Protein 1X4R (pdb70)

Solvent-accessible surface area: 7550 Å² total; per-residue (Å²): 140,113,126,51,104,124,40,178,73,139,158,118,96,153,105,134,85,76,103,24,83,159,53,24,103,80,9,58,2,44,15,56,19,154,141,88,88,93,73,18,90,169,101,15,21,90,88,0,13,78,6,107,48,53,192,121,147,62,20,78,0,122,5,89,156,41,84,0,53,0,39,10,88,85,41,38,0,64,10,127,107,57,55,74,8,62,3,64,67,59,80,95,87,122,58,145,104,128,117

InterPro domains:
  IPR002589 Macro domain [PF01661] (831-945)
  IPR002589 Macro domain [PF01661] (1052-1159)
  IPR002589 Macro domain [PF01661] (1256-1357)
  IPR002589 Macro domain [PS51154] (802-989)
  IPR002589 Macro domain [PS51154] (1014-1202)
  IPR002589 Macro domain [PS51154] (1227-1398)
  IPR002589 Macro domain [SM00506] (814-948)
  IPR002589 Macro domain [SM00506] (1026-1160)
  IPR002589 Macro domain [SM00506] (1239-1358)
  IPR004170 WWE domain [PS50918] (1539-1617)
  IPR012317 Poly(ADP-ribose) polymerase, catalytic domain [PF00644] (1644-1816)
  IPR012317 Poly(ADP-ribose) polymerase, catalytic domain [PS51059] (1621-1817)
  IPR012677 Nucleotide-binding alpha-beta plait domain superfamily [G3DSA:3.30.70.330] (17-79)
  IPR012677 Nucleotide-binding alpha-beta plait domain superfamily [G3DSA:3.30.70.330] (227-298)
  IPR037197 WWE domain superfamily [G3DSA:3.30.720.50] (1538-1616)
  IPR037197 WWE domain superfamily [SSF117839] (1510-1617)
  IPR043472 Macro domain-like [G3DSA:3.40.220.10] (795-989)
  IPR043472 Macro domain-like [G3DSA:3.40.220.10] (1007-1206)
  IPR043472 Macro domain-like [G3DSA:3.40.220.10] (1226-1400)
  IPR043472 Macro domain-like [SSF52949] (799-991)

CATH classification: 3.30.720.50

Organism: Mus musculus (NCBI:txid10090)

GO terms:
  GO:0140807 NAD+-protein-glutamate ADP-ribosyltransferase activity (F, EXP)
  GO:0003950 NAD+ poly-ADP-ribosyltransferase activity (F, IMP)
  GO:0019677 NAD+ catabolic process (P, IMP)
  GO:0005515 protein binding (F, IPI)
  GO:0005737 cytoplasm (C, IDA)
  GO:0005634 nucleus (C, EXP)
  GO:0005737 cytoplasm (C, EXP)
  GO:1902216 positive regulation of interleukin-4-mediated signaling pathway (P, IMP)
  GO:0060336 negative regulation of type II interferon-mediated signaling pathway (P, IMP)

Structure (mmCIF, N/CA/C/O backbone):
data_1X4R
#
_entry.id   1X4R
#
loop_
_atom_site.group_PDB
_atom_site.id
_atom_site.type_symbol
_atom_site.label_atom_id
_atom_site.label_alt_id
_atom_site.label_comp_id
_atom_site.label_asym_id
_atom_site.label_entity_id
_atom_site.label_seq_id
_atom_site.pdbx_PDB_ins_code
_atom_site.Cartn_x
_atom_site.Cartn_y
_atom_site.Cartn_z
_atom_site.occupancy
_atom_site.B_iso_or_equiv
_atom_site.auth_seq_id
_atom_site.auth_comp_id
_atom_site.auth_asym_id
_atom_site.auth_atom_id
_atom_site.pdbx_PDB_model_num
ATOM 1 N N . GLY A 1 1 ? 15.811 -42.282 2.690 1.00 0.00 1 GLY A N 1
ATOM 2 C CA . GLY A 1 1 ? 16.090 -41.849 1.333 1.00 0.00 1 GLY A CA 1
ATOM 3 C C . GLY A 1 1 ? 15.961 -40.348 1.165 1.00 0.00 1 GLY A C 1
ATOM 4 O O . GLY A 1 1 ? 14.887 -39.784 1.372 1.00 0.00 1 GLY A O 1
ATOM 8 N N . SER A 1 2 ? 17.059 -39.699 0.791 1.00 0.00 2 SER A N 1
ATOM 9 C CA . SER A 1 2 ? 17.065 -38.253 0.601 1.00 0.00 2 SER A CA 1
ATOM 10 C C . SER A 1 2 ? 17.534 -37.892 -0.805 1.00 0.00 2 SER A C 1
ATOM 11 O O . SER A 1 2 ? 18.619 -38.288 -1.231 1.00 0.00 2 SER A O 1
ATOM 19 N N . SER A 1 3 ? 16.707 -37.138 -1.523 1.00 0.00 3 SER A N 1
ATOM 20 C CA . SER A 1 3 ? 17.034 -36.726 -2.883 1.00 0.00 3 SER A CA 1
ATOM 21 C C . SER A 1 3 ? 18.180 -35.719 -2.885 1.00 0.00 3 SER A C 1
ATOM 22 O O . SER A 1 3 ? 19.120 -35.832 -3.671 1.00 0.00 3 SER A O 1
ATOM 30 N N . GLY A 1 4 ? 18.095 -34.732 -1.997 1.00 0.00 4 GLY A N 1
ATOM 31 C CA . GLY A 1 4 ? 19.130 -33.719 -1.913 1.00 0.00 4 GLY A CA 1
ATOM 32 C C . GLY A 1 4 ? 18.676 -32.380 -2.461 1.00 0.00 4 GLY A C 1
ATOM 33 O O . GLY A 1 4 ? 17.493 -32.184 -2.738 1.00 0.00 4 GLY A O 1
ATOM 37 N N . SER A 1 5 ? 19.619 -31.456 -2.616 1.00 0.00 5 SER A N 1
ATOM 38 C CA . SER A 1 5 ? 19.310 -30.127 -3.129 1.00 0.00 5 SER A CA 1
ATOM 39 C C . SER A 1 5 ? 18.776 -30.206 -4.556 1.00 0.00 5 SER A C 1
ATOM 40 O O . SER A 1 5 ? 18.769 -31.273 -5.170 1.00 0.00 5 SER A O 1
ATOM 48 N N . SER A 1 6 ? 18.330 -29.068 -5.079 1.00 0.00 6 SER A N 1
ATOM 49 C CA . SER A 1 6 ? 17.790 -29.008 -6.432 1.00 0.00 6 SER A CA 1
ATOM 50 C C . SER A 1 6 ? 18.365 -27.818 -7.194 1.00 0.00 6 SER A C 1
ATOM 51 O O . SER A 1 6 ? 19.016 -27.981 -8.224 1.00 0.00 6 SER A O 1
ATOM 59 N N . GLY A 1 7 ? 18.118 -26.618 -6.677 1.00 0.00 7 GLY A N 1
ATOM 60 C CA . GLY A 1 7 ? 18.617 -25.416 -7.320 1.00 0.00 7 GLY A CA 1
ATOM 61 C C . GLY A 1 7 ? 19.097 -24.381 -6.322 1.00 0.00 7 GLY A C 1
ATOM 62 O O . GLY A 1 7 ? 18.370 -23.445 -5.989 1.00 0.00 7 GLY A O 1
ATOM 66 N N . LYS A 1 8 ? 20.324 -24.549 -5.842 1.00 0.00 8 LYS A N 1
ATOM 67 C CA . LYS A 1 8 ? 20.902 -23.623 -4.875 1.00 0.00 8 LYS A CA 1
ATOM 68 C C . LYS A 1 8 ? 21.741 -22.559 -5.575 1.00 0.00 8 LYS A C 1
ATOM 69 O O . LYS A 1 8 ? 22.364 -21.719 -4.926 1.00 0.00 8 LYS A O 1
ATOM 88 N N . SER A 1 9 ? 21.751 -22.599 -6.904 1.00 0.00 9 SER A N 1
ATOM 89 C CA . SER A 1 9 ? 22.516 -21.640 -7.692 1.00 0.00 9 SER A CA 1
ATOM 90 C C . SER A 1 9 ? 21.606 -20.556 -8.262 1.00 0.00 9 SER A C 1
ATOM 91 O O . SER A 1 9 ? 21.740 -19.379 -7.928 1.00 0.00 9 SER A O 1
ATOM 99 N N . ILE A 1 10 ? 20.680 -20.964 -9.123 1.00 0.00 10 ILE A N 1
ATOM 100 C CA . ILE A 1 10 ? 19.746 -20.028 -9.739 1.00 0.00 10 ILE A CA 1
ATOM 101 C C . ILE A 1 10 ? 19.224 -19.022 -8.719 1.00 0.00 10 ILE A C 1
ATOM 102 O O . ILE A 1 10 ? 18.448 -19.370 -7.829 1.00 0.00 10 ILE A O 1
ATOM 118 N N . ARG A 1 11 ? 19.653 -17.772 -8.857 1.00 0.00 11 ARG A N 1
ATOM 119 C CA . ARG A 1 11 ? 19.228 -16.714 -7.948 1.00 0.00 11 ARG A CA 1
ATOM 120 C C . ARG A 1 11 ? 17.714 -16.730 -7.765 1.00 0.00 11 ARG A C 1
ATOM 121 O O . ARG A 1 11 ? 16.994 -17.393 -8.513 1.00 0.00 11 ARG A O 1
ATOM 142 N N . LEU A 1 12 ? 17.236 -15.998 -6.765 1.00 0.00 12 LEU A N 1
ATOM 143 C CA . LEU A 1 12 ? 15.807 -15.928 -6.482 1.00 0.00 12 LEU A CA 1
ATOM 144 C C . LEU A 1 12 ? 15.404 -14.520 -6.055 1.00 0.00 12 LEU A C 1
ATOM 145 O O . LEU A 1 12 ? 16.184 -13.804 -5.428 1.00 0.00 12 LEU A O 1
ATOM 161 N N . ALA A 1 13 ? 14.180 -14.131 -6.398 1.00 0.00 13 ALA A N 1
ATOM 162 C CA . ALA A 1 13 ? 13.672 -12.810 -6.046 1.00 0.00 13 ALA A CA 1
ATOM 163 C C . ALA A 1 13 ? 13.145 -12.788 -4.616 1.00 0.00 13 ALA A C 1
ATOM 164 O O . ALA A 1 13 ? 12.039 -12.313 -4.358 1.00 0.00 13 ALA A O 1
ATOM 171 N N . LYS A 1 14 ? 13.944 -13.304 -3.688 1.00 0.00 14 LYS A N 1
ATOM 172 C CA . LYS A 1 14 ? 13.559 -13.343 -2.282 1.00 0.00 14 LYS A CA 1
ATOM 173 C C . LYS A 1 14 ? 14.691 -12.837 -1.394 1.00 0.00 14 LYS A C 1
ATOM 174 O O . LYS A 1 14 ? 14.455 -12.118 -0.423 1.00 0.00 14 LYS A O 1
ATOM 193 N N . GLU A 1 15 ? 15.919 -13.216 -1.734 1.00 0.00 15 GLU A N 1
ATOM 194 C CA . GLU A 1 15 ? 17.086 -12.799 -0.966 1.00 0.00 15 GLU A CA 1
ATOM 195 C C . GLU A 1 15 ? 17.436 -11.342 -1.257 1.00 0.00 15 GLU A C 1
ATOM 196 O O . GLU A 1 15 ? 17.939 -10.627 -0.389 1.00 0.00 15 GLU A O 1
ATOM 208 N N . LYS A 1 16 ? 17.168 -10.909 -2.484 1.00 0.00 16 LYS A N 1
ATOM 209 C CA . LYS A 1 16 ? 17.453 -9.539 -2.891 1.00 0.00 16 LYS A CA 1
ATOM 210 C C . LYS A 1 16 ? 16.491 -8.561 -2.223 1.00 0.00 16 LYS A C 1
ATOM 211 O O . LYS A 1 16 ? 16.804 -7.382 -2.063 1.00 0.00 16 LYS A O 1
ATOM 230 N N . GLU A 1 17 ? 15.322 -9.060 -1.834 1.00 0.00 17 GLU A N 1
ATOM 231 C CA . GLU A 1 17 ? 14.316 -8.230 -1.183 1.00 0.00 17 GLU A CA 1
ATOM 232 C C . GLU A 1 17 ? 14.960 -7.298 -0.160 1.00 0.00 17 GLU A C 1
ATOM 233 O O . GLU A 1 17 ? 14.475 -6.192 0.079 1.00 0.00 17 GLU A O 1
ATOM 245 N N . SER A 1 18 ? 16.054 -7.754 0.442 1.00 0.00 18 SER A N 1
ATOM 246 C CA . SER A 1 18 ? 16.762 -6.965 1.442 1.00 0.00 18 SER A CA 1
ATOM 247 C C . SER A 1 18 ? 16.863 -5.505 1.010 1.00 0.00 18 SER A C 1
ATOM 248 O O . SER A 1 18 ? 16.772 -4.595 1.834 1.00 0.00 18 SER A O 1
ATOM 256 N N . GLN A 1 19 ? 17.054 -5.291 -0.288 1.00 0.00 19 GLN A N 1
ATOM 257 C CA . GLN A 1 19 ? 17.169 -3.942 -0.830 1.00 0.00 19 GLN A CA 1
ATOM 258 C C . GLN A 1 19 ? 15.876 -3.160 -0.623 1.00 0.00 19 GLN A C 1
ATOM 259 O O . GLN A 1 19 ? 15.872 -2.107 0.014 1.00 0.00 19 GLN A O 1
ATOM 273 N N . ALA A 1 20 ? 14.781 -3.682 -1.166 1.00 0.00 20 ALA A N 1
ATOM 274 C CA . ALA A 1 20 ? 13.482 -3.033 -1.039 1.00 0.00 20 ALA A CA 1
ATOM 275 C C . ALA A 1 20 ? 13.075 -2.900 0.424 1.00 0.00 20 ALA A C 1
ATOM 276 O O . ALA A 1 20 ? 12.443 -1.919 0.816 1.00 0.00 20 ALA A O 1
ATOM 283 N N . ASP A 1 21 ? 13.440 -3.893 1.227 1.00 0.00 21 ASP A N 1
ATOM 284 C CA . ASP A 1 21 ? 13.113 -3.887 2.648 1.00 0.00 21 ASP A CA 1
ATOM 285 C C . ASP A 1 21 ? 13.939 -2.842 3.391 1.00 0.00 21 ASP A C 1
ATOM 286 O O . ASP A 1 21 ? 13.422 -2.121 4.246 1.00 0.00 21 ASP A O 1
ATOM 295 N N . TYR A 1 22 ? 15.223 -2.765 3.061 1.00 0.00 22 TYR A N 1
ATOM 296 C CA . TYR A 1 22 ? 16.121 -1.810 3.699 1.00 0.00 22 TYR A CA 1
ATOM 297 C C . TYR A 1 22 ? 15.664 -0.377 3.443 1.00 0.00 22 TYR A C 1
ATOM 298 O O . TYR A 1 22 ? 15.927 0.523 4.241 1.00 0.00 22 TYR A O 1
ATOM 316 N N . ILE A 1 23 ? 14.976 -0.174 2.324 1.00 0.00 23 ILE A N 1
ATOM 317 C CA . ILE A 1 23 ? 14.481 1.149 1.962 1.00 0.00 23 ILE A CA 1
ATOM 318 C C . ILE A 1 23 ? 13.087 1.388 2.533 1.00 0.00 23 ILE A C 1
ATOM 319 O O . ILE A 1 23 ? 12.883 2.297 3.338 1.00 0.00 23 ILE A O 1
ATOM 335 N N . SER A 1 24 ? 12.131 0.566 2.112 1.00 0.00 24 SER A N 1
ATOM 336 C CA . SER A 1 24 ? 10.756 0.689 2.581 1.00 0.00 24 SER A CA 1
ATOM 337 C C . SER A 1 24 ? 10.717 1.118 4.044 1.00 0.00 24 SER A C 1
ATOM 338 O O . SER A 1 24 ? 9.892 1.943 4.440 1.00 0.00 24 SER A O 1
ATOM 346 N N . THR A 1 25 ? 11.615 0.553 4.844 1.00 0.00 25 THR A N 1
ATOM 347 C CA . THR A 1 25 ? 11.684 0.875 6.264 1.00 0.00 25 THR A CA 1
ATOM 348 C C . THR A 1 25 ? 11.319 2.333 6.516 1.00 0.00 25 THR A C 1
ATOM 349 O O . THR A 1 25 ? 10.514 2.639 7.395 1.00 0.00 25 THR A O 1
ATOM 360 N N . TYR A 1 26 ? 11.916 3.230 5.738 1.00 0.00 26 TYR A N 1
ATOM 361 C CA . TYR A 1 26 ? 11.655 4.657 5.878 1.00 0.00 26 TYR A CA 1
ATOM 362 C C . TYR A 1 26 ? 10.986 5.215 4.625 1.00 0.00 26 TYR A C 1
ATOM 363 O O . TYR A 1 26 ? 11.639 5.435 3.605 1.00 0.00 26 TYR A O 1
ATOM 381 N N . VAL A 1 27 ? 9.679 5.440 4.710 1.00 0.00 27 VAL A N 1
ATOM 382 C CA . VAL A 1 27 ? 8.920 5.973 3.585 1.00 0.00 27 VAL A CA 1
ATOM 383 C C . VAL A 1 27 ? 7.692 6.738 4.063 1.00 0.00 27 VAL A C 1
ATOM 384 O O . VAL A 1 27 ? 7.157 6.463 5.137 1.00 0.00 27 VAL A O 1
ATOM 397 N N . GLU A 1 28 ? 7.249 7.699 3.259 1.00 0.00 28 GLU A N 1
ATOM 398 C CA . GLU A 1 28 ? 6.083 8.504 3.601 1.00 0.00 28 GLU A CA 1
ATOM 399 C C . GLU A 1 28 ? 5.138 8.628 2.410 1.00 0.00 28 GLU A C 1
ATOM 400 O O . GLU A 1 28 ? 5.573 8.852 1.280 1.00 0.00 28 GLU A O 1
ATOM 412 N N . TRP A 1 29 ? 3.844 8.479 2.670 1.00 0.00 29 TRP A N 1
ATOM 413 C CA . TRP A 1 29 ? 2.837 8.573 1.619 1.00 0.00 29 TRP A CA 1
ATOM 414 C C . TRP A 1 29 ? 1.732 9.549 2.010 1.00 0.00 29 TRP A C 1
ATOM 415 O O . TRP A 1 29 ? 1.069 9.372 3.031 1.00 0.00 29 TRP A O 1
ATOM 436 N N . GLN A 1 30 ? 1.541 10.578 1.190 1.00 0.00 30 GLN A N 1
ATOM 437 C CA . GLN A 1 30 ? 0.517 11.582 1.452 1.00 0.00 30 GLN A CA 1
ATOM 438 C C . GLN A 1 30 ? -0.355 11.804 0.220 1.00 0.00 30 GLN A C 1
ATOM 439 O O . GLN A 1 30 ? 0.100 11.637 -0.912 1.00 0.00 30 GLN A O 1
ATOM 453 N N . TYR A 1 31 ? -1.608 12.181 0.448 1.00 0.00 31 TYR A N 1
ATOM 454 C CA . TYR A 1 31 ? -2.544 12.423 -0.643 1.00 0.00 31 TYR A CA 1
ATOM 455 C C . TYR A 1 31 ? -2.986 13.883 -0.668 1.00 0.00 31 TYR A C 1
ATOM 456 O O . TYR A 1 31 ? -3.231 14.487 0.377 1.00 0.00 31 TYR A O 1
ATOM 474 N N . ILE A 1 32 ? -3.085 14.444 -1.868 1.00 0.00 32 ILE A N 1
ATOM 475 C CA . ILE A 1 32 ? -3.499 15.832 -2.030 1.00 0.00 32 ILE A CA 1
ATOM 476 C C . ILE A 1 32 ? -4.995 15.931 -2.309 1.00 0.00 32 ILE A C 1
ATOM 477 O O . ILE A 1 32 ? -5.455 15.616 -3.407 1.00 0.00 32 ILE A O 1
ATOM 493 N N . ASP A 1 33 ? -5.750 16.371 -1.308 1.00 0.00 33 ASP A N 1
ATOM 494 C CA . ASP A 1 33 ? -7.194 16.515 -1.445 1.00 0.00 33 ASP A CA 1
ATOM 495 C C . ASP A 1 33 ? -7.541 17.721 -2.313 1.00 0.00 33 ASP A C 1
ATOM 496 O O . ASP A 1 33 ? -6.684 18.554 -2.608 1.00 0.00 33 ASP A O 1
ATOM 505 N N . LYS A 1 34 ? -8.803 17.808 -2.720 1.00 0.00 34 LYS A N 1
ATOM 506 C CA . LYS A 1 34 ? -9.264 18.911 -3.553 1.00 0.00 34 LYS A CA 1
ATOM 507 C C . LYS A 1 34 ? -8.446 20.172 -3.290 1.00 0.00 34 LYS A C 1
ATOM 508 O O . LYS A 1 34 ? -7.635 20.581 -4.119 1.00 0.00 34 LYS A O 1
ATOM 527 N N . ASN A 1 35 ? -8.664 20.780 -2.128 1.00 0.00 35 ASN A N 1
ATOM 528 C CA . ASN A 1 35 ? -7.945 21.994 -1.755 1.00 0.00 35 ASN A CA 1
ATOM 529 C C . ASN A 1 35 ? -7.205 21.803 -0.435 1.00 0.00 35 ASN A C 1
ATOM 530 O O . ASN A 1 35 ? -6.836 22.774 0.227 1.00 0.00 35 ASN A O 1
ATOM 541 N N . ILE A 1 36 ? -6.991 20.547 -0.059 1.00 0.00 36 ILE A N 1
ATOM 542 C CA . ILE A 1 36 ? -6.294 20.229 1.181 1.00 0.00 36 ILE A CA 1
ATOM 543 C C . ILE A 1 36 ? -5.215 19.177 0.951 1.00 0.00 36 ILE A C 1
ATOM 544 O O . ILE A 1 36 ? -5.346 18.317 0.080 1.00 0.00 36 ILE A O 1
ATOM 560 N N . THR A 1 37 ? -4.147 19.250 1.740 1.00 0.00 37 THR A N 1
ATOM 561 C CA . THR A 1 37 ? -3.044 18.304 1.623 1.00 0.00 37 THR A CA 1
ATOM 562 C C . THR A 1 37 ? -2.847 17.527 2.920 1.00 0.00 37 THR A C 1
ATOM 563 O O . THR A 1 37 ? -2.210 18.013 3.854 1.00 0.00 37 THR A O 1
ATOM 574 N N . GLN A 1 38 ? -3.397 16.318 2.969 1.00 0.00 38 GLN A N 1
ATOM 575 C CA . GLN A 1 38 ? -3.280 15.474 4.153 1.00 0.00 38 GLN A CA 1
ATOM 576 C C . GLN A 1 38 ? -2.448 14.231 3.855 1.00 0.00 38 GLN A C 1
ATOM 577 O O . GLN A 1 38 ? -2.055 13.995 2.712 1.00 0.00 38 GLN A O 1
ATOM 591 N N . CYS A 1 39 ? -2.184 13.441 4.890 1.00 0.00 39 CYS A N 1
ATOM 592 C CA . CYS A 1 39 ? -1.397 12.222 4.739 1.00 0.00 39 CYS A CA 1
ATOM 593 C C . CYS A 1 39 ? -2.175 11.008 5.238 1.00 0.00 39 CYS A C 1
ATOM 594 O O . CYS A 1 39 ? -3.136 11.142 5.995 1.00 0.00 39 CYS A O 1
ATOM 602 N N . PHE A 1 40 ? -1.753 9.824 4.807 1.00 0.00 40 PHE A N 1
ATOM 603 C CA . PHE A 1 40 ? -2.411 8.586 5.207 1.00 0.00 40 PHE A CA 1
ATOM 604 C C . PHE A 1 40 ? -1.948 8.147 6.593 1.00 0.00 40 PHE A C 1
ATOM 605 O O . PHE A 1 40 ? -0.913 8.598 7.085 1.00 0.00 40 PHE A O 1
ATOM 622 N N . ASP A 1 41 ? -2.722 7.266 7.217 1.00 0.00 41 ASP A N 1
ATOM 623 C CA . ASP A 1 41 ? -2.392 6.765 8.547 1.00 0.00 41 ASP A CA 1
ATOM 624 C C . ASP A 1 41 ? -1.077 5.991 8.525 1.00 0.00 41 ASP A C 1
ATOM 625 O O . ASP A 1 41 ? -0.563 5.650 7.460 1.00 0.00 41 ASP A O 1
ATOM 634 N N . LYS A 1 42 ? -0.538 5.719 9.708 1.00 0.00 42 LYS A N 1
ATOM 635 C CA . LYS A 1 42 ? 0.717 4.986 9.827 1.00 0.00 42 LYS A CA 1
ATOM 636 C C . LYS A 1 42 ? 0.563 3.557 9.314 1.00 0.00 42 LYS A C 1
ATOM 637 O O . LYS A 1 42 ? 1.545 2.907 8.957 1.00 0.00 42 LYS A O 1
ATOM 656 N N . MET A 1 43 ? -0.676 3.077 9.278 1.00 0.00 43 MET A N 1
ATOM 657 C CA . MET A 1 43 ? -0.957 1.726 8.806 1.00 0.00 43 MET A CA 1
ATOM 658 C C . MET A 1 43 ? -1.167 1.711 7.295 1.00 0.00 43 MET A C 1
ATOM 659 O O . MET A 1 43 ? -0.732 0.788 6.606 1.00 0.00 43 MET A O 1
ATOM 673 N N . THR A 1 44 ? -1.837 2.740 6.784 1.00 0.00 44 THR A N 1
ATOM 674 C CA . THR A 1 44 ? -2.105 2.844 5.356 1.00 0.00 44 THR A CA 1
ATOM 675 C C . THR A 1 44 ? -0.864 3.294 4.594 1.00 0.00 44 THR A C 1
ATOM 676 O O . THR A 1 44 ? -0.608 2.838 3.481 1.00 0.00 44 THR A O 1
ATOM 687 N N . ASN A 1 45 ? -0.096 4.193 5.202 1.00 0.00 45 ASN A N 1
ATOM 688 C CA . ASN A 1 45 ? 1.120 4.705 4.580 1.00 0.00 45 ASN A CA 1
ATOM 689 C C . ASN A 1 45 ? 1.896 3.582 3.897 1.00 0.00 45 ASN A C 1
ATOM 690 O O . ASN A 1 45 ? 2.435 3.762 2.806 1.00 0.00 45 ASN A O 1
ATOM 701 N N . MET A 1 46 ? 1.945 2.424 4.547 1.00 0.00 46 MET A N 1
ATOM 702 C CA . MET A 1 46 ? 2.653 1.272 4.001 1.00 0.00 46 MET A CA 1
ATOM 703 C C . MET A 1 46 ? 1.825 0.588 2.918 1.00 0.00 46 MET A C 1
ATOM 704 O O . MET A 1 46 ? 2.348 0.199 1.874 1.00 0.00 46 MET A O 1
ATOM 718 N N . LYS A 1 47 ? 0.529 0.445 3.173 1.00 0.00 47 LYS A N 1
ATOM 719 C CA . LYS A 1 47 ? -0.374 -0.191 2.220 1.00 0.00 47 LYS A CA 1
ATOM 720 C C . LYS A 1 47 ? -0.113 0.312 0.805 1.00 0.00 47 LYS A C 1
ATOM 721 O O . LYS A 1 47 ? -0.370 -0.392 -0.173 1.00 0.00 47 LYS A O 1
ATOM 740 N N . LEU A 1 48 ? 0.400 1.533 0.701 1.00 0.00 48 LEU A N 1
ATOM 741 C CA . LEU A 1 48 ? 0.698 2.131 -0.596 1.00 0.00 48 LEU A CA 1
ATOM 742 C C . LEU A 1 48 ? 2.121 1.801 -1.034 1.00 0.00 48 LEU A C 1
ATOM 743 O O . LEU A 1 48 ? 2.339 1.291 -2.132 1.00 0.00 48 LEU A O 1
ATOM 759 N N . GLU A 1 49 ? 3.085 2.093 -0.167 1.00 0.00 49 GLU A N 1
ATOM 760 C CA . GLU A 1 49 ? 4.487 1.825 -0.465 1.00 0.00 49 GLU A CA 1
ATOM 761 C C . GLU A 1 49 ? 4.681 0.381 -0.916 1.00 0.00 49 GLU A C 1
ATOM 762 O O . GLU A 1 49 ? 5.404 0.110 -1.875 1.00 0.00 49 GLU A O 1
ATOM 774 N N . VAL A 1 50 ? 4.030 -0.544 -0.218 1.00 0.00 50 VAL A N 1
ATOM 775 C CA . VAL A 1 50 ? 4.129 -1.961 -0.546 1.00 0.00 50 VAL A CA 1
ATOM 776 C C . VAL A 1 50 ? 3.699 -2.223 -1.985 1.00 0.00 50 VAL A C 1
ATOM 777 O O . VAL A 1 50 ? 4.232 -3.111 -2.651 1.00 0.00 50 VAL A O 1
ATOM 790 N N . ALA A 1 51 ? 2.732 -1.445 -2.459 1.00 0.00 51 ALA A N 1
ATOM 791 C CA . ALA A 1 51 ? 2.232 -1.592 -3.820 1.00 0.00 51 ALA A CA 1
ATOM 792 C C . ALA A 1 51 ? 3.178 -0.943 -4.825 1.00 0.00 51 ALA A C 1
ATOM 793 O O . ALA A 1 51 ? 3.293 -1.396 -5.964 1.00 0.00 51 ALA A O 1
ATOM 800 N N . TRP A 1 52 ? 3.851 0.118 -4.397 1.00 0.00 52 TRP A N 1
ATOM 801 C CA . TRP A 1 52 ? 4.787 0.829 -5.261 1.00 0.00 52 TRP A CA 1
ATOM 802 C C . TRP A 1 52 ? 6.086 0.046 -5.417 1.00 0.00 52 TRP A C 1
ATOM 803 O O . TRP A 1 52 ? 6.764 0.145 -6.440 1.00 0.00 52 TRP A O 1
ATOM 824 N N . LYS A 1 53 ? 6.429 -0.733 -4.396 1.00 0.00 53 LYS A N 1
ATOM 825 C CA . LYS A 1 53 ? 7.646 -1.535 -4.420 1.00 0.00 53 LYS A CA 1
ATOM 826 C C . LYS A 1 53 ? 7.380 -2.911 -5.022 1.00 0.00 53 LYS A C 1
ATOM 827 O O . LYS A 1 53 ? 8.249 -3.494 -5.670 1.00 0.00 53 LYS A O 1
ATOM 846 N N . ALA A 1 54 ? 6.173 -3.423 -4.806 1.00 0.00 54 ALA A N 1
ATOM 847 C CA . ALA A 1 54 ? 5.791 -4.728 -5.331 1.00 0.00 54 ALA A CA 1
ATOM 848 C C . ALA A 1 54 ? 5.542 -4.664 -6.834 1.00 0.00 54 ALA A C 1
ATOM 849 O O . ALA A 1 54 ? 5.127 -5.648 -7.447 1.00 0.00 54 ALA A O 1
ATOM 856 N N . LYS A 1 55 ? 5.797 -3.500 -7.422 1.00 0.00 55 LYS A N 1
ATOM 857 C CA . LYS A 1 55 ? 5.601 -3.307 -8.854 1.00 0.00 55 LYS A CA 1
ATOM 858 C C . LYS A 1 55 ? 4.129 -3.453 -9.226 1.00 0.00 55 LYS A C 1
ATOM 859 O O . LYS A 1 55 ? 3.796 -3.952 -10.301 1.00 0.00 55 LYS A O 1
ATOM 878 N N . LYS A 1 56 ? 3.251 -3.011 -8.332 1.00 0.00 56 LYS A N 1
ATOM 879 C CA . LYS A 1 56 ? 1.814 -3.089 -8.566 1.00 0.00 56 LYS A CA 1
ATOM 880 C C . LYS A 1 56 ? 1.351 -1.964 -9.486 1.00 0.00 56 LYS A C 1
ATOM 881 O O . LYS A 1 56 ? 2.070 -0.988 -9.701 1.00 0.00 56 LYS A O 1
ATOM 900 N N . LYS A 1 57 ? 0.145 -2.105 -10.026 1.00 0.00 57 LYS A N 1
ATOM 901 C CA . LYS A 1 57 ? -0.416 -1.100 -10.921 1.00 0.00 57 LYS A CA 1
ATOM 902 C C . LYS A 1 57 ? -1.266 -0.097 -10.147 1.00 0.00 57 LYS A C 1
ATOM 903 O O . LYS A 1 57 ? -1.288 1.091 -10.468 1.00 0.00 57 LYS A O 1
ATOM 922 N N . ASP A 1 58 ? -1.964 -0.583 -9.127 1.00 0.00 58 ASP A N 1
ATOM 923 C CA . ASP A 1 58 ? -2.814 0.271 -8.305 1.00 0.00 58 ASP A CA 1
ATOM 924 C C . ASP A 1 58 ? -3.217 -0.440 -7.017 1.00 0.00 58 ASP A C 1
ATOM 925 O O . ASP A 1 58 ? -3.364 -1.662 -6.989 1.00 0.00 58 ASP A O 1
ATOM 934 N N . THR A 1 59 ? -3.393 0.333 -5.950 1.00 0.00 59 THR A N 1
ATOM 935 C CA . THR A 1 59 ? -3.776 -0.222 -4.659 1.00 0.00 59 THR A CA 1
ATOM 936 C C . THR A 1 59 ? -4.984 0.508 -4.083 1.00 0.00 59 THR A C 1
ATOM 937 O O . THR A 1 59 ? -5.063 1.735 -4.135 1.00 0.00 59 THR A O 1
ATOM 948 N N . VAL A 1 60 ? -5.924 -0.255 -3.533 1.00 0.00 60 VAL A N 1
ATOM 949 C CA . VAL A 1 60 ? -7.128 0.320 -2.945 1.00 0.00 60 VAL A CA 1
ATOM 950 C C . VAL A 1 60 ? -6.940 0.585 -1.456 1.00 0.00 60 VAL A C 1
ATOM 951 O O . VAL A 1 60 ? -6.393 -0.246 -0.731 1.00 0.00 60 VAL A O 1
ATOM 964 N N . VAL A 1 61 ? -7.398 1.748 -1.005 1.00 0.00 61 VAL A N 1
ATOM 965 C CA . VAL A 1 61 ? -7.282 2.123 0.400 1.00 0.00 61 VAL A CA 1
ATOM 966 C C . VAL A 1 61 ? -8.540 2.836 0.884 1.00 0.00 61 VAL A C 1
ATOM 967 O O . VAL A 1 61 ? -9.236 3.484 0.104 1.00 0.00 61 VAL A O 1
ATOM 980 N N . GLN A 1 62 ? -8.824 2.710 2.176 1.00 0.00 62 GLN A N 1
ATOM 981 C CA . GLN A 1 62 ? -9.998 3.343 2.765 1.00 0.00 62 GLN A CA 1
ATOM 982 C C . GLN A 1 62 ? -9.734 4.816 3.057 1.00 0.00 62 GLN A C 1
ATOM 983 O O . GLN A 1 62 ? -9.024 5.153 4.005 1.00 0.00 62 GLN A O 1
ATOM 997 N N . ILE A 1 63 ? -10.310 5.689 2.238 1.00 0.00 63 ILE A N 1
ATOM 998 C CA . ILE A 1 63 ? -10.137 7.126 2.410 1.00 0.00 63 ILE A CA 1
ATOM 999 C C . ILE A 1 63 ? -11.473 7.813 2.677 1.00 0.00 63 ILE A C 1
ATOM 1000 O O . ILE A 1 63 ? -12.405 7.711 1.879 1.00 0.00 63 ILE A O 1
ATOM 1016 N N . HIS A 1 64 ? -11.557 8.513 3.803 1.00 0.00 64 HIS A N 1
ATOM 1017 C CA . HIS A 1 64 ? -12.778 9.220 4.174 1.00 0.00 64 HIS A CA 1
ATOM 1018 C C . HIS A 1 64 ? -13.927 8.240 4.394 1.00 0.00 64 HIS A C 1
ATOM 1019 O O . HIS A 1 64 ? -15.083 8.549 4.107 1.00 0.00 64 HIS A O 1
ATOM 1034 N N . ASN A 1 65 ? -13.600 7.057 4.905 1.00 0.00 65 ASN A N 1
ATOM 1035 C CA . ASN A 1 65 ? -14.605 6.032 5.162 1.00 0.00 65 ASN A CA 1
ATOM 1036 C C . ASN A 1 65 ? -15.169 5.483 3.855 1.00 0.00 65 ASN A C 1
ATOM 1037 O O . ASN A 1 65 ? -16.300 5.001 3.810 1.00 0.00 65 ASN A O 1
ATOM 1048 N N . GLN A 1 66 ? -14.371 5.559 2.794 1.00 0.00 66 GLN A N 1
ATOM 1049 C CA . GLN A 1 66 ? -14.791 5.070 1.487 1.00 0.00 66 GLN A CA 1
ATOM 1050 C C . GLN A 1 66 ? -13.607 4.501 0.712 1.00 0.00 66 GLN A C 1
ATOM 1051 O O . GLN A 1 66 ? -12.561 5.141 0.599 1.00 0.00 66 GLN A O 1
ATOM 1065 N N . ASP A 1 67 ? -13.778 3.295 0.182 1.00 0.00 67 ASP A N 1
ATOM 1066 C CA . ASP A 1 67 ? -12.723 2.640 -0.583 1.00 0.00 67 ASP A CA 1
ATOM 1067 C C . ASP A 1 67 ? -12.363 3.455 -1.821 1.00 0.00 67 ASP A C 1
ATOM 1068 O O . ASP A 1 67 ? -13.240 3.886 -2.570 1.00 0.00 67 ASP A O 1
ATOM 1077 N N . PHE A 1 68 ? -11.067 3.663 -2.030 1.00 0.00 68 PHE A N 1
ATOM 1078 C CA . PHE A 1 68 ? -10.591 4.429 -3.176 1.00 0.00 68 PHE A CA 1
ATOM 1079 C C . PHE A 1 68 ? -9.507 3.662 -3.930 1.00 0.00 68 PHE A C 1
ATOM 1080 O O . PHE A 1 68 ? -8.803 2.833 -3.354 1.00 0.00 68 PHE A O 1
ATOM 1097 N N . THR A 1 69 ? -9.381 3.946 -5.222 1.00 0.00 69 THR A N 1
ATOM 1098 C CA . THR A 1 69 ? -8.385 3.283 -6.056 1.00 0.00 69 THR A CA 1
ATOM 1099 C C . THR A 1 69 ? -7.188 4.192 -6.309 1.00 0.00 69 THR A C 1
ATOM 1100 O O . THR A 1 69 ? -7.283 5.169 -7.052 1.00 0.00 69 THR A O 1
ATOM 1111 N N . VAL A 1 70 ? -6.059 3.863 -5.688 1.00 0.00 70 VAL A N 1
ATOM 1112 C CA . VAL A 1 70 ? -4.842 4.649 -5.848 1.00 0.00 70 VAL A CA 1
ATOM 1113 C C . VAL A 1 70 ? -3.931 4.041 -6.909 1.00 0.00 70 VAL A C 1
ATOM 1114 O O . VAL A 1 70 ? -3.406 2.941 -6.735 1.00 0.00 70 VAL A O 1
ATOM 1127 N N . ASP A 1 71 ? -3.747 4.765 -8.008 1.00 0.00 71 ASP A N 1
ATOM 1128 C CA . ASP A 1 71 ? -2.898 4.298 -9.097 1.00 0.00 71 ASP A CA 1
ATOM 1129 C C . ASP A 1 71 ? -1.466 4.795 -8.922 1.00 0.00 71 ASP A C 1
ATOM 1130 O O . ASP A 1 71 ? -1.218 6.001 -8.875 1.00 0.00 71 ASP A O 1
ATOM 1139 N N . LEU A 1 72 ? -0.528 3.860 -8.824 1.00 0.00 72 LEU A N 1
ATOM 1140 C CA . LEU A 1 72 ? 0.880 4.203 -8.653 1.00 0.00 72 LEU A CA 1
ATOM 1141 C C . LEU A 1 72 ? 1.463 4.769 -9.943 1.00 0.00 72 LEU A C 1
ATOM 1142 O O . LEU A 1 72 ? 2.207 5.750 -9.922 1.00 0.00 72 LEU A O 1
ATOM 1158 N N . SER A 1 73 ? 1.119 4.146 -11.066 1.00 0.00 73 SER A N 1
ATOM 1159 C CA . SER A 1 73 ? 1.610 4.588 -12.366 1.00 0.00 73 SER A CA 1
ATOM 1160 C C . SER A 1 73 ? 1.575 6.109 -12.472 1.00 0.00 73 SER A C 1
ATOM 1161 O O . SER A 1 73 ? 2.570 6.742 -12.826 1.00 0.00 73 SER A O 1
ATOM 1169 N N . THR A 1 74 ? 0.420 6.691 -12.163 1.00 0.00 74 THR A N 1
ATOM 1170 C CA . THR A 1 74 ? 0.253 8.138 -12.225 1.00 0.00 74 THR A CA 1
ATOM 1171 C C . THR A 1 74 ? 0.285 8.755 -10.831 1.00 0.00 74 THR A C 1
ATOM 1172 O O . THR A 1 74 ? 0.495 9.957 -10.679 1.00 0.00 74 THR A O 1
ATOM 1183 N N . ASN A 1 75 ? 0.075 7.923 -9.816 1.00 0.00 75 ASN A N 1
ATOM 1184 C CA . ASN A 1 75 ? 0.080 8.387 -8.433 1.00 0.00 75 ASN A CA 1
ATOM 1185 C C . ASN A 1 75 ? -1.127 9.278 -8.155 1.00 0.00 75 ASN A C 1
ATOM 1186 O O . ASN A 1 75 ? -0.983 10.414 -7.701 1.00 0.00 75 ASN A O 1
ATOM 1197 N N . THR A 1 76 ? -2.318 8.755 -8.429 1.00 0.00 76 THR A N 1
ATOM 1198 C CA . THR A 1 76 ? -3.550 9.502 -8.208 1.00 0.00 76 THR A CA 1
ATOM 1199 C C . THR A 1 76 ? -4.674 8.584 -7.743 1.00 0.00 76 THR A C 1
ATOM 1200 O O . THR A 1 76 ? -4.849 7.486 -8.269 1.00 0.00 76 THR A O 1
ATOM 1211 N N . ALA A 1 77 ? -5.434 9.042 -6.753 1.00 0.00 77 ALA A N 1
ATOM 1212 C CA . ALA A 1 77 ? -6.543 8.262 -6.218 1.00 0.00 77 ALA A CA 1
ATOM 1213 C C . ALA A 1 77 ? -7.850 8.616 -6.919 1.00 0.00 77 ALA A C 1
ATOM 1214 O O . ALA A 1 77 ? -8.040 9.746 -7.370 1.00 0.00 77 ALA A O 1
ATOM 1221 N N . THR A 1 78 ? -8.751 7.642 -7.009 1.00 0.00 78 THR A N 1
ATOM 1222 C CA . THR A 1 78 ? -10.039 7.849 -7.657 1.00 0.00 78 THR A CA 1
ATOM 1223 C C . THR A 1 78 ? -11.100 6.917 -7.082 1.00 0.00 78 THR A C 1
ATOM 1224 O O . THR A 1 78 ? -10.808 5.779 -6.717 1.00 0.00 78 THR A O 1
ATOM 1235 N N . ALA A 1 79 ? -12.333 7.408 -7.006 1.00 0.00 79 ALA A N 1
ATOM 1236 C CA . ALA A 1 79 ? -13.438 6.617 -6.478 1.00 0.00 79 ALA A CA 1
ATOM 1237 C C . ALA A 1 79 ? -14.683 6.766 -7.346 1.00 0.00 79 ALA A C 1
ATOM 1238 O O . ALA A 1 79 ? -14.870 7.765 -8.040 1.00 0.00 79 ALA A O 1
ATOM 1245 N N . PRO A 1 80 ? -15.556 5.748 -7.308 1.00 0.00 80 PRO A N 1
ATOM 1246 C CA . PRO A 1 80 ? -16.799 5.743 -8.086 1.00 0.00 80 PRO A CA 1
ATOM 1247 C C . PRO A 1 80 ? -17.811 6.759 -7.569 1.00 0.00 80 PRO A C 1
ATOM 1248 O O . PRO A 1 80 ? -18.917 6.870 -8.097 1.00 0.00 80 PRO A O 1
ATOM 1259 N N . GLN A 1 81 ? -17.424 7.499 -6.535 1.00 0.00 81 GLN A N 1
ATOM 1260 C CA . GLN A 1 81 ? -18.299 8.506 -5.947 1.00 0.00 81 GLN A CA 1
ATOM 1261 C C . GLN A 1 81 ? -18.158 9.841 -6.672 1.00 0.00 81 GLN A C 1
ATOM 1262 O O . GLN A 1 81 ? -19.135 10.565 -6.858 1.00 0.00 81 GLN A O 1
ATOM 1276 N N . GLY A 1 82 ? -16.933 10.160 -7.081 1.00 0.00 82 GLY A N 1
ATOM 1277 C CA . GLY A 1 82 ? -16.686 11.407 -7.781 1.00 0.00 82 GLY A CA 1
ATOM 1278 C C . GLY A 1 82 ? -15.610 12.242 -7.115 1.00 0.00 82 GLY A C 1
ATOM 1279 O O . GLY A 1 82 ? -15.662 13.471 -7.147 1.00 0.00 82 GLY A O 1
ATOM 1283 N N . GLN A 1 83 ? -14.634 11.573 -6.509 1.00 0.00 83 GLN A N 1
ATOM 1284 C CA . GLN A 1 83 ? -13.543 12.263 -5.831 1.00 0.00 83 GLN A CA 1
ATOM 1285 C C . GLN A 1 83 ? -12.194 11.678 -6.236 1.00 0.00 83 GLN A C 1
ATOM 1286 O O . GLN A 1 83 ? -12.022 10.460 -6.284 1.00 0.00 83 GLN A O 1
ATOM 1300 N N . THR A 1 84 ? -11.238 12.555 -6.528 1.00 0.00 84 THR A N 1
ATOM 1301 C CA . THR A 1 84 ? -9.905 12.126 -6.931 1.00 0.00 84 THR A CA 1
ATOM 1302 C C . THR A 1 84 ? -8.828 12.921 -6.202 1.00 0.00 84 THR A C 1
ATOM 1303 O O . THR A 1 84 ? -9.013 14.099 -5.895 1.00 0.00 84 THR A O 1
ATOM 1314 N N . PHE A 1 85 ? -7.702 12.270 -5.928 1.00 0.00 85 PHE A N 1
ATOM 1315 C CA . PHE A 1 85 ? -6.595 12.917 -5.234 1.00 0.00 85 PHE A CA 1
ATOM 1316 C C . PHE A 1 85 ? -5.258 12.516 -5.851 1.00 0.00 85 PHE A C 1
ATOM 1317 O O . PHE A 1 85 ? -5.202 11.676 -6.750 1.00 0.00 85 PHE A O 1
ATOM 1334 N N . THR A 1 86 ? -4.181 13.124 -5.362 1.00 0.00 86 THR A N 1
ATOM 1335 C CA . THR A 1 86 ? -2.845 12.833 -5.865 1.00 0.00 86 THR A CA 1
ATOM 1336 C C . THR A 1 86 ? -1.941 12.312 -4.755 1.00 0.00 86 THR A C 1
ATOM 1337 O O . THR A 1 86 ? -1.779 12.956 -3.718 1.00 0.00 86 THR A O 1
ATOM 1348 N N . VAL A 1 87 ? -1.352 11.141 -4.977 1.00 0.00 87 VAL A N 1
ATOM 1349 C CA . VAL A 1 87 ? -0.462 10.533 -3.995 1.00 0.00 87 VAL A CA 1
ATOM 1350 C C . VAL A 1 87 ? 1.000 10.796 -4.342 1.00 0.00 87 VAL A C 1
ATOM 1351 O O . VAL A 1 87 ? 1.408 10.661 -5.494 1.00 0.00 87 VAL A O 1
ATOM 1364 N N . GLN A 1 88 ? 1.782 11.173 -3.335 1.00 0.00 88 GLN A N 1
ATOM 1365 C CA . GLN A 1 88 ? 3.199 11.455 -3.534 1.00 0.00 88 GLN A CA 1
ATOM 1366 C C . GLN A 1 88 ? 4.060 10.580 -2.629 1.00 0.00 88 GLN A C 1
ATOM 1367 O O . GLN A 1 88 ? 3.691 10.295 -1.490 1.00 0.00 88 GLN A O 1
ATOM 1381 N N . ARG A 1 89 ? 5.209 10.156 -3.144 1.00 0.00 89 ARG A N 1
ATOM 1382 C CA . ARG A 1 89 ? 6.122 9.312 -2.383 1.00 0.00 89 ARG A CA 1
ATOM 1383 C C . ARG A 1 89 ? 7.322 10.115 -1.890 1.00 0.00 89 ARG A C 1
ATOM 1384 O O . ARG A 1 89 ? 8.019 10.758 -2.678 1.00 0.00 89 ARG A O 1
ATOM 1405 N N . LEU A 1 90 ? 7.558 10.075 -0.584 1.00 0.00 90 LEU A N 1
ATOM 1406 C CA . LEU A 1 90 ? 8.674 10.800 0.015 1.00 0.00 90 LEU A CA 1
ATOM 1407 C C . LEU A 1 90 ? 9.509 9.879 0.899 1.00 0.00 90 LEU A C 1
ATOM 1408 O O . LEU A 1 90 ? 8.971 9.102 1.688 1.00 0.00 90 LEU A O 1
ATOM 1424 N N . VAL A 1 91 ? 10.828 9.974 0.763 1.00 0.00 91 VAL A N 1
ATOM 1425 C CA . VAL A 1 91 ? 11.738 9.152 1.552 1.00 0.00 91 VAL A CA 1
ATOM 1426 C C . VAL A 1 91 ? 12.185 9.883 2.813 1.00 0.00 91 VAL A C 1
ATOM 1427 O O . VAL A 1 91 ? 12.738 10.981 2.745 1.00 0.00 91 VAL A O 1
ATOM 1440 N N . LYS A 1 92 ? 11.943 9.266 3.965 1.00 0.00 92 LYS A N 1
ATOM 1441 C CA . LYS A 1 92 ? 12.322 9.856 5.243 1.00 0.00 92 LYS A CA 1
ATOM 1442 C C . LYS A 1 92 ? 13.809 9.652 5.517 1.00 0.00 92 LYS A C 1
ATOM 1443 O O . LYS A 1 92 ? 14.233 8.570 5.921 1.00 0.00 92 LYS A O 1
ATOM 1462 N N . ALA A 1 93 ? 14.595 10.701 5.295 1.00 0.00 93 ALA A N 1
ATOM 1463 C CA . ALA A 1 93 ? 16.034 10.637 5.522 1.00 0.00 93 ALA A CA 1
ATOM 1464 C C . ALA A 1 93 ? 16.595 12.011 5.874 1.00 0.00 93 ALA A C 1
ATOM 1465 O O . ALA A 1 93 ? 16.254 13.012 5.244 1.00 0.00 93 ALA A O 1
ATOM 1472 N N . SER A 1 94 ? 17.457 12.051 6.885 1.00 0.00 94 SER A N 1
ATOM 1473 C CA . SER A 1 94 ? 18.061 13.303 7.325 1.00 0.00 94 SER A CA 1
ATOM 1474 C C . SER A 1 94 ? 19.554 13.124 7.585 1.00 0.00 94 SER A C 1
ATOM 1475 O O . SER A 1 94 ? 19.956 12.342 8.446 1.00 0.00 94 SER A O 1
ATOM 1483 N N . GLY A 1 95 ? 20.372 13.855 6.834 1.00 0.00 95 GLY A N 1
ATOM 1484 C CA . GLY A 1 95 ? 21.811 13.762 6.997 1.00 0.00 95 GLY A CA 1
ATOM 1485 C C . GLY A 1 95 ? 22.564 14.618 5.999 1.00 0.00 95 GLY A C 1
ATOM 1486 O O . GLY A 1 95 ? 22.139 14.798 4.857 1.00 0.00 95 GLY A O 1
ATOM 1490 N N . PRO A 1 96 ? 23.711 15.165 6.429 1.00 0.00 96 PRO A N 1
ATOM 1491 C CA . PRO A 1 96 ? 24.549 16.017 5.580 1.00 0.00 96 PRO A CA 1
ATOM 1492 C C . PRO A 1 96 ? 25.228 15.233 4.462 1.00 0.00 96 PRO A C 1
ATOM 1493 O O . PRO A 1 96 ? 26.221 14.543 4.690 1.00 0.00 96 PRO A O 1
ATOM 1504 N N . SER A 1 97 ? 24.686 15.345 3.253 1.00 0.00 97 SER A N 1
ATOM 1505 C CA . SER A 1 97 ? 25.238 14.644 2.100 1.00 0.00 97 SER A CA 1
ATOM 1506 C C . SER A 1 97 ? 25.271 15.553 0.875 1.00 0.00 97 SER A C 1
ATOM 1507 O O . SER A 1 97 ? 24.337 16.317 0.631 1.00 0.00 97 SER A O 1
ATOM 1515 N N . SER A 1 98 ? 26.353 15.464 0.109 1.00 0.00 98 SER A N 1
ATOM 1516 C CA . SER A 1 98 ? 26.511 16.281 -1.089 1.00 0.00 98 SER A CA 1
ATOM 1517 C C . SER A 1 98 ? 26.239 15.460 -2.346 1.00 0.00 98 SER A C 1
ATOM 1518 O O . SER A 1 98 ? 25.514 15.894 -3.239 1.00 0.00 98 SER A O 1
ATOM 1526 N N . GLY A 1 99 ? 26.828 14.270 -2.406 1.00 0.00 99 GLY A N 1
ATOM 1527 C CA . GLY A 1 99 ? 26.638 13.406 -3.557 1.00 0.00 99 GLY A CA 1
ATOM 1528 C C . GLY A 1 99 ? 25.526 12.397 -3.348 1.00 0.00 99 GLY A C 1
ATOM 1529 O O . GLY A 1 99 ? 25.580 11.588 -2.422 1.00 0.00 99 GLY A O 1
ATOM 1533 N N . GLY A 1 1 ? 24.106 -32.248 17.732 1.00 0.00 1 GLY A N 2
ATOM 1534 C CA . GLY A 1 1 ? 23.267 -31.945 16.587 1.00 0.00 1 GLY A CA 2
ATOM 1535 C C . GLY A 1 1 ? 24.074 -31.632 15.343 1.00 0.00 1 GLY A C 2
ATOM 1536 O O . GLY A 1 1 ? 24.527 -32.539 14.645 1.00 0.00 1 GLY A O 2
ATOM 1540 N N . SER A 1 2 ? 24.254 -30.345 15.064 1.00 0.00 2 SER A N 2
ATOM 1541 C CA . SER A 1 2 ? 25.007 -29.915 13.892 1.00 0.00 2 SER A CA 2
ATOM 1542 C C . SER A 1 2 ? 25.754 -28.614 14.173 1.00 0.00 2 SER A C 2
ATOM 1543 O O . SER A 1 2 ? 25.266 -27.750 14.902 1.00 0.00 2 SER A O 2
ATOM 1551 N N . SER A 1 3 ? 26.941 -28.483 13.590 1.00 0.00 3 SER A N 2
ATOM 1552 C CA . SER A 1 3 ? 27.758 -27.290 13.780 1.00 0.00 3 SER A CA 2
ATOM 1553 C C . SER A 1 3 ? 26.886 -26.041 13.859 1.00 0.00 3 SER A C 2
ATOM 1554 O O . SER A 1 3 ? 27.005 -25.244 14.789 1.00 0.00 3 SER A O 2
ATOM 1562 N N . GLY A 1 4 ? 26.007 -25.877 12.874 1.00 0.00 4 GLY A N 2
ATOM 1563 C CA . GLY A 1 4 ? 25.128 -24.723 12.849 1.00 0.00 4 GLY A CA 2
ATOM 1564 C C . GLY A 1 4 ? 24.634 -24.400 11.453 1.00 0.00 4 GLY A C 2
ATOM 1565 O O . GLY A 1 4 ? 25.054 -25.025 10.479 1.00 0.00 4 GLY A O 2
ATOM 1569 N N . SER A 1 5 ? 23.739 -23.422 11.355 1.00 0.00 5 SER A N 2
ATOM 1570 C CA . SER A 1 5 ? 23.184 -23.021 10.067 1.00 0.00 5 SER A CA 2
ATOM 1571 C C . SER A 1 5 ? 23.781 -21.694 9.608 1.00 0.00 5 SER A C 2
ATOM 1572 O O . SER A 1 5 ? 23.981 -20.781 10.408 1.00 0.00 5 SER A O 2
ATOM 1580 N N . SER A 1 6 ? 24.063 -21.596 8.313 1.00 0.00 6 SER A N 2
ATOM 1581 C CA . SER A 1 6 ? 24.640 -20.384 7.746 1.00 0.00 6 SER A CA 2
ATOM 1582 C C . SER A 1 6 ? 24.466 -20.356 6.230 1.00 0.00 6 SER A C 2
ATOM 1583 O O . SER A 1 6 ? 24.190 -21.380 5.607 1.00 0.00 6 SER A O 2
ATOM 1591 N N . GLY A 1 7 ? 24.631 -19.174 5.643 1.00 0.00 7 GLY A N 2
ATOM 1592 C CA . GLY A 1 7 ? 24.488 -19.034 4.206 1.00 0.00 7 GLY A CA 2
ATOM 1593 C C . GLY A 1 7 ? 25.786 -19.291 3.466 1.00 0.00 7 GLY A C 2
ATOM 1594 O O . GLY A 1 7 ? 26.762 -18.561 3.638 1.00 0.00 7 GLY A O 2
ATOM 1598 N N . LYS A 1 8 ? 25.799 -20.333 2.642 1.00 0.00 8 LYS A N 2
ATOM 1599 C CA . LYS A 1 8 ? 26.987 -20.686 1.874 1.00 0.00 8 LYS A CA 2
ATOM 1600 C C . LYS A 1 8 ? 26.660 -20.799 0.388 1.00 0.00 8 LYS A C 2
ATOM 1601 O O . LYS A 1 8 ? 27.209 -20.068 -0.436 1.00 0.00 8 LYS A O 2
ATOM 1620 N N . SER A 1 9 ? 25.762 -21.720 0.053 1.00 0.00 9 SER A N 2
ATOM 1621 C CA . SER A 1 9 ? 25.363 -21.930 -1.334 1.00 0.00 9 SER A CA 2
ATOM 1622 C C . SER A 1 9 ? 24.830 -20.639 -1.947 1.00 0.00 9 SER A C 2
ATOM 1623 O O . SER A 1 9 ? 24.218 -19.820 -1.261 1.00 0.00 9 SER A O 2
ATOM 1631 N N . ILE A 1 10 ? 25.066 -20.466 -3.243 1.00 0.00 10 ILE A N 2
ATOM 1632 C CA . ILE A 1 10 ? 24.609 -19.276 -3.950 1.00 0.00 10 ILE A CA 2
ATOM 1633 C C . ILE A 1 10 ? 23.751 -19.647 -5.155 1.00 0.00 10 ILE A C 2
ATOM 1634 O O . ILE A 1 10 ? 24.269 -19.927 -6.236 1.00 0.00 10 ILE A O 2
ATOM 1650 N N . ARG A 1 11 ? 22.437 -19.647 -4.961 1.00 0.00 11 ARG A N 2
ATOM 1651 C CA . ARG A 1 11 ? 21.506 -19.983 -6.031 1.00 0.00 11 ARG A CA 2
ATOM 1652 C C . ARG A 1 11 ? 20.410 -18.928 -6.151 1.00 0.00 11 ARG A C 2
ATOM 1653 O O . ARG A 1 11 ? 20.047 -18.281 -5.168 1.00 0.00 11 ARG A O 2
ATOM 1674 N N . LEU A 1 12 ? 19.887 -18.760 -7.360 1.00 0.00 12 LEU A N 2
ATOM 1675 C CA . LEU A 1 12 ? 18.833 -17.783 -7.609 1.00 0.00 12 LEU A CA 2
ATOM 1676 C C . LEU A 1 12 ? 17.840 -17.747 -6.452 1.00 0.00 12 LEU A C 2
ATOM 1677 O O . LEU A 1 12 ? 17.181 -18.744 -6.155 1.00 0.00 12 LEU A O 2
ATOM 1693 N N . ALA A 1 13 ? 17.737 -16.592 -5.803 1.00 0.00 13 ALA A N 2
ATOM 1694 C CA . ALA A 1 13 ? 16.821 -16.425 -4.681 1.00 0.00 13 ALA A CA 2
ATOM 1695 C C . ALA A 1 13 ? 16.585 -14.949 -4.380 1.00 0.00 13 ALA A C 2
ATOM 1696 O O . ALA A 1 13 ? 17.298 -14.080 -4.882 1.00 0.00 13 ALA A O 2
ATOM 1703 N N . LYS A 1 14 ? 15.579 -14.671 -3.558 1.00 0.00 14 LYS A N 2
ATOM 1704 C CA . LYS A 1 14 ? 15.248 -13.300 -3.188 1.00 0.00 14 LYS A CA 2
ATOM 1705 C C . LYS A 1 14 ? 16.301 -12.721 -2.249 1.00 0.00 14 LYS A C 2
ATOM 1706 O O . LYS A 1 14 ? 16.109 -12.685 -1.034 1.00 0.00 14 LYS A O 2
ATOM 1725 N N . GLU A 1 15 ? 17.413 -12.267 -2.821 1.00 0.00 15 GLU A N 2
ATOM 1726 C CA . GLU A 1 15 ? 18.495 -11.688 -2.033 1.00 0.00 15 GLU A CA 2
ATOM 1727 C C . GLU A 1 15 ? 18.370 -10.169 -1.970 1.00 0.00 15 GLU A C 2
ATOM 1728 O O . GLU A 1 15 ? 18.380 -9.578 -0.890 1.00 0.00 15 GLU A O 2
ATOM 1740 N N . LYS A 1 16 ? 18.253 -9.542 -3.136 1.00 0.00 16 LYS A N 2
ATOM 1741 C CA . LYS A 1 16 ? 18.126 -8.092 -3.216 1.00 0.00 16 LYS A CA 2
ATOM 1742 C C . LYS A 1 16 ? 17.211 -7.564 -2.115 1.00 0.00 16 LYS A C 2
ATOM 1743 O O . LYS A 1 16 ? 17.385 -6.445 -1.635 1.00 0.00 16 LYS A O 2
ATOM 1762 N N . GLU A 1 17 ? 16.238 -8.379 -1.719 1.00 0.00 17 GLU A N 2
ATOM 1763 C CA . GLU A 1 17 ? 15.297 -7.993 -0.674 1.00 0.00 17 GLU A CA 2
ATOM 1764 C C . GLU A 1 17 ? 15.997 -7.193 0.420 1.00 0.00 17 GLU A C 2
ATOM 1765 O O . GLU A 1 17 ? 15.391 -6.335 1.061 1.00 0.00 17 GLU A O 2
ATOM 1777 N N . SER A 1 18 ? 17.278 -7.480 0.628 1.00 0.00 18 SER A N 2
ATOM 1778 C CA . SER A 1 18 ? 18.061 -6.791 1.647 1.00 0.00 18 SER A CA 2
ATOM 1779 C C . SER A 1 18 ? 17.799 -5.289 1.610 1.00 0.00 18 SER A C 2
ATOM 1780 O O . SER A 1 18 ? 17.606 -4.656 2.648 1.00 0.00 18 SER A O 2
ATOM 1788 N N . GLN A 1 19 ? 17.794 -4.725 0.406 1.00 0.00 19 GLN A N 2
ATOM 1789 C CA . GLN A 1 19 ? 17.556 -3.297 0.233 1.00 0.00 19 GLN A CA 2
ATOM 1790 C C . GLN A 1 19 ? 16.064 -2.984 0.280 1.00 0.00 19 GLN A C 2
ATOM 1791 O O . GLN A 1 19 ? 15.650 -1.972 0.845 1.00 0.00 19 GLN A O 2
ATOM 1805 N N . ALA A 1 20 ? 15.262 -3.859 -0.317 1.00 0.00 20 ALA A N 2
ATOM 1806 C CA . ALA A 1 20 ? 13.816 -3.676 -0.342 1.00 0.00 20 ALA A CA 2
ATOM 1807 C C . ALA A 1 20 ? 13.301 -3.184 1.006 1.00 0.00 20 ALA A C 2
ATOM 1808 O O . ALA A 1 20 ? 12.653 -2.141 1.090 1.00 0.00 20 ALA A O 2
ATOM 1815 N N . ASP A 1 21 ? 13.594 -3.940 2.058 1.00 0.00 21 ASP A N 2
ATOM 1816 C CA . ASP A 1 21 ? 13.161 -3.580 3.403 1.00 0.00 21 ASP A CA 2
ATOM 1817 C C . ASP A 1 21 ? 13.948 -2.382 3.924 1.00 0.00 21 ASP A C 2
ATOM 1818 O O . ASP A 1 21 ? 13.402 -1.520 4.614 1.00 0.00 21 ASP A O 2
ATOM 1827 N N . TYR A 1 22 ? 15.233 -2.334 3.592 1.00 0.00 22 TYR A N 2
ATOM 1828 C CA . TYR A 1 22 ? 16.096 -1.243 4.029 1.00 0.00 22 TYR A CA 2
ATOM 1829 C C . TYR A 1 22 ? 15.477 0.110 3.691 1.00 0.00 22 TYR A C 2
ATOM 1830 O O . TYR A 1 22 ? 15.567 1.058 4.472 1.00 0.00 22 TYR A O 2
ATOM 1848 N N . ILE A 1 23 ? 14.847 0.191 2.524 1.00 0.00 23 ILE A N 2
ATOM 1849 C CA . ILE A 1 23 ? 14.211 1.426 2.083 1.00 0.00 23 ILE A CA 2
ATOM 1850 C C . ILE A 1 23 ? 12.776 1.517 2.591 1.00 0.00 23 ILE A C 2
ATOM 1851 O O . ILE A 1 23 ? 12.429 2.429 3.341 1.00 0.00 23 ILE A O 2
ATOM 1867 N N . SER A 1 24 ? 11.947 0.564 2.179 1.00 0.00 24 SER A N 2
ATOM 1868 C CA . SER A 1 24 ? 10.548 0.537 2.590 1.00 0.00 24 SER A CA 2
ATOM 1869 C C . SER A 1 24 ? 10.421 0.743 4.097 1.00 0.00 24 SER A C 2
ATOM 1870 O O . SER A 1 24 ? 9.603 1.538 4.561 1.00 0.00 24 SER A O 2
ATOM 1878 N N . THR A 1 25 ? 11.237 0.020 4.858 1.00 0.00 25 THR A N 2
ATOM 1879 C CA . THR A 1 25 ? 11.217 0.121 6.311 1.00 0.00 25 THR A CA 2
ATOM 1880 C C . THR A 1 25 ? 10.910 1.546 6.759 1.00 0.00 25 THR A C 2
ATOM 1881 O O . THR A 1 25 ? 10.267 1.758 7.787 1.00 0.00 25 THR A O 2
ATOM 1892 N N . TYR A 1 26 ? 11.372 2.518 5.981 1.00 0.00 26 TYR A N 2
ATOM 1893 C CA . TYR A 1 26 ? 11.148 3.923 6.299 1.00 0.00 26 TYR A CA 2
ATOM 1894 C C . TYR A 1 26 ? 10.643 4.685 5.077 1.00 0.00 26 TYR A C 2
ATOM 1895 O O . TYR A 1 26 ? 11.413 5.015 4.176 1.00 0.00 26 TYR A O 2
ATOM 1913 N N . VAL A 1 27 ? 9.343 4.960 5.055 1.00 0.00 27 VAL A N 2
ATOM 1914 C CA . VAL A 1 27 ? 8.734 5.684 3.946 1.00 0.00 27 VAL A CA 2
ATOM 1915 C C . VAL A 1 27 ? 7.472 6.414 4.393 1.00 0.00 27 VAL A C 2
ATOM 1916 O O . VAL A 1 27 ? 6.861 6.057 5.400 1.00 0.00 27 VAL A O 2
ATOM 1929 N N . GLU A 1 28 ? 7.088 7.438 3.637 1.00 0.00 28 GLU A N 2
ATOM 1930 C CA . GLU A 1 28 ? 5.899 8.219 3.957 1.00 0.00 28 GLU A CA 2
ATOM 1931 C C . GLU A 1 28 ? 5.079 8.501 2.701 1.00 0.00 28 GLU A C 2
ATOM 1932 O O . GLU A 1 28 ? 5.623 8.884 1.665 1.00 0.00 28 GLU A O 2
ATOM 1944 N N . TRP A 1 29 ? 3.769 8.308 2.801 1.00 0.00 29 TRP A N 2
ATOM 1945 C CA . TRP A 1 29 ? 2.874 8.540 1.673 1.00 0.00 29 TRP A CA 2
ATOM 1946 C C . TRP A 1 29 ? 1.784 9.541 2.041 1.00 0.00 29 TRP A C 2
ATOM 1947 O O . TRP A 1 29 ? 1.108 9.388 3.057 1.00 0.00 29 TRP A O 2
ATOM 1968 N N . GLN A 1 30 ? 1.619 10.563 1.207 1.00 0.00 30 GLN A N 2
ATOM 1969 C CA . GLN A 1 30 ? 0.610 11.588 1.446 1.00 0.00 30 GLN A CA 2
ATOM 1970 C C . GLN A 1 30 ? -0.265 11.789 0.214 1.00 0.00 30 GLN A C 2
ATOM 1971 O O . GLN A 1 30 ? 0.175 11.568 -0.915 1.00 0.00 30 GLN A O 2
ATOM 1985 N N . TYR A 1 31 ? -1.506 12.208 0.437 1.00 0.00 31 TYR A N 2
ATOM 1986 C CA . TYR A 1 31 ? -2.444 12.435 -0.656 1.00 0.00 31 TYR A CA 2
ATOM 1987 C C . TYR A 1 31 ? -2.903 13.890 -0.685 1.00 0.00 31 TYR A C 2
ATOM 1988 O O . TYR A 1 31 ? -3.134 14.501 0.359 1.00 0.00 31 TYR A O 2
ATOM 2006 N N . ILE A 1 32 ? -3.034 14.438 -1.888 1.00 0.00 32 ILE A N 2
ATOM 2007 C CA . ILE A 1 32 ? -3.467 15.820 -2.055 1.00 0.00 32 ILE A CA 2
ATOM 2008 C C . ILE A 1 32 ? -4.969 15.898 -2.307 1.00 0.00 32 ILE A C 2
ATOM 2009 O O . ILE A 1 32 ? -5.448 15.540 -3.383 1.00 0.00 32 ILE A O 2
ATOM 2025 N N . ASP A 1 33 ? -5.707 16.370 -1.308 1.00 0.00 33 ASP A N 2
ATOM 2026 C CA . ASP A 1 33 ? -7.155 16.499 -1.421 1.00 0.00 33 ASP A CA 2
ATOM 2027 C C . ASP A 1 33 ? -7.527 17.674 -2.320 1.00 0.00 33 ASP A C 2
ATOM 2028 O O . ASP A 1 33 ? -6.683 18.505 -2.656 1.00 0.00 33 ASP A O 2
ATOM 2037 N N . LYS A 1 34 ? -8.797 17.737 -2.707 1.00 0.00 34 LYS A N 2
ATOM 2038 C CA . LYS A 1 34 ? -9.283 18.810 -3.567 1.00 0.00 34 LYS A CA 2
ATOM 2039 C C . LYS A 1 34 ? -8.483 20.090 -3.344 1.00 0.00 34 LYS A C 2
ATOM 2040 O O . LYS A 1 34 ? -7.701 20.501 -4.199 1.00 0.00 34 LYS A O 2
ATOM 2059 N N . ASN A 1 35 ? -8.685 20.714 -2.188 1.00 0.00 35 ASN A N 2
ATOM 2060 C CA . ASN A 1 35 ? -7.982 21.947 -1.852 1.00 0.00 35 ASN A CA 2
ATOM 2061 C C . ASN A 1 35 ? -7.215 21.797 -0.542 1.00 0.00 35 ASN A C 2
ATOM 2062 O O . ASN A 1 35 ? -6.840 22.787 0.087 1.00 0.00 35 ASN A O 2
ATOM 2073 N N . ILE A 1 36 ? -6.985 20.552 -0.137 1.00 0.00 36 ILE A N 2
ATOM 2074 C CA . ILE A 1 36 ? -6.261 20.272 1.097 1.00 0.00 36 ILE A CA 2
ATOM 2075 C C . ILE A 1 36 ? -5.178 19.222 0.873 1.00 0.00 36 ILE A C 2
ATOM 2076 O O . ILE A 1 36 ? -5.295 18.371 -0.009 1.00 0.00 36 ILE A O 2
ATOM 2092 N N . THR A 1 37 ? -4.123 19.287 1.680 1.00 0.00 37 THR A N 2
ATOM 2093 C CA . THR A 1 37 ? -3.019 18.342 1.571 1.00 0.00 37 THR A CA 2
ATOM 2094 C C . THR A 1 37 ? -2.821 17.575 2.874 1.00 0.00 37 THR A C 2
ATOM 2095 O O . THR A 1 37 ? -2.186 18.069 3.804 1.00 0.00 37 THR A O 2
ATOM 2106 N N . GLN A 1 38 ? -3.369 16.365 2.931 1.00 0.00 38 GLN A N 2
ATOM 2107 C CA . GLN A 1 38 ? -3.252 15.531 4.121 1.00 0.00 38 GLN A CA 2
ATOM 2108 C C . GLN A 1 38 ? -2.412 14.290 3.835 1.00 0.00 38 GLN A C 2
ATOM 2109 O O . GLN A 1 38 ? -2.017 14.045 2.695 1.00 0.00 38 GLN A O 2
ATOM 2123 N N . CYS A 1 39 ? -2.144 13.511 4.877 1.00 0.00 39 CYS A N 2
ATOM 2124 C CA . CYS A 1 39 ? -1.350 12.295 4.738 1.00 0.00 39 CYS A CA 2
ATOM 2125 C C . CYS A 1 39 ? -2.169 11.065 5.114 1.00 0.00 39 CYS A C 2
ATOM 2126 O O . CYS A 1 39 ? -3.216 11.174 5.751 1.00 0.00 39 CYS A O 2
ATOM 2134 N N . PHE A 1 40 ? -1.685 9.893 4.713 1.00 0.00 40 PHE A N 2
ATOM 2135 C CA . PHE A 1 40 ? -2.374 8.642 5.005 1.00 0.00 40 PHE A CA 2
ATOM 2136 C C . PHE A 1 40 ? -2.145 8.221 6.454 1.00 0.00 40 PHE A C 2
ATOM 2137 O O . PHE A 1 40 ? -1.324 8.806 7.160 1.00 0.00 40 PHE A O 2
ATOM 2154 N N . ASP A 1 41 ? -2.877 7.202 6.890 1.00 0.00 41 ASP A N 2
ATOM 2155 C CA . ASP A 1 41 ? -2.755 6.701 8.254 1.00 0.00 41 ASP A CA 2
ATOM 2156 C C . ASP A 1 41 ? -1.404 6.024 8.465 1.00 0.00 41 ASP A C 2
ATOM 2157 O O . ASP A 1 41 ? -0.595 5.926 7.542 1.00 0.00 41 ASP A O 2
ATOM 2166 N N . LYS A 1 42 ? -1.165 5.560 9.687 1.00 0.00 42 LYS A N 2
ATOM 2167 C CA . LYS A 1 42 ? 0.088 4.892 10.021 1.00 0.00 42 LYS A CA 2
ATOM 2168 C C . LYS A 1 42 ? 0.134 3.490 9.422 1.00 0.00 42 LYS A C 2
ATOM 2169 O O . LYS A 1 42 ? 1.208 2.961 9.141 1.00 0.00 42 LYS A O 2
ATOM 2188 N N . MET A 1 43 ? -1.039 2.896 9.228 1.00 0.00 43 MET A N 2
ATOM 2189 C CA . MET A 1 43 ? -1.132 1.556 8.660 1.00 0.00 43 MET A CA 2
ATOM 2190 C C . MET A 1 43 ? -1.326 1.619 7.148 1.00 0.00 43 MET A C 2
ATOM 2191 O O . MET A 1 43 ? -0.884 0.733 6.417 1.00 0.00 43 MET A O 2
ATOM 2205 N N . THR A 1 44 ? -1.992 2.673 6.685 1.00 0.00 44 THR A N 2
ATOM 2206 C CA . THR A 1 44 ? -2.247 2.851 5.261 1.00 0.00 44 THR A CA 2
ATOM 2207 C C . THR A 1 44 ? -0.989 3.305 4.530 1.00 0.00 44 THR A C 2
ATOM 2208 O O . THR A 1 44 ? -0.746 2.912 3.390 1.00 0.00 44 THR A O 2
ATOM 2219 N N . ASN A 1 45 ? -0.191 4.136 5.194 1.00 0.00 45 ASN A N 2
ATOM 2220 C CA . ASN A 1 45 ? 1.043 4.644 4.607 1.00 0.00 45 ASN A CA 2
ATOM 2221 C C . ASN A 1 45 ? 1.805 3.530 3.894 1.00 0.00 45 ASN A C 2
ATOM 2222 O O . ASN A 1 45 ? 2.342 3.731 2.805 1.00 0.00 45 ASN A O 2
ATOM 2233 N N . MET A 1 46 ? 1.847 2.357 4.517 1.00 0.00 46 MET A N 2
ATOM 2234 C CA . MET A 1 46 ? 2.541 1.211 3.942 1.00 0.00 46 MET A CA 2
ATOM 2235 C C . MET A 1 46 ? 1.726 0.595 2.809 1.00 0.00 46 MET A C 2
ATOM 2236 O O . MET A 1 46 ? 2.280 0.137 1.809 1.00 0.00 46 MET A O 2
ATOM 2250 N N . LYS A 1 47 ? 0.408 0.585 2.972 1.00 0.00 47 LYS A N 2
ATOM 2251 C CA . LYS A 1 47 ? -0.484 0.025 1.964 1.00 0.00 47 LYS A CA 2
ATOM 2252 C C . LYS A 1 47 ? -0.178 0.602 0.585 1.00 0.00 47 LYS A C 2
ATOM 2253 O O . LYS A 1 47 ? -0.527 0.013 -0.438 1.00 0.00 47 LYS A O 2
ATOM 2272 N N . LEU A 1 48 ? 0.479 1.757 0.566 1.00 0.00 48 LEU A N 2
ATOM 2273 C CA . LEU A 1 48 ? 0.834 2.414 -0.688 1.00 0.00 48 LEU A CA 2
ATOM 2274 C C . LEU A 1 48 ? 2.262 2.066 -1.099 1.00 0.00 48 LEU A C 2
ATOM 2275 O O . LEU A 1 48 ? 2.500 1.598 -2.212 1.00 0.00 48 LEU A O 2
ATOM 2291 N N . GLU A 1 49 ? 3.206 2.295 -0.192 1.00 0.00 49 GLU A N 2
ATOM 2292 C CA . GLU A 1 49 ? 4.609 2.005 -0.460 1.00 0.00 49 GLU A CA 2
ATOM 2293 C C . GLU A 1 49 ? 4.789 0.557 -0.907 1.00 0.00 49 GLU A C 2
ATOM 2294 O O . GLU A 1 49 ? 5.593 0.264 -1.792 1.00 0.00 49 GLU A O 2
ATOM 2306 N N . VAL A 1 50 ? 4.034 -0.346 -0.288 1.00 0.00 50 VAL A N 2
ATOM 2307 C CA . VAL A 1 50 ? 4.109 -1.763 -0.622 1.00 0.00 50 VAL A CA 2
ATOM 2308 C C . VAL A 1 50 ? 3.736 -2.005 -2.080 1.00 0.00 50 VAL A C 2
ATOM 2309 O O . VAL A 1 50 ? 4.433 -2.719 -2.800 1.00 0.00 50 VAL A O 2
ATOM 2322 N N . ALA A 1 51 ? 2.630 -1.404 -2.510 1.00 0.00 51 ALA A N 2
ATOM 2323 C CA . ALA A 1 51 ? 2.165 -1.552 -3.883 1.00 0.00 51 ALA A CA 2
ATOM 2324 C C . ALA A 1 51 ? 3.152 -0.932 -4.867 1.00 0.00 51 ALA A C 2
ATOM 2325 O O . ALA A 1 51 ? 3.347 -1.442 -5.970 1.00 0.00 51 ALA A O 2
ATOM 2332 N N . TRP A 1 52 ? 3.770 0.171 -4.460 1.00 0.00 52 TRP A N 2
ATOM 2333 C CA . TRP A 1 52 ? 4.737 0.861 -5.307 1.00 0.00 52 TRP A CA 2
ATOM 2334 C C . TRP A 1 52 ? 6.013 0.040 -5.458 1.00 0.00 52 TRP A C 2
ATOM 2335 O O . TRP A 1 52 ? 6.614 0.000 -6.532 1.00 0.00 52 TRP A O 2
ATOM 2356 N N . LYS A 1 53 ? 6.422 -0.614 -4.376 1.00 0.00 53 LYS A N 2
ATOM 2357 C CA . LYS A 1 53 ? 7.626 -1.436 -4.388 1.00 0.00 53 LYS A CA 2
ATOM 2358 C C . LYS A 1 53 ? 7.349 -2.797 -5.018 1.00 0.00 53 LYS A C 2
ATOM 2359 O O . LYS A 1 53 ? 8.228 -3.394 -5.639 1.00 0.00 53 LYS A O 2
ATOM 2378 N N . ALA A 1 54 ? 6.123 -3.282 -4.853 1.00 0.00 54 ALA A N 2
ATOM 2379 C CA . ALA A 1 54 ? 5.730 -4.571 -5.409 1.00 0.00 54 ALA A CA 2
ATOM 2380 C C . ALA A 1 54 ? 5.420 -4.456 -6.898 1.00 0.00 54 ALA A C 2
ATOM 2381 O O . ALA A 1 54 ? 4.853 -5.369 -7.497 1.00 0.00 54 ALA A O 2
ATOM 2388 N N . LYS A 1 55 ? 5.796 -3.327 -7.490 1.00 0.00 55 LYS A N 2
ATOM 2389 C CA . LYS A 1 55 ? 5.559 -3.092 -8.909 1.00 0.00 55 LYS A CA 2
ATOM 2390 C C . LYS A 1 55 ? 4.084 -3.274 -9.252 1.00 0.00 55 LYS A C 2
ATOM 2391 O O . LYS A 1 55 ? 3.743 -3.800 -10.312 1.00 0.00 55 LYS A O 2
ATOM 2410 N N . LYS A 1 56 ? 3.213 -2.835 -8.350 1.00 0.00 56 LYS A N 2
ATOM 2411 C CA . LYS A 1 56 ? 1.774 -2.946 -8.558 1.00 0.00 56 LYS A CA 2
ATOM 2412 C C . LYS A 1 56 ? 1.259 -1.802 -9.425 1.00 0.00 56 LYS A C 2
ATOM 2413 O O . LYS A 1 56 ? 1.892 -0.751 -9.525 1.00 0.00 56 LYS A O 2
ATOM 2432 N N . LYS A 1 57 ? 0.106 -2.013 -10.051 1.00 0.00 57 LYS A N 2
ATOM 2433 C CA . LYS A 1 57 ? -0.497 -0.998 -10.908 1.00 0.00 57 LYS A CA 2
ATOM 2434 C C . LYS A 1 57 ? -1.321 -0.012 -10.087 1.00 0.00 57 LYS A C 2
ATOM 2435 O O . LYS A 1 57 ? -1.343 1.185 -10.376 1.00 0.00 57 LYS A O 2
ATOM 2454 N N . ASP A 1 58 ? -1.995 -0.521 -9.062 1.00 0.00 58 ASP A N 2
ATOM 2455 C CA . ASP A 1 58 ? -2.819 0.316 -8.197 1.00 0.00 58 ASP A CA 2
ATOM 2456 C C . ASP A 1 58 ? -3.153 -0.409 -6.897 1.00 0.00 58 ASP A C 2
ATOM 2457 O O . ASP A 1 58 ? -3.204 -1.638 -6.854 1.00 0.00 58 ASP A O 2
ATOM 2466 N N . THR A 1 59 ? -3.378 0.362 -5.837 1.00 0.00 59 THR A N 2
ATOM 2467 C CA . THR A 1 59 ? -3.704 -0.206 -4.535 1.00 0.00 59 THR A CA 2
ATOM 2468 C C . THR A 1 59 ? -4.914 0.487 -3.920 1.00 0.00 59 THR A C 2
ATOM 2469 O O . THR A 1 59 ? -4.947 1.713 -3.804 1.00 0.00 59 THR A O 2
ATOM 2480 N N . VAL A 1 60 ? -5.907 -0.303 -3.527 1.00 0.00 60 VAL A N 2
ATOM 2481 C CA . VAL A 1 60 ? -7.119 0.235 -2.922 1.00 0.00 60 VAL A CA 2
ATOM 2482 C C . VAL A 1 60 ? -6.915 0.513 -1.437 1.00 0.00 60 VAL A C 2
ATOM 2483 O O . VAL A 1 60 ? -6.322 -0.292 -0.719 1.00 0.00 60 VAL A O 2
ATOM 2496 N N . VAL A 1 61 ? -7.412 1.659 -0.981 1.00 0.00 61 VAL A N 2
ATOM 2497 C CA . VAL A 1 61 ? -7.286 2.044 0.419 1.00 0.00 61 VAL A CA 2
ATOM 2498 C C . VAL A 1 61 ? -8.547 2.744 0.913 1.00 0.00 61 VAL A C 2
ATOM 2499 O O . VAL A 1 61 ? -9.283 3.342 0.129 1.00 0.00 61 VAL A O 2
ATOM 2512 N N . GLN A 1 62 ? -8.790 2.664 2.217 1.00 0.00 62 GLN A N 2
ATOM 2513 C CA . GLN A 1 62 ? -9.963 3.289 2.815 1.00 0.00 62 GLN A CA 2
ATOM 2514 C C . GLN A 1 62 ? -9.706 4.765 3.104 1.00 0.00 62 GLN A C 2
ATOM 2515 O O . GLN A 1 62 ? -8.970 5.106 4.031 1.00 0.00 62 GLN A O 2
ATOM 2529 N N . ILE A 1 63 ? -10.315 5.634 2.305 1.00 0.00 63 ILE A N 2
ATOM 2530 C CA . ILE A 1 63 ? -10.152 7.072 2.476 1.00 0.00 63 ILE A CA 2
ATOM 2531 C C . ILE A 1 63 ? -11.490 7.748 2.757 1.00 0.00 63 ILE A C 2
ATOM 2532 O O . ILE A 1 63 ? -12.413 7.683 1.944 1.00 0.00 63 ILE A O 2
ATOM 2548 N N . HIS A 1 64 ? -11.588 8.397 3.913 1.00 0.00 64 HIS A N 2
ATOM 2549 C CA . HIS A 1 64 ? -12.813 9.087 4.300 1.00 0.00 64 HIS A CA 2
ATOM 2550 C C . HIS A 1 64 ? -13.961 8.098 4.479 1.00 0.00 64 HIS A C 2
ATOM 2551 O O . HIS A 1 64 ? -15.106 8.395 4.141 1.00 0.00 64 HIS A O 2
ATOM 2566 N N . ASN A 1 65 ? -13.645 6.922 5.011 1.00 0.00 65 ASN A N 2
ATOM 2567 C CA . ASN A 1 65 ? -14.650 5.889 5.233 1.00 0.00 65 ASN A CA 2
ATOM 2568 C C . ASN A 1 65 ? -15.181 5.353 3.907 1.00 0.00 65 ASN A C 2
ATOM 2569 O O . ASN A 1 65 ? -16.300 4.847 3.835 1.00 0.00 65 ASN A O 2
ATOM 2580 N N . GLN A 1 66 ? -14.369 5.467 2.861 1.00 0.00 66 GLN A N 2
ATOM 2581 C CA . GLN A 1 66 ? -14.757 4.994 1.538 1.00 0.00 66 GLN A CA 2
ATOM 2582 C C . GLN A 1 66 ? -13.550 4.461 0.774 1.00 0.00 66 GLN A C 2
ATOM 2583 O O . GLN A 1 66 ? -12.533 5.143 0.646 1.00 0.00 66 GLN A O 2
ATOM 2597 N N . ASP A 1 67 ? -13.668 3.237 0.269 1.00 0.00 67 ASP A N 2
ATOM 2598 C CA . ASP A 1 67 ? -12.586 2.612 -0.483 1.00 0.00 67 ASP A CA 2
ATOM 2599 C C . ASP A 1 67 ? -12.263 3.415 -1.739 1.00 0.00 67 ASP A C 2
ATOM 2600 O O . ASP A 1 67 ? -13.161 3.815 -2.481 1.00 0.00 67 ASP A O 2
ATOM 2609 N N . PHE A 1 68 ? -10.976 3.649 -1.971 1.00 0.00 68 PHE A N 2
ATOM 2610 C CA . PHE A 1 68 ? -10.534 4.406 -3.136 1.00 0.00 68 PHE A CA 2
ATOM 2611 C C . PHE A 1 68 ? -9.445 3.652 -3.894 1.00 0.00 68 PHE A C 2
ATOM 2612 O O . PHE A 1 68 ? -8.674 2.893 -3.305 1.00 0.00 68 PHE A O 2
ATOM 2629 N N . THR A 1 69 ? -9.388 3.865 -5.205 1.00 0.00 69 THR A N 2
ATOM 2630 C CA . THR A 1 69 ? -8.396 3.206 -6.044 1.00 0.00 69 THR A CA 2
ATOM 2631 C C . THR A 1 69 ? -7.205 4.119 -6.309 1.00 0.00 69 THR A C 2
ATOM 2632 O O . THR A 1 69 ? -7.297 5.063 -7.094 1.00 0.00 69 THR A O 2
ATOM 2643 N N . VAL A 1 70 ? -6.087 3.833 -5.650 1.00 0.00 70 VAL A N 2
ATOM 2644 C CA . VAL A 1 70 ? -4.876 4.628 -5.817 1.00 0.00 70 VAL A CA 2
ATOM 2645 C C . VAL A 1 70 ? -3.970 4.032 -6.887 1.00 0.00 70 VAL A C 2
ATOM 2646 O O . VAL A 1 70 ? -3.395 2.959 -6.702 1.00 0.00 70 VAL A O 2
ATOM 2659 N N . ASP A 1 71 ? -3.845 4.735 -8.008 1.00 0.00 71 ASP A N 2
ATOM 2660 C CA . ASP A 1 71 ? -3.007 4.276 -9.109 1.00 0.00 71 ASP A CA 2
ATOM 2661 C C . ASP A 1 71 ? -1.582 4.801 -8.963 1.00 0.00 71 ASP A C 2
ATOM 2662 O O . ASP A 1 71 ? -1.351 6.011 -8.969 1.00 0.00 71 ASP A O 2
ATOM 2671 N N . LEU A 1 72 ? -0.630 3.885 -8.830 1.00 0.00 72 LEU A N 2
ATOM 2672 C CA . LEU A 1 72 ? 0.773 4.255 -8.681 1.00 0.00 72 LEU A CA 2
ATOM 2673 C C . LEU A 1 72 ? 1.345 4.766 -10.000 1.00 0.00 72 LEU A C 2
ATOM 2674 O O . LEU A 1 72 ? 2.068 5.761 -10.031 1.00 0.00 72 LEU A O 2
ATOM 2690 N N . SER A 1 73 ? 1.014 4.078 -11.088 1.00 0.00 73 SER A N 2
ATOM 2691 C CA . SER A 1 73 ? 1.495 4.461 -12.410 1.00 0.00 73 SER A CA 2
ATOM 2692 C C . SER A 1 73 ? 1.472 5.977 -12.579 1.00 0.00 73 SER A C 2
ATOM 2693 O O . SER A 1 73 ? 2.415 6.570 -13.104 1.00 0.00 73 SER A O 2
ATOM 2701 N N . THR A 1 74 ? 0.386 6.600 -12.130 1.00 0.00 74 THR A N 2
ATOM 2702 C CA . THR A 1 74 ? 0.238 8.046 -12.231 1.00 0.00 74 THR A CA 2
ATOM 2703 C C . THR A 1 74 ? 0.287 8.701 -10.856 1.00 0.00 74 THR A C 2
ATOM 2704 O O . THR A 1 74 ? 0.539 9.900 -10.738 1.00 0.00 74 THR A O 2
ATOM 2715 N N . ASN A 1 75 ? 0.046 7.907 -9.818 1.00 0.00 75 ASN A N 2
ATOM 2716 C CA . ASN A 1 75 ? 0.064 8.411 -8.450 1.00 0.00 75 ASN A CA 2
ATOM 2717 C C . ASN A 1 75 ? -1.149 9.296 -8.180 1.00 0.00 75 ASN A C 2
ATOM 2718 O O . ASN A 1 75 ? -1.014 10.446 -7.761 1.00 0.00 75 ASN A O 2
ATOM 2729 N N . THR A 1 76 ? -2.338 8.751 -8.423 1.00 0.00 76 THR A N 2
ATOM 2730 C CA . THR A 1 76 ? -3.575 9.490 -8.208 1.00 0.00 76 THR A CA 2
ATOM 2731 C C . THR A 1 76 ? -4.691 8.567 -7.731 1.00 0.00 76 THR A C 2
ATOM 2732 O O . THR A 1 76 ? -4.856 7.461 -8.245 1.00 0.00 76 THR A O 2
ATOM 2743 N N . ALA A 1 77 ? -5.454 9.028 -6.746 1.00 0.00 77 ALA A N 2
ATOM 2744 C CA . ALA A 1 77 ? -6.556 8.244 -6.201 1.00 0.00 77 ALA A CA 2
ATOM 2745 C C . ALA A 1 77 ? -7.867 8.580 -6.902 1.00 0.00 77 ALA A C 2
ATOM 2746 O O . ALA A 1 77 ? -8.079 9.712 -7.339 1.00 0.00 77 ALA A O 2
ATOM 2753 N N . THR A 1 78 ? -8.747 7.589 -7.009 1.00 0.00 78 THR A N 2
ATOM 2754 C CA . THR A 1 78 ? -10.038 7.779 -7.659 1.00 0.00 78 THR A CA 2
ATOM 2755 C C . THR A 1 78 ? -11.089 6.839 -7.080 1.00 0.00 78 THR A C 2
ATOM 2756 O O . THR A 1 78 ? -10.783 5.708 -6.702 1.00 0.00 78 THR A O 2
ATOM 2767 N N . ALA A 1 79 ? -12.328 7.313 -7.013 1.00 0.00 79 ALA A N 2
ATOM 2768 C CA . ALA A 1 79 ? -13.425 6.513 -6.482 1.00 0.00 79 ALA A CA 2
ATOM 2769 C C . ALA A 1 79 ? -14.679 6.665 -7.337 1.00 0.00 79 ALA A C 2
ATOM 2770 O O . ALA A 1 79 ? -14.869 7.664 -8.031 1.00 0.00 79 ALA A O 2
ATOM 2777 N N . PRO A 1 80 ? -15.556 5.652 -7.287 1.00 0.00 80 PRO A N 2
ATOM 2778 C CA . PRO A 1 80 ? -16.807 5.650 -8.051 1.00 0.00 80 PRO A CA 2
ATOM 2779 C C . PRO A 1 80 ? -17.809 6.672 -7.525 1.00 0.00 80 PRO A C 2
ATOM 2780 O O . PRO A 1 80 ? -18.926 6.777 -8.032 1.00 0.00 80 PRO A O 2
ATOM 2791 N N . GLN A 1 81 ? -17.402 7.423 -6.507 1.00 0.00 81 GLN A N 2
ATOM 2792 C CA . GLN A 1 81 ? -18.266 8.436 -5.913 1.00 0.00 81 GLN A CA 2
ATOM 2793 C C . GLN A 1 81 ? -18.124 9.768 -6.643 1.00 0.00 81 GLN A C 2
ATOM 2794 O O . GLN A 1 81 ? -19.106 10.479 -6.854 1.00 0.00 81 GLN A O 2
ATOM 2808 N N . GLY A 1 82 ? -16.895 10.099 -7.027 1.00 0.00 82 GLY A N 2
ATOM 2809 C CA . GLY A 1 82 ? -16.648 11.345 -7.729 1.00 0.00 82 GLY A CA 2
ATOM 2810 C C . GLY A 1 82 ? -15.577 12.184 -7.061 1.00 0.00 82 GLY A C 2
ATOM 2811 O O . GLY A 1 82 ? -15.648 13.413 -7.069 1.00 0.00 82 GLY A O 2
ATOM 2815 N N . GLN A 1 83 ? -14.583 11.519 -6.480 1.00 0.00 83 GLN A N 2
ATOM 2816 C CA . GLN A 1 83 ? -13.494 12.213 -5.802 1.00 0.00 83 GLN A CA 2
ATOM 2817 C C . GLN A 1 83 ? -12.143 11.633 -6.208 1.00 0.00 83 GLN A C 2
ATOM 2818 O O . GLN A 1 83 ? -11.953 10.416 -6.211 1.00 0.00 83 GLN A O 2
ATOM 2832 N N . THR A 1 84 ? -11.206 12.511 -6.552 1.00 0.00 84 THR A N 2
ATOM 2833 C CA . THR A 1 84 ? -9.874 12.087 -6.961 1.00 0.00 84 THR A CA 2
ATOM 2834 C C . THR A 1 84 ? -8.796 12.893 -6.245 1.00 0.00 84 THR A C 2
ATOM 2835 O O . THR A 1 84 ? -8.965 14.085 -5.990 1.00 0.00 84 THR A O 2
ATOM 2846 N N . PHE A 1 85 ? -7.687 12.235 -5.924 1.00 0.00 85 PHE A N 2
ATOM 2847 C CA . PHE A 1 85 ? -6.581 12.890 -5.237 1.00 0.00 85 PHE A CA 2
ATOM 2848 C C . PHE A 1 85 ? -5.244 12.501 -5.862 1.00 0.00 85 PHE A C 2
ATOM 2849 O O . PHE A 1 85 ? -5.187 11.661 -6.761 1.00 0.00 85 PHE A O 2
ATOM 2866 N N . THR A 1 86 ? -4.170 13.118 -5.381 1.00 0.00 86 THR A N 2
ATOM 2867 C CA . THR A 1 86 ? -2.834 12.839 -5.892 1.00 0.00 86 THR A CA 2
ATOM 2868 C C . THR A 1 86 ? -1.921 12.317 -4.789 1.00 0.00 86 THR A C 2
ATOM 2869 O O . THR A 1 86 ? -1.733 12.972 -3.763 1.00 0.00 86 THR A O 2
ATOM 2880 N N . VAL A 1 87 ? -1.354 11.134 -5.006 1.00 0.00 87 VAL A N 2
ATOM 2881 C CA . VAL A 1 87 ? -0.459 10.525 -4.030 1.00 0.00 87 VAL A CA 2
ATOM 2882 C C . VAL A 1 87 ? 1.001 10.792 -4.383 1.00 0.00 87 VAL A C 2
ATOM 2883 O O . VAL A 1 87 ? 1.393 10.707 -5.546 1.00 0.00 87 VAL A O 2
ATOM 2896 N N . GLN A 1 88 ? 1.799 11.113 -3.370 1.00 0.00 88 GLN A N 2
ATOM 2897 C CA . GLN A 1 88 ? 3.215 11.393 -3.573 1.00 0.00 88 GLN A CA 2
ATOM 2898 C C . GLN A 1 88 ? 4.077 10.539 -2.648 1.00 0.00 88 GLN A C 2
ATOM 2899 O O . GLN A 1 88 ? 3.729 10.320 -1.488 1.00 0.00 88 GLN A O 2
ATOM 2913 N N . ARG A 1 89 ? 5.202 10.061 -3.169 1.00 0.00 89 ARG A N 2
ATOM 2914 C CA . ARG A 1 89 ? 6.112 9.230 -2.390 1.00 0.00 89 ARG A CA 2
ATOM 2915 C C . ARG A 1 89 ? 7.287 10.052 -1.869 1.00 0.00 89 ARG A C 2
ATOM 2916 O O . ARG A 1 89 ? 7.926 10.788 -2.621 1.00 0.00 89 ARG A O 2
ATOM 2937 N N . LEU A 1 90 ? 7.565 9.922 -0.576 1.00 0.00 90 LEU A N 2
ATOM 2938 C CA . LEU A 1 90 ? 8.663 10.654 0.047 1.00 0.00 90 LEU A CA 2
ATOM 2939 C C . LEU A 1 90 ? 9.516 9.726 0.906 1.00 0.00 90 LEU A C 2
ATOM 2940 O O . LEU A 1 90 ? 8.995 8.878 1.630 1.00 0.00 90 LEU A O 2
ATOM 2956 N N . VAL A 1 91 ? 10.832 9.894 0.821 1.00 0.00 91 VAL A N 2
ATOM 2957 C CA . VAL A 1 91 ? 11.759 9.074 1.592 1.00 0.00 91 VAL A CA 2
ATOM 2958 C C . VAL A 1 91 ? 12.220 9.802 2.850 1.00 0.00 91 VAL A C 2
ATOM 2959 O O . VAL A 1 91 ? 12.763 10.904 2.780 1.00 0.00 91 VAL A O 2
ATOM 2972 N N . LYS A 1 92 ? 12.000 9.177 4.002 1.00 0.00 92 LYS A N 2
ATOM 2973 C CA . LYS A 1 92 ? 12.393 9.763 5.278 1.00 0.00 92 LYS A CA 2
ATOM 2974 C C . LYS A 1 92 ? 13.875 9.526 5.551 1.00 0.00 92 LYS A C 2
ATOM 2975 O O . LYS A 1 92 ? 14.243 8.595 6.267 1.00 0.00 92 LYS A O 2
ATOM 2994 N N . ALA A 1 93 ? 14.721 10.376 4.978 1.00 0.00 93 ALA A N 2
ATOM 2995 C CA . ALA A 1 93 ? 16.162 10.261 5.163 1.00 0.00 93 ALA A CA 2
ATOM 2996 C C . ALA A 1 93 ? 16.543 10.436 6.629 1.00 0.00 93 ALA A C 2
ATOM 2997 O O . ALA A 1 93 ? 15.964 11.260 7.337 1.00 0.00 93 ALA A O 2
ATOM 3004 N N . SER A 1 94 ? 17.519 9.654 7.080 1.00 0.00 94 SER A N 2
ATOM 3005 C CA . SER A 1 94 ? 17.974 9.720 8.464 1.00 0.00 94 SER A CA 2
ATOM 3006 C C . SER A 1 94 ? 19.412 10.226 8.539 1.00 0.00 94 SER A C 2
ATOM 3007 O O . SER A 1 94 ? 20.346 9.538 8.132 1.00 0.00 94 SER A O 2
ATOM 3015 N N . GLY A 1 95 ? 19.580 11.436 9.065 1.00 0.00 95 GLY A N 2
ATOM 3016 C CA . GLY A 1 95 ? 20.905 12.015 9.185 1.00 0.00 95 GLY A CA 2
ATOM 3017 C C . GLY A 1 95 ? 21.178 13.062 8.124 1.00 0.00 95 GLY A C 2
ATOM 3018 O O . GLY A 1 95 ? 20.957 12.842 6.933 1.00 0.00 95 GLY A O 2
ATOM 3022 N N . PRO A 1 96 ? 21.670 14.233 8.555 1.00 0.00 96 PRO A N 2
ATOM 3023 C CA . PRO A 1 96 ? 21.984 15.342 7.649 1.00 0.00 96 PRO A CA 2
ATOM 3024 C C . PRO A 1 96 ? 23.193 15.046 6.768 1.00 0.00 96 PRO A C 2
ATOM 3025 O O . PRO A 1 96 ? 24.063 14.258 7.137 1.00 0.00 96 PRO A O 2
ATOM 3036 N N . SER A 1 97 ? 23.241 15.685 5.603 1.00 0.00 97 SER A N 2
ATOM 3037 C CA . SER A 1 97 ? 24.343 15.487 4.669 1.00 0.00 97 SER A CA 2
ATOM 3038 C C . SER A 1 97 ? 24.665 16.781 3.927 1.00 0.00 97 SER A C 2
ATOM 3039 O O . SER A 1 97 ? 23.903 17.223 3.067 1.00 0.00 97 SER A O 2
ATOM 3047 N N . SER A 1 98 ? 25.799 17.385 4.268 1.00 0.00 98 SER A N 2
ATOM 3048 C CA . SER A 1 98 ? 26.221 18.631 3.638 1.00 0.00 98 SER A CA 2
ATOM 3049 C C . SER A 1 98 ? 27.714 18.867 3.848 1.00 0.00 98 SER A C 2
ATOM 3050 O O . SER A 1 98 ? 28.340 18.236 4.699 1.00 0.00 98 SER A O 2
ATOM 3058 N N . GLY A 1 99 ? 28.278 19.782 3.065 1.00 0.00 99 GLY A N 2
ATOM 3059 C CA . GLY A 1 99 ? 29.692 20.087 3.180 1.00 0.00 99 GLY A CA 2
ATOM 3060 C C . GLY A 1 99 ? 30.401 20.061 1.841 1.00 0.00 99 GLY A C 2
ATOM 3061 O O . GLY A 1 99 ? 31.290 20.873 1.586 1.00 0.00 99 GLY A O 2
ATOM 3065 N N . GLY A 1 1 ? 46.565 -16.466 -12.076 1.00 0.00 1 GLY A N 3
ATOM 3066 C CA . GLY A 1 1 ? 45.324 -15.847 -12.504 1.00 0.00 1 GLY A CA 3
ATOM 3067 C C . GLY A 1 1 ? 44.211 -16.856 -12.702 1.00 0.00 1 GLY A C 3
ATOM 3068 O O . GLY A 1 1 ? 44.353 -17.806 -13.472 1.00 0.00 1 GLY A O 3
ATOM 3072 N N . SER A 1 2 ? 43.099 -16.652 -12.002 1.00 0.00 2 SER A N 3
ATOM 3073 C CA . SER A 1 2 ? 41.958 -17.555 -12.100 1.00 0.00 2 SER A CA 3
ATOM 3074 C C . SER A 1 2 ? 40.706 -16.802 -12.540 1.00 0.00 2 SER A C 3
ATOM 3075 O O . SER A 1 2 ? 39.998 -16.218 -11.719 1.00 0.00 2 SER A O 3
ATOM 3083 N N . SER A 1 3 ? 40.438 -16.821 -13.842 1.00 0.00 3 SER A N 3
ATOM 3084 C CA . SER A 1 3 ? 39.274 -16.138 -14.393 1.00 0.00 3 SER A CA 3
ATOM 3085 C C . SER A 1 3 ? 38.172 -17.135 -14.740 1.00 0.00 3 SER A C 3
ATOM 3086 O O . SER A 1 3 ? 38.445 -18.286 -15.080 1.00 0.00 3 SER A O 3
ATOM 3094 N N . GLY A 1 4 ? 36.925 -16.684 -14.650 1.00 0.00 4 GLY A N 3
ATOM 3095 C CA . GLY A 1 4 ? 35.800 -17.548 -14.956 1.00 0.00 4 GLY A CA 3
ATOM 3096 C C . GLY A 1 4 ? 35.571 -17.695 -16.448 1.00 0.00 4 GLY A C 3
ATOM 3097 O O . GLY A 1 4 ? 35.583 -16.709 -17.184 1.00 0.00 4 GLY A O 3
ATOM 3101 N N . SER A 1 5 ? 35.363 -18.930 -16.894 1.00 0.00 5 SER A N 3
ATOM 3102 C CA . SER A 1 5 ? 35.136 -19.203 -18.308 1.00 0.00 5 SER A CA 3
ATOM 3103 C C . SER A 1 5 ? 33.797 -19.904 -18.518 1.00 0.00 5 SER A C 3
ATOM 3104 O O . SER A 1 5 ? 32.988 -19.485 -19.345 1.00 0.00 5 SER A O 3
ATOM 3112 N N . SER A 1 6 ? 33.572 -20.973 -17.762 1.00 0.00 6 SER A N 3
ATOM 3113 C CA . SER A 1 6 ? 32.333 -21.736 -17.867 1.00 0.00 6 SER A CA 3
ATOM 3114 C C . SER A 1 6 ? 31.130 -20.870 -17.505 1.00 0.00 6 SER A C 3
ATOM 3115 O O . SER A 1 6 ? 31.122 -20.199 -16.474 1.00 0.00 6 SER A O 3
ATOM 3123 N N . GLY A 1 7 ? 30.114 -20.892 -18.362 1.00 0.00 7 GLY A N 3
ATOM 3124 C CA . GLY A 1 7 ? 28.919 -20.106 -18.116 1.00 0.00 7 GLY A CA 3
ATOM 3125 C C . GLY A 1 7 ? 27.745 -20.958 -17.675 1.00 0.00 7 GLY A C 3
ATOM 3126 O O . GLY A 1 7 ? 27.800 -22.186 -17.740 1.00 0.00 7 GLY A O 3
ATOM 3130 N N . LYS A 1 8 ? 26.679 -20.305 -17.223 1.00 0.00 8 LYS A N 3
ATOM 3131 C CA . LYS A 1 8 ? 25.486 -21.009 -16.769 1.00 0.00 8 LYS A CA 3
ATOM 3132 C C . LYS A 1 8 ? 24.344 -20.032 -16.507 1.00 0.00 8 LYS A C 3
ATOM 3133 O O . LYS A 1 8 ? 24.574 -18.857 -16.224 1.00 0.00 8 LYS A O 3
ATOM 3152 N N . SER A 1 9 ? 23.114 -20.527 -16.601 1.00 0.00 9 SER A N 3
ATOM 3153 C CA . SER A 1 9 ? 21.937 -19.697 -16.376 1.00 0.00 9 SER A CA 3
ATOM 3154 C C . SER A 1 9 ? 21.929 -19.139 -14.956 1.00 0.00 9 SER A C 3
ATOM 3155 O O . SER A 1 9 ? 22.680 -19.596 -14.094 1.00 0.00 9 SER A O 3
ATOM 3163 N N . ILE A 1 10 ? 21.075 -18.148 -14.722 1.00 0.00 10 ILE A N 3
ATOM 3164 C CA . ILE A 1 10 ? 20.969 -17.528 -13.407 1.00 0.00 10 ILE A CA 3
ATOM 3165 C C . ILE A 1 10 ? 20.265 -18.452 -12.419 1.00 0.00 10 ILE A C 3
ATOM 3166 O O . ILE A 1 10 ? 19.533 -19.359 -12.815 1.00 0.00 10 ILE A O 3
ATOM 3182 N N . ARG A 1 11 ? 20.490 -18.214 -11.131 1.00 0.00 11 ARG A N 3
ATOM 3183 C CA . ARG A 1 11 ? 19.876 -19.024 -10.085 1.00 0.00 11 ARG A CA 3
ATOM 3184 C C . ARG A 1 11 ? 18.588 -18.379 -9.584 1.00 0.00 11 ARG A C 3
ATOM 3185 O O . ARG A 1 11 ? 17.598 -19.065 -9.323 1.00 0.00 11 ARG A O 3
ATOM 3206 N N . LEU A 1 12 ? 18.606 -17.058 -9.450 1.00 0.00 12 LEU A N 3
ATOM 3207 C CA . LEU A 1 12 ? 17.440 -16.320 -8.979 1.00 0.00 12 LEU A CA 3
ATOM 3208 C C . LEU A 1 12 ? 17.462 -14.882 -9.488 1.00 0.00 12 LEU A C 3
ATOM 3209 O O . LEU A 1 12 ? 18.519 -14.351 -9.829 1.00 0.00 12 LEU A O 3
ATOM 3225 N N . ALA A 1 13 ? 16.290 -14.258 -9.535 1.00 0.00 13 ALA A N 3
ATOM 3226 C CA . ALA A 1 13 ? 16.176 -12.880 -9.998 1.00 0.00 13 ALA A CA 3
ATOM 3227 C C . ALA A 1 13 ? 15.808 -11.944 -8.851 1.00 0.00 13 ALA A C 3
ATOM 3228 O O . ALA A 1 13 ? 15.333 -12.385 -7.804 1.00 0.00 13 ALA A O 3
ATOM 3235 N N . LYS A 1 14 ? 16.031 -10.650 -9.055 1.00 0.00 14 LYS A N 3
ATOM 3236 C CA . LYS A 1 14 ? 15.722 -9.651 -8.040 1.00 0.00 14 LYS A CA 3
ATOM 3237 C C . LYS A 1 14 ? 16.552 -9.880 -6.781 1.00 0.00 14 LYS A C 3
ATOM 3238 O O . LYS A 1 14 ? 16.047 -9.765 -5.665 1.00 0.00 14 LYS A O 3
ATOM 3257 N N . GLU A 1 15 ? 17.828 -10.205 -6.969 1.00 0.00 15 GLU A N 3
ATOM 3258 C CA . GLU A 1 15 ? 18.727 -10.449 -5.847 1.00 0.00 15 GLU A CA 3
ATOM 3259 C C . GLU A 1 15 ? 18.857 -9.205 -4.973 1.00 0.00 15 GLU A C 3
ATOM 3260 O O . GLU A 1 15 ? 18.745 -9.277 -3.749 1.00 0.00 15 GLU A O 3
ATOM 3272 N N . LYS A 1 16 ? 19.096 -8.064 -5.611 1.00 0.00 16 LYS A N 3
ATOM 3273 C CA . LYS A 1 16 ? 19.241 -6.802 -4.894 1.00 0.00 16 LYS A CA 3
ATOM 3274 C C . LYS A 1 16 ? 17.968 -6.463 -4.126 1.00 0.00 16 LYS A C 3
ATOM 3275 O O . LYS A 1 16 ? 18.020 -5.847 -3.062 1.00 0.00 16 LYS A O 3
ATOM 3294 N N . GLU A 1 17 ? 16.826 -6.869 -4.673 1.00 0.00 17 GLU A N 3
ATOM 3295 C CA . GLU A 1 17 ? 15.540 -6.608 -4.038 1.00 0.00 17 GLU A CA 3
ATOM 3296 C C . GLU A 1 17 ? 15.647 -6.734 -2.521 1.00 0.00 17 GLU A C 3
ATOM 3297 O O . GLU A 1 17 ? 14.919 -6.073 -1.780 1.00 0.00 17 GLU A O 3
ATOM 3309 N N . SER A 1 18 ? 16.558 -7.588 -2.067 1.00 0.00 18 SER A N 3
ATOM 3310 C CA . SER A 1 18 ? 16.758 -7.805 -0.639 1.00 0.00 18 SER A CA 3
ATOM 3311 C C . SER A 1 18 ? 16.842 -6.476 0.106 1.00 0.00 18 SER A C 3
ATOM 3312 O O . SER A 1 18 ? 16.211 -6.295 1.147 1.00 0.00 18 SER A O 3
ATOM 3320 N N . GLN A 1 19 ? 17.627 -5.550 -0.435 1.00 0.00 19 GLN A N 3
ATOM 3321 C CA . GLN A 1 19 ? 17.795 -4.238 0.178 1.00 0.00 19 GLN A CA 3
ATOM 3322 C C . GLN A 1 19 ? 16.576 -3.358 -0.077 1.00 0.00 19 GLN A C 3
ATOM 3323 O O . GLN A 1 19 ? 16.121 -2.638 0.812 1.00 0.00 19 GLN A O 3
ATOM 3337 N N . ALA A 1 20 ? 16.051 -3.420 -1.296 1.00 0.00 20 ALA A N 3
ATOM 3338 C CA . ALA A 1 20 ? 14.884 -2.630 -1.667 1.00 0.00 20 ALA A CA 3
ATOM 3339 C C . ALA A 1 20 ? 13.784 -2.750 -0.617 1.00 0.00 20 ALA A C 3
ATOM 3340 O O . ALA A 1 20 ? 13.390 -1.760 -0.001 1.00 0.00 20 ALA A O 3
ATOM 3347 N N . ASP A 1 21 ? 13.292 -3.968 -0.419 1.00 0.00 21 ASP A N 3
ATOM 3348 C CA . ASP A 1 21 ? 12.237 -4.217 0.557 1.00 0.00 21 ASP A CA 3
ATOM 3349 C C . ASP A 1 21 ? 12.550 -3.531 1.883 1.00 0.00 21 ASP A C 3
ATOM 3350 O O . ASP A 1 21 ? 11.672 -2.936 2.508 1.00 0.00 21 ASP A O 3
ATOM 3359 N N . TYR A 1 22 ? 13.806 -3.618 2.306 1.00 0.00 22 TYR A N 3
ATOM 3360 C CA . TYR A 1 22 ? 14.235 -3.009 3.559 1.00 0.00 22 TYR A CA 3
ATOM 3361 C C . TYR A 1 22 ? 13.954 -1.509 3.560 1.00 0.00 22 TYR A C 3
ATOM 3362 O O . TYR A 1 22 ? 13.297 -0.990 4.463 1.00 0.00 22 TYR A O 3
ATOM 3380 N N . ILE A 1 23 ? 14.455 -0.820 2.541 1.00 0.00 23 ILE A N 3
ATOM 3381 C CA . ILE A 1 23 ? 14.257 0.619 2.422 1.00 0.00 23 ILE A CA 3
ATOM 3382 C C . ILE A 1 23 ? 12.842 1.015 2.833 1.00 0.00 23 ILE A C 3
ATOM 3383 O O . ILE A 1 23 ? 12.650 1.945 3.617 1.00 0.00 23 ILE A O 3
ATOM 3399 N N . SER A 1 24 ? 11.856 0.303 2.299 1.00 0.00 24 SER A N 3
ATOM 3400 C CA . SER A 1 24 ? 10.458 0.580 2.609 1.00 0.00 24 SER A CA 3
ATOM 3401 C C . SER A 1 24 ? 10.285 0.914 4.087 1.00 0.00 24 SER A C 3
ATOM 3402 O O . SER A 1 24 ? 9.534 1.821 4.448 1.00 0.00 24 SER A O 3
ATOM 3410 N N . THR A 1 25 ? 10.986 0.174 4.941 1.00 0.00 25 THR A N 3
ATOM 3411 C CA . THR A 1 25 ? 10.910 0.389 6.380 1.00 0.00 25 THR A CA 3
ATOM 3412 C C . THR A 1 25 ? 10.705 1.864 6.706 1.00 0.00 25 THR A C 3
ATOM 3413 O O . THR A 1 25 ? 10.003 2.208 7.657 1.00 0.00 25 THR A O 3
ATOM 3424 N N . TYR A 1 26 ? 11.321 2.732 5.910 1.00 0.00 26 TYR A N 3
ATOM 3425 C CA . TYR A 1 26 ? 11.207 4.171 6.115 1.00 0.00 26 TYR A CA 3
ATOM 3426 C C . TYR A 1 26 ? 10.713 4.864 4.849 1.00 0.00 26 TYR A C 3
ATOM 3427 O O . TYR A 1 26 ? 11.471 5.061 3.899 1.00 0.00 26 TYR A O 3
ATOM 3445 N N . VAL A 1 27 ? 9.436 5.233 4.844 1.00 0.00 27 VAL A N 3
ATOM 3446 C CA . VAL A 1 27 ? 8.839 5.906 3.697 1.00 0.00 27 VAL A CA 3
ATOM 3447 C C . VAL A 1 27 ? 7.649 6.761 4.119 1.00 0.00 27 VAL A C 3
ATOM 3448 O O . VAL A 1 27 ? 7.048 6.530 5.167 1.00 0.00 27 VAL A O 3
ATOM 3461 N N . GLU A 1 28 ? 7.314 7.748 3.293 1.00 0.00 28 GLU A N 3
ATOM 3462 C CA . GLU A 1 28 ? 6.195 8.637 3.582 1.00 0.00 28 GLU A CA 3
ATOM 3463 C C . GLU A 1 28 ? 5.234 8.704 2.399 1.00 0.00 28 GLU A C 3
ATOM 3464 O O . GLU A 1 28 ? 5.654 8.864 1.253 1.00 0.00 28 GLU A O 3
ATOM 3476 N N . TRP A 1 29 ? 3.943 8.580 2.685 1.00 0.00 29 TRP A N 3
ATOM 3477 C CA . TRP A 1 29 ? 2.922 8.625 1.645 1.00 0.00 29 TRP A CA 3
ATOM 3478 C C . TRP A 1 29 ? 1.807 9.595 2.019 1.00 0.00 29 TRP A C 3
ATOM 3479 O O . TRP A 1 29 ? 1.085 9.379 2.992 1.00 0.00 29 TRP A O 3
ATOM 3500 N N . GLN A 1 30 ? 1.672 10.664 1.240 1.00 0.00 30 GLN A N 3
ATOM 3501 C CA . GLN A 1 30 ? 0.644 11.667 1.492 1.00 0.00 30 GLN A CA 3
ATOM 3502 C C . GLN A 1 30 ? -0.218 11.886 0.253 1.00 0.00 30 GLN A C 3
ATOM 3503 O O . GLN A 1 30 ? 0.239 11.695 -0.875 1.00 0.00 30 GLN A O 3
ATOM 3517 N N . TYR A 1 31 ? -1.465 12.287 0.469 1.00 0.00 31 TYR A N 3
ATOM 3518 C CA . TYR A 1 31 ? -2.392 12.529 -0.630 1.00 0.00 31 TYR A CA 3
ATOM 3519 C C . TYR A 1 31 ? -2.836 13.988 -0.657 1.00 0.00 31 TYR A C 3
ATOM 3520 O O . TYR A 1 31 ? -3.016 14.613 0.389 1.00 0.00 31 TYR A O 3
ATOM 3538 N N . ILE A 1 32 ? -3.011 14.525 -1.860 1.00 0.00 32 ILE A N 3
ATOM 3539 C CA . ILE A 1 32 ? -3.435 15.909 -2.024 1.00 0.00 32 ILE A CA 3
ATOM 3540 C C . ILE A 1 32 ? -4.934 15.997 -2.290 1.00 0.00 32 ILE A C 3
ATOM 3541 O O . ILE A 1 32 ? -5.401 15.669 -3.381 1.00 0.00 32 ILE A O 3
ATOM 3557 N N . ASP A 1 33 ? -5.682 16.444 -1.288 1.00 0.00 33 ASP A N 3
ATOM 3558 C CA . ASP A 1 33 ? -7.129 16.578 -1.414 1.00 0.00 33 ASP A CA 3
ATOM 3559 C C . ASP A 1 33 ? -7.489 17.785 -2.273 1.00 0.00 33 ASP A C 3
ATOM 3560 O O . ASP A 1 33 ? -6.641 18.627 -2.569 1.00 0.00 33 ASP A O 3
ATOM 3569 N N . LYS A 1 34 ? -8.754 17.864 -2.673 1.00 0.00 34 LYS A N 3
ATOM 3570 C CA . LYS A 1 34 ? -9.229 18.968 -3.499 1.00 0.00 34 LYS A CA 3
ATOM 3571 C C . LYS A 1 34 ? -8.403 20.227 -3.252 1.00 0.00 34 LYS A C 3
ATOM 3572 O O . LYS A 1 34 ? -7.582 20.614 -4.082 1.00 0.00 34 LYS A O 3
ATOM 3591 N N . ASN A 1 35 ? -8.626 20.859 -2.104 1.00 0.00 35 ASN A N 3
ATOM 3592 C CA . ASN A 1 35 ? -7.902 22.073 -1.748 1.00 0.00 35 ASN A CA 3
ATOM 3593 C C . ASN A 1 35 ? -7.153 21.893 -0.430 1.00 0.00 35 ASN A C 3
ATOM 3594 O O . ASN A 1 35 ? -6.771 22.869 0.216 1.00 0.00 35 ASN A O 3
ATOM 3605 N N . ILE A 1 36 ? -6.947 20.640 -0.040 1.00 0.00 36 ILE A N 3
ATOM 3606 C CA . ILE A 1 36 ? -6.243 20.332 1.199 1.00 0.00 36 ILE A CA 3
ATOM 3607 C C . ILE A 1 36 ? -5.176 19.266 0.974 1.00 0.00 36 ILE A C 3
ATOM 3608 O O . ILE A 1 36 ? -5.337 18.376 0.139 1.00 0.00 36 ILE A O 3
ATOM 3624 N N . THR A 1 37 ? -4.085 19.361 1.727 1.00 0.00 37 THR A N 3
ATOM 3625 C CA . THR A 1 37 ? -2.991 18.405 1.611 1.00 0.00 37 THR A CA 3
ATOM 3626 C C . THR A 1 37 ? -2.794 17.635 2.912 1.00 0.00 37 THR A C 3
ATOM 3627 O O . THR A 1 37 ? -2.179 18.136 3.853 1.00 0.00 37 THR A O 3
ATOM 3638 N N . GLN A 1 38 ? -3.319 16.415 2.957 1.00 0.00 38 GLN A N 3
ATOM 3639 C CA . GLN A 1 38 ? -3.200 15.576 4.143 1.00 0.00 38 GLN A CA 3
ATOM 3640 C C . GLN A 1 38 ? -2.332 14.354 3.861 1.00 0.00 38 GLN A C 3
ATOM 3641 O O . GLN A 1 38 ? -1.840 14.174 2.747 1.00 0.00 38 GLN A O 3
ATOM 3655 N N . CYS A 1 39 ? -2.148 13.519 4.878 1.00 0.00 39 CYS A N 3
ATOM 3656 C CA . CYS A 1 39 ? -1.337 12.314 4.739 1.00 0.00 39 CYS A CA 3
ATOM 3657 C C . CYS A 1 39 ? -2.118 11.080 5.179 1.00 0.00 39 CYS A C 3
ATOM 3658 O O . CYS A 1 39 ? -3.132 11.187 5.869 1.00 0.00 39 CYS A O 3
ATOM 3666 N N . PHE A 1 40 ? -1.641 9.908 4.773 1.00 0.00 40 PHE A N 3
ATOM 3667 C CA . PHE A 1 40 ? -2.296 8.653 5.122 1.00 0.00 40 PHE A CA 3
ATOM 3668 C C . PHE A 1 40 ? -1.882 8.193 6.517 1.00 0.00 40 PHE A C 3
ATOM 3669 O O . PHE A 1 40 ? -0.852 8.618 7.042 1.00 0.00 40 PHE A O 3
ATOM 3686 N N . ASP A 1 41 ? -2.692 7.325 7.112 1.00 0.00 41 ASP A N 3
ATOM 3687 C CA . ASP A 1 41 ? -2.410 6.806 8.446 1.00 0.00 41 ASP A CA 3
ATOM 3688 C C . ASP A 1 41 ? -1.296 5.766 8.401 1.00 0.00 41 ASP A C 3
ATOM 3689 O O . ASP A 1 41 ? -1.217 4.964 7.470 1.00 0.00 41 ASP A O 3
ATOM 3698 N N . LYS A 1 42 ? -0.434 5.785 9.412 1.00 0.00 42 LYS A N 3
ATOM 3699 C CA . LYS A 1 42 ? 0.677 4.844 9.489 1.00 0.00 42 LYS A CA 3
ATOM 3700 C C . LYS A 1 42 ? 0.250 3.459 9.017 1.00 0.00 42 LYS A C 3
ATOM 3701 O O . LYS A 1 42 ? 1.075 2.665 8.565 1.00 0.00 42 LYS A O 3
ATOM 3720 N N . MET A 1 43 ? -1.044 3.174 9.123 1.00 0.00 43 MET A N 3
ATOM 3721 C CA . MET A 1 43 ? -1.580 1.885 8.703 1.00 0.00 43 MET A CA 3
ATOM 3722 C C . MET A 1 43 ? -1.634 1.788 7.182 1.00 0.00 43 MET A C 3
ATOM 3723 O O . MET A 1 43 ? -1.193 0.798 6.596 1.00 0.00 43 MET A O 3
ATOM 3737 N N . THR A 1 44 ? -2.179 2.821 6.546 1.00 0.00 44 THR A N 3
ATOM 3738 C CA . THR A 1 44 ? -2.292 2.851 5.094 1.00 0.00 44 THR A CA 3
ATOM 3739 C C . THR A 1 44 ? -0.953 3.183 4.444 1.00 0.00 44 THR A C 3
ATOM 3740 O O . THR A 1 44 ? -0.578 2.590 3.434 1.00 0.00 44 THR A O 3
ATOM 3751 N N . ASN A 1 45 ? -0.236 4.135 5.032 1.00 0.00 45 ASN A N 3
ATOM 3752 C CA . ASN A 1 45 ? 1.062 4.547 4.510 1.00 0.00 45 ASN A CA 3
ATOM 3753 C C . ASN A 1 45 ? 1.805 3.360 3.903 1.00 0.00 45 ASN A C 3
ATOM 3754 O O . ASN A 1 45 ? 2.382 3.464 2.821 1.00 0.00 45 ASN A O 3
ATOM 3765 N N . MET A 1 46 ? 1.785 2.233 4.607 1.00 0.00 46 MET A N 3
ATOM 3766 C CA . MET A 1 46 ? 2.455 1.027 4.136 1.00 0.00 46 MET A CA 3
ATOM 3767 C C . MET A 1 46 ? 1.675 0.382 2.995 1.00 0.00 46 MET A C 3
ATOM 3768 O O . MET A 1 46 ? 2.254 -0.041 1.994 1.00 0.00 46 MET A O 3
ATOM 3782 N N . LYS A 1 47 ? 0.357 0.309 3.153 1.00 0.00 47 LYS A N 3
ATOM 3783 C CA . LYS A 1 47 ? -0.503 -0.284 2.136 1.00 0.00 47 LYS A CA 3
ATOM 3784 C C . LYS A 1 47 ? -0.206 0.306 0.761 1.00 0.00 47 LYS A C 3
ATOM 3785 O O . LYS A 1 47 ? -0.464 -0.325 -0.266 1.00 0.00 47 LYS A O 3
ATOM 3804 N N . LEU A 1 48 ? 0.338 1.518 0.747 1.00 0.00 48 LEU A N 3
ATOM 3805 C CA . LEU A 1 48 ? 0.672 2.192 -0.503 1.00 0.00 48 LEU A CA 3
ATOM 3806 C C . LEU A 1 48 ? 2.106 1.884 -0.921 1.00 0.00 48 LEU A C 3
ATOM 3807 O O . LEU A 1 48 ? 2.354 1.441 -2.042 1.00 0.00 48 LEU A O 3
ATOM 3823 N N . GLU A 1 49 ? 3.046 2.121 -0.012 1.00 0.00 49 GLU A N 3
ATOM 3824 C CA . GLU A 1 49 ? 4.456 1.867 -0.287 1.00 0.00 49 GLU A CA 3
ATOM 3825 C C . GLU A 1 49 ? 4.669 0.429 -0.752 1.00 0.00 49 GLU A C 3
ATOM 3826 O O . GLU A 1 49 ? 5.518 0.159 -1.601 1.00 0.00 49 GLU A O 3
ATOM 3838 N N . VAL A 1 50 ? 3.893 -0.490 -0.188 1.00 0.00 50 VAL A N 3
ATOM 3839 C CA . VAL A 1 50 ? 3.995 -1.900 -0.544 1.00 0.00 50 VAL A CA 3
ATOM 3840 C C . VAL A 1 50 ? 3.651 -2.123 -2.012 1.00 0.00 50 VAL A C 3
ATOM 3841 O O . VAL A 1 50 ? 4.331 -2.872 -2.713 1.00 0.00 50 VAL A O 3
ATOM 3854 N N . ALA A 1 51 ? 2.591 -1.467 -2.472 1.00 0.00 51 ALA A N 3
ATOM 3855 C CA . ALA A 1 51 ? 2.158 -1.591 -3.858 1.00 0.00 51 ALA A CA 3
ATOM 3856 C C . ALA A 1 51 ? 3.173 -0.965 -4.808 1.00 0.00 51 ALA A C 3
ATOM 3857 O O . ALA A 1 51 ? 3.306 -1.390 -5.956 1.00 0.00 51 ALA A O 3
ATOM 3864 N N . TRP A 1 52 ? 3.885 0.046 -4.324 1.00 0.00 52 TRP A N 3
ATOM 3865 C CA . TRP A 1 52 ? 4.887 0.730 -5.132 1.00 0.00 52 TRP A CA 3
ATOM 3866 C C . TRP A 1 52 ? 6.133 -0.132 -5.300 1.00 0.00 52 TRP A C 3
ATOM 3867 O O . TRP A 1 52 ? 6.760 -0.136 -6.359 1.00 0.00 52 TRP A O 3
ATOM 3888 N N . LYS A 1 53 ? 6.487 -0.863 -4.248 1.00 0.00 53 LYS A N 3
ATOM 3889 C CA . LYS A 1 53 ? 7.658 -1.732 -4.279 1.00 0.00 53 LYS A CA 3
ATOM 3890 C C . LYS A 1 53 ? 7.320 -3.077 -4.914 1.00 0.00 53 LYS A C 3
ATOM 3891 O O . LYS A 1 53 ? 8.187 -3.742 -5.481 1.00 0.00 53 LYS A O 3
ATOM 3910 N N . ALA A 1 54 ? 6.055 -3.472 -4.816 1.00 0.00 54 ALA A N 3
ATOM 3911 C CA . ALA A 1 54 ? 5.603 -4.736 -5.385 1.00 0.00 54 ALA A CA 3
ATOM 3912 C C . ALA A 1 54 ? 5.320 -4.597 -6.877 1.00 0.00 54 ALA A C 3
ATOM 3913 O O . ALA A 1 54 ? 4.641 -5.434 -7.472 1.00 0.00 54 ALA A O 3
ATOM 3920 N N . LYS A 1 55 ? 5.845 -3.534 -7.477 1.00 0.00 55 LYS A N 3
ATOM 3921 C CA . LYS A 1 55 ? 5.650 -3.284 -8.900 1.00 0.00 55 LYS A CA 3
ATOM 3922 C C . LYS A 1 55 ? 4.177 -3.409 -9.278 1.00 0.00 55 LYS A C 3
ATOM 3923 O O . LYS A 1 55 ? 3.840 -3.925 -10.344 1.00 0.00 55 LYS A O 3
ATOM 3942 N N . LYS A 1 56 ? 3.303 -2.933 -8.398 1.00 0.00 56 LYS A N 3
ATOM 3943 C CA . LYS A 1 56 ? 1.866 -2.988 -8.640 1.00 0.00 56 LYS A CA 3
ATOM 3944 C C . LYS A 1 56 ? 1.411 -1.803 -9.486 1.00 0.00 56 LYS A C 3
ATOM 3945 O O . LYS A 1 56 ? 2.094 -0.782 -9.561 1.00 0.00 56 LYS A O 3
ATOM 3964 N N . LYS A 1 57 ? 0.252 -1.946 -10.120 1.00 0.00 57 LYS A N 3
ATOM 3965 C CA . LYS A 1 57 ? -0.298 -0.887 -10.958 1.00 0.00 57 LYS A CA 3
ATOM 3966 C C . LYS A 1 57 ? -1.119 0.094 -10.128 1.00 0.00 57 LYS A C 3
ATOM 3967 O O . LYS A 1 57 ? -1.135 1.294 -10.404 1.00 0.00 57 LYS A O 3
ATOM 3986 N N . ASP A 1 58 ? -1.798 -0.423 -9.110 1.00 0.00 58 ASP A N 3
ATOM 3987 C CA . ASP A 1 58 ? -2.619 0.408 -8.238 1.00 0.00 58 ASP A CA 3
ATOM 3988 C C . ASP A 1 58 ? -3.024 -0.357 -6.982 1.00 0.00 58 ASP A C 3
ATOM 3989 O O . ASP A 1 58 ? -3.121 -1.585 -6.993 1.00 0.00 58 ASP A O 3
ATOM 3998 N N . THR A 1 59 ? -3.259 0.376 -5.898 1.00 0.00 59 THR A N 3
ATOM 3999 C CA . THR A 1 59 ? -3.651 -0.233 -4.633 1.00 0.00 59 THR A CA 3
ATOM 4000 C C . THR A 1 59 ? -4.876 0.459 -4.046 1.00 0.00 59 THR A C 3
ATOM 4001 O O . THR A 1 59 ? -4.948 1.687 -4.005 1.00 0.00 59 THR A O 3
ATOM 4012 N N . VAL A 1 60 ? -5.839 -0.338 -3.593 1.00 0.00 60 VAL A N 3
ATOM 4013 C CA . VAL A 1 60 ? -7.062 0.198 -3.007 1.00 0.00 60 VAL A CA 3
ATOM 4014 C C . VAL A 1 60 ? -6.884 0.467 -1.516 1.00 0.00 60 VAL A C 3
ATOM 4015 O O . VAL A 1 60 ? -6.325 -0.353 -0.789 1.00 0.00 60 VAL A O 3
ATOM 4028 N N . VAL A 1 61 ? -7.365 1.623 -1.068 1.00 0.00 61 VAL A N 3
ATOM 4029 C CA . VAL A 1 61 ? -7.261 2.000 0.337 1.00 0.00 61 VAL A CA 3
ATOM 4030 C C . VAL A 1 61 ? -8.520 2.720 0.806 1.00 0.00 61 VAL A C 3
ATOM 4031 O O . VAL A 1 61 ? -9.201 3.376 0.019 1.00 0.00 61 VAL A O 3
ATOM 4044 N N . GLN A 1 62 ? -8.822 2.594 2.095 1.00 0.00 62 GLN A N 3
ATOM 4045 C CA . GLN A 1 62 ? -9.999 3.233 2.669 1.00 0.00 62 GLN A CA 3
ATOM 4046 C C . GLN A 1 62 ? -9.737 4.710 2.944 1.00 0.00 62 GLN A C 3
ATOM 4047 O O . GLN A 1 62 ? -8.974 5.058 3.846 1.00 0.00 62 GLN A O 3
ATOM 4061 N N . ILE A 1 63 ? -10.374 5.575 2.161 1.00 0.00 63 ILE A N 3
ATOM 4062 C CA . ILE A 1 63 ? -10.210 7.014 2.321 1.00 0.00 63 ILE A CA 3
ATOM 4063 C C . ILE A 1 63 ? -11.551 7.696 2.573 1.00 0.00 63 ILE A C 3
ATOM 4064 O O . ILE A 1 63 ? -12.460 7.625 1.746 1.00 0.00 63 ILE A O 3
ATOM 4080 N N . HIS A 1 64 ? -11.665 8.357 3.720 1.00 0.00 64 HIS A N 3
ATOM 4081 C CA . HIS A 1 64 ? -12.894 9.055 4.081 1.00 0.00 64 HIS A CA 3
ATOM 4082 C C . HIS A 1 64 ? -14.037 8.066 4.296 1.00 0.00 64 HIS A C 3
ATOM 4083 O O . HIS A 1 64 ? -15.189 8.355 3.976 1.00 0.00 64 HIS A O 3
ATOM 4098 N N . ASN A 1 65 ? -13.708 6.899 4.840 1.00 0.00 65 ASN A N 3
ATOM 4099 C CA . ASN A 1 65 ? -14.707 5.867 5.097 1.00 0.00 65 ASN A CA 3
ATOM 4100 C C . ASN A 1 65 ? -15.272 5.320 3.789 1.00 0.00 65 ASN A C 3
ATOM 4101 O O . ASN A 1 65 ? -16.413 4.861 3.740 1.00 0.00 65 ASN A O 3
ATOM 4112 N N . GLN A 1 66 ? -14.465 5.372 2.735 1.00 0.00 66 GLN A N 3
ATOM 4113 C CA . GLN A 1 66 ? -14.885 4.882 1.427 1.00 0.00 66 GLN A CA 3
ATOM 4114 C C . GLN A 1 66 ? -13.703 4.300 0.658 1.00 0.00 66 GLN A C 3
ATOM 4115 O O . GLN A 1 66 ? -12.636 4.910 0.587 1.00 0.00 66 GLN A O 3
ATOM 4129 N N . ASP A 1 67 ? -13.901 3.118 0.086 1.00 0.00 67 ASP A N 3
ATOM 4130 C CA . ASP A 1 67 ? -12.851 2.454 -0.679 1.00 0.00 67 ASP A CA 3
ATOM 4131 C C . ASP A 1 67 ? -12.446 3.292 -1.887 1.00 0.00 67 ASP A C 3
ATOM 4132 O O . ASP A 1 67 ? -13.296 3.754 -2.649 1.00 0.00 67 ASP A O 3
ATOM 4141 N N . PHE A 1 68 ? -11.142 3.486 -2.056 1.00 0.00 68 PHE A N 3
ATOM 4142 C CA . PHE A 1 68 ? -10.624 4.270 -3.171 1.00 0.00 68 PHE A CA 3
ATOM 4143 C C . PHE A 1 68 ? -9.529 3.507 -3.911 1.00 0.00 68 PHE A C 3
ATOM 4144 O O . PHE A 1 68 ? -8.881 2.624 -3.347 1.00 0.00 68 PHE A O 3
ATOM 4161 N N . THR A 1 69 ? -9.327 3.854 -5.178 1.00 0.00 69 THR A N 3
ATOM 4162 C CA . THR A 1 69 ? -8.313 3.201 -5.997 1.00 0.00 69 THR A CA 3
ATOM 4163 C C . THR A 1 69 ? -7.131 4.130 -6.251 1.00 0.00 69 THR A C 3
ATOM 4164 O O . THR A 1 69 ? -7.247 5.114 -6.982 1.00 0.00 69 THR A O 3
ATOM 4175 N N . VAL A 1 70 ? -5.992 3.811 -5.643 1.00 0.00 70 VAL A N 3
ATOM 4176 C CA . VAL A 1 70 ? -4.788 4.616 -5.806 1.00 0.00 70 VAL A CA 3
ATOM 4177 C C . VAL A 1 70 ? -3.889 4.046 -6.898 1.00 0.00 70 VAL A C 3
ATOM 4178 O O . VAL A 1 70 ? -3.368 2.938 -6.772 1.00 0.00 70 VAL A O 3
ATOM 4191 N N . ASP A 1 71 ? -3.712 4.812 -7.969 1.00 0.00 71 ASP A N 3
ATOM 4192 C CA . ASP A 1 71 ? -2.874 4.385 -9.084 1.00 0.00 71 ASP A CA 3
ATOM 4193 C C . ASP A 1 71 ? -1.443 4.885 -8.912 1.00 0.00 71 ASP A C 3
ATOM 4194 O O . ASP A 1 71 ? -1.196 6.091 -8.877 1.00 0.00 71 ASP A O 3
ATOM 4203 N N . LEU A 1 72 ? -0.505 3.951 -8.804 1.00 0.00 72 LEU A N 3
ATOM 4204 C CA . LEU A 1 72 ? 0.902 4.297 -8.634 1.00 0.00 72 LEU A CA 3
ATOM 4205 C C . LEU A 1 72 ? 1.481 4.874 -9.922 1.00 0.00 72 LEU A C 3
ATOM 4206 O O . LEU A 1 72 ? 2.209 5.866 -9.897 1.00 0.00 72 LEU A O 3
ATOM 4222 N N . SER A 1 73 ? 1.149 4.248 -11.046 1.00 0.00 73 SER A N 3
ATOM 4223 C CA . SER A 1 73 ? 1.636 4.698 -12.345 1.00 0.00 73 SER A CA 3
ATOM 4224 C C . SER A 1 73 ? 1.539 6.216 -12.465 1.00 0.00 73 SER A C 3
ATOM 4225 O O . SER A 1 73 ? 2.521 6.890 -12.778 1.00 0.00 73 SER A O 3
ATOM 4233 N N . THR A 1 74 ? 0.346 6.747 -12.215 1.00 0.00 74 THR A N 3
ATOM 4234 C CA . THR A 1 74 ? 0.118 8.185 -12.296 1.00 0.00 74 THR A CA 3
ATOM 4235 C C . THR A 1 74 ? 0.170 8.828 -10.915 1.00 0.00 74 THR A C 3
ATOM 4236 O O . THR A 1 74 ? 0.402 10.030 -10.788 1.00 0.00 74 THR A O 3
ATOM 4247 N N . ASN A 1 75 ? -0.048 8.020 -9.882 1.00 0.00 75 ASN A N 3
ATOM 4248 C CA . ASN A 1 75 ? -0.026 8.512 -8.510 1.00 0.00 75 ASN A CA 3
ATOM 4249 C C . ASN A 1 75 ? -1.246 9.383 -8.224 1.00 0.00 75 ASN A C 3
ATOM 4250 O O . ASN A 1 75 ? -1.118 10.521 -7.772 1.00 0.00 75 ASN A O 3
ATOM 4261 N N . THR A 1 76 ? -2.429 8.840 -8.491 1.00 0.00 76 THR A N 3
ATOM 4262 C CA . THR A 1 76 ? -3.672 9.566 -8.263 1.00 0.00 76 THR A CA 3
ATOM 4263 C C . THR A 1 76 ? -4.770 8.634 -7.764 1.00 0.00 76 THR A C 3
ATOM 4264 O O . THR A 1 76 ? -4.963 7.543 -8.300 1.00 0.00 76 THR A O 3
ATOM 4275 N N . ALA A 1 77 ? -5.488 9.071 -6.734 1.00 0.00 77 ALA A N 3
ATOM 4276 C CA . ALA A 1 77 ? -6.569 8.276 -6.164 1.00 0.00 77 ALA A CA 3
ATOM 4277 C C . ALA A 1 77 ? -7.908 8.635 -6.800 1.00 0.00 77 ALA A C 3
ATOM 4278 O O . ALA A 1 77 ? -8.161 9.794 -7.127 1.00 0.00 77 ALA A O 3
ATOM 4285 N N . THR A 1 78 ? -8.763 7.631 -6.973 1.00 0.00 78 THR A N 3
ATOM 4286 C CA . THR A 1 78 ? -10.075 7.840 -7.572 1.00 0.00 78 THR A CA 3
ATOM 4287 C C . THR A 1 78 ? -11.112 6.902 -6.965 1.00 0.00 78 THR A C 3
ATOM 4288 O O . THR A 1 78 ? -10.792 5.782 -6.568 1.00 0.00 78 THR A O 3
ATOM 4299 N N . ALA A 1 79 ? -12.355 7.366 -6.897 1.00 0.00 79 ALA A N 3
ATOM 4300 C CA . ALA A 1 79 ? -13.440 6.566 -6.341 1.00 0.00 79 ALA A CA 3
ATOM 4301 C C . ALA A 1 79 ? -14.719 6.735 -7.153 1.00 0.00 79 ALA A C 3
ATOM 4302 O O . ALA A 1 79 ? -14.942 7.759 -7.800 1.00 0.00 79 ALA A O 3
ATOM 4309 N N . PRO A 1 80 ? -15.581 5.708 -7.122 1.00 0.00 80 PRO A N 3
ATOM 4310 C CA . PRO A 1 80 ? -16.853 5.720 -7.851 1.00 0.00 80 PRO A CA 3
ATOM 4311 C C . PRO A 1 80 ? -17.853 6.704 -7.256 1.00 0.00 80 PRO A C 3
ATOM 4312 O O . PRO A 1 80 ? -18.992 6.798 -7.713 1.00 0.00 80 PRO A O 3
ATOM 4323 N N . GLN A 1 81 ? -17.420 7.436 -6.234 1.00 0.00 81 GLN A N 3
ATOM 4324 C CA . GLN A 1 81 ? -18.279 8.413 -5.577 1.00 0.00 81 GLN A CA 3
ATOM 4325 C C . GLN A 1 81 ? -18.196 9.767 -6.274 1.00 0.00 81 GLN A C 3
ATOM 4326 O O . GLN A 1 81 ? -19.191 10.482 -6.385 1.00 0.00 81 GLN A O 3
ATOM 4340 N N . GLY A 1 82 ? -17.001 10.114 -6.742 1.00 0.00 82 GLY A N 3
ATOM 4341 C CA . GLY A 1 82 ? -16.809 11.382 -7.422 1.00 0.00 82 GLY A CA 3
ATOM 4342 C C . GLY A 1 82 ? -15.713 12.218 -6.792 1.00 0.00 82 GLY A C 3
ATOM 4343 O O . GLY A 1 82 ? -15.784 13.446 -6.790 1.00 0.00 82 GLY A O 3
ATOM 4347 N N . GLN A 1 83 ? -14.696 11.550 -6.255 1.00 0.00 83 GLN A N 3
ATOM 4348 C CA . GLN A 1 83 ? -13.582 12.241 -5.618 1.00 0.00 83 GLN A CA 3
ATOM 4349 C C . GLN A 1 83 ? -12.248 11.665 -6.082 1.00 0.00 83 GLN A C 3
ATOM 4350 O O . GLN A 1 83 ? -12.100 10.451 -6.228 1.00 0.00 83 GLN A O 3
ATOM 4364 N N . THR A 1 84 ? -11.277 12.544 -6.312 1.00 0.00 84 THR A N 3
ATOM 4365 C CA . THR A 1 84 ? -9.956 12.123 -6.760 1.00 0.00 84 THR A CA 3
ATOM 4366 C C . THR A 1 84 ? -8.860 12.948 -6.095 1.00 0.00 84 THR A C 3
ATOM 4367 O O . THR A 1 84 ? -9.007 14.156 -5.906 1.00 0.00 84 THR A O 3
ATOM 4378 N N . PHE A 1 85 ? -7.762 12.289 -5.740 1.00 0.00 85 PHE A N 3
ATOM 4379 C CA . PHE A 1 85 ? -6.641 12.962 -5.095 1.00 0.00 85 PHE A CA 3
ATOM 4380 C C . PHE A 1 85 ? -5.321 12.571 -5.752 1.00 0.00 85 PHE A C 3
ATOM 4381 O O . PHE A 1 85 ? -5.283 11.718 -6.638 1.00 0.00 85 PHE A O 3
ATOM 4398 N N . THR A 1 86 ? -4.237 13.203 -5.310 1.00 0.00 86 THR A N 3
ATOM 4399 C CA . THR A 1 86 ? -2.915 12.924 -5.855 1.00 0.00 86 THR A CA 3
ATOM 4400 C C . THR A 1 86 ? -1.976 12.395 -4.776 1.00 0.00 86 THR A C 3
ATOM 4401 O O . THR A 1 86 ? -1.779 13.034 -3.743 1.00 0.00 86 THR A O 3
ATOM 4412 N N . VAL A 1 87 ? -1.398 11.223 -5.023 1.00 0.00 87 VAL A N 3
ATOM 4413 C CA . VAL A 1 87 ? -0.478 10.609 -4.074 1.00 0.00 87 VAL A CA 3
ATOM 4414 C C . VAL A 1 87 ? 0.971 10.902 -4.444 1.00 0.00 87 VAL A C 3
ATOM 4415 O O . VAL A 1 87 ? 1.350 10.829 -5.613 1.00 0.00 87 VAL A O 3
ATOM 4428 N N . GLN A 1 88 ? 1.777 11.235 -3.441 1.00 0.00 88 GLN A N 3
ATOM 4429 C CA . GLN A 1 88 ? 3.186 11.539 -3.662 1.00 0.00 88 GLN A CA 3
ATOM 4430 C C . GLN A 1 88 ? 4.073 10.710 -2.740 1.00 0.00 88 GLN A C 3
ATOM 4431 O O . GLN A 1 88 ? 3.779 10.553 -1.555 1.00 0.00 88 GLN A O 3
ATOM 4445 N N . ARG A 1 89 ? 5.160 10.180 -3.292 1.00 0.00 89 ARG A N 3
ATOM 4446 C CA . ARG A 1 89 ? 6.090 9.365 -2.520 1.00 0.00 89 ARG A CA 3
ATOM 4447 C C . ARG A 1 89 ? 7.284 10.194 -2.057 1.00 0.00 89 ARG A C 3
ATOM 4448 O O . ARG A 1 89 ? 7.900 10.911 -2.848 1.00 0.00 89 ARG A O 3
ATOM 4469 N N . LEU A 1 90 ? 7.607 10.091 -0.773 1.00 0.00 90 LEU A N 3
ATOM 4470 C CA . LEU A 1 90 ? 8.728 10.831 -0.204 1.00 0.00 90 LEU A CA 3
ATOM 4471 C C . LEU A 1 90 ? 9.611 9.918 0.640 1.00 0.00 90 LEU A C 3
ATOM 4472 O O . LEU A 1 90 ? 9.116 9.067 1.379 1.00 0.00 90 LEU A O 3
ATOM 4488 N N . VAL A 1 91 ? 10.923 10.103 0.528 1.00 0.00 91 VAL A N 3
ATOM 4489 C CA . VAL A 1 91 ? 11.876 9.298 1.283 1.00 0.00 91 VAL A CA 3
ATOM 4490 C C . VAL A 1 91 ? 12.293 10.003 2.569 1.00 0.00 91 VAL A C 3
ATOM 4491 O O . VAL A 1 91 ? 12.838 11.107 2.536 1.00 0.00 91 VAL A O 3
ATOM 4504 N N . LYS A 1 92 ? 12.033 9.359 3.701 1.00 0.00 92 LYS A N 3
ATOM 4505 C CA . LYS A 1 92 ? 12.383 9.922 5.000 1.00 0.00 92 LYS A CA 3
ATOM 4506 C C . LYS A 1 92 ? 13.846 9.649 5.335 1.00 0.00 92 LYS A C 3
ATOM 4507 O O . LYS A 1 92 ? 14.224 8.516 5.629 1.00 0.00 92 LYS A O 3
ATOM 4526 N N . ALA A 1 93 ? 14.663 10.696 5.291 1.00 0.00 93 ALA A N 3
ATOM 4527 C CA . ALA A 1 93 ? 16.084 10.569 5.593 1.00 0.00 93 ALA A CA 3
ATOM 4528 C C . ALA A 1 93 ? 16.387 11.039 7.012 1.00 0.00 93 ALA A C 3
ATOM 4529 O O . ALA A 1 93 ? 15.981 12.130 7.415 1.00 0.00 93 ALA A O 3
ATOM 4536 N N . SER A 1 94 ? 17.101 10.210 7.766 1.00 0.00 94 SER A N 3
ATOM 4537 C CA . SER A 1 94 ? 17.454 10.539 9.142 1.00 0.00 94 SER A CA 3
ATOM 4538 C C . SER A 1 94 ? 18.895 11.034 9.229 1.00 0.00 94 SER A C 3
ATOM 4539 O O . SER A 1 94 ? 19.838 10.276 9.010 1.00 0.00 94 SER A O 3
ATOM 4547 N N . GLY A 1 95 ? 19.055 12.314 9.551 1.00 0.00 95 GLY A N 3
ATOM 4548 C CA . GLY A 1 95 ? 20.383 12.890 9.661 1.00 0.00 95 GLY A CA 3
ATOM 4549 C C . GLY A 1 95 ? 20.356 14.310 10.193 1.00 0.00 95 GLY A C 3
ATOM 4550 O O . GLY A 1 95 ? 20.328 14.542 11.401 1.00 0.00 95 GLY A O 3
ATOM 4554 N N . PRO A 1 96 ? 20.366 15.289 9.276 1.00 0.00 96 PRO A N 3
ATOM 4555 C CA . PRO A 1 96 ? 20.345 16.710 9.636 1.00 0.00 96 PRO A CA 3
ATOM 4556 C C . PRO A 1 96 ? 19.004 17.139 10.223 1.00 0.00 96 PRO A C 3
ATOM 4557 O O . PRO A 1 96 ? 17.953 16.912 9.624 1.00 0.00 96 PRO A O 3
ATOM 4568 N N . SER A 1 97 ? 19.049 17.761 11.397 1.00 0.00 97 SER A N 3
ATOM 4569 C CA . SER A 1 97 ? 17.837 18.219 12.066 1.00 0.00 97 SER A CA 3
ATOM 4570 C C . SER A 1 97 ? 17.671 19.729 11.915 1.00 0.00 97 SER A C 3
ATOM 4571 O O . SER A 1 97 ? 18.644 20.480 11.975 1.00 0.00 97 SER A O 3
ATOM 4579 N N . SER A 1 98 ? 16.431 20.164 11.719 1.00 0.00 98 SER A N 3
ATOM 4580 C CA . SER A 1 98 ? 16.136 21.583 11.556 1.00 0.00 98 SER A CA 3
ATOM 4581 C C . SER A 1 98 ? 16.671 22.388 12.737 1.00 0.00 98 SER A C 3
ATOM 4582 O O . SER A 1 98 ? 16.340 22.115 13.890 1.00 0.00 98 SER A O 3
ATOM 4590 N N . GLY A 1 99 ? 17.500 23.384 12.439 1.00 0.00 99 GLY A N 3
ATOM 4591 C CA . GLY A 1 99 ? 18.068 24.214 13.485 1.00 0.00 99 GLY A CA 3
ATOM 4592 C C . GLY A 1 99 ? 18.403 23.424 14.735 1.00 0.00 99 GLY A C 3
ATOM 4593 O O . GLY A 1 99 ? 19.347 22.635 14.743 1.00 0.00 99 GLY A O 3
ATOM 4597 N N . GLY A 1 1 ? 17.827 -13.892 -16.423 1.00 0.00 1 GLY A N 4
ATOM 4598 C CA . GLY A 1 1 ? 18.983 -13.237 -15.839 1.00 0.00 1 GLY A CA 4
ATOM 4599 C C . GLY A 1 1 ? 20.098 -14.210 -15.514 1.00 0.00 1 GLY A C 4
ATOM 4600 O O . GLY A 1 1 ? 20.412 -15.094 -16.311 1.00 0.00 1 GLY A O 4
ATOM 4604 N N . SER A 1 2 ? 20.700 -14.047 -14.340 1.00 0.00 2 SER A N 4
ATOM 4605 C CA . SER A 1 2 ? 21.791 -14.915 -13.913 1.00 0.00 2 SER A CA 4
ATOM 4606 C C . SER A 1 2 ? 21.260 -16.273 -13.461 1.00 0.00 2 SER A C 4
ATOM 4607 O O . SER A 1 2 ? 21.784 -17.317 -13.849 1.00 0.00 2 SER A O 4
ATOM 4615 N N . SER A 1 3 ? 20.216 -16.249 -12.638 1.00 0.00 3 SER A N 4
ATOM 4616 C CA . SER A 1 3 ? 19.616 -17.477 -12.130 1.00 0.00 3 SER A CA 4
ATOM 4617 C C . SER A 1 3 ? 18.482 -17.943 -13.037 1.00 0.00 3 SER A C 4
ATOM 4618 O O . SER A 1 3 ? 17.798 -17.133 -13.662 1.00 0.00 3 SER A O 4
ATOM 4626 N N . GLY A 1 4 ? 18.288 -19.257 -13.104 1.00 0.00 4 GLY A N 4
ATOM 4627 C CA . GLY A 1 4 ? 17.236 -19.810 -13.937 1.00 0.00 4 GLY A CA 4
ATOM 4628 C C . GLY A 1 4 ? 16.155 -20.497 -13.127 1.00 0.00 4 GLY A C 4
ATOM 4629 O O . GLY A 1 4 ? 15.018 -20.030 -13.074 1.00 0.00 4 GLY A O 4
ATOM 4633 N N . SER A 1 5 ? 16.510 -21.611 -12.494 1.00 0.00 5 SER A N 4
ATOM 4634 C CA . SER A 1 5 ? 15.561 -22.367 -11.686 1.00 0.00 5 SER A CA 4
ATOM 4635 C C . SER A 1 5 ? 15.889 -22.242 -10.202 1.00 0.00 5 SER A C 4
ATOM 4636 O O . SER A 1 5 ? 17.038 -22.410 -9.793 1.00 0.00 5 SER A O 4
ATOM 4644 N N . SER A 1 6 ? 14.872 -21.947 -9.400 1.00 0.00 6 SER A N 4
ATOM 4645 C CA . SER A 1 6 ? 15.052 -21.795 -7.961 1.00 0.00 6 SER A CA 4
ATOM 4646 C C . SER A 1 6 ? 13.812 -22.265 -7.205 1.00 0.00 6 SER A C 4
ATOM 4647 O O . SER A 1 6 ? 12.696 -21.836 -7.494 1.00 0.00 6 SER A O 4
ATOM 4655 N N . GLY A 1 7 ? 14.018 -23.150 -6.235 1.00 0.00 7 GLY A N 4
ATOM 4656 C CA . GLY A 1 7 ? 12.909 -23.665 -5.453 1.00 0.00 7 GLY A CA 4
ATOM 4657 C C . GLY A 1 7 ? 11.829 -22.626 -5.224 1.00 0.00 7 GLY A C 4
ATOM 4658 O O . GLY A 1 7 ? 12.064 -21.608 -4.572 1.00 0.00 7 GLY A O 4
ATOM 4662 N N . LYS A 1 8 ? 10.642 -22.880 -5.764 1.00 0.00 8 LYS A N 4
ATOM 4663 C CA . LYS A 1 8 ? 9.521 -21.959 -5.616 1.00 0.00 8 LYS A CA 4
ATOM 4664 C C . LYS A 1 8 ? 9.555 -21.275 -4.253 1.00 0.00 8 LYS A C 4
ATOM 4665 O O . LYS A 1 8 ? 9.861 -21.903 -3.240 1.00 0.00 8 LYS A O 4
ATOM 4684 N N . SER A 1 9 ? 9.238 -19.984 -4.236 1.00 0.00 9 SER A N 4
ATOM 4685 C CA . SER A 1 9 ? 9.234 -19.214 -2.998 1.00 0.00 9 SER A CA 4
ATOM 4686 C C . SER A 1 9 ? 7.936 -19.431 -2.227 1.00 0.00 9 SER A C 4
ATOM 4687 O O . SER A 1 9 ? 6.964 -19.964 -2.763 1.00 0.00 9 SER A O 4
ATOM 4695 N N . ILE A 1 10 ? 7.928 -19.015 -0.965 1.00 0.00 10 ILE A N 4
ATOM 4696 C CA . ILE A 1 10 ? 6.750 -19.163 -0.120 1.00 0.00 10 ILE A CA 4
ATOM 4697 C C . ILE A 1 10 ? 5.970 -17.855 -0.029 1.00 0.00 10 ILE A C 4
ATOM 4698 O O . ILE A 1 10 ? 6.140 -17.083 0.915 1.00 0.00 10 ILE A O 4
ATOM 4714 N N . ARG A 1 11 ? 5.115 -17.613 -1.017 1.00 0.00 11 ARG A N 4
ATOM 4715 C CA . ARG A 1 11 ? 4.308 -16.399 -1.049 1.00 0.00 11 ARG A CA 4
ATOM 4716 C C . ARG A 1 11 ? 5.179 -15.163 -0.846 1.00 0.00 11 ARG A C 4
ATOM 4717 O O . ARG A 1 11 ? 4.889 -14.318 0.003 1.00 0.00 11 ARG A O 4
ATOM 4738 N N . LEU A 1 12 ? 6.246 -15.062 -1.631 1.00 0.00 12 LEU A N 4
ATOM 4739 C CA . LEU A 1 12 ? 7.160 -13.929 -1.538 1.00 0.00 12 LEU A CA 4
ATOM 4740 C C . LEU A 1 12 ? 7.164 -13.125 -2.834 1.00 0.00 12 LEU A C 4
ATOM 4741 O O . LEU A 1 12 ? 6.419 -13.427 -3.766 1.00 0.00 12 LEU A O 4
ATOM 4757 N N . ALA A 1 13 ? 8.009 -12.100 -2.886 1.00 0.00 13 ALA A N 4
ATOM 4758 C CA . ALA A 1 13 ? 8.113 -11.255 -4.069 1.00 0.00 13 ALA A CA 4
ATOM 4759 C C . ALA A 1 13 ? 9.439 -11.479 -4.789 1.00 0.00 13 ALA A C 4
ATOM 4760 O O . ALA A 1 13 ? 9.488 -12.126 -5.835 1.00 0.00 13 ALA A O 4
ATOM 4767 N N . LYS A 1 14 ? 10.512 -10.938 -4.222 1.00 0.00 14 LYS A N 4
ATOM 4768 C CA . LYS A 1 14 ? 11.840 -11.078 -4.809 1.00 0.00 14 LYS A CA 4
ATOM 4769 C C . LYS A 1 14 ? 12.923 -10.930 -3.745 1.00 0.00 14 LYS A C 4
ATOM 4770 O O . LYS A 1 14 ? 12.845 -10.053 -2.886 1.00 0.00 14 LYS A O 4
ATOM 4789 N N . GLU A 1 15 ? 13.932 -11.793 -3.810 1.00 0.00 15 GLU A N 4
ATOM 4790 C CA . GLU A 1 15 ? 15.030 -11.757 -2.852 1.00 0.00 15 GLU A CA 4
ATOM 4791 C C . GLU A 1 15 ? 15.531 -10.330 -2.652 1.00 0.00 15 GLU A C 4
ATOM 4792 O O . GLU A 1 15 ? 16.019 -9.975 -1.579 1.00 0.00 15 GLU A O 4
ATOM 4804 N N . LYS A 1 16 ? 15.408 -9.515 -3.695 1.00 0.00 16 LYS A N 4
ATOM 4805 C CA . LYS A 1 16 ? 15.847 -8.125 -3.636 1.00 0.00 16 LYS A CA 4
ATOM 4806 C C . LYS A 1 16 ? 15.368 -7.457 -2.352 1.00 0.00 16 LYS A C 4
ATOM 4807 O O . LYS A 1 16 ? 15.929 -6.452 -1.918 1.00 0.00 16 LYS A O 4
ATOM 4826 N N . GLU A 1 17 ? 14.327 -8.023 -1.748 1.00 0.00 17 GLU A N 4
ATOM 4827 C CA . GLU A 1 17 ? 13.774 -7.481 -0.513 1.00 0.00 17 GLU A CA 4
ATOM 4828 C C . GLU A 1 17 ? 14.886 -7.058 0.443 1.00 0.00 17 GLU A C 4
ATOM 4829 O O . GLU A 1 17 ? 14.714 -6.142 1.247 1.00 0.00 17 GLU A O 4
ATOM 4841 N N . SER A 1 18 ? 16.027 -7.733 0.348 1.00 0.00 18 SER A N 4
ATOM 4842 C CA . SER A 1 18 ? 17.167 -7.432 1.206 1.00 0.00 18 SER A CA 4
ATOM 4843 C C . SER A 1 18 ? 17.487 -5.940 1.180 1.00 0.00 18 SER A C 4
ATOM 4844 O O . SER A 1 18 ? 17.762 -5.336 2.217 1.00 0.00 18 SER A O 4
ATOM 4852 N N . GLN A 1 19 ? 17.448 -5.354 -0.012 1.00 0.00 19 GLN A N 4
ATOM 4853 C CA . GLN A 1 19 ? 17.735 -3.933 -0.174 1.00 0.00 19 GLN A CA 4
ATOM 4854 C C . GLN A 1 19 ? 16.448 -3.115 -0.175 1.00 0.00 19 GLN A C 4
ATOM 4855 O O . GLN A 1 19 ? 16.343 -2.105 0.519 1.00 0.00 19 GLN A O 4
ATOM 4869 N N . ALA A 1 20 ? 15.471 -3.559 -0.959 1.00 0.00 20 ALA A N 4
ATOM 4870 C CA . ALA A 1 20 ? 14.190 -2.869 -1.050 1.00 0.00 20 ALA A CA 4
ATOM 4871 C C . ALA A 1 20 ? 13.631 -2.567 0.336 1.00 0.00 20 ALA A C 4
ATOM 4872 O O . ALA A 1 20 ? 13.300 -1.422 0.646 1.00 0.00 20 ALA A O 4
ATOM 4879 N N . ASP A 1 21 ? 13.527 -3.600 1.165 1.00 0.00 21 ASP A N 4
ATOM 4880 C CA . ASP A 1 21 ? 13.007 -3.444 2.519 1.00 0.00 21 ASP A CA 4
ATOM 4881 C C . ASP A 1 21 ? 13.723 -2.312 3.249 1.00 0.00 21 ASP A C 4
ATOM 4882 O O . ASP A 1 21 ? 13.090 -1.372 3.731 1.00 0.00 21 ASP A O 4
ATOM 4891 N N . TYR A 1 22 ? 15.045 -2.408 3.327 1.00 0.00 22 TYR A N 4
ATOM 4892 C CA . TYR A 1 22 ? 15.847 -1.394 4.002 1.00 0.00 22 TYR A CA 4
ATOM 4893 C C . TYR A 1 22 ? 15.345 0.008 3.668 1.00 0.00 22 TYR A C 4
ATOM 4894 O O . TYR A 1 22 ? 15.293 0.882 4.534 1.00 0.00 22 TYR A O 4
ATOM 4912 N N . ILE A 1 23 ? 14.977 0.213 2.408 1.00 0.00 23 ILE A N 4
ATOM 4913 C CA . ILE A 1 23 ? 14.478 1.507 1.960 1.00 0.00 23 ILE A CA 4
ATOM 4914 C C . ILE A 1 23 ? 13.048 1.739 2.436 1.00 0.00 23 ILE A C 4
ATOM 4915 O O . ILE A 1 23 ? 12.718 2.812 2.943 1.00 0.00 23 ILE A O 4
ATOM 4931 N N . SER A 1 24 ? 12.203 0.727 2.272 1.00 0.00 24 SER A N 4
ATOM 4932 C CA . SER A 1 24 ? 10.807 0.821 2.683 1.00 0.00 24 SER A CA 4
ATOM 4933 C C . SER A 1 24 ? 10.700 1.207 4.155 1.00 0.00 24 SER A C 4
ATOM 4934 O O . SER A 1 24 ? 9.874 2.038 4.534 1.00 0.00 24 SER A O 4
ATOM 4942 N N . THR A 1 25 ? 11.542 0.596 4.984 1.00 0.00 25 THR A N 4
ATOM 4943 C CA . THR A 1 25 ? 11.542 0.873 6.415 1.00 0.00 25 THR A CA 4
ATOM 4944 C C . THR A 1 25 ? 11.172 2.326 6.693 1.00 0.00 25 THR A C 4
ATOM 4945 O O . THR A 1 25 ? 10.369 2.612 7.581 1.00 0.00 25 THR A O 4
ATOM 4956 N N . TYR A 1 26 ? 11.761 3.238 5.929 1.00 0.00 26 TYR A N 4
ATOM 4957 C CA . TYR A 1 26 ? 11.495 4.662 6.096 1.00 0.00 26 TYR A CA 4
ATOM 4958 C C . TYR A 1 26 ? 10.862 5.248 4.837 1.00 0.00 26 TYR A C 4
ATOM 4959 O O . TYR A 1 26 ? 11.544 5.496 3.842 1.00 0.00 26 TYR A O 4
ATOM 4977 N N . VAL A 1 27 ? 9.552 5.469 4.889 1.00 0.00 27 VAL A N 4
ATOM 4978 C CA . VAL A 1 27 ? 8.826 6.028 3.755 1.00 0.00 27 VAL A CA 4
ATOM 4979 C C . VAL A 1 27 ? 7.573 6.765 4.215 1.00 0.00 27 VAL A C 4
ATOM 4980 O O . VAL A 1 27 ? 6.990 6.434 5.247 1.00 0.00 27 VAL A O 4
ATOM 4993 N N . GLU A 1 28 ? 7.164 7.766 3.441 1.00 0.00 28 GLU A N 4
ATOM 4994 C CA . GLU A 1 28 ? 5.979 8.550 3.770 1.00 0.00 28 GLU A CA 4
ATOM 4995 C C . GLU A 1 28 ? 5.097 8.744 2.540 1.00 0.00 28 GLU A C 4
ATOM 4996 O O . GLU A 1 28 ? 5.578 9.124 1.472 1.00 0.00 28 GLU A O 4
ATOM 5008 N N . TRP A 1 29 ? 3.805 8.481 2.699 1.00 0.00 29 TRP A N 4
ATOM 5009 C CA . TRP A 1 29 ? 2.855 8.626 1.601 1.00 0.00 29 TRP A CA 4
ATOM 5010 C C . TRP A 1 29 ? 1.763 9.629 1.956 1.00 0.00 29 TRP A C 4
ATOM 5011 O O . TRP A 1 29 ? 1.026 9.441 2.924 1.00 0.00 29 TRP A O 4
ATOM 5032 N N . GLN A 1 30 ? 1.665 10.694 1.167 1.00 0.00 30 GLN A N 4
ATOM 5033 C CA . GLN A 1 30 ? 0.662 11.727 1.400 1.00 0.00 30 GLN A CA 4
ATOM 5034 C C . GLN A 1 30 ? -0.215 11.922 0.167 1.00 0.00 30 GLN A C 4
ATOM 5035 O O . GLN A 1 30 ? 0.234 11.732 -0.963 1.00 0.00 30 GLN A O 4
ATOM 5049 N N . TYR A 1 31 ? -1.468 12.301 0.393 1.00 0.00 31 TYR A N 4
ATOM 5050 C CA . TYR A 1 31 ? -2.409 12.518 -0.699 1.00 0.00 31 TYR A CA 4
ATOM 5051 C C . TYR A 1 31 ? -2.892 13.965 -0.722 1.00 0.00 31 TYR A C 4
ATOM 5052 O O . TYR A 1 31 ? -3.053 14.594 0.324 1.00 0.00 31 TYR A O 4
ATOM 5070 N N . ILE A 1 32 ? -3.121 14.487 -1.923 1.00 0.00 32 ILE A N 4
ATOM 5071 C CA . ILE A 1 32 ? -3.587 15.858 -2.083 1.00 0.00 32 ILE A CA 4
ATOM 5072 C C . ILE A 1 32 ? -5.095 15.904 -2.309 1.00 0.00 32 ILE A C 4
ATOM 5073 O O . ILE A 1 32 ? -5.585 15.533 -3.376 1.00 0.00 32 ILE A O 4
ATOM 5089 N N . ASP A 1 33 ? -5.825 16.363 -1.298 1.00 0.00 33 ASP A N 4
ATOM 5090 C CA . ASP A 1 33 ? -7.277 16.461 -1.387 1.00 0.00 33 ASP A CA 4
ATOM 5091 C C . ASP A 1 33 ? -7.690 17.625 -2.282 1.00 0.00 33 ASP A C 4
ATOM 5092 O O . ASP A 1 33 ? -6.869 18.470 -2.639 1.00 0.00 33 ASP A O 4
ATOM 5101 N N . LYS A 1 34 ? -8.969 17.664 -2.642 1.00 0.00 34 LYS A N 4
ATOM 5102 C CA . LYS A 1 34 ? -9.492 18.724 -3.494 1.00 0.00 34 LYS A CA 4
ATOM 5103 C C . LYS A 1 34 ? -8.702 20.015 -3.305 1.00 0.00 34 LYS A C 4
ATOM 5104 O O . LYS A 1 34 ? -7.927 20.412 -4.174 1.00 0.00 34 LYS A O 4
ATOM 5123 N N . ASN A 1 35 ? -8.902 20.664 -2.163 1.00 0.00 35 ASN A N 4
ATOM 5124 C CA . ASN A 1 35 ? -8.207 21.910 -1.859 1.00 0.00 35 ASN A CA 4
ATOM 5125 C C . ASN A 1 35 ? -7.405 21.784 -0.568 1.00 0.00 35 ASN A C 4
ATOM 5126 O O . ASN A 1 35 ? -7.022 22.786 0.037 1.00 0.00 35 ASN A O 4
ATOM 5137 N N . ILE A 1 36 ? -7.153 20.548 -0.152 1.00 0.00 36 ILE A N 4
ATOM 5138 C CA . ILE A 1 36 ? -6.395 20.291 1.066 1.00 0.00 36 ILE A CA 4
ATOM 5139 C C . ILE A 1 36 ? -5.309 19.247 0.828 1.00 0.00 36 ILE A C 4
ATOM 5140 O O . ILE A 1 36 ? -5.426 18.405 -0.063 1.00 0.00 36 ILE A O 4
ATOM 5156 N N . THR A 1 37 ? -4.252 19.307 1.633 1.00 0.00 37 THR A N 4
ATOM 5157 C CA . THR A 1 37 ? -3.145 18.367 1.511 1.00 0.00 37 THR A CA 4
ATOM 5158 C C . THR A 1 37 ? -2.938 17.590 2.806 1.00 0.00 37 THR A C 4
ATOM 5159 O O . THR A 1 37 ? -2.301 18.080 3.738 1.00 0.00 37 THR A O 4
ATOM 5170 N N . GLN A 1 38 ? -3.480 16.378 2.857 1.00 0.00 38 GLN A N 4
ATOM 5171 C CA . GLN A 1 38 ? -3.354 15.534 4.040 1.00 0.00 38 GLN A CA 4
ATOM 5172 C C . GLN A 1 38 ? -2.459 14.332 3.758 1.00 0.00 38 GLN A C 4
ATOM 5173 O O . GLN A 1 38 ? -1.978 14.153 2.638 1.00 0.00 38 GLN A O 4
ATOM 5187 N N . CYS A 1 39 ? -2.239 13.512 4.779 1.00 0.00 39 CYS A N 4
ATOM 5188 C CA . CYS A 1 39 ? -1.400 12.326 4.641 1.00 0.00 39 CYS A CA 4
ATOM 5189 C C . CYS A 1 39 ? -2.119 11.088 5.166 1.00 0.00 39 CYS A C 4
ATOM 5190 O O . CYS A 1 39 ? -3.064 11.190 5.949 1.00 0.00 39 CYS A O 4
ATOM 5198 N N . PHE A 1 40 ? -1.667 9.918 4.728 1.00 0.00 40 PHE A N 4
ATOM 5199 C CA . PHE A 1 40 ? -2.268 8.658 5.150 1.00 0.00 40 PHE A CA 4
ATOM 5200 C C . PHE A 1 40 ? -1.762 8.250 6.531 1.00 0.00 40 PHE A C 4
ATOM 5201 O O . PHE A 1 40 ? -0.732 8.738 6.995 1.00 0.00 40 PHE A O 4
ATOM 5218 N N . ASP A 1 41 ? -2.495 7.353 7.181 1.00 0.00 41 ASP A N 4
ATOM 5219 C CA . ASP A 1 41 ? -2.121 6.878 8.508 1.00 0.00 41 ASP A CA 4
ATOM 5220 C C . ASP A 1 41 ? -0.857 6.025 8.444 1.00 0.00 41 ASP A C 4
ATOM 5221 O O . ASP A 1 41 ? -0.318 5.775 7.366 1.00 0.00 41 ASP A O 4
ATOM 5230 N N . LYS A 1 42 ? -0.390 5.581 9.606 1.00 0.00 42 LYS A N 4
ATOM 5231 C CA . LYS A 1 42 ? 0.810 4.756 9.684 1.00 0.00 42 LYS A CA 4
ATOM 5232 C C . LYS A 1 42 ? 0.561 3.377 9.082 1.00 0.00 42 LYS A C 4
ATOM 5233 O O . LYS A 1 42 ? 1.453 2.785 8.473 1.00 0.00 42 LYS A O 4
ATOM 5252 N N . MET A 1 43 ? -0.655 2.871 9.255 1.00 0.00 43 MET A N 4
ATOM 5253 C CA . MET A 1 43 ? -1.021 1.562 8.726 1.00 0.00 43 MET A CA 4
ATOM 5254 C C . MET A 1 43 ? -1.227 1.624 7.216 1.00 0.00 43 MET A C 4
ATOM 5255 O O . MET A 1 43 ? -0.785 0.740 6.481 1.00 0.00 43 MET A O 4
ATOM 5269 N N . THR A 1 44 ? -1.901 2.675 6.757 1.00 0.00 44 THR A N 4
ATOM 5270 C CA . THR A 1 44 ? -2.167 2.851 5.335 1.00 0.00 44 THR A CA 4
ATOM 5271 C C . THR A 1 44 ? -0.907 3.277 4.590 1.00 0.00 44 THR A C 4
ATOM 5272 O O . THR A 1 44 ? -0.690 2.885 3.444 1.00 0.00 44 THR A O 4
ATOM 5283 N N . ASN A 1 45 ? -0.079 4.083 5.247 1.00 0.00 45 ASN A N 4
ATOM 5284 C CA . ASN A 1 45 ? 1.160 4.562 4.646 1.00 0.00 45 ASN A CA 4
ATOM 5285 C C . ASN A 1 45 ? 1.887 3.431 3.924 1.00 0.00 45 ASN A C 4
ATOM 5286 O O . ASN A 1 45 ? 2.346 3.597 2.794 1.00 0.00 45 ASN A O 4
ATOM 5297 N N . MET A 1 46 ? 1.987 2.283 4.585 1.00 0.00 46 MET A N 4
ATOM 5298 C CA . MET A 1 46 ? 2.657 1.124 4.006 1.00 0.00 46 MET A CA 4
ATOM 5299 C C . MET A 1 46 ? 1.783 0.466 2.942 1.00 0.00 46 MET A C 4
ATOM 5300 O O . MET A 1 46 ? 2.282 -0.018 1.926 1.00 0.00 46 MET A O 4
ATOM 5314 N N . LYS A 1 47 ? 0.476 0.452 3.183 1.00 0.00 47 LYS A N 4
ATOM 5315 C CA . LYS A 1 47 ? -0.468 -0.145 2.246 1.00 0.00 47 LYS A CA 4
ATOM 5316 C C . LYS A 1 47 ? -0.242 0.385 0.833 1.00 0.00 47 LYS A C 4
ATOM 5317 O O . LYS A 1 47 ? -0.606 -0.263 -0.149 1.00 0.00 47 LYS A O 4
ATOM 5336 N N . LEU A 1 48 ? 0.363 1.564 0.738 1.00 0.00 48 LEU A N 4
ATOM 5337 C CA . LEU A 1 48 ? 0.639 2.180 -0.555 1.00 0.00 48 LEU A CA 4
ATOM 5338 C C . LEU A 1 48 ? 2.059 1.865 -1.015 1.00 0.00 48 LEU A C 4
ATOM 5339 O O . LEU A 1 48 ? 2.269 1.398 -2.134 1.00 0.00 48 LEU A O 4
ATOM 5355 N N . GLU A 1 49 ? 3.029 2.123 -0.144 1.00 0.00 49 GLU A N 4
ATOM 5356 C CA . GLU A 1 49 ? 4.429 1.865 -0.461 1.00 0.00 49 GLU A CA 4
ATOM 5357 C C . GLU A 1 49 ? 4.626 0.423 -0.918 1.00 0.00 49 GLU A C 4
ATOM 5358 O O . GLU A 1 49 ? 5.435 0.145 -1.803 1.00 0.00 49 GLU A O 4
ATOM 5370 N N . VAL A 1 50 ? 3.882 -0.493 -0.306 1.00 0.00 50 VAL A N 4
ATOM 5371 C CA . VAL A 1 50 ? 3.974 -1.907 -0.649 1.00 0.00 50 VAL A CA 4
ATOM 5372 C C . VAL A 1 50 ? 3.651 -2.138 -2.120 1.00 0.00 50 VAL A C 4
ATOM 5373 O O . VAL A 1 50 ? 4.391 -2.818 -2.830 1.00 0.00 50 VAL A O 4
ATOM 5386 N N . ALA A 1 51 ? 2.540 -1.567 -2.573 1.00 0.00 51 ALA A N 4
ATOM 5387 C CA . ALA A 1 51 ? 2.119 -1.708 -3.962 1.00 0.00 51 ALA A CA 4
ATOM 5388 C C . ALA A 1 51 ? 3.142 -1.093 -4.910 1.00 0.00 51 ALA A C 4
ATOM 5389 O O . ALA A 1 51 ? 3.332 -1.571 -6.028 1.00 0.00 51 ALA A O 4
ATOM 5396 N N . TRP A 1 52 ? 3.797 -0.030 -4.458 1.00 0.00 52 TRP A N 4
ATOM 5397 C CA . TRP A 1 52 ? 4.800 0.652 -5.268 1.00 0.00 52 TRP A CA 4
ATOM 5398 C C . TRP A 1 52 ? 6.044 -0.215 -5.437 1.00 0.00 52 TRP A C 4
ATOM 5399 O O . TRP A 1 52 ? 6.661 -0.232 -6.502 1.00 0.00 52 TRP A O 4
ATOM 5420 N N . LYS A 1 53 ? 6.406 -0.934 -4.380 1.00 0.00 53 LYS A N 4
ATOM 5421 C CA . LYS A 1 53 ? 7.575 -1.805 -4.411 1.00 0.00 53 LYS A CA 4
ATOM 5422 C C . LYS A 1 53 ? 7.257 -3.117 -5.121 1.00 0.00 53 LYS A C 4
ATOM 5423 O O . LYS A 1 53 ? 8.129 -3.725 -5.741 1.00 0.00 53 LYS A O 4
ATOM 5442 N N . ALA A 1 54 ? 6.003 -3.547 -5.026 1.00 0.00 54 ALA A N 4
ATOM 5443 C CA . ALA A 1 54 ? 5.570 -4.785 -5.662 1.00 0.00 54 ALA A CA 4
ATOM 5444 C C . ALA A 1 54 ? 5.258 -4.564 -7.138 1.00 0.00 54 ALA A C 4
ATOM 5445 O O . ALA A 1 54 ? 4.585 -5.379 -7.770 1.00 0.00 54 ALA A O 4
ATOM 5452 N N . LYS A 1 55 ? 5.751 -3.457 -7.683 1.00 0.00 55 LYS A N 4
ATOM 5453 C CA . LYS A 1 55 ? 5.526 -3.128 -9.085 1.00 0.00 55 LYS A CA 4
ATOM 5454 C C . LYS A 1 55 ? 4.055 -3.294 -9.454 1.00 0.00 55 LYS A C 4
ATOM 5455 O O . LYS A 1 55 ? 3.726 -3.739 -10.553 1.00 0.00 55 LYS A O 4
ATOM 5474 N N . LYS A 1 56 ? 3.174 -2.932 -8.528 1.00 0.00 56 LYS A N 4
ATOM 5475 C CA . LYS A 1 56 ? 1.737 -3.037 -8.755 1.00 0.00 56 LYS A CA 4
ATOM 5476 C C . LYS A 1 56 ? 1.237 -1.883 -9.618 1.00 0.00 56 LYS A C 4
ATOM 5477 O O . LYS A 1 56 ? 1.914 -0.865 -9.766 1.00 0.00 56 LYS A O 4
ATOM 5496 N N . LYS A 1 57 ? 0.046 -2.046 -10.184 1.00 0.00 57 LYS A N 4
ATOM 5497 C CA . LYS A 1 57 ? -0.547 -1.017 -11.029 1.00 0.00 57 LYS A CA 4
ATOM 5498 C C . LYS A 1 57 ? -1.331 -0.011 -10.193 1.00 0.00 57 LYS A C 4
ATOM 5499 O O . LYS A 1 57 ? -1.333 1.185 -10.484 1.00 0.00 57 LYS A O 4
ATOM 5518 N N . ASP A 1 58 ? -1.994 -0.503 -9.152 1.00 0.00 58 ASP A N 4
ATOM 5519 C CA . ASP A 1 58 ? -2.780 0.354 -8.271 1.00 0.00 58 ASP A CA 4
ATOM 5520 C C . ASP A 1 58 ? -3.114 -0.366 -6.969 1.00 0.00 58 ASP A C 4
ATOM 5521 O O . ASP A 1 58 ? -3.206 -1.593 -6.930 1.00 0.00 58 ASP A O 4
ATOM 5530 N N . THR A 1 59 ? -3.293 0.406 -5.901 1.00 0.00 59 THR A N 4
ATOM 5531 C CA . THR A 1 59 ? -3.614 -0.157 -4.596 1.00 0.00 59 THR A CA 4
ATOM 5532 C C . THR A 1 59 ? -4.844 0.514 -3.995 1.00 0.00 59 THR A C 4
ATOM 5533 O O . THR A 1 59 ? -4.916 1.740 -3.910 1.00 0.00 59 THR A O 4
ATOM 5544 N N . VAL A 1 60 ? -5.811 -0.298 -3.577 1.00 0.00 60 VAL A N 4
ATOM 5545 C CA . VAL A 1 60 ? -7.038 0.218 -2.982 1.00 0.00 60 VAL A CA 4
ATOM 5546 C C . VAL A 1 60 ? -6.854 0.490 -1.493 1.00 0.00 60 VAL A C 4
ATOM 5547 O O . VAL A 1 60 ? -6.306 -0.337 -0.763 1.00 0.00 60 VAL A O 4
ATOM 5560 N N . VAL A 1 61 ? -7.316 1.654 -1.048 1.00 0.00 61 VAL A N 4
ATOM 5561 C CA . VAL A 1 61 ? -7.204 2.035 0.355 1.00 0.00 61 VAL A CA 4
ATOM 5562 C C . VAL A 1 61 ? -8.468 2.740 0.835 1.00 0.00 61 VAL A C 4
ATOM 5563 O O . VAL A 1 61 ? -9.176 3.369 0.049 1.00 0.00 61 VAL A O 4
ATOM 5576 N N . GLN A 1 62 ? -8.743 2.630 2.131 1.00 0.00 62 GLN A N 4
ATOM 5577 C CA . GLN A 1 62 ? -9.923 3.258 2.716 1.00 0.00 62 GLN A CA 4
ATOM 5578 C C . GLN A 1 62 ? -9.666 4.733 3.008 1.00 0.00 62 GLN A C 4
ATOM 5579 O O . GLN A 1 62 ? -8.963 5.074 3.959 1.00 0.00 62 GLN A O 4
ATOM 5593 N N . ILE A 1 63 ? -10.240 5.602 2.184 1.00 0.00 63 ILE A N 4
ATOM 5594 C CA . ILE A 1 63 ? -10.074 7.040 2.355 1.00 0.00 63 ILE A CA 4
ATOM 5595 C C . ILE A 1 63 ? -11.413 7.721 2.621 1.00 0.00 63 ILE A C 4
ATOM 5596 O O . ILE A 1 63 ? -12.316 7.687 1.784 1.00 0.00 63 ILE A O 4
ATOM 5612 N N . HIS A 1 64 ? -11.533 8.340 3.791 1.00 0.00 64 HIS A N 4
ATOM 5613 C CA . HIS A 1 64 ? -12.761 9.032 4.166 1.00 0.00 64 HIS A CA 4
ATOM 5614 C C . HIS A 1 64 ? -13.906 8.041 4.358 1.00 0.00 64 HIS A C 4
ATOM 5615 O O . HIS A 1 64 ? -15.041 8.306 3.965 1.00 0.00 64 HIS A O 4
ATOM 5630 N N . ASN A 1 65 ? -13.598 6.899 4.965 1.00 0.00 65 ASN A N 4
ATOM 5631 C CA . ASN A 1 65 ? -14.601 5.869 5.208 1.00 0.00 65 ASN A CA 4
ATOM 5632 C C . ASN A 1 65 ? -15.143 5.316 3.893 1.00 0.00 65 ASN A C 4
ATOM 5633 O O . ASN A 1 65 ? -16.268 4.822 3.834 1.00 0.00 65 ASN A O 4
ATOM 5644 N N . GLN A 1 66 ? -14.333 5.404 2.843 1.00 0.00 66 GLN A N 4
ATOM 5645 C CA . GLN A 1 66 ? -14.732 4.913 1.529 1.00 0.00 66 GLN A CA 4
ATOM 5646 C C . GLN A 1 66 ? -13.528 4.379 0.759 1.00 0.00 66 GLN A C 4
ATOM 5647 O O . GLN A 1 66 ? -12.502 5.050 0.649 1.00 0.00 66 GLN A O 4
ATOM 5661 N N . ASP A 1 67 ? -13.661 3.168 0.229 1.00 0.00 67 ASP A N 4
ATOM 5662 C CA . ASP A 1 67 ? -12.585 2.544 -0.531 1.00 0.00 67 ASP A CA 4
ATOM 5663 C C . ASP A 1 67 ? -12.249 3.365 -1.772 1.00 0.00 67 ASP A C 4
ATOM 5664 O O . ASP A 1 67 ? -13.139 3.777 -2.517 1.00 0.00 67 ASP A O 4
ATOM 5673 N N . PHE A 1 68 ? -10.959 3.601 -1.988 1.00 0.00 68 PHE A N 4
ATOM 5674 C CA . PHE A 1 68 ? -10.505 4.375 -3.137 1.00 0.00 68 PHE A CA 4
ATOM 5675 C C . PHE A 1 68 ? -9.417 3.627 -3.901 1.00 0.00 68 PHE A C 4
ATOM 5676 O O . PHE A 1 68 ? -8.684 2.819 -3.330 1.00 0.00 68 PHE A O 4
ATOM 5693 N N . THR A 1 69 ? -9.317 3.902 -5.199 1.00 0.00 69 THR A N 4
ATOM 5694 C CA . THR A 1 69 ? -8.320 3.255 -6.042 1.00 0.00 69 THR A CA 4
ATOM 5695 C C . THR A 1 69 ? -7.134 4.178 -6.297 1.00 0.00 69 THR A C 4
ATOM 5696 O O . THR A 1 69 ? -7.235 5.141 -7.057 1.00 0.00 69 THR A O 4
ATOM 5707 N N . VAL A 1 70 ? -6.008 3.877 -5.658 1.00 0.00 70 VAL A N 4
ATOM 5708 C CA . VAL A 1 70 ? -4.800 4.678 -5.817 1.00 0.00 70 VAL A CA 4
ATOM 5709 C C . VAL A 1 70 ? -3.892 4.095 -6.894 1.00 0.00 70 VAL A C 4
ATOM 5710 O O . VAL A 1 70 ? -3.336 3.009 -6.731 1.00 0.00 70 VAL A O 4
ATOM 5723 N N . ASP A 1 71 ? -3.745 4.825 -7.995 1.00 0.00 71 ASP A N 4
ATOM 5724 C CA . ASP A 1 71 ? -2.903 4.381 -9.099 1.00 0.00 71 ASP A CA 4
ATOM 5725 C C . ASP A 1 71 ? -1.467 4.862 -8.914 1.00 0.00 71 ASP A C 4
ATOM 5726 O O . ASP A 1 71 ? -1.209 6.063 -8.827 1.00 0.00 71 ASP A O 4
ATOM 5735 N N . LEU A 1 72 ? -0.536 3.916 -8.853 1.00 0.00 72 LEU A N 4
ATOM 5736 C CA . LEU A 1 72 ? 0.875 4.242 -8.677 1.00 0.00 72 LEU A CA 4
ATOM 5737 C C . LEU A 1 72 ? 1.464 4.823 -9.959 1.00 0.00 72 LEU A C 4
ATOM 5738 O O . LEU A 1 72 ? 2.266 5.756 -9.918 1.00 0.00 72 LEU A O 4
ATOM 5754 N N . SER A 1 73 ? 1.059 4.266 -11.096 1.00 0.00 73 SER A N 4
ATOM 5755 C CA . SER A 1 73 ? 1.548 4.727 -12.390 1.00 0.00 73 SER A CA 4
ATOM 5756 C C . SER A 1 73 ? 1.534 6.251 -12.464 1.00 0.00 73 SER A C 4
ATOM 5757 O O . SER A 1 73 ? 2.551 6.880 -12.761 1.00 0.00 73 SER A O 4
ATOM 5765 N N . THR A 1 74 ? 0.375 6.840 -12.190 1.00 0.00 74 THR A N 4
ATOM 5766 C CA . THR A 1 74 ? 0.226 8.290 -12.227 1.00 0.00 74 THR A CA 4
ATOM 5767 C C . THR A 1 74 ? 0.272 8.882 -10.823 1.00 0.00 74 THR A C 4
ATOM 5768 O O . THR A 1 74 ? 0.522 10.074 -10.650 1.00 0.00 74 THR A O 4
ATOM 5779 N N . ASN A 1 75 ? 0.030 8.042 -9.822 1.00 0.00 75 ASN A N 4
ATOM 5780 C CA . ASN A 1 75 ? 0.044 8.483 -8.433 1.00 0.00 75 ASN A CA 4
ATOM 5781 C C . ASN A 1 75 ? -1.168 9.359 -8.128 1.00 0.00 75 ASN A C 4
ATOM 5782 O O . ASN A 1 75 ? -1.031 10.479 -7.635 1.00 0.00 75 ASN A O 4
ATOM 5793 N N . THR A 1 76 ? -2.356 8.840 -8.424 1.00 0.00 76 THR A N 4
ATOM 5794 C CA . THR A 1 76 ? -3.592 9.574 -8.183 1.00 0.00 76 THR A CA 4
ATOM 5795 C C . THR A 1 76 ? -4.699 8.642 -7.705 1.00 0.00 76 THR A C 4
ATOM 5796 O O . THR A 1 76 ? -4.872 7.545 -8.234 1.00 0.00 76 THR A O 4
ATOM 5807 N N . ALA A 1 77 ? -5.449 9.088 -6.702 1.00 0.00 77 ALA A N 4
ATOM 5808 C CA . ALA A 1 77 ? -6.543 8.295 -6.155 1.00 0.00 77 ALA A CA 4
ATOM 5809 C C . ALA A 1 77 ? -7.864 8.639 -6.834 1.00 0.00 77 ALA A C 4
ATOM 5810 O O . ALA A 1 77 ? -8.081 9.777 -7.252 1.00 0.00 77 ALA A O 4
ATOM 5817 N N . THR A 1 78 ? -8.745 7.649 -6.941 1.00 0.00 78 THR A N 4
ATOM 5818 C CA . THR A 1 78 ? -10.044 7.847 -7.571 1.00 0.00 78 THR A CA 4
ATOM 5819 C C . THR A 1 78 ? -11.093 6.917 -6.971 1.00 0.00 78 THR A C 4
ATOM 5820 O O . THR A 1 78 ? -10.791 5.784 -6.599 1.00 0.00 78 THR A O 4
ATOM 5831 N N . ALA A 1 79 ? -12.327 7.404 -6.882 1.00 0.00 79 ALA A N 4
ATOM 5832 C CA . ALA A 1 79 ? -13.421 6.614 -6.331 1.00 0.00 79 ALA A CA 4
ATOM 5833 C C . ALA A 1 79 ? -14.680 6.753 -7.180 1.00 0.00 79 ALA A C 4
ATOM 5834 O O . ALA A 1 79 ? -14.891 7.756 -7.861 1.00 0.00 79 ALA A O 4
ATOM 5841 N N . PRO A 1 80 ? -15.537 5.722 -7.141 1.00 0.00 80 PRO A N 4
ATOM 5842 C CA . PRO A 1 80 ? -16.790 5.705 -7.902 1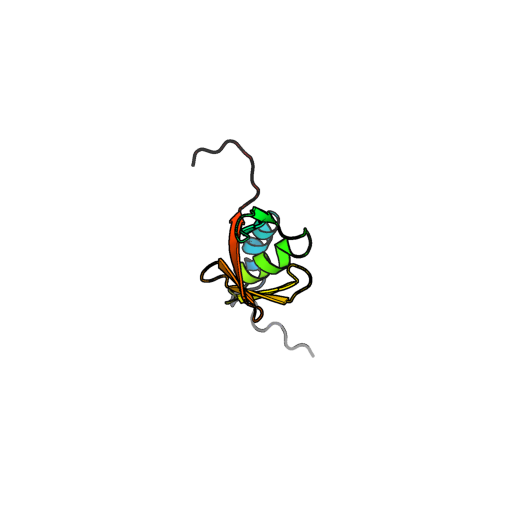.00 0.00 80 PRO A CA 4
ATOM 5843 C C . PRO A 1 80 ? -17.810 6.700 -7.361 1.00 0.00 80 PRO A C 4
ATOM 5844 O O . PRO A 1 80 ? -18.941 6.765 -7.841 1.00 0.00 80 PRO A O 4
ATOM 5855 N N . GLN A 1 81 ? -17.402 7.474 -6.360 1.00 0.00 81 GLN A N 4
ATOM 5856 C CA . GLN A 1 81 ? -18.282 8.466 -5.754 1.00 0.00 81 GLN A CA 4
ATOM 5857 C C . GLN A 1 81 ? -18.168 9.806 -6.472 1.00 0.00 81 GLN A C 4
ATOM 5858 O O . GLN A 1 81 ? -19.159 10.512 -6.652 1.00 0.00 81 GLN A O 4
ATOM 5872 N N . GLY A 1 82 ? -16.951 10.151 -6.882 1.00 0.00 82 GLY A N 4
ATOM 5873 C CA . GLY A 1 82 ? -16.729 11.406 -7.576 1.00 0.00 82 GLY A CA 4
ATOM 5874 C C . GLY A 1 82 ? -15.653 12.248 -6.921 1.00 0.00 82 GLY A C 4
ATOM 5875 O O . GLY A 1 82 ? -15.740 13.476 -6.907 1.00 0.00 82 GLY A O 4
ATOM 5879 N N . GLN A 1 83 ? -14.636 11.588 -6.375 1.00 0.00 83 GLN A N 4
ATOM 5880 C CA . GLN A 1 83 ? -13.540 12.285 -5.713 1.00 0.00 83 GLN A CA 4
ATOM 5881 C C . GLN A 1 83 ? -12.194 11.707 -6.134 1.00 0.00 83 GLN A C 4
ATOM 5882 O O . GLN A 1 83 ? -12.009 10.489 -6.160 1.00 0.00 83 GLN A O 4
ATOM 5896 N N . THR A 1 84 ? -11.254 12.587 -6.465 1.00 0.00 84 THR A N 4
ATOM 5897 C CA . THR A 1 84 ? -9.925 12.164 -6.887 1.00 0.00 84 THR A CA 4
ATOM 5898 C C . THR A 1 84 ? -8.841 12.971 -6.180 1.00 0.00 84 THR A C 4
ATOM 5899 O O . THR A 1 84 ? -9.008 14.163 -5.924 1.00 0.00 84 THR A O 4
ATOM 5910 N N . PHE A 1 85 ? -7.730 12.312 -5.866 1.00 0.00 85 PHE A N 4
ATOM 5911 C CA . PHE A 1 85 ? -6.619 12.968 -5.187 1.00 0.00 85 PHE A CA 4
ATOM 5912 C C . PHE A 1 85 ? -5.286 12.570 -5.816 1.00 0.00 85 PHE A C 4
ATOM 5913 O O . PHE A 1 85 ? -5.236 11.724 -6.710 1.00 0.00 85 PHE A O 4
ATOM 5930 N N . THR A 1 86 ? -4.208 13.186 -5.343 1.00 0.00 86 THR A N 4
ATOM 5931 C CA . THR A 1 86 ? -2.875 12.898 -5.858 1.00 0.00 86 THR A CA 4
ATOM 5932 C C . THR A 1 86 ? -1.965 12.360 -4.760 1.00 0.00 86 THR A C 4
ATOM 5933 O O . THR A 1 86 ? -1.785 12.996 -3.722 1.00 0.00 86 THR A O 4
ATOM 5944 N N . VAL A 1 87 ? -1.393 11.183 -4.996 1.00 0.00 87 VAL A N 4
ATOM 5945 C CA . VAL A 1 87 ? -0.500 10.560 -4.027 1.00 0.00 87 VAL A CA 4
ATOM 5946 C C . VAL A 1 87 ? 0.960 10.840 -4.366 1.00 0.00 87 VAL A C 4
ATOM 5947 O O . VAL A 1 87 ? 1.357 10.791 -5.530 1.00 0.00 87 VAL A O 4
ATOM 5960 N N . GLN A 1 88 ? 1.754 11.132 -3.341 1.00 0.00 88 GLN A N 4
ATOM 5961 C CA . GLN A 1 88 ? 3.171 11.419 -3.531 1.00 0.00 88 GLN A CA 4
ATOM 5962 C C . GLN A 1 88 ? 4.030 10.560 -2.610 1.00 0.00 88 GLN A C 4
ATOM 5963 O O . GLN A 1 88 ? 3.631 10.247 -1.488 1.00 0.00 88 GLN A O 4
ATOM 5977 N N . ARG A 1 89 ? 5.209 10.181 -3.091 1.00 0.00 89 ARG A N 4
ATOM 5978 C CA . ARG A 1 89 ? 6.123 9.356 -2.310 1.00 0.00 89 ARG A CA 4
ATOM 5979 C C . ARG A 1 89 ? 7.311 10.177 -1.817 1.00 0.00 89 ARG A C 4
ATOM 5980 O O . ARG A 1 89 ? 7.934 10.911 -2.585 1.00 0.00 89 ARG A O 4
ATOM 6001 N N . LEU A 1 90 ? 7.618 10.049 -0.531 1.00 0.00 90 LEU A N 4
ATOM 6002 C CA . LEU A 1 90 ? 8.731 10.780 0.066 1.00 0.00 90 LEU A CA 4
ATOM 6003 C C . LEU A 1 90 ? 9.569 9.866 0.954 1.00 0.00 90 LEU A C 4
ATOM 6004 O O . LEU A 1 90 ? 9.035 9.114 1.769 1.00 0.00 90 LEU A O 4
ATOM 6020 N N . VAL A 1 91 ? 10.886 9.937 0.791 1.00 0.00 91 VAL A N 4
ATOM 6021 C CA . VAL A 1 91 ? 11.799 9.118 1.580 1.00 0.00 91 VAL A CA 4
ATOM 6022 C C . VAL A 1 91 ? 12.353 9.900 2.766 1.00 0.00 91 VAL A C 4
ATOM 6023 O O . VAL A 1 91 ? 12.966 10.954 2.598 1.00 0.00 91 VAL A O 4
ATOM 6036 N N . LYS A 1 92 ? 12.134 9.376 3.967 1.00 0.00 92 LYS A N 4
ATOM 6037 C CA . LYS A 1 92 ? 12.612 10.022 5.184 1.00 0.00 92 LYS A CA 4
ATOM 6038 C C . LYS A 1 92 ? 14.122 9.866 5.325 1.00 0.00 92 LYS A C 4
ATOM 6039 O O . LYS A 1 92 ? 14.602 8.910 5.935 1.00 0.00 92 LYS A O 4
ATOM 6058 N N . ALA A 1 93 ? 14.866 10.811 4.760 1.00 0.00 93 ALA A N 4
ATOM 6059 C CA . ALA A 1 93 ? 16.322 10.779 4.826 1.00 0.00 93 ALA A CA 4
ATOM 6060 C C . ALA A 1 93 ? 16.854 11.885 5.731 1.00 0.00 93 ALA A C 4
ATOM 6061 O O . ALA A 1 93 ? 16.117 12.792 6.118 1.00 0.00 93 ALA A O 4
ATOM 6068 N N . SER A 1 94 ? 18.138 11.804 6.065 1.00 0.00 94 SER A N 4
ATOM 6069 C CA . SER A 1 94 ? 18.768 12.796 6.928 1.00 0.00 94 SER A CA 4
ATOM 6070 C C . SER A 1 94 ? 18.813 14.160 6.245 1.00 0.00 94 SER A C 4
ATOM 6071 O O . SER A 1 94 ? 19.692 14.427 5.426 1.00 0.00 94 SER A O 4
ATOM 6079 N N . GLY A 1 95 ? 17.859 15.019 6.589 1.00 0.00 95 GLY A N 4
ATOM 6080 C CA . GLY A 1 95 ? 17.807 16.345 6.000 1.00 0.00 95 GLY A CA 4
ATOM 6081 C C . GLY A 1 95 ? 18.995 17.200 6.393 1.00 0.00 95 GLY A C 4
ATOM 6082 O O . GLY A 1 95 ? 19.521 17.099 7.502 1.00 0.00 95 GLY A O 4
ATOM 6086 N N . PRO A 1 96 ? 19.438 18.065 5.468 1.00 0.00 96 PRO A N 4
ATOM 6087 C CA . PRO A 1 96 ? 20.578 18.958 5.701 1.00 0.00 96 PRO A CA 4
ATOM 6088 C C . PRO A 1 96 ? 20.260 20.052 6.714 1.00 0.00 96 PRO A C 4
ATOM 6089 O O . PRO A 1 96 ? 19.831 21.146 6.346 1.00 0.00 96 PRO A O 4
ATOM 6100 N N . SER A 1 97 ? 20.473 19.750 7.991 1.00 0.00 97 SER A N 4
ATOM 6101 C CA . SER A 1 97 ? 20.206 20.708 9.057 1.00 0.00 97 SER A CA 4
ATOM 6102 C C . SER A 1 97 ? 20.670 20.163 10.405 1.00 0.00 97 SER A C 4
ATOM 6103 O O . SER A 1 97 ? 21.010 18.987 10.528 1.00 0.00 97 SER A O 4
ATOM 6111 N N . SER A 1 98 ? 20.681 21.029 11.414 1.00 0.00 98 SER A N 4
ATOM 6112 C CA . SER A 1 98 ? 21.107 20.637 12.752 1.00 0.00 98 SER A CA 4
ATOM 6113 C C . SER A 1 98 ? 19.935 20.677 13.728 1.00 0.00 98 SER A C 4
ATOM 6114 O O . SER A 1 98 ? 19.632 19.687 14.394 1.00 0.00 98 SER A O 4
ATOM 6122 N N . GLY A 1 99 ? 19.277 21.830 13.808 1.00 0.00 99 GLY A N 4
ATOM 6123 C CA . GLY A 1 99 ? 18.146 21.979 14.704 1.00 0.00 99 GLY A CA 4
ATOM 6124 C C . GLY A 1 99 ? 17.058 22.860 14.123 1.00 0.00 99 GLY A C 4
ATOM 6125 O O . GLY A 1 99 ? 15.870 22.602 14.321 1.00 0.00 99 GLY A O 4
ATOM 6129 N N . GLY A 1 1 ? 29.609 -24.634 -8.073 1.00 0.00 1 GLY A N 5
ATOM 6130 C CA . GLY A 1 1 ? 28.669 -25.724 -8.259 1.00 0.00 1 GLY A CA 5
ATOM 6131 C C . GLY A 1 1 ? 29.093 -26.674 -9.362 1.00 0.00 1 GLY A C 5
ATOM 6132 O O . GLY A 1 1 ? 29.291 -26.261 -10.504 1.00 0.00 1 GLY A O 5
ATOM 6136 N N . SER A 1 2 ? 29.236 -27.950 -9.019 1.00 0.00 2 SER A N 5
ATOM 6137 C CA . SER A 1 2 ? 29.645 -28.961 -9.987 1.00 0.00 2 SER A CA 5
ATOM 6138 C C . SER A 1 2 ? 28.460 -29.827 -10.402 1.00 0.00 2 SER A C 5
ATOM 6139 O O . SER A 1 2 ? 27.536 -30.051 -9.619 1.00 0.00 2 SER A O 5
ATOM 6147 N N . SER A 1 3 ? 28.493 -30.311 -11.640 1.00 0.00 3 SER A N 5
ATOM 6148 C CA . SER A 1 3 ? 27.420 -31.149 -12.162 1.00 0.00 3 SER A CA 5
ATOM 6149 C C . SER A 1 3 ? 27.009 -32.204 -11.139 1.00 0.00 3 SER A C 5
ATOM 6150 O O . SER A 1 3 ? 25.867 -32.230 -10.682 1.00 0.00 3 SER A O 5
ATOM 6158 N N . GLY A 1 4 ? 27.950 -33.074 -10.785 1.00 0.00 4 GLY A N 5
ATOM 6159 C CA . GLY A 1 4 ? 27.667 -34.120 -9.819 1.00 0.00 4 GLY A CA 5
ATOM 6160 C C . GLY A 1 4 ? 26.312 -34.764 -10.042 1.00 0.00 4 GLY A C 5
ATOM 6161 O O . GLY A 1 4 ? 25.904 -34.989 -11.181 1.00 0.00 4 GLY A O 5
ATOM 6165 N N . SER A 1 5 ? 25.614 -35.061 -8.951 1.00 0.00 5 SER A N 5
ATOM 6166 C CA . SER A 1 5 ? 24.300 -35.688 -9.032 1.00 0.00 5 SER A CA 5
ATOM 6167 C C . SER A 1 5 ? 23.211 -34.728 -8.564 1.00 0.00 5 SER A C 5
ATOM 6168 O O . SER A 1 5 ? 23.498 -33.679 -7.988 1.00 0.00 5 SER A O 5
ATOM 6176 N N . SER A 1 6 ? 21.958 -35.096 -8.816 1.00 0.00 6 SER A N 5
ATOM 6177 C CA . SER A 1 6 ? 20.825 -34.267 -8.425 1.00 0.00 6 SER A CA 5
ATOM 6178 C C . SER A 1 6 ? 20.309 -34.666 -7.045 1.00 0.00 6 SER A C 5
ATOM 6179 O O . SER A 1 6 ? 19.867 -35.795 -6.839 1.00 0.00 6 SER A O 5
ATOM 6187 N N . GLY A 1 7 ? 20.371 -33.730 -6.103 1.00 0.00 7 GLY A N 5
ATOM 6188 C CA . GLY A 1 7 ? 19.908 -34.003 -4.755 1.00 0.00 7 GLY A CA 5
ATOM 6189 C C . GLY A 1 7 ? 18.961 -32.937 -4.241 1.00 0.00 7 GLY A C 5
ATOM 6190 O O . GLY A 1 7 ? 17.988 -32.585 -4.908 1.00 0.00 7 GLY A O 5
ATOM 6194 N N . LYS A 1 8 ? 19.245 -32.421 -3.049 1.00 0.00 8 LYS A N 5
ATOM 6195 C CA . LYS A 1 8 ? 18.412 -31.388 -2.444 1.00 0.00 8 LYS A CA 5
ATOM 6196 C C . LYS A 1 8 ? 18.643 -30.039 -3.116 1.00 0.00 8 LYS A C 5
ATOM 6197 O O . LYS A 1 8 ? 19.764 -29.715 -3.509 1.00 0.00 8 LYS A O 5
ATOM 6216 N N . SER A 1 9 ? 17.577 -29.255 -3.243 1.00 0.00 9 SER A N 5
ATOM 6217 C CA . SER A 1 9 ? 17.664 -27.942 -3.870 1.00 0.00 9 SER A CA 5
ATOM 6218 C C . SER A 1 9 ? 17.500 -26.834 -2.834 1.00 0.00 9 SER A C 5
ATOM 6219 O O . SER A 1 9 ? 16.389 -26.547 -2.387 1.00 0.00 9 SER A O 5
ATOM 6227 N N . ILE A 1 10 ? 18.614 -26.216 -2.456 1.00 0.00 10 ILE A N 5
ATOM 6228 C CA . ILE A 1 10 ? 18.595 -25.139 -1.474 1.00 0.00 10 ILE A CA 5
ATOM 6229 C C . ILE A 1 10 ? 18.111 -23.834 -2.098 1.00 0.00 10 ILE A C 5
ATOM 6230 O O . ILE A 1 10 ? 18.680 -23.354 -3.078 1.00 0.00 10 ILE A O 5
ATOM 6246 N N . ARG A 1 11 ? 17.057 -23.265 -1.522 1.00 0.00 11 ARG A N 5
ATOM 6247 C CA . ARG A 1 11 ? 16.497 -22.015 -2.021 1.00 0.00 11 ARG A CA 5
ATOM 6248 C C . ARG A 1 11 ? 15.644 -21.336 -0.953 1.00 0.00 11 ARG A C 5
ATOM 6249 O O . ARG A 1 11 ? 14.927 -22.000 -0.202 1.00 0.00 11 ARG A O 5
ATOM 6270 N N . LEU A 1 12 ? 15.726 -20.012 -0.890 1.00 0.00 12 LEU A N 5
ATOM 6271 C CA . LEU A 1 12 ? 14.963 -19.243 0.086 1.00 0.00 12 LEU A CA 5
ATOM 6272 C C . LEU A 1 12 ? 14.158 -18.142 -0.597 1.00 0.00 12 LEU A C 5
ATOM 6273 O O . LEU A 1 12 ? 14.708 -17.326 -1.337 1.00 0.00 12 LEU A O 5
ATOM 6289 N N . ALA A 1 13 ? 12.854 -18.123 -0.341 1.00 0.00 13 ALA A N 5
ATOM 6290 C CA . ALA A 1 13 ? 11.975 -17.120 -0.928 1.00 0.00 13 ALA A CA 5
ATOM 6291 C C . ALA A 1 13 ? 12.082 -15.793 -0.183 1.00 0.00 13 ALA A C 5
ATOM 6292 O O . ALA A 1 13 ? 12.427 -15.759 0.998 1.00 0.00 13 ALA A O 5
ATOM 6299 N N . LYS A 1 14 ? 11.785 -14.702 -0.881 1.00 0.00 14 LYS A N 5
ATOM 6300 C CA . LYS A 1 14 ? 11.847 -13.373 -0.286 1.00 0.00 14 LYS A CA 5
ATOM 6301 C C . LYS A 1 14 ? 13.234 -13.096 0.284 1.00 0.00 14 LYS A C 5
ATOM 6302 O O . LYS A 1 14 ? 13.367 -12.550 1.379 1.00 0.00 14 LYS A O 5
ATOM 6321 N N . GLU A 1 15 ? 14.264 -13.474 -0.468 1.00 0.00 15 GLU A N 5
ATOM 6322 C CA . GLU A 1 15 ? 15.641 -13.265 -0.036 1.00 0.00 15 GLU A CA 5
ATOM 6323 C C . GLU A 1 15 ? 16.011 -11.785 -0.095 1.00 0.00 15 GLU A C 5
ATOM 6324 O O . GLU A 1 15 ? 16.595 -11.241 0.843 1.00 0.00 15 GLU A O 5
ATOM 6336 N N . LYS A 1 16 ? 15.668 -11.139 -1.204 1.00 0.00 16 LYS A N 5
ATOM 6337 C CA . LYS A 1 16 ? 15.962 -9.723 -1.388 1.00 0.00 16 LYS A CA 5
ATOM 6338 C C . LYS A 1 16 ? 15.315 -8.886 -0.289 1.00 0.00 16 LYS A C 5
ATOM 6339 O O . LYS A 1 16 ? 15.811 -7.815 0.060 1.00 0.00 16 LYS A O 5
ATOM 6358 N N . GLU A 1 17 ? 14.207 -9.383 0.253 1.00 0.00 17 GLU A N 5
ATOM 6359 C CA . GLU A 1 17 ? 13.495 -8.680 1.313 1.00 0.00 17 GLU A CA 5
ATOM 6360 C C . GLU A 1 17 ? 14.473 -8.049 2.301 1.00 0.00 17 GLU A C 5
ATOM 6361 O O . GLU A 1 17 ? 14.228 -6.962 2.824 1.00 0.00 17 GLU A O 5
ATOM 6373 N N . SER A 1 18 ? 15.580 -8.740 2.550 1.00 0.00 18 SER A N 5
ATOM 6374 C CA . SER A 1 18 ? 16.594 -8.250 3.478 1.00 0.00 18 SER A CA 5
ATOM 6375 C C . SER A 1 18 ? 16.916 -6.784 3.206 1.00 0.00 18 SER A C 5
ATOM 6376 O O . SER A 1 18 ? 17.018 -5.979 4.131 1.00 0.00 18 SER A O 5
ATOM 6384 N N . GLN A 1 19 ? 17.075 -6.446 1.930 1.00 0.00 19 GLN A N 5
ATOM 6385 C CA . GLN A 1 19 ? 17.387 -5.078 1.536 1.00 0.00 19 GLN A CA 5
ATOM 6386 C C . GLN A 1 19 ? 16.111 -4.277 1.294 1.00 0.00 19 GLN A C 5
ATOM 6387 O O . GLN A 1 19 ? 15.943 -3.182 1.830 1.00 0.00 19 GLN A O 5
ATOM 6401 N N . ALA A 1 20 ? 15.216 -4.831 0.483 1.00 0.00 20 ALA A N 5
ATOM 6402 C CA . ALA A 1 20 ? 13.956 -4.169 0.171 1.00 0.00 20 ALA A CA 5
ATOM 6403 C C . ALA A 1 20 ? 13.364 -3.504 1.409 1.00 0.00 20 ALA A C 5
ATOM 6404 O O . ALA A 1 20 ? 13.036 -2.318 1.390 1.00 0.00 20 ALA A O 5
ATOM 6411 N N . ASP A 1 21 ? 13.229 -4.275 2.482 1.00 0.00 21 ASP A N 5
ATOM 6412 C CA . ASP A 1 21 ? 12.677 -3.760 3.729 1.00 0.00 21 ASP A CA 5
ATOM 6413 C C . ASP A 1 21 ? 13.594 -2.701 4.333 1.00 0.00 21 ASP A C 5
ATOM 6414 O O . ASP A 1 21 ? 13.131 -1.676 4.833 1.00 0.00 21 ASP A O 5
ATOM 6423 N N . TYR A 1 22 ? 14.897 -2.957 4.284 1.00 0.00 22 TYR A N 5
ATOM 6424 C CA . TYR A 1 22 ? 15.879 -2.028 4.830 1.00 0.00 22 TYR A CA 5
ATOM 6425 C C . TYR A 1 22 ? 15.667 -0.623 4.274 1.00 0.00 22 TYR A C 5
ATOM 6426 O O . TYR A 1 22 ? 16.012 0.369 4.917 1.00 0.00 22 TYR A O 5
ATOM 6444 N N . ILE A 1 23 ? 15.097 -0.547 3.077 1.00 0.00 23 ILE A N 5
ATOM 6445 C CA . ILE A 1 23 ? 14.837 0.736 2.435 1.00 0.00 23 ILE A CA 5
ATOM 6446 C C . ILE A 1 23 ? 13.414 1.209 2.709 1.00 0.00 23 ILE A C 5
ATOM 6447 O O . ILE A 1 23 ? 13.203 2.273 3.290 1.00 0.00 23 ILE A O 5
ATOM 6463 N N . SER A 1 24 ? 12.439 0.409 2.287 1.00 0.00 24 SER A N 5
ATOM 6464 C CA . SER A 1 24 ? 11.034 0.747 2.485 1.00 0.00 24 SER A CA 5
ATOM 6465 C C . SER A 1 24 ? 10.765 1.119 3.940 1.00 0.00 24 SER A C 5
ATOM 6466 O O . SER A 1 24 ? 9.936 1.982 4.230 1.00 0.00 24 SER A O 5
ATOM 6474 N N . THR A 1 25 ? 11.471 0.459 4.854 1.00 0.00 25 THR A N 5
ATOM 6475 C CA . THR A 1 25 ? 11.308 0.718 6.279 1.00 0.00 25 THR A CA 5
ATOM 6476 C C . THR A 1 25 ? 11.026 2.193 6.541 1.00 0.00 25 THR A C 5
ATOM 6477 O O . THR A 1 25 ? 10.323 2.541 7.490 1.00 0.00 25 THR A O 5
ATOM 6488 N N . TYR A 1 26 ? 11.578 3.055 5.695 1.00 0.00 26 TYR A N 5
ATOM 6489 C CA . TYR A 1 26 ? 11.387 4.494 5.837 1.00 0.00 26 TYR A CA 5
ATOM 6490 C C . TYR A 1 26 ? 10.746 5.085 4.584 1.00 0.00 26 TYR A C 5
ATOM 6491 O O . TYR A 1 26 ? 11.409 5.272 3.564 1.00 0.00 26 TYR A O 5
ATOM 6509 N N . VAL A 1 27 ? 9.452 5.377 4.671 1.00 0.00 27 VAL A N 5
ATOM 6510 C CA . VAL A 1 27 ? 8.721 5.948 3.546 1.00 0.00 27 VAL A CA 5
ATOM 6511 C C . VAL A 1 27 ? 7.520 6.756 4.026 1.00 0.00 27 VAL A C 5
ATOM 6512 O O . VAL A 1 27 ? 6.901 6.425 5.036 1.00 0.00 27 VAL A O 5
ATOM 6525 N N . GLU A 1 28 ? 7.197 7.817 3.293 1.00 0.00 28 GLU A N 5
ATOM 6526 C CA . GLU A 1 28 ? 6.070 8.672 3.644 1.00 0.00 28 GLU A CA 5
ATOM 6527 C C . GLU A 1 28 ? 5.136 8.859 2.451 1.00 0.00 28 GLU A C 5
ATOM 6528 O O . GLU A 1 28 ? 5.547 9.345 1.398 1.00 0.00 28 GLU A O 5
ATOM 6540 N N . TRP A 1 29 ? 3.879 8.468 2.625 1.00 0.00 29 TRP A N 5
ATOM 6541 C CA . TRP A 1 29 ? 2.886 8.591 1.564 1.00 0.00 29 TRP A CA 5
ATOM 6542 C C . TRP A 1 29 ? 1.788 9.574 1.956 1.00 0.00 29 TRP A C 5
ATOM 6543 O O . TRP A 1 29 ? 1.089 9.371 2.949 1.00 0.00 29 TRP A O 5
ATOM 6564 N N . GLN A 1 30 ? 1.643 10.637 1.172 1.00 0.00 30 GLN A N 5
ATOM 6565 C CA . GLN A 1 30 ? 0.629 11.650 1.439 1.00 0.00 30 GLN A CA 5
ATOM 6566 C C . GLN A 1 30 ? -0.262 11.863 0.221 1.00 0.00 30 GLN A C 5
ATOM 6567 O O . GLN A 1 30 ? 0.166 11.664 -0.917 1.00 0.00 30 GLN A O 5
ATOM 6581 N N . TYR A 1 31 ? -1.503 12.269 0.466 1.00 0.00 31 TYR A N 5
ATOM 6582 C CA . TYR A 1 31 ? -2.457 12.506 -0.612 1.00 0.00 31 TYR A CA 5
ATOM 6583 C C . TYR A 1 31 ? -2.920 13.960 -0.618 1.00 0.00 31 TYR A C 5
ATOM 6584 O O . TYR A 1 31 ? -3.174 14.547 0.434 1.00 0.00 31 TYR A O 5
ATOM 6602 N N . ILE A 1 32 ? -3.030 14.533 -1.812 1.00 0.00 32 ILE A N 5
ATOM 6603 C CA . ILE A 1 32 ? -3.465 15.917 -1.957 1.00 0.00 32 ILE A CA 5
ATOM 6604 C C . ILE A 1 32 ? -4.975 16.001 -2.153 1.00 0.00 32 ILE A C 5
ATOM 6605 O O . ILE A 1 32 ? -5.495 15.637 -3.208 1.00 0.00 32 ILE A O 5
ATOM 6621 N N . ASP A 1 33 ? -5.673 16.485 -1.131 1.00 0.00 33 ASP A N 5
ATOM 6622 C CA . ASP A 1 33 ? -7.123 16.620 -1.192 1.00 0.00 33 ASP A CA 5
ATOM 6623 C C . ASP A 1 33 ? -7.523 17.789 -2.086 1.00 0.00 33 ASP A C 5
ATOM 6624 O O . ASP A 1 33 ? -6.688 18.611 -2.462 1.00 0.00 33 ASP A O 5
ATOM 6633 N N . LYS A 1 34 ? -8.806 17.856 -2.425 1.00 0.00 34 LYS A N 5
ATOM 6634 C CA . LYS A 1 34 ? -9.319 18.924 -3.275 1.00 0.00 34 LYS A CA 5
ATOM 6635 C C . LYS A 1 34 ? -8.511 20.205 -3.086 1.00 0.00 34 LYS A C 5
ATOM 6636 O O . LYS A 1 34 ? -7.757 20.609 -3.969 1.00 0.00 34 LYS A O 5
ATOM 6655 N N . ASN A 1 35 ? -8.675 20.837 -1.929 1.00 0.00 35 ASN A N 5
ATOM 6656 C CA . ASN A 1 35 ? -7.960 22.071 -1.624 1.00 0.00 35 ASN A CA 5
ATOM 6657 C C . ASN A 1 35 ? -7.141 21.924 -0.346 1.00 0.00 35 ASN A C 5
ATOM 6658 O O . ASN A 1 35 ? -6.728 22.916 0.256 1.00 0.00 35 ASN A O 5
ATOM 6669 N N . ILE A 1 36 ? -6.909 20.681 0.062 1.00 0.00 36 ILE A N 5
ATOM 6670 C CA . ILE A 1 36 ? -6.138 20.405 1.268 1.00 0.00 36 ILE A CA 5
ATOM 6671 C C . ILE A 1 36 ? -5.079 19.339 1.010 1.00 0.00 36 ILE A C 5
ATOM 6672 O O . ILE A 1 36 ? -5.226 18.503 0.118 1.00 0.00 36 ILE A O 5
ATOM 6688 N N . THR A 1 37 ? -4.009 19.372 1.799 1.00 0.00 37 THR A N 5
ATOM 6689 C CA . THR A 1 37 ? -2.925 18.409 1.658 1.00 0.00 37 THR A CA 5
ATOM 6690 C C . THR A 1 37 ? -2.715 17.623 2.947 1.00 0.00 37 THR A C 5
ATOM 6691 O O . THR A 1 37 ? -2.054 18.095 3.871 1.00 0.00 37 THR A O 5
ATOM 6702 N N . GLN A 1 38 ? -3.283 16.422 3.002 1.00 0.00 38 GLN A N 5
ATOM 6703 C CA . GLN A 1 38 ? -3.157 15.572 4.180 1.00 0.00 38 GLN A CA 5
ATOM 6704 C C . GLN A 1 38 ? -2.304 14.344 3.876 1.00 0.00 38 GLN A C 5
ATOM 6705 O O . GLN A 1 38 ? -1.862 14.148 2.743 1.00 0.00 38 GLN A O 5
ATOM 6719 N N . CYS A 1 39 ? -2.076 13.522 4.894 1.00 0.00 39 CYS A N 5
ATOM 6720 C CA . CYS A 1 39 ? -1.274 12.314 4.737 1.00 0.00 39 CYS A CA 5
ATOM 6721 C C . CYS A 1 39 ? -2.026 11.091 5.252 1.00 0.00 39 CYS A C 5
ATOM 6722 O O . CYS A 1 39 ? -2.906 11.205 6.106 1.00 0.00 39 CYS A O 5
ATOM 6730 N N . PHE A 1 40 ? -1.676 9.923 4.725 1.00 0.00 40 PHE A N 5
ATOM 6731 C CA . PHE A 1 40 ? -2.320 8.678 5.130 1.00 0.00 40 PHE A CA 5
ATOM 6732 C C . PHE A 1 40 ? -1.888 8.275 6.536 1.00 0.00 40 PHE A C 5
ATOM 6733 O O . PHE A 1 40 ? -0.929 8.820 7.083 1.00 0.00 40 PHE A O 5
ATOM 6750 N N . ASP A 1 41 ? -2.603 7.316 7.116 1.00 0.00 41 ASP A N 5
ATOM 6751 C CA . ASP A 1 41 ? -2.294 6.838 8.459 1.00 0.00 41 ASP A CA 5
ATOM 6752 C C . ASP A 1 41 ? -1.042 5.967 8.451 1.00 0.00 41 ASP A C 5
ATOM 6753 O O . ASP A 1 41 ? -0.445 5.728 7.401 1.00 0.00 41 ASP A O 5
ATOM 6762 N N . LYS A 1 42 ? -0.648 5.496 9.629 1.00 0.00 42 LYS A N 5
ATOM 6763 C CA . LYS A 1 42 ? 0.533 4.651 9.759 1.00 0.00 42 LYS A CA 5
ATOM 6764 C C . LYS A 1 42 ? 0.292 3.279 9.139 1.00 0.00 42 LYS A C 5
ATOM 6765 O O . LYS A 1 42 ? 1.211 2.658 8.607 1.00 0.00 42 LYS A O 5
ATOM 6784 N N . MET A 1 43 ? -0.951 2.813 9.210 1.00 0.00 43 MET A N 5
ATOM 6785 C CA . MET A 1 43 ? -1.312 1.515 8.652 1.00 0.00 43 MET A CA 5
ATOM 6786 C C . MET A 1 43 ? -1.458 1.596 7.135 1.00 0.00 43 MET A C 5
ATOM 6787 O O . MET A 1 43 ? -0.982 0.724 6.408 1.00 0.00 43 MET A O 5
ATOM 6801 N N . THR A 1 44 ? -2.119 2.649 6.664 1.00 0.00 44 THR A N 5
ATOM 6802 C CA . THR A 1 44 ? -2.328 2.843 5.235 1.00 0.00 44 THR A CA 5
ATOM 6803 C C . THR A 1 44 ? -1.038 3.269 4.543 1.00 0.00 44 THR A C 5
ATOM 6804 O O . THR A 1 44 ? -0.763 2.859 3.417 1.00 0.00 44 THR A O 5
ATOM 6815 N N . ASN A 1 45 ? -0.251 4.094 5.226 1.00 0.00 45 ASN A N 5
ATOM 6816 C CA . ASN A 1 45 ? 1.011 4.576 4.676 1.00 0.00 45 ASN A CA 5
ATOM 6817 C C . ASN A 1 45 ? 1.765 3.449 3.977 1.00 0.00 45 ASN A C 5
ATOM 6818 O O . ASN A 1 45 ? 2.283 3.626 2.875 1.00 0.00 45 ASN A O 5
ATOM 6829 N N . MET A 1 46 ? 1.821 2.290 4.625 1.00 0.00 46 MET A N 5
ATOM 6830 C CA . MET A 1 46 ? 2.510 1.133 4.064 1.00 0.00 46 MET A CA 5
ATOM 6831 C C . MET A 1 46 ? 1.669 0.477 2.973 1.00 0.00 46 MET A C 5
ATOM 6832 O O . MET A 1 46 ? 2.201 -0.022 1.981 1.00 0.00 46 MET A O 5
ATOM 6846 N N . LYS A 1 47 ? 0.355 0.479 3.163 1.00 0.00 47 LYS A N 5
ATOM 6847 C CA . LYS A 1 47 ? -0.560 -0.115 2.196 1.00 0.00 47 LYS A CA 5
ATOM 6848 C C . LYS A 1 47 ? -0.315 0.446 0.799 1.00 0.00 47 LYS A C 5
ATOM 6849 O O . LYS A 1 47 ? -0.700 -0.160 -0.202 1.00 0.00 47 LYS A O 5
ATOM 6868 N N . LEU A 1 48 ? 0.329 1.606 0.738 1.00 0.00 48 LEU A N 5
ATOM 6869 C CA . LEU A 1 48 ? 0.628 2.249 -0.538 1.00 0.00 48 LEU A CA 5
ATOM 6870 C C . LEU A 1 48 ? 2.042 1.912 -0.999 1.00 0.00 48 LEU A C 5
ATOM 6871 O O . LEU A 1 48 ? 2.238 1.383 -2.093 1.00 0.00 48 LEU A O 5
ATOM 6887 N N . GLU A 1 49 ? 3.024 2.220 -0.158 1.00 0.00 49 GLU A N 5
ATOM 6888 C CA . GLU A 1 49 ? 4.419 1.948 -0.480 1.00 0.00 49 GLU A CA 5
ATOM 6889 C C . GLU A 1 49 ? 4.598 0.509 -0.954 1.00 0.00 49 GLU A C 5
ATOM 6890 O O . GLU A 1 49 ? 5.279 0.250 -1.946 1.00 0.00 49 GLU A O 5
ATOM 6902 N N . VAL A 1 50 ? 3.981 -0.425 -0.236 1.00 0.00 50 VAL A N 5
ATOM 6903 C CA . VAL A 1 50 ? 4.070 -1.838 -0.582 1.00 0.00 50 VAL A CA 5
ATOM 6904 C C . VAL A 1 50 ? 3.668 -2.075 -2.033 1.00 0.00 50 VAL A C 5
ATOM 6905 O O . VAL A 1 50 ? 4.275 -2.886 -2.732 1.00 0.00 50 VAL A O 5
ATOM 6918 N N . ALA A 1 51 ? 2.640 -1.362 -2.480 1.00 0.00 51 ALA A N 5
ATOM 6919 C CA . ALA A 1 51 ? 2.157 -1.493 -3.850 1.00 0.00 51 ALA A CA 5
ATOM 6920 C C . ALA A 1 51 ? 3.150 -0.896 -4.841 1.00 0.00 51 ALA A C 5
ATOM 6921 O O . ALA A 1 51 ? 3.294 -1.387 -5.961 1.00 0.00 51 ALA A O 5
ATOM 6928 N N . TRP A 1 52 ? 3.832 0.164 -4.423 1.00 0.00 52 TRP A N 5
ATOM 6929 C CA . TRP A 1 52 ? 4.812 0.828 -5.275 1.00 0.00 52 TRP A CA 5
ATOM 6930 C C . TRP A 1 52 ? 6.078 -0.012 -5.405 1.00 0.00 52 TRP A C 5
ATOM 6931 O O . TRP A 1 52 ? 6.706 -0.046 -6.463 1.00 0.00 52 TRP A O 5
ATOM 6952 N N . LYS A 1 53 ? 6.448 -0.688 -4.323 1.00 0.00 53 LYS A N 5
ATOM 6953 C CA . LYS A 1 53 ? 7.638 -1.529 -4.316 1.00 0.00 53 LYS A CA 5
ATOM 6954 C C . LYS A 1 53 ? 7.378 -2.847 -5.039 1.00 0.00 53 LYS A C 5
ATOM 6955 O O . LYS A 1 53 ? 8.245 -3.358 -5.748 1.00 0.00 53 LYS A O 5
ATOM 6974 N N . ALA A 1 54 ? 6.180 -3.390 -4.856 1.00 0.00 54 ALA A N 5
ATOM 6975 C CA . ALA A 1 54 ? 5.805 -4.646 -5.495 1.00 0.00 54 ALA A CA 5
ATOM 6976 C C . ALA A 1 54 ? 5.543 -4.448 -6.984 1.00 0.00 54 ALA A C 5
ATOM 6977 O O . ALA A 1 54 ? 5.138 -5.377 -7.682 1.00 0.00 54 ALA A O 5
ATOM 6984 N N . LYS A 1 55 ? 5.775 -3.231 -7.464 1.00 0.00 55 LYS A N 5
ATOM 6985 C CA . LYS A 1 55 ? 5.565 -2.910 -8.871 1.00 0.00 55 LYS A CA 5
ATOM 6986 C C . LYS A 1 55 ? 4.103 -3.102 -9.260 1.00 0.00 55 LYS A C 5
ATOM 6987 O O . LYS A 1 55 ? 3.797 -3.537 -10.371 1.00 0.00 55 LYS A O 5
ATOM 7006 N N . LYS A 1 56 ? 3.202 -2.775 -8.339 1.00 0.00 56 LYS A N 5
ATOM 7007 C CA . LYS A 1 56 ? 1.772 -2.908 -8.586 1.00 0.00 56 LYS A CA 5
ATOM 7008 C C . LYS A 1 56 ? 1.264 -1.775 -9.473 1.00 0.00 56 LYS A C 5
ATOM 7009 O O . LYS A 1 56 ? 1.923 -0.745 -9.619 1.00 0.00 56 LYS A O 5
ATOM 7028 N N . LYS A 1 57 ? 0.090 -1.971 -10.061 1.00 0.00 57 LYS A N 5
ATOM 7029 C CA . LYS A 1 57 ? -0.508 -0.965 -10.931 1.00 0.00 57 LYS A CA 5
ATOM 7030 C C . LYS A 1 57 ? -1.351 0.019 -10.126 1.00 0.00 57 LYS A C 5
ATOM 7031 O O . LYS A 1 57 ? -1.418 1.204 -10.452 1.00 0.00 57 LYS A O 5
ATOM 7050 N N . ASP A 1 58 ? -1.991 -0.480 -9.074 1.00 0.00 58 ASP A N 5
ATOM 7051 C CA . ASP A 1 58 ? -2.827 0.356 -8.221 1.00 0.00 58 ASP A CA 5
ATOM 7052 C C . ASP A 1 58 ? -3.211 -0.384 -6.944 1.00 0.00 58 ASP A C 5
ATOM 7053 O O . ASP A 1 58 ? -3.418 -1.598 -6.954 1.00 0.00 58 ASP A O 5
ATOM 7062 N N . THR A 1 59 ? -3.304 0.356 -5.843 1.00 0.00 59 THR A N 5
ATOM 7063 C CA . THR A 1 59 ? -3.661 -0.230 -4.557 1.00 0.00 59 THR A CA 5
ATOM 7064 C C . THR A 1 59 ? -4.893 0.446 -3.967 1.00 0.00 59 THR A C 5
ATOM 7065 O O . THR A 1 59 ? -4.966 1.673 -3.896 1.00 0.00 59 THR A O 5
ATOM 7076 N N . VAL A 1 60 ? -5.861 -0.361 -3.544 1.00 0.00 60 VAL A N 5
ATOM 7077 C CA . VAL A 1 60 ? -7.090 0.160 -2.959 1.00 0.00 60 VAL A CA 5
ATOM 7078 C C . VAL A 1 60 ? -6.909 0.457 -1.474 1.00 0.00 60 VAL A C 5
ATOM 7079 O O . VAL A 1 60 ? -6.287 -0.317 -0.746 1.00 0.00 60 VAL A O 5
ATOM 7092 N N . VAL A 1 61 ? -7.457 1.584 -1.031 1.00 0.00 61 VAL A N 5
ATOM 7093 C CA . VAL A 1 61 ? -7.358 1.984 0.368 1.00 0.00 61 VAL A CA 5
ATOM 7094 C C . VAL A 1 61 ? -8.632 2.679 0.833 1.00 0.00 61 VAL A C 5
ATOM 7095 O O . VAL A 1 61 ? -9.303 3.353 0.051 1.00 0.00 61 VAL A O 5
ATOM 7108 N N . GLN A 1 62 ? -8.960 2.510 2.110 1.00 0.00 62 GLN A N 5
ATOM 7109 C CA . GLN A 1 62 ? -10.155 3.122 2.678 1.00 0.00 62 GLN A CA 5
ATOM 7110 C C . GLN A 1 62 ? -9.914 4.593 2.997 1.00 0.00 62 GLN A C 5
ATOM 7111 O O . GLN A 1 62 ? -9.217 4.924 3.957 1.00 0.00 62 GLN A O 5
ATOM 7125 N N . ILE A 1 63 ? -10.495 5.472 2.186 1.00 0.00 63 ILE A N 5
ATOM 7126 C CA . ILE A 1 63 ? -10.343 6.908 2.383 1.00 0.00 63 ILE A CA 5
ATOM 7127 C C . ILE A 1 63 ? -11.691 7.573 2.639 1.00 0.00 63 ILE A C 5
ATOM 7128 O O . ILE A 1 63 ? -12.657 7.344 1.910 1.00 0.00 63 ILE A O 5
ATOM 7144 N N . HIS A 1 64 ? -11.750 8.400 3.678 1.00 0.00 64 HIS A N 5
ATOM 7145 C CA . HIS A 1 64 ? -12.980 9.101 4.029 1.00 0.00 64 HIS A CA 5
ATOM 7146 C C . HIS A 1 64 ? -14.124 8.115 4.248 1.00 0.00 64 HIS A C 5
ATOM 7147 O O . HIS A 1 64 ? -15.288 8.439 4.016 1.00 0.00 64 HIS A O 5
ATOM 7162 N N . ASN A 1 65 ? -13.783 6.911 4.696 1.00 0.00 65 ASN A N 5
ATOM 7163 C CA . ASN A 1 65 ? -14.781 5.878 4.945 1.00 0.00 65 ASN A CA 5
ATOM 7164 C C . ASN A 1 65 ? -15.311 5.305 3.634 1.00 0.00 65 ASN A C 5
ATOM 7165 O O . ASN A 1 65 ? -16.427 4.791 3.576 1.00 0.00 65 ASN A O 5
ATOM 7176 N N . GLN A 1 66 ? -14.500 5.398 2.584 1.00 0.00 66 GLN A N 5
ATOM 7177 C CA . GLN A 1 66 ? -14.887 4.889 1.274 1.00 0.00 66 GLN A CA 5
ATOM 7178 C C . GLN A 1 66 ? -13.680 4.325 0.531 1.00 0.00 66 GLN A C 5
ATOM 7179 O O . GLN A 1 66 ? -12.625 4.957 0.471 1.00 0.00 66 GLN A O 5
ATOM 7193 N N . ASP A 1 67 ? -13.843 3.134 -0.034 1.00 0.00 67 ASP A N 5
ATOM 7194 C CA . ASP A 1 67 ? -12.767 2.485 -0.774 1.00 0.00 67 ASP A CA 5
ATOM 7195 C C . ASP A 1 67 ? -12.358 3.321 -1.983 1.00 0.00 67 ASP A C 5
ATOM 7196 O O . ASP A 1 67 ? -13.204 3.756 -2.765 1.00 0.00 67 ASP A O 5
ATOM 7205 N N . PHE A 1 68 ? -11.056 3.543 -2.129 1.00 0.00 68 PHE A N 5
ATOM 7206 C CA . PHE A 1 68 ? -10.535 4.329 -3.242 1.00 0.00 68 PHE A CA 5
ATOM 7207 C C . PHE A 1 68 ? -9.416 3.579 -3.960 1.00 0.00 68 PHE A C 5
ATOM 7208 O O . PHE A 1 68 ? -8.705 2.775 -3.357 1.00 0.00 68 PHE A O 5
ATOM 7225 N N . THR A 1 69 ? -9.267 3.848 -5.253 1.00 0.00 69 THR A N 5
ATOM 7226 C CA . THR A 1 69 ? -8.237 3.200 -6.055 1.00 0.00 69 THR A CA 5
ATOM 7227 C C . THR A 1 69 ? -7.037 4.118 -6.256 1.00 0.00 69 THR A C 5
ATOM 7228 O O . THR A 1 69 ? -7.105 5.087 -7.013 1.00 0.00 69 THR A O 5
ATOM 7239 N N . VAL A 1 70 ? -5.939 3.807 -5.575 1.00 0.00 70 VAL A N 5
ATOM 7240 C CA . VAL A 1 70 ? -4.722 4.604 -5.681 1.00 0.00 70 VAL A CA 5
ATOM 7241 C C . VAL A 1 70 ? -3.804 4.063 -6.772 1.00 0.00 70 VAL A C 5
ATOM 7242 O O . VAL A 1 70 ? -3.167 3.024 -6.602 1.00 0.00 70 VAL A O 5
ATOM 7255 N N . ASP A 1 71 ? -3.742 4.776 -7.891 1.00 0.00 71 ASP A N 5
ATOM 7256 C CA . ASP A 1 71 ? -2.900 4.369 -9.010 1.00 0.00 71 ASP A CA 5
ATOM 7257 C C . ASP A 1 71 ? -1.464 4.842 -8.810 1.00 0.00 71 ASP A C 5
ATOM 7258 O O . ASP A 1 71 ? -1.194 6.043 -8.772 1.00 0.00 71 ASP A O 5
ATOM 7267 N N . LEU A 1 72 ? -0.545 3.890 -8.681 1.00 0.00 72 LEU A N 5
ATOM 7268 C CA . LEU A 1 72 ? 0.864 4.209 -8.484 1.00 0.00 72 LEU A CA 5
ATOM 7269 C C . LEU A 1 72 ? 1.491 4.730 -9.773 1.00 0.00 72 LEU A C 5
ATOM 7270 O O . LEU A 1 72 ? 2.256 5.694 -9.758 1.00 0.00 72 LEU A O 5
ATOM 7286 N N . SER A 1 73 ? 1.159 4.087 -10.888 1.00 0.00 73 SER A N 5
ATOM 7287 C CA . SER A 1 73 ? 1.690 4.484 -12.187 1.00 0.00 73 SER A CA 5
ATOM 7288 C C . SER A 1 73 ? 1.613 5.997 -12.366 1.00 0.00 73 SER A C 5
ATOM 7289 O O . SER A 1 73 ? 2.579 6.635 -12.787 1.00 0.00 73 SER A O 5
ATOM 7297 N N . THR A 1 74 ? 0.457 6.567 -12.042 1.00 0.00 74 THR A N 5
ATOM 7298 C CA . THR A 1 74 ? 0.251 8.004 -12.167 1.00 0.00 74 THR A CA 5
ATOM 7299 C C . THR A 1 74 ? 0.262 8.683 -10.802 1.00 0.00 74 THR A C 5
ATOM 7300 O O . THR A 1 74 ? 0.435 9.896 -10.703 1.00 0.00 74 THR A O 5
ATOM 7311 N N . ASN A 1 75 ? 0.077 7.890 -9.751 1.00 0.00 75 ASN A N 5
ATOM 7312 C CA . ASN A 1 75 ? 0.065 8.415 -8.391 1.00 0.00 75 ASN A CA 5
ATOM 7313 C C . ASN A 1 75 ? -1.162 9.291 -8.156 1.00 0.00 75 ASN A C 5
ATOM 7314 O O . ASN A 1 75 ? -1.047 10.436 -7.716 1.00 0.00 75 ASN A O 5
ATOM 7325 N N . THR A 1 76 ? -2.337 8.745 -8.451 1.00 0.00 76 THR A N 5
ATOM 7326 C CA . THR A 1 76 ? -3.586 9.476 -8.273 1.00 0.00 76 THR A CA 5
ATOM 7327 C C . THR A 1 76 ? -4.696 8.555 -7.779 1.00 0.00 76 THR A C 5
ATOM 7328 O O . THR A 1 76 ? -4.889 7.461 -8.309 1.00 0.00 76 THR A O 5
ATOM 7339 N N . ALA A 1 77 ? -5.424 9.006 -6.763 1.00 0.00 77 ALA A N 5
ATOM 7340 C CA . ALA A 1 77 ? -6.517 8.223 -6.200 1.00 0.00 77 ALA A CA 5
ATOM 7341 C C . ALA A 1 77 ? -7.845 8.585 -6.855 1.00 0.00 77 ALA A C 5
ATOM 7342 O O . ALA A 1 77 ? -8.061 9.729 -7.257 1.00 0.00 77 ALA A O 5
ATOM 7349 N N . THR A 1 78 ? -8.735 7.603 -6.961 1.00 0.00 78 THR A N 5
ATOM 7350 C CA . THR A 1 78 ? -10.042 7.818 -7.570 1.00 0.00 78 THR A CA 5
ATOM 7351 C C . THR A 1 78 ? -11.085 6.877 -6.978 1.00 0.00 78 THR A C 5
ATOM 7352 O O . THR A 1 78 ? -10.769 5.755 -6.581 1.00 0.00 78 THR A O 5
ATOM 7363 N N . ALA A 1 79 ? -12.329 7.341 -6.922 1.00 0.00 79 ALA A N 5
ATOM 7364 C CA . ALA A 1 79 ? -13.420 6.539 -6.380 1.00 0.00 79 ALA A CA 5
ATOM 7365 C C . ALA A 1 79 ? -14.684 6.696 -7.217 1.00 0.00 79 ALA A C 5
ATOM 7366 O O . ALA A 1 79 ? -14.901 7.716 -7.873 1.00 0.00 79 ALA A O 5
ATOM 7373 N N . PRO A 1 80 ? -15.541 5.664 -7.197 1.00 0.00 80 PRO A N 5
ATOM 7374 C CA . PRO A 1 80 ? -16.799 5.664 -7.949 1.00 0.00 80 PRO A CA 5
ATOM 7375 C C . PRO A 1 80 ? -17.816 6.646 -7.377 1.00 0.00 80 PRO A C 5
ATOM 7376 O O . PRO A 1 80 ? -18.942 6.740 -7.864 1.00 0.00 80 PRO A O 5
ATOM 7387 N N . GLN A 1 81 ? -17.411 7.376 -6.343 1.00 0.00 81 GLN A N 5
ATOM 7388 C CA . GLN A 1 81 ? -18.288 8.351 -5.706 1.00 0.00 81 GLN A CA 5
ATOM 7389 C C . GLN A 1 81 ? -18.207 9.700 -6.412 1.00 0.00 81 GLN A C 5
ATOM 7390 O O . GLN A 1 81 ? -19.205 10.408 -6.536 1.00 0.00 81 GLN A O 5
ATOM 7404 N N . GLY A 1 82 ? -17.010 10.050 -6.873 1.00 0.00 82 GLY A N 5
ATOM 7405 C CA . GLY A 1 82 ? -16.820 11.314 -7.561 1.00 0.00 82 GLY A CA 5
ATOM 7406 C C . GLY A 1 82 ? -15.740 12.165 -6.923 1.00 0.00 82 GLY A C 5
ATOM 7407 O O . GLY A 1 82 ? -15.862 13.388 -6.860 1.00 0.00 82 GLY A O 5
ATOM 7411 N N . GLN A 1 83 ? -14.682 11.516 -6.447 1.00 0.00 83 GLN A N 5
ATOM 7412 C CA . GLN A 1 83 ? -13.578 12.222 -5.808 1.00 0.00 83 GLN A CA 5
ATOM 7413 C C . GLN A 1 83 ? -12.236 11.638 -6.238 1.00 0.00 83 GLN A C 5
ATOM 7414 O O . GLN A 1 83 ? -12.093 10.423 -6.382 1.00 0.00 83 GLN A O 5
ATOM 7428 N N . THR A 1 84 ? -11.254 12.510 -6.443 1.00 0.00 84 THR A N 5
ATOM 7429 C CA . THR A 1 84 ? -9.925 12.081 -6.858 1.00 0.00 84 THR A CA 5
ATOM 7430 C C . THR A 1 84 ? -8.841 12.900 -6.166 1.00 0.00 84 THR A C 5
ATOM 7431 O O . THR A 1 84 ? -9.009 14.097 -5.931 1.00 0.00 84 THR A O 5
ATOM 7442 N N . PHE A 1 85 ? -7.729 12.249 -5.843 1.00 0.00 85 PHE A N 5
ATOM 7443 C CA . PHE A 1 85 ? -6.617 12.918 -5.178 1.00 0.00 85 PHE A CA 5
ATOM 7444 C C . PHE A 1 85 ? -5.286 12.517 -5.806 1.00 0.00 85 PHE A C 5
ATOM 7445 O O . PHE A 1 85 ? -5.235 11.658 -6.687 1.00 0.00 85 PHE A O 5
ATOM 7462 N N . THR A 1 86 ? -4.208 13.145 -5.347 1.00 0.00 86 THR A N 5
ATOM 7463 C CA . THR A 1 86 ? -2.877 12.856 -5.864 1.00 0.00 86 THR A CA 5
ATOM 7464 C C . THR A 1 86 ? -1.958 12.344 -4.761 1.00 0.00 86 THR A C 5
ATOM 7465 O O . THR A 1 86 ? -1.771 13.003 -3.738 1.00 0.00 86 THR A O 5
ATOM 7476 N N . VAL A 1 87 ? -1.385 11.163 -4.975 1.00 0.00 87 VAL A N 5
ATOM 7477 C CA . VAL A 1 87 ? -0.483 10.563 -3.999 1.00 0.00 87 VAL A CA 5
ATOM 7478 C C . VAL A 1 87 ? 0.974 10.836 -4.356 1.00 0.00 87 VAL A C 5
ATOM 7479 O O . VAL A 1 87 ? 1.358 10.775 -5.524 1.00 0.00 87 VAL A O 5
ATOM 7492 N N . GLN A 1 88 ? 1.779 11.137 -3.343 1.00 0.00 88 GLN A N 5
ATOM 7493 C CA . GLN A 1 88 ? 3.194 11.419 -3.550 1.00 0.00 88 GLN A CA 5
ATOM 7494 C C . GLN A 1 88 ? 4.062 10.537 -2.659 1.00 0.00 88 GLN A C 5
ATOM 7495 O O . GLN A 1 88 ? 3.708 10.255 -1.514 1.00 0.00 88 GLN A O 5
ATOM 7509 N N . ARG A 1 89 ? 5.199 10.102 -3.193 1.00 0.00 89 ARG A N 5
ATOM 7510 C CA . ARG A 1 89 ? 6.117 9.250 -2.446 1.00 0.00 89 ARG A CA 5
ATOM 7511 C C . ARG A 1 89 ? 7.395 10.005 -2.094 1.00 0.00 89 ARG A C 5
ATOM 7512 O O . ARG A 1 89 ? 8.095 10.507 -2.974 1.00 0.00 89 ARG A O 5
ATOM 7533 N N . LEU A 1 90 ? 7.693 10.082 -0.802 1.00 0.00 90 LEU A N 5
ATOM 7534 C CA . LEU A 1 90 ? 8.887 10.776 -0.332 1.00 0.00 90 LEU A CA 5
ATOM 7535 C C . LEU A 1 90 ? 9.789 9.833 0.459 1.00 0.00 90 LEU A C 5
ATOM 7536 O O . LEU A 1 90 ? 9.322 9.085 1.317 1.00 0.00 90 LEU A O 5
ATOM 7552 N N . VAL A 1 91 ? 11.085 9.877 0.165 1.00 0.00 91 VAL A N 5
ATOM 7553 C CA . VAL A 1 91 ? 12.053 9.030 0.850 1.00 0.00 91 VAL A CA 5
ATOM 7554 C C . VAL A 1 91 ? 12.513 9.667 2.157 1.00 0.00 91 VAL A C 5
ATOM 7555 O O . VAL A 1 91 ? 13.202 10.687 2.155 1.00 0.00 91 VAL A O 5
ATOM 7568 N N . LYS A 1 92 ? 12.127 9.058 3.273 1.00 0.00 92 LYS A N 5
ATOM 7569 C CA . LYS A 1 92 ? 12.500 9.563 4.589 1.00 0.00 92 LYS A CA 5
ATOM 7570 C C . LYS A 1 92 ? 13.659 8.761 5.172 1.00 0.00 92 LYS A C 5
ATOM 7571 O O . LYS A 1 92 ? 13.986 7.680 4.682 1.00 0.00 92 LYS A O 5
ATOM 7590 N N . ALA A 1 93 ? 14.277 9.297 6.219 1.00 0.00 93 ALA A N 5
ATOM 7591 C CA . ALA A 1 93 ? 15.397 8.628 6.870 1.00 0.00 93 ALA A CA 5
ATOM 7592 C C . ALA A 1 93 ? 15.842 9.389 8.115 1.00 0.00 93 ALA A C 5
ATOM 7593 O O . ALA A 1 93 ? 16.185 10.569 8.043 1.00 0.00 93 ALA A O 5
ATOM 7600 N N . SER A 1 94 ? 15.834 8.706 9.255 1.00 0.00 94 SER A N 5
ATOM 7601 C CA . SER A 1 94 ? 16.232 9.319 10.516 1.00 0.00 94 SER A CA 5
ATOM 7602 C C . SER A 1 94 ? 17.652 9.870 10.428 1.00 0.00 94 SER A C 5
ATOM 7603 O O . SER A 1 94 ? 17.908 11.018 10.787 1.00 0.00 94 SER A O 5
ATOM 7611 N N . GLY A 1 95 ? 18.573 9.041 9.945 1.00 0.00 95 GLY A N 5
ATOM 7612 C CA . GLY A 1 95 ? 19.956 9.462 9.817 1.00 0.00 95 GLY A CA 5
ATOM 7613 C C . GLY A 1 95 ? 20.186 10.337 8.601 1.00 0.00 95 GLY A C 5
ATOM 7614 O O . GLY A 1 95 ? 19.477 10.244 7.599 1.00 0.00 95 GLY A O 5
ATOM 7618 N N . PRO A 1 96 ? 21.198 11.214 8.682 1.00 0.00 96 PRO A N 5
ATOM 7619 C CA . PRO A 1 96 ? 21.542 12.128 7.588 1.00 0.00 96 PRO A CA 5
ATOM 7620 C C . PRO A 1 96 ? 22.139 11.399 6.389 1.00 0.00 96 PRO A C 5
ATOM 7621 O O . PRO A 1 96 ? 23.303 10.999 6.411 1.00 0.00 96 PRO A O 5
ATOM 7632 N N . SER A 1 97 ? 21.334 11.231 5.345 1.00 0.00 97 SER A N 5
ATOM 7633 C CA . SER A 1 97 ? 21.783 10.547 4.137 1.00 0.00 97 SER A CA 5
ATOM 7634 C C . SER A 1 97 ? 22.684 11.452 3.303 1.00 0.00 97 SER A C 5
ATOM 7635 O O . SER A 1 97 ? 22.731 12.664 3.513 1.00 0.00 97 SER A O 5
ATOM 7643 N N . SER A 1 98 ? 23.398 10.854 2.355 1.00 0.00 98 SER A N 5
ATOM 7644 C CA . SER A 1 98 ? 24.301 11.604 1.490 1.00 0.00 98 SER A CA 5
ATOM 7645 C C . SER A 1 98 ? 23.609 11.992 0.187 1.00 0.00 98 SER A C 5
ATOM 7646 O O . SER A 1 98 ? 23.729 13.124 -0.280 1.00 0.00 98 SER A O 5
ATOM 7654 N N . GLY A 1 99 ? 22.883 11.043 -0.395 1.00 0.00 99 GLY A N 5
ATOM 7655 C CA . GLY A 1 99 ? 22.181 11.303 -1.638 1.00 0.00 99 GLY A CA 5
ATOM 7656 C C . GLY A 1 99 ? 21.989 10.050 -2.469 1.00 0.00 99 GLY A C 5
ATOM 7657 O O . GLY A 1 99 ? 22.946 9.325 -2.742 1.00 0.00 99 GLY A O 5
ATOM 7661 N N . GLY A 1 1 ? 26.627 -8.173 15.768 1.00 0.00 1 GLY A N 6
ATOM 7662 C CA . GLY A 1 1 ? 26.886 -9.577 16.028 1.00 0.00 1 GLY A CA 6
ATOM 7663 C C . GLY A 1 1 ? 26.195 -10.487 15.032 1.00 0.00 1 GLY A C 6
ATOM 7664 O O . GLY A 1 1 ? 25.629 -10.021 14.044 1.00 0.00 1 GLY A O 6
ATOM 7668 N N . SER A 1 2 ? 26.243 -11.790 15.291 1.00 0.00 2 SER A N 6
ATOM 7669 C CA . SER A 1 2 ? 25.623 -12.769 14.407 1.00 0.00 2 SER A CA 6
ATOM 7670 C C . SER A 1 2 ? 24.751 -13.740 15.197 1.00 0.00 2 SER A C 6
ATOM 7671 O O . SER A 1 2 ? 25.218 -14.786 15.648 1.00 0.00 2 SER A O 6
ATOM 7679 N N . SER A 1 3 ? 23.480 -13.385 15.362 1.00 0.00 3 SER A N 6
ATOM 7680 C CA . SER A 1 3 ? 22.542 -14.222 16.101 1.00 0.00 3 SER A CA 6
ATOM 7681 C C . SER A 1 3 ? 21.321 -14.553 15.249 1.00 0.00 3 SER A C 6
ATOM 7682 O O . SER A 1 3 ? 20.779 -13.690 14.559 1.00 0.00 3 SER A O 6
ATOM 7690 N N . GLY A 1 4 ? 20.892 -15.810 15.303 1.00 0.00 4 GLY A N 6
ATOM 7691 C CA . GLY A 1 4 ? 19.738 -16.234 14.532 1.00 0.00 4 GLY A CA 6
ATOM 7692 C C . GLY A 1 4 ? 19.841 -17.677 14.079 1.00 0.00 4 GLY A C 6
ATOM 7693 O O . GLY A 1 4 ? 20.856 -18.335 14.308 1.00 0.00 4 GLY A O 6
ATOM 7697 N N . SER A 1 5 ? 18.788 -18.170 13.436 1.00 0.00 5 SER A N 6
ATOM 7698 C CA . SER A 1 5 ? 18.762 -19.547 12.955 1.00 0.00 5 SER A CA 6
ATOM 7699 C C . SER A 1 5 ? 19.379 -19.647 11.563 1.00 0.00 5 SER A C 6
ATOM 7700 O O . SER A 1 5 ? 18.818 -19.150 10.586 1.00 0.00 5 SER A O 6
ATOM 7708 N N . SER A 1 6 ? 20.537 -20.294 11.481 1.00 0.00 6 SER A N 6
ATOM 7709 C CA . SER A 1 6 ? 21.233 -20.458 10.211 1.00 0.00 6 SER A CA 6
ATOM 7710 C C . SER A 1 6 ? 21.235 -21.920 9.776 1.00 0.00 6 SER A C 6
ATOM 7711 O O . SER A 1 6 ? 21.578 -22.810 10.553 1.00 0.00 6 SER A O 6
ATOM 7719 N N . GLY A 1 7 ? 20.848 -22.161 8.527 1.00 0.00 7 GLY A N 6
ATOM 7720 C CA . GLY A 1 7 ? 20.811 -23.516 8.009 1.00 0.00 7 GLY A CA 6
ATOM 7721 C C . GLY A 1 7 ? 21.882 -23.767 6.967 1.00 0.00 7 GLY A C 6
ATOM 7722 O O . GLY A 1 7 ? 22.877 -23.045 6.901 1.00 0.00 7 GLY A O 6
ATOM 7726 N N . LYS A 1 8 ? 21.680 -24.795 6.149 1.00 0.00 8 LYS A N 6
ATOM 7727 C CA . LYS A 1 8 ? 22.636 -25.142 5.104 1.00 0.00 8 LYS A CA 6
ATOM 7728 C C . LYS A 1 8 ? 22.188 -24.593 3.753 1.00 0.00 8 LYS A C 6
ATOM 7729 O O . LYS A 1 8 ? 22.294 -25.271 2.731 1.00 0.00 8 LYS A O 6
ATOM 7748 N N . SER A 1 9 ? 21.687 -23.362 3.756 1.00 0.00 9 SER A N 6
ATOM 7749 C CA . SER A 1 9 ? 21.221 -22.723 2.531 1.00 0.00 9 SER A CA 6
ATOM 7750 C C . SER A 1 9 ? 22.236 -21.699 2.032 1.00 0.00 9 SER A C 6
ATOM 7751 O O . SER A 1 9 ? 22.134 -20.510 2.335 1.00 0.00 9 SER A O 6
ATOM 7759 N N . ILE A 1 10 ? 23.214 -22.170 1.266 1.00 0.00 10 ILE A N 6
ATOM 7760 C CA . ILE A 1 10 ? 24.247 -21.296 0.723 1.00 0.00 10 ILE A CA 6
ATOM 7761 C C . ILE A 1 10 ? 23.959 -20.942 -0.732 1.00 0.00 10 ILE A C 6
ATOM 7762 O O . ILE A 1 10 ? 24.868 -20.893 -1.561 1.00 0.00 10 ILE A O 6
ATOM 7778 N N . ARG A 1 11 ? 22.689 -20.695 -1.035 1.00 0.00 11 ARG A N 6
ATOM 7779 C CA . ARG A 1 11 ? 22.281 -20.345 -2.390 1.00 0.00 11 ARG A CA 6
ATOM 7780 C C . ARG A 1 11 ? 22.134 -18.833 -2.540 1.00 0.00 11 ARG A C 6
ATOM 7781 O O . ARG A 1 11 ? 21.588 -18.162 -1.664 1.00 0.00 11 ARG A O 6
ATOM 7802 N N . LEU A 1 12 ? 22.624 -18.304 -3.656 1.00 0.00 12 LEU A N 6
ATOM 7803 C CA . LEU A 1 12 ? 22.548 -16.872 -3.921 1.00 0.00 12 LEU A CA 6
ATOM 7804 C C . LEU A 1 12 ? 21.701 -16.592 -5.159 1.00 0.00 12 LEU A C 6
ATOM 7805 O O . LEU A 1 12 ? 22.169 -16.734 -6.288 1.00 0.00 12 LEU A O 6
ATOM 7821 N N . ALA A 1 13 ? 20.454 -16.191 -4.938 1.00 0.00 13 ALA A N 6
ATOM 7822 C CA . ALA A 1 13 ? 19.543 -15.887 -6.035 1.00 0.00 13 ALA A CA 6
ATOM 7823 C C . ALA A 1 13 ? 18.416 -14.968 -5.574 1.00 0.00 13 ALA A C 6
ATOM 7824 O O . ALA A 1 13 ? 17.721 -15.261 -4.602 1.00 0.00 13 ALA A O 6
ATOM 7831 N N . LYS A 1 14 ? 18.242 -13.855 -6.279 1.00 0.00 14 LYS A N 6
ATOM 7832 C CA . LYS A 1 14 ? 17.199 -12.893 -5.943 1.00 0.00 14 LYS A CA 6
ATOM 7833 C C . LYS A 1 14 ? 17.243 -12.537 -4.461 1.00 0.00 14 LYS A C 6
ATOM 7834 O O . LYS A 1 14 ? 16.206 -12.426 -3.809 1.00 0.00 14 LYS A O 6
ATOM 7853 N N . GLU A 1 15 ? 18.452 -12.358 -3.936 1.00 0.00 15 GLU A N 6
ATOM 7854 C CA . GLU A 1 15 ? 18.630 -12.013 -2.530 1.00 0.00 15 GLU A CA 6
ATOM 7855 C C . GLU A 1 15 ? 18.473 -10.511 -2.314 1.00 0.00 15 GLU A C 6
ATOM 7856 O O . GLU A 1 15 ? 17.737 -10.072 -1.430 1.00 0.00 15 GLU A O 6
ATOM 7868 N N . LYS A 1 16 ? 19.171 -9.726 -3.128 1.00 0.00 16 LYS A N 6
ATOM 7869 C CA . LYS A 1 16 ? 19.110 -8.273 -3.029 1.00 0.00 16 LYS A CA 6
ATOM 7870 C C . LYS A 1 16 ? 17.684 -7.805 -2.755 1.00 0.00 16 LYS A C 6
ATOM 7871 O O . LYS A 1 16 ? 17.472 -6.741 -2.174 1.00 0.00 16 LYS A O 6
ATOM 7890 N N . GLU A 1 17 ? 16.712 -8.607 -3.177 1.00 0.00 17 GLU A N 6
ATOM 7891 C CA . GLU A 1 17 ? 15.307 -8.274 -2.977 1.00 0.00 17 GLU A CA 6
ATOM 7892 C C . GLU A 1 17 ? 15.081 -7.683 -1.588 1.00 0.00 17 GLU A C 6
ATOM 7893 O O . GLU A 1 17 ? 14.315 -6.733 -1.423 1.00 0.00 17 GLU A O 6
ATOM 7905 N N . SER A 1 18 ? 15.752 -8.253 -0.592 1.00 0.00 18 SER A N 6
ATOM 7906 C CA . SER A 1 18 ? 15.622 -7.786 0.783 1.00 0.00 18 SER A CA 6
ATOM 7907 C C . SER A 1 18 ? 15.650 -6.262 0.845 1.00 0.00 18 SER A C 6
ATOM 7908 O O . SER A 1 18 ? 14.867 -5.645 1.566 1.00 0.00 18 SER A O 6
ATOM 7916 N N . GLN A 1 19 ? 16.560 -5.663 0.083 1.00 0.00 19 GLN A N 6
ATOM 7917 C CA . GLN A 1 19 ? 16.692 -4.211 0.052 1.00 0.00 19 GLN A CA 6
ATOM 7918 C C . GLN A 1 19 ? 15.325 -3.538 0.128 1.00 0.00 19 GLN A C 6
ATOM 7919 O O . GLN A 1 19 ? 15.150 -2.546 0.834 1.00 0.00 19 GLN A O 6
ATOM 7933 N N . ALA A 1 20 ? 14.360 -4.086 -0.603 1.00 0.00 20 ALA A N 6
ATOM 7934 C CA . ALA A 1 20 ? 13.008 -3.539 -0.616 1.00 0.00 20 ALA A CA 6
ATOM 7935 C C . ALA A 1 20 ? 12.623 -2.996 0.755 1.00 0.00 20 ALA A C 6
ATOM 7936 O O . ALA A 1 20 ? 12.050 -1.912 0.865 1.00 0.00 20 ALA A O 6
ATOM 7943 N N . ASP A 1 21 ? 12.939 -3.756 1.798 1.00 0.00 21 ASP A N 6
ATOM 7944 C CA . ASP A 1 21 ? 12.625 -3.350 3.163 1.00 0.00 21 ASP A CA 6
ATOM 7945 C C . ASP A 1 21 ? 13.552 -2.228 3.623 1.00 0.00 21 ASP A C 6
ATOM 7946 O O . ASP A 1 21 ? 13.095 -1.164 4.041 1.00 0.00 21 ASP A O 6
ATOM 7955 N N . TYR A 1 22 ? 14.855 -2.475 3.544 1.00 0.00 22 TYR A N 6
ATOM 7956 C CA . TYR A 1 22 ? 15.845 -1.488 3.955 1.00 0.00 22 TYR A CA 6
ATOM 7957 C C . TYR A 1 22 ? 15.371 -0.073 3.636 1.00 0.00 22 TYR A C 6
ATOM 7958 O O . TYR A 1 22 ? 15.589 0.857 4.413 1.00 0.00 22 TYR A O 6
ATOM 7976 N N . ILE A 1 23 ? 14.719 0.080 2.488 1.00 0.00 23 ILE A N 6
ATOM 7977 C CA . ILE A 1 23 ? 14.211 1.379 2.066 1.00 0.00 23 ILE A CA 6
ATOM 7978 C C . ILE A 1 23 ? 12.846 1.663 2.683 1.00 0.00 23 ILE A C 6
ATOM 7979 O O . ILE A 1 23 ? 12.664 2.660 3.381 1.00 0.00 23 ILE A O 6
ATOM 7995 N N . SER A 1 24 ? 11.889 0.777 2.423 1.00 0.00 24 SER A N 6
ATOM 7996 C CA . SER A 1 24 ? 10.539 0.933 2.951 1.00 0.00 24 SER A CA 6
ATOM 7997 C C . SER A 1 24 ? 10.575 1.384 4.408 1.00 0.00 24 SER A C 6
ATOM 7998 O O . SER A 1 24 ? 9.797 2.243 4.824 1.00 0.00 24 SER A O 6
ATOM 8006 N N . THR A 1 25 ? 11.484 0.797 5.180 1.00 0.00 25 THR A N 6
ATOM 8007 C CA . THR A 1 25 ? 11.622 1.136 6.591 1.00 0.00 25 THR A CA 6
ATOM 8008 C C . THR A 1 25 ? 11.345 2.616 6.831 1.00 0.00 25 THR A C 6
ATOM 8009 O O . THR A 1 25 ? 10.704 2.986 7.815 1.00 0.00 25 THR A O 6
ATOM 8020 N N . TYR A 1 26 ? 11.830 3.458 5.925 1.00 0.00 26 TYR A N 6
ATOM 8021 C CA . TYR A 1 26 ? 11.635 4.898 6.039 1.00 0.00 26 TYR A CA 6
ATOM 8022 C C . TYR A 1 26 ? 10.947 5.455 4.797 1.00 0.00 26 TYR A C 6
ATOM 8023 O O . TYR A 1 26 ? 11.573 5.632 3.752 1.00 0.00 26 TYR A O 6
ATOM 8041 N N . VAL A 1 27 ? 9.652 5.731 4.920 1.00 0.00 27 VAL A N 6
ATOM 8042 C CA . VAL A 1 27 ? 8.876 6.270 3.809 1.00 0.00 27 VAL A CA 6
ATOM 8043 C C . VAL A 1 27 ? 7.678 7.067 4.311 1.00 0.00 27 VAL A C 6
ATOM 8044 O O . VAL A 1 27 ? 7.217 6.871 5.435 1.00 0.00 27 VAL A O 6
ATOM 8057 N N . GLU A 1 28 ? 7.178 7.967 3.470 1.00 0.00 28 GLU A N 6
ATOM 8058 C CA . GLU A 1 28 ? 6.033 8.794 3.829 1.00 0.00 28 GLU A CA 6
ATOM 8059 C C . GLU A 1 28 ? 5.124 9.019 2.624 1.00 0.00 28 GLU A C 6
ATOM 8060 O O . GLU A 1 28 ? 5.520 9.652 1.645 1.00 0.00 28 GLU A O 6
ATOM 8072 N N . TRP A 1 29 ? 3.906 8.496 2.703 1.00 0.00 29 TRP A N 6
ATOM 8073 C CA . TRP A 1 29 ? 2.941 8.638 1.619 1.00 0.00 29 TRP A CA 6
ATOM 8074 C C . TRP A 1 29 ? 1.836 9.617 1.999 1.00 0.00 29 TRP A C 6
ATOM 8075 O O . TRP A 1 29 ? 1.132 9.417 2.989 1.00 0.00 29 TRP A O 6
ATOM 8096 N N . GLN A 1 30 ? 1.689 10.674 1.208 1.00 0.00 30 GLN A N 6
ATOM 8097 C CA . GLN A 1 30 ? 0.668 11.684 1.464 1.00 0.00 30 GLN A CA 6
ATOM 8098 C C . GLN A 1 30 ? -0.200 11.905 0.229 1.00 0.00 30 GLN A C 6
ATOM 8099 O O . GLN A 1 30 ? 0.264 11.761 -0.902 1.00 0.00 30 GLN A O 6
ATOM 8113 N N . TYR A 1 31 ? -1.461 12.256 0.455 1.00 0.00 31 TYR A N 6
ATOM 8114 C CA . TYR A 1 31 ? -2.395 12.494 -0.639 1.00 0.00 31 TYR A CA 6
ATOM 8115 C C . TYR A 1 31 ? -2.850 13.950 -0.660 1.00 0.00 31 TYR A C 6
ATOM 8116 O O . TYR A 1 31 ? -3.065 14.559 0.389 1.00 0.00 31 TYR A O 6
ATOM 8134 N N . ILE A 1 32 ? -2.995 14.501 -1.860 1.00 0.00 32 ILE A N 6
ATOM 8135 C CA . ILE A 1 32 ? -3.426 15.885 -2.018 1.00 0.00 32 ILE A CA 6
ATOM 8136 C C . ILE A 1 32 ? -4.932 15.970 -2.238 1.00 0.00 32 ILE A C 6
ATOM 8137 O O . ILE A 1 32 ? -5.435 15.618 -3.305 1.00 0.00 32 ILE A O 6
ATOM 8153 N N . ASP A 1 33 ? -5.647 16.440 -1.222 1.00 0.00 33 ASP A N 6
ATOM 8154 C CA . ASP A 1 33 ? -7.097 16.574 -1.304 1.00 0.00 33 ASP A CA 6
ATOM 8155 C C . ASP A 1 33 ? -7.484 17.749 -2.197 1.00 0.00 33 ASP A C 6
ATOM 8156 O O . ASP A 1 33 ? -6.642 18.571 -2.559 1.00 0.00 33 ASP A O 6
ATOM 8165 N N . LYS A 1 34 ? -8.763 17.821 -2.550 1.00 0.00 34 LYS A N 6
ATOM 8166 C CA . LYS A 1 34 ? -9.263 18.894 -3.401 1.00 0.00 34 LYS A CA 6
ATOM 8167 C C . LYS A 1 34 ? -8.437 20.163 -3.218 1.00 0.00 34 LYS A C 6
ATOM 8168 O O . LYS A 1 34 ? -7.662 20.543 -4.095 1.00 0.00 34 LYS A O 6
ATOM 8187 N N . ASN A 1 35 ? -8.607 20.814 -2.071 1.00 0.00 35 ASN A N 6
ATOM 8188 C CA . ASN A 1 35 ? -7.876 22.041 -1.773 1.00 0.00 35 ASN A CA 6
ATOM 8189 C C . ASN A 1 35 ? -7.071 21.895 -0.485 1.00 0.00 35 ASN A C 6
ATOM 8190 O O . ASN A 1 35 ? -6.656 22.887 0.115 1.00 0.00 35 ASN A O 6
ATOM 8201 N N . ILE A 1 36 ? -6.853 20.652 -0.068 1.00 0.00 36 ILE A N 6
ATOM 8202 C CA . ILE A 1 36 ? -6.097 20.376 1.147 1.00 0.00 36 ILE A CA 6
ATOM 8203 C C . ILE A 1 36 ? -5.042 19.302 0.906 1.00 0.00 36 ILE A C 6
ATOM 8204 O O . ILE A 1 36 ? -5.184 18.465 0.014 1.00 0.00 36 ILE A O 6
ATOM 8220 N N . THR A 1 37 ? -3.982 19.330 1.708 1.00 0.00 37 THR A N 6
ATOM 8221 C CA . THR A 1 37 ? -2.903 18.359 1.583 1.00 0.00 37 THR A CA 6
ATOM 8222 C C . THR A 1 37 ? -2.690 17.602 2.889 1.00 0.00 37 THR A C 6
ATOM 8223 O O . THR A 1 37 ? -2.034 18.097 3.804 1.00 0.00 37 THR A O 6
ATOM 8234 N N . GLN A 1 38 ? -3.249 16.398 2.967 1.00 0.00 38 GLN A N 6
ATOM 8235 C CA . GLN A 1 38 ? -3.120 15.573 4.162 1.00 0.00 38 GLN A CA 6
ATOM 8236 C C . GLN A 1 38 ? -2.258 14.346 3.886 1.00 0.00 38 GLN A C 6
ATOM 8237 O O . GLN A 1 38 ? -1.830 14.118 2.754 1.00 0.00 38 GLN A O 6
ATOM 8251 N N . CYS A 1 39 ? -2.006 13.560 4.926 1.00 0.00 39 CYS A N 6
ATOM 8252 C CA . CYS A 1 39 ? -1.193 12.356 4.796 1.00 0.00 39 CYS A CA 6
ATOM 8253 C C . CYS A 1 39 ? -1.977 11.121 5.229 1.00 0.00 39 CYS A C 6
ATOM 8254 O O . CYS A 1 39 ? -2.974 11.224 5.943 1.00 0.00 39 CYS A O 6
ATOM 8262 N N . PHE A 1 40 ? -1.520 9.952 4.790 1.00 0.00 40 PHE A N 6
ATOM 8263 C CA . PHE A 1 40 ? -2.180 8.697 5.130 1.00 0.00 40 PHE A CA 6
ATOM 8264 C C . PHE A 1 40 ? -1.778 8.232 6.527 1.00 0.00 40 PHE A C 6
ATOM 8265 O O . PHE A 1 40 ? -0.822 8.742 7.111 1.00 0.00 40 PHE A O 6
ATOM 8282 N N . ASP A 1 41 ? -2.515 7.262 7.055 1.00 0.00 41 ASP A N 6
ATOM 8283 C CA . ASP A 1 41 ? -2.237 6.727 8.383 1.00 0.00 41 ASP A CA 6
ATOM 8284 C C . ASP A 1 41 ? -1.025 5.801 8.353 1.00 0.00 41 ASP A C 6
ATOM 8285 O O . ASP A 1 41 ? -0.419 5.587 7.302 1.00 0.00 41 ASP A O 6
ATOM 8294 N N . LYS A 1 42 ? -0.674 5.255 9.512 1.00 0.00 42 LYS A N 6
ATOM 8295 C CA . LYS A 1 42 ? 0.465 4.352 9.620 1.00 0.00 42 LYS A CA 6
ATOM 8296 C C . LYS A 1 42 ? 0.163 3.013 8.955 1.00 0.00 42 LYS A C 6
ATOM 8297 O O . LYS A 1 42 ? 1.048 2.383 8.377 1.00 0.00 42 LYS A O 6
ATOM 8316 N N . MET A 1 43 ? -1.092 2.585 9.040 1.00 0.00 43 MET A N 6
ATOM 8317 C CA . MET A 1 43 ? -1.511 1.322 8.444 1.00 0.00 43 MET A CA 6
ATOM 8318 C C . MET A 1 43 ? -1.591 1.438 6.925 1.00 0.00 43 MET A C 6
ATOM 8319 O O . MET A 1 43 ? -1.125 0.559 6.199 1.00 0.00 43 MET A O 6
ATOM 8333 N N . THR A 1 44 ? -2.186 2.528 6.450 1.00 0.00 44 THR A N 6
ATOM 8334 C CA . THR A 1 44 ? -2.329 2.757 5.018 1.00 0.00 44 THR A CA 6
ATOM 8335 C C . THR A 1 44 ? -1.006 3.189 4.396 1.00 0.00 44 THR A C 6
ATOM 8336 O O . THR A 1 44 ? -0.687 2.813 3.269 1.00 0.00 44 THR A O 6
ATOM 8347 N N . ASN A 1 45 ? -0.239 3.981 5.138 1.00 0.00 45 ASN A N 6
ATOM 8348 C CA . ASN A 1 45 ? 1.051 4.464 4.658 1.00 0.00 45 ASN A CA 6
ATOM 8349 C C . ASN A 1 45 ? 1.838 3.341 3.990 1.00 0.00 45 ASN A C 6
ATOM 8350 O O . ASN A 1 45 ? 2.482 3.548 2.962 1.00 0.00 45 ASN A O 6
ATOM 8361 N N . MET A 1 46 ? 1.781 2.153 4.582 1.00 0.00 46 MET A N 6
ATOM 8362 C CA . MET A 1 46 ? 2.487 0.996 4.042 1.00 0.00 46 MET A CA 6
ATOM 8363 C C . MET A 1 46 ? 1.692 0.354 2.910 1.00 0.00 46 MET A C 6
ATOM 8364 O O . MET A 1 46 ? 2.255 -0.039 1.888 1.00 0.00 46 MET A O 6
ATOM 8378 N N . LYS A 1 47 ? 0.381 0.248 3.099 1.00 0.00 47 LYS A N 6
ATOM 8379 C CA . LYS A 1 47 ? -0.492 -0.346 2.093 1.00 0.00 47 LYS A CA 6
ATOM 8380 C C . LYS A 1 47 ? -0.175 0.203 0.705 1.00 0.00 47 LYS A C 6
ATOM 8381 O O . LYS A 1 47 ? -0.490 -0.423 -0.307 1.00 0.00 47 LYS A O 6
ATOM 8400 N N . LEU A 1 48 ? 0.449 1.375 0.666 1.00 0.00 48 LEU A N 6
ATOM 8401 C CA . LEU A 1 48 ? 0.810 2.007 -0.598 1.00 0.00 48 LEU A CA 6
ATOM 8402 C C . LEU A 1 48 ? 2.235 1.643 -1.002 1.00 0.00 48 LEU A C 6
ATOM 8403 O O . LEU A 1 48 ? 2.448 0.919 -1.974 1.00 0.00 48 LEU A O 6
ATOM 8419 N N . GLU A 1 49 ? 3.206 2.150 -0.249 1.00 0.00 49 GLU A N 6
ATOM 8420 C CA . GLU A 1 49 ? 4.610 1.876 -0.528 1.00 0.00 49 GLU A CA 6
ATOM 8421 C C . GLU A 1 49 ? 4.811 0.418 -0.932 1.00 0.00 49 GLU A C 6
ATOM 8422 O O . GLU A 1 49 ? 5.633 0.108 -1.794 1.00 0.00 49 GLU A O 6
ATOM 8434 N N . VAL A 1 50 ? 4.054 -0.474 -0.301 1.00 0.00 50 VAL A N 6
ATOM 8435 C CA . VAL A 1 50 ? 4.147 -1.899 -0.594 1.00 0.00 50 VAL A CA 6
ATOM 8436 C C . VAL A 1 50 ? 3.834 -2.181 -2.059 1.00 0.00 50 VAL A C 6
ATOM 8437 O O . VAL A 1 50 ? 4.527 -2.958 -2.714 1.00 0.00 50 VAL A O 6
ATOM 8450 N N . ALA A 1 51 ? 2.784 -1.543 -2.568 1.00 0.00 51 ALA A N 6
ATOM 8451 C CA . ALA A 1 51 ? 2.380 -1.723 -3.957 1.00 0.00 51 ALA A CA 6
ATOM 8452 C C . ALA A 1 51 ? 3.364 -1.048 -4.906 1.00 0.00 51 ALA A C 6
ATOM 8453 O O . ALA A 1 51 ? 3.638 -1.554 -5.994 1.00 0.00 51 ALA A O 6
ATOM 8460 N N . TRP A 1 52 ? 3.891 0.097 -4.488 1.00 0.00 52 TRP A N 6
ATOM 8461 C CA . TRP A 1 52 ? 4.844 0.842 -5.303 1.00 0.00 52 TRP A CA 6
ATOM 8462 C C . TRP A 1 52 ? 6.157 0.079 -5.440 1.00 0.00 52 TRP A C 6
ATOM 8463 O O . TRP A 1 52 ? 6.816 0.137 -6.478 1.00 0.00 52 TRP A O 6
ATOM 8484 N N . LYS A 1 53 ? 6.533 -0.637 -4.385 1.00 0.00 53 LYS A N 6
ATOM 8485 C CA . LYS A 1 53 ? 7.766 -1.414 -4.387 1.00 0.00 53 LYS A CA 6
ATOM 8486 C C . LYS A 1 53 ? 7.551 -2.775 -5.042 1.00 0.00 53 LYS A C 6
ATOM 8487 O O . LYS A 1 53 ? 8.454 -3.317 -5.680 1.00 0.00 53 LYS A O 6
ATOM 8506 N N . ALA A 1 54 ? 6.350 -3.321 -4.882 1.00 0.00 54 ALA A N 6
ATOM 8507 C CA . ALA A 1 54 ? 6.016 -4.616 -5.461 1.00 0.00 54 ALA A CA 6
ATOM 8508 C C . ALA A 1 54 ? 5.697 -4.488 -6.947 1.00 0.00 54 ALA A C 6
ATOM 8509 O O . ALA A 1 54 ? 5.178 -5.418 -7.564 1.00 0.00 54 ALA A O 6
ATOM 8516 N N . LYS A 1 55 ? 6.011 -3.329 -7.516 1.00 0.00 55 LYS A N 6
ATOM 8517 C CA . LYS A 1 55 ? 5.759 -3.078 -8.930 1.00 0.00 55 LYS A CA 6
ATOM 8518 C C . LYS A 1 55 ? 4.292 -3.317 -9.272 1.00 0.00 55 LYS A C 6
ATOM 8519 O O . LYS A 1 55 ? 3.970 -3.862 -10.328 1.00 0.00 55 LYS A O 6
ATOM 8538 N N . LYS A 1 56 ? 3.405 -2.903 -8.373 1.00 0.00 56 LYS A N 6
ATOM 8539 C CA . LYS A 1 56 ? 1.971 -3.069 -8.580 1.00 0.00 56 LYS A CA 6
ATOM 8540 C C . LYS A 1 56 ? 1.433 -2.009 -9.535 1.00 0.00 56 LYS A C 6
ATOM 8541 O O . LYS A 1 56 ? 2.156 -1.099 -9.941 1.00 0.00 56 LYS A O 6
ATOM 8560 N N . LYS A 1 57 ? 0.158 -2.130 -9.890 1.00 0.00 57 LYS A N 6
ATOM 8561 C CA . LYS A 1 57 ? -0.479 -1.182 -10.795 1.00 0.00 57 LYS A CA 6
ATOM 8562 C C . LYS A 1 57 ? -1.322 -0.173 -10.021 1.00 0.00 57 LYS A C 6
ATOM 8563 O O . LYS A 1 57 ? -1.399 0.999 -10.391 1.00 0.00 57 LYS A O 6
ATOM 8582 N N . ASP A 1 58 ? -1.950 -0.635 -8.946 1.00 0.00 58 ASP A N 6
ATOM 8583 C CA . ASP A 1 58 ? -2.786 0.227 -8.118 1.00 0.00 58 ASP A CA 6
ATOM 8584 C C . ASP A 1 58 ? -3.197 -0.485 -6.834 1.00 0.00 58 ASP A C 6
ATOM 8585 O O . ASP A 1 58 ? -3.342 -1.708 -6.807 1.00 0.00 58 ASP A O 6
ATOM 8594 N N . THR A 1 59 ? -3.383 0.288 -5.768 1.00 0.00 59 THR A N 6
ATOM 8595 C CA . THR A 1 59 ? -3.776 -0.269 -4.479 1.00 0.00 59 THR A CA 6
ATOM 8596 C C . THR A 1 59 ? -5.021 0.424 -3.938 1.00 0.00 59 THR A C 6
ATOM 8597 O O . THR A 1 59 ? -5.152 1.645 -4.025 1.00 0.00 59 THR A O 6
ATOM 8608 N N . VAL A 1 60 ? -5.934 -0.364 -3.377 1.00 0.00 60 VAL A N 6
ATOM 8609 C CA . VAL A 1 60 ? -7.169 0.175 -2.819 1.00 0.00 60 VAL A CA 6
ATOM 8610 C C . VAL A 1 60 ? -6.995 0.537 -1.349 1.00 0.00 60 VAL A C 6
ATOM 8611 O O . VAL A 1 60 ? -6.395 -0.214 -0.580 1.00 0.00 60 VAL A O 6
ATOM 8624 N N . VAL A 1 61 ? -7.526 1.693 -0.963 1.00 0.00 61 VAL A N 6
ATOM 8625 C CA . VAL A 1 61 ? -7.431 2.155 0.417 1.00 0.00 61 VAL A CA 6
ATOM 8626 C C . VAL A 1 61 ? -8.698 2.890 0.838 1.00 0.00 61 VAL A C 6
ATOM 8627 O O . VAL A 1 61 ? -9.281 3.640 0.055 1.00 0.00 61 VAL A O 6
ATOM 8640 N N . GLN A 1 62 ? -9.118 2.671 2.080 1.00 0.00 62 GLN A N 6
ATOM 8641 C CA . GLN A 1 62 ? -10.317 3.313 2.605 1.00 0.00 62 GLN A CA 6
ATOM 8642 C C . GLN A 1 62 ? -10.043 4.771 2.959 1.00 0.00 62 GLN A C 6
ATOM 8643 O O . GLN A 1 62 ? -9.411 5.065 3.975 1.00 0.00 62 GLN A O 6
ATOM 8657 N N . ILE A 1 63 ? -10.521 5.680 2.116 1.00 0.00 63 ILE A N 6
ATOM 8658 C CA . ILE A 1 63 ? -10.328 7.107 2.342 1.00 0.00 63 ILE A CA 6
ATOM 8659 C C . ILE A 1 63 ? -11.659 7.810 2.584 1.00 0.00 63 ILE A C 6
ATOM 8660 O O . ILE A 1 63 ? -12.571 7.738 1.759 1.00 0.00 63 ILE A O 6
ATOM 8676 N N . HIS A 1 64 ? -11.764 8.492 3.720 1.00 0.00 64 HIS A N 6
ATOM 8677 C CA . HIS A 1 64 ? -12.983 9.212 4.070 1.00 0.00 64 HIS A CA 6
ATOM 8678 C C . HIS A 1 64 ? -14.148 8.246 4.264 1.00 0.00 64 HIS A C 6
ATOM 8679 O O . HIS A 1 64 ? -15.284 8.548 3.902 1.00 0.00 64 HIS A O 6
ATOM 8694 N N . ASN A 1 65 ? -13.856 7.083 4.837 1.00 0.00 65 ASN A N 6
ATOM 8695 C CA . ASN A 1 65 ? -14.879 6.071 5.077 1.00 0.00 65 ASN A CA 6
ATOM 8696 C C . ASN A 1 65 ? -15.416 5.518 3.761 1.00 0.00 65 ASN A C 6
ATOM 8697 O O . ASN A 1 65 ? -16.557 5.062 3.689 1.00 0.00 65 ASN A O 6
ATOM 8708 N N . GLN A 1 66 ? -14.586 5.560 2.725 1.00 0.00 66 GLN A N 6
ATOM 8709 C CA . GLN A 1 66 ? -14.978 5.063 1.411 1.00 0.00 66 GLN A CA 6
ATOM 8710 C C . GLN A 1 66 ? -13.782 4.473 0.673 1.00 0.00 66 GLN A C 6
ATOM 8711 O O . GLN A 1 66 ? -12.732 5.107 0.566 1.00 0.00 66 GLN A O 6
ATOM 8725 N N . ASP A 1 67 ? -13.947 3.257 0.165 1.00 0.00 67 ASP A N 6
ATOM 8726 C CA . ASP A 1 67 ? -12.880 2.581 -0.565 1.00 0.00 67 ASP A CA 6
ATOM 8727 C C . ASP A 1 67 ? -12.496 3.365 -1.816 1.00 0.00 67 ASP A C 6
ATOM 8728 O O . ASP A 1 67 ? -13.360 3.800 -2.578 1.00 0.00 67 ASP A O 6
ATOM 8737 N N . PHE A 1 68 ? -11.195 3.544 -2.020 1.00 0.00 68 PHE A N 6
ATOM 8738 C CA . PHE A 1 68 ? -10.697 4.278 -3.177 1.00 0.00 68 PHE A CA 6
ATOM 8739 C C . PHE A 1 68 ? -9.639 3.467 -3.921 1.00 0.00 68 PHE A C 6
ATOM 8740 O O . PHE A 1 68 ? -9.112 2.485 -3.399 1.00 0.00 68 PHE A O 6
ATOM 8757 N N . THR A 1 69 ? -9.334 3.887 -5.145 1.00 0.00 69 THR A N 6
ATOM 8758 C CA . THR A 1 69 ? -8.341 3.200 -5.962 1.00 0.00 69 THR A CA 6
ATOM 8759 C C . THR A 1 69 ? -7.133 4.093 -6.226 1.00 0.00 69 THR A C 6
ATOM 8760 O O . THR A 1 69 ? -7.211 5.048 -6.998 1.00 0.00 69 THR A O 6
ATOM 8771 N N . VAL A 1 70 ? -6.016 3.775 -5.579 1.00 0.00 70 VAL A N 6
ATOM 8772 C CA . VAL A 1 70 ? -4.791 4.547 -5.745 1.00 0.00 70 VAL A CA 6
ATOM 8773 C C . VAL A 1 70 ? -3.909 3.951 -6.835 1.00 0.00 70 VAL A C 6
ATOM 8774 O O . VAL A 1 70 ? -3.435 2.821 -6.716 1.00 0.00 70 VAL A O 6
ATOM 8787 N N . ASP A 1 71 ? -3.692 4.717 -7.898 1.00 0.00 71 ASP A N 6
ATOM 8788 C CA . ASP A 1 71 ? -2.864 4.265 -9.011 1.00 0.00 71 ASP A CA 6
ATOM 8789 C C . ASP A 1 71 ? -1.426 4.748 -8.850 1.00 0.00 71 ASP A C 6
ATOM 8790 O O . ASP A 1 71 ? -1.162 5.951 -8.835 1.00 0.00 71 ASP A O 6
ATOM 8799 N N . LEU A 1 72 ? -0.501 3.803 -8.729 1.00 0.00 72 LEU A N 6
ATOM 8800 C CA . LEU A 1 72 ? 0.912 4.132 -8.568 1.00 0.00 72 LEU A CA 6
ATOM 8801 C C . LEU A 1 72 ? 1.495 4.678 -9.867 1.00 0.00 72 LEU A C 6
ATOM 8802 O O . LEU A 1 72 ? 2.279 5.627 -9.856 1.00 0.00 72 LEU A O 6
ATOM 8818 N N . SER A 1 73 ? 1.106 4.074 -10.985 1.00 0.00 73 SER A N 6
ATOM 8819 C CA . SER A 1 73 ? 1.591 4.499 -12.292 1.00 0.00 73 SER A CA 6
ATOM 8820 C C . SER A 1 73 ? 1.530 6.018 -12.427 1.00 0.00 73 SER A C 6
ATOM 8821 O O . SER A 1 73 ? 2.530 6.667 -12.734 1.00 0.00 73 SER A O 6
ATOM 8829 N N . THR A 1 74 ? 0.347 6.579 -12.196 1.00 0.00 74 THR A N 6
ATOM 8830 C CA . THR A 1 74 ? 0.152 8.020 -12.292 1.00 0.00 74 THR A CA 6
ATOM 8831 C C . THR A 1 74 ? 0.227 8.678 -10.919 1.00 0.00 74 THR A C 6
ATOM 8832 O O . THR A 1 74 ? 0.527 9.865 -10.805 1.00 0.00 74 THR A O 6
ATOM 8843 N N . ASN A 1 75 ? -0.047 7.898 -9.879 1.00 0.00 75 ASN A N 6
ATOM 8844 C CA . ASN A 1 75 ? -0.010 8.406 -8.512 1.00 0.00 75 ASN A CA 6
ATOM 8845 C C . ASN A 1 75 ? -1.229 9.277 -8.223 1.00 0.00 75 ASN A C 6
ATOM 8846 O O . ASN A 1 75 ? -1.104 10.384 -7.697 1.00 0.00 75 ASN A O 6
ATOM 8857 N N . THR A 1 76 ? -2.408 8.770 -8.569 1.00 0.00 76 THR A N 6
ATOM 8858 C CA . THR A 1 76 ? -3.649 9.501 -8.348 1.00 0.00 76 THR A CA 6
ATOM 8859 C C . THR A 1 76 ? -4.745 8.579 -7.826 1.00 0.00 76 THR A C 6
ATOM 8860 O O . THR A 1 76 ? -4.898 7.453 -8.298 1.00 0.00 76 THR A O 6
ATOM 8871 N N . ALA A 1 77 ? -5.505 9.064 -6.850 1.00 0.00 77 ALA A N 6
ATOM 8872 C CA . ALA A 1 77 ? -6.589 8.284 -6.266 1.00 0.00 77 ALA A CA 6
ATOM 8873 C C . ALA A 1 77 ? -7.929 8.646 -6.898 1.00 0.00 77 ALA A C 6
ATOM 8874 O O . ALA A 1 77 ? -8.175 9.805 -7.236 1.00 0.00 77 ALA A O 6
ATOM 8881 N N . THR A 1 78 ? -8.793 7.649 -7.055 1.00 0.00 78 THR A N 6
ATOM 8882 C CA . THR A 1 78 ? -10.108 7.863 -7.648 1.00 0.00 78 THR A CA 6
ATOM 8883 C C . THR A 1 78 ? -11.150 6.944 -7.020 1.00 0.00 78 THR A C 6
ATOM 8884 O O . THR A 1 78 ? -10.835 5.834 -6.591 1.00 0.00 78 THR A O 6
ATOM 8895 N N . ALA A 1 79 ? -12.392 7.412 -6.971 1.00 0.00 79 ALA A N 6
ATOM 8896 C CA . ALA A 1 79 ? -13.481 6.631 -6.399 1.00 0.00 79 ALA A CA 6
ATOM 8897 C C . ALA A 1 79 ? -14.760 6.792 -7.214 1.00 0.00 79 ALA A C 6
ATOM 8898 O O . ALA A 1 79 ? -14.978 7.806 -7.879 1.00 0.00 79 ALA A O 6
ATOM 8905 N N . PRO A 1 80 ? -15.628 5.771 -7.164 1.00 0.00 80 PRO A N 6
ATOM 8906 C CA . PRO A 1 80 ? -16.900 5.776 -7.892 1.00 0.00 80 PRO A CA 6
ATOM 8907 C C . PRO A 1 80 ? -17.894 6.777 -7.314 1.00 0.00 80 PRO A C 6
ATOM 8908 O O . PRO A 1 80 ? -19.034 6.866 -7.771 1.00 0.00 80 PRO A O 6
ATOM 8919 N N . GLN A 1 81 ? -17.456 7.527 -6.309 1.00 0.00 81 GLN A N 6
ATOM 8920 C CA . GLN A 1 81 ? -18.309 8.521 -5.669 1.00 0.00 81 GLN A CA 6
ATOM 8921 C C . GLN A 1 81 ? -18.215 9.863 -6.388 1.00 0.00 81 GLN A C 6
ATOM 8922 O O . GLN A 1 81 ? -19.204 10.583 -6.511 1.00 0.00 81 GLN A O 6
ATOM 8936 N N . GLY A 1 82 ? -17.017 10.192 -6.862 1.00 0.00 82 GLY A N 6
ATOM 8937 C CA . GLY A 1 82 ? -16.815 11.447 -7.562 1.00 0.00 82 GLY A CA 6
ATOM 8938 C C . GLY A 1 82 ? -15.729 12.296 -6.932 1.00 0.00 82 GLY A C 6
ATOM 8939 O O . GLY A 1 82 ? -15.829 13.522 -6.904 1.00 0.00 82 GLY A O 6
ATOM 8943 N N . GLN A 1 83 ? -14.689 11.641 -6.424 1.00 0.00 83 GLN A N 6
ATOM 8944 C CA . GLN A 1 83 ? -13.581 12.344 -5.789 1.00 0.00 83 GLN A CA 6
ATOM 8945 C C . GLN A 1 83 ? -12.243 11.753 -6.220 1.00 0.00 83 GLN A C 6
ATOM 8946 O O . GLN A 1 83 ? -12.103 10.537 -6.355 1.00 0.00 83 GLN A O 6
ATOM 8960 N N . THR A 1 84 ? -11.260 12.622 -6.436 1.00 0.00 84 THR A N 6
ATOM 8961 C CA . THR A 1 84 ? -9.933 12.187 -6.854 1.00 0.00 84 THR A CA 6
ATOM 8962 C C . THR A 1 84 ? -8.844 12.988 -6.149 1.00 0.00 84 THR A C 6
ATOM 8963 O O . THR A 1 84 ? -9.015 14.175 -5.870 1.00 0.00 84 THR A O 6
ATOM 8974 N N . PHE A 1 85 ? -7.724 12.332 -5.864 1.00 0.00 85 PHE A N 6
ATOM 8975 C CA . PHE A 1 85 ? -6.607 12.984 -5.192 1.00 0.00 85 PHE A CA 6
ATOM 8976 C C . PHE A 1 85 ? -5.281 12.597 -5.840 1.00 0.00 85 PHE A C 6
ATOM 8977 O O . PHE A 1 85 ? -5.237 11.757 -6.739 1.00 0.00 85 PHE A O 6
ATOM 8994 N N . THR A 1 86 ? -4.199 13.216 -5.377 1.00 0.00 86 THR A N 6
ATOM 8995 C CA . THR A 1 86 ? -2.872 12.939 -5.911 1.00 0.00 86 THR A CA 6
ATOM 8996 C C . THR A 1 86 ? -1.948 12.390 -4.831 1.00 0.00 86 THR A C 6
ATOM 8997 O O . THR A 1 86 ? -1.754 13.016 -3.788 1.00 0.00 86 THR A O 6
ATOM 9008 N N . VAL A 1 87 ? -1.378 11.217 -5.086 1.00 0.00 87 VAL A N 6
ATOM 9009 C CA . VAL A 1 87 ? -0.472 10.584 -4.135 1.00 0.00 87 VAL A CA 6
ATOM 9010 C C . VAL A 1 87 ? 0.984 10.859 -4.496 1.00 0.00 87 VAL A C 6
ATOM 9011 O O . VAL A 1 87 ? 1.363 10.808 -5.666 1.00 0.00 87 VAL A O 6
ATOM 9024 N N . GLN A 1 88 ? 1.794 11.151 -3.484 1.00 0.00 88 GLN A N 6
ATOM 9025 C CA . GLN A 1 88 ? 3.209 11.434 -3.695 1.00 0.00 88 GLN A CA 6
ATOM 9026 C C . GLN A 1 88 ? 4.074 10.645 -2.719 1.00 0.00 88 GLN A C 6
ATOM 9027 O O . GLN A 1 88 ? 3.712 10.470 -1.555 1.00 0.00 88 GLN A O 6
ATOM 9041 N N . ARG A 1 89 ? 5.218 10.170 -3.200 1.00 0.00 89 ARG A N 6
ATOM 9042 C CA . ARG A 1 89 ? 6.135 9.398 -2.370 1.00 0.00 89 ARG A CA 6
ATOM 9043 C C . ARG A 1 89 ? 7.279 10.272 -1.865 1.00 0.00 89 ARG A C 6
ATOM 9044 O O . ARG A 1 89 ? 7.897 11.009 -2.634 1.00 0.00 89 ARG A O 6
ATOM 9065 N N . LEU A 1 90 ? 7.556 10.184 -0.569 1.00 0.00 90 LEU A N 6
ATOM 9066 C CA . LEU A 1 90 ? 8.626 10.967 0.039 1.00 0.00 90 LEU A CA 6
ATOM 9067 C C . LEU A 1 90 ? 9.460 10.108 0.984 1.00 0.00 90 LEU A C 6
ATOM 9068 O O . LEU A 1 90 ? 8.948 9.183 1.614 1.00 0.00 90 LEU A O 6
ATOM 9084 N N . VAL A 1 91 ? 10.748 10.422 1.080 1.00 0.00 91 VAL A N 6
ATOM 9085 C CA . VAL A 1 91 ? 11.653 9.681 1.951 1.00 0.00 91 VAL A CA 6
ATOM 9086 C C . VAL A 1 91 ? 11.935 10.454 3.235 1.00 0.00 91 VAL A C 6
ATOM 9087 O O . VAL A 1 91 ? 11.938 11.685 3.244 1.00 0.00 91 VAL A O 6
ATOM 9100 N N . LYS A 1 92 ? 12.173 9.722 4.318 1.00 0.00 92 LYS A N 6
ATOM 9101 C CA . LYS A 1 92 ? 12.458 10.337 5.609 1.00 0.00 92 LYS A CA 6
ATOM 9102 C C . LYS A 1 92 ? 13.819 9.892 6.135 1.00 0.00 92 LYS A C 6
ATOM 9103 O O . LYS A 1 92 ? 13.967 9.579 7.316 1.00 0.00 92 LYS A O 6
ATOM 9122 N N . ALA A 1 93 ? 14.811 9.868 5.250 1.00 0.00 93 ALA A N 6
ATOM 9123 C CA . ALA A 1 93 ? 16.160 9.465 5.626 1.00 0.00 93 ALA A CA 6
ATOM 9124 C C . ALA A 1 93 ? 16.785 10.469 6.588 1.00 0.00 93 ALA A C 6
ATOM 9125 O O . ALA A 1 93 ? 17.127 11.586 6.199 1.00 0.00 93 ALA A O 6
ATOM 9132 N N . SER A 1 94 ? 16.932 10.065 7.846 1.00 0.00 94 SER A N 6
ATOM 9133 C CA . SER A 1 94 ? 17.512 10.932 8.865 1.00 0.00 94 SER A CA 6
ATOM 9134 C C . SER A 1 94 ? 18.874 11.457 8.420 1.00 0.00 94 SER A C 6
ATOM 9135 O O . SER A 1 94 ? 19.859 10.721 8.402 1.00 0.00 94 SER A O 6
ATOM 9143 N N . GLY A 1 95 ? 18.920 12.737 8.062 1.00 0.00 95 GLY A N 6
ATOM 9144 C CA . GLY A 1 95 ? 20.164 13.340 7.622 1.00 0.00 95 GLY A CA 6
ATOM 9145 C C . GLY A 1 95 ? 20.654 14.416 8.571 1.00 0.00 95 GLY A C 6
ATOM 9146 O O . GLY A 1 95 ? 20.457 14.341 9.784 1.00 0.00 95 GLY A O 6
ATOM 9150 N N . PRO A 1 96 ? 21.311 15.445 8.016 1.00 0.00 96 PRO A N 6
ATOM 9151 C CA . PRO A 1 96 ? 21.846 16.560 8.803 1.00 0.00 96 PRO A CA 6
ATOM 9152 C C . PRO A 1 96 ? 20.745 17.445 9.376 1.00 0.00 96 PRO A C 6
ATOM 9153 O O . PRO A 1 96 ? 21.021 18.456 10.021 1.00 0.00 96 PRO A O 6
ATOM 9164 N N . SER A 1 97 ? 19.496 17.058 9.137 1.00 0.00 97 SER A N 6
ATOM 9165 C CA . SER A 1 97 ? 18.352 17.819 9.627 1.00 0.00 97 SER A CA 6
ATOM 9166 C C . SER A 1 97 ? 17.544 17.000 10.630 1.00 0.00 97 SER A C 6
ATOM 9167 O O . SER A 1 97 ? 16.580 16.328 10.265 1.00 0.00 97 SER A O 6
ATOM 9175 N N . SER A 1 98 ? 17.946 17.063 11.895 1.00 0.00 98 SER A N 6
ATOM 9176 C CA . SER A 1 98 ? 17.262 16.325 12.951 1.00 0.00 98 SER A CA 6
ATOM 9177 C C . SER A 1 98 ? 15.799 16.747 13.049 1.00 0.00 98 SER A C 6
ATOM 9178 O O . SER A 1 98 ? 15.492 17.918 13.267 1.00 0.00 98 SER A O 6
ATOM 9186 N N . GLY A 1 99 ? 14.900 15.781 12.886 1.00 0.00 99 GLY A N 6
ATOM 9187 C CA . GLY A 1 99 ? 13.479 16.071 12.958 1.00 0.00 99 GLY A CA 6
ATOM 9188 C C . GLY A 1 99 ? 12.626 14.829 12.790 1.00 0.00 99 GLY A C 6
ATOM 9189 O O . GLY A 1 99 ? 13.006 13.742 13.225 1.00 0.00 99 GLY A O 6
ATOM 9193 N N . GLY A 1 1 ? 15.932 -41.592 6.753 1.00 0.00 1 GLY A N 7
ATOM 9194 C CA . GLY A 1 1 ? 16.184 -41.189 8.124 1.00 0.00 1 GLY A CA 7
ATOM 9195 C C . GLY A 1 1 ? 15.899 -39.719 8.359 1.00 0.00 1 GLY A C 7
ATOM 9196 O O . GLY A 1 1 ? 16.749 -38.988 8.867 1.00 0.00 1 GLY A O 7
ATOM 9200 N N . SER A 1 2 ? 14.699 -39.284 7.986 1.00 0.00 2 SER A N 7
ATOM 9201 C CA . SER A 1 2 ? 14.306 -37.890 8.154 1.00 0.00 2 SER A CA 7
ATOM 9202 C C . SER A 1 2 ? 15.231 -36.966 7.368 1.00 0.00 2 SER A C 7
ATOM 9203 O O . SER A 1 2 ? 15.656 -35.925 7.868 1.00 0.00 2 SER A O 7
ATOM 9211 N N . SER A 1 3 ? 15.540 -37.356 6.136 1.00 0.00 3 SER A N 7
ATOM 9212 C CA . SER A 1 3 ? 16.419 -36.566 5.281 1.00 0.00 3 SER A CA 7
ATOM 9213 C C . SER A 1 3 ? 15.616 -35.571 4.449 1.00 0.00 3 SER A C 7
ATOM 9214 O O . SER A 1 3 ? 14.390 -35.651 4.376 1.00 0.00 3 SER A O 7
ATOM 9222 N N . GLY A 1 4 ? 16.317 -34.631 3.822 1.00 0.00 4 GLY A N 7
ATOM 9223 C CA . GLY A 1 4 ? 15.654 -33.633 3.003 1.00 0.00 4 GLY A CA 7
ATOM 9224 C C . GLY A 1 4 ? 15.580 -34.036 1.544 1.00 0.00 4 GLY A C 7
ATOM 9225 O O . GLY A 1 4 ? 16.380 -34.846 1.076 1.00 0.00 4 GLY A O 7
ATOM 9229 N N . SER A 1 5 ? 14.616 -33.472 0.824 1.00 0.00 5 SER A N 7
ATOM 9230 C CA . SER A 1 5 ? 14.436 -33.782 -0.589 1.00 0.00 5 SER A CA 7
ATOM 9231 C C . SER A 1 5 ? 15.683 -33.416 -1.388 1.00 0.00 5 SER A C 7
ATOM 9232 O O . SER A 1 5 ? 16.155 -34.195 -2.216 1.00 0.00 5 SER A O 7
ATOM 9240 N N . SER A 1 6 ? 16.212 -32.223 -1.134 1.00 0.00 6 SER A N 7
ATOM 9241 C CA . SER A 1 6 ? 17.402 -31.750 -1.831 1.00 0.00 6 SER A CA 7
ATOM 9242 C C . SER A 1 6 ? 17.882 -30.424 -1.248 1.00 0.00 6 SER A C 7
ATOM 9243 O O . SER A 1 6 ? 17.123 -29.461 -1.160 1.00 0.00 6 SER A O 7
ATOM 9251 N N . GLY A 1 7 ? 19.151 -30.384 -0.851 1.00 0.00 7 GLY A N 7
ATOM 9252 C CA . GLY A 1 7 ? 19.712 -29.174 -0.282 1.00 0.00 7 GLY A CA 7
ATOM 9253 C C . GLY A 1 7 ? 19.995 -28.116 -1.330 1.00 0.00 7 GLY A C 7
ATOM 9254 O O . GLY A 1 7 ? 21.148 -27.879 -1.689 1.00 0.00 7 GLY A O 7
ATOM 9258 N N . LYS A 1 8 ? 18.939 -27.479 -1.825 1.00 0.00 8 LYS A N 7
ATOM 9259 C CA . LYS A 1 8 ? 19.077 -26.441 -2.839 1.00 0.00 8 LYS A CA 7
ATOM 9260 C C . LYS A 1 8 ? 18.215 -25.229 -2.500 1.00 0.00 8 LYS A C 7
ATOM 9261 O O . LYS A 1 8 ? 18.585 -24.091 -2.788 1.00 0.00 8 LYS A O 7
ATOM 9280 N N . SER A 1 9 ? 17.064 -25.482 -1.884 1.00 0.00 9 SER A N 7
ATOM 9281 C CA . SER A 1 9 ? 16.148 -24.412 -1.507 1.00 0.00 9 SER A CA 7
ATOM 9282 C C . SER A 1 9 ? 16.763 -23.524 -0.430 1.00 0.00 9 SER A C 7
ATOM 9283 O O . SER A 1 9 ? 16.478 -22.328 -0.358 1.00 0.00 9 SER A O 7
ATOM 9291 N N . ILE A 1 10 ? 17.610 -24.118 0.405 1.00 0.00 10 ILE A N 7
ATOM 9292 C CA . ILE A 1 10 ? 18.267 -23.381 1.478 1.00 0.00 10 ILE A CA 7
ATOM 9293 C C . ILE A 1 10 ? 19.525 -22.682 0.974 1.00 0.00 10 ILE A C 7
ATOM 9294 O O . ILE A 1 10 ? 20.396 -22.307 1.759 1.00 0.00 10 ILE A O 7
ATOM 9310 N N . ARG A 1 11 ? 19.612 -22.508 -0.341 1.00 0.00 11 ARG A N 7
ATOM 9311 C CA . ARG A 1 11 ? 20.763 -21.852 -0.950 1.00 0.00 11 ARG A CA 7
ATOM 9312 C C . ARG A 1 11 ? 20.520 -20.353 -1.098 1.00 0.00 11 ARG A C 7
ATOM 9313 O O . ARG A 1 11 ? 19.396 -19.876 -0.934 1.00 0.00 11 ARG A O 7
ATOM 9334 N N . LEU A 1 12 ? 21.580 -19.615 -1.407 1.00 0.00 12 LEU A N 7
ATOM 9335 C CA . LEU A 1 12 ? 21.482 -18.169 -1.577 1.00 0.00 12 LEU A CA 7
ATOM 9336 C C . LEU A 1 12 ? 20.562 -17.818 -2.741 1.00 0.00 12 LEU A C 7
ATOM 9337 O O . LEU A 1 12 ? 20.740 -18.309 -3.856 1.00 0.00 12 LEU A O 7
ATOM 9353 N N . ALA A 1 13 ? 19.579 -16.964 -2.475 1.00 0.00 13 ALA A N 7
ATOM 9354 C CA . ALA A 1 13 ? 18.633 -16.544 -3.502 1.00 0.00 13 ALA A CA 7
ATOM 9355 C C . ALA A 1 13 ? 18.072 -15.159 -3.198 1.00 0.00 13 ALA A C 7
ATOM 9356 O O . ALA A 1 13 ? 17.773 -14.838 -2.047 1.00 0.00 13 ALA A O 7
ATOM 9363 N N . LYS A 1 14 ? 17.932 -14.342 -4.235 1.00 0.00 14 LYS A N 7
ATOM 9364 C CA . LYS A 1 14 ? 17.406 -12.991 -4.080 1.00 0.00 14 LYS A CA 7
ATOM 9365 C C . LYS A 1 14 ? 17.810 -12.401 -2.733 1.00 0.00 14 LYS A C 7
ATOM 9366 O O . LYS A 1 14 ? 16.971 -11.887 -1.994 1.00 0.00 14 LYS A O 7
ATOM 9385 N N . GLU A 1 15 ? 19.100 -12.477 -2.421 1.00 0.00 15 GLU A N 7
ATOM 9386 C CA . GLU A 1 15 ? 19.614 -11.950 -1.163 1.00 0.00 15 GLU A CA 7
ATOM 9387 C C . GLU A 1 15 ? 19.589 -10.424 -1.162 1.00 0.00 15 GLU A C 7
ATOM 9388 O O . GLU A 1 15 ? 19.309 -9.797 -0.140 1.00 0.00 15 GLU A O 7
ATOM 9400 N N . LYS A 1 16 ? 19.886 -9.833 -2.314 1.00 0.00 16 LYS A N 7
ATOM 9401 C CA . LYS A 1 16 ? 19.899 -8.381 -2.449 1.00 0.00 16 LYS A CA 7
ATOM 9402 C C . LYS A 1 16 ? 18.544 -7.789 -2.075 1.00 0.00 16 LYS A C 7
ATOM 9403 O O . LYS A 1 16 ? 18.455 -6.633 -1.663 1.00 0.00 16 LYS A O 7
ATOM 9422 N N . GLU A 1 17 ? 17.492 -8.589 -2.221 1.00 0.00 17 GLU A N 7
ATOM 9423 C CA . GLU A 1 17 ? 16.143 -8.142 -1.897 1.00 0.00 17 GLU A CA 7
ATOM 9424 C C . GLU A 1 17 ? 16.149 -7.236 -0.669 1.00 0.00 17 GLU A C 7
ATOM 9425 O O . GLU A 1 17 ? 15.368 -6.289 -0.579 1.00 0.00 17 GLU A O 7
ATOM 9437 N N . SER A 1 18 ? 17.036 -7.535 0.274 1.00 0.00 18 SER A N 7
ATOM 9438 C CA . SER A 1 18 ? 17.142 -6.751 1.499 1.00 0.00 18 SER A CA 7
ATOM 9439 C C . SER A 1 18 ? 16.946 -5.265 1.213 1.00 0.00 18 SER A C 7
ATOM 9440 O O . SER A 1 18 ? 16.241 -4.570 1.944 1.00 0.00 18 SER A O 7
ATOM 9448 N N . GLN A 1 19 ? 17.574 -4.787 0.143 1.00 0.00 19 GLN A N 7
ATOM 9449 C CA . GLN A 1 19 ? 17.469 -3.385 -0.240 1.00 0.00 19 GLN A CA 7
ATOM 9450 C C . GLN A 1 19 ? 16.008 -2.962 -0.366 1.00 0.00 19 GLN A C 7
ATOM 9451 O O . GLN A 1 19 ? 15.610 -1.914 0.140 1.00 0.00 19 GLN A O 7
ATOM 9465 N N . ALA A 1 20 ? 15.216 -3.786 -1.044 1.00 0.00 20 ALA A N 7
ATOM 9466 C CA . ALA A 1 20 ? 13.800 -3.499 -1.235 1.00 0.00 20 ALA A CA 7
ATOM 9467 C C . ALA A 1 20 ? 13.153 -3.036 0.066 1.00 0.00 20 ALA A C 7
ATOM 9468 O O . ALA A 1 20 ? 12.659 -1.912 0.160 1.00 0.00 20 ALA A O 7
ATOM 9475 N N . ASP A 1 21 ? 13.160 -3.909 1.068 1.00 0.00 21 ASP A N 7
ATOM 9476 C CA . ASP A 1 21 ? 12.574 -3.589 2.364 1.00 0.00 21 ASP A CA 7
ATOM 9477 C C . ASP A 1 21 ? 13.359 -2.479 3.056 1.00 0.00 21 ASP A C 7
ATOM 9478 O O . ASP A 1 21 ? 12.783 -1.493 3.517 1.00 0.00 21 ASP A O 7
ATOM 9487 N N . TYR A 1 22 ? 14.675 -2.647 3.126 1.00 0.00 22 TYR A N 7
ATOM 9488 C CA . TYR A 1 22 ? 15.538 -1.660 3.765 1.00 0.00 22 TYR A CA 7
ATOM 9489 C C . TYR A 1 22 ? 15.106 -0.242 3.403 1.00 0.00 22 TYR A C 7
ATOM 9490 O O . TYR A 1 22 ? 15.241 0.683 4.204 1.00 0.00 22 TYR A O 7
ATOM 9508 N N . ILE A 1 23 ? 14.586 -0.081 2.191 1.00 0.00 23 ILE A N 7
ATOM 9509 C CA . ILE A 1 23 ? 14.132 1.223 1.723 1.00 0.00 23 ILE A CA 7
ATOM 9510 C C . ILE A 1 23 ? 12.724 1.527 2.223 1.00 0.00 23 ILE A C 7
ATOM 9511 O O . ILE A 1 23 ? 12.413 2.663 2.581 1.00 0.00 23 ILE A O 7
ATOM 9527 N N . SER A 1 24 ? 11.876 0.503 2.247 1.00 0.00 24 SER A N 7
ATOM 9528 C CA . SER A 1 24 ? 10.499 0.661 2.701 1.00 0.00 24 SER A CA 7
ATOM 9529 C C . SER A 1 24 ? 10.454 1.001 4.188 1.00 0.00 24 SER A C 7
ATOM 9530 O O . SER A 1 24 ? 9.657 1.833 4.623 1.00 0.00 24 SER A O 7
ATOM 9538 N N . THR A 1 25 ? 11.314 0.350 4.964 1.00 0.00 25 THR A N 7
ATOM 9539 C CA . THR A 1 25 ? 11.373 0.581 6.402 1.00 0.00 25 THR A CA 7
ATOM 9540 C C . THR A 1 25 ? 11.069 2.036 6.738 1.00 0.00 25 THR A C 7
ATOM 9541 O O . THR A 1 25 ? 10.370 2.326 7.709 1.00 0.00 25 THR A O 7
ATOM 9552 N N . TYR A 1 26 ? 11.597 2.948 5.929 1.00 0.00 26 TYR A N 7
ATOM 9553 C CA . TYR A 1 26 ? 11.383 4.374 6.142 1.00 0.00 26 TYR A CA 7
ATOM 9554 C C . TYR A 1 26 ? 10.828 5.035 4.884 1.00 0.00 26 TYR A C 7
ATOM 9555 O O . TYR A 1 26 ? 11.560 5.294 3.929 1.00 0.00 26 TYR A O 7
ATOM 9573 N N . VAL A 1 27 ? 9.527 5.308 4.893 1.00 0.00 27 VAL A N 7
ATOM 9574 C CA . VAL A 1 27 ? 8.871 5.941 3.754 1.00 0.00 27 VAL A CA 7
ATOM 9575 C C . VAL A 1 27 ? 7.626 6.705 4.192 1.00 0.00 27 VAL A C 7
ATOM 9576 O O . VAL A 1 27 ? 6.983 6.349 5.179 1.00 0.00 27 VAL A O 7
ATOM 9589 N N . GLU A 1 28 ? 7.292 7.756 3.450 1.00 0.00 28 GLU A N 7
ATOM 9590 C CA . GLU A 1 28 ? 6.124 8.570 3.763 1.00 0.00 28 GLU A CA 7
ATOM 9591 C C . GLU A 1 28 ? 5.221 8.718 2.541 1.00 0.00 28 GLU A C 7
ATOM 9592 O O . GLU A 1 28 ? 5.681 9.073 1.456 1.00 0.00 28 GLU A O 7
ATOM 9604 N N . TRP A 1 29 ? 3.935 8.443 2.727 1.00 0.00 29 TRP A N 7
ATOM 9605 C CA . TRP A 1 29 ? 2.968 8.545 1.640 1.00 0.00 29 TRP A CA 7
ATOM 9606 C C . TRP A 1 29 ? 1.857 9.529 1.991 1.00 0.00 29 TRP A C 7
ATOM 9607 O O . TRP A 1 29 ? 1.126 9.331 2.961 1.00 0.00 29 TRP A O 7
ATOM 9628 N N . GLN A 1 30 ? 1.736 10.587 1.196 1.00 0.00 30 GLN A N 7
ATOM 9629 C CA . GLN A 1 30 ? 0.713 11.601 1.424 1.00 0.00 30 GLN A CA 7
ATOM 9630 C C . GLN A 1 30 ? -0.170 11.770 0.192 1.00 0.00 30 GLN A C 7
ATOM 9631 O O . GLN A 1 30 ? 0.248 11.478 -0.928 1.00 0.00 30 GLN A O 7
ATOM 9645 N N . TYR A 1 31 ? -1.392 12.243 0.408 1.00 0.00 31 TYR A N 7
ATOM 9646 C CA . TYR A 1 31 ? -2.336 12.449 -0.685 1.00 0.00 31 TYR A CA 7
ATOM 9647 C C . TYR A 1 31 ? -2.829 13.893 -0.714 1.00 0.00 31 TYR A C 7
ATOM 9648 O O . TYR A 1 31 ? -3.013 14.519 0.330 1.00 0.00 31 TYR A O 7
ATOM 9666 N N . ILE A 1 32 ? -3.041 14.414 -1.918 1.00 0.00 32 ILE A N 7
ATOM 9667 C CA . ILE A 1 32 ? -3.514 15.782 -2.084 1.00 0.00 32 ILE A CA 7
ATOM 9668 C C . ILE A 1 32 ? -5.021 15.819 -2.313 1.00 0.00 32 ILE A C 7
ATOM 9669 O O . ILE A 1 32 ? -5.508 15.423 -3.372 1.00 0.00 32 ILE A O 7
ATOM 9685 N N . ASP A 1 33 ? -5.754 16.298 -1.315 1.00 0.00 33 ASP A N 7
ATOM 9686 C CA . ASP A 1 33 ? -7.207 16.390 -1.407 1.00 0.00 33 ASP A CA 7
ATOM 9687 C C . ASP A 1 33 ? -7.622 17.546 -2.311 1.00 0.00 33 ASP A C 7
ATOM 9688 O O . ASP A 1 33 ? -6.802 18.390 -2.674 1.00 0.00 33 ASP A O 7
ATOM 9697 N N . LYS A 1 34 ? -8.900 17.579 -2.673 1.00 0.00 34 LYS A N 7
ATOM 9698 C CA . LYS A 1 34 ? -9.425 18.631 -3.535 1.00 0.00 34 LYS A CA 7
ATOM 9699 C C . LYS A 1 34 ? -8.629 19.921 -3.365 1.00 0.00 34 LYS A C 7
ATOM 9700 O O . LYS A 1 34 ? -7.865 20.311 -4.247 1.00 0.00 34 LYS A O 7
ATOM 9719 N N . ASN A 1 35 ? -8.813 20.579 -2.224 1.00 0.00 35 ASN A N 7
ATOM 9720 C CA . ASN A 1 35 ? -8.111 21.825 -1.939 1.00 0.00 35 ASN A CA 7
ATOM 9721 C C . ASN A 1 35 ? -7.315 21.716 -0.642 1.00 0.00 35 ASN A C 7
ATOM 9722 O O . ASN A 1 35 ? -6.940 22.726 -0.046 1.00 0.00 35 ASN A O 7
ATOM 9733 N N . ILE A 1 36 ? -7.061 20.485 -0.212 1.00 0.00 36 ILE A N 7
ATOM 9734 C CA . ILE A 1 36 ? -6.308 20.244 1.013 1.00 0.00 36 ILE A CA 7
ATOM 9735 C C . ILE A 1 36 ? -5.217 19.202 0.793 1.00 0.00 36 ILE A C 7
ATOM 9736 O O . ILE A 1 36 ? -5.324 18.352 -0.092 1.00 0.00 36 ILE A O 7
ATOM 9752 N N . THR A 1 37 ? -4.167 19.273 1.604 1.00 0.00 37 THR A N 7
ATOM 9753 C CA . THR A 1 37 ? -3.055 18.335 1.499 1.00 0.00 37 THR A CA 7
ATOM 9754 C C . THR A 1 37 ? -2.818 17.613 2.820 1.00 0.00 37 THR A C 7
ATOM 9755 O O . THR A 1 37 ? -2.261 18.184 3.758 1.00 0.00 37 THR A O 7
ATOM 9766 N N . GLN A 1 38 ? -3.242 16.356 2.887 1.00 0.00 38 GLN A N 7
ATOM 9767 C CA . GLN A 1 38 ? -3.075 15.556 4.094 1.00 0.00 38 GLN A CA 7
ATOM 9768 C C . GLN A 1 38 ? -2.240 14.311 3.812 1.00 0.00 38 GLN A C 7
ATOM 9769 O O . GLN A 1 38 ? -1.799 14.091 2.683 1.00 0.00 38 GLN A O 7
ATOM 9783 N N . CYS A 1 39 ? -2.027 13.502 4.843 1.00 0.00 39 CYS A N 7
ATOM 9784 C CA . CYS A 1 39 ? -1.244 12.279 4.706 1.00 0.00 39 CYS A CA 7
ATOM 9785 C C . CYS A 1 39 ? -2.011 11.078 5.250 1.00 0.00 39 CYS A C 7
ATOM 9786 O O . CYS A 1 39 ? -2.939 11.229 6.045 1.00 0.00 39 CYS A O 7
ATOM 9794 N N . PHE A 1 40 ? -1.619 9.885 4.814 1.00 0.00 40 PHE A N 7
ATOM 9795 C CA . PHE A 1 40 ? -2.272 8.658 5.255 1.00 0.00 40 PHE A CA 7
ATOM 9796 C C . PHE A 1 40 ? -1.778 8.247 6.639 1.00 0.00 40 PHE A C 7
ATOM 9797 O O . PHE A 1 40 ? -0.773 8.761 7.130 1.00 0.00 40 PHE A O 7
ATOM 9814 N N . ASP A 1 41 ? -2.493 7.316 7.263 1.00 0.00 41 ASP A N 7
ATOM 9815 C CA . ASP A 1 41 ? -2.128 6.835 8.590 1.00 0.00 41 ASP A CA 7
ATOM 9816 C C . ASP A 1 41 ? -0.927 5.897 8.517 1.00 0.00 41 ASP A C 7
ATOM 9817 O O . ASP A 1 41 ? -0.373 5.663 7.443 1.00 0.00 41 ASP A O 7
ATOM 9826 N N . LYS A 1 42 ? -0.529 5.363 9.667 1.00 0.00 42 LYS A N 7
ATOM 9827 C CA . LYS A 1 42 ? 0.606 4.451 9.735 1.00 0.00 42 LYS A CA 7
ATOM 9828 C C . LYS A 1 42 ? 0.244 3.088 9.153 1.00 0.00 42 LYS A C 7
ATOM 9829 O O . LYS A 1 42 ? 1.111 2.357 8.674 1.00 0.00 42 LYS A O 7
ATOM 9848 N N . MET A 1 43 ? -1.041 2.753 9.197 1.00 0.00 43 MET A N 7
ATOM 9849 C CA . MET A 1 43 ? -1.517 1.479 8.671 1.00 0.00 43 MET A CA 7
ATOM 9850 C C . MET A 1 43 ? -1.655 1.535 7.152 1.00 0.00 43 MET A C 7
ATOM 9851 O O . MET A 1 43 ? -1.343 0.569 6.454 1.00 0.00 43 MET A O 7
ATOM 9865 N N . THR A 1 44 ? -2.123 2.672 6.646 1.00 0.00 44 THR A N 7
ATOM 9866 C CA . THR A 1 44 ? -2.303 2.853 5.212 1.00 0.00 44 THR A CA 7
ATOM 9867 C C . THR A 1 44 ? -0.994 3.248 4.539 1.00 0.00 44 THR A C 7
ATOM 9868 O O . THR A 1 44 ? -0.694 2.802 3.432 1.00 0.00 44 THR A O 7
ATOM 9879 N N . ASN A 1 45 ? -0.217 4.089 5.214 1.00 0.00 45 ASN A N 7
ATOM 9880 C CA . ASN A 1 45 ? 1.061 4.545 4.681 1.00 0.00 45 ASN A CA 7
ATOM 9881 C C . ASN A 1 45 ? 1.786 3.412 3.961 1.00 0.00 45 ASN A C 7
ATOM 9882 O O . ASN A 1 45 ? 2.370 3.612 2.897 1.00 0.00 45 ASN A O 7
ATOM 9893 N N . MET A 1 46 ? 1.743 2.221 4.550 1.00 0.00 46 MET A N 7
ATOM 9894 C CA . MET A 1 46 ? 2.393 1.055 3.965 1.00 0.00 46 MET A CA 7
ATOM 9895 C C . MET A 1 46 ? 1.565 0.490 2.816 1.00 0.00 46 MET A C 7
ATOM 9896 O O . MET A 1 46 ? 2.103 0.110 1.776 1.00 0.00 46 MET A O 7
ATOM 9910 N N . LYS A 1 47 ? 0.251 0.436 3.010 1.00 0.00 47 LYS A N 7
ATOM 9911 C CA . LYS A 1 47 ? -0.653 -0.082 1.990 1.00 0.00 47 LYS A CA 7
ATOM 9912 C C . LYS A 1 47 ? -0.310 0.488 0.618 1.00 0.00 47 LYS A C 7
ATOM 9913 O O . LYS A 1 47 ? -0.645 -0.100 -0.411 1.00 0.00 47 LYS A O 7
ATOM 9932 N N . LEU A 1 48 ? 0.360 1.635 0.610 1.00 0.00 48 LEU A N 7
ATOM 9933 C CA . LEU A 1 48 ? 0.751 2.285 -0.636 1.00 0.00 48 LEU A CA 7
ATOM 9934 C C . LEU A 1 48 ? 2.185 1.925 -1.012 1.00 0.00 48 LEU A C 7
ATOM 9935 O O . LEU A 1 48 ? 2.441 1.406 -2.097 1.00 0.00 48 LEU A O 7
ATOM 9951 N N . GLU A 1 49 ? 3.116 2.204 -0.105 1.00 0.00 49 GLU A N 7
ATOM 9952 C CA . GLU A 1 49 ? 4.524 1.909 -0.341 1.00 0.00 49 GLU A CA 7
ATOM 9953 C C . GLU A 1 49 ? 4.707 0.469 -0.811 1.00 0.00 49 GLU A C 7
ATOM 9954 O O . GLU A 1 49 ? 5.535 0.187 -1.678 1.00 0.00 49 GLU A O 7
ATOM 9966 N N . VAL A 1 50 ? 3.927 -0.440 -0.233 1.00 0.00 50 VAL A N 7
ATOM 9967 C CA . VAL A 1 50 ? 4.001 -1.851 -0.593 1.00 0.00 50 VAL A CA 7
ATOM 9968 C C . VAL A 1 50 ? 3.633 -2.065 -2.056 1.00 0.00 50 VAL A C 7
ATOM 9969 O O . VAL A 1 50 ? 4.341 -2.752 -2.791 1.00 0.00 50 VAL A O 7
ATOM 9982 N N . ALA A 1 51 ? 2.519 -1.472 -2.473 1.00 0.00 51 ALA A N 7
ATOM 9983 C CA . ALA A 1 51 ? 2.057 -1.596 -3.850 1.00 0.00 51 ALA A CA 7
ATOM 9984 C C . ALA A 1 51 ? 3.043 -0.953 -4.820 1.00 0.00 51 ALA A C 7
ATOM 9985 O O . ALA A 1 51 ? 3.195 -1.406 -5.955 1.00 0.00 51 ALA A O 7
ATOM 9992 N N . TRP A 1 52 ? 3.708 0.102 -4.366 1.00 0.00 52 TRP A N 7
ATOM 9993 C CA . TRP A 1 52 ? 4.679 0.807 -5.195 1.00 0.00 52 TRP A CA 7
ATOM 9994 C C . TRP A 1 52 ? 5.968 0.004 -5.326 1.00 0.00 52 TRP A C 7
ATOM 9995 O O . TRP A 1 52 ? 6.573 -0.049 -6.398 1.00 0.00 52 TRP A O 7
ATOM 10016 N N . LYS A 1 53 ? 6.385 -0.622 -4.231 1.00 0.00 53 LYS A N 7
ATOM 10017 C CA . LYS A 1 53 ? 7.602 -1.425 -4.223 1.00 0.00 53 LYS A CA 7
ATOM 10018 C C . LYS A 1 53 ? 7.407 -2.715 -5.013 1.00 0.00 53 LYS A C 7
ATOM 10019 O O . LYS A 1 53 ? 8.319 -3.179 -5.696 1.00 0.00 53 LYS A O 7
ATOM 10038 N N . ALA A 1 54 ? 6.212 -3.289 -4.915 1.00 0.00 54 ALA A N 7
ATOM 10039 C CA . ALA A 1 54 ? 5.897 -4.523 -5.624 1.00 0.00 54 ALA A CA 7
ATOM 10040 C C . ALA A 1 54 ? 5.604 -4.252 -7.095 1.00 0.00 54 ALA A C 7
ATOM 10041 O O . ALA A 1 54 ? 5.139 -5.133 -7.819 1.00 0.00 54 ALA A O 7
ATOM 10048 N N . LYS A 1 55 ? 5.878 -3.028 -7.533 1.00 0.00 55 LYS A N 7
ATOM 10049 C CA . LYS A 1 55 ? 5.645 -2.640 -8.919 1.00 0.00 55 LYS A CA 7
ATOM 10050 C C . LYS A 1 55 ? 4.205 -2.931 -9.330 1.00 0.00 55 LYS A C 7
ATOM 10051 O O . LYS A 1 55 ? 3.945 -3.377 -10.448 1.00 0.00 55 LYS A O 7
ATOM 10070 N N . LYS A 1 56 ? 3.271 -2.673 -8.420 1.00 0.00 56 LYS A N 7
ATOM 10071 C CA . LYS A 1 56 ? 1.857 -2.905 -8.688 1.00 0.00 56 LYS A CA 7
ATOM 10072 C C . LYS A 1 56 ? 1.284 -1.804 -9.576 1.00 0.00 56 LYS A C 7
ATOM 10073 O O . LYS A 1 56 ? 1.875 -0.732 -9.712 1.00 0.00 56 LYS A O 7
ATOM 10092 N N . LYS A 1 57 ? 0.130 -2.074 -10.176 1.00 0.00 57 LYS A N 7
ATOM 10093 C CA . LYS A 1 57 ? -0.525 -1.106 -11.048 1.00 0.00 57 LYS A CA 7
ATOM 10094 C C . LYS A 1 57 ? -1.348 -0.112 -10.235 1.00 0.00 57 LYS A C 7
ATOM 10095 O O . LYS A 1 57 ? -1.396 1.076 -10.555 1.00 0.00 57 LYS A O 7
ATOM 10114 N N . ASP A 1 58 ? -1.993 -0.605 -9.184 1.00 0.00 58 ASP A N 7
ATOM 10115 C CA . ASP A 1 58 ? -2.812 0.241 -8.324 1.00 0.00 58 ASP A CA 7
ATOM 10116 C C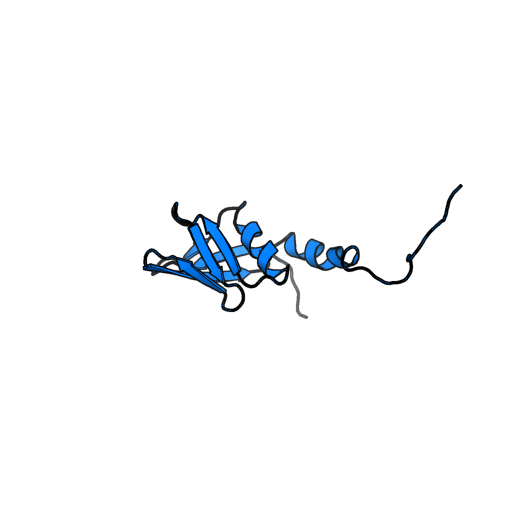 . ASP A 1 58 ? -3.171 -0.483 -7.031 1.00 0.00 58 ASP A C 7
ATOM 10117 O O . ASP A 1 58 ? -3.243 -1.712 -6.994 1.00 0.00 58 ASP A O 7
ATOM 10126 N N . THR A 1 59 ? -3.394 0.286 -5.969 1.00 0.00 59 THR A N 7
ATOM 10127 C CA . THR A 1 59 ? -3.743 -0.283 -4.673 1.00 0.00 59 THR A CA 7
ATOM 10128 C C . THR A 1 59 ? -4.944 0.431 -4.065 1.00 0.00 59 THR A C 7
ATOM 10129 O O . THR A 1 59 ? -4.990 1.660 -4.017 1.00 0.00 59 THR A O 7
ATOM 10140 N N . VAL A 1 60 ? -5.916 -0.347 -3.600 1.00 0.00 60 VAL A N 7
ATOM 10141 C CA . VAL A 1 60 ? -7.119 0.211 -2.993 1.00 0.00 60 VAL A CA 7
ATOM 10142 C C . VAL A 1 60 ? -6.911 0.476 -1.506 1.00 0.00 60 VAL A C 7
ATOM 10143 O O . VAL A 1 60 ? -6.382 -0.368 -0.782 1.00 0.00 60 VAL A O 7
ATOM 10156 N N . VAL A 1 61 ? -7.332 1.653 -1.056 1.00 0.00 61 VAL A N 7
ATOM 10157 C CA . VAL A 1 61 ? -7.194 2.030 0.346 1.00 0.00 61 VAL A CA 7
ATOM 10158 C C . VAL A 1 61 ? -8.446 2.739 0.851 1.00 0.00 61 VAL A C 7
ATOM 10159 O O . VAL A 1 61 ? -9.161 3.379 0.080 1.00 0.00 61 VAL A O 7
ATOM 10172 N N . GLN A 1 62 ? -8.703 2.621 2.149 1.00 0.00 62 GLN A N 7
ATOM 10173 C CA . GLN A 1 62 ? -9.870 3.251 2.756 1.00 0.00 62 GLN A CA 7
ATOM 10174 C C . GLN A 1 62 ? -9.602 4.724 3.047 1.00 0.00 62 GLN A C 7
ATOM 10175 O O . GLN A 1 62 ? -8.870 5.060 3.978 1.00 0.00 62 GLN A O 7
ATOM 10189 N N . ILE A 1 63 ? -10.201 5.598 2.245 1.00 0.00 63 ILE A N 7
ATOM 10190 C CA . ILE A 1 63 ? -10.028 7.035 2.418 1.00 0.00 63 ILE A CA 7
ATOM 10191 C C . ILE A 1 63 ? -11.357 7.716 2.725 1.00 0.00 63 ILE A C 7
ATOM 10192 O O . ILE A 1 63 ? -12.275 7.710 1.903 1.00 0.00 63 ILE A O 7
ATOM 10208 N N . HIS A 1 64 ? -11.453 8.306 3.912 1.00 0.00 64 HIS A N 7
ATOM 10209 C CA . HIS A 1 64 ? -12.670 8.994 4.328 1.00 0.00 64 HIS A CA 7
ATOM 10210 C C . HIS A 1 64 ? -13.821 8.007 4.501 1.00 0.00 64 HIS A C 7
ATOM 10211 O O . HIS A 1 64 ? -14.957 8.292 4.124 1.00 0.00 64 HIS A O 7
ATOM 10226 N N . ASN A 1 65 ? -13.518 6.847 5.072 1.00 0.00 65 ASN A N 7
ATOM 10227 C CA . ASN A 1 65 ? -14.526 5.817 5.294 1.00 0.00 65 ASN A CA 7
ATOM 10228 C C . ASN A 1 65 ? -15.072 5.295 3.968 1.00 0.00 65 ASN A C 7
ATOM 10229 O O . ASN A 1 65 ? -16.198 4.805 3.899 1.00 0.00 65 ASN A O 7
ATOM 10240 N N . GLN A 1 66 ? -14.264 5.405 2.918 1.00 0.00 66 GLN A N 7
ATOM 10241 C CA . GLN A 1 66 ? -14.665 4.944 1.594 1.00 0.00 66 GLN A CA 7
ATOM 10242 C C . GLN A 1 66 ? -13.465 4.419 0.813 1.00 0.00 66 GLN A C 7
ATOM 10243 O O . GLN A 1 66 ? -12.453 5.106 0.677 1.00 0.00 66 GLN A O 7
ATOM 10257 N N . ASP A 1 67 ? -13.586 3.199 0.303 1.00 0.00 67 ASP A N 7
ATOM 10258 C CA . ASP A 1 67 ? -12.511 2.582 -0.466 1.00 0.00 67 ASP A CA 7
ATOM 10259 C C . ASP A 1 67 ? -12.206 3.392 -1.722 1.00 0.00 67 ASP A C 7
ATOM 10260 O O . ASP A 1 67 ? -13.114 3.791 -2.451 1.00 0.00 67 ASP A O 7
ATOM 10269 N N . PHE A 1 68 ? -10.923 3.633 -1.967 1.00 0.00 68 PHE A N 7
ATOM 10270 C CA . PHE A 1 68 ? -10.498 4.398 -3.134 1.00 0.00 68 PHE A CA 7
ATOM 10271 C C . PHE A 1 68 ? -9.422 3.648 -3.914 1.00 0.00 68 PHE A C 7
ATOM 10272 O O . PHE A 1 68 ? -8.657 2.868 -3.347 1.00 0.00 68 PHE A O 7
ATOM 10289 N N . THR A 1 69 ? -9.370 3.890 -5.220 1.00 0.00 69 THR A N 7
ATOM 10290 C CA . THR A 1 69 ? -8.390 3.237 -6.080 1.00 0.00 69 THR A CA 7
ATOM 10291 C C . THR A 1 69 ? -7.197 4.149 -6.344 1.00 0.00 69 THR A C 7
ATOM 10292 O O . THR A 1 69 ? -7.300 5.122 -7.091 1.00 0.00 69 THR A O 7
ATOM 10303 N N . VAL A 1 70 ? -6.065 3.827 -5.727 1.00 0.00 70 VAL A N 7
ATOM 10304 C CA . VAL A 1 70 ? -4.851 4.616 -5.897 1.00 0.00 70 VAL A CA 7
ATOM 10305 C C . VAL A 1 70 ? -3.949 4.013 -6.968 1.00 0.00 70 VAL A C 7
ATOM 10306 O O . VAL A 1 70 ? -3.446 2.899 -6.817 1.00 0.00 70 VAL A O 7
ATOM 10319 N N . ASP A 1 71 ? -3.748 4.756 -8.051 1.00 0.00 71 ASP A N 7
ATOM 10320 C CA . ASP A 1 71 ? -2.905 4.296 -9.148 1.00 0.00 71 ASP A CA 7
ATOM 10321 C C . ASP A 1 71 ? -1.473 4.794 -8.980 1.00 0.00 71 ASP A C 7
ATOM 10322 O O . ASP A 1 71 ? -1.229 5.999 -8.901 1.00 0.00 71 ASP A O 7
ATOM 10331 N N . LEU A 1 72 ? -0.530 3.860 -8.923 1.00 0.00 72 LEU A N 7
ATOM 10332 C CA . LEU A 1 72 ? 0.879 4.204 -8.763 1.00 0.00 72 LEU A CA 7
ATOM 10333 C C . LEU A 1 72 ? 1.446 4.790 -10.052 1.00 0.00 72 LEU A C 7
ATOM 10334 O O . LEU A 1 72 ? 2.198 5.764 -10.024 1.00 0.00 72 LEU A O 7
ATOM 10350 N N . SER A 1 73 ? 1.080 4.191 -11.180 1.00 0.00 73 SER A N 7
ATOM 10351 C CA . SER A 1 73 ? 1.554 4.652 -12.480 1.00 0.00 73 SER A CA 7
ATOM 10352 C C . SER A 1 73 ? 1.522 6.175 -12.560 1.00 0.00 73 SER A C 7
ATOM 10353 O O . SER A 1 73 ? 2.523 6.813 -12.888 1.00 0.00 73 SER A O 7
ATOM 10361 N N . THR A 1 74 ? 0.363 6.753 -12.258 1.00 0.00 74 THR A N 7
ATOM 10362 C CA . THR A 1 74 ? 0.198 8.201 -12.297 1.00 0.00 74 THR A CA 7
ATOM 10363 C C . THR A 1 74 ? 0.241 8.797 -10.895 1.00 0.00 74 THR A C 7
ATOM 10364 O O . THR A 1 74 ? 0.482 9.991 -10.725 1.00 0.00 74 THR A O 7
ATOM 10375 N N . ASN A 1 75 ? 0.005 7.957 -9.893 1.00 0.00 75 ASN A N 7
ATOM 10376 C CA . ASN A 1 75 ? 0.017 8.402 -8.504 1.00 0.00 75 ASN A CA 7
ATOM 10377 C C . ASN A 1 75 ? -1.193 9.281 -8.204 1.00 0.00 75 ASN A C 7
ATOM 10378 O O . ASN A 1 75 ? -1.055 10.395 -7.697 1.00 0.00 75 ASN A O 7
ATOM 10389 N N . THR A 1 76 ? -2.380 8.774 -8.521 1.00 0.00 76 THR A N 7
ATOM 10390 C CA . THR A 1 76 ? -3.614 9.512 -8.286 1.00 0.00 76 THR A CA 7
ATOM 10391 C C . THR A 1 76 ? -4.726 8.587 -7.807 1.00 0.00 76 THR A C 7
ATOM 10392 O O . THR A 1 76 ? -4.924 7.503 -8.355 1.00 0.00 76 THR A O 7
ATOM 10403 N N . ALA A 1 77 ? -5.451 9.021 -6.781 1.00 0.00 77 ALA A N 7
ATOM 10404 C CA . ALA A 1 77 ? -6.545 8.232 -6.229 1.00 0.00 77 ALA A CA 7
ATOM 10405 C C . ALA A 1 77 ? -7.873 8.608 -6.877 1.00 0.00 77 ALA A C 7
ATOM 10406 O O . ALA A 1 77 ? -8.081 9.755 -7.274 1.00 0.00 77 ALA A O 7
ATOM 10413 N N . THR A 1 78 ? -8.771 7.633 -6.983 1.00 0.00 78 THR A N 7
ATOM 10414 C CA . THR A 1 78 ? -10.079 7.861 -7.585 1.00 0.00 78 THR A CA 7
ATOM 10415 C C . THR A 1 78 ? -11.125 6.918 -7.001 1.00 0.00 78 THR A C 7
ATOM 10416 O O . THR A 1 78 ? -10.826 5.771 -6.671 1.00 0.00 78 THR A O 7
ATOM 10427 N N . ALA A 1 79 ? -12.353 7.410 -6.875 1.00 0.00 79 ALA A N 7
ATOM 10428 C CA . ALA A 1 79 ? -13.445 6.610 -6.333 1.00 0.00 79 ALA A CA 7
ATOM 10429 C C . ALA A 1 79 ? -14.711 6.771 -7.167 1.00 0.00 79 ALA A C 7
ATOM 10430 O O . ALA A 1 79 ? -14.923 7.789 -7.827 1.00 0.00 79 ALA A O 7
ATOM 10437 N N . PRO A 1 80 ? -15.574 5.745 -7.139 1.00 0.00 80 PRO A N 7
ATOM 10438 C CA . PRO A 1 80 ? -16.834 5.750 -7.887 1.00 0.00 80 PRO A CA 7
ATOM 10439 C C . PRO A 1 80 ? -17.843 6.741 -7.318 1.00 0.00 80 PRO A C 7
ATOM 10440 O O . PRO A 1 80 ? -18.976 6.827 -7.791 1.00 0.00 80 PRO A O 7
ATOM 10451 N N . GLN A 1 81 ? -17.424 7.486 -6.300 1.00 0.00 81 GLN A N 7
ATOM 10452 C CA . GLN A 1 81 ? -18.292 8.471 -5.666 1.00 0.00 81 GLN A CA 7
ATOM 10453 C C . GLN A 1 81 ? -18.192 9.819 -6.372 1.00 0.00 81 GLN A C 7
ATOM 10454 O O . GLN A 1 81 ? -19.192 10.512 -6.554 1.00 0.00 81 GLN A O 7
ATOM 10468 N N . GLY A 1 82 ? -16.977 10.186 -6.769 1.00 0.00 82 GLY A N 7
ATOM 10469 C CA . GLY A 1 82 ? -16.768 11.450 -7.450 1.00 0.00 82 GLY A CA 7
ATOM 10470 C C . GLY A 1 82 ? -15.674 12.280 -6.809 1.00 0.00 82 GLY A C 7
ATOM 10471 O O . GLY A 1 82 ? -15.740 13.509 -6.807 1.00 0.00 82 GLY A O 7
ATOM 10475 N N . GLN A 1 83 ? -14.665 11.608 -6.264 1.00 0.00 83 GLN A N 7
ATOM 10476 C CA . GLN A 1 83 ? -13.553 12.292 -5.615 1.00 0.00 83 GLN A CA 7
ATOM 10477 C C . GLN A 1 83 ? -12.219 11.698 -6.053 1.00 0.00 83 GLN A C 7
ATOM 10478 O O . GLN A 1 83 ? -12.063 10.479 -6.126 1.00 0.00 83 GLN A O 7
ATOM 10492 N N . THR A 1 84 ? -11.257 12.568 -6.346 1.00 0.00 84 THR A N 7
ATOM 10493 C CA . THR A 1 84 ? -9.936 12.131 -6.778 1.00 0.00 84 THR A CA 7
ATOM 10494 C C . THR A 1 84 ? -8.837 12.919 -6.074 1.00 0.00 84 THR A C 7
ATOM 10495 O O . THR A 1 84 ? -8.993 14.109 -5.799 1.00 0.00 84 THR A O 7
ATOM 10506 N N . PHE A 1 85 ? -7.727 12.249 -5.786 1.00 0.00 85 PHE A N 7
ATOM 10507 C CA . PHE A 1 85 ? -6.601 12.888 -5.113 1.00 0.00 85 PHE A CA 7
ATOM 10508 C C . PHE A 1 85 ? -5.281 12.490 -5.766 1.00 0.00 85 PHE A C 7
ATOM 10509 O O . PHE A 1 85 ? -5.249 11.664 -6.678 1.00 0.00 85 PHE A O 7
ATOM 10526 N N . THR A 1 86 ? -4.190 13.085 -5.292 1.00 0.00 86 THR A N 7
ATOM 10527 C CA . THR A 1 86 ? -2.867 12.796 -5.829 1.00 0.00 86 THR A CA 7
ATOM 10528 C C . THR A 1 86 ? -1.933 12.277 -4.742 1.00 0.00 86 THR A C 7
ATOM 10529 O O . THR A 1 86 ? -1.725 12.935 -3.722 1.00 0.00 86 THR A O 7
ATOM 10540 N N . VAL A 1 87 ? -1.372 11.093 -4.965 1.00 0.00 87 VAL A N 7
ATOM 10541 C CA . VAL A 1 87 ? -0.459 10.486 -4.005 1.00 0.00 87 VAL A CA 7
ATOM 10542 C C . VAL A 1 87 ? 0.994 10.756 -4.381 1.00 0.00 87 VAL A C 7
ATOM 10543 O O . VAL A 1 87 ? 1.379 10.620 -5.542 1.00 0.00 87 VAL A O 7
ATOM 10556 N N . GLN A 1 88 ? 1.795 11.138 -3.392 1.00 0.00 88 GLN A N 7
ATOM 10557 C CA . GLN A 1 88 ? 3.206 11.427 -3.621 1.00 0.00 88 GLN A CA 7
ATOM 10558 C C . GLN A 1 88 ? 4.087 10.616 -2.677 1.00 0.00 88 GLN A C 7
ATOM 10559 O O . GLN A 1 88 ? 3.737 10.400 -1.516 1.00 0.00 88 GLN A O 7
ATOM 10573 N N . ARG A 1 89 ? 5.232 10.168 -3.182 1.00 0.00 89 ARG A N 7
ATOM 10574 C CA . ARG A 1 89 ? 6.163 9.380 -2.384 1.00 0.00 89 ARG A CA 7
ATOM 10575 C C . ARG A 1 89 ? 7.294 10.252 -1.848 1.00 0.00 89 ARG A C 7
ATOM 10576 O O . ARG A 1 89 ? 7.995 10.917 -2.613 1.00 0.00 89 ARG A O 7
ATOM 10597 N N . LEU A 1 90 ? 7.466 10.245 -0.531 1.00 0.00 90 LEU A N 7
ATOM 10598 C CA . LEU A 1 90 ? 8.512 11.036 0.108 1.00 0.00 90 LEU A CA 7
ATOM 10599 C C . LEU A 1 90 ? 9.293 10.196 1.113 1.00 0.00 90 LEU A C 7
ATOM 10600 O O . LEU A 1 90 ? 8.720 9.634 2.046 1.00 0.00 90 LEU A O 7
ATOM 10616 N N . VAL A 1 91 ? 10.606 10.116 0.916 1.00 0.00 91 VAL A N 7
ATOM 10617 C CA . VAL A 1 91 ? 11.466 9.347 1.807 1.00 0.00 91 VAL A CA 7
ATOM 10618 C C . VAL A 1 91 ? 11.761 10.119 3.088 1.00 0.00 91 VAL A C 7
ATOM 10619 O O . VAL A 1 91 ? 12.091 11.305 3.050 1.00 0.00 91 VAL A O 7
ATOM 10632 N N . LYS A 1 92 ? 11.641 9.439 4.223 1.00 0.00 92 LYS A N 7
ATOM 10633 C CA . LYS A 1 92 ? 11.897 10.059 5.518 1.00 0.00 92 LYS A CA 7
ATOM 10634 C C . LYS A 1 92 ? 13.177 9.511 6.141 1.00 0.00 92 LYS A C 7
ATOM 10635 O O . LYS A 1 92 ? 13.136 8.597 6.963 1.00 0.00 92 LYS A O 7
ATOM 10654 N N . ALA A 1 93 ? 14.312 10.078 5.744 1.00 0.00 93 ALA A N 7
ATOM 10655 C CA . ALA A 1 93 ? 15.603 9.648 6.267 1.00 0.00 93 ALA A CA 7
ATOM 10656 C C . ALA A 1 93 ? 16.052 10.538 7.421 1.00 0.00 93 ALA A C 7
ATOM 10657 O O . ALA A 1 93 ? 16.692 11.568 7.210 1.00 0.00 93 ALA A O 7
ATOM 10664 N N . SER A 1 94 ? 15.713 10.134 8.641 1.00 0.00 94 SER A N 7
ATOM 10665 C CA . SER A 1 94 ? 16.078 10.897 9.828 1.00 0.00 94 SER A CA 7
ATOM 10666 C C . SER A 1 94 ? 17.340 10.331 10.471 1.00 0.00 94 SER A C 7
ATOM 10667 O O . SER A 1 94 ? 17.310 9.273 11.098 1.00 0.00 94 SER A O 7
ATOM 10675 N N . GLY A 1 95 ? 18.450 11.046 10.312 1.00 0.00 95 GLY A N 7
ATOM 10676 C CA . GLY A 1 95 ? 19.708 10.600 10.882 1.00 0.00 95 GLY A CA 7
ATOM 10677 C C . GLY A 1 95 ? 19.976 11.211 12.243 1.00 0.00 95 GLY A C 7
ATOM 10678 O O . GLY A 1 95 ? 19.064 11.664 12.934 1.00 0.00 95 GLY A O 7
ATOM 10682 N N . PRO A 1 96 ? 21.255 11.226 12.647 1.00 0.00 96 PRO A N 7
ATOM 10683 C CA . PRO A 1 96 ? 21.671 11.782 13.938 1.00 0.00 96 PRO A CA 7
ATOM 10684 C C . PRO A 1 96 ? 21.535 13.300 13.986 1.00 0.00 96 PRO A C 7
ATOM 10685 O O . PRO A 1 96 ? 20.950 13.851 14.919 1.00 0.00 96 PRO A O 7
ATOM 10696 N N . SER A 1 97 ? 22.079 13.971 12.976 1.00 0.00 97 SER A N 7
ATOM 10697 C CA . SER A 1 97 ? 22.021 15.426 12.905 1.00 0.00 97 SER A CA 7
ATOM 10698 C C . SER A 1 97 ? 21.524 15.884 11.537 1.00 0.00 97 SER A C 7
ATOM 10699 O O . SER A 1 97 ? 21.777 15.233 10.523 1.00 0.00 97 SER A O 7
ATOM 10707 N N . SER A 1 98 ? 20.817 17.009 11.517 1.00 0.00 98 SER A N 7
ATOM 10708 C CA . SER A 1 98 ? 20.281 17.554 10.275 1.00 0.00 98 SER A CA 7
ATOM 10709 C C . SER A 1 98 ? 20.240 19.078 10.323 1.00 0.00 98 SER A C 7
ATOM 10710 O O . SER A 1 98 ? 20.307 19.679 11.395 1.00 0.00 98 SER A O 7
ATOM 10718 N N . GLY A 1 99 ? 20.130 19.698 9.152 1.00 0.00 99 GLY A N 7
ATOM 10719 C CA . GLY A 1 99 ? 20.083 21.147 9.082 1.00 0.00 99 GLY A CA 7
ATOM 10720 C C . GLY A 1 99 ? 21.298 21.734 8.392 1.00 0.00 99 GLY A C 7
ATOM 10721 O O . GLY A 1 99 ? 21.195 22.735 7.683 1.00 0.00 99 GLY A O 7
ATOM 10725 N N . GLY A 1 1 ? 52.028 -8.518 -1.177 1.00 0.00 1 GLY A N 8
ATOM 10726 C CA . GLY A 1 1 ? 50.645 -8.952 -1.257 1.00 0.00 1 GLY A CA 8
ATOM 10727 C C . GLY A 1 1 ? 50.215 -9.742 -0.037 1.00 0.00 1 GLY A C 8
ATOM 10728 O O . GLY A 1 1 ? 51.046 -10.140 0.779 1.00 0.00 1 GLY A O 8
ATOM 10732 N N . SER A 1 2 ? 48.911 -9.968 0.090 1.00 0.00 2 SER A N 8
ATOM 10733 C CA . SER A 1 2 ? 48.370 -10.710 1.223 1.00 0.00 2 SER A CA 8
ATOM 10734 C C . SER A 1 2 ? 46.922 -11.116 0.965 1.00 0.00 2 SER A C 8
ATOM 10735 O O . SER A 1 2 ? 46.093 -10.289 0.586 1.00 0.00 2 SER A O 8
ATOM 10743 N N . SER A 1 3 ? 46.626 -12.394 1.175 1.00 0.00 3 SER A N 8
ATOM 10744 C CA . SER A 1 3 ? 45.280 -12.912 0.962 1.00 0.00 3 SER A CA 8
ATOM 10745 C C . SER A 1 3 ? 45.077 -14.224 1.713 1.00 0.00 3 SER A C 8
ATOM 10746 O O . SER A 1 3 ? 45.975 -15.063 1.774 1.00 0.00 3 SER A O 8
ATOM 10754 N N . GLY A 1 4 ? 43.889 -14.394 2.285 1.00 0.00 4 GLY A N 8
ATOM 10755 C CA . GLY A 1 4 ? 43.588 -15.606 3.025 1.00 0.00 4 GLY A CA 8
ATOM 10756 C C . GLY A 1 4 ? 42.859 -16.634 2.183 1.00 0.00 4 GLY A C 8
ATOM 10757 O O . GLY A 1 4 ? 43.051 -16.701 0.969 1.00 0.00 4 GLY A O 8
ATOM 10761 N N . SER A 1 5 ? 42.023 -17.440 2.829 1.00 0.00 5 SER A N 8
ATOM 10762 C CA . SER A 1 5 ? 41.267 -18.474 2.132 1.00 0.00 5 SER A CA 8
ATOM 10763 C C . SER A 1 5 ? 39.922 -18.715 2.811 1.00 0.00 5 SER A C 8
ATOM 10764 O O . SER A 1 5 ? 39.851 -18.892 4.028 1.00 0.00 5 SER A O 8
ATOM 10772 N N . SER A 1 6 ? 38.857 -18.720 2.016 1.00 0.00 6 SER A N 8
ATOM 10773 C CA . SER A 1 6 ? 37.513 -18.935 2.540 1.00 0.00 6 SER A CA 8
ATOM 10774 C C . SER A 1 6 ? 36.556 -19.348 1.426 1.00 0.00 6 SER A C 8
ATOM 10775 O O . SER A 1 6 ? 36.845 -19.166 0.244 1.00 0.00 6 SER A O 8
ATOM 10783 N N . GLY A 1 7 ? 35.412 -19.906 1.813 1.00 0.00 7 GLY A N 8
ATOM 10784 C CA . GLY A 1 7 ? 34.429 -20.337 0.837 1.00 0.00 7 GLY A CA 8
ATOM 10785 C C . GLY A 1 7 ? 33.439 -19.243 0.490 1.00 0.00 7 GLY A C 8
ATOM 10786 O O . GLY A 1 7 ? 33.643 -18.078 0.832 1.00 0.00 7 GLY A O 8
ATOM 10790 N N . LYS A 1 8 ? 32.362 -19.617 -0.193 1.00 0.00 8 LYS A N 8
ATOM 10791 C CA . LYS A 1 8 ? 31.335 -18.660 -0.588 1.00 0.00 8 LYS A CA 8
ATOM 10792 C C . LYS A 1 8 ? 30.154 -19.369 -1.244 1.00 0.00 8 LYS A C 8
ATOM 10793 O O . LYS A 1 8 ? 30.285 -20.492 -1.730 1.00 0.00 8 LYS A O 8
ATOM 10812 N N . SER A 1 9 ? 29.003 -18.704 -1.255 1.00 0.00 9 SER A N 8
ATOM 10813 C CA . SER A 1 9 ? 27.799 -19.272 -1.850 1.00 0.00 9 SER A CA 8
ATOM 10814 C C . SER A 1 9 ? 27.974 -19.464 -3.354 1.00 0.00 9 SER A C 8
ATOM 10815 O O . SER A 1 9 ? 28.596 -18.641 -4.026 1.00 0.00 9 SER A O 8
ATOM 10823 N N . ILE A 1 10 ? 27.421 -20.554 -3.873 1.00 0.00 10 ILE A N 8
ATOM 10824 C CA . ILE A 1 10 ? 27.514 -20.854 -5.296 1.00 0.00 10 ILE A CA 8
ATOM 10825 C C . ILE A 1 10 ? 26.714 -19.853 -6.123 1.00 0.00 10 ILE A C 8
ATOM 10826 O O . ILE A 1 10 ? 27.222 -19.283 -7.089 1.00 0.00 10 ILE A O 8
ATOM 10842 N N . ARG A 1 11 ? 25.461 -19.642 -5.735 1.00 0.00 11 ARG A N 8
ATOM 10843 C CA . ARG A 1 11 ? 24.590 -18.708 -6.440 1.00 0.00 11 ARG A CA 8
ATOM 10844 C C . ARG A 1 11 ? 23.622 -18.033 -5.473 1.00 0.00 11 ARG A C 8
ATOM 10845 O O . ARG A 1 11 ? 23.198 -18.630 -4.483 1.00 0.00 11 ARG A O 8
ATOM 10866 N N . LEU A 1 12 ? 23.277 -16.784 -5.766 1.00 0.00 12 LEU A N 8
ATOM 10867 C CA . LEU A 1 12 ? 22.359 -16.025 -4.923 1.00 0.00 12 LEU A CA 8
ATOM 10868 C C . LEU A 1 12 ? 21.041 -15.769 -5.647 1.00 0.00 12 LEU A C 8
ATOM 10869 O O . LEU A 1 12 ? 20.964 -15.868 -6.871 1.00 0.00 12 LEU A O 8
ATOM 10885 N N . ALA A 1 13 ? 20.007 -15.436 -4.881 1.00 0.00 13 ALA A N 8
ATOM 10886 C CA . ALA A 1 13 ? 18.693 -15.161 -5.450 1.00 0.00 13 ALA A CA 8
ATOM 10887 C C . ALA A 1 13 ? 18.367 -13.673 -5.383 1.00 0.00 13 ALA A C 8
ATOM 10888 O O . ALA A 1 13 ? 17.669 -13.220 -4.475 1.00 0.00 13 ALA A O 8
ATOM 10895 N N . LYS A 1 14 ? 18.877 -12.916 -6.348 1.00 0.00 14 LYS A N 8
ATOM 10896 C CA . LYS A 1 14 ? 18.640 -11.478 -6.400 1.00 0.00 14 LYS A CA 8
ATOM 10897 C C . LYS A 1 14 ? 18.735 -10.861 -5.008 1.00 0.00 14 LYS A C 8
ATOM 10898 O O . LYS A 1 14 ? 17.866 -10.090 -4.601 1.00 0.00 14 LYS A O 8
ATOM 10917 N N . GLU A 1 15 ? 19.796 -11.204 -4.285 1.00 0.00 15 GLU A N 8
ATOM 10918 C CA . GLU A 1 15 ? 20.003 -10.682 -2.939 1.00 0.00 15 GLU A CA 8
ATOM 10919 C C . GLU A 1 15 ? 19.693 -9.189 -2.881 1.00 0.00 15 GLU A C 8
ATOM 10920 O O . GLU A 1 15 ? 19.306 -8.664 -1.837 1.00 0.00 15 GLU A O 8
ATOM 10932 N N . LYS A 1 16 ? 19.866 -8.510 -4.010 1.00 0.00 16 LYS A N 8
ATOM 10933 C CA . LYS A 1 16 ? 19.605 -7.078 -4.090 1.00 0.00 16 LYS A CA 8
ATOM 10934 C C . LYS A 1 16 ? 18.309 -6.720 -3.369 1.00 0.00 16 LYS A C 8
ATOM 10935 O O . LYS A 1 16 ? 18.163 -5.615 -2.849 1.00 0.00 16 LYS A O 8
ATOM 10954 N N . GLU A 1 17 ? 17.372 -7.663 -3.342 1.00 0.00 17 GLU A N 8
ATOM 10955 C CA . GLU A 1 17 ? 16.089 -7.446 -2.684 1.00 0.00 17 GLU A CA 8
ATOM 10956 C C . GLU A 1 17 ? 16.273 -6.692 -1.370 1.00 0.00 17 GLU A C 8
ATOM 10957 O O . GLU A 1 17 ? 15.401 -5.929 -0.953 1.00 0.00 17 GLU A O 8
ATOM 10969 N N . SER A 1 18 ? 17.413 -6.911 -0.723 1.00 0.00 18 SER A N 8
ATOM 10970 C CA . SER A 1 18 ? 17.709 -6.256 0.546 1.00 0.00 18 SER A CA 8
ATOM 10971 C C . SER A 1 18 ? 17.461 -4.753 0.452 1.00 0.00 18 SER A C 8
ATOM 10972 O O . SER A 1 18 ? 16.866 -4.156 1.349 1.00 0.00 18 SER A O 8
ATOM 10980 N N . GLN A 1 19 ? 17.922 -4.150 -0.639 1.00 0.00 19 GLN A N 8
ATOM 10981 C CA . GLN A 1 19 ? 17.751 -2.718 -0.849 1.00 0.00 19 GLN A CA 8
ATOM 10982 C C . GLN A 1 19 ? 16.299 -2.306 -0.635 1.00 0.00 19 GLN A C 8
ATOM 10983 O O . GLN A 1 19 ? 15.995 -1.499 0.243 1.00 0.00 19 GLN A O 8
ATOM 10997 N N . ALA A 1 20 ? 15.405 -2.865 -1.444 1.00 0.00 20 ALA A N 8
ATOM 10998 C CA . ALA A 1 20 ? 13.984 -2.556 -1.342 1.00 0.00 20 ALA A CA 8
ATOM 10999 C C . ALA A 1 20 ? 13.579 -2.308 0.107 1.00 0.00 20 ALA A C 8
ATOM 11000 O O . ALA A 1 20 ? 12.973 -1.285 0.426 1.00 0.00 20 ALA A O 8
ATOM 11007 N N . ASP A 1 21 ? 13.916 -3.250 0.981 1.00 0.00 21 ASP A N 8
ATOM 11008 C CA . ASP A 1 21 ? 13.588 -3.133 2.397 1.00 0.00 21 ASP A CA 8
ATOM 11009 C C . ASP A 1 21 ? 14.307 -1.943 3.025 1.00 0.00 21 ASP A C 8
ATOM 11010 O O . ASP A 1 21 ? 13.673 -1.040 3.572 1.00 0.00 21 ASP A O 8
ATOM 11019 N N . TYR A 1 22 ? 15.632 -1.948 2.942 1.00 0.00 22 TYR A N 8
ATOM 11020 C CA . TYR A 1 22 ? 16.437 -0.871 3.505 1.00 0.00 22 TYR A CA 8
ATOM 11021 C C . TYR A 1 22 ? 15.727 0.472 3.363 1.00 0.00 22 TYR A C 8
ATOM 11022 O O . TYR A 1 22 ? 15.757 1.302 4.272 1.00 0.00 22 TYR A O 8
ATOM 11040 N N . ILE A 1 23 ? 15.088 0.677 2.216 1.00 0.00 23 ILE A N 8
ATOM 11041 C CA . ILE A 1 23 ? 14.369 1.917 1.954 1.00 0.00 23 ILE A CA 8
ATOM 11042 C C . ILE A 1 23 ? 12.976 1.886 2.574 1.00 0.00 23 ILE A C 8
ATOM 11043 O O . ILE A 1 23 ? 12.599 2.785 3.326 1.00 0.00 23 ILE A O 8
ATOM 11059 N N . SER A 1 24 ? 12.215 0.843 2.256 1.00 0.00 24 SER A N 8
ATOM 11060 C CA . SER A 1 24 ? 10.863 0.695 2.780 1.00 0.00 24 SER A CA 8
ATOM 11061 C C . SER A 1 24 ? 10.826 0.984 4.277 1.00 0.00 24 SER A C 8
ATOM 11062 O O . SER A 1 24 ? 9.913 1.646 4.772 1.00 0.00 24 SER A O 8
ATOM 11070 N N . THR A 1 25 ? 11.825 0.482 4.995 1.00 0.00 25 THR A N 8
ATOM 11071 C CA . THR A 1 25 ? 11.908 0.684 6.436 1.00 0.00 25 THR A CA 8
ATOM 11072 C C . THR A 1 25 ? 11.473 2.094 6.820 1.00 0.00 25 THR A C 8
ATOM 11073 O O . THR A 1 25 ? 10.784 2.290 7.822 1.00 0.00 25 THR A O 8
ATOM 11084 N N . TYR A 1 26 ? 11.877 3.071 6.017 1.00 0.00 26 TYR A N 8
ATOM 11085 C CA . TYR A 1 26 ? 11.529 4.464 6.273 1.00 0.00 26 TYR A CA 8
ATOM 11086 C C . TYR A 1 26 ? 10.934 5.115 5.028 1.00 0.00 26 TYR A C 8
ATOM 11087 O O . TYR A 1 26 ? 11.653 5.469 4.094 1.00 0.00 26 TYR A O 8
ATOM 11105 N N . VAL A 1 27 ? 9.614 5.271 5.024 1.00 0.00 27 VAL A N 8
ATOM 11106 C CA . VAL A 1 27 ? 8.920 5.881 3.896 1.00 0.00 27 VAL A CA 8
ATOM 11107 C C . VAL A 1 27 ? 7.609 6.521 4.338 1.00 0.00 27 VAL A C 8
ATOM 11108 O O . VAL A 1 27 ? 7.018 6.118 5.340 1.00 0.00 27 VAL A O 8
ATOM 11121 N N . GLU A 1 28 ? 7.159 7.519 3.584 1.00 0.00 28 GLU A N 8
ATOM 11122 C CA . GLU A 1 28 ? 5.917 8.215 3.900 1.00 0.00 28 GLU A CA 8
ATOM 11123 C C . GLU A 1 28 ? 5.059 8.388 2.650 1.00 0.00 28 GLU A C 8
ATOM 11124 O O . GLU A 1 28 ? 5.577 8.529 1.543 1.00 0.00 28 GLU A O 8
ATOM 11136 N N . TRP A 1 29 ? 3.744 8.377 2.837 1.00 0.00 29 TRP A N 8
ATOM 11137 C CA . TRP A 1 29 ? 2.813 8.533 1.726 1.00 0.00 29 TRP A CA 8
ATOM 11138 C C . TRP A 1 29 ? 1.726 9.548 2.064 1.00 0.00 29 TRP A C 8
ATOM 11139 O O . TRP A 1 29 ? 0.990 9.380 3.036 1.00 0.00 29 TRP A O 8
ATOM 11160 N N . GLN A 1 30 ? 1.631 10.599 1.256 1.00 0.00 30 GLN A N 8
ATOM 11161 C CA . GLN A 1 30 ? 0.634 11.640 1.472 1.00 0.00 30 GLN A CA 8
ATOM 11162 C C . GLN A 1 30 ? -0.225 11.837 0.227 1.00 0.00 30 GLN A C 8
ATOM 11163 O O . GLN A 1 30 ? 0.210 11.558 -0.890 1.00 0.00 30 GLN A O 8
ATOM 11177 N N . TYR A 1 31 ? -1.446 12.320 0.428 1.00 0.00 31 TYR A N 8
ATOM 11178 C CA . TYR A 1 31 ? -2.368 12.552 -0.678 1.00 0.00 31 TYR A CA 8
ATOM 11179 C C . TYR A 1 31 ? -2.822 14.008 -0.713 1.00 0.00 31 TYR A C 8
ATOM 11180 O O . TYR A 1 31 ? -2.953 14.653 0.327 1.00 0.00 31 TYR A O 8
ATOM 11198 N N . ILE A 1 32 ? -3.060 14.518 -1.916 1.00 0.00 32 ILE A N 8
ATOM 11199 C CA . ILE A 1 32 ? -3.501 15.896 -2.088 1.00 0.00 32 ILE A CA 8
ATOM 11200 C C . ILE A 1 32 ? -5.008 15.968 -2.312 1.00 0.00 32 ILE A C 8
ATOM 11201 O O . ILE A 1 32 ? -5.506 15.588 -3.372 1.00 0.00 32 ILE A O 8
ATOM 11217 N N . ASP A 1 33 ? -5.727 16.458 -1.309 1.00 0.00 33 ASP A N 8
ATOM 11218 C CA . ASP A 1 33 ? -7.177 16.583 -1.397 1.00 0.00 33 ASP A CA 8
ATOM 11219 C C . ASP A 1 33 ? -7.568 17.740 -2.311 1.00 0.00 33 ASP A C 8
ATOM 11220 O O . ASP A 1 33 ? -6.731 18.561 -2.684 1.00 0.00 33 ASP A O 8
ATOM 11229 N N . LYS A 1 34 ? -8.847 17.798 -2.669 1.00 0.00 34 LYS A N 8
ATOM 11230 C CA . LYS A 1 34 ? -9.351 18.853 -3.539 1.00 0.00 34 LYS A CA 8
ATOM 11231 C C . LYS A 1 34 ? -8.535 20.131 -3.374 1.00 0.00 34 LYS A C 8
ATOM 11232 O O . LYS A 1 34 ? -7.776 20.514 -4.264 1.00 0.00 34 LYS A O 8
ATOM 11251 N N . ASN A 1 35 ? -8.695 20.786 -2.228 1.00 0.00 35 ASN A N 8
ATOM 11252 C CA . ASN A 1 35 ? -7.971 22.020 -1.946 1.00 0.00 35 ASN A CA 8
ATOM 11253 C C . ASN A 1 35 ? -7.176 21.901 -0.650 1.00 0.00 35 ASN A C 8
ATOM 11254 O O . ASN A 1 35 ? -6.780 22.905 -0.058 1.00 0.00 35 ASN A O 8
ATOM 11265 N N . ILE A 1 36 ? -6.945 20.666 -0.215 1.00 0.00 36 ILE A N 8
ATOM 11266 C CA . ILE A 1 36 ? -6.196 20.416 1.009 1.00 0.00 36 ILE A CA 8
ATOM 11267 C C . ILE A 1 36 ? -5.126 19.351 0.791 1.00 0.00 36 ILE A C 8
ATOM 11268 O O . ILE A 1 36 ? -5.251 18.501 -0.091 1.00 0.00 36 ILE A O 8
ATOM 11284 N N . THR A 1 37 ? -4.074 19.403 1.602 1.00 0.00 37 THR A N 8
ATOM 11285 C CA . THR A 1 37 ? -2.982 18.443 1.498 1.00 0.00 37 THR A CA 8
ATOM 11286 C C . THR A 1 37 ? -2.784 17.692 2.810 1.00 0.00 37 THR A C 8
ATOM 11287 O O . THR A 1 37 ? -2.164 18.204 3.741 1.00 0.00 37 THR A O 8
ATOM 11298 N N . GLN A 1 38 ? -3.314 16.475 2.875 1.00 0.00 38 GLN A N 8
ATOM 11299 C CA . GLN A 1 38 ? -3.196 15.653 4.074 1.00 0.00 38 GLN A CA 8
ATOM 11300 C C . GLN A 1 38 ? -2.310 14.438 3.815 1.00 0.00 38 GLN A C 8
ATOM 11301 O O . GLN A 1 38 ? -1.866 14.210 2.690 1.00 0.00 38 GLN A O 8
ATOM 11315 N N . CYS A 1 39 ? -2.057 13.663 4.864 1.00 0.00 39 CYS A N 8
ATOM 11316 C CA . CYS A 1 39 ? -1.224 12.472 4.751 1.00 0.00 39 CYS A CA 8
ATOM 11317 C C . CYS A 1 39 ? -1.986 11.230 5.201 1.00 0.00 39 CYS A C 8
ATOM 11318 O O . CYS A 1 39 ? -3.009 11.328 5.879 1.00 0.00 39 CYS A O 8
ATOM 11326 N N . PHE A 1 40 ? -1.482 10.061 4.817 1.00 0.00 40 PHE A N 8
ATOM 11327 C CA . PHE A 1 40 ? -2.118 8.799 5.179 1.00 0.00 40 PHE A CA 8
ATOM 11328 C C . PHE A 1 40 ? -1.650 8.330 6.553 1.00 0.00 40 PHE A C 8
ATOM 11329 O O . PHE A 1 40 ? -0.623 8.782 7.060 1.00 0.00 40 PHE A O 8
ATOM 11346 N N . ASP A 1 41 ? -2.412 7.420 7.151 1.00 0.00 41 ASP A N 8
ATOM 11347 C CA . ASP A 1 41 ? -2.076 6.887 8.467 1.00 0.00 41 ASP A CA 8
ATOM 11348 C C . ASP A 1 41 ? -0.865 5.964 8.387 1.00 0.00 41 ASP A C 8
ATOM 11349 O O . ASP A 1 41 ? -0.367 5.668 7.301 1.00 0.00 41 ASP A O 8
ATOM 11358 N N . LYS A 1 42 ? -0.394 5.513 9.544 1.00 0.00 42 LYS A N 8
ATOM 11359 C CA . LYS A 1 42 ? 0.759 4.623 9.607 1.00 0.00 42 LYS A CA 8
ATOM 11360 C C . LYS A 1 42 ? 0.406 3.236 9.078 1.00 0.00 42 LYS A C 8
ATOM 11361 O O . LYS A 1 42 ? 1.277 2.497 8.619 1.00 0.00 42 LYS A O 8
ATOM 11380 N N . MET A 1 43 ? -0.876 2.892 9.143 1.00 0.00 43 MET A N 8
ATOM 11381 C CA . MET A 1 43 ? -1.343 1.595 8.667 1.00 0.00 43 MET A CA 8
ATOM 11382 C C . MET A 1 43 ? -1.561 1.616 7.158 1.00 0.00 43 MET A C 8
ATOM 11383 O O . MET A 1 43 ? -1.434 0.590 6.487 1.00 0.00 43 MET A O 8
ATOM 11397 N N . THR A 1 44 ? -1.889 2.790 6.628 1.00 0.00 44 THR A N 8
ATOM 11398 C CA . THR A 1 44 ? -2.125 2.943 5.198 1.00 0.00 44 THR A CA 8
ATOM 11399 C C . THR A 1 44 ? -0.831 3.260 4.457 1.00 0.00 44 THR A C 8
ATOM 11400 O O . THR A 1 44 ? -0.551 2.688 3.405 1.00 0.00 44 THR A O 8
ATOM 11411 N N . ASN A 1 45 ? -0.044 4.174 5.015 1.00 0.00 45 ASN A N 8
ATOM 11412 C CA . ASN A 1 45 ? 1.222 4.566 4.406 1.00 0.00 45 ASN A CA 8
ATOM 11413 C C . ASN A 1 45 ? 1.926 3.361 3.789 1.00 0.00 45 ASN A C 8
ATOM 11414 O O . ASN A 1 45 ? 2.486 3.449 2.697 1.00 0.00 45 ASN A O 8
ATOM 11425 N N . MET A 1 46 ? 1.891 2.237 4.497 1.00 0.00 46 MET A N 8
ATOM 11426 C CA . MET A 1 46 ? 2.524 1.013 4.018 1.00 0.00 46 MET A CA 8
ATOM 11427 C C . MET A 1 46 ? 1.719 0.396 2.878 1.00 0.00 46 MET A C 8
ATOM 11428 O O . MET A 1 46 ? 2.285 -0.134 1.921 1.00 0.00 46 MET A O 8
ATOM 11442 N N . LYS A 1 47 ? 0.397 0.467 2.987 1.00 0.00 47 LYS A N 8
ATOM 11443 C CA . LYS A 1 47 ? -0.486 -0.084 1.966 1.00 0.00 47 LYS A CA 8
ATOM 11444 C C . LYS A 1 47 ? -0.172 0.510 0.597 1.00 0.00 47 LYS A C 8
ATOM 11445 O O . LYS A 1 47 ? -0.407 -0.121 -0.434 1.00 0.00 47 LYS A O 8
ATOM 11464 N N . LEU A 1 48 ? 0.361 1.727 0.594 1.00 0.00 48 LEU A N 8
ATOM 11465 C CA . LEU A 1 48 ? 0.709 2.406 -0.650 1.00 0.00 48 LEU A CA 8
ATOM 11466 C C . LEU A 1 48 ? 2.121 2.039 -1.094 1.00 0.00 48 LEU A C 8
ATOM 11467 O O . LEU A 1 48 ? 2.344 1.680 -2.249 1.00 0.00 48 LEU A O 8
ATOM 11483 N N . GLU A 1 49 ? 3.071 2.130 -0.168 1.00 0.00 49 GLU A N 8
ATOM 11484 C CA . GLU A 1 49 ? 4.461 1.806 -0.465 1.00 0.00 49 GLU A CA 8
ATOM 11485 C C . GLU A 1 49 ? 4.591 0.368 -0.957 1.00 0.00 49 GLU A C 8
ATOM 11486 O O . GLU A 1 49 ? 5.277 0.097 -1.943 1.00 0.00 49 GLU A O 8
ATOM 11498 N N . VAL A 1 50 ? 3.927 -0.552 -0.263 1.00 0.00 50 VAL A N 8
ATOM 11499 C CA . VAL A 1 50 ? 3.967 -1.962 -0.629 1.00 0.00 50 VAL A CA 8
ATOM 11500 C C . VAL A 1 50 ? 3.619 -2.159 -2.100 1.00 0.00 50 VAL A C 8
ATOM 11501 O O . VAL A 1 50 ? 4.279 -2.917 -2.809 1.00 0.00 50 VAL A O 8
ATOM 11514 N N . ALA A 1 51 ? 2.577 -1.469 -2.553 1.00 0.00 51 ALA A N 8
ATOM 11515 C CA . ALA A 1 51 ? 2.142 -1.565 -3.941 1.00 0.00 51 ALA A CA 8
ATOM 11516 C C . ALA A 1 51 ? 3.155 -0.920 -4.880 1.00 0.00 51 ALA A C 8
ATOM 11517 O O . ALA A 1 51 ? 3.351 -1.378 -6.006 1.00 0.00 51 ALA A O 8
ATOM 11524 N N . TRP A 1 52 ? 3.795 0.145 -4.410 1.00 0.00 52 TRP A N 8
ATOM 11525 C CA . TRP A 1 52 ? 4.789 0.853 -5.209 1.00 0.00 52 TRP A CA 8
ATOM 11526 C C . TRP A 1 52 ? 6.091 0.064 -5.284 1.00 0.00 52 TRP A C 8
ATOM 11527 O O . TRP A 1 52 ? 6.828 0.154 -6.266 1.00 0.00 52 TRP A O 8
ATOM 11548 N N . LYS A 1 53 ? 6.369 -0.710 -4.241 1.00 0.00 53 LYS A N 8
ATOM 11549 C CA . LYS A 1 53 ? 7.583 -1.517 -4.188 1.00 0.00 53 LYS A CA 8
ATOM 11550 C C . LYS A 1 53 ? 7.397 -2.828 -4.947 1.00 0.00 53 LYS A C 8
ATOM 11551 O O . LYS A 1 53 ? 8.334 -3.337 -5.562 1.00 0.00 53 LYS A O 8
ATOM 11570 N N . ALA A 1 54 ? 6.184 -3.366 -4.901 1.00 0.00 54 ALA A N 8
ATOM 11571 C CA . ALA A 1 54 ? 5.876 -4.615 -5.588 1.00 0.00 54 ALA A CA 8
ATOM 11572 C C . ALA A 1 54 ? 5.606 -4.375 -7.069 1.00 0.00 54 ALA A C 8
ATOM 11573 O O . ALA A 1 54 ? 5.101 -5.253 -7.770 1.00 0.00 54 ALA A O 8
ATOM 11580 N N . LYS A 1 55 ? 5.946 -3.180 -7.542 1.00 0.00 55 LYS A N 8
ATOM 11581 C CA . LYS A 1 55 ? 5.742 -2.824 -8.941 1.00 0.00 55 LYS A CA 8
ATOM 11582 C C . LYS A 1 55 ? 4.297 -3.073 -9.360 1.00 0.00 55 LYS A C 8
ATOM 11583 O O . LYS A 1 55 ? 4.032 -3.535 -10.471 1.00 0.00 55 LYS A O 8
ATOM 11602 N N . LYS A 1 56 ? 3.364 -2.762 -8.467 1.00 0.00 56 LYS A N 8
ATOM 11603 C CA . LYS A 1 56 ? 1.945 -2.949 -8.744 1.00 0.00 56 LYS A CA 8
ATOM 11604 C C . LYS A 1 56 ? 1.415 -1.834 -9.641 1.00 0.00 56 LYS A C 8
ATOM 11605 O O . LYS A 1 56 ? 2.102 -0.844 -9.891 1.00 0.00 56 LYS A O 8
ATOM 11624 N N . LYS A 1 57 ? 0.187 -2.001 -10.121 1.00 0.00 57 LYS A N 8
ATOM 11625 C CA . LYS A 1 57 ? -0.437 -1.009 -10.988 1.00 0.00 57 LYS A CA 8
ATOM 11626 C C . LYS A 1 57 ? -1.270 -0.023 -10.174 1.00 0.00 57 LYS A C 8
ATOM 11627 O O . LYS A 1 57 ? -1.326 1.166 -10.489 1.00 0.00 57 LYS A O 8
ATOM 11646 N N . ASP A 1 58 ? -1.914 -0.524 -9.126 1.00 0.00 58 ASP A N 8
ATOM 11647 C CA . ASP A 1 58 ? -2.742 0.313 -8.265 1.00 0.00 58 ASP A CA 8
ATOM 11648 C C . ASP A 1 58 ? -3.105 -0.422 -6.979 1.00 0.00 58 ASP A C 8
ATOM 11649 O O . ASP A 1 58 ? -3.155 -1.652 -6.945 1.00 0.00 58 ASP A O 8
ATOM 11658 N N . THR A 1 59 ? -3.357 0.340 -5.919 1.00 0.00 59 THR A N 8
ATOM 11659 C CA . THR A 1 59 ? -3.712 -0.238 -4.629 1.00 0.00 59 THR A CA 8
ATOM 11660 C C . THR A 1 59 ? -4.942 0.444 -4.041 1.00 0.00 59 THR A C 8
ATOM 11661 O O . THR A 1 59 ? -5.059 1.669 -4.071 1.00 0.00 59 THR A O 8
ATOM 11672 N N . VAL A 1 60 ? -5.858 -0.357 -3.506 1.00 0.00 60 VAL A N 8
ATOM 11673 C CA . VAL A 1 60 ? -7.079 0.170 -2.909 1.00 0.00 60 VAL A CA 8
ATOM 11674 C C . VAL A 1 60 ? -6.885 0.459 -1.424 1.00 0.00 60 VAL A C 8
ATOM 11675 O O . VAL A 1 60 ? -6.317 -0.351 -0.692 1.00 0.00 60 VAL A O 8
ATOM 11688 N N . VAL A 1 61 ? -7.362 1.620 -0.985 1.00 0.00 61 VAL A N 8
ATOM 11689 C CA . VAL A 1 61 ? -7.243 2.016 0.413 1.00 0.00 61 VAL A CA 8
ATOM 11690 C C . VAL A 1 61 ? -8.516 2.698 0.901 1.00 0.00 61 VAL A C 8
ATOM 11691 O O . VAL A 1 61 ? -9.269 3.265 0.111 1.00 0.00 61 VAL A O 8
ATOM 11704 N N . GLN A 1 62 ? -8.748 2.639 2.208 1.00 0.00 62 GLN A N 8
ATOM 11705 C CA . GLN A 1 62 ? -9.930 3.252 2.802 1.00 0.00 62 GLN A CA 8
ATOM 11706 C C . GLN A 1 62 ? -9.690 4.730 3.093 1.00 0.00 62 GLN A C 8
ATOM 11707 O O . GLN A 1 62 ? -9.008 5.079 4.058 1.00 0.00 62 GLN A O 8
ATOM 11721 N N . ILE A 1 63 ? -10.252 5.592 2.254 1.00 0.00 63 ILE A N 8
ATOM 11722 C CA . ILE A 1 63 ? -10.099 7.032 2.422 1.00 0.00 63 ILE A CA 8
ATOM 11723 C C . ILE A 1 63 ? -11.442 7.699 2.701 1.00 0.00 63 ILE A C 8
ATOM 11724 O O . ILE A 1 63 ? -12.331 7.709 1.850 1.00 0.00 63 ILE A O 8
ATOM 11740 N N . HIS A 1 64 ? -11.581 8.257 3.900 1.00 0.00 64 HIS A N 8
ATOM 11741 C CA . HIS A 1 64 ? -12.815 8.929 4.291 1.00 0.00 64 HIS A CA 8
ATOM 11742 C C . HIS A 1 64 ? -13.955 7.927 4.442 1.00 0.00 64 HIS A C 8
ATOM 11743 O O . HIS A 1 64 ? -15.085 8.192 4.035 1.00 0.00 64 HIS A O 8
ATOM 11758 N N . ASN A 1 65 ? -13.650 6.774 5.030 1.00 0.00 65 ASN A N 8
ATOM 11759 C CA . ASN A 1 65 ? -14.649 5.732 5.233 1.00 0.00 65 ASN A CA 8
ATOM 11760 C C . ASN A 1 65 ? -15.182 5.221 3.898 1.00 0.00 65 ASN A C 8
ATOM 11761 O O . ASN A 1 65 ? -16.312 4.743 3.812 1.00 0.00 65 ASN A O 8
ATOM 11772 N N . GLN A 1 66 ? -14.358 5.325 2.860 1.00 0.00 66 GLN A N 8
ATOM 11773 C CA . GLN A 1 66 ? -14.747 4.874 1.529 1.00 0.00 66 GLN A CA 8
ATOM 11774 C C . GLN A 1 66 ? -13.542 4.341 0.761 1.00 0.00 66 GLN A C 8
ATOM 11775 O O . GLN A 1 66 ? -12.519 5.016 0.645 1.00 0.00 66 GLN A O 8
ATOM 11789 N N . ASP A 1 67 ? -13.669 3.125 0.240 1.00 0.00 67 ASP A N 8
ATOM 11790 C CA . ASP A 1 67 ? -12.590 2.501 -0.517 1.00 0.00 67 ASP A CA 8
ATOM 11791 C C . ASP A 1 67 ? -12.260 3.316 -1.764 1.00 0.00 67 ASP A C 8
ATOM 11792 O O . ASP A 1 67 ? -13.153 3.722 -2.507 1.00 0.00 67 ASP A O 8
ATOM 11801 N N . PHE A 1 68 ? -10.971 3.552 -1.986 1.00 0.00 68 PHE A N 8
ATOM 11802 C CA . PHE A 1 68 ? -10.522 4.320 -3.141 1.00 0.00 68 PHE A CA 8
ATOM 11803 C C . PHE A 1 68 ? -9.429 3.573 -3.900 1.00 0.00 68 PHE A C 8
ATOM 11804 O O . PHE A 1 68 ? -8.671 2.798 -3.317 1.00 0.00 68 PHE A O 8
ATOM 11821 N N . THR A 1 69 ? -9.355 3.811 -5.206 1.00 0.00 69 THR A N 8
ATOM 11822 C CA . THR A 1 69 ? -8.358 3.160 -6.046 1.00 0.00 69 THR A CA 8
ATOM 11823 C C . THR A 1 69 ? -7.174 4.084 -6.310 1.00 0.00 69 THR A C 8
ATOM 11824 O O . THR A 1 69 ? -7.280 5.043 -7.075 1.00 0.00 69 THR A O 8
ATOM 11835 N N . VAL A 1 70 ? -6.046 3.789 -5.672 1.00 0.00 70 VAL A N 8
ATOM 11836 C CA . VAL A 1 70 ? -4.841 4.593 -5.840 1.00 0.00 70 VAL A CA 8
ATOM 11837 C C . VAL A 1 70 ? -3.948 4.022 -6.936 1.00 0.00 70 VAL A C 8
ATOM 11838 O O . VAL A 1 70 ? -3.433 2.911 -6.815 1.00 0.00 70 VAL A O 8
ATOM 11851 N N . ASP A 1 71 ? -3.769 4.791 -8.005 1.00 0.00 71 ASP A N 8
ATOM 11852 C CA . ASP A 1 71 ? -2.936 4.363 -9.123 1.00 0.00 71 ASP A CA 8
ATOM 11853 C C . ASP A 1 71 ? -1.503 4.859 -8.954 1.00 0.00 71 ASP A C 8
ATOM 11854 O O . ASP A 1 71 ? -1.255 6.064 -8.891 1.00 0.00 71 ASP A O 8
ATOM 11863 N N . LEU A 1 72 ? -0.564 3.923 -8.881 1.00 0.00 72 LEU A N 8
ATOM 11864 C CA . LEU A 1 72 ? 0.845 4.264 -8.719 1.00 0.00 72 LEU A CA 8
ATOM 11865 C C . LEU A 1 72 ? 1.418 4.839 -10.010 1.00 0.00 72 LEU A C 8
ATOM 11866 O O . LEU A 1 72 ? 2.190 5.798 -9.985 1.00 0.00 72 LEU A O 8
ATOM 11882 N N . SER A 1 73 ? 1.034 4.249 -11.137 1.00 0.00 73 SER A N 8
ATOM 11883 C CA . SER A 1 73 ? 1.511 4.702 -12.438 1.00 0.00 73 SER A CA 8
ATOM 11884 C C . SER A 1 73 ? 1.478 6.225 -12.529 1.00 0.00 73 SER A C 8
ATOM 11885 O O . SER A 1 73 ? 2.491 6.864 -12.816 1.00 0.00 73 SER A O 8
ATOM 11893 N N . THR A 1 74 ? 0.306 6.801 -12.281 1.00 0.00 74 THR A N 8
ATOM 11894 C CA . THR A 1 74 ? 0.140 8.248 -12.336 1.00 0.00 74 THR A CA 8
ATOM 11895 C C . THR A 1 74 ? 0.197 8.861 -10.941 1.00 0.00 74 THR A C 8
ATOM 11896 O O . THR A 1 74 ? 0.421 10.061 -10.789 1.00 0.00 74 THR A O 8
ATOM 11907 N N . ASN A 1 75 ? -0.007 8.028 -9.925 1.00 0.00 75 ASN A N 8
ATOM 11908 C CA . ASN A 1 75 ? 0.022 8.489 -8.542 1.00 0.00 75 ASN A CA 8
ATOM 11909 C C . ASN A 1 75 ? -1.192 9.360 -8.233 1.00 0.00 75 ASN A C 8
ATOM 11910 O O . ASN A 1 75 ? -1.056 10.496 -7.776 1.00 0.00 75 ASN A O 8
ATOM 11921 N N . THR A 1 76 ? -2.381 8.820 -8.485 1.00 0.00 76 THR A N 8
ATOM 11922 C CA . THR A 1 76 ? -3.619 9.547 -8.235 1.00 0.00 76 THR A CA 8
ATOM 11923 C C . THR A 1 76 ? -4.721 8.608 -7.760 1.00 0.00 76 THR A C 8
ATOM 11924 O O . THR A 1 76 ? -4.900 7.519 -8.305 1.00 0.00 76 THR A O 8
ATOM 11935 N N . ALA A 1 77 ? -5.459 9.037 -6.741 1.00 0.00 77 ALA A N 8
ATOM 11936 C CA . ALA A 1 77 ? -6.547 8.235 -6.194 1.00 0.00 77 ALA A CA 8
ATOM 11937 C C . ALA A 1 77 ? -7.876 8.591 -6.851 1.00 0.00 77 ALA A C 8
ATOM 11938 O O . ALA A 1 77 ? -8.113 9.745 -7.213 1.00 0.00 77 ALA A O 8
ATOM 11945 N N . THR A 1 78 ? -8.741 7.594 -7.004 1.00 0.00 78 THR A N 8
ATOM 11946 C CA . THR A 1 78 ? -10.046 7.802 -7.620 1.00 0.00 78 THR A CA 8
ATOM 11947 C C . THR A 1 78 ? -11.090 6.864 -7.024 1.00 0.00 78 THR A C 8
ATOM 11948 O O . THR A 1 78 ? -10.774 5.750 -6.610 1.00 0.00 78 THR A O 8
ATOM 11959 N N . ALA A 1 79 ? -12.337 7.324 -6.985 1.00 0.00 79 ALA A N 8
ATOM 11960 C CA . ALA A 1 79 ? -13.429 6.525 -6.442 1.00 0.00 79 ALA A CA 8
ATOM 11961 C C . ALA A 1 79 ? -14.692 6.679 -7.283 1.00 0.00 79 ALA A C 8
ATOM 11962 O O . ALA A 1 79 ? -14.901 7.690 -7.953 1.00 0.00 79 ALA A O 8
ATOM 11969 N N . PRO A 1 80 ? -15.555 5.652 -7.249 1.00 0.00 80 PRO A N 8
ATOM 11970 C CA . PRO A 1 80 ? -16.812 5.650 -8.002 1.00 0.00 80 PRO A CA 8
ATOM 11971 C C . PRO A 1 80 ? -17.823 6.646 -7.445 1.00 0.00 80 PRO A C 8
ATOM 11972 O O . PRO A 1 80 ? -18.954 6.729 -7.923 1.00 0.00 80 PRO A O 8
ATOM 11983 N N . GLN A 1 81 ? -17.408 7.400 -6.432 1.00 0.00 81 GLN A N 8
ATOM 11984 C CA . GLN A 1 81 ? -18.279 8.391 -5.811 1.00 0.00 81 GLN A CA 8
ATOM 11985 C C . GLN A 1 81 ? -18.162 9.738 -6.516 1.00 0.00 81 GLN A C 8
ATOM 11986 O O . GLN A 1 81 ? -19.152 10.448 -6.688 1.00 0.00 81 GLN A O 8
ATOM 12000 N N . GLY A 1 82 ? -16.944 10.084 -6.923 1.00 0.00 82 GLY A N 8
ATOM 12001 C CA . GLY A 1 82 ? -16.720 11.345 -7.604 1.00 0.00 82 GLY A CA 8
ATOM 12002 C C . GLY A 1 82 ? -15.644 12.181 -6.939 1.00 0.00 82 GLY A C 8
ATOM 12003 O O . GLY A 1 82 ? -15.731 13.408 -6.913 1.00 0.00 82 GLY A O 8
ATOM 12007 N N . GLN A 1 83 ? -14.629 11.514 -6.398 1.00 0.00 83 GLN A N 8
ATOM 12008 C CA . GLN A 1 83 ? -13.534 12.204 -5.727 1.00 0.00 83 GLN A CA 8
ATOM 12009 C C . GLN A 1 83 ? -12.187 11.632 -6.155 1.00 0.00 83 GLN A C 8
ATOM 12010 O O . GLN A 1 83 ? -12.013 10.415 -6.232 1.00 0.00 83 GLN A O 8
ATOM 12024 N N . THR A 1 84 ? -11.235 12.517 -6.434 1.00 0.00 84 THR A N 8
ATOM 12025 C CA . THR A 1 84 ? -9.903 12.101 -6.856 1.00 0.00 84 THR A CA 8
ATOM 12026 C C . THR A 1 84 ? -8.824 12.929 -6.168 1.00 0.00 84 THR A C 8
ATOM 12027 O O . THR A 1 84 ? -9.007 14.121 -5.919 1.00 0.00 84 THR A O 8
ATOM 12038 N N . PHE A 1 85 ? -7.700 12.290 -5.862 1.00 0.00 85 PHE A N 8
ATOM 12039 C CA . PHE A 1 85 ? -6.590 12.969 -5.202 1.00 0.00 85 PHE A CA 8
ATOM 12040 C C . PHE A 1 85 ? -5.257 12.560 -5.821 1.00 0.00 85 PHE A C 8
ATOM 12041 O O . PHE A 1 85 ? -5.201 11.677 -6.678 1.00 0.00 85 PHE A O 8
ATOM 12058 N N . THR A 1 86 ? -4.183 13.209 -5.382 1.00 0.00 86 THR A N 8
ATOM 12059 C CA . THR A 1 86 ? -2.850 12.916 -5.892 1.00 0.00 86 THR A CA 8
ATOM 12060 C C . THR A 1 86 ? -1.951 12.359 -4.795 1.00 0.00 86 THR A C 8
ATOM 12061 O O . THR A 1 86 ? -1.765 12.987 -3.752 1.00 0.00 86 THR A O 8
ATOM 12072 N N . VAL A 1 87 ? -1.394 11.176 -5.035 1.00 0.00 87 VAL A N 8
ATOM 12073 C CA . VAL A 1 87 ? -0.512 10.535 -4.067 1.00 0.00 87 VAL A CA 8
ATOM 12074 C C . VAL A 1 87 ? 0.952 10.793 -4.403 1.00 0.00 87 VAL A C 8
ATOM 12075 O O . VAL A 1 87 ? 1.362 10.686 -5.558 1.00 0.00 87 VAL A O 8
ATOM 12088 N N . GLN A 1 88 ? 1.736 11.133 -3.384 1.00 0.00 88 GLN A N 8
ATOM 12089 C CA . GLN A 1 88 ? 3.156 11.407 -3.572 1.00 0.00 88 GLN A CA 8
ATOM 12090 C C . GLN A 1 88 ? 3.998 10.633 -2.563 1.00 0.00 88 GLN A C 8
ATOM 12091 O O . GLN A 1 88 ? 3.690 10.610 -1.371 1.00 0.00 88 GLN A O 8
ATOM 12105 N N . ARG A 1 89 ? 5.060 9.999 -3.049 1.00 0.00 89 ARG A N 8
ATOM 12106 C CA . ARG A 1 89 ? 5.945 9.222 -2.189 1.00 0.00 89 ARG A CA 8
ATOM 12107 C C . ARG A 1 89 ? 7.152 10.051 -1.760 1.00 0.00 89 ARG A C 8
ATOM 12108 O O . ARG A 1 89 ? 7.865 10.608 -2.596 1.00 0.00 89 ARG A O 8
ATOM 12129 N N . LEU A 1 90 ? 7.374 10.130 -0.453 1.00 0.00 90 LEU A N 8
ATOM 12130 C CA . LEU A 1 90 ? 8.494 10.892 0.089 1.00 0.00 90 LEU A CA 8
ATOM 12131 C C . LEU A 1 90 ? 9.487 9.974 0.793 1.00 0.00 90 LEU A C 8
ATOM 12132 O O . LEU A 1 90 ? 9.167 8.831 1.123 1.00 0.00 90 LEU A O 8
ATOM 12148 N N . VAL A 1 91 ? 10.694 10.482 1.024 1.00 0.00 91 VAL A N 8
ATOM 12149 C CA . VAL A 1 91 ? 11.734 9.708 1.692 1.00 0.00 91 VAL A CA 8
ATOM 12150 C C . VAL A 1 91 ? 12.165 10.377 2.993 1.00 0.00 91 VAL A C 8
ATOM 12151 O O . VAL A 1 91 ? 12.865 11.390 2.982 1.00 0.00 91 VAL A O 8
ATOM 12164 N N . LYS A 1 92 ? 11.743 9.803 4.115 1.00 0.00 92 LYS A N 8
ATOM 12165 C CA . LYS A 1 92 ? 12.086 10.341 5.426 1.00 0.00 92 LYS A CA 8
ATOM 12166 C C . LYS A 1 92 ? 13.207 9.532 6.069 1.00 0.00 92 LYS A C 8
ATOM 12167 O O . LYS A 1 92 ? 13.042 8.348 6.361 1.00 0.00 92 LYS A O 8
ATOM 12186 N N . ALA A 1 93 ? 14.347 10.180 6.288 1.00 0.00 93 ALA A N 8
ATOM 12187 C CA . ALA A 1 93 ? 15.494 9.521 6.900 1.00 0.00 93 ALA A CA 8
ATOM 12188 C C . ALA A 1 93 ? 16.026 10.328 8.080 1.00 0.00 93 ALA A C 8
ATOM 12189 O O . ALA A 1 93 ? 16.080 11.557 8.029 1.00 0.00 93 ALA A O 8
ATOM 12196 N N . SER A 1 94 ? 16.416 9.630 9.141 1.00 0.00 94 SER A N 8
ATOM 12197 C CA . SER A 1 94 ? 16.939 10.282 10.336 1.00 0.00 94 SER A CA 8
ATOM 12198 C C . SER A 1 94 ? 18.002 11.314 9.970 1.00 0.00 94 SER A C 8
ATOM 12199 O O . SER A 1 94 ? 17.908 12.480 10.351 1.00 0.00 94 SER A O 8
ATOM 12207 N N . GLY A 1 95 ? 19.013 10.875 9.226 1.00 0.00 95 GLY A N 8
ATOM 12208 C CA . GLY A 1 95 ? 20.079 11.772 8.821 1.00 0.00 95 GLY A CA 8
ATOM 12209 C C . GLY A 1 95 ? 21.160 11.066 8.025 1.00 0.00 95 GLY A C 8
ATOM 12210 O O . GLY A 1 95 ? 20.978 10.727 6.856 1.00 0.00 95 GLY A O 8
ATOM 12214 N N . PRO A 1 96 ? 22.316 10.837 8.664 1.00 0.00 96 PRO A N 8
ATOM 12215 C CA . PRO A 1 96 ? 23.453 10.165 8.027 1.00 0.00 96 PRO A CA 8
ATOM 12216 C C . PRO A 1 96 ? 23.185 8.686 7.774 1.00 0.00 96 PRO A C 8
ATOM 12217 O O . PRO A 1 96 ? 22.195 8.134 8.254 1.00 0.00 96 PRO A O 8
ATOM 12228 N N . SER A 1 97 ? 24.075 8.049 7.019 1.00 0.00 97 SER A N 8
ATOM 12229 C CA . SER A 1 97 ? 23.932 6.633 6.700 1.00 0.00 97 SER A CA 8
ATOM 12230 C C . SER A 1 97 ? 23.809 5.799 7.972 1.00 0.00 97 SER A C 8
ATOM 12231 O O . SER A 1 97 ? 24.383 6.138 9.007 1.00 0.00 97 SER A O 8
ATOM 12239 N N . SER A 1 98 ? 23.057 4.707 7.886 1.00 0.00 98 SER A N 8
ATOM 12240 C CA . SER A 1 98 ? 22.855 3.826 9.030 1.00 0.00 98 SER A CA 8
ATOM 12241 C C . SER A 1 98 ? 23.094 2.369 8.643 1.00 0.00 98 SER A C 8
ATOM 12242 O O . SER A 1 98 ? 23.140 2.029 7.462 1.00 0.00 98 SER A O 8
ATOM 12250 N N . GLY A 1 99 ? 23.246 1.513 9.649 1.00 0.00 99 GLY A N 8
ATOM 12251 C CA . GLY A 1 99 ? 23.479 0.104 9.395 1.00 0.00 99 GLY A CA 8
ATOM 12252 C C . GLY A 1 99 ? 24.805 -0.375 9.953 1.00 0.00 99 GLY A C 8
ATOM 12253 O O . GLY A 1 99 ? 25.095 -0.180 11.133 1.00 0.00 99 GLY A O 8
ATOM 12257 N N . GLY A 1 1 ? 3.643 -30.518 -9.017 1.00 0.00 1 GLY A N 9
ATOM 12258 C CA . GLY A 1 1 ? 2.730 -31.205 -9.912 1.00 0.00 1 GLY A CA 9
ATOM 12259 C C . GLY A 1 1 ? 1.363 -30.551 -9.960 1.00 0.00 1 GLY A C 9
ATOM 12260 O O . GLY A 1 1 ? 1.232 -29.351 -9.717 1.00 0.00 1 GLY A O 9
ATOM 12264 N N . SER A 1 2 ? 0.342 -31.341 -10.275 1.00 0.00 2 SER A N 9
ATOM 12265 C CA . SER A 1 2 ? -1.022 -30.830 -10.360 1.00 0.00 2 SER A CA 9
ATOM 12266 C C . SER A 1 2 ? -1.854 -31.306 -9.173 1.00 0.00 2 SER A C 9
ATOM 12267 O O . SER A 1 2 ? -1.772 -32.465 -8.767 1.00 0.00 2 SER A O 9
ATOM 12275 N N . SER A 1 3 ? -2.656 -30.401 -8.620 1.00 0.00 3 SER A N 9
ATOM 12276 C CA . SER A 1 3 ? -3.502 -30.726 -7.477 1.00 0.00 3 SER A CA 9
ATOM 12277 C C . SER A 1 3 ? -2.809 -31.724 -6.555 1.00 0.00 3 SER A C 9
ATOM 12278 O O . SER A 1 3 ? -3.429 -32.665 -6.063 1.00 0.00 3 SER A O 9
ATOM 12286 N N . GLY A 1 4 ? -1.517 -31.510 -6.325 1.00 0.00 4 GLY A N 9
ATOM 12287 C CA . GLY A 1 4 ? -0.759 -32.398 -5.463 1.00 0.00 4 GLY A CA 9
ATOM 12288 C C . GLY A 1 4 ? -0.819 -31.982 -4.007 1.00 0.00 4 GLY A C 9
ATOM 12289 O O . GLY A 1 4 ? -1.589 -32.540 -3.226 1.00 0.00 4 GLY A O 9
ATOM 12293 N N . SER A 1 5 ? -0.002 -30.999 -3.640 1.00 0.00 5 SER A N 9
ATOM 12294 C CA . SER A 1 5 ? 0.039 -30.513 -2.266 1.00 0.00 5 SER A CA 9
ATOM 12295 C C . SER A 1 5 ? -1.369 -30.379 -1.694 1.00 0.00 5 SER A C 9
ATOM 12296 O O . SER A 1 5 ? -2.326 -30.123 -2.426 1.00 0.00 5 SER A O 9
ATOM 12304 N N . SER A 1 6 ? -1.488 -30.553 -0.382 1.00 0.00 6 SER A N 9
ATOM 12305 C CA . SER A 1 6 ? -2.779 -30.456 0.289 1.00 0.00 6 SER A CA 9
ATOM 12306 C C . SER A 1 6 ? -3.433 -29.105 0.014 1.00 0.00 6 SER A C 9
ATOM 12307 O O . SER A 1 6 ? -4.590 -29.036 -0.401 1.00 0.00 6 SER A O 9
ATOM 12315 N N . GLY A 1 7 ? -2.683 -28.032 0.248 1.00 0.00 7 GLY A N 9
ATOM 12316 C CA . GLY A 1 7 ? -3.206 -26.698 0.021 1.00 0.00 7 GLY A CA 9
ATOM 12317 C C . GLY A 1 7 ? -2.323 -25.878 -0.898 1.00 0.00 7 GLY A C 9
ATOM 12318 O O . GLY A 1 7 ? -1.648 -26.422 -1.772 1.00 0.00 7 GLY A O 9
ATOM 12322 N N . LYS A 1 8 ? -2.326 -24.563 -0.701 1.00 0.00 8 LYS A N 9
ATOM 12323 C CA . LYS A 1 8 ? -1.519 -23.665 -1.518 1.00 0.00 8 LYS A CA 9
ATOM 12324 C C . LYS A 1 8 ? -0.509 -22.910 -0.661 1.00 0.00 8 LYS A C 9
ATOM 12325 O O . LYS A 1 8 ? -0.275 -21.719 -0.864 1.00 0.00 8 LYS A O 9
ATOM 12344 N N . SER A 1 9 ? 0.089 -23.611 0.297 1.00 0.00 9 SER A N 9
ATOM 12345 C CA . SER A 1 9 ? 1.073 -23.006 1.187 1.00 0.00 9 SER A CA 9
ATOM 12346 C C . SER A 1 9 ? 2.371 -22.711 0.441 1.00 0.00 9 SER A C 9
ATOM 12347 O O . SER A 1 9 ? 3.192 -23.603 0.226 1.00 0.00 9 SER A O 9
ATOM 12355 N N . ILE A 1 10 ? 2.548 -21.454 0.049 1.00 0.00 10 ILE A N 9
ATOM 12356 C CA . ILE A 1 10 ? 3.746 -21.040 -0.672 1.00 0.00 10 ILE A CA 9
ATOM 12357 C C . ILE A 1 10 ? 4.067 -19.573 -0.408 1.00 0.00 10 ILE A C 9
ATOM 12358 O O . ILE A 1 10 ? 3.170 -18.732 -0.349 1.00 0.00 10 ILE A O 9
ATOM 12374 N N . ARG A 1 11 ? 5.352 -19.274 -0.251 1.00 0.00 11 ARG A N 9
ATOM 12375 C CA . ARG A 1 11 ? 5.793 -17.908 0.006 1.00 0.00 11 ARG A CA 9
ATOM 12376 C C . ARG A 1 11 ? 6.886 -17.495 -0.976 1.00 0.00 11 ARG A C 9
ATOM 12377 O O . ARG A 1 11 ? 8.057 -17.831 -0.794 1.00 0.00 11 ARG A O 9
ATOM 12398 N N . LEU A 1 12 ? 6.496 -16.766 -2.015 1.00 0.00 12 LEU A N 9
ATOM 12399 C CA . LEU A 1 12 ? 7.443 -16.308 -3.026 1.00 0.00 12 LEU A CA 9
ATOM 12400 C C . LEU A 1 12 ? 8.176 -15.055 -2.558 1.00 0.00 12 LEU A C 9
ATOM 12401 O O . LEU A 1 12 ? 7.805 -14.445 -1.556 1.00 0.00 12 LEU A O 9
ATOM 12417 N N . ALA A 1 13 ? 9.218 -14.676 -3.291 1.00 0.00 13 ALA A N 9
ATOM 12418 C CA . ALA A 1 13 ? 10.000 -13.494 -2.953 1.00 0.00 13 ALA A CA 9
ATOM 12419 C C . ALA A 1 13 ? 10.613 -12.867 -4.200 1.00 0.00 13 ALA A C 9
ATOM 12420 O O . ALA A 1 13 ? 10.449 -13.376 -5.309 1.00 0.00 13 ALA A O 9
ATOM 12427 N N . LYS A 1 14 ? 11.320 -11.757 -4.012 1.00 0.00 14 LYS A N 9
ATOM 12428 C CA . LYS A 1 14 ? 11.959 -11.059 -5.121 1.00 0.00 14 LYS A CA 9
ATOM 12429 C C . LYS A 1 14 ? 13.406 -10.712 -4.785 1.00 0.00 14 LYS A C 9
ATOM 12430 O O . LYS A 1 14 ? 13.680 -10.076 -3.768 1.00 0.00 14 LYS A O 9
ATOM 12449 N N . GLU A 1 15 ? 14.327 -11.132 -5.647 1.00 0.00 15 GLU A N 9
ATOM 12450 C CA . GLU A 1 15 ? 15.745 -10.863 -5.439 1.00 0.00 15 GLU A CA 9
ATOM 12451 C C . GLU A 1 15 ? 15.959 -9.451 -4.902 1.00 0.00 15 GLU A C 9
ATOM 12452 O O . GLU A 1 15 ? 16.674 -9.249 -3.921 1.00 0.00 15 GLU A O 9
ATOM 12464 N N . LYS A 1 16 ? 15.333 -8.476 -5.554 1.00 0.00 16 LYS A N 9
ATOM 12465 C CA . LYS A 1 16 ? 15.453 -7.082 -5.144 1.00 0.00 16 LYS A CA 9
ATOM 12466 C C . LYS A 1 16 ? 14.844 -6.867 -3.762 1.00 0.00 16 LYS A C 9
ATOM 12467 O O . LYS A 1 16 ? 15.296 -6.013 -3.001 1.00 0.00 16 LYS A O 9
ATOM 12486 N N . GLU A 1 17 ? 13.817 -7.650 -3.444 1.00 0.00 17 GLU A N 9
ATOM 12487 C CA . GLU A 1 17 ? 13.148 -7.544 -2.153 1.00 0.00 17 GLU A CA 9
ATOM 12488 C C . GLU A 1 17 ? 14.152 -7.251 -1.042 1.00 0.00 17 GLU A C 9
ATOM 12489 O O . GLU A 1 17 ? 13.830 -6.581 -0.061 1.00 0.00 17 GLU A O 9
ATOM 12501 N N . SER A 1 18 ? 15.370 -7.758 -1.204 1.00 0.00 18 SER A N 9
ATOM 12502 C CA . SER A 1 18 ? 16.420 -7.555 -0.214 1.00 0.00 18 SER A CA 9
ATOM 12503 C C . SER A 1 18 ? 16.505 -6.088 0.195 1.00 0.00 18 SER A C 9
ATOM 12504 O O . SER A 1 18 ? 16.523 -5.764 1.383 1.00 0.00 18 SER A O 9
ATOM 12512 N N . GLN A 1 19 ? 16.556 -5.205 -0.797 1.00 0.00 19 GLN A N 9
ATOM 12513 C CA . GLN A 1 19 ? 16.639 -3.772 -0.541 1.00 0.00 19 GLN A CA 9
ATOM 12514 C C . GLN A 1 19 ? 15.254 -3.182 -0.296 1.00 0.00 19 GLN A C 9
ATOM 12515 O O . GLN A 1 19 ? 15.077 -2.331 0.576 1.00 0.00 19 GLN A O 9
ATOM 12529 N N . ALA A 1 20 ? 14.276 -3.638 -1.071 1.00 0.00 20 ALA A N 9
ATOM 12530 C CA . ALA A 1 20 ? 12.907 -3.156 -0.937 1.00 0.00 20 ALA A CA 9
ATOM 12531 C C . ALA A 1 20 ? 12.571 -2.856 0.520 1.00 0.00 20 ALA A C 9
ATOM 12532 O O . ALA A 1 20 ? 12.238 -1.723 0.870 1.00 0.00 20 ALA A O 9
ATOM 12539 N N . ASP A 1 21 ? 12.660 -3.877 1.365 1.00 0.00 21 ASP A N 9
ATOM 12540 C CA . ASP A 1 21 ? 12.366 -3.722 2.785 1.00 0.00 21 ASP A CA 9
ATOM 12541 C C . ASP A 1 21 ? 13.306 -2.708 3.428 1.00 0.00 21 ASP A C 9
ATOM 12542 O O . ASP A 1 21 ? 12.877 -1.850 4.199 1.00 0.00 21 ASP A O 9
ATOM 12551 N N . TYR A 1 22 ? 14.591 -2.813 3.106 1.00 0.00 22 TYR A N 9
ATOM 12552 C CA . TYR A 1 22 ? 15.593 -1.908 3.654 1.00 0.00 22 TYR A CA 9
ATOM 12553 C C . TYR A 1 22 ? 15.123 -0.459 3.570 1.00 0.00 22 TYR A C 9
ATOM 12554 O O . TYR A 1 22 ? 15.231 0.298 4.536 1.00 0.00 22 TYR A O 9
ATOM 12572 N N . ILE A 1 23 ? 14.600 -0.080 2.409 1.00 0.00 23 ILE A N 9
ATOM 12573 C CA . ILE A 1 23 ? 14.111 1.277 2.198 1.00 0.00 23 ILE A CA 9
ATOM 12574 C C . ILE A 1 23 ? 12.718 1.457 2.791 1.00 0.00 23 ILE A C 9
ATOM 12575 O O . ILE A 1 23 ? 12.454 2.430 3.498 1.00 0.00 23 ILE A O 9
ATOM 12591 N N . SER A 1 24 ? 11.829 0.512 2.500 1.00 0.00 24 SER A N 9
ATOM 12592 C CA . SER A 1 24 ? 10.462 0.568 3.004 1.00 0.00 24 SER A CA 9
ATOM 12593 C C . SER A 1 24 ? 10.442 0.943 4.482 1.00 0.00 24 SER A C 9
ATOM 12594 O O . SER A 1 24 ? 9.663 1.796 4.909 1.00 0.00 24 SER A O 9
ATOM 12602 N N . THR A 1 25 ? 11.305 0.298 5.262 1.00 0.00 25 THR A N 9
ATOM 12603 C CA . THR A 1 25 ? 11.387 0.562 6.693 1.00 0.00 25 THR A CA 9
ATOM 12604 C C . THR A 1 25 ? 11.119 2.031 6.997 1.00 0.00 25 THR A C 9
ATOM 12605 O O . THR A 1 25 ? 10.567 2.367 8.046 1.00 0.00 25 THR A O 9
ATOM 12616 N N . TYR A 1 26 ? 11.511 2.903 6.075 1.00 0.00 26 TYR A N 9
ATOM 12617 C CA . TYR A 1 26 ? 11.314 4.337 6.247 1.00 0.00 26 TYR A CA 9
ATOM 12618 C C . TYR A 1 26 ? 10.760 4.967 4.973 1.00 0.00 26 TYR A C 9
ATOM 12619 O O . TYR A 1 26 ? 11.480 5.146 3.990 1.00 0.00 26 TYR A O 9
ATOM 12637 N N . VAL A 1 27 ? 9.474 5.303 4.997 1.00 0.00 27 VAL A N 9
ATOM 12638 C CA . VAL A 1 27 ? 8.821 5.915 3.846 1.00 0.00 27 VAL A CA 9
ATOM 12639 C C . VAL A 1 27 ? 7.625 6.757 4.276 1.00 0.00 27 VAL A C 9
ATOM 12640 O O . VAL A 1 27 ? 7.066 6.554 5.353 1.00 0.00 27 VAL A O 9
ATOM 12653 N N . GLU A 1 28 ? 7.238 7.702 3.425 1.00 0.00 28 GLU A N 9
ATOM 12654 C CA . GLU A 1 28 ? 6.107 8.575 3.718 1.00 0.00 28 GLU A CA 9
ATOM 12655 C C . GLU A 1 28 ? 5.193 8.708 2.503 1.00 0.00 28 GLU A C 9
ATOM 12656 O O . GLU A 1 28 ? 5.659 8.923 1.384 1.00 0.00 28 GLU A O 9
ATOM 12668 N N . TRP A 1 29 ? 3.892 8.578 2.733 1.00 0.00 29 TRP A N 9
ATOM 12669 C CA . TRP A 1 29 ? 2.912 8.683 1.657 1.00 0.00 29 TRP A CA 9
ATOM 12670 C C . TRP A 1 29 ? 1.816 9.681 2.015 1.00 0.00 29 TRP A C 9
ATOM 12671 O O . TRP A 1 29 ? 1.101 9.504 3.000 1.00 0.00 29 TRP A O 9
ATOM 12692 N N . GLN A 1 30 ? 1.690 10.730 1.207 1.00 0.00 30 GLN A N 9
ATOM 12693 C CA . GLN A 1 30 ? 0.681 11.756 1.440 1.00 0.00 30 GLN A CA 9
ATOM 12694 C C . GLN A 1 30 ? -0.203 11.939 0.211 1.00 0.00 30 GLN A C 9
ATOM 12695 O O . GLN A 1 30 ? 0.248 11.769 -0.922 1.00 0.00 30 GLN A O 9
ATOM 12709 N N . TYR A 1 31 ? -1.464 12.285 0.442 1.00 0.00 31 TYR A N 9
ATOM 12710 C CA . TYR A 1 31 ? -2.413 12.489 -0.647 1.00 0.00 31 TYR A CA 9
ATOM 12711 C C . TYR A 1 31 ? -2.897 13.935 -0.685 1.00 0.00 31 TYR A C 9
ATOM 12712 O O . TYR A 1 31 ? -3.099 14.561 0.356 1.00 0.00 31 TYR A O 9
ATOM 12730 N N . ILE A 1 32 ? -3.080 14.459 -1.892 1.00 0.00 32 ILE A N 9
ATOM 12731 C CA . ILE A 1 32 ? -3.542 15.830 -2.067 1.00 0.00 32 ILE A CA 9
ATOM 12732 C C . ILE A 1 32 ? -5.050 15.880 -2.281 1.00 0.00 32 ILE A C 9
ATOM 12733 O O . ILE A 1 32 ? -5.550 15.508 -3.344 1.00 0.00 32 ILE A O 9
ATOM 12749 N N . ASP A 1 33 ? -5.772 16.342 -1.266 1.00 0.00 33 ASP A N 9
ATOM 12750 C CA . ASP A 1 33 ? -7.224 16.443 -1.343 1.00 0.00 33 ASP A CA 9
ATOM 12751 C C . ASP A 1 33 ? -7.641 17.603 -2.242 1.00 0.00 33 ASP A C 9
ATOM 12752 O O . ASP A 1 33 ? -6.821 18.446 -2.607 1.00 0.00 33 ASP A O 9
ATOM 12761 N N . LYS A 1 34 ? -8.921 17.640 -2.596 1.00 0.00 34 LYS A N 9
ATOM 12762 C CA . LYS A 1 34 ? -9.449 18.696 -3.452 1.00 0.00 34 LYS A CA 9
ATOM 12763 C C . LYS A 1 34 ? -8.659 19.989 -3.271 1.00 0.00 34 LYS A C 9
ATOM 12764 O O . LYS A 1 34 ? -7.892 20.386 -4.146 1.00 0.00 34 LYS A O 9
ATOM 12783 N N . ASN A 1 35 ? -8.852 20.639 -2.128 1.00 0.00 35 ASN A N 9
ATOM 12784 C CA . ASN A 1 35 ? -8.157 21.887 -1.832 1.00 0.00 35 ASN A CA 9
ATOM 12785 C C . ASN A 1 35 ? -7.349 21.766 -0.544 1.00 0.00 35 ASN A C 9
ATOM 12786 O O . ASN A 1 35 ? -6.961 22.771 0.054 1.00 0.00 35 ASN A O 9
ATOM 12797 N N . ILE A 1 36 ? -7.098 20.531 -0.123 1.00 0.00 36 ILE A N 9
ATOM 12798 C CA . ILE A 1 36 ? -6.334 20.280 1.093 1.00 0.00 36 ILE A CA 9
ATOM 12799 C C . ILE A 1 36 ? -5.252 19.233 0.856 1.00 0.00 36 ILE A C 9
ATOM 12800 O O . ILE A 1 36 ? -5.391 18.363 -0.005 1.00 0.00 36 ILE A O 9
ATOM 12816 N N . THR A 1 37 ? -4.172 19.320 1.626 1.00 0.00 37 THR A N 9
ATOM 12817 C CA . THR A 1 37 ? -3.065 18.380 1.501 1.00 0.00 37 THR A CA 9
ATOM 12818 C C . THR A 1 37 ? -2.832 17.628 2.806 1.00 0.00 37 THR A C 9
ATOM 12819 O O . THR A 1 37 ? -2.176 18.135 3.716 1.00 0.00 37 THR A O 9
ATOM 12830 N N . GLN A 1 38 ? -3.373 16.417 2.890 1.00 0.00 38 GLN A N 9
ATOM 12831 C CA . GLN A 1 38 ? -3.223 15.595 4.085 1.00 0.00 38 GLN A CA 9
ATOM 12832 C C . GLN A 1 38 ? -2.410 14.340 3.785 1.00 0.00 38 GLN A C 9
ATOM 12833 O O . GLN A 1 38 ? -1.988 14.119 2.649 1.00 0.00 38 GLN A O 9
ATOM 12847 N N . CYS A 1 39 ? -2.193 13.522 4.809 1.00 0.00 39 CYS A N 9
ATOM 12848 C CA . CYS A 1 39 ? -1.430 12.289 4.654 1.00 0.00 39 CYS A CA 9
ATOM 12849 C C . CYS A 1 39 ? -2.237 11.086 5.130 1.00 0.00 39 CYS A C 9
ATOM 12850 O O . CYS A 1 39 ? -3.208 11.231 5.874 1.00 0.00 39 CYS A O 9
ATOM 12858 N N . PHE A 1 40 ? -1.832 9.898 4.694 1.00 0.00 40 PHE A N 9
ATOM 12859 C CA . PHE A 1 40 ? -2.519 8.669 5.073 1.00 0.00 40 PHE A CA 9
ATOM 12860 C C . PHE A 1 40 ? -2.176 8.274 6.506 1.00 0.00 40 PHE A C 9
ATOM 12861 O O . PHE A 1 40 ? -1.399 8.951 7.179 1.00 0.00 40 PHE A O 9
ATOM 12878 N N . ASP A 1 41 ? -2.762 7.174 6.967 1.00 0.00 41 ASP A N 9
ATOM 12879 C CA . ASP A 1 41 ? -2.519 6.687 8.319 1.00 0.00 41 ASP A CA 9
ATOM 12880 C C . ASP A 1 41 ? -1.260 5.826 8.369 1.00 0.00 41 ASP A C 9
ATOM 12881 O O . ASP A 1 41 ? -0.703 5.461 7.334 1.00 0.00 41 ASP A O 9
ATOM 12890 N N . LYS A 1 42 ? -0.817 5.505 9.580 1.00 0.00 42 LYS A N 9
ATOM 12891 C CA . LYS A 1 42 ? 0.376 4.687 9.766 1.00 0.00 42 LYS A CA 9
ATOM 12892 C C . LYS A 1 42 ? 0.150 3.270 9.248 1.00 0.00 42 LYS A C 9
ATOM 12893 O O . LYS A 1 42 ? 1.100 2.516 9.041 1.00 0.00 42 LYS A O 9
ATOM 12912 N N . MET A 1 43 ? -1.114 2.915 9.039 1.00 0.00 43 MET A N 9
ATOM 12913 C CA . MET A 1 43 ? -1.463 1.590 8.542 1.00 0.00 43 MET A CA 9
ATOM 12914 C C . MET A 1 43 ? -1.561 1.588 7.020 1.00 0.00 43 MET A C 9
ATOM 12915 O O . MET A 1 43 ? -1.150 0.632 6.361 1.00 0.00 43 MET A O 9
ATOM 12929 N N . THR A 1 44 ? -2.109 2.665 6.466 1.00 0.00 44 THR A N 9
ATOM 12930 C CA . THR A 1 44 ? -2.263 2.787 5.021 1.00 0.00 44 THR A CA 9
ATOM 12931 C C . THR A 1 44 ? -0.945 3.173 4.359 1.00 0.00 44 THR A C 9
ATOM 12932 O O . THR A 1 44 ? -0.581 2.629 3.318 1.00 0.00 44 THR A O 9
ATOM 12943 N N . ASN A 1 45 ? -0.235 4.115 4.970 1.00 0.00 45 ASN A N 9
ATOM 12944 C CA . ASN A 1 45 ? 1.044 4.574 4.439 1.00 0.00 45 ASN A CA 9
ATOM 12945 C C . ASN A 1 45 ? 1.836 3.411 3.849 1.00 0.00 45 ASN A C 9
ATOM 12946 O O . ASN A 1 45 ? 2.479 3.549 2.809 1.00 0.00 45 ASN A O 9
ATOM 12957 N N . MET A 1 46 ? 1.785 2.266 4.522 1.00 0.00 46 MET A N 9
ATOM 12958 C CA . MET A 1 46 ? 2.497 1.079 4.063 1.00 0.00 46 MET A CA 9
ATOM 12959 C C . MET A 1 46 ? 1.727 0.380 2.947 1.00 0.00 46 MET A C 9
ATOM 12960 O O . MET A 1 46 ? 2.319 -0.133 1.997 1.00 0.00 46 MET A O 9
ATOM 12974 N N . LYS A 1 47 ? 0.403 0.365 3.067 1.00 0.00 47 LYS A N 9
ATOM 12975 C CA . LYS A 1 47 ? -0.449 -0.269 2.068 1.00 0.00 47 LYS A CA 9
ATOM 12976 C C . LYS A 1 47 ? -0.161 0.286 0.676 1.00 0.00 47 LYS A C 9
ATOM 12977 O O . LYS A 1 47 ? -0.480 -0.344 -0.333 1.00 0.00 47 LYS A O 9
ATOM 12996 N N . LEU A 1 48 ? 0.444 1.468 0.629 1.00 0.00 48 LEU A N 9
ATOM 12997 C CA . LEU A 1 48 ? 0.776 2.107 -0.639 1.00 0.00 48 LEU A CA 9
ATOM 12998 C C . LEU A 1 48 ? 2.202 1.771 -1.062 1.00 0.00 48 LEU A C 9
ATOM 12999 O O . LEU A 1 48 ? 2.424 1.194 -2.125 1.00 0.00 48 LEU A O 9
ATOM 13015 N N . GLU A 1 49 ? 3.165 2.134 -0.220 1.00 0.00 49 GLU A N 9
ATOM 13016 C CA . GLU A 1 49 ? 4.570 1.868 -0.506 1.00 0.00 49 GLU A CA 9
ATOM 13017 C C . GLU A 1 49 ? 4.771 0.423 -0.951 1.00 0.00 49 GLU A C 9
ATOM 13018 O O . GLU A 1 49 ? 5.513 0.149 -1.894 1.00 0.00 49 GLU A O 9
ATOM 13030 N N . VAL A 1 50 ? 4.104 -0.500 -0.264 1.00 0.00 50 VAL A N 9
ATOM 13031 C CA . VAL A 1 50 ? 4.208 -1.918 -0.587 1.00 0.00 50 VAL A CA 9
ATOM 13032 C C . VAL A 1 50 ? 3.786 -2.186 -2.027 1.00 0.00 50 VAL A C 9
ATOM 13033 O O . VAL A 1 50 ? 4.373 -3.023 -2.712 1.00 0.00 50 VAL A O 9
ATOM 13046 N N . ALA A 1 51 ? 2.763 -1.468 -2.481 1.00 0.00 51 ALA A N 9
ATOM 13047 C CA . ALA A 1 51 ? 2.263 -1.627 -3.841 1.00 0.00 51 ALA A CA 9
ATOM 13048 C C . ALA A 1 51 ? 3.183 -0.945 -4.847 1.00 0.00 51 ALA A C 9
ATOM 13049 O O . ALA A 1 51 ? 3.305 -1.386 -5.990 1.00 0.00 51 ALA A O 9
ATOM 13056 N N . TRP A 1 52 ? 3.829 0.133 -4.415 1.00 0.00 52 TRP A N 9
ATOM 13057 C CA . TRP A 1 52 ? 4.738 0.876 -5.280 1.00 0.00 52 TRP A CA 9
ATOM 13058 C C . TRP A 1 52 ? 6.056 0.130 -5.454 1.00 0.00 52 TRP A C 9
ATOM 13059 O O . TRP A 1 52 ? 6.690 0.205 -6.506 1.00 0.00 52 TRP A O 9
ATOM 13080 N N . LYS A 1 53 ? 6.464 -0.591 -4.415 1.00 0.00 53 LYS A N 9
ATOM 13081 C CA . LYS A 1 53 ? 7.707 -1.353 -4.453 1.00 0.00 53 LYS A CA 9
ATOM 13082 C C . LYS A 1 53 ? 7.476 -2.742 -5.041 1.00 0.00 53 LYS A C 9
ATOM 13083 O O . LYS A 1 53 ? 8.364 -3.314 -5.672 1.00 0.00 53 LYS A O 9
ATOM 13102 N N . ALA A 1 54 ? 6.277 -3.276 -4.832 1.00 0.00 54 ALA A N 9
ATOM 13103 C CA . ALA A 1 54 ? 5.929 -4.596 -5.345 1.00 0.00 54 ALA A CA 9
ATOM 13104 C C . ALA A 1 54 ? 5.636 -4.543 -6.840 1.00 0.00 54 ALA A C 9
ATOM 13105 O O . ALA A 1 54 ? 5.182 -5.525 -7.430 1.00 0.00 54 ALA A O 9
ATOM 13112 N N . LYS A 1 55 ? 5.896 -3.391 -7.450 1.00 0.00 55 LYS A N 9
ATOM 13113 C CA . LYS A 1 55 ? 5.661 -3.210 -8.877 1.00 0.00 55 LYS A CA 9
ATOM 13114 C C . LYS A 1 55 ? 4.191 -3.433 -9.219 1.00 0.00 55 LYS A C 9
ATOM 13115 O O . LYS A 1 55 ? 3.865 -4.051 -10.233 1.00 0.00 55 LYS A O 9
ATOM 13134 N N . LYS A 1 56 ? 3.307 -2.924 -8.367 1.00 0.00 56 LYS A N 9
ATOM 13135 C CA . LYS A 1 56 ? 1.871 -3.064 -8.580 1.00 0.00 56 LYS A CA 9
ATOM 13136 C C . LYS A 1 56 ? 1.344 -1.954 -9.483 1.00 0.00 56 LYS A C 9
ATOM 13137 O O . LYS A 1 56 ? 2.022 -0.953 -9.715 1.00 0.00 56 LYS A O 9
ATOM 13156 N N . LYS A 1 57 ? 0.130 -2.137 -9.991 1.00 0.00 57 LYS A N 9
ATOM 13157 C CA . LYS A 1 57 ? -0.491 -1.150 -10.867 1.00 0.00 57 LYS A CA 9
ATOM 13158 C C . LYS A 1 57 ? -1.278 -0.124 -10.059 1.00 0.00 57 LYS A C 9
ATOM 13159 O O . LYS A 1 57 ? -1.287 1.063 -10.386 1.00 0.00 57 LYS A O 9
ATOM 13178 N N . ASP A 1 58 ? -1.936 -0.588 -9.003 1.00 0.00 58 ASP A N 9
ATOM 13179 C CA . ASP A 1 58 ? -2.724 0.290 -8.146 1.00 0.00 58 ASP A CA 9
ATOM 13180 C C . ASP A 1 58 ? -3.123 -0.422 -6.857 1.00 0.00 58 ASP A C 9
ATOM 13181 O O . ASP A 1 58 ? -3.216 -1.649 -6.816 1.00 0.00 58 ASP A O 9
ATOM 13190 N N . THR A 1 59 ? -3.356 0.356 -5.805 1.00 0.00 59 THR A N 9
ATOM 13191 C CA . THR A 1 59 ? -3.742 -0.199 -4.514 1.00 0.00 59 THR A CA 9
ATOM 13192 C C . THR A 1 59 ? -4.958 0.524 -3.946 1.00 0.00 59 THR A C 9
ATOM 13193 O O . THR A 1 59 ? -5.012 1.753 -3.932 1.00 0.00 59 THR A O 9
ATOM 13204 N N . VAL A 1 60 ? -5.933 -0.248 -3.476 1.00 0.00 60 VAL A N 9
ATOM 13205 C CA . VAL A 1 60 ? -7.149 0.319 -2.905 1.00 0.00 60 VAL A CA 9
ATOM 13206 C C . VAL A 1 60 ? -6.987 0.573 -1.410 1.00 0.00 60 VAL A C 9
ATOM 13207 O O . VAL A 1 60 ? -6.492 -0.281 -0.674 1.00 0.00 60 VAL A O 9
ATOM 13220 N N . VAL A 1 61 ? -7.407 1.753 -0.967 1.00 0.00 61 VAL A N 9
ATOM 13221 C CA . VAL A 1 61 ? -7.311 2.120 0.441 1.00 0.00 61 VAL A CA 9
ATOM 13222 C C . VAL A 1 61 ? -8.582 2.814 0.917 1.00 0.00 61 VAL A C 9
ATOM 13223 O O . VAL A 1 61 ? -9.306 3.415 0.123 1.00 0.00 61 VAL A O 9
ATOM 13236 N N . GLN A 1 62 ? -8.846 2.727 2.216 1.00 0.00 62 GLN A N 9
ATOM 13237 C CA . GLN A 1 62 ? -10.031 3.347 2.798 1.00 0.00 62 GLN A CA 9
ATOM 13238 C C . GLN A 1 62 ? -9.793 4.829 3.067 1.00 0.00 62 GLN A C 9
ATOM 13239 O O . GLN A 1 62 ? -9.098 5.194 4.017 1.00 0.00 62 GLN A O 9
ATOM 13253 N N . ILE A 1 63 ? -10.373 5.679 2.227 1.00 0.00 63 ILE A N 9
ATOM 13254 C CA . ILE A 1 63 ? -10.224 7.122 2.375 1.00 0.00 63 ILE A CA 9
ATOM 13255 C C . ILE A 1 63 ? -11.571 7.790 2.627 1.00 0.00 63 ILE A C 9
ATOM 13256 O O . ILE A 1 63 ? -12.482 7.707 1.802 1.00 0.00 63 ILE A O 9
ATOM 13272 N N . HIS A 1 64 ? -11.691 8.456 3.771 1.00 0.00 64 HIS A N 9
ATOM 13273 C CA . HIS A 1 64 ? -12.927 9.142 4.131 1.00 0.00 64 HIS A CA 9
ATOM 13274 C C . HIS A 1 64 ? -14.068 8.146 4.312 1.00 0.00 64 HIS A C 9
ATOM 13275 O O . HIS A 1 64 ? -15.206 8.415 3.929 1.00 0.00 64 HIS A O 9
ATOM 13290 N N . ASN A 1 65 ? -13.756 6.995 4.898 1.00 0.00 65 ASN A N 9
ATOM 13291 C CA . ASN A 1 65 ? -14.755 5.958 5.128 1.00 0.00 65 ASN A CA 9
ATOM 13292 C C . ASN A 1 65 ? -15.291 5.416 3.806 1.00 0.00 65 ASN A C 9
ATOM 13293 O O . ASN A 1 65 ? -16.422 4.937 3.734 1.00 0.00 65 ASN A O 9
ATOM 13304 N N . GLN A 1 66 ? -14.469 5.493 2.765 1.00 0.00 66 GLN A N 9
ATOM 13305 C CA . GLN A 1 66 ? -14.860 5.010 1.446 1.00 0.00 66 GLN A CA 9
ATOM 13306 C C . GLN A 1 66 ? -13.657 4.457 0.689 1.00 0.00 66 GLN A C 9
ATOM 13307 O O . GLN A 1 66 ? -12.623 5.117 0.581 1.00 0.00 66 GLN A O 9
ATOM 13321 N N . ASP A 1 67 ? -13.798 3.244 0.168 1.00 0.00 67 ASP A N 9
ATOM 13322 C CA . ASP A 1 67 ? -12.723 2.602 -0.579 1.00 0.00 67 ASP A CA 9
ATOM 13323 C C . ASP A 1 67 ? -12.368 3.410 -1.823 1.00 0.00 67 ASP A C 9
ATOM 13324 O O . ASP A 1 67 ? -13.248 3.830 -2.575 1.00 0.00 67 ASP A O 9
ATOM 13333 N N . PHE A 1 68 ? -11.074 3.625 -2.034 1.00 0.00 68 PHE A N 9
ATOM 13334 C CA . PHE A 1 68 ? -10.603 4.385 -3.186 1.00 0.00 68 PHE A CA 9
ATOM 13335 C C . PHE A 1 68 ? -9.503 3.627 -3.924 1.00 0.00 68 PHE A C 9
ATOM 13336 O O . PHE A 1 68 ? -8.762 2.846 -3.327 1.00 0.00 68 PHE A O 9
ATOM 13353 N N . THR A 1 69 ? -9.403 3.863 -5.229 1.00 0.00 69 THR A N 9
ATOM 13354 C CA . THR A 1 69 ? -8.397 3.203 -6.050 1.00 0.00 69 THR A CA 9
ATOM 13355 C C . THR A 1 69 ? -7.203 4.118 -6.298 1.00 0.00 69 THR A C 9
ATOM 13356 O O . THR A 1 69 ? -7.299 5.093 -7.044 1.00 0.00 69 THR A O 9
ATOM 13367 N N . VAL A 1 70 ? -6.077 3.798 -5.668 1.00 0.00 70 VAL A N 9
ATOM 13368 C CA . VAL A 1 70 ? -4.863 4.591 -5.822 1.00 0.00 70 VAL A CA 9
ATOM 13369 C C . VAL A 1 70 ? -3.954 4.001 -6.894 1.00 0.00 70 VAL A C 9
ATOM 13370 O O . VAL A 1 70 ? -3.399 2.915 -6.724 1.00 0.00 70 VAL A O 9
ATOM 13383 N N . ASP A 1 71 ? -3.805 4.723 -7.999 1.00 0.00 71 ASP A N 9
ATOM 13384 C CA . ASP A 1 71 ? -2.961 4.273 -9.099 1.00 0.00 71 ASP A CA 9
ATOM 13385 C C . ASP A 1 71 ? -1.531 4.775 -8.928 1.00 0.00 71 ASP A C 9
ATOM 13386 O O . ASP A 1 71 ? -1.285 5.981 -8.889 1.00 0.00 71 ASP A O 9
ATOM 13395 N N . LEU A 1 72 ? -0.590 3.842 -8.826 1.00 0.00 72 LEU A N 9
ATOM 13396 C CA . LEU A 1 72 ? 0.817 4.189 -8.658 1.00 0.00 72 LEU A CA 9
ATOM 13397 C C . LEU A 1 72 ? 1.398 4.748 -9.952 1.00 0.00 72 LEU A C 9
ATOM 13398 O O . LEU A 1 72 ? 2.163 5.713 -9.936 1.00 0.00 72 LEU A O 9
ATOM 13414 N N . SER A 1 73 ? 1.028 4.137 -11.073 1.00 0.00 73 SER A N 9
ATOM 13415 C CA . SER A 1 73 ? 1.514 4.573 -12.378 1.00 0.00 73 SER A CA 9
ATOM 13416 C C . SER A 1 73 ? 1.508 6.095 -12.479 1.00 0.00 73 SER A C 9
ATOM 13417 O O . SER A 1 73 ? 2.511 6.710 -12.843 1.00 0.00 73 SER A O 9
ATOM 13425 N N . THR A 1 74 ? 0.370 6.699 -12.153 1.00 0.00 74 THR A N 9
ATOM 13426 C CA . THR A 1 74 ? 0.231 8.149 -12.207 1.00 0.00 74 THR A CA 9
ATOM 13427 C C . THR A 1 74 ? 0.281 8.759 -10.811 1.00 0.00 74 THR A C 9
ATOM 13428 O O . THR A 1 74 ? 0.553 9.949 -10.653 1.00 0.00 74 THR A O 9
ATOM 13439 N N . ASN A 1 75 ? 0.019 7.937 -9.801 1.00 0.00 75 ASN A N 9
ATOM 13440 C CA . ASN A 1 75 ? 0.035 8.396 -8.417 1.00 0.00 75 ASN A CA 9
ATOM 13441 C C . ASN A 1 75 ? -1.177 9.275 -8.122 1.00 0.00 75 ASN A C 9
ATOM 13442 O O . ASN A 1 75 ? -1.040 10.396 -7.630 1.00 0.00 75 ASN A O 9
ATOM 13453 N N . THR A 1 76 ? -2.364 8.759 -8.425 1.00 0.00 76 THR A N 9
ATOM 13454 C CA . THR A 1 76 ? -3.600 9.496 -8.193 1.00 0.00 76 THR A CA 9
ATOM 13455 C C . THR A 1 76 ? -4.713 8.568 -7.723 1.00 0.00 76 THR A C 9
ATOM 13456 O O . THR A 1 76 ? -4.900 7.480 -8.269 1.00 0.00 76 THR A O 9
ATOM 13467 N N . ALA A 1 77 ? -5.451 9.003 -6.707 1.00 0.00 77 ALA A N 9
ATOM 13468 C CA . ALA A 1 77 ? -6.549 8.212 -6.165 1.00 0.00 77 ALA A CA 9
ATOM 13469 C C . ALA A 1 77 ? -7.875 8.597 -6.812 1.00 0.00 77 ALA A C 9
ATOM 13470 O O . ALA A 1 77 ? -8.092 9.756 -7.166 1.00 0.00 77 ALA A O 9
ATOM 13477 N N . THR A 1 78 ? -8.760 7.617 -6.965 1.00 0.00 78 THR A N 9
ATOM 13478 C CA . THR A 1 78 ? -10.064 7.852 -7.572 1.00 0.00 78 THR A CA 9
ATOM 13479 C C . THR A 1 78 ? -11.136 6.983 -6.925 1.00 0.00 78 THR A C 9
ATOM 13480 O O . THR A 1 78 ? -10.835 5.945 -6.337 1.00 0.00 78 THR A O 9
ATOM 13491 N N . ALA A 1 79 ? -12.389 7.413 -7.040 1.00 0.00 79 ALA A N 9
ATOM 13492 C CA . ALA A 1 79 ? -13.506 6.671 -6.468 1.00 0.00 79 ALA A CA 9
ATOM 13493 C C . ALA A 1 79 ? -14.763 6.832 -7.317 1.00 0.00 79 ALA A C 9
ATOM 13494 O O . ALA A 1 79 ? -14.951 7.834 -8.007 1.00 0.00 79 ALA A O 9
ATOM 13501 N N . PRO A 1 80 ? -15.644 5.823 -7.267 1.00 0.00 80 PRO A N 9
ATOM 13502 C CA . PRO A 1 80 ? -16.899 5.829 -8.026 1.00 0.00 80 PRO A CA 9
ATOM 13503 C C . PRO A 1 80 ? -17.894 6.854 -7.492 1.00 0.00 80 PRO A C 9
ATOM 13504 O O . PRO A 1 80 ? -19.021 6.948 -7.977 1.00 0.00 80 PRO A O 9
ATOM 13515 N N . GLN A 1 81 ? -17.469 7.620 -6.492 1.00 0.00 81 GLN A N 9
ATOM 13516 C CA . GLN A 1 81 ? -18.324 8.638 -5.894 1.00 0.00 81 GLN A CA 9
ATOM 13517 C C . GLN A 1 81 ? -18.170 9.972 -6.617 1.00 0.00 81 GLN A C 9
ATOM 13518 O O . GLN A 1 81 ? -19.145 10.692 -6.825 1.00 0.00 81 GLN A O 9
ATOM 13532 N N . GLY A 1 82 ? -16.938 10.295 -6.998 1.00 0.00 82 GLY A N 9
ATOM 13533 C CA . GLY A 1 82 ? -16.679 11.542 -7.693 1.00 0.00 82 GLY A CA 9
ATOM 13534 C C . GLY A 1 82 ? -15.587 12.359 -7.032 1.00 0.00 82 GLY A C 9
ATOM 13535 O O . GLY A 1 82 ? -15.638 13.588 -7.030 1.00 0.00 82 GLY A O 9
ATOM 13539 N N . GLN A 1 83 ? -14.597 11.674 -6.468 1.00 0.00 83 GLN A N 9
ATOM 13540 C CA . GLN A 1 83 ? -13.489 12.345 -5.798 1.00 0.00 83 GLN A CA 9
ATOM 13541 C C . GLN A 1 83 ? -12.153 11.741 -6.218 1.00 0.00 83 GLN A C 9
ATOM 13542 O O . GLN A 1 83 ? -12.000 10.520 -6.273 1.00 0.00 83 GLN A O 9
ATOM 13556 N N . THR A 1 84 ? -11.186 12.60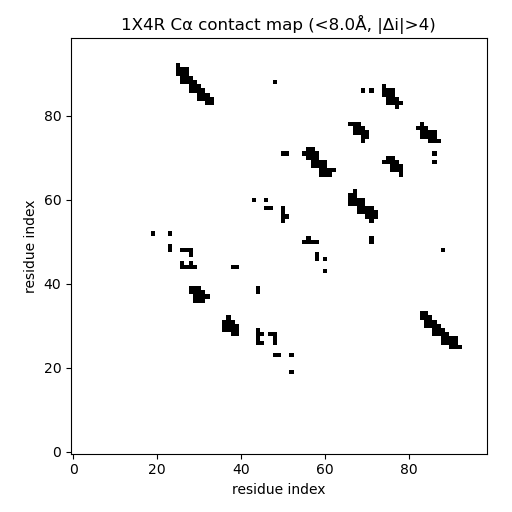4 -6.515 1.00 0.00 84 THR A N 9
ATOM 13557 C CA . THR A 1 84 ? -9.863 12.157 -6.932 1.00 0.00 84 THR A CA 9
ATOM 13558 C C . THR A 1 84 ? -8.768 12.955 -6.235 1.00 0.00 84 THR A C 9
ATOM 13559 O O . THR A 1 84 ? -8.877 14.172 -6.078 1.00 0.00 84 THR A O 9
ATOM 13570 N N . PHE A 1 85 ? -7.712 12.264 -5.819 1.00 0.00 85 PHE A N 9
ATOM 13571 C CA . PHE A 1 85 ? -6.596 12.910 -5.138 1.00 0.00 85 PHE A CA 9
ATOM 13572 C C . PHE A 1 85 ? -5.266 12.503 -5.767 1.00 0.00 85 PHE A C 9
ATOM 13573 O O . PHE A 1 85 ? -5.220 11.647 -6.651 1.00 0.00 85 PHE A O 9
ATOM 13590 N N . THR A 1 86 ? -4.185 13.124 -5.305 1.00 0.00 86 THR A N 9
ATOM 13591 C CA . THR A 1 86 ? -2.855 12.829 -5.822 1.00 0.00 86 THR A CA 9
ATOM 13592 C C . THR A 1 86 ? -1.941 12.303 -4.721 1.00 0.00 86 THR A C 9
ATOM 13593 O O . THR A 1 86 ? -1.754 12.953 -3.692 1.00 0.00 86 THR A O 9
ATOM 13604 N N . VAL A 1 87 ? -1.372 11.122 -4.944 1.00 0.00 87 VAL A N 9
ATOM 13605 C CA . VAL A 1 87 ? -0.476 10.510 -3.970 1.00 0.00 87 VAL A CA 9
ATOM 13606 C C . VAL A 1 87 ? 0.983 10.774 -4.325 1.00 0.00 87 VAL A C 9
ATOM 13607 O O . VAL A 1 87 ? 1.374 10.685 -5.489 1.00 0.00 87 VAL A O 9
ATOM 13620 N N . GLN A 1 88 ? 1.783 11.099 -3.315 1.00 0.00 88 GLN A N 9
ATOM 13621 C CA . GLN A 1 88 ? 3.199 11.376 -3.521 1.00 0.00 88 GLN A CA 9
ATOM 13622 C C . GLN A 1 88 ? 4.061 10.518 -2.600 1.00 0.00 88 GLN A C 9
ATOM 13623 O O . GLN A 1 88 ? 3.689 10.248 -1.458 1.00 0.00 88 GLN A O 9
ATOM 13637 N N . ARG A 1 89 ? 5.215 10.092 -3.105 1.00 0.00 89 ARG A N 9
ATOM 13638 C CA . ARG A 1 89 ? 6.129 9.264 -2.328 1.00 0.00 89 ARG A CA 9
ATOM 13639 C C . ARG A 1 89 ? 7.316 10.083 -1.831 1.00 0.00 89 ARG A C 9
ATOM 13640 O O . ARG A 1 89 ? 7.971 10.781 -2.606 1.00 0.00 89 ARG A O 9
ATOM 13661 N N . LEU A 1 90 ? 7.588 9.993 -0.534 1.00 0.00 90 LEU A N 9
ATOM 13662 C CA . LEU A 1 90 ? 8.697 10.726 0.068 1.00 0.00 90 LEU A CA 9
ATOM 13663 C C . LEU A 1 90 ? 9.525 9.817 0.971 1.00 0.00 90 LEU A C 9
ATOM 13664 O O . LEU A 1 90 ? 8.984 9.113 1.823 1.00 0.00 90 LEU A O 9
ATOM 13680 N N . VAL A 1 91 ? 10.840 9.840 0.779 1.00 0.00 91 VAL A N 9
ATOM 13681 C CA . VAL A 1 91 ? 11.743 9.021 1.578 1.00 0.00 91 VAL A CA 9
ATOM 13682 C C . VAL A 1 91 ? 12.085 9.706 2.897 1.00 0.00 91 VAL A C 9
ATOM 13683 O O . VAL A 1 91 ? 12.305 10.917 2.942 1.00 0.00 91 VAL A O 9
ATOM 13696 N N . LYS A 1 92 ? 12.129 8.924 3.970 1.00 0.00 92 LYS A N 9
ATOM 13697 C CA . LYS A 1 92 ? 12.447 9.453 5.291 1.00 0.00 92 LYS A CA 9
ATOM 13698 C C . LYS A 1 92 ? 13.720 8.818 5.840 1.00 0.00 92 LYS A C 9
ATOM 13699 O O . LYS A 1 92 ? 13.973 7.632 5.631 1.00 0.00 92 LYS A O 9
ATOM 13718 N N . ALA A 1 93 ? 14.518 9.615 6.543 1.00 0.00 93 ALA A N 9
ATOM 13719 C CA . ALA A 1 93 ? 15.763 9.130 7.125 1.00 0.00 93 ALA A CA 9
ATOM 13720 C C . ALA A 1 93 ? 15.591 8.819 8.608 1.00 0.00 93 ALA A C 9
ATOM 13721 O O . ALA A 1 93 ? 15.657 9.713 9.451 1.00 0.00 93 ALA A O 9
ATOM 13728 N N . SER A 1 94 ? 15.370 7.546 8.919 1.00 0.00 94 SER A N 9
ATOM 13729 C CA . SER A 1 94 ? 15.184 7.117 10.301 1.00 0.00 94 SER A CA 9
ATOM 13730 C C . SER A 1 94 ? 16.521 7.053 11.034 1.00 0.00 94 SER A C 9
ATOM 13731 O O . SER A 1 94 ? 17.449 6.374 10.597 1.00 0.00 94 SER A O 9
ATOM 13739 N N . GLY A 1 95 ? 16.610 7.765 12.153 1.00 0.00 95 GLY A N 9
ATOM 13740 C CA . GLY A 1 95 ? 17.836 7.776 12.929 1.00 0.00 95 GLY A CA 9
ATOM 13741 C C . GLY A 1 95 ? 17.898 8.941 13.898 1.00 0.00 95 GLY A C 9
ATOM 13742 O O . GLY A 1 95 ? 17.934 8.762 15.115 1.00 0.00 95 GLY A O 9
ATOM 13746 N N . PRO A 1 96 ? 17.915 10.167 13.355 1.00 0.00 96 PRO A N 9
ATOM 13747 C CA . PRO A 1 96 ? 17.975 11.389 14.162 1.00 0.00 96 PRO A CA 9
ATOM 13748 C C . PRO A 1 96 ? 16.683 11.640 14.931 1.00 0.00 96 PRO A C 9
ATOM 13749 O O . PRO A 1 96 ? 15.771 10.813 14.918 1.00 0.00 96 PRO A O 9
ATOM 13760 N N . SER A 1 97 ? 16.610 12.787 15.599 1.00 0.00 97 SER A N 9
ATOM 13761 C CA . SER A 1 97 ? 15.430 13.145 16.377 1.00 0.00 97 SER A CA 9
ATOM 13762 C C . SER A 1 97 ? 14.432 13.923 15.523 1.00 0.00 97 SER A C 9
ATOM 13763 O O . SER A 1 97 ? 13.298 13.489 15.325 1.00 0.00 97 SER A O 9
ATOM 13771 N N . SER A 1 98 ? 14.865 15.075 15.021 1.00 0.00 98 SER A N 9
ATOM 13772 C CA . SER A 1 98 ? 14.010 15.916 14.191 1.00 0.00 98 SER A CA 9
ATOM 13773 C C . SER A 1 98 ? 14.845 16.868 13.340 1.00 0.00 98 SER A C 9
ATOM 13774 O O . SER A 1 98 ? 15.510 17.762 13.861 1.00 0.00 98 SER A O 9
ATOM 13782 N N . GLY A 1 99 ? 14.804 16.667 12.026 1.00 0.00 99 GLY A N 9
ATOM 13783 C CA . GLY A 1 99 ? 15.561 17.514 11.123 1.00 0.00 99 GLY A CA 9
ATOM 13784 C C . GLY A 1 99 ? 14.781 18.738 10.686 1.00 0.00 99 GLY A C 9
ATOM 13785 O O . GLY A 1 99 ? 15.299 19.585 9.958 1.00 0.00 99 GLY A O 9
ATOM 13789 N N . GLY A 1 1 ? 36.431 -6.613 -3.987 1.00 0.00 1 GLY A N 10
ATOM 13790 C CA . GLY A 1 1 ? 35.248 -6.548 -4.825 1.00 0.00 1 GLY A CA 10
ATOM 13791 C C . GLY A 1 1 ? 34.635 -7.913 -5.067 1.00 0.00 1 GLY A C 10
ATOM 13792 O O . GLY A 1 1 ? 35.312 -8.832 -5.529 1.00 0.00 1 GLY A O 10
ATOM 13796 N N . SER A 1 2 ? 33.350 -8.047 -4.755 1.00 0.00 2 SER A N 10
ATOM 13797 C CA . SER A 1 2 ? 32.647 -9.312 -4.936 1.00 0.00 2 SER A CA 10
ATOM 13798 C C . SER A 1 2 ? 31.387 -9.117 -5.774 1.00 0.00 2 SER A C 10
ATOM 13799 O O . SER A 1 2 ? 30.761 -8.057 -5.737 1.00 0.00 2 SER A O 10
ATOM 13807 N N . SER A 1 3 ? 31.020 -10.148 -6.529 1.00 0.00 3 SER A N 10
ATOM 13808 C CA . SER A 1 3 ? 29.837 -10.090 -7.379 1.00 0.00 3 SER A CA 10
ATOM 13809 C C . SER A 1 3 ? 28.565 -10.041 -6.538 1.00 0.00 3 SER A C 10
ATOM 13810 O O . SER A 1 3 ? 28.558 -10.454 -5.379 1.00 0.00 3 SER A O 10
ATOM 13818 N N . GLY A 1 4 ? 27.490 -9.531 -7.131 1.00 0.00 4 GLY A N 10
ATOM 13819 C CA . GLY A 1 4 ? 26.227 -9.436 -6.423 1.00 0.00 4 GLY A CA 10
ATOM 13820 C C . GLY A 1 4 ? 25.105 -8.924 -7.305 1.00 0.00 4 GLY A C 10
ATOM 13821 O O . GLY A 1 4 ? 25.117 -9.129 -8.518 1.00 0.00 4 GLY A O 10
ATOM 13825 N N . SER A 1 5 ? 24.131 -8.258 -6.693 1.00 0.00 5 SER A N 10
ATOM 13826 C CA . SER A 1 5 ? 22.993 -7.720 -7.429 1.00 0.00 5 SER A CA 10
ATOM 13827 C C . SER A 1 5 ? 23.391 -6.467 -8.204 1.00 0.00 5 SER A C 10
ATOM 13828 O O . SER A 1 5 ? 23.606 -5.405 -7.620 1.00 0.00 5 SER A O 10
ATOM 13836 N N . SER A 1 6 ? 23.485 -6.600 -9.523 1.00 0.00 6 SER A N 10
ATOM 13837 C CA . SER A 1 6 ? 23.861 -5.480 -10.379 1.00 0.00 6 SER A CA 10
ATOM 13838 C C . SER A 1 6 ? 22.900 -4.309 -10.194 1.00 0.00 6 SER A C 10
ATOM 13839 O O . SER A 1 6 ? 23.323 -3.171 -9.995 1.00 0.00 6 SER A O 10
ATOM 13847 N N . GLY A 1 7 ? 21.604 -4.599 -10.260 1.00 0.00 7 GLY A N 10
ATOM 13848 C CA . GLY A 1 7 ? 20.603 -3.560 -10.098 1.00 0.00 7 GLY A CA 10
ATOM 13849 C C . GLY A 1 7 ? 19.423 -3.742 -11.032 1.00 0.00 7 GLY A C 10
ATOM 13850 O O . GLY A 1 7 ? 19.004 -2.801 -11.706 1.00 0.00 7 GLY A O 10
ATOM 13854 N N . LYS A 1 8 ? 18.885 -4.957 -11.074 1.00 0.00 8 LYS A N 10
ATOM 13855 C CA . LYS A 1 8 ? 17.746 -5.261 -11.931 1.00 0.00 8 LYS A CA 10
ATOM 13856 C C . LYS A 1 8 ? 16.579 -5.803 -11.114 1.00 0.00 8 LYS A C 10
ATOM 13857 O O . LYS A 1 8 ? 16.720 -6.084 -9.924 1.00 0.00 8 LYS A O 10
ATOM 13876 N N . SER A 1 9 ? 15.426 -5.948 -11.760 1.00 0.00 9 SER A N 10
ATOM 13877 C CA . SER A 1 9 ? 14.234 -6.455 -11.091 1.00 0.00 9 SER A CA 10
ATOM 13878 C C . SER A 1 9 ? 14.544 -7.738 -10.325 1.00 0.00 9 SER A C 10
ATOM 13879 O O . SER A 1 9 ? 15.570 -8.379 -10.556 1.00 0.00 9 SER A O 10
ATOM 13887 N N . ILE A 1 10 ? 13.650 -8.105 -9.413 1.00 0.00 10 ILE A N 10
ATOM 13888 C CA . ILE A 1 10 ? 13.827 -9.311 -8.614 1.00 0.00 10 ILE A CA 10
ATOM 13889 C C . ILE A 1 10 ? 13.543 -10.563 -9.436 1.00 0.00 10 ILE A C 10
ATOM 13890 O O . ILE A 1 10 ? 12.417 -11.060 -9.461 1.00 0.00 10 ILE A O 10
ATOM 13906 N N . ARG A 1 11 ? 14.573 -11.069 -10.108 1.00 0.00 11 ARG A N 10
ATOM 13907 C CA . ARG A 1 11 ? 14.434 -12.264 -10.932 1.00 0.00 11 ARG A CA 10
ATOM 13908 C C . ARG A 1 11 ? 13.851 -13.418 -10.122 1.00 0.00 11 ARG A C 10
ATOM 13909 O O . ARG A 1 11 ? 12.826 -13.994 -10.491 1.00 0.00 11 ARG A O 10
ATOM 13930 N N . LEU A 1 12 ? 14.510 -13.751 -9.018 1.00 0.00 12 LEU A N 10
ATOM 13931 C CA . LEU A 1 12 ? 14.057 -14.837 -8.155 1.00 0.00 12 LEU A CA 10
ATOM 13932 C C . LEU A 1 12 ? 14.268 -14.489 -6.685 1.00 0.00 12 LEU A C 10
ATOM 13933 O O . LEU A 1 12 ? 14.880 -13.472 -6.359 1.00 0.00 12 LEU A O 10
ATOM 13949 N N . ALA A 1 13 ? 13.758 -15.341 -5.802 1.00 0.00 13 ALA A N 10
ATOM 13950 C CA . ALA A 1 13 ? 13.895 -15.126 -4.366 1.00 0.00 13 ALA A CA 10
ATOM 13951 C C . ALA A 1 13 ? 15.362 -15.067 -3.957 1.00 0.00 13 ALA A C 10
ATOM 13952 O O . ALA A 1 13 ? 16.245 -15.480 -4.710 1.00 0.00 13 ALA A O 10
ATOM 13959 N N . LYS A 1 14 ? 15.617 -14.551 -2.759 1.00 0.00 14 LYS A N 10
ATOM 13960 C CA . LYS A 1 14 ? 16.979 -14.439 -2.248 1.00 0.00 14 LYS A CA 10
ATOM 13961 C C . LYS A 1 14 ? 16.980 -13.925 -0.812 1.00 0.00 14 LYS A C 10
ATOM 13962 O O . LYS A 1 14 ? 15.975 -13.402 -0.330 1.00 0.00 14 LYS A O 10
ATOM 13981 N N . GLU A 1 15 ? 18.114 -14.076 -0.135 1.00 0.00 15 GLU A N 10
ATOM 13982 C CA . GLU A 1 15 ? 18.244 -13.626 1.246 1.00 0.00 15 GLU A CA 10
ATOM 13983 C C . GLU A 1 15 ? 18.516 -12.126 1.306 1.00 0.00 15 GLU A C 10
ATOM 13984 O O . GLU A 1 15 ? 18.031 -11.430 2.198 1.00 0.00 15 GLU A O 10
ATOM 13996 N N . LYS A 1 16 ? 19.295 -11.633 0.349 1.00 0.00 16 LYS A N 10
ATOM 13997 C CA . LYS A 1 16 ? 19.632 -10.216 0.291 1.00 0.00 16 LYS A CA 10
ATOM 13998 C C . LYS A 1 16 ? 18.385 -9.353 0.453 1.00 0.00 16 LYS A C 10
ATOM 13999 O O . LYS A 1 16 ? 18.469 -8.199 0.875 1.00 0.00 16 LYS A O 10
ATOM 14018 N N . GLU A 1 17 ? 17.231 -9.920 0.118 1.00 0.00 17 GLU A N 10
ATOM 14019 C CA . GLU A 1 17 ? 15.967 -9.201 0.228 1.00 0.00 17 GLU A CA 10
ATOM 14020 C C . GLU A 1 17 ? 15.923 -8.371 1.509 1.00 0.00 17 GLU A C 10
ATOM 14021 O O . GLU A 1 17 ? 15.311 -7.304 1.549 1.00 0.00 17 GLU A O 10
ATOM 14033 N N . SER A 1 18 ? 16.575 -8.872 2.554 1.00 0.00 18 SER A N 10
ATOM 14034 C CA . SER A 1 18 ? 16.606 -8.180 3.837 1.00 0.00 18 SER A CA 10
ATOM 14035 C C . SER A 1 18 ? 16.777 -6.677 3.640 1.00 0.00 18 SER A C 10
ATOM 14036 O O . SER A 1 18 ? 16.171 -5.875 4.350 1.00 0.00 18 SER A O 10
ATOM 14044 N N . GLN A 1 19 ? 17.607 -6.304 2.671 1.00 0.00 19 GLN A N 10
ATOM 14045 C CA . GLN A 1 19 ? 17.858 -4.897 2.381 1.00 0.00 19 GLN A CA 10
ATOM 14046 C C . GLN A 1 19 ? 16.602 -4.219 1.843 1.00 0.00 19 GLN A C 10
ATOM 14047 O O . GLN A 1 19 ? 16.260 -3.111 2.252 1.00 0.00 19 GLN A O 10
ATOM 14061 N N . ALA A 1 20 ? 15.920 -4.893 0.923 1.00 0.00 20 ALA A N 10
ATOM 14062 C CA . ALA A 1 20 ? 14.701 -4.357 0.330 1.00 0.00 20 ALA A CA 10
ATOM 14063 C C . ALA A 1 20 ? 13.754 -3.831 1.403 1.00 0.00 20 ALA A C 10
ATOM 14064 O O . ALA A 1 20 ? 13.188 -2.746 1.267 1.00 0.00 20 ALA A O 10
ATOM 14071 N N . ASP A 1 21 ? 13.586 -4.606 2.469 1.00 0.00 21 ASP A N 10
ATOM 14072 C CA . ASP A 1 21 ? 12.708 -4.218 3.566 1.00 0.00 21 ASP A CA 10
ATOM 14073 C C . ASP A 1 21 ? 13.275 -3.018 4.318 1.00 0.00 21 ASP A C 10
ATOM 14074 O O . ASP A 1 21 ? 12.533 -2.137 4.752 1.00 0.00 21 ASP A O 10
ATOM 14083 N N . TYR A 1 22 ? 14.594 -2.991 4.469 1.00 0.00 22 TYR A N 10
ATOM 14084 C CA . TYR A 1 22 ? 15.261 -1.901 5.172 1.00 0.00 22 TYR A CA 10
ATOM 14085 C C . TYR A 1 22 ? 14.979 -0.563 4.495 1.00 0.00 22 TYR A C 10
ATOM 14086 O O . TYR A 1 22 ? 15.141 0.497 5.099 1.00 0.00 22 TYR A O 10
ATOM 14104 N N . ILE A 1 23 ? 14.557 -0.622 3.236 1.00 0.00 23 ILE A N 10
ATOM 14105 C CA . ILE A 1 23 ? 14.250 0.584 2.477 1.00 0.00 23 ILE A CA 10
ATOM 14106 C C . ILE A 1 23 ? 12.822 1.051 2.739 1.00 0.00 23 ILE A C 10
ATOM 14107 O O . ILE A 1 23 ? 12.598 2.180 3.175 1.00 0.00 23 ILE A O 10
ATOM 14123 N N . SER A 1 24 ? 11.861 0.173 2.472 1.00 0.00 24 SER A N 10
ATOM 14124 C CA . SER A 1 24 ? 10.453 0.496 2.677 1.00 0.00 24 SER A CA 10
ATOM 14125 C C . SER A 1 24 ? 10.173 0.793 4.147 1.00 0.00 24 SER A C 10
ATOM 14126 O O . SER A 1 24 ? 9.401 1.695 4.475 1.00 0.00 24 SER A O 10
ATOM 14134 N N . THR A 1 25 ? 10.805 0.026 5.030 1.00 0.00 25 THR A N 10
ATOM 14135 C CA . THR A 1 25 ? 10.624 0.204 6.465 1.00 0.00 25 THR A CA 10
ATOM 14136 C C . THR A 1 25 ? 10.409 1.673 6.814 1.00 0.00 25 THR A C 10
ATOM 14137 O O . THR A 1 25 ? 9.652 1.999 7.729 1.00 0.00 25 THR A O 10
ATOM 14148 N N . TYR A 1 26 ? 11.078 2.554 6.080 1.00 0.00 26 TYR A N 10
ATOM 14149 C CA . TYR A 1 26 ? 10.961 3.989 6.313 1.00 0.00 26 TYR A CA 10
ATOM 14150 C C . TYR A 1 26 ? 10.504 4.711 5.049 1.00 0.00 26 TYR A C 10
ATOM 14151 O O . TYR A 1 26 ? 11.290 4.930 4.127 1.00 0.00 26 TYR A O 10
ATOM 14169 N N . VAL A 1 27 ? 9.227 5.079 5.015 1.00 0.00 27 VAL A N 10
ATOM 14170 C CA . VAL A 1 27 ? 8.664 5.778 3.866 1.00 0.00 27 VAL A CA 10
ATOM 14171 C C . VAL A 1 27 ? 7.464 6.625 4.273 1.00 0.00 27 VAL A C 10
ATOM 14172 O O . VAL A 1 27 ? 6.835 6.375 5.300 1.00 0.00 27 VAL A O 10
ATOM 14185 N N . GLU A 1 28 ? 7.152 7.629 3.459 1.00 0.00 28 GLU A N 10
ATOM 14186 C CA . GLU A 1 28 ? 6.026 8.514 3.735 1.00 0.00 28 GLU A CA 10
ATOM 14187 C C . GLU A 1 28 ? 5.123 8.644 2.512 1.00 0.00 28 GLU A C 10
ATOM 14188 O O . GLU A 1 28 ? 5.600 8.831 1.393 1.00 0.00 28 GLU A O 10
ATOM 14200 N N . TRP A 1 29 ? 3.818 8.543 2.734 1.00 0.00 29 TRP A N 10
ATOM 14201 C CA . TRP A 1 29 ? 2.848 8.649 1.650 1.00 0.00 29 TRP A CA 10
ATOM 14202 C C . TRP A 1 29 ? 1.735 9.628 2.009 1.00 0.00 29 TRP A C 10
ATOM 14203 O O . TRP A 1 29 ? 1.000 9.418 2.974 1.00 0.00 29 TRP A O 10
ATOM 14224 N N . GLN A 1 30 ? 1.617 10.696 1.227 1.00 0.00 30 GLN A N 10
ATOM 14225 C CA . GLN A 1 30 ? 0.594 11.707 1.464 1.00 0.00 30 GLN A CA 10
ATOM 14226 C C . GLN A 1 30 ? -0.296 11.879 0.238 1.00 0.00 30 GLN A C 10
ATOM 14227 O O . GLN A 1 30 ? 0.134 11.640 -0.891 1.00 0.00 30 GLN A O 10
ATOM 14241 N N . TYR A 1 31 ? -1.536 12.295 0.466 1.00 0.00 31 TYR A N 10
ATOM 14242 C CA . TYR A 1 31 ? -2.487 12.497 -0.620 1.00 0.00 31 TYR A CA 10
ATOM 14243 C C . TYR A 1 31 ? -2.963 13.945 -0.666 1.00 0.00 31 TYR A C 10
ATOM 14244 O O . TYR A 1 31 ? -3.227 14.557 0.370 1.00 0.00 31 TYR A O 10
ATOM 14262 N N . ILE A 1 32 ? -3.071 14.488 -1.874 1.00 0.00 32 ILE A N 10
ATOM 14263 C CA . ILE A 1 32 ? -3.517 15.864 -2.056 1.00 0.00 32 ILE A CA 10
ATOM 14264 C C . ILE A 1 32 ? -5.022 15.928 -2.290 1.00 0.00 32 ILE A C 10
ATOM 14265 O O . ILE A 1 32 ? -5.510 15.573 -3.363 1.00 0.00 32 ILE A O 10
ATOM 14281 N N . ASP A 1 33 ? -5.753 16.384 -1.279 1.00 0.00 33 ASP A N 10
ATOM 14282 C CA . ASP A 1 33 ? -7.204 16.498 -1.375 1.00 0.00 33 ASP A CA 10
ATOM 14283 C C . ASP A 1 33 ? -7.599 17.673 -2.265 1.00 0.00 33 ASP A C 10
ATOM 14284 O O . ASP A 1 33 ? -6.767 18.512 -2.609 1.00 0.00 33 ASP A O 10
ATOM 14293 N N . LYS A 1 34 ? -8.874 17.726 -2.634 1.00 0.00 34 LYS A N 10
ATOM 14294 C CA . LYS A 1 34 ? -9.382 18.797 -3.483 1.00 0.00 34 LYS A CA 10
ATOM 14295 C C . LYS A 1 34 ? -8.571 20.074 -3.290 1.00 0.00 34 LYS A C 10
ATOM 14296 O O . LYS A 1 34 ? -7.783 20.457 -4.154 1.00 0.00 34 LYS A O 10
ATOM 14315 N N . ASN A 1 35 ? -8.769 20.729 -2.150 1.00 0.00 35 ASN A N 10
ATOM 14316 C CA . ASN A 1 35 ? -8.056 21.963 -1.844 1.00 0.00 35 ASN A CA 10
ATOM 14317 C C . ASN A 1 35 ? -7.274 21.830 -0.540 1.00 0.00 35 ASN A C 10
ATOM 14318 O O . ASN A 1 35 ? -6.891 22.828 0.070 1.00 0.00 35 ASN A O 10
ATOM 14329 N N . ILE A 1 36 ? -7.040 20.591 -0.121 1.00 0.00 36 ILE A N 10
ATOM 14330 C CA . ILE A 1 36 ? -6.303 20.327 1.108 1.00 0.00 36 ILE A CA 10
ATOM 14331 C C . ILE A 1 36 ? -5.223 19.273 0.886 1.00 0.00 36 ILE A C 10
ATOM 14332 O O . ILE A 1 36 ? -5.381 18.370 0.064 1.00 0.00 36 ILE A O 10
ATOM 14348 N N . THR A 1 37 ? -4.126 19.393 1.627 1.00 0.00 37 THR A N 10
ATOM 14349 C CA . THR A 1 37 ? -3.020 18.450 1.512 1.00 0.00 37 THR A CA 10
ATOM 14350 C C . THR A 1 37 ? -2.788 17.713 2.826 1.00 0.00 37 THR A C 10
ATOM 14351 O O . THR A 1 37 ? -2.134 18.231 3.731 1.00 0.00 37 THR A O 10
ATOM 14362 N N . GLN A 1 38 ? -3.326 16.501 2.923 1.00 0.00 38 GLN A N 10
ATOM 14363 C CA . GLN A 1 38 ? -3.177 15.693 4.127 1.00 0.00 38 GLN A CA 10
ATOM 14364 C C . GLN A 1 38 ? -2.282 14.486 3.865 1.00 0.00 38 GLN A C 10
ATOM 14365 O O . GLN A 1 38 ? -1.835 14.266 2.739 1.00 0.00 38 GLN A O 10
ATOM 14379 N N . CYS A 1 39 ? -2.026 13.708 4.911 1.00 0.00 39 CYS A N 10
ATOM 14380 C CA . CYS A 1 39 ? -1.183 12.523 4.794 1.00 0.00 39 CYS A CA 10
ATOM 14381 C C . CYS A 1 39 ? -1.922 11.281 5.281 1.00 0.00 39 CYS A C 10
ATOM 14382 O O . CYS A 1 39 ? -2.895 11.378 6.030 1.00 0.00 39 CYS A O 10
ATOM 14390 N N . PHE A 1 40 ? -1.454 10.114 4.851 1.00 0.00 40 PHE A N 10
ATOM 14391 C CA . PHE A 1 40 ? -2.072 8.852 5.241 1.00 0.00 40 PHE A CA 10
ATOM 14392 C C . PHE A 1 40 ? -1.586 8.411 6.618 1.00 0.00 40 PHE A C 10
ATOM 14393 O O . PHE A 1 40 ? -0.561 8.886 7.108 1.00 0.00 40 PHE A O 10
ATOM 14410 N N . ASP A 1 41 ? -2.329 7.501 7.238 1.00 0.00 41 ASP A N 10
ATOM 14411 C CA . ASP A 1 41 ? -1.975 6.995 8.559 1.00 0.00 41 ASP A CA 10
ATOM 14412 C C . ASP A 1 41 ? -0.727 6.121 8.489 1.00 0.00 41 ASP A C 10
ATOM 14413 O O . ASP A 1 41 ? -0.180 5.884 7.412 1.00 0.00 41 ASP A O 10
ATOM 14422 N N . LYS A 1 42 ? -0.279 5.644 9.646 1.00 0.00 42 LYS A N 10
ATOM 14423 C CA . LYS A 1 42 ? 0.905 4.796 9.718 1.00 0.00 42 LYS A CA 10
ATOM 14424 C C . LYS A 1 42 ? 0.616 3.410 9.150 1.00 0.00 42 LYS A C 10
ATOM 14425 O O . LYS A 1 42 ? 1.513 2.741 8.638 1.00 0.00 42 LYS A O 10
ATOM 14444 N N . MET A 1 43 ? -0.640 2.987 9.243 1.00 0.00 43 MET A N 10
ATOM 14445 C CA . MET A 1 43 ? -1.046 1.682 8.735 1.00 0.00 43 MET A CA 10
ATOM 14446 C C . MET A 1 43 ? -1.233 1.722 7.221 1.00 0.00 43 MET A C 10
ATOM 14447 O O . MET A 1 43 ? -0.793 0.820 6.507 1.00 0.00 43 MET A O 10
ATOM 14461 N N . THR A 1 44 ? -1.890 2.772 6.738 1.00 0.00 44 THR A N 10
ATOM 14462 C CA . THR A 1 44 ? -2.136 2.927 5.310 1.00 0.00 44 THR A CA 10
ATOM 14463 C C . THR A 1 44 ? -0.859 3.312 4.570 1.00 0.00 44 THR A C 10
ATOM 14464 O O . THR A 1 44 ? -0.620 2.862 3.450 1.00 0.00 44 THR A O 10
ATOM 14475 N N . ASN A 1 45 ? -0.042 4.145 5.205 1.00 0.00 45 ASN A N 10
ATOM 14476 C CA . ASN A 1 45 ? 1.212 4.590 4.606 1.00 0.00 45 ASN A CA 10
ATOM 14477 C C . ASN A 1 45 ? 1.920 3.435 3.906 1.00 0.00 45 ASN A C 10
ATOM 14478 O O . ASN A 1 45 ? 2.379 3.570 2.772 1.00 0.00 45 ASN A O 10
ATOM 14489 N N . MET A 1 46 ? 2.005 2.298 4.590 1.00 0.00 46 MET A N 10
ATOM 14490 C CA . MET A 1 46 ? 2.656 1.118 4.032 1.00 0.00 46 MET A CA 10
ATOM 14491 C C . MET A 1 46 ? 1.777 0.462 2.973 1.00 0.00 46 MET A C 10
ATOM 14492 O O . MET A 1 46 ? 2.271 -0.025 1.956 1.00 0.00 46 MET A O 10
ATOM 14506 N N . LYS A 1 47 ? 0.471 0.451 3.218 1.00 0.00 47 LYS A N 10
ATOM 14507 C CA . LYS A 1 47 ? -0.479 -0.145 2.285 1.00 0.00 47 LYS A CA 10
ATOM 14508 C C . LYS A 1 47 ? -0.247 0.373 0.869 1.00 0.00 47 LYS A C 10
ATOM 14509 O O . LYS A 1 47 ? -0.621 -0.276 -0.109 1.00 0.00 47 LYS A O 10
ATOM 14528 N N . LEU A 1 48 ? 0.373 1.543 0.765 1.00 0.00 48 LEU A N 10
ATOM 14529 C CA . LEU A 1 48 ? 0.656 2.147 -0.532 1.00 0.00 48 LEU A CA 10
ATOM 14530 C C . LEU A 1 48 ? 2.076 1.824 -0.985 1.00 0.00 48 LEU A C 10
ATOM 14531 O O . LEU A 1 48 ? 2.292 1.381 -2.112 1.00 0.00 48 LEU A O 10
ATOM 14547 N N . GLU A 1 49 ? 3.040 2.047 -0.097 1.00 0.00 49 GLU A N 10
ATOM 14548 C CA . GLU A 1 49 ? 4.439 1.778 -0.406 1.00 0.00 49 GLU A CA 10
ATOM 14549 C C . GLU A 1 49 ? 4.628 0.335 -0.864 1.00 0.00 49 GLU A C 10
ATOM 14550 O O . GLU A 1 49 ? 5.441 0.051 -1.743 1.00 0.00 49 GLU A O 10
ATOM 14562 N N . VAL A 1 50 ? 3.870 -0.575 -0.259 1.00 0.00 50 VAL A N 10
ATOM 14563 C CA . VAL A 1 50 ? 3.952 -1.990 -0.604 1.00 0.00 50 VAL A CA 10
ATOM 14564 C C . VAL A 1 50 ? 3.602 -2.219 -2.070 1.00 0.00 50 VAL A C 10
ATOM 14565 O O . VAL A 1 50 ? 4.270 -2.983 -2.766 1.00 0.00 50 VAL A O 10
ATOM 14578 N N . ALA A 1 51 ? 2.550 -1.552 -2.533 1.00 0.00 51 ALA A N 10
ATOM 14579 C CA . ALA A 1 51 ? 2.112 -1.681 -3.917 1.00 0.00 51 ALA A CA 10
ATOM 14580 C C . ALA A 1 51 ? 3.129 -1.069 -4.874 1.00 0.00 51 ALA A C 10
ATOM 14581 O O . ALA A 1 51 ? 3.305 -1.544 -5.996 1.00 0.00 51 ALA A O 10
ATOM 14588 N N . TRP A 1 52 ? 3.796 -0.012 -4.424 1.00 0.00 52 TRP A N 10
ATOM 14589 C CA . TRP A 1 52 ? 4.796 0.666 -5.241 1.00 0.00 52 TRP A CA 10
ATOM 14590 C C . TRP A 1 52 ? 6.070 -0.165 -5.343 1.00 0.00 52 TRP A C 10
ATOM 14591 O O . TRP A 1 52 ? 6.782 -0.109 -6.346 1.00 0.00 52 TRP A O 10
ATOM 14612 N N . LYS A 1 53 ? 6.353 -0.938 -4.300 1.00 0.00 53 LYS A N 10
ATOM 14613 C CA . LYS A 1 53 ? 7.541 -1.783 -4.272 1.00 0.00 53 LYS A CA 10
ATOM 14614 C C . LYS A 1 53 ? 7.274 -3.120 -4.956 1.00 0.00 53 LYS A C 10
ATOM 14615 O O . LYS A 1 53 ? 8.174 -3.717 -5.545 1.00 0.00 53 LYS A O 10
ATOM 14634 N N . ALA A 1 54 ? 6.031 -3.583 -4.875 1.00 0.00 54 ALA A N 10
ATOM 14635 C CA . ALA A 1 54 ? 5.645 -4.847 -5.489 1.00 0.00 54 ALA A CA 10
ATOM 14636 C C . ALA A 1 54 ? 5.428 -4.685 -6.990 1.00 0.00 54 ALA A C 10
ATOM 14637 O O . ALA A 1 54 ? 4.913 -5.584 -7.654 1.00 0.00 54 ALA A O 10
ATOM 14644 N N . LYS A 1 55 ? 5.823 -3.532 -7.519 1.00 0.00 55 LYS A N 10
ATOM 14645 C CA . LYS A 1 55 ? 5.672 -3.250 -8.942 1.00 0.00 55 LYS A CA 10
ATOM 14646 C C . LYS A 1 55 ? 4.211 -3.360 -9.366 1.00 0.00 55 LYS A C 10
ATOM 14647 O O . LYS A 1 55 ? 3.906 -3.824 -10.465 1.00 0.00 55 LYS A O 10
ATOM 14666 N N . LYS A 1 56 ? 3.311 -2.929 -8.489 1.00 0.00 56 LYS A N 10
ATOM 14667 C CA . LYS A 1 56 ? 1.882 -2.975 -8.773 1.00 0.00 56 LYS A CA 10
ATOM 14668 C C . LYS A 1 56 ? 1.459 -1.788 -9.632 1.00 0.00 56 LYS A C 10
ATOM 14669 O O . LYS A 1 56 ? 2.216 -0.833 -9.806 1.00 0.00 56 LYS A O 10
ATOM 14688 N N . LYS A 1 57 ? 0.244 -1.853 -10.166 1.00 0.00 57 LYS A N 10
ATOM 14689 C CA . LYS A 1 57 ? -0.282 -0.782 -11.005 1.00 0.00 57 LYS A CA 10
ATOM 14690 C C . LYS A 1 57 ? -1.128 0.186 -10.184 1.00 0.00 57 LYS A C 10
ATOM 14691 O O . LYS A 1 57 ? -1.138 1.390 -10.444 1.00 0.00 57 LYS A O 10
ATOM 14710 N N . ASP A 1 58 ? -1.834 -0.346 -9.193 1.00 0.00 58 ASP A N 10
ATOM 14711 C CA . ASP A 1 58 ? -2.681 0.472 -8.332 1.00 0.00 58 ASP A CA 10
ATOM 14712 C C . ASP A 1 58 ? -3.071 -0.291 -7.070 1.00 0.00 58 ASP A C 10
ATOM 14713 O O . ASP A 1 58 ? -3.182 -1.518 -7.082 1.00 0.00 58 ASP A O 10
ATOM 14722 N N . THR A 1 59 ? -3.278 0.442 -5.981 1.00 0.00 59 THR A N 10
ATOM 14723 C CA . THR A 1 59 ? -3.654 -0.165 -4.711 1.00 0.00 59 THR A CA 10
ATOM 14724 C C . THR A 1 59 ? -4.909 0.486 -4.140 1.00 0.00 59 THR A C 10
ATOM 14725 O O . THR A 1 59 ? -5.082 1.702 -4.223 1.00 0.00 59 THR A O 10
ATOM 14736 N N . VAL A 1 60 ? -5.782 -0.331 -3.559 1.00 0.00 60 VAL A N 10
ATOM 14737 C CA . VAL A 1 60 ? -7.021 0.167 -2.972 1.00 0.00 60 VAL A CA 10
ATOM 14738 C C . VAL A 1 60 ? -6.851 0.441 -1.482 1.00 0.00 60 VAL A C 10
ATOM 14739 O O . VAL A 1 60 ? -6.293 -0.376 -0.748 1.00 0.00 60 VAL A O 10
ATOM 14752 N N . VAL A 1 61 ? -7.337 1.596 -1.039 1.00 0.00 61 VAL A N 10
ATOM 14753 C CA . VAL A 1 61 ? -7.242 1.978 0.365 1.00 0.00 61 VAL A CA 10
ATOM 14754 C C . VAL A 1 61 ? -8.517 2.668 0.835 1.00 0.00 61 VAL A C 10
ATOM 14755 O O . VAL A 1 61 ? -9.219 3.301 0.046 1.00 0.00 61 VAL A O 10
ATOM 14768 N N . GLN A 1 62 ? -8.811 2.541 2.125 1.00 0.00 62 GLN A N 10
ATOM 14769 C CA . GLN A 1 62 ? -10.003 3.153 2.700 1.00 0.00 62 GLN A CA 10
ATOM 14770 C C . GLN A 1 62 ? -9.766 4.628 3.004 1.00 0.00 62 GLN A C 10
ATOM 14771 O O . GLN A 1 62 ? -9.050 4.971 3.945 1.00 0.00 62 GLN A O 10
ATOM 14785 N N . ILE A 1 63 ? -10.370 5.498 2.201 1.00 0.00 63 ILE A N 10
ATOM 14786 C CA . ILE A 1 63 ? -10.224 6.936 2.385 1.00 0.00 63 ILE A CA 10
ATOM 14787 C C . ILE A 1 63 ? -11.573 7.596 2.651 1.00 0.00 63 ILE A C 10
ATOM 14788 O O . ILE A 1 63 ? -12.511 7.456 1.865 1.00 0.00 63 ILE A O 10
ATOM 14804 N N . HIS A 1 64 ? -11.664 8.318 3.763 1.00 0.00 64 HIS A N 10
ATOM 14805 C CA . HIS A 1 64 ? -12.898 9.002 4.132 1.00 0.00 64 HIS A CA 10
ATOM 14806 C C . HIS A 1 64 ? -14.027 8.001 4.359 1.00 0.00 64 HIS A C 10
ATOM 14807 O O . HIS A 1 64 ? -15.195 8.304 4.121 1.00 0.00 64 HIS A O 10
ATOM 14822 N N . ASN A 1 65 ? -13.669 6.808 4.822 1.00 0.00 65 ASN A N 10
ATOM 14823 C CA . ASN A 1 65 ? -14.653 5.762 5.080 1.00 0.00 65 ASN A CA 10
ATOM 14824 C C . ASN A 1 65 ? -15.215 5.210 3.773 1.00 0.00 65 ASN A C 10
ATOM 14825 O O . ASN A 1 65 ? -16.348 4.730 3.728 1.00 0.00 65 ASN A O 10
ATOM 14836 N N . GLN A 1 66 ? -14.416 5.281 2.714 1.00 0.00 66 GLN A N 10
ATOM 14837 C CA . GLN A 1 66 ? -14.835 4.789 1.407 1.00 0.00 66 GLN A CA 10
ATOM 14838 C C . GLN A 1 66 ? -13.648 4.226 0.632 1.00 0.00 66 GLN A C 10
ATOM 14839 O O . GLN A 1 66 ? -12.585 4.844 0.570 1.00 0.00 66 GLN A O 10
ATOM 14853 N N . ASP A 1 67 ? -13.837 3.051 0.042 1.00 0.00 67 ASP A N 10
ATOM 14854 C CA . ASP A 1 67 ? -12.782 2.404 -0.730 1.00 0.00 67 ASP A CA 10
ATOM 14855 C C . ASP A 1 67 ? -12.382 3.261 -1.927 1.00 0.00 67 ASP A C 10
ATOM 14856 O O . ASP A 1 67 ? -13.235 3.720 -2.688 1.00 0.00 67 ASP A O 10
ATOM 14865 N N . PHE A 1 68 ? -11.080 3.474 -2.088 1.00 0.00 68 PHE A N 10
ATOM 14866 C CA . PHE A 1 68 ? -10.567 4.277 -3.191 1.00 0.00 68 PHE A CA 10
ATOM 14867 C C . PHE A 1 68 ? -9.461 3.536 -3.936 1.00 0.00 68 PHE A C 10
ATOM 14868 O O . PHE A 1 68 ? -8.765 2.697 -3.363 1.00 0.00 68 PHE A O 10
ATOM 14885 N N . THR A 1 69 ? -9.304 3.850 -5.218 1.00 0.00 69 THR A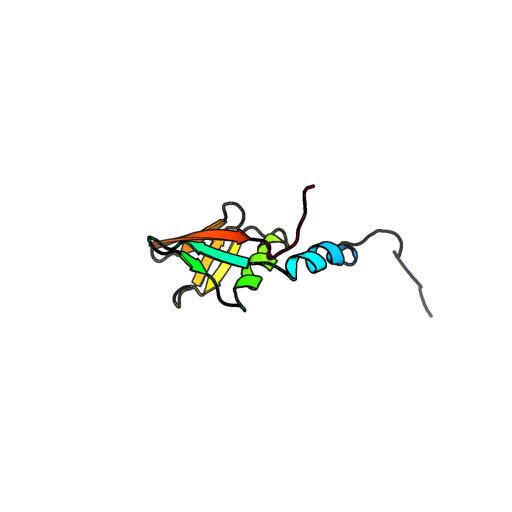 N 10
ATOM 14886 C CA . THR A 1 69 ? -8.285 3.214 -6.042 1.00 0.00 69 THR A CA 10
ATOM 14887 C C . THR A 1 69 ? -7.116 4.159 -6.298 1.00 0.00 69 THR A C 10
ATOM 14888 O O . THR A 1 69 ? -7.245 5.137 -7.034 1.00 0.00 69 THR A O 10
ATOM 14899 N N . VAL A 1 70 ? -5.974 3.859 -5.687 1.00 0.00 70 VAL A N 10
ATOM 14900 C CA . VAL A 1 70 ? -4.781 4.681 -5.850 1.00 0.00 70 VAL A CA 10
ATOM 14901 C C . VAL A 1 70 ? -3.877 4.125 -6.944 1.00 0.00 70 VAL A C 10
ATOM 14902 O O . VAL A 1 70 ? -3.281 3.059 -6.790 1.00 0.00 70 VAL A O 10
ATOM 14915 N N . ASP A 1 71 ? -3.778 4.856 -8.049 1.00 0.00 71 ASP A N 10
ATOM 14916 C CA . ASP A 1 71 ? -2.944 4.437 -9.170 1.00 0.00 71 ASP A CA 10
ATOM 14917 C C . ASP A 1 71 ? -1.516 4.947 -9.005 1.00 0.00 71 ASP A C 10
ATOM 14918 O O . ASP A 1 71 ? -1.273 6.154 -8.998 1.00 0.00 71 ASP A O 10
ATOM 14927 N N . LEU A 1 72 ? -0.574 4.019 -8.872 1.00 0.00 72 LEU A N 10
ATOM 14928 C CA . LEU A 1 72 ? 0.831 4.374 -8.706 1.00 0.00 72 LEU A CA 10
ATOM 14929 C C . LEU A 1 72 ? 1.405 4.947 -9.998 1.00 0.00 72 LEU A C 10
ATOM 14930 O O . LEU A 1 72 ? 2.155 5.923 -9.977 1.00 0.00 72 LEU A O 10
ATOM 14946 N N . SER A 1 73 ? 1.045 4.335 -11.122 1.00 0.00 73 SER A N 10
ATOM 14947 C CA . SER A 1 73 ? 1.525 4.783 -12.424 1.00 0.00 73 SER A CA 10
ATOM 14948 C C . SER A 1 73 ? 1.468 6.304 -12.530 1.00 0.00 73 SER A C 10
ATOM 14949 O O . SER A 1 73 ? 2.456 6.952 -12.878 1.00 0.00 73 SER A O 10
ATOM 14957 N N . THR A 1 74 ? 0.303 6.869 -12.227 1.00 0.00 74 THR A N 10
ATOM 14958 C CA . THR A 1 74 ? 0.115 8.313 -12.288 1.00 0.00 74 THR A CA 10
ATOM 14959 C C . THR A 1 74 ? 0.143 8.931 -10.895 1.00 0.00 74 THR A C 10
ATOM 14960 O O . THR A 1 74 ? 0.301 10.142 -10.747 1.00 0.00 74 THR A O 10
ATOM 14971 N N . ASN A 1 75 ? -0.009 8.091 -9.877 1.00 0.00 75 ASN A N 10
ATOM 14972 C CA . ASN A 1 75 ? -0.001 8.556 -8.495 1.00 0.00 75 ASN A CA 10
ATOM 14973 C C . ASN A 1 75 ? -1.226 9.416 -8.202 1.00 0.00 75 ASN A C 10
ATOM 14974 O O . ASN A 1 75 ? -1.107 10.549 -7.735 1.00 0.00 75 ASN A O 10
ATOM 14985 N N . THR A 1 76 ? -2.406 8.869 -8.480 1.00 0.00 76 THR A N 10
ATOM 14986 C CA . THR A 1 76 ? -3.654 9.586 -8.248 1.00 0.00 76 THR A CA 10
ATOM 14987 C C . THR A 1 76 ? -4.748 8.641 -7.764 1.00 0.00 76 THR A C 10
ATOM 14988 O O . THR A 1 76 ? -4.925 7.551 -8.308 1.00 0.00 76 THR A O 10
ATOM 14999 N N . ALA A 1 77 ? -5.481 9.066 -6.740 1.00 0.00 77 ALA A N 10
ATOM 15000 C CA . ALA A 1 77 ? -6.560 8.259 -6.185 1.00 0.00 77 ALA A CA 10
ATOM 15001 C C . ALA A 1 77 ? -7.896 8.609 -6.832 1.00 0.00 77 ALA A C 10
ATOM 15002 O O . ALA A 1 77 ? -8.132 9.756 -7.213 1.00 0.00 77 ALA A O 10
ATOM 15009 N N . THR A 1 78 ? -8.768 7.613 -6.954 1.00 0.00 78 THR A N 10
ATOM 15010 C CA . THR A 1 78 ? -10.080 7.816 -7.556 1.00 0.00 78 THR A CA 10
ATOM 15011 C C . THR A 1 78 ? -11.115 6.877 -6.947 1.00 0.00 78 THR A C 10
ATOM 15012 O O . THR A 1 78 ? -10.797 5.753 -6.561 1.00 0.00 78 THR A O 10
ATOM 15023 N N . ALA A 1 79 ? -12.356 7.347 -6.864 1.00 0.00 79 ALA A N 10
ATOM 15024 C CA . ALA A 1 79 ? -13.439 6.548 -6.304 1.00 0.00 79 ALA A CA 10
ATOM 15025 C C . ALA A 1 79 ? -14.716 6.703 -7.123 1.00 0.00 79 ALA A C 10
ATOM 15026 O O . ALA A 1 79 ? -14.941 7.720 -7.780 1.00 0.00 79 ALA A O 10
ATOM 15033 N N . PRO A 1 80 ? -15.572 5.671 -7.087 1.00 0.00 80 PRO A N 10
ATOM 15034 C CA . PRO A 1 80 ? -16.840 5.669 -7.821 1.00 0.00 80 PRO A CA 10
ATOM 15035 C C . PRO A 1 80 ? -17.849 6.653 -7.239 1.00 0.00 80 PRO A C 10
ATOM 15036 O O . PRO A 1 80 ? -18.984 6.741 -7.707 1.00 0.00 80 PRO A O 10
ATOM 15047 N N . GLN A 1 81 ? -17.427 7.391 -6.217 1.00 0.00 81 GLN A N 10
ATOM 15048 C CA . GLN A 1 81 ? -18.295 8.368 -5.572 1.00 0.00 81 GLN A CA 10
ATOM 15049 C C . GLN A 1 81 ? -18.216 9.717 -6.280 1.00 0.00 81 GLN A C 10
ATOM 15050 O O . GLN A 1 81 ? -19.211 10.433 -6.386 1.00 0.00 81 GLN A O 10
ATOM 15064 N N . GLY A 1 82 ? -17.025 10.058 -6.763 1.00 0.00 82 GLY A N 10
ATOM 15065 C CA . GLY A 1 82 ? -16.839 11.320 -7.454 1.00 0.00 82 GLY A CA 10
ATOM 15066 C C . GLY A 1 82 ? -15.752 12.170 -6.826 1.00 0.00 82 GLY A C 10
ATOM 15067 O O . GLY A 1 82 ? -15.859 13.396 -6.787 1.00 0.00 82 GLY A O 10
ATOM 15071 N N . GLN A 1 83 ? -14.704 11.518 -6.333 1.00 0.00 83 GLN A N 10
ATOM 15072 C CA . GLN A 1 83 ? -13.595 12.223 -5.702 1.00 0.00 83 GLN A CA 10
ATOM 15073 C C . GLN A 1 83 ? -12.256 11.655 -6.163 1.00 0.00 83 GLN A C 10
ATOM 15074 O O . GLN A 1 83 ? -12.111 10.446 -6.342 1.00 0.00 83 GLN A O 10
ATOM 15088 N N . THR A 1 84 ? -11.280 12.537 -6.355 1.00 0.00 84 THR A N 10
ATOM 15089 C CA . THR A 1 84 ? -9.954 12.124 -6.797 1.00 0.00 84 THR A CA 10
ATOM 15090 C C . THR A 1 84 ? -8.865 12.932 -6.100 1.00 0.00 84 THR A C 10
ATOM 15091 O O . THR A 1 84 ? -9.037 14.121 -5.830 1.00 0.00 84 THR A O 10
ATOM 15102 N N . PHE A 1 85 ? -7.744 12.280 -5.811 1.00 0.00 85 PHE A N 10
ATOM 15103 C CA . PHE A 1 85 ? -6.627 12.939 -5.144 1.00 0.00 85 PHE A CA 10
ATOM 15104 C C . PHE A 1 85 ? -5.301 12.550 -5.792 1.00 0.00 85 PHE A C 10
ATOM 15105 O O . PHE A 1 85 ? -5.258 11.708 -6.690 1.00 0.00 85 PHE A O 10
ATOM 15122 N N . THR A 1 86 ? -4.219 13.169 -5.329 1.00 0.00 86 THR A N 10
ATOM 15123 C CA . THR A 1 86 ? -2.892 12.889 -5.863 1.00 0.00 86 THR A CA 10
ATOM 15124 C C . THR A 1 86 ? -1.964 12.355 -4.778 1.00 0.00 86 THR A C 10
ATOM 15125 O O . THR A 1 86 ? -1.775 12.990 -3.740 1.00 0.00 86 THR A O 10
ATOM 15136 N N . VAL A 1 87 ? -1.386 11.184 -5.024 1.00 0.00 87 VAL A N 10
ATOM 15137 C CA . VAL A 1 87 ? -0.475 10.565 -4.068 1.00 0.00 87 VAL A CA 10
ATOM 15138 C C . VAL A 1 87 ? 0.978 10.860 -4.423 1.00 0.00 87 VAL A C 10
ATOM 15139 O O . VAL A 1 87 ? 1.364 10.811 -5.590 1.00 0.00 87 VAL A O 10
ATOM 15152 N N . GLN A 1 88 ? 1.778 11.167 -3.407 1.00 0.00 88 GLN A N 10
ATOM 15153 C CA . GLN A 1 88 ? 3.190 11.471 -3.612 1.00 0.00 88 GLN A CA 10
ATOM 15154 C C . GLN A 1 88 ? 4.066 10.639 -2.681 1.00 0.00 88 GLN A C 10
ATOM 15155 O O . GLN A 1 88 ? 3.734 10.442 -1.512 1.00 0.00 88 GLN A O 10
ATOM 15169 N N . ARG A 1 89 ? 5.186 10.154 -3.208 1.00 0.00 89 ARG A N 10
ATOM 15170 C CA . ARG A 1 89 ? 6.109 9.342 -2.424 1.00 0.00 89 ARG A CA 10
ATOM 15171 C C . ARG A 1 89 ? 7.280 10.182 -1.922 1.00 0.00 89 ARG A C 10
ATOM 15172 O O . ARG A 1 89 ? 7.921 10.897 -2.694 1.00 0.00 89 ARG A O 10
ATOM 15193 N N . LEU A 1 90 ? 7.553 10.092 -0.625 1.00 0.00 90 LEU A N 10
ATOM 15194 C CA . LEU A 1 90 ? 8.647 10.844 -0.020 1.00 0.00 90 LEU A CA 10
ATOM 15195 C C . LEU A 1 90 ? 9.462 9.960 0.918 1.00 0.00 90 LEU A C 10
ATOM 15196 O O . LEU A 1 90 ? 8.914 9.312 1.810 1.00 0.00 90 LEU A O 10
ATOM 15212 N N . VAL A 1 91 ? 10.775 9.939 0.712 1.00 0.00 91 VAL A N 10
ATOM 15213 C CA . VAL A 1 91 ? 11.667 9.137 1.541 1.00 0.00 91 VAL A CA 10
ATOM 15214 C C . VAL A 1 91 ? 12.027 9.870 2.829 1.00 0.00 91 VAL A C 10
ATOM 15215 O O . VAL A 1 91 ? 12.619 10.949 2.797 1.00 0.00 91 VAL A O 10
ATOM 15228 N N . LYS A 1 92 ? 11.667 9.276 3.961 1.00 0.00 92 LYS A N 10
ATOM 15229 C CA . LYS A 1 92 ? 11.953 9.870 5.262 1.00 0.00 92 LYS A CA 10
ATOM 15230 C C . LYS A 1 92 ? 13.234 9.292 5.854 1.00 0.00 92 LYS A C 10
ATOM 15231 O O . LYS A 1 92 ? 13.191 8.389 6.690 1.00 0.00 92 LYS A O 10
ATOM 15250 N N . ALA A 1 93 ? 14.373 9.818 5.416 1.00 0.00 93 ALA A N 10
ATOM 15251 C CA . ALA A 1 93 ? 15.666 9.357 5.906 1.00 0.00 93 ALA A CA 10
ATOM 15252 C C 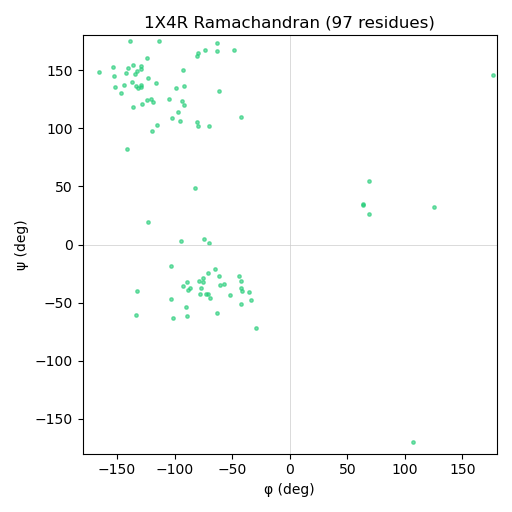. ALA A 1 93 ? 16.300 10.384 6.838 1.00 0.00 93 ALA A C 10
ATOM 15253 O O . ALA A 1 93 ? 17.140 11.181 6.420 1.00 0.00 93 ALA A O 10
ATOM 15260 N N . SER A 1 94 ? 15.890 10.362 8.102 1.00 0.00 94 SER A N 10
ATOM 15261 C CA . SER A 1 94 ? 16.415 11.295 9.092 1.00 0.00 94 SER A CA 10
ATOM 15262 C C . SER A 1 94 ? 17.627 10.705 9.806 1.00 0.00 94 SER A C 10
ATOM 15263 O O . SER A 1 94 ? 17.629 9.535 10.185 1.00 0.00 94 SER A O 10
ATOM 15271 N N . GLY A 1 95 ? 18.657 11.526 9.987 1.00 0.00 95 GLY A N 10
ATOM 15272 C CA . GLY A 1 95 ? 19.862 11.069 10.654 1.00 0.00 95 GLY A CA 10
ATOM 15273 C C . GLY A 1 95 ? 21.009 12.050 10.517 1.00 0.00 95 GLY A C 10
ATOM 15274 O O . GLY A 1 95 ? 21.958 11.827 9.765 1.00 0.00 95 GLY A O 10
ATOM 15278 N N . PRO A 1 96 ? 20.929 13.167 11.254 1.00 0.00 96 PRO A N 10
ATOM 15279 C CA . PRO A 1 96 ? 21.959 14.209 11.228 1.00 0.00 96 PRO A CA 10
ATOM 15280 C C . PRO A 1 96 ? 23.260 13.755 11.880 1.00 0.00 96 PRO A C 10
ATOM 15281 O O . PRO A 1 96 ? 24.347 14.160 11.469 1.00 0.00 96 PRO A O 10
ATOM 15292 N N . SER A 1 97 ? 23.142 12.911 12.901 1.00 0.00 97 SER A N 10
ATOM 15293 C CA . SER A 1 97 ? 24.309 12.404 13.612 1.00 0.00 97 SER A CA 10
ATOM 15294 C C . SER A 1 97 ? 24.230 10.889 13.775 1.00 0.00 97 SER A C 10
ATOM 15295 O O . SER A 1 97 ? 23.249 10.261 13.379 1.00 0.00 97 SER A O 10
ATOM 15303 N N . SER A 1 98 ? 25.273 10.308 14.360 1.00 0.00 98 SER A N 10
ATOM 15304 C CA . SER A 1 98 ? 25.325 8.866 14.572 1.00 0.00 98 SER A CA 10
ATOM 15305 C C . SER A 1 98 ? 25.389 8.538 16.061 1.00 0.00 98 SER A C 10
ATOM 15306 O O . SER A 1 98 ? 24.577 7.770 16.575 1.00 0.00 98 SER A O 10
ATOM 15314 N N . GLY A 1 99 ? 26.363 9.127 16.749 1.00 0.00 99 GLY A N 10
ATOM 15315 C CA . GLY A 1 99 ? 26.517 8.885 18.172 1.00 0.00 99 GLY A CA 10
ATOM 15316 C C . GLY A 1 99 ? 25.917 9.992 19.016 1.00 0.00 99 GLY A C 10
ATOM 15317 O O . GLY A 1 99 ? 25.703 9.820 20.216 1.00 0.00 99 GLY A O 10
ATOM 15321 N N . GLY A 1 1 ? 4.004 6.533 -18.459 1.00 0.00 1 GLY A N 11
ATOM 15322 C CA . GLY A 1 1 ? 4.108 6.461 -19.904 1.00 0.00 1 GLY A CA 11
ATOM 15323 C C . GLY A 1 1 ? 5.273 5.606 -20.360 1.00 0.00 1 GLY A C 11
ATOM 15324 O O . GLY A 1 1 ? 6.288 5.510 -19.670 1.00 0.00 1 GLY A O 11
ATOM 15328 N N . SER A 1 2 ? 5.128 4.981 -21.524 1.00 0.00 2 SER A N 11
ATOM 15329 C CA . SER A 1 2 ? 6.175 4.125 -22.068 1.00 0.00 2 SER A CA 11
ATOM 15330 C C . SER A 1 2 ? 6.805 3.272 -20.971 1.00 0.00 2 SER A C 11
ATOM 15331 O O . SER A 1 2 ? 8.022 3.095 -20.928 1.00 0.00 2 SER A O 11
ATOM 15339 N N . SER A 1 3 ? 5.965 2.745 -20.085 1.00 0.00 3 SER A N 11
ATOM 15340 C CA . SER A 1 3 ? 6.438 1.914 -18.985 1.00 0.00 3 SER A CA 11
ATOM 15341 C C . SER A 1 3 ? 6.057 0.453 -19.205 1.00 0.00 3 SER A C 11
ATOM 15342 O O . SER A 1 3 ? 5.095 0.150 -19.909 1.00 0.00 3 SER A O 11
ATOM 15350 N N . GLY A 1 4 ? 6.819 -0.450 -18.595 1.00 0.00 4 GLY A N 11
ATOM 15351 C CA . GLY A 1 4 ? 6.547 -1.868 -18.736 1.00 0.00 4 GLY A CA 11
ATOM 15352 C C . GLY A 1 4 ? 5.436 -2.339 -17.818 1.00 0.00 4 GLY A C 11
ATOM 15353 O O . GLY A 1 4 ? 5.585 -2.328 -16.596 1.00 0.00 4 GLY A O 11
ATOM 15357 N N . SER A 1 5 ? 4.318 -2.752 -18.407 1.00 0.00 5 SER A N 11
ATOM 15358 C CA . SER A 1 5 ? 3.176 -3.223 -17.633 1.00 0.00 5 SER A CA 11
ATOM 15359 C C . SER A 1 5 ? 2.728 -4.601 -18.111 1.00 0.00 5 SER A C 11
ATOM 15360 O O . SER A 1 5 ? 2.320 -5.445 -17.312 1.00 0.00 5 SER A O 11
ATOM 15368 N N . SER A 1 6 ? 2.807 -4.822 -19.419 1.00 0.00 6 SER A N 11
ATOM 15369 C CA . SER A 1 6 ? 2.406 -6.095 -20.005 1.00 0.00 6 SER A CA 11
ATOM 15370 C C . SER A 1 6 ? 1.224 -6.694 -19.249 1.00 0.00 6 SER A C 11
ATOM 15371 O O . SER A 1 6 ? 1.197 -7.890 -18.963 1.00 0.00 6 SER A O 11
ATOM 15379 N N . GLY A 1 7 ? 0.247 -5.851 -18.927 1.00 0.00 7 GLY A N 11
ATOM 15380 C CA . GLY A 1 7 ? -0.925 -6.313 -18.207 1.00 0.00 7 GLY A CA 11
ATOM 15381 C C . GLY A 1 7 ? -0.685 -6.412 -16.713 1.00 0.00 7 GLY A C 11
ATOM 15382 O O . GLY A 1 7 ? -0.251 -5.449 -16.081 1.00 0.00 7 GLY A O 11
ATOM 15386 N N . LYS A 1 8 ? -0.970 -7.580 -16.146 1.00 0.00 8 LYS A N 11
ATOM 15387 C CA . LYS A 1 8 ? -0.784 -7.802 -14.717 1.00 0.00 8 LYS A CA 11
ATOM 15388 C C . LYS A 1 8 ? 0.427 -8.693 -14.459 1.00 0.00 8 LYS A C 11
ATOM 15389 O O . LYS A 1 8 ? 0.315 -9.919 -14.441 1.00 0.00 8 LYS A O 11
ATOM 15408 N N . SER A 1 9 ? 1.583 -8.069 -14.257 1.00 0.00 9 SER A N 11
ATOM 15409 C CA . SER A 1 9 ? 2.815 -8.806 -14.001 1.00 0.00 9 SER A CA 11
ATOM 15410 C C . SER A 1 9 ? 2.743 -9.538 -12.664 1.00 0.00 9 SER A C 11
ATOM 15411 O O . SER A 1 9 ? 2.552 -8.921 -11.616 1.00 0.00 9 SER A O 11
ATOM 15419 N N . ILE A 1 10 ? 2.896 -10.857 -12.710 1.00 0.00 10 ILE A N 11
ATOM 15420 C CA . ILE A 1 10 ? 2.850 -11.674 -11.504 1.00 0.00 10 ILE A CA 11
ATOM 15421 C C . ILE A 1 10 ? 4.250 -12.096 -11.072 1.00 0.00 10 ILE A C 11
ATOM 15422 O O . ILE A 1 10 ? 5.011 -12.658 -11.859 1.00 0.00 10 ILE A O 11
ATOM 15438 N N . ARG A 1 11 ? 4.583 -11.822 -9.814 1.00 0.00 11 ARG A N 11
ATOM 15439 C CA . ARG A 1 11 ? 5.891 -12.174 -9.276 1.00 0.00 11 ARG A CA 11
ATOM 15440 C C . ARG A 1 11 ? 6.138 -13.676 -9.387 1.00 0.00 11 ARG A C 11
ATOM 15441 O O . ARG A 1 11 ? 5.200 -14.474 -9.369 1.00 0.00 11 ARG A O 11
ATOM 15462 N N . LEU A 1 12 ? 7.406 -14.055 -9.503 1.00 0.00 12 LEU A N 11
ATOM 15463 C CA . LEU A 1 12 ? 7.778 -15.461 -9.617 1.00 0.00 12 LEU A CA 11
ATOM 15464 C C . LEU A 1 12 ? 8.280 -16.001 -8.282 1.00 0.00 12 LEU A C 11
ATOM 15465 O O . LEU A 1 12 ? 7.734 -16.965 -7.747 1.00 0.00 12 LEU A O 11
ATOM 15481 N N . ALA A 1 13 ? 9.323 -15.373 -7.749 1.00 0.00 13 ALA A N 11
ATOM 15482 C CA . ALA A 1 13 ? 9.896 -15.788 -6.475 1.00 0.00 13 ALA A CA 11
ATOM 15483 C C . ALA A 1 13 ? 9.690 -14.720 -5.407 1.00 0.00 13 ALA A C 11
ATOM 15484 O O . ALA A 1 13 ? 9.404 -15.031 -4.250 1.00 0.00 13 ALA A O 11
ATOM 15491 N N . LYS A 1 14 ? 9.837 -13.459 -5.800 1.00 0.00 14 LYS A N 11
ATOM 15492 C CA . LYS A 1 14 ? 9.667 -12.344 -4.877 1.00 0.00 14 LYS A CA 11
ATOM 15493 C C . LYS A 1 14 ? 10.779 -12.327 -3.833 1.00 0.00 14 LYS A C 11
ATOM 15494 O O . LYS A 1 14 ? 10.528 -12.097 -2.650 1.00 0.00 14 LYS A O 11
ATOM 15513 N N . GLU A 1 15 ? 12.007 -12.571 -4.279 1.00 0.00 15 GLU A N 11
ATOM 15514 C CA . GLU A 1 15 ? 13.156 -12.583 -3.381 1.00 0.00 15 GLU A CA 11
ATOM 15515 C C . GLU A 1 15 ? 13.678 -11.169 -3.147 1.00 0.00 15 GLU A C 11
ATOM 15516 O O . GLU A 1 15 ? 13.952 -10.775 -2.013 1.00 0.00 15 GLU A O 11
ATOM 15528 N N . LYS A 1 16 ? 13.815 -10.408 -4.228 1.00 0.00 16 LYS A N 11
ATOM 15529 C CA . LYS A 1 16 ? 14.303 -9.037 -4.143 1.00 0.00 16 LYS A CA 11
ATOM 15530 C C . LYS A 1 16 ? 13.708 -8.322 -2.935 1.00 0.00 16 LYS A C 11
ATOM 15531 O O . LYS A 1 16 ? 14.325 -7.418 -2.372 1.00 0.00 16 LYS A O 11
ATOM 15550 N N . GLU A 1 17 ? 12.506 -8.732 -2.542 1.00 0.00 17 GLU A N 11
ATOM 15551 C CA . GLU A 1 17 ? 11.829 -8.130 -1.400 1.00 0.00 17 GLU A CA 11
ATOM 15552 C C . GLU A 1 17 ? 12.824 -7.798 -0.291 1.00 0.00 17 GLU A C 11
ATOM 15553 O O . GLU A 1 17 ? 12.691 -6.784 0.394 1.00 0.00 17 GLU A O 11
ATOM 15565 N N . SER A 1 18 ? 13.821 -8.660 -0.121 1.00 0.00 18 SER A N 11
ATOM 15566 C CA . SER A 1 18 ? 14.836 -8.462 0.907 1.00 0.00 18 SER A CA 11
ATOM 15567 C C . SER A 1 18 ? 15.327 -7.018 0.914 1.00 0.00 18 SER A C 11
ATOM 15568 O O . SER A 1 18 ? 15.432 -6.392 1.969 1.00 0.00 18 SER A O 11
ATOM 15576 N N . GLN A 1 19 ? 15.628 -6.496 -0.271 1.00 0.00 19 GLN A N 11
ATOM 15577 C CA . GLN A 1 19 ? 16.109 -5.126 -0.402 1.00 0.00 19 GLN A CA 11
ATOM 15578 C C . GLN A 1 19 ? 15.000 -4.127 -0.088 1.00 0.00 19 GLN A C 11
ATOM 15579 O O . GLN A 1 19 ? 15.185 -3.210 0.712 1.00 0.00 19 GLN A O 11
ATOM 15593 N N . ALA A 1 20 ? 13.847 -4.311 -0.723 1.00 0.00 20 ALA A N 11
ATOM 15594 C CA . ALA A 1 20 ? 12.708 -3.427 -0.510 1.00 0.00 20 ALA A CA 11
ATOM 15595 C C . ALA A 1 20 ? 12.547 -3.085 0.967 1.00 0.00 20 ALA A C 11
ATOM 15596 O O . ALA A 1 20 ? 12.718 -1.934 1.370 1.00 0.00 20 ALA A O 11
ATOM 15603 N N . ASP A 1 21 ? 12.217 -4.091 1.770 1.00 0.00 21 ASP A N 11
ATOM 15604 C CA . ASP A 1 21 ? 12.033 -3.896 3.203 1.00 0.00 21 ASP A CA 11
ATOM 15605 C C . ASP A 1 21 ? 13.156 -3.043 3.784 1.00 0.00 21 ASP A C 11
ATOM 15606 O O . ASP A 1 21 ? 12.910 -2.114 4.555 1.00 0.00 21 ASP A O 11
ATOM 15615 N N . TYR A 1 22 ? 14.390 -3.364 3.410 1.00 0.00 22 TYR A N 11
ATOM 15616 C CA . TYR A 1 22 ? 15.551 -2.629 3.897 1.00 0.00 22 TYR A CA 11
ATOM 15617 C C . TYR A 1 22 ? 15.354 -1.125 3.730 1.00 0.00 22 TYR A C 11
ATOM 15618 O O . TYR A 1 22 ? 15.809 -0.333 4.556 1.00 0.00 22 TYR A O 11
ATOM 15636 N N . ILE A 1 23 ? 14.673 -0.740 2.657 1.00 0.00 23 ILE A N 11
ATOM 15637 C CA . ILE A 1 23 ? 14.413 0.667 2.382 1.00 0.00 23 ILE A CA 11
ATOM 15638 C C . ILE A 1 23 ? 13.051 1.091 2.922 1.00 0.00 23 ILE A C 11
ATOM 15639 O O . ILE A 1 23 ? 12.957 1.985 3.762 1.00 0.00 23 ILE A O 11
ATOM 15655 N N . SER A 1 24 ? 11.999 0.441 2.435 1.00 0.00 24 SER A N 11
ATOM 15656 C CA . SER A 1 24 ? 10.642 0.751 2.868 1.00 0.00 24 SER A CA 11
ATOM 15657 C C . SER A 1 24 ? 10.623 1.180 4.332 1.00 0.00 24 SER A C 11
ATOM 15658 O O . SER A 1 24 ? 9.837 2.041 4.729 1.00 0.00 24 SER A O 11
ATOM 15666 N N . THR A 1 25 ? 11.494 0.573 5.131 1.00 0.00 25 THR A N 11
ATOM 15667 C CA . THR A 1 25 ? 11.578 0.890 6.551 1.00 0.00 25 THR A CA 11
ATOM 15668 C C . THR A 1 25 ? 11.232 2.352 6.810 1.00 0.00 25 THR A C 11
ATOM 15669 O O . THR A 1 25 ? 10.517 2.672 7.759 1.00 0.00 25 THR A O 11
ATOM 15680 N N . TYR A 1 26 ? 11.744 3.235 5.960 1.00 0.00 26 TYR A N 11
ATOM 15681 C CA . TYR A 1 26 ? 11.490 4.664 6.098 1.00 0.00 26 TYR A CA 11
ATOM 15682 C C . TYR A 1 26 ? 10.864 5.232 4.827 1.00 0.00 26 TYR A C 11
ATOM 15683 O O . TYR A 1 26 ? 11.550 5.454 3.829 1.00 0.00 26 TYR A O 11
ATOM 15701 N N . VAL A 1 27 ? 9.556 5.464 4.872 1.00 0.00 27 VAL A N 11
ATOM 15702 C CA . VAL A 1 27 ? 8.837 6.007 3.726 1.00 0.00 27 VAL A CA 11
ATOM 15703 C C . VAL A 1 27 ? 7.589 6.764 4.169 1.00 0.00 27 VAL A C 11
ATOM 15704 O O . VAL A 1 27 ? 7.002 6.458 5.206 1.00 0.00 27 VAL A O 11
ATOM 15717 N N . GLU A 1 28 ? 7.191 7.753 3.374 1.00 0.00 28 GLU A N 11
ATOM 15718 C CA . GLU A 1 28 ? 6.012 8.553 3.685 1.00 0.00 28 GLU A CA 11
ATOM 15719 C C . GLU A 1 28 ? 5.084 8.647 2.478 1.00 0.00 28 GLU A C 11
ATOM 15720 O O . GLU A 1 28 ? 5.535 8.843 1.349 1.00 0.00 28 GLU A O 11
ATOM 15732 N N . TRP A 1 29 ? 3.787 8.506 2.725 1.00 0.00 29 TRP A N 11
ATOM 15733 C CA . TRP A 1 29 ? 2.794 8.574 1.658 1.00 0.00 29 TRP A CA 11
ATOM 15734 C C . TRP A 1 29 ? 1.673 9.543 2.018 1.00 0.00 29 TRP A C 11
ATOM 15735 O O . TRP A 1 29 ? 0.895 9.290 2.937 1.00 0.00 29 TRP A O 11
ATOM 15756 N N . GLN A 1 30 ? 1.598 10.652 1.289 1.00 0.00 30 GLN A N 11
ATOM 15757 C CA . GLN A 1 30 ? 0.571 11.658 1.534 1.00 0.00 30 GLN A CA 11
ATOM 15758 C C . GLN A 1 30 ? -0.289 11.871 0.293 1.00 0.00 30 GLN A C 11
ATOM 15759 O O . GLN A 1 30 ? 0.169 11.675 -0.833 1.00 0.00 30 GLN A O 11
ATOM 15773 N N . TYR A 1 31 ? -1.537 12.273 0.506 1.00 0.00 31 TYR A N 11
ATOM 15774 C CA . TYR A 1 31 ? -2.463 12.510 -0.596 1.00 0.00 31 TYR A CA 11
ATOM 15775 C C . TYR A 1 31 ? -2.902 13.970 -0.633 1.00 0.00 31 TYR A C 11
ATOM 15776 O O . TYR A 1 31 ? -3.139 14.585 0.407 1.00 0.00 31 TYR A O 11
ATOM 15794 N N . ILE A 1 32 ? -3.010 14.518 -1.839 1.00 0.00 32 ILE A N 11
ATOM 15795 C CA . ILE A 1 32 ? -3.422 15.905 -2.013 1.00 0.00 32 ILE A CA 11
ATOM 15796 C C . ILE A 1 32 ? -4.920 16.003 -2.285 1.00 0.00 32 ILE A C 11
ATOM 15797 O O . ILE A 1 32 ? -5.385 15.679 -3.378 1.00 0.00 32 ILE A O 11
ATOM 15813 N N . ASP A 1 33 ? -5.669 16.453 -1.285 1.00 0.00 33 ASP A N 11
ATOM 15814 C CA . ASP A 1 33 ? -7.114 16.597 -1.417 1.00 0.00 33 ASP A CA 11
ATOM 15815 C C . ASP A 1 33 ? -7.463 17.798 -2.290 1.00 0.00 33 ASP A C 11
ATOM 15816 O O . ASP A 1 33 ? -6.605 18.626 -2.599 1.00 0.00 33 ASP A O 11
ATOM 15825 N N . LYS A 1 34 ? -8.728 17.886 -2.688 1.00 0.00 34 LYS A N 11
ATOM 15826 C CA . LYS A 1 34 ? -9.192 18.985 -3.526 1.00 0.00 34 LYS A CA 11
ATOM 15827 C C . LYS A 1 34 ? -8.352 20.237 -3.297 1.00 0.00 34 LYS A C 11
ATOM 15828 O O . LYS A 1 34 ? -7.520 20.598 -4.128 1.00 0.00 34 LYS A O 11
ATOM 15847 N N . ASN A 1 35 ? -8.574 20.894 -2.163 1.00 0.00 35 ASN A N 11
ATOM 15848 C CA . ASN A 1 35 ? -7.836 22.105 -1.824 1.00 0.00 35 ASN A CA 11
ATOM 15849 C C . ASN A 1 35 ? -7.087 21.935 -0.506 1.00 0.00 35 ASN A C 11
ATOM 15850 O O . ASN A 1 35 ? -6.681 22.914 0.120 1.00 0.00 35 ASN A O 11
ATOM 15861 N N . ILE A 1 36 ? -6.907 20.685 -0.091 1.00 0.00 36 ILE A N 11
ATOM 15862 C CA . ILE A 1 36 ? -6.205 20.387 1.151 1.00 0.00 36 ILE A CA 11
ATOM 15863 C C . ILE A 1 36 ? -5.160 19.296 0.943 1.00 0.00 36 ILE A C 11
ATOM 15864 O O . ILE A 1 36 ? -5.342 18.393 0.126 1.00 0.00 36 ILE A O 11
ATOM 15880 N N . THR A 1 37 ? -4.063 19.384 1.690 1.00 0.00 37 THR A N 11
ATOM 15881 C CA . THR A 1 37 ? -2.989 18.405 1.589 1.00 0.00 37 THR A CA 11
ATOM 15882 C C . THR A 1 37 ? -2.812 17.645 2.898 1.00 0.00 37 THR A C 11
ATOM 15883 O O . THR A 1 37 ? -2.209 18.152 3.844 1.00 0.00 37 THR A O 11
ATOM 15894 N N . GLN A 1 38 ? -3.343 16.427 2.946 1.00 0.00 38 GLN A N 11
ATOM 15895 C CA . GLN A 1 38 ? -3.243 15.597 4.141 1.00 0.00 38 GLN A CA 11
ATOM 15896 C C . GLN A 1 38 ? -2.406 14.352 3.870 1.00 0.00 38 GLN A C 11
ATOM 15897 O O . GLN A 1 38 ? -2.016 14.089 2.732 1.00 0.00 38 GLN A O 11
ATOM 15911 N N . CYS A 1 39 ? -2.133 13.588 4.923 1.00 0.00 39 CYS A N 11
ATOM 15912 C CA . CYS A 1 39 ? -1.341 12.370 4.799 1.00 0.00 39 CYS A CA 11
ATOM 15913 C C . CYS A 1 39 ? -2.128 11.158 5.286 1.00 0.00 39 CYS A C 11
ATOM 15914 O O . CYS A 1 39 ? -3.075 11.290 6.061 1.00 0.00 39 CYS A O 11
ATOM 15922 N N . PHE A 1 40 ? -1.730 9.976 4.826 1.00 0.00 40 PHE A N 11
ATOM 15923 C CA . PHE A 1 40 ? -2.399 8.740 5.213 1.00 0.00 40 PHE A CA 11
ATOM 15924 C C . PHE A 1 40 ? -1.973 8.306 6.612 1.00 0.00 40 PHE A C 11
ATOM 15925 O O . PHE A 1 40 ? -1.140 8.952 7.248 1.00 0.00 40 PHE A O 11
ATOM 15942 N N . ASP A 1 41 ? -2.550 7.207 7.085 1.00 0.00 41 ASP A N 11
ATOM 15943 C CA . ASP A 1 41 ? -2.231 6.684 8.409 1.00 0.00 41 ASP A CA 11
ATOM 15944 C C . ASP A 1 41 ? -0.952 5.853 8.371 1.00 0.00 41 ASP A C 11
ATOM 15945 O O . ASP A 1 41 ? -0.337 5.688 7.317 1.00 0.00 41 ASP A O 11
ATOM 15954 N N . LYS A 1 42 ? -0.557 5.332 9.528 1.00 0.00 42 LYS A N 11
ATOM 15955 C CA . LYS A 1 42 ? 0.648 4.518 9.628 1.00 0.00 42 LYS A CA 11
ATOM 15956 C C . LYS A 1 42 ? 0.444 3.160 8.965 1.00 0.00 42 LYS A C 11
ATOM 15957 O O . LYS A 1 42 ? 1.371 2.597 8.383 1.00 0.00 42 LYS A O 11
ATOM 15976 N N . MET A 1 43 ? -0.776 2.639 9.055 1.00 0.00 43 MET A N 11
ATOM 15977 C CA . MET A 1 43 ? -1.101 1.348 8.461 1.00 0.00 43 MET A CA 11
ATOM 15978 C C . MET A 1 43 ? -1.310 1.480 6.955 1.00 0.00 43 MET A C 11
ATOM 15979 O O . MET A 1 43 ? -0.855 0.640 6.179 1.00 0.00 43 MET A O 11
ATOM 15993 N N . THR A 1 44 ? -2.002 2.540 6.549 1.00 0.00 44 THR A N 11
ATOM 15994 C CA . THR A 1 44 ? -2.273 2.780 5.137 1.00 0.00 44 THR A CA 11
ATOM 15995 C C . THR A 1 44 ? -1.038 3.321 4.425 1.00 0.00 44 THR A C 11
ATOM 15996 O O . THR A 1 44 ? -0.750 2.944 3.290 1.00 0.00 44 THR A O 11
ATOM 16007 N N . ASN A 1 45 ? -0.312 4.206 5.100 1.00 0.00 45 ASN A N 11
ATOM 16008 C CA . ASN A 1 45 ? 0.893 4.799 4.531 1.00 0.00 45 ASN A CA 11
ATOM 16009 C C . ASN A 1 45 ? 1.765 3.734 3.874 1.00 0.00 45 ASN A C 11
ATOM 16010 O O . ASN A 1 45 ? 2.323 3.951 2.799 1.00 0.00 45 ASN A O 11
ATOM 16021 N N . MET A 1 46 ? 1.877 2.582 4.528 1.00 0.00 46 MET A N 11
ATOM 16022 C CA . MET A 1 46 ? 2.679 1.482 4.006 1.00 0.00 46 MET A CA 11
ATOM 16023 C C . MET A 1 46 ? 1.924 0.727 2.916 1.00 0.00 46 MET A C 11
ATOM 16024 O O . MET A 1 46 ? 2.496 0.362 1.889 1.00 0.00 46 MET A O 11
ATOM 16038 N N . LYS A 1 47 ? 0.636 0.496 3.148 1.00 0.00 47 LYS A N 11
ATOM 16039 C CA . LYS A 1 47 ? -0.198 -0.215 2.186 1.00 0.00 47 LYS A CA 11
ATOM 16040 C C . LYS A 1 47 ? 0.041 0.302 0.771 1.00 0.00 47 LYS A C 11
ATOM 16041 O O . LYS A 1 47 ? -0.187 -0.411 -0.207 1.00 0.00 47 LYS A O 11
ATOM 16060 N N . LEU A 1 48 ? 0.502 1.543 0.670 1.00 0.00 48 LEU A N 11
ATOM 16061 C CA . LEU A 1 48 ? 0.774 2.155 -0.626 1.00 0.00 48 LEU A CA 11
ATOM 16062 C C . LEU A 1 48 ? 2.194 1.843 -1.088 1.00 0.00 48 LEU A C 11
ATOM 16063 O O . LEU A 1 48 ? 2.405 1.392 -2.213 1.00 0.00 48 LEU A O 11
ATOM 16079 N N . GLU A 1 49 ? 3.163 2.086 -0.211 1.00 0.00 49 GLU A N 11
ATOM 16080 C CA . GLU A 1 49 ? 4.562 1.829 -0.530 1.00 0.00 49 GLU A CA 11
ATOM 16081 C C . GLU A 1 49 ? 4.763 0.383 -0.972 1.00 0.00 49 GLU A C 11
ATOM 16082 O O . GLU A 1 49 ? 5.440 0.114 -1.965 1.00 0.00 49 GLU A O 11
ATOM 16094 N N . VAL A 1 50 ? 4.171 -0.546 -0.227 1.00 0.00 50 VAL A N 11
ATOM 16095 C CA . VAL A 1 50 ? 4.284 -1.965 -0.542 1.00 0.00 50 VAL A CA 11
ATOM 16096 C C . VAL A 1 50 ? 3.871 -2.243 -1.982 1.00 0.00 50 VAL A C 11
ATOM 16097 O O . VAL A 1 50 ? 4.415 -3.134 -2.634 1.00 0.00 50 VAL A O 11
ATOM 16110 N N . ALA A 1 51 ? 2.905 -1.474 -2.474 1.00 0.00 51 ALA A N 11
ATOM 16111 C CA . ALA A 1 51 ? 2.420 -1.635 -3.839 1.00 0.00 51 ALA A CA 11
ATOM 16112 C C . ALA A 1 51 ? 3.360 -0.970 -4.838 1.00 0.00 51 ALA A C 11
ATOM 16113 O O . ALA A 1 51 ? 3.494 -1.423 -5.975 1.00 0.00 51 ALA A O 11
ATOM 16120 N N . TRP A 1 52 ? 4.008 0.106 -4.407 1.00 0.00 52 TRP A N 11
ATOM 16121 C CA . TRP A 1 52 ? 4.936 0.834 -5.266 1.00 0.00 52 TRP A CA 11
ATOM 16122 C C . TRP A 1 52 ? 6.226 0.045 -5.465 1.00 0.00 52 TRP A C 11
ATOM 16123 O O . TRP A 1 52 ? 6.888 0.170 -6.496 1.00 0.00 52 TRP A O 11
ATOM 16144 N N . LYS A 1 53 ? 6.577 -0.767 -4.474 1.00 0.00 53 LYS A N 11
ATOM 16145 C CA . LYS A 1 53 ? 7.787 -1.577 -4.541 1.00 0.00 53 LYS A CA 11
ATOM 16146 C C . LYS A 1 53 ? 7.497 -2.937 -5.168 1.00 0.00 53 LYS A C 11
ATOM 16147 O O . LYS A 1 53 ? 8.363 -3.533 -5.808 1.00 0.00 53 LYS A O 11
ATOM 16166 N N . ALA A 1 54 ? 6.273 -3.420 -4.983 1.00 0.00 54 ALA A N 11
ATOM 16167 C CA . ALA A 1 54 ? 5.868 -4.708 -5.533 1.00 0.00 54 ALA A CA 11
ATOM 16168 C C . ALA A 1 54 ? 5.523 -4.587 -7.014 1.00 0.00 54 ALA A C 11
ATOM 16169 O O . ALA A 1 54 ? 4.945 -5.500 -7.604 1.00 0.00 54 ALA A O 11
ATOM 16176 N N . LYS A 1 55 ? 5.881 -3.455 -7.610 1.00 0.00 55 LYS A N 11
ATOM 16177 C CA . LYS A 1 55 ? 5.610 -3.214 -9.022 1.00 0.00 55 LYS A CA 11
ATOM 16178 C C . LYS A 1 55 ? 4.127 -3.390 -9.329 1.00 0.00 55 LYS A C 11
ATOM 16179 O O . LYS A 1 55 ? 3.757 -3.955 -10.359 1.00 0.00 55 LYS A O 11
ATOM 16198 N N . LYS A 1 56 ? 3.279 -2.901 -8.430 1.00 0.00 56 LYS A N 11
ATOM 16199 C CA . LYS A 1 56 ? 1.835 -3.000 -8.605 1.00 0.00 56 LYS A CA 11
ATOM 16200 C C . LYS A 1 56 ? 1.328 -1.929 -9.565 1.00 0.00 56 LYS A C 11
ATOM 16201 O O . LYS A 1 56 ? 2.065 -1.015 -9.938 1.00 0.00 56 LYS A O 11
ATOM 16220 N N . LYS A 1 57 ? 0.065 -2.045 -9.961 1.00 0.00 57 LYS A N 11
ATOM 16221 C CA . LYS A 1 57 ? -0.542 -1.086 -10.876 1.00 0.00 57 LYS A CA 11
ATOM 16222 C C . LYS A 1 57 ? -1.423 -0.096 -10.119 1.00 0.00 57 LYS A C 11
ATOM 16223 O O . LYS A 1 57 ? -1.542 1.066 -10.508 1.00 0.00 57 LYS A O 11
ATOM 16242 N N . ASP A 1 58 ? -2.036 -0.564 -9.038 1.00 0.00 58 ASP A N 11
ATOM 16243 C CA . ASP A 1 58 ? -2.904 0.281 -8.226 1.00 0.00 58 ASP A CA 11
ATOM 16244 C C . ASP A 1 58 ? -3.366 -0.459 -6.974 1.00 0.00 58 ASP A C 11
ATOM 16245 O O . ASP A 1 58 ? -3.661 -1.654 -7.019 1.00 0.00 58 ASP A O 11
ATOM 16254 N N . THR A 1 59 ? -3.427 0.259 -5.857 1.00 0.00 59 THR A N 11
ATOM 16255 C CA . THR A 1 59 ? -3.850 -0.329 -4.593 1.00 0.00 59 THR A CA 11
ATOM 16256 C C . THR A 1 59 ? -5.084 0.379 -4.043 1.00 0.00 59 THR A C 11
ATOM 16257 O O . THR A 1 59 ? -5.196 1.602 -4.121 1.00 0.00 59 THR A O 11
ATOM 16268 N N . VAL A 1 60 ? -6.007 -0.399 -3.486 1.00 0.00 60 VAL A N 11
ATOM 16269 C CA . VAL A 1 60 ? -7.232 0.154 -2.921 1.00 0.00 60 VAL A CA 11
ATOM 16270 C C . VAL A 1 60 ? -7.070 0.444 -1.433 1.00 0.00 60 VAL A C 11
ATOM 16271 O O . VAL A 1 60 ? -6.498 -0.356 -0.693 1.00 0.00 60 VAL A O 11
ATOM 16284 N N . VAL A 1 61 ? -7.577 1.595 -1.001 1.00 0.00 61 VAL A N 11
ATOM 16285 C CA . VAL A 1 61 ? -7.489 1.991 0.399 1.00 0.00 61 VAL A CA 11
ATOM 16286 C C . VAL A 1 61 ? -8.749 2.727 0.842 1.00 0.00 61 VAL A C 11
ATOM 16287 O O . VAL A 1 61 ? -9.433 3.349 0.029 1.00 0.00 61 VAL A O 11
ATOM 16300 N N . GLN A 1 62 ? -9.048 2.653 2.134 1.00 0.00 62 GLN A N 11
ATOM 16301 C CA . GLN A 1 62 ? -10.226 3.313 2.685 1.00 0.00 62 GLN A CA 11
ATOM 16302 C C . GLN A 1 62 ? -9.946 4.787 2.958 1.00 0.00 62 GLN A C 11
ATOM 16303 O O . GLN A 1 62 ? -9.213 5.128 3.887 1.00 0.00 62 GLN A O 11
ATOM 16317 N N . ILE A 1 63 ? -10.534 5.656 2.143 1.00 0.00 63 ILE A N 11
ATOM 16318 C CA . ILE A 1 63 ? -10.348 7.094 2.298 1.00 0.00 63 ILE A CA 11
ATOM 16319 C C . ILE A 1 63 ? -11.680 7.798 2.535 1.00 0.00 63 ILE A C 11
ATOM 16320 O O . ILE A 1 63 ? -12.517 7.884 1.637 1.00 0.00 63 ILE A O 11
ATOM 16336 N N . HIS A 1 64 ? -11.868 8.301 3.751 1.00 0.00 64 HIS A N 11
ATOM 16337 C CA . HIS A 1 64 ? -13.098 9.001 4.107 1.00 0.00 64 HIS A CA 11
ATOM 16338 C C . HIS A 1 64 ? -14.262 8.023 4.232 1.00 0.00 64 HIS A C 11
ATOM 16339 O O . HIS A 1 64 ? -15.378 8.314 3.804 1.00 0.00 64 HIS A O 11
ATOM 16354 N N . ASN A 1 65 ? -13.993 6.862 4.821 1.00 0.00 65 ASN A N 11
ATOM 16355 C CA . ASN A 1 65 ? -15.019 5.841 5.002 1.00 0.00 65 ASN A CA 11
ATOM 16356 C C . ASN A 1 65 ? -15.535 5.345 3.655 1.00 0.00 65 ASN A C 11
ATOM 16357 O O . ASN A 1 65 ? -16.684 4.920 3.538 1.00 0.00 65 ASN A O 11
ATOM 16368 N N . GLN A 1 66 ? -14.677 5.401 2.641 1.00 0.00 66 GLN A N 11
ATOM 16369 C CA . GLN A 1 66 ? -15.046 4.957 1.302 1.00 0.00 66 GLN A CA 11
ATOM 16370 C C . GLN A 1 66 ? -13.845 4.363 0.575 1.00 0.00 66 GLN A C 11
ATOM 16371 O O . GLN A 1 66 ? -12.762 4.949 0.564 1.00 0.00 66 GLN A O 11
ATOM 16385 N N . ASP A 1 67 ? -14.043 3.198 -0.032 1.00 0.00 67 ASP A N 11
ATOM 16386 C CA . ASP A 1 67 ? -12.976 2.525 -0.763 1.00 0.00 67 ASP A CA 11
ATOM 16387 C C . ASP A 1 67 ? -12.530 3.357 -1.962 1.00 0.00 67 ASP A C 11
ATOM 16388 O O . ASP A 1 67 ? -13.354 3.816 -2.753 1.00 0.00 67 ASP A O 11
ATOM 16397 N N . PHE A 1 68 ? -11.221 3.548 -2.089 1.00 0.00 68 PHE A N 11
ATOM 16398 C CA . PHE A 1 68 ? -10.666 4.326 -3.190 1.00 0.00 68 PHE A CA 11
ATOM 16399 C C . PHE A 1 68 ? -9.551 3.557 -3.893 1.00 0.00 68 PHE A C 11
ATOM 16400 O O . PHE A 1 68 ? -8.897 2.703 -3.293 1.00 0.00 68 PHE A O 11
ATOM 16417 N N . THR A 1 69 ? -9.340 3.865 -5.168 1.00 0.00 69 THR A N 11
ATOM 16418 C CA . THR A 1 69 ? -8.306 3.202 -5.954 1.00 0.00 69 THR A CA 11
ATOM 16419 C C . THR A 1 69 ? -7.117 4.127 -6.189 1.00 0.00 69 THR A C 11
ATOM 16420 O O . THR A 1 69 ? -7.213 5.101 -6.936 1.00 0.00 69 THR A O 11
ATOM 16431 N N . VAL A 1 70 ? -5.995 3.815 -5.547 1.00 0.00 70 VAL A N 11
ATOM 16432 C CA . VAL A 1 70 ? -4.786 4.617 -5.688 1.00 0.00 70 VAL A CA 11
ATOM 16433 C C . VAL A 1 70 ? -3.877 4.054 -6.775 1.00 0.00 70 VAL A C 11
ATOM 16434 O O . VAL A 1 70 ? -3.276 2.993 -6.608 1.00 0.00 70 VAL A O 11
ATOM 16447 N N . ASP A 1 71 ? -3.781 4.772 -7.888 1.00 0.00 71 ASP A N 11
ATOM 16448 C CA . ASP A 1 71 ? -2.943 4.346 -9.003 1.00 0.00 71 ASP A CA 11
ATOM 16449 C C . ASP A 1 71 ? -1.508 4.830 -8.821 1.00 0.00 71 ASP A C 11
ATOM 16450 O O . ASP A 1 71 ? -1.251 6.032 -8.747 1.00 0.00 71 ASP A O 11
ATOM 16459 N N . LEU A 1 72 ? -0.576 3.886 -8.748 1.00 0.00 72 LEU A N 11
ATOM 16460 C CA . LEU A 1 72 ? 0.834 4.215 -8.573 1.00 0.00 72 LEU A CA 11
ATOM 16461 C C . LEU A 1 72 ? 1.423 4.788 -9.858 1.00 0.00 72 LEU A C 11
ATOM 16462 O O . LEU A 1 72 ? 2.200 5.742 -9.826 1.00 0.00 72 LEU A O 11
ATOM 16478 N N . SER A 1 73 ? 1.046 4.200 -10.989 1.00 0.00 73 SER A N 11
ATOM 16479 C CA . SER A 1 73 ? 1.538 4.650 -12.286 1.00 0.00 73 SER A CA 11
ATOM 16480 C C . SER A 1 73 ? 1.527 6.173 -12.372 1.00 0.00 73 SER A C 11
ATOM 16481 O O . SER A 1 73 ? 2.548 6.799 -12.661 1.00 0.00 73 SER A O 11
ATOM 16489 N N . THR A 1 74 ? 0.364 6.765 -12.120 1.00 0.00 74 THR A N 11
ATOM 16490 C CA . THR A 1 74 ? 0.217 8.214 -12.169 1.00 0.00 74 THR A CA 11
ATOM 16491 C C . THR A 1 74 ? 0.266 8.820 -10.772 1.00 0.00 74 THR A C 11
ATOM 16492 O O . THR A 1 74 ? 0.516 10.014 -10.611 1.00 0.00 74 THR A O 11
ATOM 16503 N N . ASN A 1 75 ? 0.028 7.989 -9.763 1.00 0.00 75 ASN A N 11
ATOM 16504 C CA . ASN A 1 75 ? 0.045 8.444 -8.377 1.00 0.00 75 ASN A CA 11
ATOM 16505 C C . ASN A 1 75 ? -1.169 9.317 -8.075 1.00 0.00 75 ASN A C 11
ATOM 16506 O O . ASN A 1 75 ? -1.039 10.420 -7.544 1.00 0.00 75 ASN A O 11
ATOM 16517 N N . THR A 1 76 ? -2.352 8.815 -8.418 1.00 0.00 76 THR A N 11
ATOM 16518 C CA . THR A 1 76 ? -3.590 9.548 -8.185 1.00 0.00 76 THR A CA 11
ATOM 16519 C C . THR A 1 76 ? -4.701 8.615 -7.716 1.00 0.00 76 THR A C 11
ATOM 16520 O O . THR A 1 76 ? -4.883 7.528 -8.263 1.00 0.00 76 THR A O 11
ATOM 16531 N N . ALA A 1 77 ? -5.441 9.048 -6.701 1.00 0.00 77 ALA A N 11
ATOM 16532 C CA . ALA A 1 77 ? -6.536 8.253 -6.161 1.00 0.00 77 ALA A CA 11
ATOM 16533 C C . ALA A 1 77 ? -7.859 8.617 -6.826 1.00 0.00 77 ALA A C 11
ATOM 16534 O O . ALA A 1 77 ? -8.088 9.772 -7.187 1.00 0.00 77 ALA A O 11
ATOM 16541 N N . THR A 1 78 ? -8.729 7.624 -6.986 1.00 0.00 78 THR A N 11
ATOM 16542 C CA . THR A 1 78 ? -10.029 7.840 -7.610 1.00 0.00 78 THR A CA 11
ATOM 16543 C C . THR A 1 78 ? -11.085 6.917 -7.013 1.00 0.00 78 THR A C 11
ATOM 16544 O O . THR A 1 78 ? -10.785 5.793 -6.611 1.00 0.00 78 THR A O 11
ATOM 16555 N N . ALA A 1 79 ? -12.322 7.399 -6.958 1.00 0.00 79 ALA A N 11
ATOM 16556 C CA . ALA A 1 79 ? -13.423 6.615 -6.412 1.00 0.00 79 ALA A CA 11
ATOM 16557 C C . ALA A 1 79 ? -14.683 6.778 -7.255 1.00 0.00 79 ALA A C 11
ATOM 16558 O O . ALA A 1 79 ? -14.886 7.792 -7.924 1.00 0.00 79 ALA A O 11
ATOM 16565 N N . PRO A 1 80 ? -15.552 5.756 -7.225 1.00 0.00 80 PRO A N 11
ATOM 16566 C CA . PRO A 1 80 ? -16.808 5.763 -7.982 1.00 0.00 80 PRO A CA 11
ATOM 16567 C C . PRO A 1 80 ? -17.815 6.763 -7.426 1.00 0.00 80 PRO A C 11
ATOM 16568 O O . PRO A 1 80 ? -18.943 6.854 -7.908 1.00 0.00 80 PRO A O 11
ATOM 16579 N N . GLN A 1 81 ? -17.399 7.512 -6.409 1.00 0.00 81 GLN A N 11
ATOM 16580 C CA . GLN A 1 81 ? -18.266 8.506 -5.788 1.00 0.00 81 GLN A CA 11
ATOM 16581 C C . GLN A 1 81 ? -18.159 9.847 -6.506 1.00 0.00 81 GLN A C 11
ATOM 16582 O O . GLN A 1 81 ? -19.149 10.561 -6.659 1.00 0.00 81 GLN A O 11
ATOM 16596 N N . GLY A 1 82 ? -16.949 10.183 -6.946 1.00 0.00 82 GLY A N 11
ATOM 16597 C CA . GLY A 1 82 ? -16.735 11.437 -7.642 1.00 0.00 82 GLY A CA 11
ATOM 16598 C C . GLY A 1 82 ? -15.650 12.279 -7.001 1.00 0.00 82 GLY A C 11
ATOM 16599 O O . GLY A 1 82 ? -15.747 13.505 -6.966 1.00 0.00 82 GLY A O 11
ATOM 16603 N N . GLN A 1 83 ? -14.616 11.619 -6.491 1.00 0.00 83 GLN A N 11
ATOM 16604 C CA . GLN A 1 83 ? -13.509 12.315 -5.845 1.00 0.00 83 GLN A CA 11
ATOM 16605 C C . GLN A 1 83 ? -12.170 11.724 -6.273 1.00 0.00 83 GLN A C 11
ATOM 16606 O O . GLN A 1 83 ? -12.025 10.507 -6.393 1.00 0.00 83 GLN A O 11
ATOM 16620 N N . THR A 1 84 ? -11.191 12.594 -6.503 1.00 0.00 84 THR A N 11
ATOM 16621 C CA . THR A 1 84 ? -9.864 12.159 -6.920 1.00 0.00 84 THR A CA 11
ATOM 16622 C C . THR A 1 84 ? -8.776 12.980 -6.236 1.00 0.00 84 THR A C 11
ATOM 16623 O O . THR A 1 84 ? -8.916 14.190 -6.061 1.00 0.00 84 THR A O 11
ATOM 16634 N N . PHE A 1 85 ? -7.692 12.314 -5.852 1.00 0.00 85 PHE A N 11
ATOM 16635 C CA . PHE A 1 85 ? -6.580 12.983 -5.187 1.00 0.00 85 PHE A CA 11
ATOM 16636 C C . PHE A 1 85 ? -5.248 12.564 -5.802 1.00 0.00 85 PHE A C 11
ATOM 16637 O O . PHE A 1 85 ? -5.196 11.685 -6.664 1.00 0.00 85 PHE A O 11
ATOM 16654 N N . THR A 1 86 ? -4.170 13.201 -5.355 1.00 0.00 86 THR A N 11
ATOM 16655 C CA . THR A 1 86 ? -2.837 12.898 -5.861 1.00 0.00 86 THR A CA 11
ATOM 16656 C C . THR A 1 86 ? -1.934 12.372 -4.751 1.00 0.00 86 THR A C 11
ATOM 16657 O O . THR A 1 86 ? -1.745 13.029 -3.727 1.00 0.00 86 THR A O 11
ATOM 16668 N N . VAL A 1 87 ? -1.377 11.184 -4.961 1.00 0.00 87 VAL A N 11
ATOM 16669 C CA . VAL A 1 87 ? -0.491 10.571 -3.979 1.00 0.00 87 VAL A CA 11
ATOM 16670 C C . VAL A 1 87 ? 0.972 10.829 -4.321 1.00 0.00 87 VAL A C 11
ATOM 16671 O O . VAL A 1 87 ? 1.373 10.739 -5.482 1.00 0.00 87 VAL A O 11
ATOM 16684 N N . GLN A 1 88 ? 1.765 11.149 -3.304 1.00 0.00 88 GLN A N 11
ATOM 16685 C CA . GLN A 1 88 ? 3.184 11.420 -3.498 1.00 0.00 88 GLN A CA 11
ATOM 16686 C C . GLN A 1 88 ? 4.036 10.546 -2.582 1.00 0.00 88 GLN A C 11
ATOM 16687 O O . GLN A 1 88 ? 3.696 10.335 -1.418 1.00 0.00 88 GLN A O 11
ATOM 16701 N N . ARG A 1 89 ? 5.142 10.040 -3.117 1.00 0.00 89 ARG A N 11
ATOM 16702 C CA . ARG A 1 89 ? 6.041 9.188 -2.348 1.00 0.00 89 ARG A CA 11
ATOM 16703 C C . ARG A 1 89 ? 7.316 9.939 -1.975 1.00 0.00 89 ARG A C 11
ATOM 16704 O O . ARG A 1 89 ? 7.998 10.493 -2.838 1.00 0.00 89 ARG A O 11
ATOM 16725 N N . LEU A 1 90 ? 7.632 9.953 -0.685 1.00 0.00 90 LEU A N 11
ATOM 16726 C CA . LEU A 1 90 ? 8.825 10.636 -0.197 1.00 0.00 90 LEU A CA 11
ATOM 16727 C C . LEU A 1 90 ? 9.723 9.677 0.579 1.00 0.00 90 LEU A C 11
ATOM 16728 O O . LEU A 1 90 ? 9.243 8.860 1.365 1.00 0.00 90 LEU A O 11
ATOM 16744 N N . VAL A 1 91 ? 11.028 9.785 0.354 1.00 0.00 91 VAL A N 11
ATOM 16745 C CA . VAL A 1 91 ? 11.994 8.930 1.034 1.00 0.00 91 VAL A CA 11
ATOM 16746 C C . VAL A 1 91 ? 12.490 9.577 2.322 1.00 0.00 91 VAL A C 11
ATOM 16747 O O . VAL A 1 91 ? 13.319 10.487 2.293 1.00 0.00 91 VAL A O 11
ATOM 16760 N N . LYS A 1 92 ? 11.978 9.102 3.452 1.00 0.00 92 LYS A N 11
ATOM 16761 C CA . LYS A 1 92 ? 12.369 9.632 4.752 1.00 0.00 92 LYS A CA 11
ATOM 16762 C C . LYS A 1 92 ? 13.616 8.925 5.275 1.00 0.00 92 LYS A C 11
ATOM 16763 O O . LYS A 1 92 ? 13.974 7.847 4.802 1.00 0.00 92 LYS A O 11
ATOM 16782 N N . ALA A 1 93 ? 14.271 9.538 6.256 1.00 0.00 93 ALA A N 11
ATOM 16783 C CA . ALA A 1 93 ? 15.475 8.966 6.845 1.00 0.00 93 ALA A CA 11
ATOM 16784 C C . ALA A 1 93 ? 16.646 9.029 5.871 1.00 0.00 93 ALA A C 11
ATOM 16785 O O . ALA A 1 93 ? 17.434 8.088 5.771 1.00 0.00 93 ALA A O 11
ATOM 16792 N N . SER A 1 94 ? 16.755 10.143 5.155 1.00 0.00 94 SER A N 11
ATOM 16793 C CA . SER A 1 94 ? 17.828 10.326 4.185 1.00 0.00 94 SER A CA 11
ATOM 16794 C C . SER A 1 94 ? 17.793 11.733 3.595 1.00 0.00 94 SER A C 11
ATOM 16795 O O . SER A 1 94 ? 16.746 12.209 3.158 1.00 0.00 94 SER A O 11
ATOM 16803 N N . GLY A 1 95 ? 18.947 12.394 3.587 1.00 0.00 95 GLY A N 11
ATOM 16804 C CA . GLY A 1 95 ? 19.027 13.739 3.049 1.00 0.00 95 GLY A CA 11
ATOM 16805 C C . GLY A 1 95 ? 20.457 14.223 2.909 1.00 0.00 95 GLY A C 11
ATOM 16806 O O . GLY A 1 95 ? 21.315 13.941 3.745 1.00 0.00 95 GLY A O 11
ATOM 16810 N N . PRO A 1 96 ? 20.730 14.970 1.829 1.00 0.00 96 PRO A N 11
ATOM 16811 C CA . PRO A 1 96 ? 22.065 15.509 1.556 1.00 0.00 96 PRO A CA 11
ATOM 16812 C C . PRO A 1 96 ? 22.458 16.608 2.536 1.00 0.00 96 PRO A C 11
ATOM 16813 O O . PRO A 1 96 ? 21.600 17.288 3.098 1.00 0.00 96 PRO A O 11
ATOM 16824 N N . SER A 1 97 ? 23.761 16.778 2.737 1.00 0.00 97 SER A N 11
ATOM 16825 C CA . SER A 1 97 ? 24.268 17.793 3.653 1.00 0.00 97 SER A CA 11
ATOM 16826 C C . SER A 1 97 ? 23.561 17.709 5.003 1.00 0.00 97 SER A C 11
ATOM 16827 O O . SER A 1 97 ? 23.192 18.728 5.587 1.00 0.00 97 SER A O 11
ATOM 16835 N N . SER A 1 98 ? 23.376 16.487 5.491 1.00 0.00 98 SER A N 11
ATOM 16836 C CA . SER A 1 98 ? 22.710 16.268 6.770 1.00 0.00 98 SER A CA 11
ATOM 16837 C C . SER A 1 98 ? 23.643 15.572 7.756 1.00 0.00 98 SER A C 11
ATOM 16838 O O . SER A 1 98 ? 23.605 14.352 7.911 1.00 0.00 98 SER A O 11
ATOM 16846 N N . GLY A 1 99 ? 24.483 16.359 8.423 1.00 0.00 99 GLY A N 11
ATOM 16847 C CA . GLY A 1 99 ? 25.415 15.803 9.386 1.00 0.00 99 GLY A CA 11
ATOM 16848 C C . GLY A 1 99 ? 24.723 14.980 10.454 1.00 0.00 99 GLY A C 11
ATOM 16849 O O . GLY A 1 99 ? 23.831 15.472 11.145 1.00 0.00 99 GLY A O 11
ATOM 16853 N N . GLY A 1 1 ? 38.374 -17.166 15.046 1.00 0.00 1 GLY A N 12
ATOM 16854 C CA . GLY A 1 1 ? 39.685 -17.783 14.972 1.00 0.00 1 GLY A CA 12
ATOM 16855 C C . GLY A 1 1 ? 40.062 -18.175 13.557 1.00 0.00 1 GLY A C 12
ATOM 16856 O O . GLY A 1 1 ? 40.686 -17.397 12.835 1.00 0.00 1 GLY A O 12
ATOM 16860 N N . SER A 1 2 ? 39.685 -19.386 13.160 1.00 0.00 2 SER A N 12
ATOM 16861 C CA . SER A 1 2 ? 39.992 -19.882 11.823 1.00 0.00 2 SER A CA 12
ATOM 16862 C C . SER A 1 2 ? 38.896 -20.820 11.327 1.00 0.00 2 SER A C 12
ATOM 16863 O O . SER A 1 2 ? 38.454 -21.714 12.048 1.00 0.00 2 SER A O 12
ATOM 16871 N N . SER A 1 3 ? 38.461 -20.608 10.088 1.00 0.00 3 SER A N 12
ATOM 16872 C CA . SER A 1 3 ? 37.414 -21.431 9.495 1.00 0.00 3 SER A CA 12
ATOM 16873 C C . SER A 1 3 ? 37.967 -22.270 8.347 1.00 0.00 3 SER A C 12
ATOM 16874 O O . SER A 1 3 ? 37.936 -21.856 7.189 1.00 0.00 3 SER A O 12
ATOM 16882 N N . GLY A 1 4 ? 38.474 -23.454 8.678 1.00 0.00 4 GLY A N 12
ATOM 16883 C CA . GLY A 1 4 ? 39.028 -24.333 7.665 1.00 0.00 4 GLY A CA 12
ATOM 16884 C C . GLY A 1 4 ? 38.267 -24.261 6.356 1.00 0.00 4 GLY A C 12
ATOM 16885 O O . GLY A 1 4 ? 38.619 -23.486 5.468 1.00 0.00 4 GLY A O 12
ATOM 16889 N N . SER A 1 5 ? 37.221 -25.074 6.236 1.00 0.00 5 SER A N 12
ATOM 16890 C CA . SER A 1 5 ? 36.412 -25.103 5.023 1.00 0.00 5 SER A CA 12
ATOM 16891 C C . SER A 1 5 ? 34.929 -25.214 5.363 1.00 0.00 5 SER A C 12
ATOM 16892 O O . SER A 1 5 ? 34.558 -25.746 6.409 1.00 0.00 5 SER A O 12
ATOM 16900 N N . SER A 1 6 ? 34.084 -24.707 4.470 1.00 0.00 6 SER A N 12
ATOM 16901 C CA . SER A 1 6 ? 32.641 -24.745 4.675 1.00 0.00 6 SER A CA 12
ATOM 16902 C C . SER A 1 6 ? 31.899 -24.410 3.385 1.00 0.00 6 SER A C 12
ATOM 16903 O O . SER A 1 6 ? 32.472 -23.842 2.456 1.00 0.00 6 SER A O 12
ATOM 16911 N N . GLY A 1 7 ? 30.619 -24.766 3.335 1.00 0.00 7 GLY A N 12
ATOM 16912 C CA . GLY A 1 7 ? 29.819 -24.495 2.155 1.00 0.00 7 GLY A CA 12
ATOM 16913 C C . GLY A 1 7 ? 28.361 -24.248 2.488 1.00 0.00 7 GLY A C 12
ATOM 16914 O O . GLY A 1 7 ? 27.762 -24.982 3.274 1.00 0.00 7 GLY A O 12
ATOM 16918 N N . LYS A 1 8 ? 27.788 -23.209 1.890 1.00 0.00 8 LYS A N 12
ATOM 16919 C CA . LYS A 1 8 ? 26.391 -22.865 2.126 1.00 0.00 8 LYS A CA 12
ATOM 16920 C C . LYS A 1 8 ? 25.534 -23.205 0.911 1.00 0.00 8 LYS A C 12
ATOM 16921 O O . LYS A 1 8 ? 26.050 -23.401 -0.189 1.00 0.00 8 LYS A O 12
ATOM 16940 N N . SER A 1 9 ? 24.222 -23.272 1.117 1.00 0.00 9 SER A N 12
ATOM 16941 C CA . SER A 1 9 ? 23.294 -23.590 0.039 1.00 0.00 9 SER A CA 12
ATOM 16942 C C . SER A 1 9 ? 22.753 -22.317 -0.606 1.00 0.00 9 SER A C 12
ATOM 16943 O O . SER A 1 9 ? 22.774 -21.245 -0.001 1.00 0.00 9 SER A O 12
ATOM 16951 N N . ILE A 1 10 ? 22.271 -22.445 -1.838 1.00 0.00 10 ILE A N 12
ATOM 16952 C CA . ILE A 1 10 ? 21.724 -21.306 -2.565 1.00 0.00 10 ILE A CA 12
ATOM 16953 C C . ILE A 1 10 ? 20.270 -21.055 -2.180 1.00 0.00 10 ILE A C 12
ATOM 16954 O O . ILE A 1 10 ? 19.520 -21.991 -1.903 1.00 0.00 10 ILE A O 12
ATOM 16970 N N . ARG A 1 11 ? 19.878 -19.785 -2.167 1.00 0.00 11 ARG A N 12
ATOM 16971 C CA . ARG A 1 11 ? 18.513 -19.411 -1.817 1.00 0.00 11 ARG A CA 12
ATOM 16972 C C . ARG A 1 11 ? 17.717 -19.030 -3.062 1.00 0.00 11 ARG A C 12
ATOM 16973 O O . ARG A 1 11 ? 18.287 -18.807 -4.131 1.00 0.00 11 ARG A O 12
ATOM 16994 N N . LEU A 1 12 ? 16.399 -18.958 -2.916 1.00 0.00 12 LEU A N 12
ATOM 16995 C CA . LEU A 1 12 ? 15.524 -18.604 -4.029 1.00 0.00 12 LEU A CA 12
ATOM 16996 C C . LEU A 1 12 ? 14.986 -17.186 -3.869 1.00 0.00 12 LEU A C 12
ATOM 16997 O O . LEU A 1 12 ? 13.815 -16.922 -4.139 1.00 0.00 12 LEU A O 12
ATOM 17013 N N . ALA A 1 13 ? 15.850 -16.277 -3.431 1.00 0.00 13 ALA A N 12
ATOM 17014 C CA . ALA A 1 13 ? 15.463 -14.884 -3.240 1.00 0.00 13 ALA A CA 12
ATOM 17015 C C . ALA A 1 13 ? 16.491 -13.939 -3.852 1.00 0.00 13 ALA A C 12
ATOM 17016 O O . ALA A 1 13 ? 17.659 -14.293 -4.008 1.00 0.00 13 ALA A O 12
ATOM 17023 N N . LYS A 1 14 ? 16.048 -12.736 -4.199 1.00 0.00 14 LYS A N 12
ATOM 17024 C CA . LYS A 1 14 ? 16.929 -11.738 -4.795 1.00 0.00 14 LYS A CA 12
ATOM 17025 C C . LYS A 1 14 ? 17.758 -11.036 -3.724 1.00 0.00 14 LYS A C 12
ATOM 17026 O O . LYS A 1 14 ? 17.237 -10.644 -2.681 1.00 0.00 14 LYS A O 12
ATOM 17045 N N . GLU A 1 15 ? 19.051 -10.880 -3.992 1.00 0.00 15 GLU A N 12
ATOM 17046 C CA . GLU A 1 15 ? 19.951 -10.225 -3.050 1.00 0.00 15 GLU A CA 12
ATOM 17047 C C . GLU A 1 15 ? 19.621 -8.740 -2.925 1.00 0.00 15 GLU A C 12
ATOM 17048 O O . GLU A 1 15 ? 19.685 -8.168 -1.837 1.00 0.00 15 GLU A O 12
ATOM 17060 N N . LYS A 1 16 ? 19.267 -8.123 -4.047 1.00 0.00 16 LYS A N 12
ATOM 17061 C CA . LYS A 1 16 ? 18.925 -6.705 -4.065 1.00 0.00 16 LYS A CA 12
ATOM 17062 C C . LYS A 1 16 ? 18.008 -6.352 -2.898 1.00 0.00 16 LYS A C 12
ATOM 17063 O O . LYS A 1 16 ? 18.039 -5.231 -2.391 1.00 0.00 16 LYS A O 12
ATOM 17082 N N . GLU A 1 17 ? 17.194 -7.315 -2.478 1.00 0.00 17 GLU A N 12
ATOM 17083 C CA . GLU A 1 17 ? 16.270 -7.104 -1.370 1.00 0.00 17 GLU A CA 12
ATOM 17084 C C . GLU A 1 17 ? 16.909 -6.244 -0.284 1.00 0.00 17 GLU A C 12
ATOM 17085 O O . GLU A 1 17 ? 16.219 -5.534 0.448 1.00 0.00 17 GLU A O 12
ATOM 17097 N N . SER A 1 18 ? 18.233 -6.315 -0.184 1.00 0.00 18 SER A N 12
ATOM 17098 C CA . SER A 1 18 ? 18.967 -5.547 0.815 1.00 0.00 18 SER A CA 12
ATOM 17099 C C . SER A 1 18 ? 18.494 -4.096 0.840 1.00 0.00 18 SER A C 12
ATOM 17100 O O . SER A 1 18 ? 18.273 -3.524 1.907 1.00 0.00 18 SER A O 12
ATOM 17108 N N . GLN A 1 19 ? 18.342 -3.510 -0.343 1.00 0.00 19 GLN A N 12
ATOM 17109 C CA . GLN A 1 19 ? 17.896 -2.126 -0.457 1.00 0.00 19 GLN A CA 12
ATOM 17110 C C . GLN A 1 19 ? 16.397 -2.014 -0.204 1.00 0.00 19 GLN A C 12
ATOM 17111 O O . GLN A 1 19 ? 15.938 -1.094 0.473 1.00 0.00 19 GLN A O 12
ATOM 17125 N N . ALA A 1 20 ? 15.637 -2.957 -0.753 1.00 0.00 20 ALA A N 12
ATOM 17126 C CA . ALA A 1 20 ? 14.189 -2.965 -0.585 1.00 0.00 20 ALA A CA 12
ATOM 17127 C C . ALA A 1 20 ? 13.793 -2.444 0.792 1.00 0.00 20 ALA A C 12
ATOM 17128 O O . ALA A 1 20 ? 13.144 -1.405 0.910 1.00 0.00 20 ALA A O 12
ATOM 17135 N N . ASP A 1 21 ? 14.187 -3.173 1.831 1.00 0.00 21 ASP A N 12
ATOM 17136 C CA . ASP A 1 21 ? 13.873 -2.783 3.201 1.00 0.00 21 ASP A CA 12
ATOM 17137 C C . ASP A 1 21 ? 14.538 -1.457 3.555 1.00 0.00 21 ASP A C 12
ATOM 17138 O O . ASP A 1 21 ? 13.877 -0.517 3.997 1.00 0.00 21 ASP A O 12
ATOM 17147 N N . TYR A 1 22 ? 15.850 -1.388 3.359 1.00 0.00 22 TYR A N 12
ATOM 17148 C CA . TYR A 1 22 ? 16.606 -0.178 3.661 1.00 0.00 22 TYR A CA 12
ATOM 17149 C C . TYR A 1 22 ? 15.787 1.069 3.342 1.00 0.00 22 TYR A C 12
ATOM 17150 O O . TYR A 1 22 ? 15.928 2.101 3.998 1.00 0.00 22 TYR A O 12
ATOM 17168 N N . ILE A 1 23 ? 14.932 0.964 2.331 1.00 0.00 23 ILE A N 12
ATOM 17169 C CA . ILE A 1 23 ? 14.089 2.082 1.925 1.00 0.00 23 ILE A CA 12
ATOM 17170 C C . ILE A 1 23 ? 12.806 2.129 2.747 1.00 0.00 23 ILE A C 12
ATOM 17171 O O . ILE A 1 23 ? 12.581 3.067 3.513 1.00 0.00 23 ILE A O 12
ATOM 17187 N N . SER A 1 24 ? 11.967 1.111 2.583 1.00 0.00 24 SER A N 12
ATOM 17188 C CA . SER A 1 24 ? 10.704 1.037 3.309 1.00 0.00 24 SER A CA 12
ATOM 17189 C C . SER A 1 24 ? 10.846 1.626 4.709 1.00 0.00 24 SER A C 12
ATOM 17190 O O . SER A 1 24 ? 9.978 2.362 5.178 1.00 0.00 24 SER A O 12
ATOM 17198 N N . THR A 1 25 ? 11.950 1.297 5.373 1.00 0.00 25 THR A N 12
ATOM 17199 C CA . THR A 1 25 ? 12.207 1.791 6.720 1.00 0.00 25 THR A CA 12
ATOM 17200 C C . THR A 1 25 ? 11.664 3.203 6.901 1.00 0.00 25 THR A C 12
ATOM 17201 O O . THR A 1 25 ? 10.884 3.467 7.817 1.00 0.00 25 THR A O 12
ATOM 17212 N N . TYR A 1 26 ? 12.079 4.109 6.022 1.00 0.00 26 TYR A N 12
ATOM 17213 C CA . TYR A 1 26 ? 11.634 5.496 6.086 1.00 0.00 26 TYR A CA 12
ATOM 17214 C C . TYR A 1 26 ? 10.855 5.877 4.831 1.00 0.00 26 TYR A C 12
ATOM 17215 O O . TYR A 1 26 ? 11.438 6.120 3.774 1.00 0.00 26 TYR A O 12
ATOM 17233 N N . VAL A 1 27 ? 9.533 5.927 4.955 1.00 0.00 27 VAL A N 12
ATOM 17234 C CA . VAL A 1 27 ? 8.672 6.279 3.833 1.00 0.00 27 VAL A CA 12
ATOM 17235 C C . VAL A 1 27 ? 7.353 6.872 4.316 1.00 0.00 27 VAL A C 12
ATOM 17236 O O . VAL A 1 27 ? 6.681 6.298 5.172 1.00 0.00 27 VAL A O 12
ATOM 17249 N N . GLU A 1 28 ? 6.990 8.024 3.762 1.00 0.00 28 GLU A N 12
ATOM 17250 C CA . GLU A 1 28 ? 5.751 8.695 4.138 1.00 0.00 28 GLU A CA 12
ATOM 17251 C C . GLU A 1 28 ? 4.895 8.986 2.908 1.00 0.00 28 GLU A C 12
ATOM 17252 O O . GLU A 1 28 ? 5.267 9.794 2.057 1.00 0.00 28 GLU A O 12
ATOM 17264 N N . TRP A 1 29 ? 3.748 8.323 2.823 1.00 0.00 29 TRP A N 12
ATOM 17265 C CA . TRP A 1 29 ? 2.839 8.509 1.697 1.00 0.00 29 TRP A CA 12
ATOM 17266 C C . TRP A 1 29 ? 1.726 9.488 2.054 1.00 0.00 29 TRP A C 12
ATOM 17267 O O . TRP A 1 29 ? 1.008 9.294 3.034 1.00 0.00 29 TRP A O 12
ATOM 17288 N N . GLN A 1 30 ? 1.588 10.539 1.251 1.00 0.00 30 GLN A N 12
ATOM 17289 C CA . GLN A 1 30 ? 0.561 11.548 1.483 1.00 0.00 30 GLN A CA 12
ATOM 17290 C C . GLN A 1 30 ? -0.312 11.730 0.247 1.00 0.00 30 GLN A C 12
ATOM 17291 O O . GLN A 1 30 ? 0.111 11.441 -0.873 1.00 0.00 30 GLN A O 12
ATOM 17305 N N . TYR A 1 31 ? -1.532 12.211 0.456 1.00 0.00 31 TYR A N 12
ATOM 17306 C CA . TYR A 1 31 ? -2.467 12.430 -0.642 1.00 0.00 31 TYR A CA 12
ATOM 17307 C C . TYR A 1 31 ? -2.923 13.885 -0.687 1.00 0.00 31 TYR A C 12
ATOM 17308 O O . TYR A 1 31 ? -3.156 14.507 0.350 1.00 0.00 31 TYR A O 12
ATOM 17326 N N . ILE A 1 32 ? -3.047 14.421 -1.897 1.00 0.00 32 ILE A N 12
ATOM 17327 C CA . ILE A 1 32 ? -3.477 15.802 -2.079 1.00 0.00 32 ILE A CA 12
ATOM 17328 C C . ILE A 1 32 ? -4.987 15.887 -2.272 1.00 0.00 32 ILE A C 12
ATOM 17329 O O . ILE A 1 32 ? -5.513 15.492 -3.313 1.00 0.00 32 ILE A O 12
ATOM 17345 N N . ASP A 1 33 ? -5.678 16.407 -1.264 1.00 0.00 33 ASP A N 12
ATOM 17346 C CA . ASP A 1 33 ? -7.129 16.547 -1.324 1.00 0.00 33 ASP A CA 12
ATOM 17347 C C . ASP A 1 33 ? -7.527 17.687 -2.256 1.00 0.00 33 ASP A C 12
ATOM 17348 O O . ASP A 1 33 ? -6.688 18.491 -2.665 1.00 0.00 33 ASP A O 12
ATOM 17357 N N . LYS A 1 34 ? -8.811 17.750 -2.591 1.00 0.00 34 LYS A N 12
ATOM 17358 C CA . LYS A 1 34 ? -9.322 18.790 -3.476 1.00 0.00 34 LYS A CA 12
ATOM 17359 C C . LYS A 1 34 ? -8.516 20.077 -3.324 1.00 0.00 34 LYS A C 12
ATOM 17360 O O . LYS A 1 34 ? -7.762 20.457 -4.219 1.00 0.00 34 LYS A O 12
ATOM 17379 N N . ASN A 1 35 ? -8.680 20.742 -2.185 1.00 0.00 35 ASN A N 12
ATOM 17380 C CA . ASN A 1 35 ? -7.967 21.985 -1.916 1.00 0.00 35 ASN A CA 12
ATOM 17381 C C . ASN A 1 35 ? -7.141 21.873 -0.638 1.00 0.00 35 ASN A C 12
ATOM 17382 O O . ASN A 1 35 ? -6.718 22.881 -0.071 1.00 0.00 35 ASN A O 12
ATOM 17393 N N . ILE A 1 36 ? -6.916 20.642 -0.191 1.00 0.00 36 ILE A N 12
ATOM 17394 C CA . ILE A 1 36 ? -6.140 20.399 1.018 1.00 0.00 36 ILE A CA 12
ATOM 17395 C C . ILE A 1 36 ? -5.090 19.317 0.789 1.00 0.00 36 ILE A C 12
ATOM 17396 O O . ILE A 1 36 ? -5.249 18.455 -0.076 1.00 0.00 36 ILE A O 12
ATOM 17412 N N . THR A 1 37 ? -4.016 19.367 1.571 1.00 0.00 37 THR A N 12
ATOM 17413 C CA . THR A 1 37 ? -2.940 18.391 1.455 1.00 0.00 37 THR A CA 12
ATOM 17414 C C . THR A 1 37 ? -2.734 17.640 2.765 1.00 0.00 37 THR A C 12
ATOM 17415 O O . THR A 1 37 ? -2.081 18.140 3.681 1.00 0.00 37 THR A O 12
ATOM 17426 N N . GLN A 1 38 ? -3.295 16.438 2.848 1.00 0.00 38 GLN A N 12
ATOM 17427 C CA . GLN A 1 38 ? -3.173 15.619 4.048 1.00 0.00 38 GLN A CA 12
ATOM 17428 C C . GLN A 1 38 ? -2.271 14.415 3.795 1.00 0.00 38 GLN A C 12
ATOM 17429 O O . GLN A 1 38 ? -1.793 14.209 2.679 1.00 0.00 38 GLN A O 12
ATOM 17443 N N . CYS A 1 39 ? -2.043 13.624 4.838 1.00 0.00 39 CYS A N 12
ATOM 17444 C CA . CYS A 1 39 ? -1.197 12.441 4.729 1.00 0.00 39 CYS A CA 12
ATOM 17445 C C . CYS A 1 39 ? -1.970 11.183 5.112 1.00 0.00 39 CYS A C 12
ATOM 17446 O O . CYS A 1 39 ? -3.023 11.258 5.746 1.00 0.00 39 CYS A O 12
ATOM 17454 N N . PHE A 1 40 ? -1.441 10.028 4.722 1.00 0.00 40 PHE A N 12
ATOM 17455 C CA . PHE A 1 40 ? -2.083 8.753 5.022 1.00 0.00 40 PHE A CA 12
ATOM 17456 C C . PHE A 1 40 ? -1.779 8.315 6.452 1.00 0.00 40 PHE A C 12
ATOM 17457 O O . PHE A 1 40 ? -0.992 8.951 7.153 1.00 0.00 40 PHE A O 12
ATOM 17474 N N . ASP A 1 41 ? -2.409 7.226 6.877 1.00 0.00 41 ASP A N 12
ATOM 17475 C CA . ASP A 1 41 ? -2.207 6.701 8.222 1.00 0.00 41 ASP A CA 12
ATOM 17476 C C . ASP A 1 41 ? -0.958 5.828 8.283 1.00 0.00 41 ASP A C 12
ATOM 17477 O O . ASP A 1 41 ? -0.274 5.632 7.277 1.00 0.00 41 ASP A O 12
ATOM 17486 N N . LYS A 1 42 ? -0.665 5.305 9.469 1.00 0.00 42 LYS A N 12
ATOM 17487 C CA . LYS A 1 42 ? 0.502 4.452 9.662 1.00 0.00 42 LYS A CA 12
ATOM 17488 C C . LYS A 1 42 ? 0.314 3.107 8.967 1.00 0.00 42 LYS A C 12
ATOM 17489 O O . LYS A 1 42 ? 1.268 2.528 8.447 1.00 0.00 42 LYS A O 12
ATOM 17508 N N . MET A 1 43 ? -0.921 2.617 8.960 1.00 0.00 43 MET A N 12
ATOM 17509 C CA . MET A 1 43 ? -1.234 1.342 8.326 1.00 0.00 43 MET A CA 12
ATOM 17510 C C . MET A 1 43 ? -1.348 1.500 6.813 1.00 0.00 43 MET A C 12
ATOM 17511 O O . MET A 1 43 ? -0.892 0.646 6.052 1.00 0.00 43 MET A O 12
ATOM 17525 N N . THR A 1 44 ? -1.961 2.599 6.382 1.00 0.00 44 THR A N 12
ATOM 17526 C CA . THR A 1 44 ? -2.136 2.869 4.961 1.00 0.00 44 THR A CA 12
ATOM 17527 C C . THR A 1 44 ? -0.823 3.297 4.316 1.00 0.00 44 THR A C 12
ATOM 17528 O O . THR A 1 44 ? -0.553 2.970 3.161 1.00 0.00 44 THR A O 12
ATOM 17539 N N . ASN A 1 45 ? -0.010 4.029 5.071 1.00 0.00 45 ASN A N 12
ATOM 17540 C CA . ASN A 1 45 ? 1.276 4.501 4.572 1.00 0.00 45 ASN A CA 12
ATOM 17541 C C . ASN A 1 45 ? 2.036 3.377 3.875 1.00 0.00 45 ASN A C 12
ATOM 17542 O O . ASN A 1 45 ? 2.588 3.565 2.791 1.00 0.00 45 ASN A O 12
ATOM 17553 N N . MET A 1 46 ? 2.060 2.207 4.506 1.00 0.00 46 MET A N 12
ATOM 17554 C CA . MET A 1 46 ? 2.751 1.051 3.946 1.00 0.00 46 MET A CA 12
ATOM 17555 C C . MET A 1 46 ? 1.931 0.417 2.827 1.00 0.00 46 MET A C 12
ATOM 17556 O O . MET A 1 46 ? 2.476 -0.017 1.812 1.00 0.00 46 MET A O 12
ATOM 17570 N N . LYS A 1 47 ? 0.617 0.366 3.019 1.00 0.00 47 LYS A N 12
ATOM 17571 C CA . LYS A 1 47 ? -0.280 -0.215 2.027 1.00 0.00 47 LYS A CA 12
ATOM 17572 C C . LYS A 1 47 ? 0.007 0.349 0.639 1.00 0.00 47 LYS A C 12
ATOM 17573 O O . LYS A 1 47 ? -0.262 -0.299 -0.373 1.00 0.00 47 LYS A O 12
ATOM 17592 N N . LEU A 1 48 ? 0.555 1.559 0.598 1.00 0.00 48 LEU A N 12
ATOM 17593 C CA . LEU A 1 48 ? 0.880 2.209 -0.666 1.00 0.00 48 LEU A CA 12
ATOM 17594 C C . LEU A 1 48 ? 2.312 1.896 -1.088 1.00 0.00 48 LEU A C 12
ATOM 17595 O O . LEU A 1 48 ? 2.546 1.355 -2.167 1.00 0.00 48 LEU A O 12
ATOM 17611 N N . GLU A 1 49 ? 3.265 2.239 -0.227 1.00 0.00 49 GLU A N 12
ATOM 17612 C CA . GLU A 1 49 ? 4.674 1.993 -0.510 1.00 0.00 49 GLU A CA 12
ATOM 17613 C C . GLU A 1 49 ? 4.894 0.552 -0.960 1.00 0.00 49 GLU A C 12
ATOM 17614 O O . GLU A 1 49 ? 5.713 0.283 -1.840 1.00 0.00 49 GLU A O 12
ATOM 17626 N N . VAL A 1 50 ? 4.159 -0.372 -0.350 1.00 0.00 50 VAL A N 12
ATOM 17627 C CA . VAL A 1 50 ? 4.272 -1.785 -0.688 1.00 0.00 50 VAL A CA 12
ATOM 17628 C C . VAL A 1 50 ? 3.867 -2.039 -2.135 1.00 0.00 50 VAL A C 12
ATOM 17629 O O . VAL A 1 50 ? 4.601 -2.672 -2.894 1.00 0.00 50 VAL A O 12
ATOM 17642 N N . ALA A 1 51 ? 2.694 -1.541 -2.511 1.00 0.00 51 ALA A N 12
ATOM 17643 C CA . ALA A 1 51 ? 2.191 -1.712 -3.869 1.00 0.00 51 ALA A CA 12
ATOM 17644 C C . ALA A 1 51 ? 3.131 -1.073 -4.886 1.00 0.00 51 ALA A C 12
ATOM 17645 O O . ALA A 1 51 ? 3.259 -1.553 -6.013 1.00 0.00 51 ALA A O 12
ATOM 17652 N N . TRP A 1 52 ? 3.785 0.010 -4.482 1.00 0.00 52 TRP A N 12
ATOM 17653 C CA . TRP A 1 52 ? 4.712 0.714 -5.360 1.00 0.00 52 TRP A CA 12
ATOM 17654 C C . TRP A 1 52 ? 5.985 -0.099 -5.572 1.00 0.00 52 TRP A C 12
ATOM 17655 O O . TRP A 1 52 ? 6.559 -0.100 -6.661 1.00 0.00 52 TRP A O 12
ATOM 17676 N N . LYS A 1 53 ? 6.422 -0.790 -4.524 1.00 0.00 53 LYS A N 12
ATOM 17677 C CA . LYS A 1 53 ? 7.626 -1.609 -4.596 1.00 0.00 53 LYS A CA 12
ATOM 17678 C C . LYS A 1 53 ? 7.330 -2.957 -5.245 1.00 0.00 53 LYS A C 12
ATOM 17679 O O . LYS A 1 53 ? 8.176 -3.521 -5.938 1.00 0.00 53 LYS A O 12
ATOM 17698 N N . ALA A 1 54 ? 6.123 -3.465 -5.018 1.00 0.00 54 ALA A N 12
ATOM 17699 C CA . ALA A 1 54 ? 5.715 -4.745 -5.584 1.00 0.00 54 ALA A CA 12
ATOM 17700 C C . ALA A 1 54 ? 5.414 -4.615 -7.074 1.00 0.00 54 ALA A C 12
ATOM 17701 O O . ALA A 1 54 ? 4.978 -5.571 -7.715 1.00 0.00 54 ALA A O 12
ATOM 17708 N N . LYS A 1 55 ? 5.648 -3.426 -7.618 1.00 0.00 55 LYS A N 12
ATOM 17709 C CA . LYS A 1 55 ? 5.402 -3.170 -9.033 1.00 0.00 55 LYS A CA 12
ATOM 17710 C C . LYS A 1 55 ? 3.924 -3.338 -9.367 1.00 0.00 55 LYS A C 12
ATOM 17711 O O . LYS A 1 55 ? 3.571 -3.899 -10.405 1.00 0.00 55 LYS A O 12
ATOM 17730 N N . LYS A 1 56 ? 3.062 -2.846 -8.483 1.00 0.00 56 LYS A N 12
ATOM 17731 C CA . LYS A 1 56 ? 1.621 -2.939 -8.685 1.00 0.00 56 LYS A CA 12
ATOM 17732 C C . LYS A 1 56 ? 1.134 -1.849 -9.635 1.00 0.00 56 LYS A C 12
ATOM 17733 O O . LYS A 1 56 ? 1.899 -0.970 -10.033 1.00 0.00 56 LYS A O 12
ATOM 17752 N N . LYS A 1 57 ? -0.144 -1.912 -9.994 1.00 0.00 57 LYS A N 12
ATOM 17753 C CA . LYS A 1 57 ? -0.735 -0.929 -10.895 1.00 0.00 57 LYS A CA 12
ATOM 17754 C C . LYS A 1 57 ? -1.607 0.058 -10.126 1.00 0.00 57 LYS A C 12
ATOM 17755 O O . LYS A 1 57 ? -1.745 1.216 -10.521 1.00 0.00 57 LYS A O 12
ATOM 17774 N N . ASP A 1 58 ? -2.190 -0.406 -9.027 1.00 0.00 58 ASP A N 12
ATOM 17775 C CA . ASP A 1 58 ? -3.047 0.438 -8.202 1.00 0.00 58 ASP A CA 12
ATOM 17776 C C . ASP A 1 58 ? -3.433 -0.277 -6.911 1.00 0.00 58 ASP A C 12
ATOM 17777 O O . ASP A 1 58 ? -3.742 -1.469 -6.917 1.00 0.00 58 ASP A O 12
ATOM 17786 N N . THR A 1 59 ? -3.412 0.458 -5.804 1.00 0.00 59 THR A N 12
ATOM 17787 C CA . THR A 1 59 ? -3.756 -0.105 -4.505 1.00 0.00 59 THR A CA 12
ATOM 17788 C C . THR A 1 59 ? -5.007 0.553 -3.934 1.00 0.00 59 THR A C 12
ATOM 17789 O O . THR A 1 59 ? -5.132 1.778 -3.938 1.00 0.00 59 THR A O 12
ATOM 17800 N N . VAL A 1 60 ? -5.931 -0.267 -3.443 1.00 0.00 60 VAL A N 12
ATOM 17801 C CA . VAL A 1 60 ? -7.171 0.237 -2.866 1.00 0.00 60 VAL A CA 12
ATOM 17802 C C . VAL A 1 60 ? -7.004 0.542 -1.382 1.00 0.00 60 VAL A C 12
ATOM 17803 O O . VAL A 1 60 ? -6.427 -0.249 -0.636 1.00 0.00 60 VAL A O 12
ATOM 17816 N N . VAL A 1 61 ? -7.512 1.695 -0.959 1.00 0.00 61 VAL A N 12
ATOM 17817 C CA . VAL A 1 61 ? -7.421 2.105 0.437 1.00 0.00 61 VAL A CA 12
ATOM 17818 C C . VAL A 1 61 ? -8.684 2.836 0.879 1.00 0.00 61 VAL A C 12
ATOM 17819 O O . VAL A 1 61 ? -9.341 3.498 0.078 1.00 0.00 61 VAL A O 12
ATOM 17832 N N . GLN A 1 62 ? -9.015 2.710 2.160 1.00 0.00 62 GLN A N 12
ATOM 17833 C CA . GLN A 1 62 ? -10.200 3.359 2.709 1.00 0.00 62 GLN A CA 12
ATOM 17834 C C . GLN A 1 62 ? -9.931 4.833 2.993 1.00 0.00 62 GLN A C 12
ATOM 17835 O O . GLN A 1 62 ? -9.298 5.177 3.992 1.00 0.00 62 GLN A O 12
ATOM 17849 N N . ILE A 1 63 ? -10.416 5.699 2.109 1.00 0.00 63 ILE A N 12
ATOM 17850 C CA . ILE A 1 63 ? -10.228 7.136 2.266 1.00 0.00 63 ILE A CA 12
ATOM 17851 C C . ILE A 1 63 ? -11.561 7.844 2.486 1.00 0.00 63 ILE A C 12
ATOM 17852 O O . ILE A 1 63 ? -12.495 7.689 1.699 1.00 0.00 63 ILE A O 12
ATOM 17868 N N . HIS A 1 64 ? -11.641 8.623 3.560 1.00 0.00 64 HIS A N 12
ATOM 17869 C CA . HIS A 1 64 ? -12.859 9.358 3.882 1.00 0.00 64 HIS A CA 12
ATOM 17870 C C . HIS A 1 64 ? -14.017 8.400 4.146 1.00 0.00 64 HIS A C 12
ATOM 17871 O O . HIS A 1 64 ? -15.167 8.698 3.825 1.00 0.00 64 HIS A O 12
ATOM 17886 N N . ASN A 1 65 ? -13.705 7.249 4.732 1.00 0.00 65 ASN A N 12
ATOM 17887 C CA . ASN A 1 65 ? -14.720 6.247 5.038 1.00 0.00 65 ASN A CA 12
ATOM 17888 C C . ASN A 1 65 ? -15.307 5.660 3.758 1.00 0.00 65 ASN A C 12
ATOM 17889 O O . ASN A 1 65 ? -16.455 5.217 3.737 1.00 0.00 65 ASN A O 12
ATOM 17900 N N . GLN A 1 66 ? -14.511 5.659 2.694 1.00 0.00 66 GLN A N 12
ATOM 17901 C CA . GLN A 1 66 ? -14.952 5.126 1.410 1.00 0.00 66 GLN A CA 12
ATOM 17902 C C . GLN A 1 66 ? -13.787 4.496 0.653 1.00 0.00 66 GLN A C 12
ATOM 17903 O O . GLN A 1 66 ? -12.702 5.072 0.574 1.00 0.00 66 GLN A O 12
ATOM 17917 N N . ASP A 1 67 ? -14.020 3.311 0.099 1.00 0.00 67 ASP A N 12
ATOM 17918 C CA . ASP A 1 67 ? -12.990 2.604 -0.653 1.00 0.00 67 ASP A CA 12
ATOM 17919 C C . ASP A 1 67 ? -12.561 3.407 -1.876 1.00 0.00 67 ASP A C 12
ATOM 17920 O O . ASP A 1 67 ? -13.398 3.870 -2.653 1.00 0.00 67 ASP A O 12
ATOM 17929 N N . PHE A 1 68 ? -11.253 3.570 -2.042 1.00 0.00 68 PHE A N 12
ATOM 17930 C CA . PHE A 1 68 ? -10.713 4.320 -3.170 1.00 0.00 68 PHE A CA 12
ATOM 17931 C C . PHE A 1 68 ? -9.636 3.516 -3.892 1.00 0.00 68 PHE A C 12
ATOM 17932 O O . PHE A 1 68 ? -9.128 2.524 -3.368 1.00 0.00 68 PHE A O 12
ATOM 17949 N N . THR A 1 69 ? -9.292 3.950 -5.101 1.00 0.00 69 THR A N 12
ATOM 17950 C CA . THR A 1 69 ? -8.277 3.271 -5.897 1.00 0.00 69 THR A CA 12
ATOM 17951 C C . THR A 1 69 ? -7.068 4.169 -6.128 1.00 0.00 69 THR A C 12
ATOM 17952 O O . THR A 1 69 ? -7.141 5.147 -6.872 1.00 0.00 69 THR A O 12
ATOM 17963 N N . VAL A 1 70 ? -5.953 3.831 -5.487 1.00 0.00 70 VAL A N 12
ATOM 17964 C CA . VAL A 1 70 ? -4.726 4.606 -5.625 1.00 0.00 70 VAL A CA 12
ATOM 17965 C C . VAL A 1 70 ? -3.866 4.075 -6.766 1.00 0.00 70 VAL A C 12
ATOM 17966 O O . VAL A 1 70 ? -3.225 3.031 -6.640 1.00 0.00 70 VAL A O 12
ATOM 17979 N N . ASP A 1 71 ? -3.856 4.800 -7.879 1.00 0.00 71 ASP A N 12
ATOM 17980 C CA . ASP A 1 71 ? -3.073 4.403 -9.043 1.00 0.00 71 ASP A CA 12
ATOM 17981 C C . ASP A 1 71 ? -1.616 4.828 -8.889 1.00 0.00 71 ASP A C 12
ATOM 17982 O O . ASP A 1 71 ? -1.314 6.015 -8.759 1.00 0.00 71 ASP A O 12
ATOM 17991 N N . LEU A 1 72 ? -0.716 3.851 -8.901 1.00 0.00 72 LEU A N 12
ATOM 17992 C CA . LEU A 1 72 ? 0.711 4.123 -8.761 1.00 0.00 72 LEU A CA 12
ATOM 17993 C C . LEU A 1 72 ? 1.309 4.587 -10.085 1.00 0.00 72 LEU A C 12
ATOM 17994 O O . LEU A 1 72 ? 2.151 5.485 -10.117 1.00 0.00 72 LEU A O 12
ATOM 18010 N N . SER A 1 73 ? 0.867 3.970 -11.177 1.00 0.00 73 SER A N 12
ATOM 18011 C CA . SER A 1 73 ? 1.361 4.319 -12.504 1.00 0.00 73 SER A CA 12
ATOM 18012 C C . SER A 1 73 ? 1.433 5.833 -12.676 1.00 0.00 73 SER A C 12
ATOM 18013 O O . SER A 1 73 ? 2.306 6.350 -13.374 1.00 0.00 73 SER A O 12
ATOM 18021 N N . THR A 1 74 ? 0.508 6.540 -12.035 1.00 0.00 74 THR A N 12
ATOM 18022 C CA . THR A 1 74 ? 0.464 7.995 -12.117 1.00 0.00 74 THR A CA 12
ATOM 18023 C C . THR A 1 74 ? 0.443 8.623 -10.728 1.00 0.00 74 THR A C 12
ATOM 18024 O O . THR A 1 74 ? 0.653 9.826 -10.578 1.00 0.00 74 THR A O 12
ATOM 18035 N N . ASN A 1 75 ? 0.189 7.801 -9.715 1.00 0.00 75 ASN A N 12
ATOM 18036 C CA . ASN A 1 75 ? 0.141 8.278 -8.338 1.00 0.00 75 ASN A CA 12
ATOM 18037 C C . ASN A 1 75 ? -1.081 9.163 -8.111 1.00 0.00 75 ASN A C 12
ATOM 18038 O O . ASN A 1 75 ? -0.961 10.303 -7.660 1.00 0.00 75 ASN A O 12
ATOM 18049 N N . THR A 1 76 ? -2.258 8.630 -8.425 1.00 0.00 76 THR A N 12
ATOM 18050 C CA . THR A 1 76 ? -3.502 9.370 -8.256 1.00 0.00 76 THR A CA 12
ATOM 18051 C C . THR A 1 76 ? -4.622 8.459 -7.767 1.00 0.00 76 THR A C 12
ATOM 18052 O O . THR A 1 76 ? -4.792 7.347 -8.266 1.00 0.00 76 THR A O 12
ATOM 18063 N N . ALA A 1 77 ? -5.383 8.937 -6.788 1.00 0.00 77 ALA A N 12
ATOM 18064 C CA . ALA A 1 77 ? -6.489 8.166 -6.234 1.00 0.00 77 ALA A CA 12
ATOM 18065 C C . ALA A 1 77 ? -7.807 8.537 -6.905 1.00 0.00 77 ALA A C 12
ATOM 18066 O O . ALA A 1 77 ? -7.998 9.674 -7.337 1.00 0.00 77 ALA A O 12
ATOM 18073 N N . THR A 1 78 ? -8.715 7.569 -6.989 1.00 0.00 78 THR A N 12
ATOM 18074 C CA . THR A 1 78 ? -10.015 7.794 -7.609 1.00 0.00 78 THR A CA 12
ATOM 18075 C C . THR A 1 78 ? -11.078 6.887 -7.001 1.00 0.00 78 THR A C 12
ATOM 18076 O O . THR A 1 78 ? -10.786 5.767 -6.580 1.00 0.00 78 THR A O 12
ATOM 18087 N N . ALA A 1 79 ? -12.313 7.376 -6.957 1.00 0.00 79 ALA A N 12
ATOM 18088 C CA . ALA A 1 79 ? -13.421 6.608 -6.402 1.00 0.00 79 ALA A CA 12
ATOM 18089 C C . ALA A 1 79 ? -14.682 6.779 -7.242 1.00 0.00 79 ALA A C 12
ATOM 18090 O O . ALA A 1 79 ? -14.879 7.794 -7.911 1.00 0.00 79 ALA A O 12
ATOM 18097 N N . PRO A 1 80 ? -15.558 5.763 -7.209 1.00 0.00 80 PRO A N 12
ATOM 18098 C CA . PRO A 1 80 ? -16.816 5.778 -7.961 1.00 0.00 80 PRO A CA 12
ATOM 18099 C C . PRO A 1 80 ? -17.814 6.786 -7.402 1.00 0.00 80 PRO A C 12
ATOM 18100 O O . PRO A 1 80 ? -18.936 6.900 -7.895 1.00 0.00 80 PRO A O 12
ATOM 18111 N N . GLN A 1 81 ? -17.398 7.515 -6.372 1.00 0.00 81 GLN A N 12
ATOM 18112 C CA . GLN A 1 81 ? -18.257 8.514 -5.747 1.00 0.00 81 GLN A CA 12
ATOM 18113 C C . GLN A 1 81 ? -18.153 9.852 -6.471 1.00 0.00 81 GLN A C 12
ATOM 18114 O O . GLN A 1 81 ? -19.136 10.581 -6.594 1.00 0.00 81 GLN A O 12
ATOM 18128 N N . GLY A 1 82 ? -16.954 10.168 -6.950 1.00 0.00 82 GLY A N 12
ATOM 18129 C CA . GLY A 1 82 ? -16.743 11.419 -7.657 1.00 0.00 82 GLY A CA 12
ATOM 18130 C C . GLY A 1 82 ? -15.650 12.262 -7.030 1.00 0.00 82 GLY A C 12
ATOM 18131 O O . GLY A 1 82 ? -15.716 13.490 -7.053 1.00 0.00 82 GLY A O 12
ATOM 18135 N N . GLN A 1 83 ? -14.644 11.600 -6.469 1.00 0.00 83 GLN A N 12
ATOM 18136 C CA . GLN A 1 83 ? -13.533 12.298 -5.831 1.00 0.00 83 GLN A CA 12
ATOM 18137 C C . GLN A 1 83 ? -12.197 11.703 -6.264 1.00 0.00 83 GLN A C 12
ATOM 18138 O O . GLN A 1 83 ? -12.037 10.484 -6.323 1.00 0.00 83 GLN A O 12
ATOM 18152 N N . THR A 1 84 ? -11.238 12.573 -6.566 1.00 0.00 84 THR A N 12
ATOM 18153 C CA . THR A 1 84 ? -9.916 12.135 -6.995 1.00 0.00 84 THR A CA 12
ATOM 18154 C C . THR A 1 84 ? -8.819 12.916 -6.279 1.00 0.00 84 THR A C 12
ATOM 18155 O O . THR A 1 84 ? -8.954 14.115 -6.038 1.00 0.00 84 THR A O 12
ATOM 18166 N N . PHE A 1 85 ? -7.733 12.228 -5.944 1.00 0.00 85 PHE A N 12
ATOM 18167 C CA . PHE A 1 85 ? -6.612 12.858 -5.255 1.00 0.00 85 PHE A CA 12
ATOM 18168 C C . PHE A 1 85 ? -5.285 12.438 -5.881 1.00 0.00 85 PHE A C 12
ATOM 18169 O O . PHE A 1 85 ? -5.247 11.603 -6.784 1.00 0.00 85 PHE A O 12
ATOM 18186 N N . THR A 1 86 ? -4.196 13.026 -5.394 1.00 0.00 86 THR A N 12
ATOM 18187 C CA . THR A 1 86 ? -2.867 12.716 -5.905 1.00 0.00 86 THR A CA 12
ATOM 18188 C C . THR A 1 86 ? -1.938 12.264 -4.784 1.00 0.00 86 THR A C 12
ATOM 18189 O O . THR A 1 86 ? -1.774 12.960 -3.781 1.00 0.00 86 THR A O 12
ATOM 18200 N N . VAL A 1 87 ? -1.332 11.094 -4.959 1.00 0.00 87 VAL A N 12
ATOM 18201 C CA . VAL A 1 87 ? -0.417 10.550 -3.962 1.00 0.00 87 VAL A CA 12
ATOM 18202 C C . VAL A 1 87 ? 1.035 10.805 -4.351 1.00 0.00 87 VAL A C 12
ATOM 18203 O O . VAL A 1 87 ? 1.399 10.711 -5.523 1.00 0.00 87 VAL A O 12
ATOM 18216 N N . GLN A 1 88 ? 1.859 11.127 -3.360 1.00 0.00 88 GLN A N 12
ATOM 18217 C CA . GLN A 1 88 ? 3.272 11.396 -3.599 1.00 0.00 88 GLN A CA 12
ATOM 18218 C C . GLN A 1 88 ? 4.146 10.647 -2.598 1.00 0.00 88 GLN A C 12
ATOM 18219 O O . GLN A 1 88 ? 3.857 10.627 -1.401 1.00 0.00 88 GLN A O 12
ATOM 18233 N N . ARG A 1 89 ? 5.213 10.032 -3.095 1.00 0.00 89 ARG A N 12
ATOM 18234 C CA . ARG A 1 89 ? 6.128 9.281 -2.244 1.00 0.00 89 ARG A CA 12
ATOM 18235 C C . ARG A 1 89 ? 7.232 10.184 -1.702 1.00 0.00 89 ARG A C 12
ATOM 18236 O O . ARG A 1 89 ? 7.866 10.927 -2.452 1.00 0.00 89 ARG A O 12
ATOM 18257 N N . LEU A 1 90 ? 7.456 10.115 -0.394 1.00 0.00 90 LEU A N 12
ATOM 18258 C CA . LEU A 1 90 ? 8.483 10.926 0.250 1.00 0.00 90 LEU A CA 12
ATOM 18259 C C . LEU A 1 90 ? 9.281 10.099 1.252 1.00 0.00 90 LEU A C 12
ATOM 18260 O O . LEU A 1 90 ? 8.729 9.249 1.951 1.00 0.00 90 LEU A O 12
ATOM 18276 N N . VAL A 1 91 ? 10.584 10.355 1.319 1.00 0.00 91 VAL A N 12
ATOM 18277 C CA . VAL A 1 91 ? 11.458 9.637 2.239 1.00 0.00 91 VAL A CA 12
ATOM 18278 C C . VAL A 1 91 ? 11.770 10.478 3.471 1.00 0.00 91 VAL A C 12
ATOM 18279 O O . VAL A 1 91 ? 12.172 11.637 3.361 1.00 0.00 91 VAL A O 12
ATOM 18292 N N . LYS A 1 92 ? 11.582 9.888 4.647 1.00 0.00 92 LYS A N 12
ATOM 18293 C CA . LYS A 1 92 ? 11.844 10.581 5.902 1.00 0.00 92 LYS A CA 12
ATOM 18294 C C . LYS A 1 92 ? 13.318 10.481 6.282 1.00 0.00 92 LYS A C 12
ATOM 18295 O O . LYS A 1 92 ? 13.723 9.567 7.000 1.00 0.00 92 LYS A O 12
ATOM 18314 N N . ALA A 1 93 ? 14.115 11.427 5.796 1.00 0.00 93 ALA A N 12
ATOM 18315 C CA . ALA A 1 93 ? 15.543 11.446 6.087 1.00 0.00 93 ALA A CA 12
ATOM 18316 C C . ALA A 1 93 ? 15.961 12.779 6.699 1.00 0.00 93 ALA A C 12
ATOM 18317 O O . ALA A 1 93 ? 15.300 13.799 6.499 1.00 0.00 93 ALA A O 12
ATOM 18324 N N . SER A 1 94 ? 17.061 12.764 7.445 1.00 0.00 94 SER A N 12
ATOM 18325 C CA . SER A 1 94 ? 17.564 13.972 8.089 1.00 0.00 94 SER A CA 12
ATOM 18326 C C . SER A 1 94 ? 18.930 14.357 7.531 1.00 0.00 94 SER A C 12
ATOM 18327 O O . SER A 1 94 ? 19.923 13.666 7.757 1.00 0.00 94 SER A O 12
ATOM 18335 N N . GLY A 1 95 ? 18.972 15.466 6.799 1.00 0.00 95 GLY A N 12
ATOM 18336 C CA . GLY A 1 95 ? 20.221 15.925 6.219 1.00 0.00 95 GLY A CA 12
ATOM 18337 C C . GLY A 1 95 ? 20.488 17.390 6.501 1.00 0.00 95 GLY A C 12
ATOM 18338 O O . GLY A 1 95 ? 21.031 17.755 7.544 1.00 0.00 95 GLY A O 12
ATOM 18342 N N . PRO A 1 96 ? 20.101 18.259 5.555 1.00 0.00 96 PRO A N 12
ATOM 18343 C CA . PRO A 1 96 ? 20.293 19.707 5.683 1.00 0.00 96 PRO A CA 12
ATOM 18344 C C . PRO A 1 96 ? 19.391 20.318 6.751 1.00 0.00 96 PRO A C 12
ATOM 18345 O O . PRO A 1 96 ? 18.306 19.806 7.028 1.00 0.00 96 PRO A O 12
ATOM 18356 N N . SER A 1 97 ? 19.847 21.415 7.346 1.00 0.00 97 SER A N 12
ATOM 18357 C CA . SER A 1 97 ? 19.083 22.094 8.386 1.00 0.00 97 SER A CA 12
ATOM 18358 C C . SER A 1 97 ? 18.539 23.426 7.878 1.00 0.00 97 SER A C 12
ATOM 18359 O O . SER A 1 97 ? 17.368 23.747 8.077 1.00 0.00 97 SER A O 12
ATOM 18367 N N . SER A 1 98 ? 19.400 24.198 7.221 1.00 0.00 98 SER A N 12
ATOM 18368 C CA . SER A 1 98 ? 19.008 25.497 6.687 1.00 0.00 98 SER A CA 12
ATOM 18369 C C . SER A 1 98 ? 17.754 25.375 5.827 1.00 0.00 98 SER A C 12
ATOM 18370 O O . SER A 1 98 ? 17.658 24.497 4.970 1.00 0.00 98 SER A O 12
ATOM 18378 N N . GLY A 1 99 ? 16.794 26.264 6.062 1.00 0.00 99 GLY A N 12
ATOM 18379 C CA . GLY A 1 99 ? 15.558 26.240 5.301 1.00 0.00 99 GLY A CA 12
ATOM 18380 C C . GLY A 1 99 ? 15.793 26.359 3.809 1.00 0.00 99 GLY A C 12
ATOM 18381 O O . GLY A 1 99 ? 15.344 25.515 3.034 1.00 0.00 99 GLY A O 12
ATOM 18385 N N . GLY A 1 1 ? 24.487 -6.975 15.024 1.00 0.00 1 GLY A N 13
ATOM 18386 C CA . GLY A 1 1 ? 24.969 -8.343 14.960 1.00 0.00 1 GLY A CA 13
ATOM 18387 C C . GLY A 1 1 ? 26.480 -8.429 15.044 1.00 0.00 1 GLY A C 13
ATOM 18388 O O . GLY A 1 1 ? 27.187 -7.546 14.558 1.00 0.00 1 GLY A O 13
ATOM 18392 N N . SER A 1 2 ? 26.977 -9.495 15.663 1.00 0.00 2 SER A N 13
ATOM 18393 C CA . SER A 1 2 ? 28.414 -9.691 15.814 1.00 0.00 2 SER A CA 13
ATOM 18394 C C . SER A 1 2 ? 28.898 -10.852 14.950 1.00 0.00 2 SER A C 13
ATOM 18395 O O . SER A 1 2 ? 29.919 -10.750 14.269 1.00 0.00 2 SER A O 13
ATOM 18403 N N . SER A 1 3 ? 28.158 -11.955 14.983 1.00 0.00 3 SER A N 13
ATOM 18404 C CA . SER A 1 3 ? 28.512 -13.137 14.207 1.00 0.00 3 SER A CA 13
ATOM 18405 C C . SER A 1 3 ? 27.262 -13.839 13.685 1.00 0.00 3 SER A C 13
ATOM 18406 O O . SER A 1 3 ? 26.386 -14.228 14.457 1.00 0.00 3 SER A O 13
ATOM 18414 N N . GLY A 1 4 ? 27.186 -13.997 12.367 1.00 0.00 4 GLY A N 13
ATOM 18415 C CA . GLY A 1 4 ? 26.040 -14.651 11.762 1.00 0.00 4 GLY A CA 13
ATOM 18416 C C . GLY A 1 4 ? 25.927 -14.367 10.278 1.00 0.00 4 GLY A C 13
ATOM 18417 O O . GLY A 1 4 ? 25.050 -13.617 9.848 1.00 0.00 4 GLY A O 13
ATOM 18421 N N . SER A 1 5 ? 26.816 -14.965 9.492 1.00 0.00 5 SER A N 13
ATOM 18422 C CA . SER A 1 5 ? 26.815 -14.767 8.047 1.00 0.00 5 SER A CA 13
ATOM 18423 C C . SER A 1 5 ? 27.469 -15.949 7.337 1.00 0.00 5 SER A C 13
ATOM 18424 O O . SER A 1 5 ? 28.485 -16.475 7.790 1.00 0.00 5 SER A O 13
ATOM 18432 N N . SER A 1 6 ? 26.877 -16.361 6.220 1.00 0.00 6 SER A N 13
ATOM 18433 C CA . SER A 1 6 ? 27.398 -17.482 5.448 1.00 0.00 6 SER A CA 13
ATOM 18434 C C . SER A 1 6 ? 28.242 -16.990 4.276 1.00 0.00 6 SER A C 13
ATOM 18435 O O . SER A 1 6 ? 27.777 -16.210 3.447 1.00 0.00 6 SER A O 13
ATOM 18443 N N . GLY A 1 7 ? 29.487 -17.453 4.216 1.00 0.00 7 GLY A N 13
ATOM 18444 C CA . GLY A 1 7 ? 30.377 -17.050 3.143 1.00 0.00 7 GLY A CA 13
ATOM 18445 C C . GLY A 1 7 ? 29.733 -17.179 1.776 1.00 0.00 7 GLY A C 13
ATOM 18446 O O . GLY A 1 7 ? 29.577 -16.191 1.058 1.00 0.00 7 GLY A O 13
ATOM 18450 N N . LYS A 1 8 ? 29.360 -18.402 1.413 1.00 0.00 8 LYS A N 13
ATOM 18451 C CA . LYS A 1 8 ? 28.731 -18.659 0.124 1.00 0.00 8 LYS A CA 13
ATOM 18452 C C . LYS A 1 8 ? 27.211 -18.631 0.245 1.00 0.00 8 LYS A C 13
ATOM 18453 O O . LYS A 1 8 ? 26.666 -18.656 1.349 1.00 0.00 8 LYS A O 13
ATOM 18472 N N . SER A 1 9 ? 26.531 -18.580 -0.896 1.00 0.00 9 SER A N 13
ATOM 18473 C CA . SER A 1 9 ? 25.073 -18.546 -0.917 1.00 0.00 9 SER A CA 13
ATOM 18474 C C . SER A 1 9 ? 24.549 -18.622 -2.348 1.00 0.00 9 SER A C 13
ATOM 18475 O O . SER A 1 9 ? 25.252 -18.275 -3.297 1.00 0.00 9 SER A O 13
ATOM 18483 N N . ILE A 1 10 ? 23.309 -19.077 -2.494 1.00 0.00 10 ILE A N 13
ATOM 18484 C CA . ILE A 1 10 ? 22.689 -19.197 -3.807 1.00 0.00 10 ILE A CA 13
ATOM 18485 C C . ILE A 1 10 ? 22.534 -17.831 -4.469 1.00 0.00 10 ILE A C 13
ATOM 18486 O O . ILE A 1 10 ? 22.362 -16.818 -3.791 1.00 0.00 10 ILE A O 13
ATOM 18502 N N . ARG A 1 11 ? 22.594 -17.813 -5.796 1.00 0.00 11 ARG A N 13
ATOM 18503 C CA . ARG A 1 11 ? 22.459 -16.572 -6.550 1.00 0.00 11 ARG A CA 13
ATOM 18504 C C . ARG A 1 11 ? 21.057 -16.442 -7.136 1.00 0.00 11 ARG A C 13
ATOM 18505 O O . ARG A 1 11 ? 20.444 -15.375 -7.078 1.00 0.00 11 ARG A O 13
ATOM 18526 N N . LEU A 1 12 ? 20.554 -17.534 -7.702 1.00 0.00 12 LEU A N 13
ATOM 18527 C CA . LEU A 1 12 ? 19.223 -17.542 -8.300 1.00 0.00 12 LEU A CA 13
ATOM 18528 C C . LEU A 1 12 ? 18.143 -17.581 -7.224 1.00 0.00 12 LEU A C 13
ATOM 18529 O O . LEU A 1 12 ? 17.681 -18.652 -6.832 1.00 0.00 12 LEU A O 13
ATOM 18545 N N . ALA A 1 13 ? 17.743 -16.404 -6.752 1.00 0.00 13 ALA A N 13
ATOM 18546 C CA . ALA A 1 13 ? 16.713 -16.303 -5.725 1.00 0.00 13 ALA A CA 13
ATOM 18547 C C . ALA A 1 13 ? 16.200 -14.873 -5.602 1.00 0.00 13 ALA A C 13
ATOM 18548 O O . ALA A 1 13 ? 16.595 -13.992 -6.365 1.00 0.00 13 ALA A O 13
ATOM 18555 N N . LYS A 1 14 ? 15.315 -14.648 -4.635 1.00 0.00 14 LYS A N 13
ATOM 18556 C CA . LYS A 1 14 ? 14.747 -13.324 -4.411 1.00 0.00 14 LYS A CA 13
ATOM 18557 C C . LYS A 1 14 ? 15.340 -12.682 -3.161 1.00 0.00 14 LYS A C 13
ATOM 18558 O O . LYS A 1 14 ? 14.652 -11.964 -2.436 1.00 0.00 14 LYS A O 13
ATOM 18577 N N . GLU A 1 15 ? 16.619 -12.946 -2.915 1.00 0.00 15 GLU A N 13
ATOM 18578 C CA . GLU A 1 15 ? 17.303 -12.393 -1.753 1.00 0.00 15 GLU A CA 13
ATOM 18579 C C . GLU A 1 15 ? 17.310 -10.867 -1.800 1.00 0.00 15 GLU A C 13
ATOM 18580 O O . GLU A 1 15 ? 17.011 -10.203 -0.807 1.00 0.00 15 GLU A O 13
ATOM 18592 N N . LYS A 1 16 ? 17.653 -10.319 -2.960 1.00 0.00 16 LYS A N 13
ATOM 18593 C CA . LYS A 1 16 ? 17.698 -8.872 -3.139 1.00 0.00 16 LYS A CA 13
ATOM 18594 C C . LYS A 1 16 ? 16.510 -8.202 -2.457 1.00 0.00 16 LYS A C 13
ATOM 18595 O O . LYS A 1 16 ? 16.592 -7.046 -2.045 1.00 0.00 16 LYS A O 13
ATOM 18614 N N . GLU A 1 17 ? 15.408 -8.937 -2.341 1.00 0.00 17 GLU A N 13
ATOM 18615 C CA . GLU A 1 17 ? 14.204 -8.412 -1.708 1.00 0.00 17 GLU A CA 13
ATOM 18616 C C . GLU A 1 17 ? 14.555 -7.581 -0.477 1.00 0.00 17 GLU A C 13
ATOM 18617 O O . GLU A 1 17 ? 13.892 -6.589 -0.175 1.00 0.00 17 GLU A O 13
ATOM 18629 N N . SER A 1 18 ? 15.601 -7.995 0.230 1.00 0.00 18 SER A N 13
ATOM 18630 C CA . SER A 1 18 ? 16.038 -7.292 1.431 1.00 0.00 18 SER A CA 13
ATOM 18631 C C . SER A 1 18 ? 16.160 -5.794 1.170 1.00 0.00 18 SER A C 13
ATOM 18632 O O . SER A 1 18 ? 15.707 -4.975 1.969 1.00 0.00 18 SER A O 13
ATOM 18640 N N . GLN A 1 19 ? 16.777 -5.444 0.045 1.00 0.00 19 GLN A N 13
ATOM 18641 C CA . GLN A 1 19 ? 16.960 -4.045 -0.322 1.00 0.00 19 GLN A CA 13
ATOM 18642 C C . GLN A 1 19 ? 15.623 -3.312 -0.357 1.00 0.00 19 GLN A C 13
ATOM 18643 O O . GLN A 1 19 ? 15.494 -2.210 0.176 1.00 0.00 19 GLN A O 13
ATOM 18657 N N . ALA A 1 20 ? 14.631 -3.931 -0.988 1.00 0.00 20 ALA A N 13
ATOM 18658 C CA . ALA A 1 20 ? 13.303 -3.338 -1.092 1.00 0.00 20 ALA A CA 13
ATOM 18659 C C . ALA A 1 20 ? 12.769 -2.945 0.282 1.00 0.00 20 ALA A C 13
ATOM 18660 O O . ALA A 1 20 ? 12.474 -1.777 0.532 1.00 0.00 20 ALA A O 13
ATOM 18667 N N . ASP A 1 21 ? 12.647 -3.928 1.167 1.00 0.00 21 ASP A N 13
ATOM 18668 C CA . ASP A 1 21 ? 12.149 -3.685 2.516 1.00 0.00 21 ASP A CA 13
ATOM 18669 C C . ASP A 1 21 ? 13.054 -2.710 3.262 1.00 0.00 21 ASP A C 13
ATOM 18670 O O . ASP A 1 21 ? 12.600 -1.676 3.753 1.00 0.00 21 ASP A O 13
ATOM 18679 N N . TYR A 1 22 ? 14.336 -3.047 3.345 1.00 0.00 22 TYR A N 13
ATOM 18680 C CA . TYR A 1 22 ? 15.305 -2.204 4.035 1.00 0.00 22 TYR A CA 13
ATOM 18681 C C . TYR A 1 22 ? 14.978 -0.726 3.841 1.00 0.00 22 TYR A C 13
ATOM 18682 O O . TYR A 1 22 ? 15.161 0.086 4.748 1.00 0.00 22 TYR A O 13
ATOM 18700 N N . ILE A 1 23 ? 14.491 -0.386 2.652 1.00 0.00 23 ILE A N 13
ATOM 18701 C CA . ILE A 1 23 ? 14.136 0.992 2.338 1.00 0.00 23 ILE A CA 13
ATOM 18702 C C . ILE A 1 23 ? 12.700 1.297 2.752 1.00 0.00 23 ILE A C 13
ATOM 18703 O O . ILE A 1 23 ? 12.440 2.276 3.451 1.00 0.00 23 ILE A O 13
ATOM 18719 N N . SER A 1 24 ? 11.772 0.451 2.316 1.00 0.00 24 SER A N 13
ATOM 18720 C CA . SER A 1 24 ? 10.362 0.631 2.640 1.00 0.00 24 SER A CA 13
ATOM 18721 C C . SER A 1 24 ? 10.177 0.910 4.128 1.00 0.00 24 SER A C 13
ATOM 18722 O O . SER A 1 24 ? 9.388 1.772 4.518 1.00 0.00 24 SER A O 13
ATOM 18730 N N . THR A 1 25 ? 10.910 0.173 4.957 1.00 0.00 25 THR A N 13
ATOM 18731 C CA . THR A 1 25 ? 10.828 0.339 6.403 1.00 0.00 25 THR A CA 13
ATOM 18732 C C . THR A 1 25 ? 10.592 1.798 6.777 1.00 0.00 25 THR A C 13
ATOM 18733 O O . THR A 1 25 ? 9.905 2.095 7.754 1.00 0.00 25 THR A O 13
ATOM 18744 N N . TYR A 1 26 ? 11.165 2.704 5.994 1.00 0.00 26 TYR A N 13
ATOM 18745 C CA . TYR A 1 26 ? 11.018 4.133 6.244 1.00 0.00 26 TYR A CA 13
ATOM 18746 C C . TYR A 1 26 ? 10.511 4.855 4.999 1.00 0.00 26 TYR A C 13
ATOM 18747 O O . TYR A 1 26 ? 11.266 5.103 4.059 1.00 0.00 26 TYR A O 13
ATOM 18765 N N . VAL A 1 27 ? 9.224 5.191 5.001 1.00 0.00 27 VAL A N 13
ATOM 18766 C CA . VAL A 1 27 ? 8.614 5.886 3.874 1.00 0.00 27 VAL A CA 13
ATOM 18767 C C . VAL A 1 27 ? 7.420 6.720 4.325 1.00 0.00 27 VAL A C 13
ATOM 18768 O O . VAL A 1 27 ? 6.820 6.451 5.365 1.00 0.00 27 VAL A O 13
ATOM 18781 N N . GLU A 1 28 ? 7.081 7.733 3.533 1.00 0.00 28 GLU A N 13
ATOM 18782 C CA . GLU A 1 28 ? 5.958 8.607 3.852 1.00 0.00 28 GLU A CA 13
ATOM 18783 C C . GLU A 1 28 ? 5.088 8.846 2.621 1.00 0.00 28 GLU A C 13
ATOM 18784 O O . GLU A 1 28 ? 5.569 9.317 1.590 1.00 0.00 28 GLU A O 13
ATOM 18796 N N . TRP A 1 29 ? 3.807 8.516 2.737 1.00 0.00 29 TRP A N 13
ATOM 18797 C CA . TRP A 1 29 ? 2.870 8.694 1.633 1.00 0.00 29 TRP A CA 13
ATOM 18798 C C . TRP A 1 29 ? 1.762 9.671 2.012 1.00 0.00 29 TRP A C 13
ATOM 18799 O O . TRP A 1 29 ? 1.096 9.502 3.033 1.00 0.00 29 TRP A O 13
ATOM 18820 N N . GLN A 1 30 ? 1.572 10.692 1.183 1.00 0.00 30 GLN A N 13
ATOM 18821 C CA . GLN A 1 30 ? 0.544 11.696 1.433 1.00 0.00 30 GLN A CA 13
ATOM 18822 C C . GLN A 1 30 ? -0.351 11.875 0.211 1.00 0.00 30 GLN A C 13
ATOM 18823 O O . GLN A 1 30 ? 0.056 11.592 -0.916 1.00 0.00 30 GLN A O 13
ATOM 18837 N N . TYR A 1 31 ? -1.572 12.344 0.442 1.00 0.00 31 TYR A N 13
ATOM 18838 C CA . TYR A 1 31 ? -2.526 12.558 -0.639 1.00 0.00 31 TYR A CA 13
ATOM 18839 C C . TYR A 1 31 ? -2.987 14.011 -0.681 1.00 0.00 31 TYR A C 13
ATOM 18840 O O . TYR A 1 31 ? -3.249 14.621 0.357 1.00 0.00 31 TYR A O 13
ATOM 18858 N N . ILE A 1 32 ? -3.085 14.560 -1.887 1.00 0.00 32 ILE A N 13
ATOM 18859 C CA . ILE A 1 32 ? -3.515 15.941 -2.065 1.00 0.00 32 ILE A CA 13
ATOM 18860 C C . ILE A 1 32 ? -5.028 16.027 -2.241 1.00 0.00 32 ILE A C 13
ATOM 18861 O O . ILE A 1 32 ? -5.562 15.666 -3.289 1.00 0.00 32 ILE A O 13
ATOM 18877 N N . ASP A 1 33 ? -5.712 16.509 -1.209 1.00 0.00 33 ASP A N 13
ATOM 18878 C CA . ASP A 1 33 ? -7.163 16.646 -1.250 1.00 0.00 33 ASP A CA 13
ATOM 18879 C C . ASP A 1 33 ? -7.574 17.812 -2.144 1.00 0.00 33 ASP A C 13
ATOM 18880 O O . ASP A 1 33 ? -6.742 18.630 -2.538 1.00 0.00 33 ASP A O 13
ATOM 18889 N N . LYS A 1 34 ? -8.862 17.883 -2.460 1.00 0.00 34 LYS A N 13
ATOM 18890 C CA . LYS A 1 34 ? -9.385 18.949 -3.306 1.00 0.00 34 LYS A CA 13
ATOM 18891 C C . LYS A 1 34 ? -8.547 20.216 -3.166 1.00 0.00 34 LYS A C 13
ATOM 18892 O O . LYS A 1 34 ? -7.782 20.568 -4.062 1.00 0.00 34 LYS A O 13
ATOM 18911 N N . ASN A 1 35 ? -8.698 20.897 -2.034 1.00 0.00 35 ASN A N 13
ATOM 18912 C CA . ASN A 1 35 ? -7.954 22.125 -1.776 1.00 0.00 35 ASN A CA 13
ATOM 18913 C C . ASN A 1 35 ? -7.119 21.998 -0.505 1.00 0.00 35 ASN A C 13
ATOM 18914 O O . ASN A 1 35 ? -6.671 22.998 0.057 1.00 0.00 35 ASN A O 13
ATOM 18925 N N . ILE A 1 36 ? -6.914 20.763 -0.059 1.00 0.00 36 ILE A N 13
ATOM 18926 C CA . ILE A 1 36 ? -6.132 20.506 1.143 1.00 0.00 36 ILE A CA 13
ATOM 18927 C C . ILE A 1 36 ? -5.104 19.406 0.906 1.00 0.00 36 ILE A C 13
ATOM 18928 O O . ILE A 1 36 ? -5.332 18.487 0.118 1.00 0.00 36 ILE A O 13
ATOM 18944 N N . THR A 1 37 ? -3.970 19.504 1.593 1.00 0.00 37 THR A N 13
ATOM 18945 C CA . THR A 1 37 ? -2.906 18.517 1.458 1.00 0.00 37 THR A CA 13
ATOM 18946 C C . THR A 1 37 ? -2.665 17.784 2.773 1.00 0.00 37 THR A C 13
ATOM 18947 O O . THR A 1 37 ? -1.991 18.298 3.665 1.00 0.00 37 THR A O 13
ATOM 18958 N N . GLN A 1 38 ? -3.220 16.582 2.886 1.00 0.00 38 GLN A N 13
ATOM 18959 C CA . GLN A 1 38 ? -3.064 15.779 4.093 1.00 0.00 38 GLN A CA 13
ATOM 18960 C C . GLN A 1 38 ? -2.208 14.547 3.821 1.00 0.00 38 GLN A C 13
ATOM 18961 O O . GLN A 1 38 ? -1.857 14.264 2.675 1.00 0.00 38 GLN A O 13
ATOM 18975 N N . CYS A 1 39 ? -1.874 13.819 4.881 1.00 0.00 39 CYS A N 13
ATOM 18976 C CA . CYS A 1 39 ? -1.057 12.617 4.756 1.00 0.00 39 CYS A CA 13
ATOM 18977 C C . CYS A 1 39 ? -1.831 11.384 5.213 1.00 0.00 39 CYS A C 13
ATOM 18978 O O . CYS A 1 39 ? -2.891 11.496 5.829 1.00 0.00 39 CYS A O 13
ATOM 18986 N N . PHE A 1 40 ? -1.294 10.208 4.906 1.00 0.00 40 PHE A N 13
ATOM 18987 C CA . PHE A 1 40 ? -1.934 8.954 5.283 1.00 0.0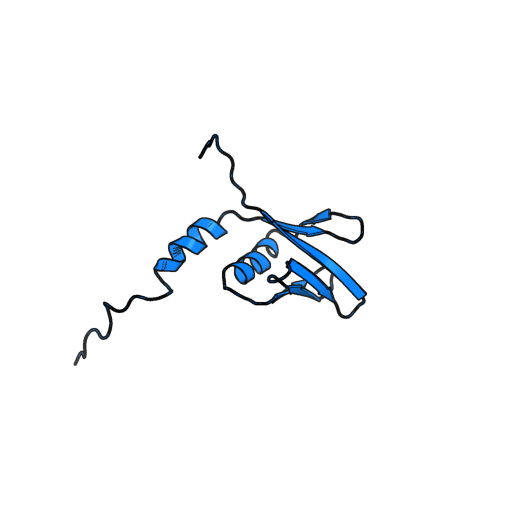0 40 PHE A CA 13
ATOM 18988 C C . PHE A 1 40 ? -1.453 8.487 6.654 1.00 0.00 40 PHE A C 13
ATOM 18989 O O . PHE A 1 40 ? -0.487 9.021 7.199 1.00 0.00 40 PHE A O 13
ATOM 19006 N N . ASP A 1 41 ? -2.133 7.488 7.204 1.00 0.00 41 ASP A N 13
ATOM 19007 C CA . ASP A 1 41 ? -1.776 6.948 8.511 1.00 0.00 41 ASP A CA 13
ATOM 19008 C C . ASP A 1 41 ? -0.620 5.960 8.393 1.00 0.00 41 ASP A C 13
ATOM 19009 O O . ASP A 1 41 ? -0.196 5.612 7.291 1.00 0.00 41 ASP A O 13
ATOM 19018 N N . LYS A 1 42 ? -0.112 5.512 9.536 1.00 0.00 42 LYS A N 13
ATOM 19019 C CA . LYS A 1 42 ? 0.995 4.564 9.563 1.00 0.00 42 LYS A CA 13
ATOM 19020 C C . LYS A 1 42 ? 0.546 3.188 9.081 1.00 0.00 42 LYS A C 13
ATOM 19021 O O . LYS A 1 42 ? 1.366 2.357 8.694 1.00 0.00 42 LYS A O 13
ATOM 19040 N N . MET A 1 43 ? -0.763 2.957 9.106 1.00 0.00 43 MET A N 13
ATOM 19041 C CA . MET A 1 43 ? -1.321 1.682 8.668 1.00 0.00 43 MET A CA 13
ATOM 19042 C C . MET A 1 43 ? -1.545 1.676 7.159 1.00 0.00 43 MET A C 13
ATOM 19043 O O . MET A 1 43 ? -1.473 0.629 6.515 1.00 0.00 43 MET A O 13
ATOM 19057 N N . THR A 1 44 ? -1.817 2.851 6.601 1.00 0.00 44 THR A N 13
ATOM 19058 C CA . THR A 1 44 ? -2.053 2.981 5.169 1.00 0.00 44 THR A CA 13
ATOM 19059 C C . THR A 1 44 ? -0.751 3.231 4.417 1.00 0.00 44 THR A C 13
ATOM 19060 O O . THR A 1 44 ? -0.468 2.580 3.413 1.00 0.00 44 THR A O 13
ATOM 19071 N N . ASN A 1 45 ? 0.039 4.179 4.911 1.00 0.00 45 ASN A N 13
ATOM 19072 C CA . ASN A 1 45 ? 1.313 4.515 4.286 1.00 0.00 45 ASN A CA 13
ATOM 19073 C C . ASN A 1 45 ? 1.977 3.272 3.702 1.00 0.00 45 ASN A C 13
ATOM 19074 O O . ASN A 1 45 ? 2.605 3.330 2.645 1.00 0.00 45 ASN A O 13
ATOM 19085 N N . MET A 1 46 ? 1.833 2.149 4.397 1.00 0.00 46 MET A N 13
ATOM 19086 C CA . MET A 1 46 ? 2.418 0.891 3.947 1.00 0.00 46 MET A CA 13
ATOM 19087 C C . MET A 1 46 ? 1.597 0.286 2.813 1.00 0.00 46 MET A C 13
ATOM 19088 O O . MET A 1 46 ? 2.146 -0.164 1.807 1.00 0.00 46 MET A O 13
ATOM 19102 N N . LYS A 1 47 ? 0.279 0.278 2.981 1.00 0.00 47 LYS A N 13
ATOM 19103 C CA . LYS A 1 47 ? -0.619 -0.271 1.971 1.00 0.00 47 LYS A CA 13
ATOM 19104 C C . LYS A 1 47 ? -0.299 0.297 0.593 1.00 0.00 47 LYS A C 13
ATOM 19105 O O . LYS A 1 47 ? -0.621 -0.309 -0.430 1.00 0.00 47 LYS A O 13
ATOM 19124 N N . LEU A 1 48 ? 0.336 1.464 0.571 1.00 0.00 48 LEU A N 13
ATOM 19125 C CA . LEU A 1 48 ? 0.700 2.114 -0.683 1.00 0.00 48 LEU A CA 13
ATOM 19126 C C . LEU A 1 48 ? 2.110 1.720 -1.110 1.00 0.00 48 LEU A C 13
ATOM 19127 O O . LEU A 1 48 ? 2.298 1.067 -2.136 1.00 0.00 48 LEU A O 13
ATOM 19143 N N . GLU A 1 49 ? 3.098 2.121 -0.316 1.00 0.00 49 GLU A N 13
ATOM 19144 C CA . GLU A 1 49 ? 4.491 1.809 -0.612 1.00 0.00 49 GLU A CA 13
ATOM 19145 C C . GLU A 1 49 ? 4.639 0.358 -1.063 1.00 0.00 49 GLU A C 13
ATOM 19146 O O . GLU A 1 49 ? 5.376 0.061 -2.003 1.00 0.00 49 GLU A O 13
ATOM 19158 N N . VAL A 1 50 ? 3.933 -0.541 -0.385 1.00 0.00 50 VAL A N 13
ATOM 19159 C CA . VAL A 1 50 ? 3.985 -1.960 -0.715 1.00 0.00 50 VAL A CA 13
ATOM 19160 C C . VAL A 1 50 ? 3.628 -2.198 -2.178 1.00 0.00 50 VAL A C 13
ATOM 19161 O O . VAL A 1 50 ? 4.232 -3.036 -2.846 1.00 0.00 50 VAL A O 13
ATOM 19174 N N . ALA A 1 51 ? 2.643 -1.453 -2.669 1.00 0.00 51 ALA A N 13
ATOM 19175 C CA . ALA A 1 51 ? 2.207 -1.581 -4.054 1.00 0.00 51 ALA A CA 13
ATOM 19176 C C . ALA A 1 51 ? 3.208 -0.934 -5.006 1.00 0.00 51 ALA A C 13
ATOM 19177 O O . ALA A 1 51 ? 3.379 -1.383 -6.140 1.00 0.00 51 ALA A O 13
ATOM 19184 N N . TRP A 1 52 ? 3.865 0.121 -4.539 1.00 0.00 52 TRP A N 13
ATOM 19185 C CA . TRP A 1 52 ? 4.849 0.829 -5.350 1.00 0.00 52 TRP A CA 13
ATOM 19186 C C . TRP A 1 52 ? 6.139 0.025 -5.467 1.00 0.00 52 TRP A C 13
ATOM 19187 O O . TRP A 1 52 ? 6.835 0.094 -6.480 1.00 0.00 52 TRP A O 13
ATOM 19208 N N . LYS A 1 53 ? 6.452 -0.737 -4.425 1.00 0.00 53 LYS A N 13
ATOM 19209 C CA . LYS A 1 53 ? 7.658 -1.557 -4.411 1.00 0.00 53 LYS A CA 13
ATOM 19210 C C . LYS A 1 53 ? 7.383 -2.940 -4.992 1.00 0.00 53 LYS A C 13
ATOM 19211 O O . LYS A 1 53 ? 8.286 -3.597 -5.509 1.00 0.00 53 LYS A O 13
ATOM 19230 N N . ALA A 1 54 ? 6.130 -3.375 -4.905 1.00 0.00 54 ALA A N 13
ATOM 19231 C CA . ALA A 1 54 ? 5.736 -4.678 -5.425 1.00 0.00 54 ALA A CA 13
ATOM 19232 C C . ALA A 1 54 ? 5.425 -4.603 -6.916 1.00 0.00 54 ALA A C 13
ATOM 19233 O O . ALA A 1 54 ? 4.835 -5.522 -7.485 1.00 0.00 54 ALA A O 13
ATOM 19240 N N . LYS A 1 55 ? 5.824 -3.502 -7.544 1.00 0.00 55 LYS A N 13
ATOM 19241 C CA . LYS A 1 55 ? 5.589 -3.306 -8.970 1.00 0.00 55 LYS A CA 13
ATOM 19242 C C . LYS A 1 55 ? 4.112 -3.484 -9.307 1.00 0.00 55 LYS A C 13
ATOM 19243 O O . LYS A 1 55 ? 3.764 -4.050 -10.343 1.00 0.00 55 LYS A O 13
ATOM 19262 N N . LYS A 1 56 ? 3.246 -2.995 -8.426 1.00 0.00 56 LYS A N 13
ATOM 19263 C CA . LYS A 1 56 ? 1.805 -3.097 -8.630 1.00 0.00 56 LYS A CA 13
ATOM 19264 C C . LYS A 1 56 ? 1.297 -1.949 -9.496 1.00 0.00 56 LYS A C 13
ATOM 19265 O O . LYS A 1 56 ? 1.986 -0.946 -9.683 1.00 0.00 56 LYS A O 13
ATOM 19284 N N . LYS A 1 57 ? 0.086 -2.101 -10.021 1.00 0.00 57 LYS A N 13
ATOM 19285 C CA . LYS A 1 57 ? -0.518 -1.077 -10.865 1.00 0.00 57 LYS A CA 13
ATOM 19286 C C . LYS A 1 57 ? -1.288 -0.064 -10.024 1.00 0.00 57 LYS A C 13
ATOM 19287 O O . LYS A 1 57 ? -1.317 1.126 -10.340 1.00 0.00 57 LYS A O 13
ATOM 19306 N N . ASP A 1 58 ? -1.910 -0.543 -8.952 1.00 0.00 58 ASP A N 13
ATOM 19307 C CA . ASP A 1 58 ? -2.679 0.321 -8.064 1.00 0.00 58 ASP A CA 13
ATOM 19308 C C . ASP A 1 58 ? -3.089 -0.426 -6.799 1.00 0.00 58 ASP A C 13
ATOM 19309 O O . ASP A 1 58 ? -3.209 -1.652 -6.800 1.00 0.00 58 ASP A O 13
ATOM 19318 N N . THR A 1 59 ? -3.302 0.320 -5.720 1.00 0.00 59 THR A N 13
ATOM 19319 C CA . THR A 1 59 ? -3.695 -0.271 -4.447 1.00 0.00 59 THR A CA 13
ATOM 19320 C C . THR A 1 59 ? -4.935 0.413 -3.883 1.00 0.00 59 THR A C 13
ATOM 19321 O O . THR A 1 59 ? -5.025 1.641 -3.864 1.00 0.00 59 THR A O 13
ATOM 19332 N N . VAL A 1 60 ? -5.891 -0.388 -3.423 1.00 0.00 60 VAL A N 13
ATOM 19333 C CA . VAL A 1 60 ? -7.125 0.141 -2.856 1.00 0.00 60 VAL A CA 13
ATOM 19334 C C . VAL A 1 60 ? -6.958 0.460 -1.375 1.00 0.00 60 VAL A C 13
ATOM 19335 O O . VAL A 1 60 ? -6.390 -0.329 -0.619 1.00 0.00 60 VAL A O 13
ATOM 19348 N N . VAL A 1 61 ? -7.455 1.623 -0.966 1.00 0.00 61 VAL A N 13
ATOM 19349 C CA . VAL A 1 61 ? -7.362 2.047 0.426 1.00 0.00 61 VAL A CA 13
ATOM 19350 C C . VAL A 1 61 ? -8.634 2.762 0.868 1.00 0.00 61 VAL A C 13
ATOM 19351 O O . VAL A 1 61 ? -9.289 3.433 0.072 1.00 0.00 61 VAL A O 13
ATOM 19364 N N . GLN A 1 62 ? -8.976 2.614 2.144 1.00 0.00 62 GLN A N 13
ATOM 19365 C CA . GLN A 1 62 ? -10.170 3.246 2.693 1.00 0.00 62 GLN A CA 13
ATOM 19366 C C . GLN A 1 62 ? -9.923 4.724 2.974 1.00 0.00 62 GLN A C 13
ATOM 19367 O O . GLN A 1 62 ? -9.201 5.075 3.908 1.00 0.00 62 GLN A O 13
ATOM 19381 N N . ILE A 1 63 ? -10.526 5.585 2.161 1.00 0.00 63 ILE A N 13
ATOM 19382 C CA . ILE A 1 63 ? -10.371 7.025 2.324 1.00 0.00 63 ILE A CA 13
ATOM 19383 C C . ILE A 1 63 ? -11.720 7.702 2.540 1.00 0.00 63 ILE A C 13
ATOM 19384 O O . ILE A 1 63 ? -12.637 7.556 1.731 1.00 0.00 63 ILE A O 13
ATOM 19400 N N . HIS A 1 64 ? -11.835 8.445 3.637 1.00 0.00 64 HIS A N 13
ATOM 19401 C CA . HIS A 1 64 ? -13.072 9.147 3.959 1.00 0.00 64 HIS A CA 13
ATOM 19402 C C . HIS A 1 64 ? -14.216 8.161 4.174 1.00 0.00 64 HIS A C 13
ATOM 19403 O O . HIS A 1 64 ? -15.365 8.446 3.840 1.00 0.00 64 HIS A O 13
ATOM 19418 N N . ASN A 1 65 ? -13.893 7.000 4.734 1.00 0.00 65 ASN A N 13
ATOM 19419 C CA . ASN A 1 65 ? -14.894 5.971 4.992 1.00 0.00 65 ASN A CA 13
ATOM 19420 C C . ASN A 1 65 ? -15.439 5.402 3.686 1.00 0.00 65 ASN A C 13
ATOM 19421 O O . ASN A 1 65 ? -16.578 4.940 3.626 1.00 0.00 65 ASN A O 13
ATOM 19432 N N . GLN A 1 66 ? -14.616 5.438 2.642 1.00 0.00 66 GLN A N 13
ATOM 19433 C CA . GLN A 1 66 ? -15.016 4.926 1.337 1.00 0.00 66 GLN A CA 13
ATOM 19434 C C . GLN A 1 66 ? -13.823 4.332 0.596 1.00 0.00 66 GLN A C 13
ATOM 19435 O O . GLN A 1 66 ? -12.752 4.937 0.537 1.00 0.00 66 GLN A O 13
ATOM 19449 N N . ASP A 1 67 ? -14.014 3.144 0.033 1.00 0.00 67 ASP A N 13
ATOM 19450 C CA . ASP A 1 67 ? -12.953 2.468 -0.704 1.00 0.00 67 ASP A CA 13
ATOM 19451 C C . ASP A 1 67 ? -12.523 3.291 -1.915 1.00 0.00 67 ASP A C 13
ATOM 19452 O O . ASP A 1 67 ? -13.357 3.754 -2.692 1.00 0.00 67 ASP A O 13
ATOM 19461 N N . PHE A 1 68 ? -11.215 3.470 -2.067 1.00 0.00 68 PHE A N 13
ATOM 19462 C CA . PHE A 1 68 ? -10.673 4.240 -3.181 1.00 0.00 68 PHE A CA 13
ATOM 19463 C C . PHE A 1 68 ? -9.576 3.459 -3.898 1.00 0.00 68 PHE A C 13
ATOM 19464 O O . PHE A 1 68 ? -8.958 2.562 -3.324 1.00 0.00 68 PHE A O 13
ATOM 19481 N N . THR A 1 69 ? -9.338 3.807 -5.160 1.00 0.00 69 THR A N 13
ATOM 19482 C CA . THR A 1 69 ? -8.317 3.139 -5.957 1.00 0.00 69 THR A CA 13
ATOM 19483 C C . THR A 1 69 ? -7.125 4.056 -6.203 1.00 0.00 69 THR A C 13
ATOM 19484 O O . THR A 1 69 ? -7.215 5.017 -6.968 1.00 0.00 69 THR A O 13
ATOM 19495 N N . VAL A 1 70 ? -6.007 3.754 -5.550 1.00 0.00 70 VAL A N 13
ATOM 19496 C CA . VAL A 1 70 ? -4.795 4.551 -5.700 1.00 0.00 70 VAL A CA 13
ATOM 19497 C C . VAL A 1 70 ? -3.902 3.991 -6.802 1.00 0.00 70 VAL A C 13
ATOM 19498 O O . VAL A 1 70 ? -3.344 2.902 -6.670 1.00 0.00 70 VAL A O 13
ATOM 19511 N N . ASP A 1 71 ? -3.772 4.744 -7.889 1.00 0.00 71 ASP A N 13
ATOM 19512 C CA . ASP A 1 71 ? -2.945 4.325 -9.015 1.00 0.00 71 ASP A CA 13
ATOM 19513 C C . ASP A 1 71 ? -1.512 4.823 -8.852 1.00 0.00 71 ASP A C 13
ATOM 19514 O O . ASP A 1 71 ? -1.274 6.022 -8.698 1.00 0.00 71 ASP A O 13
ATOM 19523 N N . LEU A 1 72 ? -0.562 3.896 -8.886 1.00 0.00 72 LEU A N 13
ATOM 19524 C CA . LEU A 1 72 ? 0.849 4.240 -8.742 1.00 0.00 72 LEU A CA 13
ATOM 19525 C C . LEU A 1 72 ? 1.422 4.751 -10.059 1.00 0.00 72 LEU A C 13
ATOM 19526 O O . LEU A 1 72 ? 2.326 5.586 -10.072 1.00 0.00 72 LEU A O 13
ATOM 19542 N N . SER A 1 73 ? 0.889 4.244 -11.167 1.00 0.00 73 SER A N 13
ATOM 19543 C CA . SER A 1 73 ? 1.349 4.648 -12.490 1.00 0.00 73 SER A CA 13
ATOM 19544 C C . SER A 1 73 ? 1.482 6.165 -12.580 1.00 0.00 73 SER A C 13
ATOM 19545 O O . SER A 1 73 ? 2.448 6.684 -13.140 1.00 0.00 73 SER A O 13
ATOM 19553 N N . THR A 1 74 ? 0.503 6.872 -12.024 1.00 0.00 74 THR A N 13
ATOM 19554 C CA . THR A 1 74 ? 0.508 8.330 -12.041 1.00 0.00 74 THR A CA 13
ATOM 19555 C C . THR A 1 74 ? 0.480 8.897 -10.627 1.00 0.00 74 THR A C 13
ATOM 19556 O O . THR A 1 74 ? 0.697 10.090 -10.422 1.00 0.00 74 THR A O 13
ATOM 19567 N N . ASN A 1 75 ? 0.211 8.032 -9.653 1.00 0.00 75 ASN A N 13
ATOM 19568 C CA . ASN A 1 75 ? 0.155 8.448 -8.256 1.00 0.00 75 ASN A CA 13
ATOM 19569 C C . ASN A 1 75 ? -1.079 9.305 -7.993 1.00 0.00 75 ASN A C 13
ATOM 19570 O O . ASN A 1 75 ? -0.976 10.427 -7.496 1.00 0.00 75 ASN A O 13
ATOM 19581 N N . THR A 1 76 ? -2.248 8.769 -8.330 1.00 0.00 76 THR A N 13
ATOM 19582 C CA . THR A 1 76 ? -3.503 9.484 -8.131 1.00 0.00 76 THR A CA 13
ATOM 19583 C C . THR A 1 76 ? -4.609 8.538 -7.681 1.00 0.00 76 THR A C 13
ATOM 19584 O O . THR A 1 76 ? -4.755 7.439 -8.215 1.00 0.00 76 THR A O 13
ATOM 19595 N N . ALA A 1 77 ? -5.388 8.972 -6.695 1.00 0.00 77 ALA A N 13
ATOM 19596 C CA . ALA A 1 77 ? -6.484 8.164 -6.175 1.00 0.00 77 ALA A CA 13
ATOM 19597 C C . ALA A 1 77 ? -7.804 8.533 -6.845 1.00 0.00 77 ALA A C 13
ATOM 19598 O O . ALA A 1 77 ? -8.017 9.683 -7.229 1.00 0.00 77 ALA A O 13
ATOM 19605 N N . THR A 1 78 ? -8.688 7.549 -6.982 1.00 0.00 78 THR A N 13
ATOM 19606 C CA . THR A 1 78 ? -9.986 7.770 -7.606 1.00 0.00 78 THR A CA 13
ATOM 19607 C C . THR A 1 78 ? -11.048 6.857 -7.005 1.00 0.00 78 THR A C 13
ATOM 19608 O O . THR A 1 78 ? -10.752 5.741 -6.578 1.00 0.00 78 THR A O 13
ATOM 19619 N N . ALA A 1 79 ? -12.287 7.338 -6.974 1.00 0.00 79 ALA A N 13
ATOM 19620 C CA . ALA A 1 79 ? -13.393 6.563 -6.427 1.00 0.00 79 ALA A CA 13
ATOM 19621 C C . ALA A 1 79 ? -14.648 6.720 -7.279 1.00 0.00 79 ALA A C 13
ATOM 19622 O O . ALA A 1 79 ? -14.847 7.732 -7.953 1.00 0.00 79 ALA A O 13
ATOM 19629 N N . PRO A 1 80 ? -15.515 5.697 -7.252 1.00 0.00 80 PRO A N 13
ATOM 19630 C CA . PRO A 1 80 ? -16.766 5.699 -8.017 1.00 0.00 80 PRO A CA 13
ATOM 19631 C C . PRO A 1 80 ? -17.778 6.700 -7.471 1.00 0.00 80 PRO A C 13
ATOM 19632 O O . PRO A 1 80 ? -18.898 6.798 -7.971 1.00 0.00 80 PRO A O 13
ATOM 19643 N N . GLN A 1 81 ? -17.376 7.440 -6.443 1.00 0.00 81 GLN A N 13
ATOM 19644 C CA . GLN A 1 81 ? -18.250 8.433 -5.830 1.00 0.00 81 GLN A CA 13
ATOM 19645 C C . GLN A 1 81 ? -18.142 9.773 -6.551 1.00 0.00 81 GLN A C 13
ATOM 19646 O O . GLN A 1 81 ? -19.128 10.494 -6.694 1.00 0.00 81 GLN A O 13
ATOM 19660 N N . GLY A 1 82 ? -16.935 10.100 -7.004 1.00 0.00 82 GLY A N 13
ATOM 19661 C CA . GLY A 1 82 ? -16.720 11.353 -7.704 1.00 0.00 82 GLY A CA 13
ATOM 19662 C C . GLY A 1 82 ? -15.644 12.202 -7.057 1.00 0.00 82 GLY A C 13
ATOM 19663 O O . GLY A 1 82 ? -15.730 13.430 -7.058 1.00 0.00 82 GLY A O 13
ATOM 19667 N N . GLN A 1 83 ? -14.630 11.547 -6.501 1.00 0.00 83 GLN A N 13
ATOM 19668 C CA . GLN A 1 83 ? -13.534 12.251 -5.845 1.00 0.00 83 GLN A CA 13
ATOM 19669 C C . GLN A 1 83 ? -12.190 11.641 -6.228 1.00 0.00 83 GLN A C 13
ATOM 19670 O O . GLN A 1 83 ? -12.030 10.420 -6.241 1.00 0.00 83 GLN A O 13
ATOM 19684 N N . THR A 1 84 ? -11.223 12.499 -6.539 1.00 0.00 84 THR A N 13
ATOM 19685 C CA . THR A 1 84 ? -9.893 12.045 -6.923 1.00 0.00 84 THR A CA 13
ATOM 19686 C C . THR A 1 84 ? -8.811 12.877 -6.243 1.00 0.00 84 THR A C 13
ATOM 19687 O O . THR A 1 84 ? -8.958 14.087 -6.075 1.00 0.00 84 THR A O 13
ATOM 19698 N N . PHE A 1 85 ? -7.724 12.219 -5.853 1.00 0.00 85 PHE A N 13
ATOM 19699 C CA . PHE A 1 85 ? -6.616 12.898 -5.191 1.00 0.00 85 PHE A CA 13
ATOM 19700 C C . PHE A 1 85 ? -5.280 12.483 -5.800 1.00 0.00 85 PHE A C 13
ATOM 19701 O O . PHE A 1 85 ? -5.225 11.613 -6.671 1.00 0.00 85 PHE A O 13
ATOM 19718 N N . THR A 1 86 ? -4.204 13.111 -5.337 1.00 0.00 86 THR A N 13
ATOM 19719 C CA . THR A 1 86 ? -2.869 12.809 -5.837 1.00 0.00 86 THR A CA 13
ATOM 19720 C C . THR A 1 86 ? -1.954 12.338 -4.712 1.00 0.00 86 THR A C 13
ATOM 19721 O O . THR A 1 86 ? -1.795 13.021 -3.700 1.00 0.00 86 THR A O 13
ATOM 19732 N N . VAL A 1 87 ? -1.354 11.166 -4.895 1.00 0.00 87 VAL A N 13
ATOM 19733 C CA . VAL A 1 87 ? -0.453 10.604 -3.896 1.00 0.00 87 VAL A CA 13
ATOM 19734 C C . VAL A 1 87 ? 1.002 10.910 -4.233 1.00 0.00 87 VAL A C 13
ATOM 19735 O O . VAL A 1 87 ? 1.406 10.843 -5.393 1.00 0.00 87 VAL A O 13
ATOM 19748 N N . GLN A 1 88 ? 1.783 11.246 -3.212 1.00 0.00 88 GLN A N 13
ATOM 19749 C CA . GLN A 1 88 ? 3.193 11.562 -3.401 1.00 0.00 88 GLN A CA 13
ATOM 19750 C C . GLN A 1 88 ? 4.070 10.699 -2.500 1.00 0.00 88 GLN A C 13
ATOM 19751 O O . GLN A 1 88 ? 3.745 10.470 -1.335 1.00 0.00 88 GLN A O 13
ATOM 19765 N N . ARG A 1 89 ? 5.183 10.222 -3.048 1.00 0.00 89 ARG A N 13
ATOM 19766 C CA . ARG A 1 89 ? 6.107 9.382 -2.294 1.00 0.00 89 ARG A CA 13
ATOM 19767 C C . ARG A 1 89 ? 7.275 10.204 -1.757 1.00 0.00 89 ARG A C 13
ATOM 19768 O O . ARG A 1 89 ? 7.954 10.903 -2.511 1.00 0.00 89 ARG A O 13
ATOM 19789 N N . LEU A 1 90 ? 7.503 10.116 -0.452 1.00 0.00 90 LEU A N 13
ATOM 19790 C CA . LEU A 1 90 ? 8.589 10.852 0.187 1.00 0.00 90 LEU A CA 13
ATOM 19791 C C . LEU A 1 90 ? 9.353 9.959 1.160 1.00 0.00 90 LEU A C 13
ATOM 19792 O O . LEU A 1 90 ? 8.756 9.282 1.996 1.00 0.00 90 LEU A O 13
ATOM 19808 N N . VAL A 1 91 ? 10.677 9.966 1.046 1.00 0.00 91 VAL A N 13
ATOM 19809 C CA . VAL A 1 91 ? 11.524 9.160 1.918 1.00 0.00 91 VAL A CA 13
ATOM 19810 C C . VAL A 1 91 ? 11.873 9.915 3.195 1.00 0.00 91 VAL A C 13
ATOM 19811 O O . VAL A 1 91 ? 12.100 11.125 3.173 1.00 0.00 91 VAL A O 13
ATOM 19824 N N . LYS A 1 92 ? 11.915 9.193 4.310 1.00 0.00 92 LYS A N 13
ATOM 19825 C CA . LYS A 1 92 ? 12.239 9.793 5.599 1.00 0.00 92 LYS A CA 13
ATOM 19826 C C . LYS A 1 92 ? 13.314 8.986 6.320 1.00 0.00 92 LYS A C 13
ATOM 19827 O O . LYS A 1 92 ? 13.144 7.793 6.571 1.00 0.00 92 LYS A O 13
ATOM 19846 N N . ALA A 1 93 ? 14.420 9.644 6.651 1.00 0.00 93 ALA A N 13
ATOM 19847 C CA . ALA A 1 93 ? 15.521 8.989 7.346 1.00 0.00 93 ALA A CA 13
ATOM 19848 C C . ALA A 1 93 ? 16.471 10.012 7.958 1.00 0.00 93 ALA A C 13
ATOM 19849 O O . ALA A 1 93 ? 16.819 11.008 7.323 1.00 0.00 93 ALA A O 13
ATOM 19856 N N . SER A 1 94 ? 16.887 9.762 9.195 1.00 0.00 94 SER A N 13
ATOM 19857 C CA . SER A 1 94 ? 17.794 10.664 9.895 1.00 0.00 94 SER A CA 13
ATOM 19858 C C . SER A 1 94 ? 18.965 11.058 9.000 1.00 0.00 94 SER A C 13
ATOM 19859 O O . SER A 1 94 ? 19.864 10.257 8.747 1.00 0.00 94 SER A O 13
ATOM 19867 N N . GLY A 1 95 ? 18.947 12.299 8.523 1.00 0.00 95 GLY A N 13
ATOM 19868 C CA . GLY A 1 95 ? 20.012 12.779 7.662 1.00 0.00 95 GLY A CA 13
ATOM 19869 C C . GLY A 1 95 ? 20.547 14.128 8.099 1.00 0.00 95 GLY A C 13
ATOM 19870 O O . GLY A 1 95 ? 20.273 14.601 9.202 1.00 0.00 95 GLY A O 13
ATOM 19874 N N . PRO A 1 96 ? 21.331 14.770 7.220 1.00 0.00 96 PRO A N 13
ATOM 19875 C CA . PRO A 1 96 ? 21.924 16.082 7.499 1.00 0.00 96 PRO A CA 13
ATOM 19876 C C . PRO A 1 96 ? 20.882 17.194 7.531 1.00 0.00 96 PRO A C 13
ATOM 19877 O O . PRO A 1 96 ? 20.840 17.993 8.467 1.00 0.00 96 PRO A O 13
ATOM 19888 N N . SER A 1 97 ? 20.041 17.240 6.502 1.00 0.00 97 SER A N 13
ATOM 19889 C CA . SER A 1 97 ? 19.000 18.257 6.411 1.00 0.00 97 SER A CA 13
ATOM 19890 C C . SER A 1 97 ? 17.899 18.002 7.436 1.00 0.00 97 SER A C 13
ATOM 19891 O O . SER A 1 97 ? 17.425 16.876 7.585 1.00 0.00 97 SER A O 13
ATOM 19899 N N . SER A 1 98 ? 17.497 19.055 8.139 1.00 0.00 98 SER A N 13
ATOM 19900 C CA . SER A 1 98 ? 16.455 18.946 9.153 1.00 0.00 98 SER A CA 13
ATOM 19901 C C . SER A 1 98 ? 15.110 18.612 8.515 1.00 0.00 98 SER A C 13
ATOM 19902 O O . SER A 1 98 ? 14.502 19.449 7.848 1.00 0.00 98 SER A O 13
ATOM 19910 N N . GLY A 1 99 ? 14.651 17.382 8.725 1.00 0.00 99 GLY A N 13
ATOM 19911 C CA . GLY A 1 99 ? 13.381 16.959 8.165 1.00 0.00 99 GLY A CA 13
ATOM 19912 C C . GLY A 1 99 ? 13.543 15.882 7.110 1.00 0.00 99 GLY A C 13
ATOM 19913 O O . GLY A 1 99 ? 13.933 16.167 5.977 1.00 0.00 99 GLY A O 13
ATOM 19917 N N . GLY A 1 1 ? 25.423 5.520 -17.261 1.00 0.00 1 GLY A N 14
ATOM 19918 C CA . GLY A 1 1 ? 25.048 5.183 -18.622 1.00 0.00 1 GLY A CA 14
ATOM 19919 C C . GLY A 1 1 ? 24.138 3.972 -18.689 1.00 0.00 1 GLY A C 14
ATOM 19920 O O . GLY A 1 1 ? 24.570 2.848 -18.435 1.00 0.00 1 GLY A O 14
ATOM 19924 N N . SER A 1 2 ? 22.874 4.202 -19.031 1.00 0.00 2 SER A N 14
ATOM 19925 C CA . SER A 1 2 ? 21.900 3.121 -19.126 1.00 0.00 2 SER A CA 14
ATOM 19926 C C . SER A 1 2 ? 20.771 3.490 -20.083 1.00 0.00 2 SER A C 14
ATOM 19927 O O . SER A 1 2 ? 20.426 4.663 -20.232 1.00 0.00 2 SER A O 14
ATOM 19935 N N . SER A 1 3 ? 20.198 2.480 -20.731 1.00 0.00 3 SER A N 14
ATOM 19936 C CA . SER A 1 3 ? 19.111 2.698 -21.678 1.00 0.00 3 SER A CA 14
ATOM 19937 C C . SER A 1 3 ? 18.046 1.613 -21.540 1.00 0.00 3 SER A C 14
ATOM 19938 O O . SER A 1 3 ? 18.305 0.539 -21.000 1.00 0.00 3 SER A O 14
ATOM 19946 N N . GLY A 1 4 ? 16.846 1.904 -22.034 1.00 0.00 4 GLY A N 14
ATOM 19947 C CA . GLY A 1 4 ? 15.760 0.945 -21.957 1.00 0.00 4 GLY A CA 14
ATOM 19948 C C . GLY A 1 4 ? 15.875 -0.146 -23.002 1.00 0.00 4 GLY A C 14
ATOM 19949 O O . GLY A 1 4 ? 15.755 -1.331 -22.689 1.00 0.00 4 GLY A O 14
ATOM 19953 N N . SER A 1 5 ? 16.107 0.252 -24.249 1.00 0.00 5 SER A N 14
ATOM 19954 C CA . SER A 1 5 ? 16.232 -0.701 -25.345 1.00 0.00 5 SER A CA 14
ATOM 19955 C C . SER A 1 5 ? 15.218 -1.831 -25.202 1.00 0.00 5 SER A C 14
ATOM 19956 O O . SER A 1 5 ? 15.538 -2.999 -25.419 1.00 0.00 5 SER A O 14
ATOM 19964 N N . SER A 1 6 ? 13.991 -1.474 -24.834 1.00 0.00 6 SER A N 14
ATOM 19965 C CA . SER A 1 6 ? 12.930 -2.457 -24.656 1.00 0.00 6 SER A CA 14
ATOM 19966 C C . SER A 1 6 ? 13.481 -3.753 -24.069 1.00 0.00 6 SER A C 14
ATOM 19967 O O . SER A 1 6 ? 13.138 -4.846 -24.517 1.00 0.00 6 SER A O 14
ATOM 19975 N N . GLY A 1 7 ? 14.339 -3.620 -23.062 1.00 0.00 7 GLY A N 14
ATOM 19976 C CA . GLY A 1 7 ? 14.925 -4.787 -22.428 1.00 0.00 7 GLY A CA 14
ATOM 19977 C C . GLY A 1 7 ? 14.412 -5.001 -21.018 1.00 0.00 7 GLY A C 14
ATOM 19978 O O . GLY A 1 7 ? 14.151 -4.041 -20.292 1.00 0.00 7 GLY A O 14
ATOM 19982 N N . LYS A 1 8 ? 14.264 -6.263 -20.629 1.00 0.00 8 LYS A N 14
ATOM 19983 C CA . LYS A 1 8 ? 13.778 -6.601 -19.297 1.00 0.00 8 LYS A CA 14
ATOM 19984 C C . LYS A 1 8 ? 14.201 -8.013 -18.906 1.00 0.00 8 LYS A C 14
ATOM 19985 O O . LYS A 1 8 ? 14.498 -8.843 -19.765 1.00 0.00 8 LYS A O 14
ATOM 20004 N N . SER A 1 9 ? 14.225 -8.280 -17.604 1.00 0.00 9 SER A N 14
ATOM 20005 C CA . SER A 1 9 ? 14.614 -9.591 -17.099 1.00 0.00 9 SER A CA 14
ATOM 20006 C C . SER A 1 9 ? 13.487 -10.215 -16.281 1.00 0.00 9 SER A C 14
ATOM 20007 O O . SER A 1 9 ? 12.742 -9.514 -15.596 1.00 0.00 9 SER A O 14
ATOM 20015 N N . ILE A 1 10 ? 13.370 -11.536 -16.358 1.00 0.00 10 ILE A N 14
ATOM 20016 C CA . ILE A 1 10 ? 12.335 -12.255 -15.625 1.00 0.00 10 ILE A CA 14
ATOM 20017 C C . ILE A 1 10 ? 12.042 -11.583 -14.288 1.00 0.00 10 ILE A C 14
ATOM 20018 O O . ILE A 1 10 ? 12.956 -11.148 -13.586 1.00 0.00 10 ILE A O 14
ATOM 20034 N N . ARG A 1 11 ? 10.762 -11.503 -13.940 1.00 0.00 11 ARG A N 14
ATOM 20035 C CA . ARG A 1 11 ? 10.348 -10.885 -12.686 1.00 0.00 11 ARG A CA 14
ATOM 20036 C C . ARG A 1 11 ? 10.395 -11.893 -11.541 1.00 0.00 11 ARG A C 14
ATOM 20037 O O . ARG A 1 11 ? 9.450 -12.655 -11.332 1.00 0.00 11 ARG A O 14
ATOM 20058 N N . LEU A 1 12 ? 11.500 -11.892 -10.804 1.00 0.00 12 LEU A N 14
ATOM 20059 C CA . LEU A 1 12 ? 11.671 -12.807 -9.681 1.00 0.00 12 LEU A CA 14
ATOM 20060 C C . LEU A 1 12 ? 12.469 -12.149 -8.560 1.00 0.00 12 LEU A C 14
ATOM 20061 O O . LEU A 1 12 ? 13.463 -11.468 -8.809 1.00 0.00 12 LEU A O 14
ATOM 20077 N N . ALA A 1 13 ? 12.028 -12.360 -7.324 1.00 0.00 13 ALA A N 14
ATOM 20078 C CA . ALA A 1 13 ? 12.704 -11.791 -6.164 1.00 0.00 13 ALA A CA 14
ATOM 20079 C C . ALA A 1 13 ? 14.211 -12.008 -6.246 1.00 0.00 13 ALA A C 14
ATOM 20080 O O . ALA A 1 13 ? 14.698 -12.741 -7.108 1.00 0.00 13 ALA A O 14
ATOM 20087 N N . LYS A 1 14 ? 14.946 -11.367 -5.344 1.00 0.00 14 LYS A N 14
ATOM 20088 C CA . LYS A 1 14 ? 16.399 -11.490 -5.313 1.00 0.00 14 LYS A CA 14
ATOM 20089 C C . LYS A 1 14 ? 16.965 -10.927 -4.013 1.00 0.00 14 LYS A C 14
ATOM 20090 O O . LYS A 1 14 ? 16.368 -10.045 -3.397 1.00 0.00 14 LYS A O 14
ATOM 20109 N N . GLU A 1 15 ? 18.120 -11.443 -3.603 1.00 0.00 15 GLU A N 14
ATOM 20110 C CA . GLU A 1 15 ? 18.765 -10.990 -2.377 1.00 0.00 15 GLU A CA 14
ATOM 20111 C C . GLU A 1 15 ? 18.655 -9.475 -2.231 1.00 0.00 15 GLU A C 14
ATOM 20112 O O . GLU A 1 15 ? 18.635 -8.947 -1.119 1.00 0.00 15 GLU A O 14
ATOM 20124 N N . LYS A 1 16 ? 18.584 -8.782 -3.362 1.00 0.00 16 LYS A N 14
ATOM 20125 C CA . LYS A 1 16 ? 18.476 -7.328 -3.363 1.00 0.00 16 LYS A CA 14
ATOM 20126 C C . LYS A 1 16 ? 17.520 -6.853 -2.273 1.00 0.00 16 LYS A C 14
ATOM 20127 O O . LYS A 1 16 ? 17.641 -5.736 -1.773 1.00 0.00 16 LYS A O 14
ATOM 20146 N N . GLU A 1 17 ? 16.571 -7.711 -1.910 1.00 0.00 17 GLU A N 14
ATOM 20147 C CA . GLU A 1 17 ? 15.595 -7.377 -0.878 1.00 0.00 17 GLU A CA 14
ATOM 20148 C C . GLU A 1 17 ? 16.240 -6.557 0.236 1.00 0.00 17 GLU A C 14
ATOM 20149 O O . GLU A 1 17 ? 15.628 -5.637 0.777 1.00 0.00 17 GLU A O 14
ATOM 20161 N N . SER A 1 18 ? 17.479 -6.899 0.573 1.00 0.00 18 SER A N 14
ATOM 20162 C CA . SER A 1 18 ? 18.206 -6.198 1.625 1.00 0.00 18 SER A CA 14
ATOM 20163 C C . SER A 1 18 ? 18.074 -4.687 1.462 1.00 0.00 18 SER A C 14
ATOM 20164 O O . SER A 1 18 ? 17.781 -3.973 2.420 1.00 0.00 18 SER A O 14
ATOM 20172 N N . GLN A 1 19 ? 18.294 -4.209 0.242 1.00 0.00 19 GLN A N 14
ATOM 20173 C CA . GLN A 1 19 ? 18.202 -2.782 -0.047 1.00 0.00 19 GLN A CA 14
ATOM 20174 C C . GLN A 1 19 ? 16.745 -2.334 -0.114 1.00 0.00 19 GLN A C 14
ATOM 20175 O O . GLN A 1 19 ? 16.357 -1.355 0.523 1.00 0.00 19 GLN A O 14
ATOM 20189 N N . ALA A 1 20 ? 15.944 -3.057 -0.889 1.00 0.00 20 ALA A N 14
ATOM 20190 C CA . ALA A 1 20 ? 14.530 -2.735 -1.037 1.00 0.00 20 ALA A CA 14
ATOM 20191 C C . ALA A 1 20 ? 13.890 -2.439 0.315 1.00 0.00 20 ALA A C 14
ATOM 20192 O O . ALA A 1 20 ? 13.339 -1.359 0.528 1.00 0.00 20 ALA A O 14
ATOM 20199 N N . ASP A 1 21 ? 13.965 -3.404 1.224 1.00 0.00 21 ASP A N 14
ATOM 20200 C CA . ASP A 1 21 ? 13.393 -3.247 2.556 1.00 0.00 21 ASP A CA 14
ATOM 20201 C C . ASP A 1 21 ? 14.029 -2.067 3.285 1.00 0.00 21 ASP A C 14
ATOM 20202 O O . ASP A 1 21 ? 13.332 -1.219 3.842 1.00 0.00 21 ASP A O 14
ATOM 20211 N N . TYR A 1 22 ? 15.357 -2.021 3.277 1.00 0.00 22 TYR A N 14
ATOM 20212 C CA . TYR A 1 22 ? 16.087 -0.947 3.941 1.00 0.00 22 TYR A CA 14
ATOM 20213 C C . TYR A 1 22 ? 15.435 0.405 3.670 1.00 0.00 22 TYR A C 14
ATOM 20214 O O . TYR A 1 22 ? 15.281 1.225 4.575 1.00 0.00 22 TYR A O 14
ATOM 20232 N N . ILE A 1 23 ? 15.052 0.629 2.417 1.00 0.00 23 ILE A N 14
ATOM 20233 C CA . ILE A 1 23 ? 14.414 1.880 2.026 1.00 0.00 23 ILE A CA 14
ATOM 20234 C C . ILE A 1 23 ? 12.997 1.972 2.582 1.00 0.00 23 ILE A C 14
ATOM 20235 O O . ILE A 1 23 ? 12.685 2.864 3.371 1.00 0.00 23 ILE A O 14
ATOM 20251 N N . SER A 1 24 ? 12.143 1.041 2.168 1.00 0.00 24 SER A N 14
ATOM 20252 C CA . SER A 1 24 ? 10.758 1.018 2.623 1.00 0.00 24 SER A CA 14
ATOM 20253 C C . SER A 1 24 ? 10.666 1.376 4.103 1.00 0.00 24 SER A C 14
ATOM 20254 O O . SER A 1 24 ? 9.844 2.200 4.506 1.00 0.00 24 SER A O 14
ATOM 20262 N N . THR A 1 25 ? 11.516 0.749 4.910 1.00 0.00 25 THR A N 14
ATOM 20263 C CA . THR A 1 25 ? 11.532 0.999 6.346 1.00 0.00 25 THR A CA 14
ATOM 20264 C C . THR A 1 25 ? 11.167 2.446 6.657 1.00 0.00 25 THR A C 14
ATOM 20265 O O . THR A 1 25 ? 10.380 2.717 7.564 1.00 0.00 25 THR A O 14
ATOM 20276 N N . TYR A 1 26 ? 11.743 3.372 5.898 1.00 0.00 26 TYR A N 14
ATOM 20277 C CA . TYR A 1 26 ? 11.479 4.792 6.093 1.00 0.00 26 TYR A CA 14
ATOM 20278 C C . TYR A 1 26 ? 10.824 5.400 4.857 1.00 0.00 26 TYR A C 14
ATOM 20279 O O . TYR A 1 26 ? 11.489 5.666 3.855 1.00 0.00 26 TYR A O 14
ATOM 20297 N N . VAL A 1 27 ? 9.515 5.618 4.935 1.00 0.00 27 VAL A N 14
ATOM 20298 C CA . VAL A 1 27 ? 8.769 6.196 3.824 1.00 0.00 27 VAL A CA 14
ATOM 20299 C C . VAL A 1 27 ? 7.554 6.971 4.322 1.00 0.00 27 VAL A C 14
ATOM 20300 O O . VAL A 1 27 ? 7.023 6.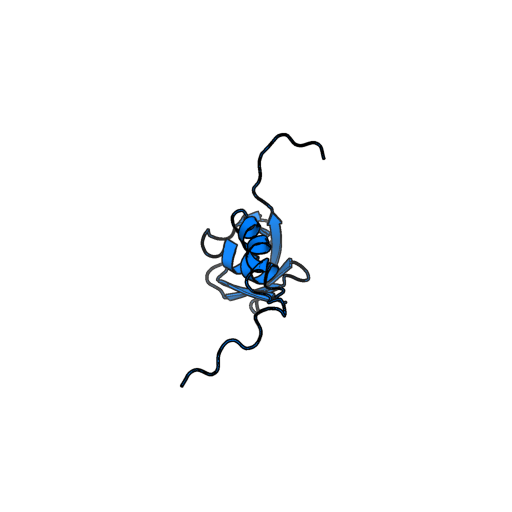687 5.395 1.00 0.00 27 VAL A O 14
ATOM 20313 N N . GLU A 1 28 ? 7.119 7.950 3.535 1.00 0.00 28 GLU A N 14
ATOM 20314 C CA . GLU A 1 28 ? 5.966 8.766 3.897 1.00 0.00 28 GLU A CA 14
ATOM 20315 C C . GLU A 1 28 ? 5.062 8.996 2.690 1.00 0.00 28 GLU A C 14
ATOM 20316 O O . GLU A 1 28 ? 5.459 9.637 1.717 1.00 0.00 28 GLU A O 14
ATOM 20328 N N . TRP A 1 29 ? 3.845 8.468 2.760 1.00 0.00 29 TRP A N 14
ATOM 20329 C CA . TRP A 1 29 ? 2.884 8.615 1.673 1.00 0.00 29 TRP A CA 14
ATOM 20330 C C . TRP A 1 29 ? 1.785 9.603 2.048 1.00 0.00 29 TRP A C 14
ATOM 20331 O O . TRP A 1 29 ? 1.100 9.429 3.055 1.00 0.00 29 TRP A O 14
ATOM 20352 N N . GLN A 1 30 ? 1.623 10.639 1.231 1.00 0.00 30 GLN A N 14
ATOM 20353 C CA . GLN A 1 30 ? 0.606 11.654 1.479 1.00 0.00 30 GLN A CA 14
ATOM 20354 C C . GLN A 1 30 ? -0.254 11.878 0.239 1.00 0.00 30 GLN A C 14
ATOM 20355 O O . GLN A 1 30 ? 0.209 11.705 -0.888 1.00 0.00 30 GLN A O 14
ATOM 20369 N N . TYR A 1 31 ? -1.506 12.263 0.456 1.00 0.00 31 TYR A N 14
ATOM 20370 C CA . TYR A 1 31 ? -2.432 12.508 -0.644 1.00 0.00 31 TYR A CA 14
ATOM 20371 C C . TYR A 1 31 ? -2.865 13.971 -0.676 1.00 0.00 31 TYR A C 14
ATOM 20372 O O . TYR A 1 31 ? -3.030 14.603 0.368 1.00 0.00 31 TYR A O 14
ATOM 20390 N N . ILE A 1 32 ? -3.048 14.500 -1.880 1.00 0.00 32 ILE A N 14
ATOM 20391 C CA . ILE A 1 32 ? -3.465 15.887 -2.049 1.00 0.00 32 ILE A CA 14
ATOM 20392 C C . ILE A 1 32 ? -4.962 15.982 -2.321 1.00 0.00 32 ILE A C 14
ATOM 20393 O O . ILE A 1 32 ? -5.425 15.673 -3.419 1.00 0.00 32 ILE A O 14
ATOM 20409 N N . ASP A 1 33 ? -5.714 16.414 -1.314 1.00 0.00 33 ASP A N 14
ATOM 20410 C CA . ASP A 1 33 ? -7.160 16.553 -1.445 1.00 0.00 33 ASP A CA 14
ATOM 20411 C C . ASP A 1 33 ? -7.513 17.760 -2.308 1.00 0.00 33 ASP A C 14
ATOM 20412 O O . ASP A 1 33 ? -6.659 18.595 -2.607 1.00 0.00 33 ASP A O 14
ATOM 20421 N N . LYS A 1 34 ? -8.778 17.846 -2.707 1.00 0.00 34 LYS A N 14
ATOM 20422 C CA . LYS A 1 34 ? -9.246 18.950 -3.536 1.00 0.00 34 LYS A CA 14
ATOM 20423 C C . LYS A 1 34 ? -8.424 20.209 -3.280 1.00 0.00 34 LYS A C 14
ATOM 20424 O O . LYS A 1 34 ? -7.602 20.604 -4.107 1.00 0.00 34 LYS A O 14
ATOM 20443 N N . ASN A 1 35 ? -8.650 20.834 -2.129 1.00 0.00 35 ASN A N 14
ATOM 20444 C CA . ASN A 1 35 ? -7.928 22.048 -1.764 1.00 0.00 35 ASN A CA 14
ATOM 20445 C C . ASN A 1 35 ? -7.181 21.862 -0.447 1.00 0.00 35 ASN A C 14
ATOM 20446 O O . ASN A 1 35 ? -6.798 22.835 0.203 1.00 0.00 35 ASN A O 14
ATOM 20457 N N . ILE A 1 36 ? -6.978 20.607 -0.061 1.00 0.00 36 ILE A N 14
ATOM 20458 C CA . ILE A 1 36 ? -6.276 20.294 1.177 1.00 0.00 36 ILE A CA 14
ATOM 20459 C C . ILE A 1 36 ? -5.206 19.231 0.949 1.00 0.00 36 ILE A C 14
ATOM 20460 O O . ILE A 1 36 ? -5.372 18.334 0.121 1.00 0.00 36 ILE A O 14
ATOM 20476 N N . THR A 1 37 ? -4.108 19.336 1.690 1.00 0.00 37 THR A N 14
ATOM 20477 C CA . THR A 1 37 ? -3.011 18.384 1.569 1.00 0.00 37 THR A CA 14
ATOM 20478 C C . THR A 1 37 ? -2.794 17.626 2.874 1.00 0.00 37 THR A C 14
ATOM 20479 O O . THR A 1 37 ? -2.138 18.123 3.789 1.00 0.00 37 THR A O 14
ATOM 20490 N N . GLN A 1 38 ? -3.350 16.421 2.953 1.00 0.00 38 GLN A N 14
ATOM 20491 C CA . GLN A 1 38 ? -3.217 15.595 4.147 1.00 0.00 38 GLN A CA 14
ATOM 20492 C C . GLN A 1 38 ? -2.339 14.379 3.872 1.00 0.00 38 GLN A C 14
ATOM 20493 O O . GLN A 1 38 ? -1.859 14.187 2.754 1.00 0.00 38 GLN A O 14
ATOM 20507 N N . CYS A 1 39 ? -2.133 13.561 4.898 1.00 0.00 39 CYS A N 14
ATOM 20508 C CA . CYS A 1 39 ? -1.312 12.362 4.768 1.00 0.00 39 CYS A CA 14
ATOM 20509 C C . CYS A 1 39 ? -2.106 11.115 5.142 1.00 0.00 39 CYS A C 14
ATOM 20510 O O . CYS A 1 39 ? -3.173 11.205 5.750 1.00 0.00 39 CYS A O 14
ATOM 20518 N N . PHE A 1 40 ? -1.580 9.952 4.773 1.00 0.00 40 PHE A N 14
ATOM 20519 C CA . PHE A 1 40 ? -2.242 8.686 5.067 1.00 0.00 40 PHE A CA 14
ATOM 20520 C C . PHE A 1 40 ? -1.888 8.201 6.470 1.00 0.00 40 PHE A C 14
ATOM 20521 O O . PHE A 1 40 ? -0.912 8.655 7.068 1.00 0.00 40 PHE A O 14
ATOM 20538 N N . ASP A 1 41 ? -2.688 7.276 6.989 1.00 0.00 41 ASP A N 14
ATOM 20539 C CA . ASP A 1 41 ? -2.461 6.728 8.321 1.00 0.00 41 ASP A CA 14
ATOM 20540 C C . ASP A 1 41 ? -1.185 5.892 8.354 1.00 0.00 41 ASP A C 14
ATOM 20541 O O . ASP A 1 41 ? -0.504 5.739 7.339 1.00 0.00 41 ASP A O 14
ATOM 20550 N N . LYS A 1 42 ? -0.866 5.354 9.526 1.00 0.00 42 LYS A N 14
ATOM 20551 C CA . LYS A 1 42 ? 0.327 4.533 9.693 1.00 0.00 42 LYS A CA 14
ATOM 20552 C C . LYS A 1 42 ? 0.142 3.165 9.044 1.00 0.00 42 LYS A C 14
ATOM 20553 O O . LYS A 1 42 ? 1.082 2.600 8.487 1.00 0.00 42 LYS A O 14
ATOM 20572 N N . MET A 1 43 ? -1.077 2.640 9.118 1.00 0.00 43 MET A N 14
ATOM 20573 C CA . MET A 1 43 ? -1.385 1.340 8.536 1.00 0.00 43 MET A CA 14
ATOM 20574 C C . MET A 1 43 ? -1.499 1.437 7.018 1.00 0.00 43 MET A C 14
ATOM 20575 O O . MET A 1 43 ? -1.062 0.543 6.292 1.00 0.00 43 MET A O 14
ATOM 20589 N N . THR A 1 44 ? -2.090 2.529 6.542 1.00 0.00 44 THR A N 14
ATOM 20590 C CA . THR A 1 44 ? -2.263 2.743 5.110 1.00 0.00 44 THR A CA 14
ATOM 20591 C C . THR A 1 44 ? -0.950 3.156 4.454 1.00 0.00 44 THR A C 14
ATOM 20592 O O . THR A 1 44 ? -0.638 2.725 3.345 1.00 0.00 44 THR A O 14
ATOM 20603 N N . ASN A 1 45 ? -0.185 3.993 5.147 1.00 0.00 45 ASN A N 14
ATOM 20604 C CA . ASN A 1 45 ? 1.095 4.464 4.631 1.00 0.00 45 ASN A CA 14
ATOM 20605 C C . ASN A 1 45 ? 1.838 3.342 3.913 1.00 0.00 45 ASN A C 14
ATOM 20606 O O . ASN A 1 45 ? 2.325 3.520 2.797 1.00 0.00 45 ASN A O 14
ATOM 20617 N N . MET A 1 46 ? 1.921 2.185 4.562 1.00 0.00 46 MET A N 14
ATOM 20618 C CA . MET A 1 46 ? 2.604 1.033 3.985 1.00 0.00 46 MET A CA 14
ATOM 20619 C C . MET A 1 46 ? 1.776 0.417 2.861 1.00 0.00 46 MET A C 14
ATOM 20620 O O . MET A 1 46 ? 2.315 0.006 1.833 1.00 0.00 46 MET A O 14
ATOM 20634 N N . LYS A 1 47 ? 0.464 0.358 3.062 1.00 0.00 47 LYS A N 14
ATOM 20635 C CA . LYS A 1 47 ? -0.438 -0.206 2.066 1.00 0.00 47 LYS A CA 14
ATOM 20636 C C . LYS A 1 47 ? -0.148 0.368 0.682 1.00 0.00 47 LYS A C 14
ATOM 20637 O O . LYS A 1 47 ? -0.482 -0.240 -0.336 1.00 0.00 47 LYS A O 14
ATOM 20656 N N . LEU A 1 48 ? 0.475 1.541 0.652 1.00 0.00 48 LEU A N 14
ATOM 20657 C CA . LEU A 1 48 ? 0.812 2.196 -0.607 1.00 0.00 48 LEU A CA 14
ATOM 20658 C C . LEU A 1 48 ? 2.222 1.825 -1.054 1.00 0.00 48 LEU A C 14
ATOM 20659 O O . LEU A 1 48 ? 2.418 1.305 -2.152 1.00 0.00 48 LEU A O 14
ATOM 20675 N N . GLU A 1 49 ? 3.200 2.094 -0.195 1.00 0.00 49 GLU A N 14
ATOM 20676 C CA . GLU A 1 49 ? 4.592 1.786 -0.502 1.00 0.00 49 GLU A CA 14
ATOM 20677 C C . GLU A 1 49 ? 4.738 0.344 -0.978 1.00 0.00 49 GLU A C 14
ATOM 20678 O O . GLU A 1 49 ? 5.485 0.060 -1.915 1.00 0.00 49 GLU A O 14
ATOM 20690 N N . VAL A 1 50 ? 4.020 -0.564 -0.325 1.00 0.00 50 VAL A N 14
ATOM 20691 C CA . VAL A 1 50 ? 4.068 -1.977 -0.681 1.00 0.00 50 VAL A CA 14
ATOM 20692 C C . VAL A 1 50 ? 3.664 -2.192 -2.136 1.00 0.00 50 VAL A C 14
ATOM 20693 O O . VAL A 1 50 ? 4.197 -3.068 -2.816 1.00 0.00 50 VAL A O 14
ATOM 20706 N N . ALA A 1 51 ? 2.719 -1.385 -2.607 1.00 0.00 51 ALA A N 14
ATOM 20707 C CA . ALA A 1 51 ? 2.245 -1.485 -3.982 1.00 0.00 51 ALA A CA 14
ATOM 20708 C C . ALA A 1 51 ? 3.237 -0.850 -4.951 1.00 0.00 51 ALA A C 14
ATOM 20709 O O . ALA A 1 51 ? 3.354 -1.276 -6.100 1.00 0.00 51 ALA A O 14
ATOM 20716 N N . TRP A 1 52 ? 3.947 0.169 -4.481 1.00 0.00 52 TRP A N 14
ATOM 20717 C CA . TRP A 1 52 ? 4.928 0.862 -5.308 1.00 0.00 52 TRP A CA 14
ATOM 20718 C C . TRP A 1 52 ? 6.204 0.039 -5.445 1.00 0.00 52 TRP A C 14
ATOM 20719 O O . TRP A 1 52 ? 6.878 0.086 -6.474 1.00 0.00 52 TRP A O 14
ATOM 20740 N N . LYS A 1 53 ? 6.531 -0.716 -4.401 1.00 0.00 53 LYS A N 14
ATOM 20741 C CA . LYS A 1 53 ? 7.725 -1.552 -4.405 1.00 0.00 53 LYS A CA 14
ATOM 20742 C C . LYS A 1 53 ? 7.440 -2.906 -5.047 1.00 0.00 53 LYS A C 14
ATOM 20743 O O . LYS A 1 53 ? 8.319 -3.508 -5.663 1.00 0.00 53 LYS A O 14
ATOM 20762 N N . ALA A 1 54 ? 6.206 -3.377 -4.900 1.00 0.00 54 ALA A N 14
ATOM 20763 C CA . ALA A 1 54 ? 5.805 -4.658 -5.468 1.00 0.00 54 ALA A CA 14
ATOM 20764 C C . ALA A 1 54 ? 5.477 -4.521 -6.951 1.00 0.00 54 ALA A C 14
ATOM 20765 O O . ALA A 1 54 ? 4.865 -5.408 -7.547 1.00 0.00 54 ALA A O 14
ATOM 20772 N N . LYS A 1 55 ? 5.888 -3.405 -7.543 1.00 0.00 55 LYS A N 14
ATOM 20773 C CA . LYS A 1 55 ? 5.639 -3.152 -8.957 1.00 0.00 55 LYS A CA 14
ATOM 20774 C C . LYS A 1 55 ? 4.164 -3.346 -9.293 1.00 0.00 55 LYS A C 14
ATOM 20775 O O . LYS A 1 55 ? 3.821 -3.865 -10.356 1.00 0.00 55 LYS A O 14
ATOM 20794 N N . LYS A 1 56 ? 3.294 -2.925 -8.382 1.00 0.00 56 LYS A N 14
ATOM 20795 C CA . LYS A 1 56 ? 1.855 -3.049 -8.582 1.00 0.00 56 LYS A CA 14
ATOM 20796 C C . LYS A 1 56 ? 1.328 -1.920 -9.462 1.00 0.00 56 LYS A C 14
ATOM 20797 O O . LYS A 1 56 ? 1.996 -0.904 -9.653 1.00 0.00 56 LYS A O 14
ATOM 20816 N N . LYS A 1 57 ? 0.125 -2.105 -9.995 1.00 0.00 57 LYS A N 14
ATOM 20817 C CA . LYS A 1 57 ? -0.494 -1.101 -10.853 1.00 0.00 57 LYS A CA 14
ATOM 20818 C C . LYS A 1 57 ? -1.276 -0.086 -10.026 1.00 0.00 57 LYS A C 14
ATOM 20819 O O . LYS A 1 57 ? -1.318 1.099 -10.359 1.00 0.00 57 LYS A O 14
ATOM 20838 N N . ASP A 1 58 ? -1.892 -0.557 -8.948 1.00 0.00 58 ASP A N 14
ATOM 20839 C CA . ASP A 1 58 ? -2.671 0.310 -8.072 1.00 0.00 58 ASP A CA 14
ATOM 20840 C C . ASP A 1 58 ? -3.113 -0.439 -6.818 1.00 0.00 58 ASP A C 14
ATOM 20841 O O . ASP A 1 58 ? -3.255 -1.662 -6.830 1.00 0.00 58 ASP A O 14
ATOM 20850 N N . THR A 1 59 ? -3.328 0.303 -5.736 1.00 0.00 59 THR A N 14
ATOM 20851 C CA . THR A 1 59 ? -3.751 -0.290 -4.474 1.00 0.00 59 THR A CA 14
ATOM 20852 C C . THR A 1 59 ? -4.982 0.417 -3.920 1.00 0.00 59 THR A C 14
ATOM 20853 O O . THR A 1 59 ? -5.067 1.645 -3.938 1.00 0.00 59 THR A O 14
ATOM 20864 N N . VAL A 1 60 ? -5.937 -0.366 -3.427 1.00 0.00 60 VAL A N 14
ATOM 20865 C CA . VAL A 1 60 ? -7.164 0.185 -2.865 1.00 0.00 60 VAL A CA 14
ATOM 20866 C C . VAL A 1 60 ? -6.995 0.506 -1.384 1.00 0.00 60 VAL A C 14
ATOM 20867 O O . VAL A 1 60 ? -6.376 -0.254 -0.640 1.00 0.00 60 VAL A O 14
ATOM 20880 N N . VAL A 1 61 ? -7.550 1.638 -0.962 1.00 0.00 61 VAL A N 14
ATOM 20881 C CA . VAL A 1 61 ? -7.462 2.060 0.431 1.00 0.00 61 VAL A CA 14
ATOM 20882 C C . VAL A 1 61 ? -8.738 2.767 0.872 1.00 0.00 61 VAL A C 14
ATOM 20883 O O . VAL A 1 61 ? -9.456 3.341 0.053 1.00 0.00 61 VAL A O 14
ATOM 20896 N N . GLN A 1 62 ? -9.015 2.721 2.171 1.00 0.00 62 GLN A N 14
ATOM 20897 C CA . GLN A 1 62 ? -10.206 3.357 2.722 1.00 0.00 62 GLN A CA 14
ATOM 20898 C C . GLN A 1 62 ? -9.954 4.835 2.999 1.00 0.00 62 GLN A C 14
ATOM 20899 O O . GLN A 1 62 ? -9.296 5.190 3.977 1.00 0.00 62 GLN A O 14
ATOM 20913 N N . ILE A 1 63 ? -10.482 5.693 2.132 1.00 0.00 63 ILE A N 14
ATOM 20914 C CA . ILE A 1 63 ? -10.315 7.133 2.285 1.00 0.00 63 ILE A CA 14
ATOM 20915 C C . ILE A 1 63 ? -11.658 7.823 2.495 1.00 0.00 63 ILE A C 14
ATOM 20916 O O . ILE A 1 63 ? -12.566 7.701 1.673 1.00 0.00 63 ILE A O 14
ATOM 20932 N N . HIS A 1 64 ? -11.777 8.551 3.601 1.00 0.00 64 HIS A N 14
ATOM 20933 C CA . HIS A 1 64 ? -13.009 9.264 3.919 1.00 0.00 64 HIS A CA 14
ATOM 20934 C C . HIS A 1 64 ? -14.163 8.287 4.129 1.00 0.00 64 HIS A C 14
ATOM 20935 O O . HIS A 1 64 ? -15.298 8.561 3.742 1.00 0.00 64 HIS A O 14
ATOM 20950 N N . ASN A 1 65 ? -13.863 7.148 4.744 1.00 0.00 65 ASN A N 14
ATOM 20951 C CA . ASN A 1 65 ? -14.875 6.130 5.004 1.00 0.00 65 ASN A CA 14
ATOM 20952 C C . ASN A 1 65 ? -15.418 5.557 3.698 1.00 0.00 65 ASN A C 14
ATOM 20953 O O . ASN A 1 65 ? -16.558 5.099 3.638 1.00 0.00 65 ASN A O 14
ATOM 20964 N N . GLN A 1 66 ? -14.592 5.585 2.657 1.00 0.00 66 GLN A N 14
ATOM 20965 C CA . GLN A 1 66 ? -14.989 5.068 1.353 1.00 0.00 66 GLN A CA 14
ATOM 20966 C C . GLN A 1 66 ? -13.795 4.467 0.619 1.00 0.00 66 GLN A C 14
ATOM 20967 O O . GLN A 1 66 ? -12.728 5.077 0.546 1.00 0.00 66 GLN A O 14
ATOM 20981 N N . ASP A 1 67 ? -13.982 3.270 0.075 1.00 0.00 67 ASP A N 14
ATOM 20982 C CA . ASP A 1 67 ? -12.920 2.587 -0.655 1.00 0.00 67 ASP A CA 14
ATOM 20983 C C . ASP A 1 67 ? -12.497 3.393 -1.879 1.00 0.00 67 ASP A C 14
ATOM 20984 O O . ASP A 1 67 ? -13.336 3.842 -2.660 1.00 0.00 67 ASP A O 14
ATOM 20993 N N . PHE A 1 68 ? -11.190 3.573 -2.039 1.00 0.00 68 PHE A N 14
ATOM 20994 C CA . PHE A 1 68 ? -10.655 4.327 -3.167 1.00 0.00 68 PHE A CA 14
ATOM 20995 C C . PHE A 1 68 ? -9.561 3.537 -3.879 1.00 0.00 68 PHE A C 14
ATOM 20996 O O . PHE A 1 68 ? -8.930 2.658 -3.291 1.00 0.00 68 PHE A O 14
ATOM 21013 N N . THR A 1 69 ? -9.341 3.857 -5.151 1.00 0.00 69 THR A N 14
ATOM 21014 C CA . THR A 1 69 ? -8.326 3.177 -5.945 1.00 0.00 69 THR A CA 14
ATOM 21015 C C . THR A 1 69 ? -7.120 4.079 -6.182 1.00 0.00 69 THR A C 14
ATOM 21016 O O . THR A 1 69 ? -7.195 5.047 -6.939 1.00 0.00 69 THR A O 14
ATOM 21027 N N . VAL A 1 70 ? -6.006 3.754 -5.533 1.00 0.00 70 VAL A N 14
ATOM 21028 C CA . VAL A 1 70 ? -4.783 4.534 -5.675 1.00 0.00 70 VAL A CA 14
ATOM 21029 C C . VAL A 1 70 ? -3.894 3.965 -6.776 1.00 0.00 70 VAL A C 14
ATOM 21030 O O . VAL A 1 70 ? -3.373 2.856 -6.657 1.00 0.00 70 VAL A O 14
ATOM 21043 N N . ASP A 1 71 ? -3.724 4.733 -7.847 1.00 0.00 71 ASP A N 14
ATOM 21044 C CA . ASP A 1 71 ? -2.897 4.307 -8.970 1.00 0.00 71 ASP A CA 14
ATOM 21045 C C . ASP A 1 71 ? -1.464 4.806 -8.808 1.00 0.00 71 ASP A C 14
ATOM 21046 O O . ASP A 1 71 ? -1.220 6.011 -8.730 1.00 0.00 71 ASP A O 14
ATOM 21055 N N . LEU A 1 72 ? -0.520 3.873 -8.759 1.00 0.00 72 LEU A N 14
ATOM 21056 C CA . LEU A 1 72 ? 0.889 4.217 -8.606 1.00 0.00 72 LEU A CA 14
ATOM 21057 C C . LEU A 1 72 ? 1.456 4.782 -9.904 1.00 0.00 72 LEU A C 14
ATOM 21058 O O . LEU A 1 72 ? 2.217 5.749 -9.893 1.00 0.00 72 LEU A O 14
ATOM 21074 N N . SER A 1 73 ? 1.078 4.172 -11.023 1.00 0.00 73 SER A N 14
ATOM 21075 C CA . SER A 1 73 ? 1.550 4.612 -12.331 1.00 0.00 73 SER A CA 14
ATOM 21076 C C . SER A 1 73 ? 1.495 6.133 -12.444 1.00 0.00 73 SER A C 14
ATOM 21077 O O . SER A 1 73 ? 2.499 6.783 -12.738 1.00 0.00 73 SER A O 14
ATOM 21085 N N . THR A 1 74 ? 0.313 6.695 -12.209 1.00 0.00 74 THR A N 14
ATOM 21086 C CA . THR A 1 74 ? 0.125 8.138 -12.285 1.00 0.00 74 THR A CA 14
ATOM 21087 C C . THR A 1 74 ? 0.200 8.776 -10.903 1.00 0.00 74 THR A C 14
ATOM 21088 O O . THR A 1 74 ? 0.447 9.975 -10.775 1.00 0.00 74 THR A O 14
ATOM 21099 N N . ASN A 1 75 ? -0.015 7.967 -9.870 1.00 0.00 75 ASN A N 14
ATOM 21100 C CA . ASN A 1 75 ? 0.029 8.454 -8.496 1.00 0.00 75 ASN A CA 14
ATOM 21101 C C . ASN A 1 75 ? -1.184 9.327 -8.190 1.00 0.00 75 ASN A C 14
ATOM 21102 O O . ASN A 1 75 ? -1.051 10.436 -7.671 1.00 0.00 75 ASN A O 14
ATOM 21113 N N . THR A 1 76 ? -2.369 8.819 -8.514 1.00 0.00 76 THR A N 14
ATOM 21114 C CA . THR A 1 76 ? -3.606 9.552 -8.274 1.00 0.00 76 THR A CA 14
ATOM 21115 C C . THR A 1 76 ? -4.709 8.622 -7.779 1.00 0.00 76 THR A C 14
ATOM 21116 O O . THR A 1 76 ? -4.891 7.525 -8.305 1.00 0.00 76 THR A O 14
ATOM 21127 N N . ALA A 1 77 ? -5.442 9.069 -6.765 1.00 0.00 77 ALA A N 14
ATOM 21128 C CA . ALA A 1 77 ? -6.529 8.278 -6.201 1.00 0.00 77 ALA A CA 14
ATOM 21129 C C . ALA A 1 77 ? -7.860 8.628 -6.857 1.00 0.00 77 ALA A C 14
ATOM 21130 O O . ALA A 1 77 ? -8.103 9.780 -7.219 1.00 0.00 77 ALA A O 14
ATOM 21137 N N . THR A 1 78 ? -8.722 7.627 -7.007 1.00 0.00 78 THR A N 14
ATOM 21138 C CA . THR A 1 78 ? -10.028 7.829 -7.621 1.00 0.00 78 THR A CA 14
ATOM 21139 C C . THR A 1 78 ? -11.076 6.912 -6.998 1.00 0.00 78 THR A C 14
ATOM 21140 O O . THR A 1 78 ? -10.761 5.811 -6.548 1.00 0.00 78 THR A O 14
ATOM 21151 N N . ALA A 1 79 ? -12.322 7.374 -6.977 1.00 0.00 79 ALA A N 14
ATOM 21152 C CA . ALA A 1 79 ? -13.416 6.594 -6.412 1.00 0.00 79 ALA A CA 14
ATOM 21153 C C . ALA A 1 79 ? -14.687 6.754 -7.238 1.00 0.00 79 ALA A C 14
ATOM 21154 O O . ALA A 1 79 ? -14.898 7.765 -7.908 1.00 0.00 79 ALA A O 14
ATOM 21161 N N . PRO A 1 80 ? -15.556 5.733 -7.192 1.00 0.00 80 PRO A N 14
ATOM 21162 C CA . PRO A 1 80 ? -16.822 5.736 -7.931 1.00 0.00 80 PRO A CA 14
ATOM 21163 C C . PRO A 1 80 ? -17.821 6.740 -7.365 1.00 0.00 80 PRO A C 14
ATOM 21164 O O . PRO A 1 80 ? -18.955 6.830 -7.833 1.00 0.00 80 PRO A O 14
ATOM 21175 N N . GLN A 1 81 ? -17.391 7.491 -6.357 1.00 0.00 81 GLN A N 14
ATOM 21176 C CA . GLN A 1 81 ? -18.249 8.488 -5.727 1.00 0.00 81 GLN A CA 14
ATOM 21177 C C . GLN A 1 81 ? -18.146 9.828 -6.449 1.00 0.00 81 GLN A C 14
ATOM 21178 O O . GLN A 1 81 ? -19.132 10.553 -6.574 1.00 0.00 81 GLN A O 14
ATOM 21192 N N . GLY A 1 82 ? -16.946 10.150 -6.921 1.00 0.00 82 GLY A N 14
ATOM 21193 C CA . GLY A 1 82 ? -16.737 11.402 -7.623 1.00 0.00 82 GLY A CA 14
ATOM 21194 C C . GLY A 1 82 ? -15.647 12.246 -6.992 1.00 0.00 82 GLY A C 14
ATOM 21195 O O . GLY A 1 82 ? -15.722 13.475 -7.002 1.00 0.00 82 GLY A O 14
ATOM 21199 N N . GLN A 1 83 ? -14.634 11.586 -6.440 1.00 0.00 83 GLN A N 14
ATOM 21200 C CA . GLN A 1 83 ? -13.526 12.285 -5.799 1.00 0.00 83 GLN A CA 14
ATOM 21201 C C . GLN A 1 83 ? -12.188 11.700 -6.238 1.00 0.00 83 GLN A C 14
ATOM 21202 O O . GLN A 1 83 ? -12.041 10.484 -6.368 1.00 0.00 83 GLN A O 14
ATOM 21216 N N . THR A 1 84 ? -11.212 12.574 -6.466 1.00 0.00 84 THR A N 14
ATOM 21217 C CA . THR A 1 84 ? -9.886 12.146 -6.892 1.00 0.00 84 THR A CA 14
ATOM 21218 C C . THR A 1 84 ? -8.797 12.965 -6.208 1.00 0.00 84 THR A C 14
ATOM 21219 O O . THR A 1 84 ? -8.955 14.167 -5.991 1.00 0.00 84 THR A O 14
ATOM 21230 N N . PHE A 1 85 ? -7.692 12.309 -5.872 1.00 0.00 85 PHE A N 14
ATOM 21231 C CA . PHE A 1 85 ? -6.576 12.977 -5.213 1.00 0.00 85 PHE A CA 14
ATOM 21232 C C . PHE A 1 85 ? -5.248 12.572 -5.846 1.00 0.00 85 PHE A C 14
ATOM 21233 O O . PHE A 1 85 ? -5.203 11.712 -6.727 1.00 0.00 85 PHE A O 14
ATOM 21250 N N . THR A 1 86 ? -4.167 13.197 -5.390 1.00 0.00 86 THR A N 14
ATOM 21251 C CA . THR A 1 86 ? -2.838 12.904 -5.912 1.00 0.00 86 THR A CA 14
ATOM 21252 C C . THR A 1 86 ? -1.924 12.367 -4.816 1.00 0.00 86 THR A C 14
ATOM 21253 O O . THR A 1 86 ? -1.736 13.006 -3.781 1.00 0.00 86 THR A O 14
ATOM 21264 N N . VAL A 1 87 ? -1.357 11.187 -5.050 1.00 0.00 87 VAL A N 14
ATOM 21265 C CA . VAL A 1 87 ? -0.460 10.565 -4.084 1.00 0.00 87 VAL A CA 14
ATOM 21266 C C . VAL A 1 87 ? 0.998 10.841 -4.430 1.00 0.00 87 VAL A C 14
ATOM 21267 O O . VAL A 1 87 ? 1.399 10.750 -5.590 1.00 0.00 87 VAL A O 14
ATOM 21280 N N . GLN A 1 88 ? 1.788 11.179 -3.415 1.00 0.00 88 GLN A N 14
ATOM 21281 C CA . GLN A 1 88 ? 3.203 11.469 -3.613 1.00 0.00 88 GLN A CA 14
ATOM 21282 C C . GLN A 1 88 ? 4.066 10.635 -2.672 1.00 0.00 88 GLN A C 14
ATOM 21283 O O . GLN A 1 88 ? 3.748 10.484 -1.492 1.00 0.00 88 GLN A O 14
ATOM 21297 N N . ARG A 1 89 ? 5.159 10.095 -3.202 1.00 0.00 89 ARG A N 14
ATOM 21298 C CA . ARG A 1 89 ? 6.067 9.274 -2.409 1.00 0.00 89 ARG A CA 14
ATOM 21299 C C . ARG A 1 89 ? 7.286 10.081 -1.971 1.00 0.00 89 ARG A C 14
ATOM 21300 O O . ARG A 1 89 ? 7.947 10.722 -2.789 1.00 0.00 89 ARG A O 14
ATOM 21321 N N . LEU A 1 90 ? 7.578 10.045 -0.676 1.00 0.00 90 LEU A N 14
ATOM 21322 C CA . LEU A 1 90 ? 8.717 10.773 -0.128 1.00 0.00 90 LEU A CA 14
ATOM 21323 C C . LEU A 1 90 ? 9.580 9.862 0.739 1.00 0.00 90 LEU A C 14
ATOM 21324 O O . LEU A 1 90 ? 9.067 9.009 1.464 1.00 0.00 90 LEU A O 14
ATOM 21340 N N . VAL A 1 91 ? 10.893 10.049 0.662 1.00 0.00 91 VAL A N 14
ATOM 21341 C CA . VAL A 1 91 ? 11.828 9.246 1.442 1.00 0.00 91 VAL A CA 14
ATOM 21342 C C . VAL A 1 91 ? 12.376 10.036 2.625 1.00 0.00 91 VAL A C 14
ATOM 21343 O O . VAL A 1 91 ? 13.022 11.069 2.451 1.00 0.00 91 VAL A O 14
ATOM 21356 N N . LYS A 1 92 ? 12.114 9.542 3.831 1.00 0.00 92 LYS A N 14
ATOM 21357 C CA . LYS A 1 92 ? 12.582 10.199 5.045 1.00 0.00 92 LYS A CA 14
ATOM 21358 C C . LYS A 1 92 ? 14.052 9.882 5.303 1.00 0.00 92 LYS A C 14
ATOM 21359 O O . LYS A 1 92 ? 14.376 9.003 6.100 1.00 0.00 92 LYS A O 14
ATOM 21378 N N . ALA A 1 93 ? 14.936 10.606 4.625 1.00 0.00 93 ALA A N 14
ATOM 21379 C CA . ALA A 1 93 ? 16.371 10.404 4.784 1.00 0.00 93 ALA A CA 14
ATOM 21380 C C . ALA A 1 93 ? 16.956 11.390 5.791 1.00 0.00 93 ALA A C 14
ATOM 21381 O O . ALA A 1 93 ? 17.279 12.526 5.445 1.00 0.00 93 ALA A O 14
ATOM 21388 N N . SER A 1 94 ? 17.088 10.947 7.037 1.00 0.00 94 SER A N 14
ATOM 21389 C CA . SER A 1 94 ? 17.630 11.791 8.095 1.00 0.00 94 SER A CA 14
ATOM 21390 C C . SER A 1 94 ? 19.137 11.966 7.932 1.00 0.00 94 SER A C 14
ATOM 21391 O O . SER A 1 94 ? 19.891 10.994 7.944 1.00 0.00 94 SER A O 14
ATOM 21399 N N . GLY A 1 95 ? 19.569 13.215 7.781 1.00 0.00 95 GLY A N 14
ATOM 21400 C CA . GLY A 1 95 ? 20.983 13.496 7.618 1.00 0.00 95 GLY A CA 14
ATOM 21401 C C . GLY A 1 95 ? 21.397 14.793 8.284 1.00 0.00 95 GLY A C 14
ATOM 21402 O O . GLY A 1 95 ? 20.567 15.642 8.608 1.00 0.00 95 GLY A O 14
ATOM 21406 N N . PRO A 1 96 ? 22.711 14.959 8.500 1.00 0.00 96 PRO A N 14
ATOM 21407 C CA . PRO A 1 96 ? 23.263 16.159 9.135 1.00 0.00 96 PRO A CA 14
ATOM 21408 C C . PRO A 1 96 ? 23.154 17.390 8.242 1.00 0.00 96 PRO A C 14
ATOM 21409 O O . PRO A 1 96 ? 22.720 17.299 7.093 1.00 0.00 96 PRO A O 14
ATOM 21420 N N . SER A 1 97 ? 23.551 18.540 8.776 1.00 0.00 97 SER A N 14
ATOM 21421 C CA . SER A 1 97 ? 23.495 19.791 8.028 1.00 0.00 97 SER A CA 14
ATOM 21422 C C . SER A 1 97 ? 22.250 19.841 7.148 1.00 0.00 97 SER A C 14
ATOM 21423 O O . SER A 1 97 ? 22.308 20.271 5.995 1.00 0.00 97 SER A O 14
ATOM 21431 N N . SER A 1 98 ? 21.125 19.400 7.700 1.00 0.00 98 SER A N 14
ATOM 21432 C CA . SER A 1 98 ? 19.865 19.391 6.965 1.00 0.00 98 SER A CA 14
ATOM 21433 C C . SER A 1 98 ? 18.732 19.947 7.821 1.00 0.00 98 SER A C 14
ATOM 21434 O O . SER A 1 98 ? 18.808 19.945 9.049 1.00 0.00 98 SER A O 14
ATOM 21442 N N . GLY A 1 99 ? 17.680 20.425 7.163 1.00 0.00 99 GLY A N 14
ATOM 21443 C CA . GLY A 1 99 ? 16.546 20.978 7.879 1.00 0.00 99 GLY A CA 14
ATOM 21444 C C . GLY A 1 99 ? 15.371 21.271 6.967 1.00 0.00 99 GLY A C 14
ATOM 21445 O O . GLY A 1 99 ? 15.316 20.781 5.839 1.00 0.00 99 GLY A O 14
ATOM 21449 N N . GLY A 1 1 ? -11.656 -20.443 0.163 1.00 0.00 1 GLY A N 15
ATOM 21450 C CA . GLY A 1 1 ? -10.485 -20.510 -0.691 1.00 0.00 1 GLY A CA 15
ATOM 21451 C C . GLY A 1 1 ? -9.704 -21.796 -0.506 1.00 0.00 1 GLY A C 15
ATOM 21452 O O . GLY A 1 1 ? -10.064 -22.635 0.320 1.00 0.00 1 GLY A O 15
ATOM 21456 N N . SER A 1 2 ? -8.633 -21.953 -1.277 1.00 0.00 2 SER A N 15
ATOM 21457 C CA . SER A 1 2 ? -7.803 -23.149 -1.198 1.00 0.00 2 SER A CA 15
ATOM 21458 C C . SER A 1 2 ? -6.348 -22.783 -0.920 1.00 0.00 2 SER A C 15
ATOM 21459 O O . SER A 1 2 ? -5.735 -23.296 0.016 1.00 0.00 2 SER A O 15
ATOM 21467 N N . SER A 1 3 ? -5.801 -21.891 -1.740 1.00 0.00 3 SER A N 15
ATOM 21468 C CA . SER A 1 3 ? -4.418 -21.458 -1.586 1.00 0.00 3 SER A CA 15
ATOM 21469 C C . SER A 1 3 ? -3.454 -22.600 -1.893 1.00 0.00 3 SER A C 15
ATOM 21470 O O . SER A 1 3 ? -2.463 -22.797 -1.190 1.00 0.00 3 SER A O 15
ATOM 21478 N N . GLY A 1 4 ? -3.752 -23.351 -2.949 1.00 0.00 4 GLY A N 15
ATOM 21479 C CA . GLY A 1 4 ? -2.904 -24.464 -3.331 1.00 0.00 4 GLY A CA 15
ATOM 21480 C C . GLY A 1 4 ? -1.686 -24.022 -4.119 1.00 0.00 4 GLY A C 15
ATOM 21481 O O . GLY A 1 4 ? -1.808 -23.302 -5.110 1.00 0.00 4 GLY A O 15
ATOM 21485 N N . SER A 1 5 ? -0.509 -24.452 -3.677 1.00 0.00 5 SER A N 15
ATOM 21486 C CA . SER A 1 5 ? 0.736 -24.092 -4.344 1.00 0.00 5 SER A CA 15
ATOM 21487 C C . SER A 1 5 ? 1.054 -25.073 -5.468 1.00 0.00 5 SER A C 15
ATOM 21488 O O . SER A 1 5 ? 2.201 -25.487 -5.640 1.00 0.00 5 SER A O 15
ATOM 21496 N N . SER A 1 6 ? 0.030 -25.441 -6.231 1.00 0.00 6 SER A N 15
ATOM 21497 C CA . SER A 1 6 ? 0.198 -26.376 -7.337 1.00 0.00 6 SER A CA 15
ATOM 21498 C C . SER A 1 6 ? 0.910 -25.709 -8.510 1.00 0.00 6 SER A C 15
ATOM 21499 O O . SER A 1 6 ? 1.809 -26.289 -9.116 1.00 0.00 6 SER A O 15
ATOM 21507 N N . GLY A 1 7 ? 0.499 -24.484 -8.824 1.00 0.00 7 GLY A N 15
ATOM 21508 C CA . GLY A 1 7 ? 1.107 -23.757 -9.923 1.00 0.00 7 GLY A CA 15
ATOM 21509 C C . GLY A 1 7 ? 2.295 -22.926 -9.481 1.00 0.00 7 GLY A C 15
ATOM 21510 O O . GLY A 1 7 ? 2.989 -23.279 -8.527 1.00 0.00 7 GLY A O 15
ATOM 21514 N N . LYS A 1 8 ? 2.534 -21.820 -10.178 1.00 0.00 8 LYS A N 15
ATOM 21515 C CA . LYS A 1 8 ? 3.647 -20.936 -9.854 1.00 0.00 8 LYS A CA 15
ATOM 21516 C C . LYS A 1 8 ? 3.153 -19.672 -9.158 1.00 0.00 8 LYS A C 15
ATOM 21517 O O . LYS A 1 8 ? 2.006 -19.261 -9.337 1.00 0.00 8 LYS A O 15
ATOM 21536 N N . SER A 1 9 ? 4.025 -19.058 -8.365 1.00 0.00 9 SER A N 15
ATOM 21537 C CA . SER A 1 9 ? 3.677 -17.842 -7.640 1.00 0.00 9 SER A CA 15
ATOM 21538 C C . SER A 1 9 ? 4.903 -16.956 -7.444 1.00 0.00 9 SER A C 15
ATOM 21539 O O . SER A 1 9 ? 6.039 -17.422 -7.535 1.00 0.00 9 SER A O 15
ATOM 21547 N N . ILE A 1 10 ? 4.664 -15.677 -7.175 1.00 0.00 10 ILE A N 15
ATOM 21548 C CA . ILE A 1 10 ? 5.748 -14.726 -6.964 1.00 0.00 10 ILE A CA 15
ATOM 21549 C C . ILE A 1 10 ? 5.966 -14.460 -5.479 1.00 0.00 10 ILE A C 15
ATOM 21550 O O . ILE A 1 10 ? 5.509 -13.449 -4.945 1.00 0.00 10 ILE A O 15
ATOM 21566 N N . ARG A 1 11 ? 6.669 -15.374 -4.817 1.00 0.00 11 ARG A N 15
ATOM 21567 C CA . ARG A 1 11 ? 6.948 -15.238 -3.393 1.00 0.00 11 ARG A CA 15
ATOM 21568 C C . ARG A 1 11 ? 8.188 -14.378 -3.161 1.00 0.00 11 ARG A C 15
ATOM 21569 O O . ARG A 1 11 ? 8.251 -13.607 -2.203 1.00 0.00 11 ARG A O 15
ATOM 21590 N N . LEU A 1 12 ? 9.170 -14.517 -4.044 1.00 0.00 12 LEU A N 15
ATOM 21591 C CA . LEU A 1 12 ? 10.409 -13.753 -3.937 1.00 0.00 12 LEU A CA 15
ATOM 21592 C C . LEU A 1 12 ? 10.870 -13.268 -5.307 1.00 0.00 12 LEU A C 15
ATOM 21593 O O . LEU A 1 12 ? 10.552 -13.874 -6.330 1.00 0.00 12 LEU A O 15
ATOM 21609 N N . ALA A 1 13 ? 11.625 -12.174 -5.319 1.00 0.00 13 ALA A N 15
ATOM 21610 C CA . ALA A 1 13 ? 12.134 -11.611 -6.563 1.00 0.00 13 ALA A CA 15
ATOM 21611 C C . ALA A 1 13 ? 13.599 -11.978 -6.773 1.00 0.00 13 ALA A C 15
ATOM 21612 O O . ALA A 1 13 ? 13.944 -12.688 -7.718 1.00 0.00 13 ALA A O 15
ATOM 21619 N N . LYS A 1 14 ? 14.459 -11.489 -5.886 1.00 0.00 14 LYS A N 15
ATOM 21620 C CA . LYS A 1 14 ? 15.888 -11.766 -5.972 1.00 0.00 14 LYS A CA 15
ATOM 21621 C C . LYS A 1 14 ? 16.609 -11.303 -4.710 1.00 0.00 14 LYS A C 15
ATOM 21622 O O . LYS A 1 14 ? 16.008 -10.684 -3.833 1.00 0.00 14 LYS A O 15
ATOM 21641 N N . GLU A 1 15 ? 17.901 -11.606 -4.627 1.00 0.00 15 GLU A N 15
ATOM 21642 C CA . GLU A 1 15 ? 18.703 -11.220 -3.472 1.00 0.00 15 GLU A CA 15
ATOM 21643 C C . GLU A 1 15 ? 18.615 -9.716 -3.227 1.00 0.00 15 GLU A C 15
ATOM 21644 O O . GLU A 1 15 ? 18.505 -9.266 -2.086 1.00 0.00 15 GLU A O 15
ATOM 21656 N N . LYS A 1 16 ? 18.665 -8.943 -4.306 1.00 0.00 16 LYS A N 15
ATOM 21657 C CA . LYS A 1 16 ? 18.590 -7.490 -4.211 1.00 0.00 16 LYS A CA 15
ATOM 21658 C C . LYS A 1 16 ? 17.508 -7.064 -3.225 1.00 0.00 16 LYS A C 15
ATOM 21659 O O . LYS A 1 16 ? 17.599 -6.001 -2.612 1.00 0.00 16 LYS A O 15
ATOM 21678 N N . GLU A 1 17 ? 16.486 -7.901 -3.076 1.00 0.00 17 GLU A N 15
ATOM 21679 C CA . GLU A 1 17 ? 15.388 -7.609 -2.163 1.00 0.00 17 GLU A CA 15
ATOM 21680 C C . GLU A 1 17 ? 15.902 -6.954 -0.884 1.00 0.00 17 GLU A C 15
ATOM 21681 O O . GLU A 1 17 ? 15.274 -6.044 -0.344 1.00 0.00 17 GLU A O 15
ATOM 21693 N N . SER A 1 18 ? 17.049 -7.425 -0.405 1.00 0.00 18 SER A N 15
ATOM 21694 C CA . SER A 1 18 ? 17.647 -6.889 0.812 1.00 0.00 18 SER A CA 15
ATOM 21695 C C . SER A 1 18 ? 17.577 -5.365 0.826 1.00 0.00 18 SER A C 15
ATOM 21696 O O . SER A 1 18 ? 17.215 -4.760 1.835 1.00 0.00 18 SER A O 15
ATOM 21704 N N . GLN A 1 19 ? 17.925 -4.753 -0.301 1.00 0.00 19 GLN A N 15
ATOM 21705 C CA . GLN A 1 19 ? 17.903 -3.300 -0.418 1.00 0.00 19 GLN A CA 15
ATOM 21706 C C . GLN A 1 19 ? 16.470 -2.777 -0.441 1.00 0.00 19 GLN A C 15
ATOM 21707 O O . GLN A 1 19 ? 16.104 -1.905 0.347 1.00 0.00 19 GLN A O 15
ATOM 21721 N N . ALA A 1 20 ? 15.663 -3.316 -1.349 1.00 0.00 20 ALA A N 15
ATOM 21722 C CA . ALA A 1 20 ? 14.270 -2.906 -1.473 1.00 0.00 20 ALA A CA 15
ATOM 21723 C C . ALA A 1 20 ? 13.680 -2.549 -0.113 1.00 0.00 20 ALA A C 15
ATOM 21724 O O . ALA A 1 20 ? 13.113 -1.471 0.066 1.00 0.00 20 ALA A O 15
ATOM 21731 N N . ASP A 1 21 ? 13.816 -3.462 0.843 1.00 0.00 21 ASP A N 15
ATOM 21732 C CA . ASP A 1 21 ? 13.296 -3.243 2.188 1.00 0.00 21 ASP A CA 15
ATOM 21733 C C . ASP A 1 21 ? 14.060 -2.126 2.892 1.00 0.00 21 ASP A C 15
ATOM 21734 O O . ASP A 1 21 ? 13.462 -1.199 3.437 1.00 0.00 21 ASP A O 15
ATOM 21743 N N . TYR A 1 22 ? 15.385 -2.222 2.876 1.00 0.00 22 TYR A N 15
ATOM 21744 C CA . TYR A 1 22 ? 16.232 -1.222 3.515 1.00 0.00 22 TYR A CA 15
ATOM 21745 C C . TYR A 1 22 ? 15.659 0.179 3.323 1.00 0.00 22 TYR A C 15
ATOM 21746 O O . TYR A 1 22 ? 15.724 1.017 4.223 1.00 0.00 22 TYR A O 15
ATOM 21764 N N . ILE A 1 23 ? 15.099 0.426 2.143 1.00 0.00 23 ILE A N 15
ATOM 21765 C CA . ILE A 1 23 ? 14.513 1.724 1.833 1.00 0.00 23 ILE A CA 15
ATOM 21766 C C . ILE A 1 23 ? 13.086 1.824 2.362 1.00 0.00 23 ILE A C 15
ATOM 21767 O O . ILE A 1 23 ? 12.756 2.739 3.115 1.00 0.00 23 ILE A O 15
ATOM 21783 N N . SER A 1 24 ? 12.245 0.875 1.963 1.00 0.00 24 SER A N 15
ATOM 21784 C CA . SER A 1 24 ? 10.853 0.857 2.395 1.00 0.00 24 SER A CA 15
ATOM 21785 C C . SER A 1 24 ? 10.746 1.114 3.895 1.00 0.00 24 SER A C 15
ATOM 21786 O O . SER A 1 24 ? 9.873 1.854 4.350 1.00 0.00 24 SER A O 15
ATOM 21794 N N . THR A 1 25 ? 11.642 0.498 4.660 1.00 0.00 25 THR A N 15
ATOM 21795 C CA . THR A 1 25 ? 11.649 0.658 6.109 1.00 0.00 25 THR A CA 15
ATOM 21796 C C . THR A 1 25 ? 11.212 2.063 6.509 1.00 0.00 25 THR A C 15
ATOM 21797 O O . THR A 1 25 ? 10.477 2.242 7.481 1.00 0.00 25 THR A O 15
ATOM 21808 N N . TYR A 1 26 ? 11.667 3.056 5.754 1.00 0.00 26 TYR A N 15
ATOM 21809 C CA . TYR A 1 26 ? 11.324 4.446 6.031 1.00 0.00 26 TYR A CA 15
ATOM 21810 C C . TYR A 1 26 ? 10.722 5.115 4.800 1.00 0.00 26 TYR A C 15
ATOM 21811 O O . TYR A 1 26 ? 11.432 5.453 3.852 1.00 0.00 26 TYR A O 15
ATOM 21829 N N . VAL A 1 27 ? 9.406 5.303 4.821 1.00 0.00 27 VAL A N 15
ATOM 21830 C CA . VAL A 1 27 ? 8.706 5.933 3.707 1.00 0.00 27 VAL A CA 15
ATOM 21831 C C . VAL A 1 27 ? 7.420 6.605 4.176 1.00 0.00 27 VAL A C 15
ATOM 21832 O O . VAL A 1 27 ? 6.731 6.097 5.060 1.00 0.00 27 VAL A O 15
ATOM 21845 N N . GLU A 1 28 ? 7.104 7.748 3.577 1.00 0.00 28 GLU A N 15
ATOM 21846 C CA . GLU A 1 28 ? 5.900 8.490 3.934 1.00 0.00 28 GLU A CA 15
ATOM 21847 C C . GLU A 1 28 ? 5.055 8.783 2.698 1.00 0.00 28 GLU A C 15
ATOM 21848 O O . GLU A 1 28 ? 5.542 9.353 1.721 1.00 0.00 28 GLU A O 15
ATOM 21860 N N . TRP A 1 29 ? 3.788 8.389 2.748 1.00 0.00 29 TRP A N 15
ATOM 21861 C CA . TRP A 1 29 ? 2.874 8.609 1.633 1.00 0.00 29 TRP A CA 15
ATOM 21862 C C . TRP A 1 29 ? 1.799 9.625 2.002 1.00 0.00 29 TRP A C 15
ATOM 21863 O O . TRP A 1 29 ? 1.117 9.478 3.016 1.00 0.00 29 TRP A O 15
ATOM 21884 N N . GLN A 1 30 ? 1.653 10.653 1.172 1.00 0.00 30 GLN A N 15
ATOM 21885 C CA . GLN A 1 30 ? 0.660 11.693 1.413 1.00 0.00 30 GLN A CA 15
ATOM 21886 C C . GLN A 1 30 ? -0.224 11.896 0.187 1.00 0.00 30 GLN A C 15
ATOM 21887 O O . GLN A 1 30 ? 0.214 11.699 -0.946 1.00 0.00 30 GLN A O 15
ATOM 21901 N N . TYR A 1 31 ? -1.471 12.290 0.422 1.00 0.00 31 TYR A N 15
ATOM 21902 C CA . TYR A 1 31 ? -2.418 12.517 -0.663 1.00 0.00 31 TYR A CA 15
ATOM 21903 C C . TYR A 1 31 ? -2.889 13.968 -0.680 1.00 0.00 31 TYR A C 15
ATOM 21904 O O . TYR A 1 31 ? -3.126 14.568 0.369 1.00 0.00 31 TYR A O 15
ATOM 21922 N N . ILE A 1 32 ? -3.023 14.525 -1.879 1.00 0.00 32 ILE A N 15
ATOM 21923 C CA . ILE A 1 32 ? -3.468 15.905 -2.034 1.00 0.00 32 ILE A CA 15
ATOM 21924 C C . ILE A 1 32 ? -4.976 15.976 -2.246 1.00 0.00 32 ILE A C 15
ATOM 21925 O O . ILE A 1 32 ? -5.483 15.605 -3.305 1.00 0.00 32 ILE A O 15
ATOM 21941 N N . ASP A 1 33 ? -5.688 16.456 -1.233 1.00 0.00 33 ASP A N 15
ATOM 21942 C CA . ASP A 1 33 ? -7.140 16.579 -1.308 1.00 0.00 33 ASP A CA 15
ATOM 21943 C C . ASP A 1 33 ? -7.540 17.735 -2.220 1.00 0.00 33 ASP A C 15
ATOM 21944 O O . ASP A 1 33 ? -6.707 18.557 -2.601 1.00 0.00 33 ASP A O 15
ATOM 21953 N N . LYS A 1 34 ? -8.821 17.790 -2.568 1.00 0.00 34 LYS A N 15
ATOM 21954 C CA . LYS A 1 34 ? -9.334 18.844 -3.436 1.00 0.00 34 LYS A CA 15
ATOM 21955 C C . LYS A 1 34 ? -8.507 20.117 -3.292 1.00 0.00 34 LYS A C 15
ATOM 21956 O O . LYS A 1 34 ? -7.753 20.483 -4.192 1.00 0.00 34 LYS A O 15
ATOM 21975 N N . ASN A 1 35 ? -8.653 20.788 -2.153 1.00 0.00 35 ASN A N 15
ATOM 21976 C CA . ASN A 1 35 ? -7.918 22.020 -1.892 1.00 0.00 35 ASN A CA 15
ATOM 21977 C C . ASN A 1 35 ? -7.113 21.910 -0.600 1.00 0.00 35 ASN A C 15
ATOM 21978 O O . ASN A 1 35 ? -6.704 22.918 -0.025 1.00 0.00 35 ASN A O 15
ATOM 21989 N N . ILE A 1 36 ? -6.890 20.679 -0.152 1.00 0.00 36 ILE A N 15
ATOM 21990 C CA . ILE A 1 36 ? -6.134 20.437 1.070 1.00 0.00 36 ILE A CA 15
ATOM 21991 C C . ILE A 1 36 ? -5.074 19.362 0.857 1.00 0.00 36 ILE A C 15
ATOM 21992 O O . ILE A 1 36 ? -5.208 18.506 -0.018 1.00 0.00 36 ILE A O 15
ATOM 22008 N N . THR A 1 37 ? -4.018 19.411 1.664 1.00 0.00 37 THR A N 15
ATOM 22009 C CA . THR A 1 37 ? -2.935 18.441 1.565 1.00 0.00 37 THR A CA 15
ATOM 22010 C C . THR A 1 37 ? -2.748 17.689 2.878 1.00 0.00 37 THR A C 15
ATOM 22011 O O . THR A 1 37 ? -2.194 18.225 3.837 1.00 0.00 37 THR A O 15
ATOM 22022 N N . GLN A 1 38 ? -3.214 16.444 2.913 1.00 0.00 38 GLN A N 15
ATOM 22023 C CA . GLN A 1 38 ? -3.097 15.619 4.109 1.00 0.00 38 GLN A CA 15
ATOM 22024 C C . GLN A 1 38 ? -2.269 14.370 3.830 1.00 0.00 38 GLN A C 15
ATOM 22025 O O . GLN A 1 38 ? -1.893 14.105 2.688 1.00 0.00 38 GLN A O 15
ATOM 22039 N N . CYS A 1 39 ? -1.987 13.606 4.880 1.00 0.00 39 CYS A N 15
ATOM 22040 C CA . CYS A 1 39 ? -1.202 12.384 4.748 1.00 0.00 39 CYS A CA 15
ATOM 22041 C C . CYS A 1 39 ? -1.956 11.188 5.320 1.00 0.00 39 CYS A C 15
ATOM 22042 O O . CYS A 1 39 ? -2.826 11.342 6.178 1.00 0.00 39 CYS A O 15
ATOM 22050 N N . PHE A 1 40 ? -1.618 9.997 4.839 1.00 0.00 40 PHE A N 15
ATOM 22051 C CA . PHE A 1 40 ? -2.265 8.774 5.301 1.00 0.00 40 PHE A CA 15
ATOM 22052 C C . PHE A 1 40 ? -1.769 8.388 6.692 1.00 0.00 40 PHE A C 15
ATOM 22053 O O . PHE A 1 40 ? -0.870 9.025 7.240 1.00 0.00 40 PHE A O 15
ATOM 22070 N N . ASP A 1 41 ? -2.363 7.342 7.256 1.00 0.00 41 ASP A N 15
ATOM 22071 C CA . ASP A 1 41 ? -1.983 6.870 8.582 1.00 0.00 41 ASP A CA 15
ATOM 22072 C C . ASP A 1 41 ? -0.734 5.997 8.511 1.00 0.00 41 ASP A C 15
ATOM 22073 O O . ASP A 1 41 ? -0.201 5.744 7.430 1.00 0.00 41 ASP A O 15
ATOM 22082 N N . LYS A 1 42 ? -0.271 5.540 9.669 1.00 0.00 42 LYS A N 15
ATOM 22083 C CA . LYS A 1 42 ? 0.915 4.695 9.740 1.00 0.00 42 LYS A CA 15
ATOM 22084 C C . LYS A 1 42 ? 0.639 3.319 9.141 1.00 0.00 42 LYS A C 15
ATOM 22085 O O . LYS A 1 42 ? 1.540 2.672 8.608 1.00 0.00 42 LYS A O 15
ATOM 22104 N N . MET A 1 43 ? -0.611 2.879 9.233 1.00 0.00 43 MET A N 15
ATOM 22105 C CA . MET A 1 43 ? -1.005 1.581 8.697 1.00 0.00 43 MET A CA 15
ATOM 22106 C C . MET A 1 43 ? -1.183 1.648 7.184 1.00 0.00 43 MET A C 15
ATOM 22107 O O . MET A 1 43 ? -0.641 0.823 6.447 1.00 0.00 43 MET A O 15
ATOM 22121 N N . THR A 1 44 ? -1.946 2.635 6.725 1.00 0.00 44 THR A N 15
ATOM 22122 C CA . THR A 1 44 ? -2.197 2.809 5.300 1.00 0.00 44 THR A CA 15
ATOM 22123 C C . THR A 1 44 ? -0.948 3.304 4.579 1.00 0.00 44 THR A C 15
ATOM 22124 O O . THR A 1 44 ? -0.664 2.891 3.456 1.00 0.00 44 THR A O 15
ATOM 22135 N N . ASN A 1 45 ? -0.206 4.192 5.233 1.00 0.00 45 ASN A N 15
ATOM 22136 C CA . ASN A 1 45 ? 1.014 4.743 4.653 1.00 0.00 45 ASN A CA 15
ATOM 22137 C C . ASN A 1 45 ? 1.812 3.660 3.934 1.00 0.00 45 ASN A C 15
ATOM 22138 O O . ASN A 1 45 ? 2.323 3.878 2.836 1.00 0.00 45 ASN A O 15
ATOM 22149 N N . MET A 1 46 ? 1.914 2.493 4.561 1.00 0.00 46 MET A N 15
ATOM 22150 C CA . MET A 1 46 ? 2.649 1.375 3.980 1.00 0.00 46 MET A CA 15
ATOM 22151 C C . MET A 1 46 ? 1.827 0.691 2.892 1.00 0.00 46 MET A C 15
ATOM 22152 O O . MET A 1 46 ? 2.361 0.281 1.862 1.00 0.00 46 MET A O 15
ATOM 22166 N N . LYS A 1 47 ? 0.525 0.572 3.128 1.00 0.00 47 LYS A N 15
ATOM 22167 C CA . LYS A 1 47 ? -0.372 -0.062 2.168 1.00 0.00 47 LYS A CA 15
ATOM 22168 C C . LYS A 1 47 ? -0.144 0.490 0.764 1.00 0.00 47 LYS A C 15
ATOM 22169 O O . LYS A 1 47 ? -0.493 -0.149 -0.229 1.00 0.00 47 LYS A O 15
ATOM 22188 N N . LEU A 1 48 ? 0.445 1.678 0.689 1.00 0.00 48 LEU A N 15
ATOM 22189 C CA . LEU A 1 48 ? 0.721 2.316 -0.594 1.00 0.00 48 LEU A CA 15
ATOM 22190 C C . LEU A 1 48 ? 2.121 1.963 -1.086 1.00 0.00 48 LEU A C 15
ATOM 22191 O O . LEU A 1 48 ? 2.303 1.568 -2.237 1.00 0.00 48 LEU A O 15
ATOM 22207 N N . GLU A 1 49 ? 3.107 2.108 -0.206 1.00 0.00 49 GLU A N 15
ATOM 22208 C CA . GLU A 1 49 ? 4.490 1.803 -0.552 1.00 0.00 49 GLU A CA 15
ATOM 22209 C C . GLU A 1 49 ? 4.622 0.368 -1.054 1.00 0.00 49 GLU A C 15
ATOM 22210 O O . GLU A 1 49 ? 5.370 0.094 -1.993 1.00 0.00 49 GLU A O 15
ATOM 22222 N N . VAL A 1 50 ? 3.891 -0.544 -0.421 1.00 0.00 50 VAL A N 15
ATOM 22223 C CA . VAL A 1 50 ? 3.925 -1.950 -0.803 1.00 0.00 50 VAL A CA 15
ATOM 22224 C C . VAL A 1 50 ? 3.563 -2.130 -2.273 1.00 0.00 50 VAL A C 15
ATOM 22225 O O . VAL A 1 50 ? 4.192 -2.911 -2.986 1.00 0.00 50 VAL A O 15
ATOM 22238 N N . ALA A 1 51 ? 2.546 -1.400 -2.719 1.00 0.00 51 ALA A N 15
ATOM 22239 C CA . ALA A 1 51 ? 2.102 -1.477 -4.105 1.00 0.00 51 ALA A CA 15
ATOM 22240 C C . ALA A 1 51 ? 3.147 -0.893 -5.050 1.00 0.00 51 ALA A C 15
ATOM 22241 O O . ALA A 1 51 ? 3.299 -1.351 -6.182 1.00 0.00 51 ALA A O 15
ATOM 22248 N N . TRP A 1 52 ? 3.863 0.121 -4.578 1.00 0.00 52 TRP A N 15
ATOM 22249 C CA . TRP A 1 52 ? 4.894 0.768 -5.382 1.00 0.00 52 TRP A CA 15
ATOM 22250 C C . TRP A 1 52 ? 6.142 -0.103 -5.470 1.00 0.00 52 TRP A C 15
ATOM 22251 O O . TRP A 1 52 ? 6.779 -0.189 -6.520 1.00 0.00 52 TRP A O 15
ATOM 22272 N N . LYS A 1 53 ? 6.488 -0.748 -4.361 1.00 0.00 53 LYS A N 15
ATOM 22273 C CA . LYS A 1 53 ? 7.660 -1.615 -4.313 1.00 0.00 53 LYS A CA 15
ATOM 22274 C C . LYS A 1 53 ? 7.421 -2.898 -5.103 1.00 0.00 53 LYS A C 15
ATOM 22275 O O . LYS A 1 53 ? 8.320 -3.398 -5.778 1.00 0.00 53 LYS A O 15
ATOM 22294 N N . ALA A 1 54 ? 6.203 -3.423 -5.015 1.00 0.00 54 ALA A N 15
ATOM 22295 C CA . ALA A 1 54 ? 5.845 -4.645 -5.725 1.00 0.00 54 ALA A CA 15
ATOM 22296 C C . ALA A 1 54 ? 5.524 -4.357 -7.187 1.00 0.00 54 ALA A C 15
ATOM 22297 O O . ALA A 1 54 ? 4.964 -5.199 -7.889 1.00 0.00 54 ALA A O 15
ATOM 22304 N N . LYS A 1 55 ? 5.882 -3.160 -7.642 1.00 0.00 55 LYS A N 15
ATOM 22305 C CA . LYS A 1 55 ? 5.633 -2.760 -9.022 1.00 0.00 55 LYS A CA 15
ATOM 22306 C C . LYS A 1 55 ? 4.180 -3.017 -9.409 1.00 0.00 55 LYS A C 15
ATOM 22307 O O . LYS A 1 55 ? 3.889 -3.426 -10.533 1.00 0.00 55 LYS A O 15
ATOM 22326 N N . LYS A 1 56 ? 3.270 -2.774 -8.471 1.00 0.00 56 LYS A N 15
ATOM 22327 C CA . LYS A 1 56 ? 1.847 -2.976 -8.714 1.00 0.00 56 LYS A CA 15
ATOM 22328 C C . LYS A 1 56 ? 1.289 -1.882 -9.618 1.00 0.00 56 LYS A C 15
ATOM 22329 O O . LYS A 1 56 ? 1.947 -0.872 -9.868 1.00 0.00 56 LYS A O 15
ATOM 22348 N N . LYS A 1 57 ? 0.070 -2.088 -10.105 1.00 0.00 57 LYS A N 15
ATOM 22349 C CA . LYS A 1 57 ? -0.580 -1.118 -10.979 1.00 0.00 57 LYS A CA 15
ATOM 22350 C C . LYS A 1 57 ? -1.388 -0.110 -10.168 1.00 0.00 57 LYS A C 15
ATOM 22351 O O . LYS A 1 57 ? -1.425 1.077 -10.494 1.00 0.00 57 LYS A O 15
ATOM 22370 N N . ASP A 1 58 ? -2.032 -0.590 -9.110 1.00 0.00 58 ASP A N 15
ATOM 22371 C CA . ASP A 1 58 ? -2.837 0.270 -8.251 1.00 0.00 58 ASP A CA 15
ATOM 22372 C C . ASP A 1 58 ? -3.226 -0.455 -6.966 1.00 0.00 58 ASP A C 15
ATOM 22373 O O . ASP A 1 58 ? -3.420 -1.672 -6.961 1.00 0.00 58 ASP A O 15
ATOM 22382 N N . THR A 1 59 ? -3.337 0.299 -5.877 1.00 0.00 59 THR A N 15
ATOM 22383 C CA . THR A 1 59 ? -3.700 -0.272 -4.586 1.00 0.00 59 THR A CA 15
ATOM 22384 C C . THR A 1 59 ? -4.919 0.429 -3.998 1.00 0.00 59 THR A C 15
ATOM 22385 O O . THR A 1 59 ? -4.980 1.658 -3.954 1.00 0.00 59 THR A O 15
ATOM 22396 N N . VAL A 1 60 ? -5.889 -0.360 -3.545 1.00 0.00 60 VAL A N 15
ATOM 22397 C CA . VAL A 1 60 ? -7.106 0.186 -2.957 1.00 0.00 60 VAL A CA 15
ATOM 22398 C C . VAL A 1 60 ? -6.922 0.463 -1.469 1.00 0.00 60 VAL A C 15
ATOM 22399 O O . VAL A 1 60 ? -6.295 -0.319 -0.754 1.00 0.00 60 VAL A O 15
ATOM 22412 N N . VAL A 1 61 ? -7.472 1.581 -1.008 1.00 0.00 61 VAL A N 15
ATOM 22413 C CA . VAL A 1 61 ? -7.370 1.962 0.396 1.00 0.00 61 VAL A CA 15
ATOM 22414 C C . VAL A 1 61 ? -8.621 2.701 0.857 1.00 0.00 61 VAL A C 15
ATOM 22415 O O . VAL A 1 61 ? -9.274 3.386 0.070 1.00 0.00 61 VAL A O 15
ATOM 22428 N N . GLN A 1 62 ? -8.948 2.558 2.137 1.00 0.00 62 GLN A N 15
ATOM 22429 C CA . GLN A 1 62 ? -10.121 3.213 2.703 1.00 0.00 62 GLN A CA 15
ATOM 22430 C C . GLN A 1 62 ? -9.851 4.693 2.953 1.00 0.00 62 GLN A C 15
ATOM 22431 O O . GLN A 1 62 ? -9.171 5.056 3.913 1.00 0.00 62 GLN A O 15
ATOM 22445 N N . ILE A 1 63 ? -10.388 5.542 2.084 1.00 0.00 63 ILE A N 15
ATOM 22446 C CA . ILE A 1 63 ? -10.205 6.983 2.212 1.00 0.00 63 ILE A CA 15
ATOM 22447 C C . ILE A 1 63 ? -11.538 7.688 2.435 1.00 0.00 63 ILE A C 15
ATOM 22448 O O . ILE A 1 63 ? -12.472 7.540 1.646 1.00 0.00 63 ILE A O 15
ATOM 22464 N N . HIS A 1 64 ? -11.619 8.459 3.516 1.00 0.00 64 HIS A N 15
ATOM 22465 C CA . HIS A 1 64 ? -12.838 9.191 3.843 1.00 0.00 64 HIS A CA 15
ATOM 22466 C C . HIS A 1 64 ? -13.993 8.231 4.110 1.00 0.00 64 HIS A C 15
ATOM 22467 O O . HIS A 1 64 ? -15.141 8.515 3.770 1.00 0.00 64 HIS A O 15
ATOM 22482 N N . ASN A 1 65 ? -13.681 7.092 4.721 1.00 0.00 65 ASN A N 15
ATOM 22483 C CA . ASN A 1 65 ? -14.693 6.089 5.032 1.00 0.00 65 ASN A CA 15
ATOM 22484 C C . ASN A 1 65 ? -15.272 5.487 3.756 1.00 0.00 65 ASN A C 15
ATOM 22485 O O . ASN A 1 65 ? -16.412 5.022 3.741 1.00 0.00 65 ASN A O 15
ATOM 22496 N N . GLN A 1 66 ? -14.480 5.498 2.690 1.00 0.00 66 GLN A N 15
ATOM 22497 C CA . GLN A 1 66 ? -14.915 4.953 1.409 1.00 0.00 66 GLN A CA 15
ATOM 22498 C C . GLN A 1 66 ? -13.740 4.348 0.648 1.00 0.00 66 GLN A C 15
ATOM 22499 O O . GLN A 1 66 ? -12.662 4.938 0.580 1.00 0.00 66 GLN A O 15
ATOM 22513 N N . ASP A 1 67 ? -13.955 3.167 0.078 1.00 0.00 67 ASP A N 15
ATOM 22514 C CA . ASP A 1 67 ? -12.914 2.482 -0.679 1.00 0.00 67 ASP A CA 15
ATOM 22515 C C . ASP A 1 67 ? -12.494 3.305 -1.893 1.00 0.00 67 ASP A C 15
ATOM 22516 O O . ASP A 1 67 ? -13.335 3.767 -2.664 1.00 0.00 67 ASP A O 15
ATOM 22525 N N . PHE A 1 68 ? -11.188 3.486 -2.055 1.00 0.00 68 PHE A N 15
ATOM 22526 C CA . PHE A 1 68 ? -10.655 4.256 -3.173 1.00 0.00 68 PHE A CA 15
ATOM 22527 C C . PHE A 1 68 ? -9.563 3.476 -3.899 1.00 0.00 68 PHE A C 15
ATOM 22528 O O . PHE A 1 68 ? -8.932 2.588 -3.325 1.00 0.00 68 PHE A O 15
ATOM 22545 N N . THR A 1 69 ? -9.344 3.815 -5.165 1.00 0.00 69 THR A N 15
ATOM 22546 C CA . THR A 1 69 ? -8.329 3.147 -5.971 1.00 0.00 69 THR A CA 15
ATOM 22547 C C . THR A 1 69 ? -7.128 4.056 -6.207 1.00 0.00 69 THR A C 15
ATOM 22548 O O . THR A 1 69 ? -7.219 5.046 -6.932 1.00 0.00 69 THR A O 15
ATOM 22559 N N . VAL A 1 70 ? -6.002 3.712 -5.589 1.00 0.00 70 VAL A N 15
ATOM 22560 C CA . VAL A 1 70 ? -4.782 4.497 -5.733 1.00 0.00 70 VAL A CA 15
ATOM 22561 C C . VAL A 1 70 ? -3.906 3.949 -6.855 1.00 0.00 70 VAL A C 15
ATOM 22562 O O . VAL A 1 70 ? -3.352 2.855 -6.746 1.00 0.00 70 VAL A O 15
ATOM 22575 N N . ASP A 1 71 ? -3.784 4.717 -7.932 1.00 0.00 71 ASP A N 15
ATOM 22576 C CA . ASP A 1 71 ? -2.974 4.310 -9.074 1.00 0.00 71 ASP A CA 15
ATOM 22577 C C . ASP A 1 71 ? -1.544 4.823 -8.936 1.00 0.00 71 ASP A C 15
ATOM 22578 O O . ASP A 1 71 ? -1.314 6.028 -8.819 1.00 0.00 71 ASP A O 15
ATOM 22587 N N . LEU A 1 72 ? -0.587 3.903 -8.950 1.00 0.00 72 LEU A N 15
ATOM 22588 C CA . LEU A 1 72 ? 0.822 4.262 -8.826 1.00 0.00 72 LEU A CA 15
ATOM 22589 C C . LEU A 1 72 ? 1.364 4.804 -10.144 1.00 0.00 72 LEU A C 15
ATOM 22590 O O . LEU A 1 72 ? 2.185 5.721 -10.159 1.00 0.00 72 LEU A O 15
ATOM 22606 N N . SER A 1 73 ? 0.896 4.234 -11.250 1.00 0.00 73 SER A N 15
ATOM 22607 C CA . SER A 1 73 ? 1.335 4.659 -12.574 1.00 0.00 73 SER A CA 15
ATOM 22608 C C . SER A 1 73 ? 1.464 6.178 -12.642 1.00 0.00 73 SER A C 15
ATOM 22609 O O . SER A 1 73 ? 2.444 6.707 -13.167 1.00 0.00 73 SER A O 15
ATOM 22617 N N . THR A 1 74 ? 0.467 6.875 -12.105 1.00 0.00 74 THR A N 15
ATOM 22618 C CA . THR A 1 74 ? 0.467 8.332 -12.104 1.00 0.00 74 THR A CA 15
ATOM 22619 C C . THR A 1 74 ? 0.460 8.882 -10.682 1.00 0.00 74 THR A C 15
ATOM 22620 O O . THR A 1 74 ? 0.741 10.058 -10.460 1.00 0.00 74 THR A O 15
ATOM 22631 N N . ASN A 1 75 ? 0.136 8.021 -9.722 1.00 0.00 75 ASN A N 15
ATOM 22632 C CA . ASN A 1 75 ? 0.092 8.421 -8.321 1.00 0.00 75 ASN A CA 15
ATOM 22633 C C . ASN A 1 75 ? -1.134 9.285 -8.039 1.00 0.00 75 ASN A C 15
ATOM 22634 O O . ASN A 1 75 ? -1.020 10.393 -7.514 1.00 0.00 75 ASN A O 15
ATOM 22645 N N . THR A 1 76 ? -2.307 8.770 -8.392 1.00 0.00 76 THR A N 15
ATOM 22646 C CA . THR A 1 76 ? -3.555 9.493 -8.179 1.00 0.00 76 THR A CA 15
ATOM 22647 C C . THR A 1 76 ? -4.661 8.554 -7.712 1.00 0.00 76 THR A C 15
ATOM 22648 O O . THR A 1 76 ? -4.827 7.460 -8.248 1.00 0.00 76 THR A O 15
ATOM 22659 N N . ALA A 1 77 ? -5.416 8.990 -6.709 1.00 0.00 77 ALA A N 15
ATOM 22660 C CA . ALA A 1 77 ? -6.509 8.190 -6.171 1.00 0.00 77 ALA A CA 15
ATOM 22661 C C . ALA A 1 77 ? -7.836 8.566 -6.820 1.00 0.00 77 ALA A C 15
ATOM 22662 O O . ALA A 1 77 ? -8.060 9.724 -7.175 1.00 0.00 77 ALA A O 15
ATOM 22669 N N . THR A 1 78 ? -8.715 7.581 -6.975 1.00 0.00 78 THR A N 15
ATOM 22670 C CA . THR A 1 78 ? -10.020 7.808 -7.583 1.00 0.00 78 THR A CA 15
ATOM 22671 C C . THR A 1 78 ? -11.074 6.882 -6.987 1.00 0.00 78 THR A C 15
ATOM 22672 O O . THR A 1 78 ? -10.772 5.757 -6.591 1.00 0.00 78 THR A O 15
ATOM 22683 N N . ALA A 1 79 ? -12.311 7.362 -6.928 1.00 0.00 79 ALA A N 15
ATOM 22684 C CA . ALA A 1 79 ? -13.411 6.575 -6.383 1.00 0.00 79 ALA A CA 15
ATOM 22685 C C . ALA A 1 79 ? -14.671 6.733 -7.227 1.00 0.00 79 ALA A C 15
ATOM 22686 O O . ALA A 1 79 ? -14.876 7.747 -7.895 1.00 0.00 79 ALA A O 15
ATOM 22693 N N . PRO A 1 80 ? -15.535 5.708 -7.200 1.00 0.00 80 PRO A N 15
ATOM 22694 C CA . PRO A 1 80 ? -16.790 5.710 -7.958 1.00 0.00 80 PRO A CA 15
ATOM 22695 C C . PRO A 1 80 ? -17.802 6.706 -7.401 1.00 0.00 80 PRO A C 15
ATOM 22696 O O . PRO A 1 80 ? -18.930 6.793 -7.885 1.00 0.00 80 PRO A O 15
ATOM 22707 N N . GLN A 1 81 ? -17.390 7.453 -6.382 1.00 0.00 81 GLN A N 15
ATOM 22708 C CA . GLN A 1 81 ? -18.263 8.442 -5.760 1.00 0.00 81 GLN A CA 15
ATOM 22709 C C . GLN A 1 81 ? -18.162 9.785 -6.478 1.00 0.00 81 GLN A C 15
ATOM 22710 O O . GLN A 1 81 ? -19.156 10.492 -6.635 1.00 0.00 81 GLN A O 15
ATOM 22724 N N . GLY A 1 82 ? -16.954 10.129 -6.912 1.00 0.00 82 GLY A N 15
ATOM 22725 C CA . GLY A 1 82 ? -16.746 11.386 -7.608 1.00 0.00 82 GLY A CA 15
ATOM 22726 C C . GLY A 1 82 ? -15.657 12.227 -6.972 1.00 0.00 82 GLY A C 15
ATOM 22727 O O . GLY A 1 82 ? -15.745 13.455 -6.953 1.00 0.00 82 GLY A O 15
ATOM 22731 N N . GLN A 1 83 ? -14.630 11.566 -6.448 1.00 0.00 83 GLN A N 15
ATOM 22732 C CA . GLN A 1 83 ? -13.521 12.262 -5.806 1.00 0.00 83 GLN A CA 15
ATOM 22733 C C . GLN A 1 83 ? -12.184 11.663 -6.230 1.00 0.00 83 GLN A C 15
ATOM 22734 O O . GLN A 1 83 ? -12.035 10.443 -6.312 1.00 0.00 83 GLN A O 15
ATOM 22748 N N . THR A 1 84 ? -11.212 12.529 -6.499 1.00 0.00 84 THR A N 15
ATOM 22749 C CA . THR A 1 84 ? -9.887 12.087 -6.916 1.00 0.00 84 THR A CA 15
ATOM 22750 C C . THR A 1 84 ? -8.795 12.911 -6.245 1.00 0.00 84 THR A C 15
ATOM 22751 O O . THR A 1 84 ? -8.922 14.127 -6.100 1.00 0.00 84 THR A O 15
ATOM 22762 N N . PHE A 1 85 ? -7.722 12.242 -5.836 1.00 0.00 85 PHE A N 15
ATOM 22763 C CA . PHE A 1 85 ? -6.607 12.914 -5.179 1.00 0.00 85 PHE A CA 15
ATOM 22764 C C . PHE A 1 85 ? -5.278 12.501 -5.805 1.00 0.00 85 PHE A C 15
ATOM 22765 O O . PHE A 1 85 ? -5.230 11.624 -6.668 1.00 0.00 85 PHE A O 15
ATOM 22782 N N . THR A 1 86 ? -4.199 13.140 -5.364 1.00 0.00 86 THR A N 15
ATOM 22783 C CA . THR A 1 86 ? -2.869 12.842 -5.881 1.00 0.00 86 THR A CA 15
ATOM 22784 C C . THR A 1 86 ? -1.944 12.358 -4.770 1.00 0.00 86 THR A C 15
ATOM 22785 O O . THR A 1 86 ? -1.757 13.040 -3.763 1.00 0.00 86 THR A O 15
ATOM 22796 N N . VAL A 1 87 ? -1.365 11.177 -4.962 1.00 0.00 87 VAL A N 15
ATOM 22797 C CA . VAL A 1 87 ? -0.456 10.603 -3.977 1.00 0.00 87 VAL A CA 15
ATOM 22798 C C . VAL A 1 87 ? 0.998 10.881 -4.342 1.00 0.00 87 VAL A C 15
ATOM 22799 O O . VAL A 1 87 ? 1.363 10.882 -5.517 1.00 0.00 87 VAL A O 15
ATOM 22812 N N . GLN A 1 88 ? 1.823 11.116 -3.327 1.00 0.00 88 GLN A N 15
ATOM 22813 C CA . GLN A 1 88 ? 3.237 11.395 -3.542 1.00 0.00 88 GLN A CA 15
ATOM 22814 C C . GLN A 1 88 ? 4.105 10.565 -2.602 1.00 0.00 88 GLN A C 15
ATOM 22815 O O . GLN A 1 88 ? 3.760 10.364 -1.438 1.00 0.00 88 GLN A O 15
ATOM 22829 N N . ARG A 1 89 ? 5.233 10.085 -3.115 1.00 0.00 89 ARG A N 15
ATOM 22830 C CA . ARG A 1 89 ? 6.150 9.275 -2.322 1.00 0.00 89 ARG A CA 15
ATOM 22831 C C . ARG A 1 89 ? 7.325 10.113 -1.825 1.00 0.00 89 ARG A C 15
ATOM 22832 O O . ARG A 1 89 ? 7.992 10.791 -2.607 1.00 0.00 89 ARG A O 15
ATOM 22853 N N . LEU A 1 90 ? 7.571 10.061 -0.521 1.00 0.00 90 LEU A N 15
ATOM 22854 C CA . LEU A 1 90 ? 8.665 10.815 0.082 1.00 0.00 90 LEU A CA 15
ATOM 22855 C C . LEU A 1 90 ? 9.434 9.955 1.080 1.00 0.00 90 LEU A C 15
ATOM 22856 O O . LEU A 1 90 ? 8.840 9.297 1.935 1.00 0.00 90 LEU A O 15
ATOM 22872 N N . VAL A 1 91 ? 10.758 9.968 0.968 1.00 0.00 91 VAL A N 15
ATOM 22873 C CA . VAL A 1 91 ? 11.609 9.192 1.862 1.00 0.00 91 VAL A CA 15
ATOM 22874 C C . VAL A 1 91 ? 12.002 10.006 3.090 1.00 0.00 91 VAL A C 15
ATOM 22875 O O . VAL A 1 91 ? 12.506 11.124 2.973 1.00 0.00 91 VAL A O 15
ATOM 22888 N N . LYS A 1 92 ? 11.768 9.439 4.269 1.00 0.00 92 LYS A N 15
ATOM 22889 C CA . LYS A 1 92 ? 12.098 10.111 5.520 1.00 0.00 92 LYS A CA 15
ATOM 22890 C C . LYS A 1 92 ? 13.469 9.673 6.027 1.00 0.00 92 LYS A C 15
ATOM 22891 O O . LYS A 1 92 ? 13.638 8.548 6.496 1.00 0.00 92 LYS A O 15
ATOM 22910 N N . ALA A 1 93 ? 14.445 10.570 5.929 1.00 0.00 93 ALA A N 15
ATOM 22911 C CA . ALA A 1 93 ? 15.799 10.278 6.381 1.00 0.00 93 ALA A CA 15
ATOM 22912 C C . ALA A 1 93 ? 16.108 10.994 7.691 1.00 0.00 93 ALA A C 15
ATOM 22913 O O . ALA A 1 93 ? 16.404 10.358 8.703 1.00 0.00 93 ALA A O 15
ATOM 22920 N N . SER A 1 94 ? 16.037 12.321 7.666 1.00 0.00 94 SER A N 15
ATOM 22921 C CA . SER A 1 94 ? 16.314 13.124 8.851 1.00 0.00 94 SER A CA 15
ATOM 22922 C C . SER A 1 94 ? 15.035 13.383 9.642 1.00 0.00 94 SER A C 15
ATOM 22923 O O . SER A 1 94 ? 14.234 14.245 9.284 1.00 0.00 94 SER A O 15
ATOM 22931 N N . GLY A 1 95 ? 14.852 12.629 10.722 1.00 0.00 95 GLY A N 15
ATOM 22932 C CA . GLY A 1 95 ? 13.670 12.791 11.548 1.00 0.00 95 GLY A CA 15
ATOM 22933 C C . GLY A 1 95 ? 14.010 13.082 12.996 1.00 0.00 95 GLY A C 15
ATOM 22934 O O . GLY A 1 95 ? 13.904 14.215 13.465 1.00 0.00 95 GLY A O 15
ATOM 22938 N N . PRO A 1 96 ? 14.428 12.040 13.731 1.00 0.00 96 PRO A N 15
ATOM 22939 C CA . PRO A 1 96 ? 14.792 12.165 15.145 1.00 0.00 96 PRO A CA 15
ATOM 22940 C C . PRO A 1 96 ? 16.084 12.950 15.345 1.00 0.00 96 PRO A C 15
ATOM 22941 O O . PRO A 1 96 ? 16.549 13.123 16.471 1.00 0.00 96 PRO A O 15
ATOM 22952 N N . SER A 1 97 ? 16.659 13.425 14.244 1.00 0.00 97 SER A N 15
ATOM 22953 C CA . SER A 1 97 ? 17.899 14.189 14.298 1.00 0.00 97 SER A CA 15
ATOM 22954 C C . SER A 1 97 ? 17.841 15.386 13.354 1.00 0.00 97 SER A C 15
ATOM 22955 O O . SER A 1 97 ? 17.382 15.273 12.217 1.00 0.00 97 SER A O 15
ATOM 22963 N N . SER A 1 98 ? 18.311 16.534 13.834 1.00 0.00 98 SER A N 15
ATOM 22964 C CA . SER A 1 98 ? 18.309 17.754 13.035 1.00 0.00 98 SER A CA 15
ATOM 22965 C C . SER A 1 98 ? 18.965 17.516 11.678 1.00 0.00 98 SER A C 15
ATOM 22966 O O . SER A 1 98 ? 19.612 16.493 11.460 1.00 0.00 98 SER A O 15
ATOM 22974 N N . GLY A 1 99 ? 18.792 18.470 10.769 1.00 0.00 99 GLY A N 15
ATOM 22975 C CA . GLY A 1 99 ? 19.373 18.347 9.444 1.00 0.00 99 GLY A CA 15
ATOM 22976 C C . GLY A 1 99 ? 20.704 19.062 9.326 1.00 0.00 99 GLY A C 15
ATOM 22977 O O . GLY A 1 99 ? 21.123 19.430 8.228 1.00 0.00 99 GLY A O 15
ATOM 22981 N N . GLY A 1 1 ? -18.836 -18.742 -1.435 1.00 0.00 1 GLY A N 16
ATOM 22982 C CA . GLY A 1 1 ? -18.261 -17.894 -2.463 1.00 0.00 1 GLY A CA 16
ATOM 22983 C C . GLY A 1 1 ? -17.846 -16.537 -1.929 1.00 0.00 1 GLY A C 16
ATOM 22984 O O . GLY A 1 1 ? -18.218 -16.159 -0.818 1.00 0.00 1 GLY A O 16
ATOM 22988 N N . SER A 1 2 ? -17.071 -15.803 -2.721 1.00 0.00 2 SER A N 16
ATOM 22989 C CA . SER A 1 2 ? -16.599 -14.483 -2.320 1.00 0.00 2 SER A CA 16
ATOM 22990 C C . SER A 1 2 ? -17.747 -13.478 -2.307 1.00 0.00 2 SER A C 16
ATOM 22991 O O . SER A 1 2 ? -18.515 -13.383 -3.264 1.00 0.00 2 SER A O 16
ATOM 22999 N N . SER A 1 3 ? -17.856 -12.728 -1.214 1.00 0.00 3 SER A N 16
ATOM 23000 C CA . SER A 1 3 ? -18.912 -11.732 -1.074 1.00 0.00 3 SER A CA 16
ATOM 23001 C C . SER A 1 3 ? -18.945 -10.801 -2.282 1.00 0.00 3 SER A C 16
ATOM 23002 O O . SER A 1 3 ? -20.009 -10.508 -2.825 1.00 0.00 3 SER A O 16
ATOM 23010 N N . GLY A 1 4 ? -17.769 -10.338 -2.697 1.00 0.00 4 GLY A N 16
ATOM 23011 C CA . GLY A 1 4 ? -17.684 -9.445 -3.837 1.00 0.00 4 GLY A CA 16
ATOM 23012 C C . GLY A 1 4 ? -16.258 -9.239 -4.308 1.00 0.00 4 GLY A C 16
ATOM 23013 O O . GLY A 1 4 ? -15.949 -9.444 -5.482 1.00 0.00 4 GLY A O 16
ATOM 23017 N N . SER A 1 5 ? -15.387 -8.831 -3.391 1.00 0.00 5 SER A N 16
ATOM 23018 C CA . SER A 1 5 ? -13.986 -8.592 -3.719 1.00 0.00 5 SER A CA 16
ATOM 23019 C C . SER A 1 5 ? -13.126 -8.584 -2.459 1.00 0.00 5 SER A C 16
ATOM 23020 O O . SER A 1 5 ? -13.502 -8.002 -1.442 1.00 0.00 5 SER A O 16
ATOM 23028 N N . SER A 1 6 ? -11.970 -9.235 -2.536 1.00 0.00 6 SER A N 16
ATOM 23029 C CA . SER A 1 6 ? -11.057 -9.307 -1.401 1.00 0.00 6 SER A CA 16
ATOM 23030 C C . SER A 1 6 ? -9.617 -9.487 -1.873 1.00 0.00 6 SER A C 16
ATOM 23031 O O . SER A 1 6 ? -9.345 -10.259 -2.791 1.00 0.00 6 SER A O 16
ATOM 23039 N N . GLY A 1 7 ? -8.698 -8.768 -1.236 1.00 0.00 7 GLY A N 16
ATOM 23040 C CA . GLY A 1 7 ? -7.297 -8.861 -1.603 1.00 0.00 7 GLY A CA 16
ATOM 23041 C C . GLY A 1 7 ? -6.876 -10.281 -1.927 1.00 0.00 7 GLY A C 16
ATOM 23042 O O . GLY A 1 7 ? -7.191 -11.214 -1.187 1.00 0.00 7 GLY A O 16
ATOM 23046 N N . LYS A 1 8 ? -6.164 -10.448 -3.036 1.00 0.00 8 LYS A N 16
ATOM 23047 C CA . LYS A 1 8 ? -5.699 -11.764 -3.457 1.00 0.00 8 LYS A CA 16
ATOM 23048 C C . LYS A 1 8 ? -4.191 -11.761 -3.686 1.00 0.00 8 LYS A C 16
ATOM 23049 O O . LYS A 1 8 ? -3.505 -12.737 -3.383 1.00 0.00 8 LYS A O 16
ATOM 23068 N N . SER A 1 9 ? -3.680 -10.656 -4.221 1.00 0.00 9 SER A N 16
ATOM 23069 C CA . SER A 1 9 ? -2.254 -10.527 -4.492 1.00 0.00 9 SER A CA 16
ATOM 23070 C C . SER A 1 9 ? -1.428 -11.023 -3.309 1.00 0.00 9 SER A C 16
ATOM 23071 O O . SER A 1 9 ? -1.511 -10.476 -2.208 1.00 0.00 9 SER A O 16
ATOM 23079 N N . ILE A 1 10 ? -0.633 -12.060 -3.544 1.00 0.00 10 ILE A N 16
ATOM 23080 C CA . ILE A 1 10 ? 0.209 -12.629 -2.498 1.00 0.00 10 ILE A CA 16
ATOM 23081 C C . ILE A 1 10 ? 1.575 -13.027 -3.047 1.00 0.00 10 ILE A C 16
ATOM 23082 O O . ILE A 1 10 ? 1.714 -13.335 -4.231 1.00 0.00 10 ILE A O 16
ATOM 23098 N N . ARG A 1 11 ? 2.581 -13.018 -2.179 1.00 0.00 11 ARG A N 16
ATOM 23099 C CA . ARG A 1 11 ? 3.936 -13.378 -2.576 1.00 0.00 11 ARG A CA 16
ATOM 23100 C C . ARG A 1 11 ? 4.697 -14.002 -1.410 1.00 0.00 11 ARG A C 16
ATOM 23101 O O . ARG A 1 11 ? 4.243 -13.961 -0.266 1.00 0.00 11 ARG A O 16
ATOM 23122 N N . LEU A 1 12 ? 5.856 -14.580 -1.708 1.00 0.00 12 LEU A N 16
ATOM 23123 C CA . LEU A 1 12 ? 6.680 -15.213 -0.685 1.00 0.00 12 LEU A CA 16
ATOM 23124 C C . LEU A 1 12 ? 7.976 -14.437 -0.471 1.00 0.00 12 LEU A C 16
ATOM 23125 O O . LEU A 1 12 ? 8.532 -13.869 -1.410 1.00 0.00 12 LEU A O 16
ATOM 23141 N N . ALA A 1 13 ? 8.451 -14.418 0.770 1.00 0.00 13 ALA A N 16
ATOM 23142 C CA . ALA A 1 13 ? 9.683 -13.716 1.106 1.00 0.00 13 ALA A CA 16
ATOM 23143 C C . ALA A 1 13 ? 10.798 -14.062 0.124 1.00 0.00 13 ALA A C 16
ATOM 23144 O O . ALA A 1 13 ? 10.640 -14.938 -0.727 1.00 0.00 13 ALA A O 16
ATOM 23151 N N . LYS A 1 14 ? 11.925 -13.370 0.248 1.00 0.00 14 LYS A N 16
ATOM 23152 C CA . LYS A 1 14 ? 13.067 -13.604 -0.627 1.00 0.00 14 LYS A CA 16
ATOM 23153 C C . LYS A 1 14 ? 14.331 -12.972 -0.053 1.00 0.00 14 LYS A C 16
ATOM 23154 O O . LYS A 1 14 ? 14.260 -12.052 0.761 1.00 0.00 14 LYS A O 16
ATOM 23173 N N . GLU A 1 15 ? 15.485 -13.471 -0.484 1.00 0.00 15 GLU A N 16
ATOM 23174 C CA . GLU A 1 15 ? 16.764 -12.954 -0.012 1.00 0.00 15 GLU A CA 16
ATOM 23175 C C . GLU A 1 15 ? 16.819 -11.435 -0.146 1.00 0.00 15 GLU A C 16
ATOM 23176 O O . GLU A 1 15 ? 17.275 -10.736 0.759 1.00 0.00 15 GLU A O 16
ATOM 23188 N N . LYS A 1 16 ? 16.352 -10.929 -1.283 1.00 0.00 16 LYS A N 16
ATOM 23189 C CA . LYS A 1 16 ? 16.346 -9.494 -1.537 1.00 0.00 16 LYS A CA 16
ATOM 23190 C C . LYS A 1 16 ? 15.583 -8.751 -0.445 1.00 0.00 16 LYS A C 16
ATOM 23191 O O . LYS A 1 16 ? 15.886 -7.598 -0.140 1.00 0.00 16 LYS A O 16
ATOM 23210 N N . GLU A 1 17 ? 14.594 -9.419 0.140 1.00 0.00 17 GLU A N 16
ATOM 23211 C CA . GLU A 1 17 ? 13.790 -8.821 1.199 1.00 0.00 17 GLU A CA 16
ATOM 23212 C C . GLU A 1 17 ? 14.652 -7.959 2.116 1.00 0.00 17 GLU A C 16
ATOM 23213 O O . GLU A 1 17 ? 14.187 -6.959 2.664 1.00 0.00 17 GLU A O 16
ATOM 23225 N N . SER A 1 18 ? 15.911 -8.353 2.278 1.00 0.00 18 SER A N 16
ATOM 23226 C CA . SER A 1 18 ? 16.838 -7.620 3.132 1.00 0.00 18 SER A CA 16
ATOM 23227 C C . SER A 1 18 ? 16.790 -6.126 2.829 1.00 0.00 18 SER A C 16
ATOM 23228 O O . SER A 1 18 ? 16.715 -5.300 3.738 1.00 0.00 18 SER A O 16
ATOM 23236 N N . GLN A 1 19 ? 16.834 -5.787 1.544 1.00 0.00 19 GLN A N 16
ATOM 23237 C CA . GLN A 1 19 ? 16.797 -4.393 1.120 1.00 0.00 19 GLN A CA 16
ATOM 23238 C C . GLN A 1 19 ? 15.402 -3.805 1.305 1.00 0.00 19 GLN A C 16
ATOM 23239 O O . GLN A 1 19 ? 15.252 -2.641 1.673 1.00 0.00 19 GLN A O 16
ATOM 23253 N N . ALA A 1 20 ? 14.383 -4.619 1.045 1.00 0.00 20 ALA A N 16
ATOM 23254 C CA . ALA A 1 20 ? 13.000 -4.180 1.185 1.00 0.00 20 ALA A CA 16
ATOM 23255 C C . ALA A 1 20 ? 12.818 -3.328 2.436 1.00 0.00 20 ALA A C 16
ATOM 23256 O O . ALA A 1 20 ? 12.413 -2.168 2.356 1.00 0.00 20 ALA A O 16
ATOM 23263 N N . ASP A 1 21 ? 13.119 -3.911 3.592 1.00 0.00 21 ASP A N 16
ATOM 23264 C CA . ASP A 1 21 ? 12.988 -3.205 4.861 1.00 0.00 21 ASP A CA 16
ATOM 23265 C C . ASP A 1 21 ? 13.998 -2.065 4.955 1.00 0.00 21 ASP A C 16
ATOM 23266 O O . ASP A 1 21 ? 13.693 -0.995 5.482 1.00 0.00 21 ASP A O 16
ATOM 23275 N N . TYR A 1 22 ? 15.200 -2.303 4.443 1.00 0.00 22 TYR A N 16
ATOM 23276 C CA . TYR A 1 22 ? 16.256 -1.298 4.472 1.00 0.00 22 TYR A CA 16
ATOM 23277 C C . TYR A 1 22 ? 15.736 0.053 3.990 1.00 0.00 22 TYR A C 16
ATOM 23278 O O . TYR A 1 22 ? 16.119 1.100 4.511 1.00 0.00 22 TYR A O 16
ATOM 23296 N N . ILE A 1 23 ? 14.860 0.019 2.991 1.00 0.00 23 ILE A N 16
ATOM 23297 C CA . ILE A 1 23 ? 14.286 1.240 2.438 1.00 0.00 23 ILE A CA 16
ATOM 23298 C C . ILE A 1 23 ? 12.923 1.534 3.056 1.00 0.00 23 ILE A C 16
ATOM 23299 O O . ILE A 1 23 ? 12.672 2.641 3.532 1.00 0.00 23 ILE A O 16
ATOM 23315 N N . SER A 1 24 ? 12.046 0.535 3.046 1.00 0.00 24 SER A N 16
ATOM 23316 C CA . SER A 1 24 ? 10.707 0.687 3.604 1.00 0.00 24 SER A CA 16
ATOM 23317 C C . SER A 1 24 ? 10.766 1.311 4.995 1.00 0.00 24 SER A C 16
ATOM 23318 O O . SER A 1 24 ? 9.979 2.199 5.325 1.00 0.00 24 SER A O 16
ATOM 23326 N N . THR A 1 25 ? 11.705 0.838 5.809 1.00 0.00 25 THR A N 16
ATOM 23327 C CA . THR A 1 25 ? 11.867 1.347 7.165 1.00 0.00 25 THR A CA 16
ATOM 23328 C C . THR A 1 25 ? 11.544 2.835 7.237 1.00 0.00 25 THR A C 16
ATOM 23329 O O . THR A 1 25 ? 11.053 3.325 8.253 1.00 0.00 25 THR A O 16
ATOM 23340 N N . TYR A 1 26 ? 11.823 3.549 6.152 1.00 0.00 26 TYR A N 16
ATOM 23341 C CA . TYR A 1 26 ? 11.564 4.982 6.092 1.00 0.00 26 TYR A CA 16
ATOM 23342 C C . TYR A 1 26 ? 10.789 5.344 4.829 1.00 0.00 26 TYR A C 16
ATOM 23343 O O . TYR A 1 26 ? 11.344 5.363 3.730 1.00 0.00 26 TYR A O 16
ATOM 23361 N N . VAL A 1 27 ? 9.501 5.631 4.994 1.00 0.00 27 VAL A N 16
ATOM 23362 C CA . VAL A 1 27 ? 8.648 5.994 3.868 1.00 0.00 27 VAL A CA 16
ATOM 23363 C C . VAL A 1 27 ? 7.464 6.838 4.326 1.00 0.00 27 VAL A C 16
ATOM 23364 O O . VAL A 1 27 ? 6.873 6.579 5.373 1.00 0.00 27 VAL A O 16
ATOM 23377 N N . GLU A 1 28 ? 7.124 7.849 3.532 1.00 0.00 28 GLU A N 16
ATOM 23378 C CA . GLU A 1 28 ? 6.010 8.732 3.857 1.00 0.00 28 GLU A CA 16
ATOM 23379 C C . GLU A 1 28 ? 5.112 8.944 2.642 1.00 0.00 28 GLU A C 16
ATOM 23380 O O . GLU A 1 28 ? 5.544 9.488 1.625 1.00 0.00 28 GLU A O 16
ATOM 23392 N N . TRP A 1 29 ? 3.862 8.510 2.754 1.00 0.00 29 TRP A N 16
ATOM 23393 C CA . TRP A 1 29 ? 2.902 8.652 1.665 1.00 0.00 29 TRP A CA 16
ATOM 23394 C C . TRP A 1 29 ? 1.823 9.670 2.018 1.00 0.00 29 TRP A C 16
ATOM 23395 O O . TRP A 1 29 ? 1.115 9.515 3.013 1.00 0.00 29 TRP A O 16
ATOM 23416 N N . GLN A 1 30 ? 1.705 10.709 1.198 1.00 0.00 30 GLN A N 16
ATOM 23417 C CA . GLN A 1 30 ? 0.711 11.752 1.426 1.00 0.00 30 GLN A CA 16
ATOM 23418 C C . GLN A 1 30 ? -0.177 11.934 0.200 1.00 0.00 30 GLN A C 16
ATOM 23419 O O . GLN A 1 30 ? 0.262 11.735 -0.933 1.00 0.00 30 GLN A O 16
ATOM 23433 N N . TYR A 1 31 ? -1.429 12.314 0.434 1.00 0.00 31 TYR A N 16
ATOM 23434 C CA . TYR A 1 31 ? -2.380 12.521 -0.651 1.00 0.00 31 TYR A CA 16
ATOM 23435 C C . TYR A 1 31 ? -2.855 13.971 -0.690 1.00 0.00 31 TYR A C 16
ATOM 23436 O O . TYR A 1 31 ? -2.995 14.618 0.348 1.00 0.00 31 TYR A O 16
ATOM 23454 N N . ILE A 1 32 ? -3.101 14.473 -1.895 1.00 0.00 32 ILE A N 16
ATOM 23455 C CA . ILE A 1 32 ? -3.562 15.845 -2.071 1.00 0.00 32 ILE A CA 16
ATOM 23456 C C . ILE A 1 32 ? -5.071 15.895 -2.284 1.00 0.00 32 ILE A C 16
ATOM 23457 O O . ILE A 1 32 ? -5.569 15.545 -3.354 1.00 0.00 32 ILE A O 16
ATOM 23473 N N . ASP A 1 33 ? -5.794 16.333 -1.259 1.00 0.00 33 ASP A N 16
ATOM 23474 C CA . ASP A 1 33 ? -7.247 16.432 -1.335 1.00 0.00 33 ASP A CA 16
ATOM 23475 C C . ASP A 1 33 ? -7.666 17.613 -2.206 1.00 0.00 33 ASP A C 16
ATOM 23476 O O . ASP A 1 33 ? -6.848 18.465 -2.552 1.00 0.00 33 ASP A O 16
ATOM 23485 N N . LYS A 1 34 ? -8.947 17.656 -2.557 1.00 0.00 34 LYS A N 16
ATOM 23486 C CA . LYS A 1 34 ? -9.477 18.731 -3.387 1.00 0.00 34 LYS A CA 16
ATOM 23487 C C . LYS A 1 34 ? -8.662 20.008 -3.209 1.00 0.00 34 LYS A C 16
ATOM 23488 O O . LYS A 1 34 ? -7.883 20.385 -4.084 1.00 0.00 34 LYS A O 16
ATOM 23507 N N . ASN A 1 35 ? -8.845 20.668 -2.071 1.00 0.00 35 ASN A N 16
ATOM 23508 C CA . ASN A 1 35 ? -8.125 21.903 -1.778 1.00 0.00 35 ASN A CA 16
ATOM 23509 C C . ASN A 1 35 ? -7.326 21.773 -0.485 1.00 0.00 35 ASN A C 16
ATOM 23510 O O . ASN A 1 35 ? -6.937 22.773 0.119 1.00 0.00 35 ASN A O 16
ATOM 23521 N N . ILE A 1 36 ? -7.084 20.535 -0.068 1.00 0.00 36 ILE A N 16
ATOM 23522 C CA . ILE A 1 36 ? -6.329 20.275 1.152 1.00 0.00 36 ILE A CA 16
ATOM 23523 C C . ILE A 1 36 ? -5.251 19.222 0.917 1.00 0.00 36 ILE A C 16
ATOM 23524 O O . ILE A 1 36 ? -5.429 18.302 0.118 1.00 0.00 36 ILE A O 16
ATOM 23540 N N . THR A 1 37 ? -4.131 19.362 1.620 1.00 0.00 37 THR A N 16
ATOM 23541 C CA . THR A 1 37 ? -3.024 18.424 1.489 1.00 0.00 37 THR A CA 16
ATOM 23542 C C . THR A 1 37 ? -2.766 17.691 2.801 1.00 0.00 37 THR A C 16
ATOM 23543 O O . THR A 1 37 ? -2.095 18.212 3.691 1.00 0.00 37 THR A O 16
ATOM 23554 N N . GLN A 1 38 ? -3.303 16.480 2.912 1.00 0.00 38 GLN A N 16
ATOM 23555 C CA . GLN A 1 38 ? -3.130 15.676 4.116 1.00 0.00 38 GLN A CA 16
ATOM 23556 C C . GLN A 1 38 ? -2.278 14.444 3.830 1.00 0.00 38 GLN A C 16
ATOM 23557 O O . GLN A 1 38 ? -1.840 14.229 2.700 1.00 0.00 38 GLN A O 16
ATOM 23571 N N . CYS A 1 39 ? -2.047 13.639 4.861 1.00 0.00 39 CYS A N 16
ATOM 23572 C CA . CYS A 1 39 ? -1.246 12.429 4.722 1.00 0.00 39 CYS A CA 16
ATOM 23573 C C . CYS A 1 39 ? -2.033 11.201 5.166 1.00 0.00 39 CYS A C 16
ATOM 23574 O O . CYS A 1 39 ? -2.969 11.304 5.960 1.00 0.00 39 CYS A O 16
ATOM 23582 N N . PHE A 1 40 ? -1.650 10.038 4.649 1.00 0.00 40 PHE A N 16
ATOM 23583 C CA . PHE A 1 40 ? -2.322 8.790 4.990 1.00 0.00 40 PHE A CA 16
ATOM 23584 C C . PHE A 1 40 ? -2.001 8.374 6.423 1.00 0.00 40 PHE A C 16
ATOM 23585 O O . PHE A 1 40 ? -1.187 9.006 7.097 1.00 0.00 40 PHE A O 16
ATOM 23602 N N . ASP A 1 41 ? -2.646 7.307 6.881 1.00 0.00 41 ASP A N 16
ATOM 23603 C CA . ASP A 1 41 ? -2.430 6.805 8.233 1.00 0.00 41 ASP A CA 16
ATOM 23604 C C . ASP A 1 41 ? -1.176 5.938 8.297 1.00 0.00 41 ASP A C 16
ATOM 23605 O O . ASP A 1 41 ? -0.505 5.723 7.288 1.00 0.00 41 ASP A O 16
ATOM 23614 N N . LYS A 1 42 ? -0.866 5.443 9.490 1.00 0.00 42 LYS A N 16
ATOM 23615 C CA . LYS A 1 42 ? 0.307 4.599 9.687 1.00 0.00 42 LYS A CA 16
ATOM 23616 C C . LYS A 1 42 ? 0.120 3.243 9.016 1.00 0.00 42 LYS A C 16
ATOM 23617 O O . LYS A 1 42 ? 1.070 2.664 8.489 1.00 0.00 42 LYS A O 16
ATOM 23636 N N . MET A 1 43 ? -1.111 2.742 9.037 1.00 0.00 43 MET A N 16
ATOM 23637 C CA . MET A 1 43 ? -1.422 1.454 8.428 1.00 0.00 43 MET A CA 16
ATOM 23638 C C . MET A 1 43 ? -1.474 1.570 6.908 1.00 0.00 43 MET A C 16
ATOM 23639 O O . MET A 1 43 ? -0.891 0.756 6.191 1.00 0.00 43 MET A O 16
ATOM 23653 N N . THR A 1 44 ? -2.177 2.588 6.420 1.00 0.00 44 THR A N 16
ATOM 23654 C CA . THR A 1 44 ? -2.306 2.810 4.986 1.00 0.00 44 THR A CA 16
ATOM 23655 C C . THR A 1 44 ? -0.982 3.255 4.376 1.00 0.00 44 THR A C 16
ATOM 23656 O O . THR A 1 44 ? -0.635 2.858 3.265 1.00 0.00 44 THR A O 16
ATOM 23667 N N . ASN A 1 45 ? -0.245 4.080 5.112 1.00 0.00 45 ASN A N 16
ATOM 23668 C CA . ASN A 1 45 ? 1.043 4.579 4.644 1.00 0.00 45 ASN A CA 16
ATOM 23669 C C . ASN A 1 45 ? 1.836 3.474 3.952 1.00 0.00 45 ASN A C 16
ATOM 23670 O O . ASN A 1 45 ? 2.393 3.678 2.874 1.00 0.00 45 ASN A O 16
ATOM 23681 N N . MET A 1 46 ? 1.880 2.304 4.580 1.00 0.00 46 MET A N 16
ATOM 23682 C CA . MET A 1 46 ? 2.602 1.165 4.025 1.00 0.00 46 MET A CA 16
ATOM 23683 C C . MET A 1 46 ? 1.797 0.500 2.913 1.00 0.00 46 MET A C 16
ATOM 23684 O O . MET A 1 46 ? 2.354 0.053 1.910 1.00 0.00 46 MET A O 16
ATOM 23698 N N . LYS A 1 47 ? 0.482 0.438 3.097 1.00 0.00 47 LYS A N 16
ATOM 23699 C CA . LYS A 1 47 ? -0.401 -0.171 2.110 1.00 0.00 47 LYS A CA 16
ATOM 23700 C C . LYS A 1 47 ? -0.112 0.370 0.713 1.00 0.00 47 LYS A C 16
ATOM 23701 O O . LYS A 1 47 ? -0.326 -0.317 -0.287 1.00 0.00 47 LYS A O 16
ATOM 23720 N N . LEU A 1 48 ? 0.377 1.604 0.651 1.00 0.00 48 LEU A N 16
ATOM 23721 C CA . LEU A 1 48 ? 0.698 2.237 -0.623 1.00 0.00 48 LEU A CA 16
ATOM 23722 C C . LEU A 1 48 ? 2.110 1.875 -1.071 1.00 0.00 48 LEU A C 16
ATOM 23723 O O . LEU A 1 48 ? 2.314 1.398 -2.187 1.00 0.00 48 LEU A O 16
ATOM 23739 N N . GLU A 1 49 ? 3.081 2.104 -0.192 1.00 0.00 49 GLU A N 16
ATOM 23740 C CA . GLU A 1 49 ? 4.474 1.800 -0.497 1.00 0.00 49 GLU A CA 16
ATOM 23741 C C . GLU A 1 49 ? 4.622 0.364 -0.992 1.00 0.00 49 GLU A C 16
ATOM 23742 O O . GLU A 1 49 ? 5.316 0.103 -1.974 1.00 0.00 49 GLU A O 16
ATOM 23754 N N . VAL A 1 50 ? 3.965 -0.564 -0.303 1.00 0.00 50 VAL A N 16
ATOM 23755 C CA . VAL A 1 50 ? 4.023 -1.973 -0.671 1.00 0.00 50 VAL A CA 16
ATOM 23756 C C . VAL A 1 50 ? 3.676 -2.171 -2.143 1.00 0.00 50 VAL A C 16
ATOM 23757 O O . VAL A 1 50 ? 4.369 -2.889 -2.863 1.00 0.00 50 VAL A O 16
ATOM 23770 N N . ALA A 1 51 ? 2.599 -1.529 -2.583 1.00 0.00 51 ALA A N 16
ATOM 23771 C CA . ALA A 1 51 ? 2.161 -1.633 -3.969 1.00 0.00 51 ALA A CA 16
ATOM 23772 C C . ALA A 1 51 ? 3.185 -1.015 -4.915 1.00 0.00 51 ALA A C 16
ATOM 23773 O O . ALA A 1 51 ? 3.320 -1.441 -6.063 1.00 0.00 51 ALA A O 16
ATOM 23780 N N . TRP A 1 52 ? 3.902 -0.009 -4.428 1.00 0.00 52 TRP A N 16
ATOM 23781 C CA . TRP A 1 52 ? 4.914 0.668 -5.232 1.00 0.00 52 TRP A CA 16
ATOM 23782 C C . TRP A 1 52 ? 6.145 -0.213 -5.413 1.00 0.00 52 TRP A C 16
ATOM 23783 O O . TRP A 1 52 ? 6.750 -0.239 -6.484 1.00 0.00 52 TRP A O 16
ATOM 23804 N N . LYS A 1 53 ? 6.510 -0.935 -4.359 1.00 0.00 53 LYS A N 16
ATOM 23805 C CA . LYS A 1 53 ? 7.669 -1.820 -4.402 1.00 0.00 53 LYS A CA 16
ATOM 23806 C C . LYS A 1 53 ? 7.328 -3.129 -5.107 1.00 0.00 53 LYS A C 16
ATOM 23807 O O . LYS A 1 53 ? 8.184 -3.743 -5.742 1.00 0.00 53 LYS A O 16
ATOM 23826 N N . ALA A 1 54 ? 6.073 -3.549 -4.991 1.00 0.00 54 ALA A N 16
ATOM 23827 C CA . ALA A 1 54 ? 5.619 -4.783 -5.620 1.00 0.00 54 ALA A CA 16
ATOM 23828 C C . ALA A 1 54 ? 5.306 -4.563 -7.096 1.00 0.00 54 ALA A C 16
ATOM 23829 O O . ALA A 1 54 ? 4.637 -5.381 -7.729 1.00 0.00 54 ALA A O 16
ATOM 23836 N N . LYS A 1 55 ? 5.794 -3.454 -7.641 1.00 0.00 55 LYS A N 16
ATOM 23837 C CA . LYS A 1 55 ? 5.568 -3.126 -9.044 1.00 0.00 55 LYS A CA 16
ATOM 23838 C C . LYS A 1 55 ? 4.100 -3.306 -9.415 1.00 0.00 55 LYS A C 16
ATOM 23839 O O . LYS A 1 55 ? 3.777 -3.795 -10.498 1.00 0.00 55 LYS A O 16
ATOM 23858 N N . LYS A 1 56 ? 3.212 -2.908 -8.510 1.00 0.00 56 LYS A N 16
ATOM 23859 C CA . LYS A 1 56 ? 1.777 -3.023 -8.742 1.00 0.00 56 LYS A CA 16
ATOM 23860 C C . LYS A 1 56 ? 1.268 -1.860 -9.588 1.00 0.00 56 LYS A C 16
ATOM 23861 O O . LYS A 1 56 ? 1.920 -0.820 -9.688 1.00 0.00 56 LYS A O 16
ATOM 23880 N N . LYS A 1 57 ? 0.100 -2.042 -10.194 1.00 0.00 57 LYS A N 16
ATOM 23881 C CA . LYS A 1 57 ? -0.498 -1.007 -11.029 1.00 0.00 57 LYS A CA 16
ATOM 23882 C C . LYS A 1 57 ? -1.292 -0.017 -10.184 1.00 0.00 57 LYS A C 16
ATOM 23883 O O . LYS A 1 57 ? -1.318 1.180 -10.473 1.00 0.00 57 LYS A O 16
ATOM 23902 N N . ASP A 1 58 ? -1.936 -0.522 -9.138 1.00 0.00 58 ASP A N 16
ATOM 23903 C CA . ASP A 1 58 ? -2.729 0.319 -8.248 1.00 0.00 58 ASP A CA 16
ATOM 23904 C C . ASP A 1 58 ? -3.100 -0.435 -6.975 1.00 0.00 58 ASP A C 16
ATOM 23905 O O . ASP A 1 58 ? -3.139 -1.666 -6.958 1.00 0.00 58 ASP A O 16
ATOM 23914 N N . THR A 1 59 ? -3.370 0.312 -5.908 1.00 0.00 59 THR A N 16
ATOM 23915 C CA . THR A 1 59 ? -3.735 -0.285 -4.630 1.00 0.00 59 THR A CA 16
ATOM 23916 C C . THR A 1 59 ? -4.956 0.403 -4.031 1.00 0.00 59 THR A C 16
ATOM 23917 O O . THR A 1 59 ? -5.044 1.631 -4.017 1.00 0.00 59 THR A O 16
ATOM 23928 N N . VAL A 1 60 ? -5.896 -0.395 -3.535 1.00 0.00 60 VAL A N 16
ATOM 23929 C CA . VAL A 1 60 ? -7.112 0.138 -2.932 1.00 0.00 60 VAL A CA 16
ATOM 23930 C C . VAL A 1 60 ? -6.889 0.488 -1.465 1.00 0.00 60 VAL A C 16
ATOM 23931 O O . VAL A 1 60 ? -6.294 -0.285 -0.714 1.00 0.00 60 VAL A O 16
ATOM 23944 N N . VAL A 1 61 ? -7.372 1.659 -1.062 1.00 0.00 61 VAL A N 16
ATOM 23945 C CA . VAL A 1 61 ? -7.228 2.112 0.317 1.00 0.00 61 VAL A CA 16
ATOM 23946 C C . VAL A 1 61 ? -8.482 2.838 0.791 1.00 0.00 61 VAL A C 16
ATOM 23947 O O . VAL A 1 61 ? -9.098 3.590 0.036 1.00 0.00 61 VAL A O 16
ATOM 23960 N N . GLN A 1 62 ? -8.854 2.606 2.046 1.00 0.00 62 GLN A N 16
ATOM 23961 C CA . GLN A 1 62 ? -10.035 3.238 2.621 1.00 0.00 62 GLN A CA 16
ATOM 23962 C C . GLN A 1 62 ? -9.756 4.696 2.973 1.00 0.00 62 GLN A C 16
ATOM 23963 O O . GLN A 1 62 ? -9.090 4.987 3.967 1.00 0.00 62 GLN A O 16
ATOM 23977 N N . ILE A 1 63 ? -10.269 5.606 2.153 1.00 0.00 63 ILE A N 16
ATOM 23978 C CA . ILE A 1 63 ? -10.075 7.033 2.379 1.00 0.00 63 ILE A CA 16
ATOM 23979 C C . ILE A 1 63 ? -11.398 7.726 2.689 1.00 0.00 63 ILE A C 16
ATOM 23980 O O . ILE A 1 63 ? -12.321 7.717 1.874 1.00 0.00 63 ILE A O 16
ATOM 23996 N N . HIS A 1 64 ? -11.482 8.326 3.871 1.00 0.00 64 HIS A N 16
ATOM 23997 C CA . HIS A 1 64 ? -12.692 9.026 4.289 1.00 0.00 64 HIS A CA 16
ATOM 23998 C C . HIS A 1 64 ? -13.846 8.048 4.485 1.00 0.00 64 HIS A C 16
ATOM 23999 O O . HIS A 1 64 ? -14.981 8.328 4.104 1.00 0.00 64 HIS A O 16
ATOM 24014 N N . ASN A 1 65 ? -13.546 6.898 5.081 1.00 0.00 65 ASN A N 16
ATOM 24015 C CA . ASN A 1 65 ? -14.558 5.878 5.327 1.00 0.00 65 ASN A CA 16
ATOM 24016 C C . ASN A 1 65 ? -15.117 5.339 4.014 1.00 0.00 65 ASN A C 16
ATOM 24017 O O . ASN A 1 65 ? -16.249 4.858 3.961 1.00 0.00 65 ASN A O 16
ATOM 24028 N N . GLN A 1 66 ? -14.316 5.424 2.956 1.00 0.00 66 GLN A N 16
ATOM 24029 C CA . GLN A 1 66 ? -14.732 4.946 1.643 1.00 0.00 66 GLN A CA 16
ATOM 24030 C C . GLN A 1 66 ? -13.542 4.400 0.861 1.00 0.00 66 GLN A C 16
ATOM 24031 O O . GLN A 1 66 ? -12.528 5.080 0.701 1.00 0.00 66 GLN A O 16
ATOM 24045 N N . ASP A 1 67 ? -13.672 3.170 0.376 1.00 0.00 67 ASP A N 16
ATOM 24046 C CA . ASP A 1 67 ? -12.608 2.534 -0.390 1.00 0.00 67 ASP A CA 16
ATOM 24047 C C . ASP A 1 67 ? -12.311 3.319 -1.664 1.00 0.00 67 ASP A C 16
ATOM 24048 O O . ASP A 1 67 ? -13.224 3.729 -2.381 1.00 0.00 67 ASP A O 16
ATOM 24057 N N . PHE A 1 68 ? -11.027 3.527 -1.939 1.00 0.00 68 PHE A N 16
ATOM 24058 C CA . PHE A 1 68 ? -10.610 4.265 -3.125 1.00 0.00 68 PHE A CA 16
ATOM 24059 C C . PHE A 1 68 ? -9.569 3.478 -3.917 1.00 0.00 68 PHE A C 16
ATOM 24060 O O . PHE A 1 68 ? -8.989 2.514 -3.417 1.00 0.00 68 PHE A O 16
ATOM 24077 N N . THR A 1 69 ? -9.339 3.896 -5.159 1.00 0.00 69 THR A N 16
ATOM 24078 C CA . THR A 1 69 ? -8.371 3.230 -6.021 1.00 0.00 69 THR A CA 16
ATOM 24079 C C . THR A 1 69 ? -7.169 4.128 -6.294 1.00 0.00 69 THR A C 16
ATOM 24080 O O . THR A 1 69 ? -7.253 5.075 -7.075 1.00 0.00 69 THR A O 16
ATOM 24091 N N . VAL A 1 70 ? -6.050 3.823 -5.644 1.00 0.00 70 VAL A N 16
ATOM 24092 C CA . VAL A 1 70 ? -4.829 4.602 -5.818 1.00 0.00 70 VAL A CA 16
ATOM 24093 C C . VAL A 1 70 ? -3.957 4.016 -6.922 1.00 0.00 70 VAL A C 16
ATOM 24094 O O . VAL A 1 70 ? -3.499 2.877 -6.827 1.00 0.00 70 VAL A O 16
ATOM 24107 N N . ASP A 1 71 ? -3.729 4.802 -7.968 1.00 0.00 71 ASP A N 16
ATOM 24108 C CA . ASP A 1 71 ? -2.909 4.362 -9.091 1.00 0.00 71 ASP A CA 16
ATOM 24109 C C . ASP A 1 71 ? -1.478 4.872 -8.951 1.00 0.00 71 ASP A C 16
ATOM 24110 O O . ASP A 1 71 ? -1.243 6.078 -8.858 1.00 0.00 71 ASP A O 16
ATOM 24119 N N . LEU A 1 72 ? -0.525 3.947 -8.936 1.00 0.00 72 LEU A N 16
ATOM 24120 C CA . LEU A 1 72 ? 0.884 4.302 -8.806 1.00 0.00 72 LEU A CA 16
ATOM 24121 C C . LEU A 1 72 ? 1.427 4.865 -10.116 1.00 0.00 72 LEU A C 16
ATOM 24122 O O . LEU A 1 72 ? 2.183 5.836 -10.120 1.00 0.00 72 LEU A O 16
ATOM 24138 N N . SER A 1 73 ? 1.033 4.249 -11.226 1.00 0.00 73 SER A N 16
ATOM 24139 C CA . SER A 1 73 ? 1.481 4.688 -12.543 1.00 0.00 73 SER A CA 16
ATOM 24140 C C . SER A 1 73 ? 1.453 6.210 -12.647 1.00 0.00 73 SER A C 16
ATOM 24141 O O . SER A 1 73 ? 2.426 6.833 -13.074 1.00 0.00 73 SER A O 16
ATOM 24149 N N . THR A 1 74 ? 0.330 6.803 -12.254 1.00 0.00 74 THR A N 16
ATOM 24150 C CA . THR A 1 74 ? 0.173 8.251 -12.304 1.00 0.00 74 THR A CA 16
ATOM 24151 C C . THR A 1 74 ? 0.236 8.859 -10.907 1.00 0.00 74 THR A C 16
ATOM 24152 O O . THR A 1 74 ? 0.498 10.051 -10.750 1.00 0.00 74 THR A O 16
ATOM 24163 N N . ASN A 1 75 ? -0.005 8.032 -9.895 1.00 0.00 75 ASN A N 16
ATOM 24164 C CA . ASN A 1 75 ? 0.024 8.489 -8.511 1.00 0.00 75 ASN A CA 16
ATOM 24165 C C . ASN A 1 75 ? -1.193 9.354 -8.197 1.00 0.00 75 ASN A C 16
ATOM 24166 O O . ASN A 1 75 ? -1.063 10.474 -7.703 1.00 0.00 75 ASN A O 16
ATOM 24177 N N . THR A 1 76 ? -2.378 8.826 -8.488 1.00 0.00 76 THR A N 16
ATOM 24178 C CA . THR A 1 76 ? -3.619 9.548 -8.238 1.00 0.00 76 THR A CA 16
ATOM 24179 C C . THR A 1 76 ? -4.718 8.605 -7.761 1.00 0.00 76 THR A C 16
ATOM 24180 O O . THR A 1 76 ? -4.883 7.509 -8.294 1.00 0.00 76 THR A O 16
ATOM 24191 N N . ALA A 1 77 ? -5.467 9.040 -6.753 1.00 0.00 77 ALA A N 16
ATOM 24192 C CA . ALA A 1 77 ? -6.552 8.235 -6.205 1.00 0.00 77 ALA A CA 16
ATOM 24193 C C . ALA A 1 77 ? -7.888 8.611 -6.838 1.00 0.00 77 ALA A C 16
ATOM 24194 O O . ALA A 1 77 ? -8.121 9.771 -7.180 1.00 0.00 77 ALA A O 16
ATOM 24201 N N . THR A 1 78 ? -8.763 7.623 -6.993 1.00 0.00 78 THR A N 16
ATOM 24202 C CA . THR A 1 78 ? -10.075 7.849 -7.587 1.00 0.00 78 THR A CA 16
ATOM 24203 C C . THR A 1 78 ? -11.125 6.935 -6.967 1.00 0.00 78 THR A C 16
ATOM 24204 O O . THR A 1 78 ? -10.799 5.879 -6.425 1.00 0.00 78 THR A O 16
ATOM 24215 N N . ALA A 1 79 ? -12.385 7.346 -7.050 1.00 0.00 79 ALA A N 16
ATOM 24216 C CA . ALA A 1 79 ? -13.483 6.562 -6.500 1.00 0.00 79 ALA A CA 16
ATOM 24217 C C . ALA A 1 79 ? -14.754 6.740 -7.324 1.00 0.00 79 ALA A C 16
ATOM 24218 O O . ALA A 1 79 ? -14.953 7.757 -7.989 1.00 0.00 79 ALA A O 16
ATOM 24225 N N . PRO A 1 80 ? -15.634 5.729 -7.283 1.00 0.00 80 PRO A N 16
ATOM 24226 C CA . PRO A 1 80 ? -16.900 5.752 -8.021 1.00 0.00 80 PRO A CA 16
ATOM 24227 C C . PRO A 1 80 ? -17.887 6.764 -7.449 1.00 0.00 80 PRO A C 16
ATOM 24228 O O . PRO A 1 80 ? -19.008 6.896 -7.940 1.00 0.00 80 PRO A O 16
ATOM 24239 N N . GLN A 1 81 ? -17.462 7.476 -6.411 1.00 0.00 81 GLN A N 16
ATOM 24240 C CA . GLN A 1 81 ? -18.310 8.476 -5.773 1.00 0.00 81 GLN A CA 16
ATOM 24241 C C . GLN A 1 81 ? -18.187 9.823 -6.477 1.00 0.00 81 GLN A C 16
ATOM 24242 O O . GLN A 1 81 ? -19.173 10.539 -6.645 1.00 0.00 81 GLN A O 16
ATOM 24256 N N . GLY A 1 82 ? -16.968 10.162 -6.887 1.00 0.00 82 GLY A N 16
ATOM 24257 C CA . GLY A 1 82 ? -16.738 11.423 -7.568 1.00 0.00 82 GLY A CA 16
ATOM 24258 C C . GLY A 1 82 ? -15.652 12.249 -6.908 1.00 0.00 82 GLY A C 16
ATOM 24259 O O . GLY A 1 82 ? -15.729 13.477 -6.879 1.00 0.00 82 GLY A O 16
ATOM 24263 N N . GLN A 1 83 ? -14.639 11.574 -6.375 1.00 0.00 83 GLN A N 16
ATOM 24264 C CA . GLN A 1 83 ? -13.534 12.255 -5.709 1.00 0.00 83 GLN A CA 16
ATOM 24265 C C . GLN A 1 83 ? -12.193 11.689 -6.165 1.00 0.00 83 GLN A C 16
ATOM 24266 O O . GLN A 1 83 ? -12.025 10.475 -6.278 1.00 0.00 83 GLN A O 16
ATOM 24280 N N . THR A 1 84 ? -11.239 12.578 -6.426 1.00 0.00 84 THR A N 16
ATOM 24281 C CA . THR A 1 84 ? -9.913 12.168 -6.870 1.00 0.00 84 THR A CA 16
ATOM 24282 C C . THR A 1 84 ? -8.825 12.970 -6.166 1.00 0.00 84 THR A C 16
ATOM 24283 O O . THR A 1 84 ? -8.972 14.171 -5.940 1.00 0.00 84 THR A O 16
ATOM 24294 N N . PHE A 1 85 ? -7.731 12.298 -5.821 1.00 0.00 85 PHE A N 16
ATOM 24295 C CA . PHE A 1 85 ? -6.617 12.949 -5.141 1.00 0.00 85 PHE A CA 16
ATOM 24296 C C . PHE A 1 85 ? -5.287 12.551 -5.774 1.00 0.00 85 PHE A C 16
ATOM 24297 O O . PHE A 1 85 ? -5.237 11.692 -6.655 1.00 0.00 85 PHE A O 16
ATOM 24314 N N . THR A 1 86 ? -4.209 13.182 -5.318 1.00 0.00 86 THR A N 16
ATOM 24315 C CA . THR A 1 86 ? -2.879 12.897 -5.839 1.00 0.00 86 THR A CA 16
ATOM 24316 C C . THR A 1 86 ? -1.971 12.333 -4.752 1.00 0.00 86 THR A C 16
ATOM 24317 O O . THR A 1 86 ? -1.794 12.945 -3.698 1.00 0.00 86 THR A O 16
ATOM 24328 N N . VAL A 1 87 ? -1.397 11.163 -5.013 1.00 0.00 87 VAL A N 16
ATOM 24329 C CA . VAL A 1 87 ? -0.506 10.518 -4.057 1.00 0.00 87 VAL A CA 16
ATOM 24330 C C . VAL A 1 87 ? 0.954 10.807 -4.385 1.00 0.00 87 VAL A C 16
ATOM 24331 O O . VAL A 1 87 ? 1.360 10.759 -5.546 1.00 0.00 87 VAL A O 16
ATOM 24344 N N . GLN A 1 88 ? 1.739 11.106 -3.355 1.00 0.00 88 GLN A N 16
ATOM 24345 C CA . GLN A 1 88 ? 3.155 11.403 -3.535 1.00 0.00 88 GLN A CA 16
ATOM 24346 C C . GLN A 1 88 ? 4.007 10.607 -2.551 1.00 0.00 88 GLN A C 16
ATOM 24347 O O . GLN A 1 88 ? 3.648 10.459 -1.383 1.00 0.00 88 GLN A O 16
ATOM 24361 N N . ARG A 1 89 ? 5.136 10.097 -3.032 1.00 0.00 89 ARG A N 16
ATOM 24362 C CA . ARG A 1 89 ? 6.039 9.315 -2.196 1.00 0.00 89 ARG A CA 16
ATOM 24363 C C . ARG A 1 89 ? 7.235 10.153 -1.755 1.00 0.00 89 ARG A C 16
ATOM 24364 O O . ARG A 1 89 ? 7.878 10.814 -2.572 1.00 0.00 89 ARG A O 16
ATOM 24385 N N . LEU A 1 90 ? 7.527 10.122 -0.460 1.00 0.00 90 LEU A N 16
ATOM 24386 C CA . LEU A 1 90 ? 8.646 10.880 0.090 1.00 0.00 90 LEU A CA 16
ATOM 24387 C C . LEU A 1 90 ? 9.438 10.037 1.086 1.00 0.00 90 LEU A C 16
ATOM 24388 O O . LEU A 1 90 ? 8.890 9.545 2.072 1.00 0.00 90 LEU A O 16
ATOM 24404 N N . VAL A 1 91 ? 10.730 9.876 0.821 1.00 0.00 91 VAL A N 16
ATOM 24405 C CA . VAL A 1 91 ? 11.598 9.095 1.695 1.00 0.00 91 VAL A CA 16
ATOM 24406 C C . VAL A 1 91 ? 12.054 9.919 2.894 1.00 0.00 91 VAL A C 16
ATOM 24407 O O . VAL A 1 91 ? 12.224 11.135 2.799 1.00 0.00 91 VAL A O 16
ATOM 24420 N N . LYS A 1 92 ? 12.252 9.248 4.024 1.00 0.00 92 LYS A N 16
ATOM 24421 C CA . LYS A 1 92 ? 12.690 9.916 5.244 1.00 0.00 92 LYS A CA 16
ATOM 24422 C C . LYS A 1 92 ? 13.994 9.313 5.756 1.00 0.00 92 LYS A C 16
ATOM 24423 O O . LYS A 1 92 ? 13.987 8.319 6.481 1.00 0.00 92 LYS A O 16
ATOM 24442 N N . ALA A 1 93 ? 15.112 9.922 5.375 1.00 0.00 93 ALA A N 16
ATOM 24443 C CA . ALA A 1 93 ? 16.424 9.447 5.799 1.00 0.00 93 ALA A CA 16
ATOM 24444 C C . ALA A 1 93 ? 17.051 10.398 6.812 1.00 0.00 93 ALA A C 16
ATOM 24445 O O . ALA A 1 93 ? 16.710 11.580 6.863 1.00 0.00 93 ALA A O 16
ATOM 24452 N N . SER A 1 94 ? 17.970 9.875 7.617 1.00 0.00 94 SER A N 16
ATOM 24453 C CA . SER A 1 94 ? 18.643 10.677 8.633 1.00 0.00 94 SER A CA 16
ATOM 24454 C C . SER A 1 94 ? 19.852 11.398 8.043 1.00 0.00 94 SER A C 16
ATOM 24455 O O . SER A 1 94 ? 20.498 10.899 7.123 1.00 0.00 94 SER A O 16
ATOM 24463 N N . GLY A 1 95 ? 20.151 12.576 8.582 1.00 0.00 95 GLY A N 16
ATOM 24464 C CA . GLY A 1 95 ? 21.281 13.347 8.098 1.00 0.00 95 GLY A CA 16
ATOM 24465 C C . GLY A 1 95 ? 21.797 14.330 9.130 1.00 0.00 95 GLY A C 16
ATOM 24466 O O . GLY A 1 95 ? 21.390 15.491 9.170 1.00 0.00 95 GLY A O 16
ATOM 24470 N N . PRO A 1 96 ? 22.715 13.864 9.990 1.00 0.00 96 PRO A N 16
ATOM 24471 C CA . PRO A 1 96 ? 23.306 14.694 11.044 1.00 0.00 96 PRO A CA 16
ATOM 24472 C C . PRO A 1 96 ? 24.233 15.768 10.485 1.00 0.00 96 PRO A C 16
ATOM 24473 O O . PRO A 1 96 ? 24.838 16.532 11.236 1.00 0.00 96 PRO A O 16
ATOM 24484 N N . SER A 1 97 ? 24.339 15.821 9.161 1.00 0.00 97 SER A N 16
ATOM 24485 C CA . SER A 1 97 ? 25.195 16.799 8.501 1.00 0.00 97 SER A CA 16
ATOM 24486 C C . SER A 1 97 ? 25.171 18.131 9.244 1.00 0.00 97 SER A C 16
ATOM 24487 O O . SER A 1 97 ? 26.216 18.732 9.497 1.00 0.00 97 SER A O 16
ATOM 24495 N N . SER A 1 98 ? 23.972 18.587 9.592 1.00 0.00 98 SER A N 16
ATOM 24496 C CA . SER A 1 98 ? 23.810 19.849 10.303 1.00 0.00 98 SER A CA 16
ATOM 24497 C C . SER A 1 98 ? 24.076 19.670 11.795 1.00 0.00 98 SER A C 16
ATOM 24498 O O . SER A 1 98 ? 24.777 20.471 12.413 1.00 0.00 98 SER A O 16
ATOM 24506 N N . GLY A 1 99 ? 23.510 18.612 12.368 1.00 0.00 99 GLY A N 16
ATOM 24507 C CA . GLY A 1 99 ? 23.697 18.345 13.782 1.00 0.00 99 GLY A CA 16
ATOM 24508 C C . GLY A 1 99 ? 24.417 17.036 14.035 1.00 0.00 99 GLY A C 16
ATOM 24509 O O . GLY A 1 99 ? 23.863 15.961 13.807 1.00 0.00 99 GLY A O 16
ATOM 24513 N N . GLY A 1 1 ? -7.126 -16.669 -3.238 1.00 0.00 1 GLY A N 17
ATOM 24514 C CA . GLY A 1 1 ? -5.897 -17.244 -2.724 1.00 0.00 1 GLY A CA 17
ATOM 24515 C C . GLY A 1 1 ? -5.988 -18.748 -2.555 1.00 0.00 1 GLY A C 17
ATOM 24516 O O . GLY A 1 1 ? -7.074 -19.322 -2.621 1.00 0.00 1 GLY A O 17
ATOM 24520 N N . SER A 1 2 ? -4.843 -19.387 -2.338 1.00 0.00 2 SER A N 17
ATOM 24521 C CA . SER A 1 2 ? -4.796 -20.834 -2.165 1.00 0.00 2 SER A CA 17
ATOM 24522 C C . SER A 1 2 ? -3.596 -21.242 -1.316 1.00 0.00 2 SER A C 17
ATOM 24523 O O . SER A 1 2 ? -2.713 -20.430 -1.039 1.00 0.00 2 SER A O 17
ATOM 24531 N N . SER A 1 3 ? -3.570 -22.506 -0.907 1.00 0.00 3 SER A N 17
ATOM 24532 C CA . SER A 1 3 ? -2.481 -23.022 -0.086 1.00 0.00 3 SER A CA 17
ATOM 24533 C C . SER A 1 3 ? -1.608 -23.985 -0.885 1.00 0.00 3 SER A C 17
ATOM 24534 O O . SER A 1 3 ? -1.937 -24.348 -2.013 1.00 0.00 3 SER A O 17
ATOM 24542 N N . GLY A 1 4 ? -0.492 -24.396 -0.289 1.00 0.00 4 GLY A N 17
ATOM 24543 C CA . GLY A 1 4 ? 0.411 -25.313 -0.959 1.00 0.00 4 GLY A CA 17
ATOM 24544 C C . GLY A 1 4 ? 1.063 -26.289 0.001 1.00 0.00 4 GLY A C 17
ATOM 24545 O O . GLY A 1 4 ? 0.765 -27.483 -0.020 1.00 0.00 4 GLY A O 17
ATOM 24549 N N . SER A 1 5 ? 1.956 -25.780 0.843 1.00 0.00 5 SER A N 17
ATOM 24550 C CA . SER A 1 5 ? 2.656 -26.617 1.812 1.00 0.00 5 SER A CA 17
ATOM 24551 C C . SER A 1 5 ? 3.060 -27.949 1.187 1.00 0.00 5 SER A C 17
ATOM 24552 O O . SER A 1 5 ? 2.932 -29.003 1.810 1.00 0.00 5 SER A O 17
ATOM 24560 N N . SER A 1 6 ? 3.549 -27.892 -0.048 1.00 0.00 6 SER A N 17
ATOM 24561 C CA . SER A 1 6 ? 3.968 -29.094 -0.759 1.00 0.00 6 SER A CA 17
ATOM 24562 C C . SER A 1 6 ? 5.489 -29.156 -0.872 1.00 0.00 6 SER A C 17
ATOM 24563 O O . SER A 1 6 ? 6.118 -30.107 -0.412 1.00 0.00 6 SER A O 17
ATOM 24571 N N . GLY A 1 7 ? 6.073 -28.131 -1.487 1.00 0.00 7 GLY A N 17
ATOM 24572 C CA . GLY A 1 7 ? 7.514 -28.088 -1.650 1.00 0.00 7 GLY A CA 17
ATOM 24573 C C . GLY A 1 7 ? 7.942 -27.175 -2.782 1.00 0.00 7 GLY A C 17
ATOM 24574 O O . GLY A 1 7 ? 8.785 -27.543 -3.601 1.00 0.00 7 GLY A O 17
ATOM 24578 N N . LYS A 1 8 ? 7.360 -25.982 -2.830 1.00 0.00 8 LYS A N 17
ATOM 24579 C CA . LYS A 1 8 ? 7.685 -25.013 -3.869 1.00 0.00 8 LYS A CA 17
ATOM 24580 C C . LYS A 1 8 ? 9.193 -24.940 -4.093 1.00 0.00 8 LYS A C 17
ATOM 24581 O O . LYS A 1 8 ? 9.969 -24.880 -3.140 1.00 0.00 8 LYS A O 17
ATOM 24600 N N . SER A 1 9 ? 9.599 -24.945 -5.359 1.00 0.00 9 SER A N 17
ATOM 24601 C CA . SER A 1 9 ? 11.014 -24.882 -5.708 1.00 0.00 9 SER A CA 17
ATOM 24602 C C . SER A 1 9 ? 11.321 -23.616 -6.503 1.00 0.00 9 SER A C 17
ATOM 24603 O O . SER A 1 9 ? 12.069 -23.651 -7.481 1.00 0.00 9 SER A O 17
ATOM 24611 N N . ILE A 1 10 ? 10.740 -22.501 -6.076 1.00 0.00 10 ILE A N 17
ATOM 24612 C CA . ILE A 1 10 ? 10.952 -21.224 -6.746 1.00 0.00 10 ILE A CA 17
ATOM 24613 C C . ILE A 1 10 ? 12.279 -20.599 -6.331 1.00 0.00 10 ILE A C 17
ATOM 24614 O O . ILE A 1 10 ? 12.500 -20.311 -5.154 1.00 0.00 10 ILE A O 17
ATOM 24630 N N . ARG A 1 11 ? 13.159 -20.389 -7.304 1.00 0.00 11 ARG A N 17
ATOM 24631 C CA . ARG A 1 11 ? 14.465 -19.797 -7.040 1.00 0.00 11 ARG A CA 17
ATOM 24632 C C . ARG A 1 11 ? 14.319 -18.455 -6.329 1.00 0.00 11 ARG A C 17
ATOM 24633 O O . ARG A 1 11 ? 13.207 -17.963 -6.130 1.00 0.00 11 ARG A O 17
ATOM 24654 N N . LEU A 1 12 ? 15.448 -17.868 -5.947 1.00 0.00 12 LEU A N 17
ATOM 24655 C CA . LEU A 1 12 ? 15.447 -16.583 -5.257 1.00 0.00 12 LEU A CA 17
ATOM 24656 C C . LEU A 1 12 ? 14.544 -15.582 -5.972 1.00 0.00 12 LEU A C 17
ATOM 24657 O O . LEU A 1 12 ? 14.460 -15.574 -7.199 1.00 0.00 12 LEU A O 17
ATOM 24673 N N . ALA A 1 13 ? 13.873 -14.738 -5.195 1.00 0.00 13 ALA A N 17
ATOM 24674 C CA . ALA A 1 13 ? 12.981 -13.731 -5.754 1.00 0.00 13 ALA A CA 17
ATOM 24675 C C . ALA A 1 13 ? 13.769 -12.588 -6.385 1.00 0.00 13 ALA A C 17
ATOM 24676 O O . ALA A 1 13 ? 13.582 -12.265 -7.558 1.00 0.00 13 ALA A O 17
ATOM 24683 N N . LYS A 1 14 ? 14.652 -11.980 -5.600 1.00 0.00 14 LYS A N 17
ATOM 24684 C CA . LYS A 1 14 ? 15.470 -10.874 -6.082 1.00 0.00 14 LYS A CA 17
ATOM 24685 C C . LYS A 1 14 ? 16.481 -10.444 -5.023 1.00 0.00 14 LYS A C 17
ATOM 24686 O O . LYS A 1 14 ? 16.160 -10.376 -3.837 1.00 0.00 14 LYS A O 17
ATOM 24705 N N . GLU A 1 15 ? 17.702 -10.153 -5.461 1.00 0.00 15 GLU A N 17
ATOM 24706 C CA . GLU A 1 15 ? 18.759 -9.729 -4.550 1.00 0.00 15 GLU A CA 17
ATOM 24707 C C . GLU A 1 15 ? 18.647 -8.238 -4.244 1.00 0.00 15 GLU A C 17
ATOM 24708 O O . GLU A 1 15 ? 18.794 -7.815 -3.097 1.00 0.00 15 GLU A O 17
ATOM 24720 N N . LYS A 1 16 ? 18.387 -7.445 -5.278 1.00 0.00 16 LYS A N 17
ATOM 24721 C CA . LYS A 1 16 ? 18.254 -6.002 -5.122 1.00 0.00 16 LYS A CA 17
ATOM 24722 C C . LYS A 1 16 ? 17.311 -5.663 -3.972 1.00 0.00 16 LYS A C 17
ATOM 24723 O O . LYS A 1 16 ? 17.364 -4.567 -3.417 1.00 0.00 16 LYS A O 17
ATOM 24742 N N . GLU A 1 17 ? 16.449 -6.613 -3.620 1.00 0.00 17 GLU A N 17
ATOM 24743 C CA . GLU A 1 17 ? 15.495 -6.414 -2.536 1.00 0.00 17 GLU A CA 17
ATOM 24744 C C . GLU A 1 17 ? 16.147 -5.684 -1.364 1.00 0.00 17 GLU A C 17
ATOM 24745 O O . GLU A 1 17 ? 15.533 -4.820 -0.739 1.00 0.00 17 GLU A O 17
ATOM 24757 N N . SER A 1 18 ? 17.394 -6.040 -1.074 1.00 0.00 18 SER A N 17
ATOM 24758 C CA . SER A 1 18 ? 18.129 -5.424 0.025 1.00 0.00 18 SER A CA 17
ATOM 24759 C C . SER A 1 18 ? 17.902 -3.915 0.051 1.00 0.00 18 SER A C 17
ATOM 24760 O O . SER A 1 18 ? 17.666 -3.331 1.108 1.00 0.00 18 SER A O 17
ATOM 24768 N N . GLN A 1 19 ? 17.976 -3.292 -1.121 1.00 0.00 19 GLN A N 17
ATOM 24769 C CA . GLN A 1 19 ? 17.779 -1.851 -1.233 1.00 0.00 19 GLN A CA 17
ATOM 24770 C C . GLN A 1 19 ? 16.301 -1.493 -1.123 1.00 0.00 19 GLN A C 17
ATOM 24771 O O . GLN A 1 19 ? 15.931 -0.554 -0.418 1.00 0.00 19 GLN A O 17
ATOM 24785 N N . ALA A 1 20 ? 15.461 -2.247 -1.823 1.00 0.00 20 ALA A N 17
ATOM 24786 C CA . ALA A 1 20 ? 14.023 -2.010 -1.803 1.00 0.00 20 ALA A CA 17
ATOM 24787 C C . ALA A 1 20 ? 13.510 -1.866 -0.374 1.00 0.00 20 ALA A C 17
ATOM 24788 O O . ALA A 1 20 ? 12.756 -0.944 -0.065 1.00 0.00 20 ALA A O 17
ATOM 24795 N N . ASP A 1 21 ? 13.925 -2.783 0.493 1.00 0.00 21 ASP A N 17
ATOM 24796 C CA . ASP A 1 21 ? 13.508 -2.757 1.891 1.00 0.00 21 ASP A CA 17
ATOM 24797 C C . ASP A 1 21 ? 14.210 -1.634 2.647 1.00 0.00 21 ASP A C 17
ATOM 24798 O O . ASP A 1 21 ? 13.597 -0.940 3.458 1.00 0.00 21 ASP A O 17
ATOM 24807 N N . TYR A 1 22 ? 15.499 -1.461 2.376 1.00 0.00 22 TYR A N 17
ATOM 24808 C CA . TYR A 1 22 ? 16.286 -0.424 3.033 1.00 0.00 22 TYR A CA 17
ATOM 24809 C C . TYR A 1 22 ? 15.558 0.917 2.997 1.00 0.00 22 TYR A C 17
ATOM 24810 O O . TYR A 1 22 ? 15.511 1.637 3.995 1.00 0.00 22 TYR A O 17
ATOM 24828 N N . ILE A 1 23 ? 14.994 1.245 1.840 1.00 0.00 23 ILE A N 17
ATOM 24829 C CA . ILE A 1 23 ? 14.267 2.498 1.673 1.00 0.00 23 ILE A CA 17
ATOM 24830 C C . ILE A 1 23 ? 12.864 2.402 2.260 1.00 0.00 23 ILE A C 17
ATOM 24831 O O . ILE A 1 23 ? 12.472 3.217 3.095 1.00 0.00 23 ILE A O 17
ATOM 24847 N N . SER A 1 24 ? 12.111 1.399 1.820 1.00 0.00 24 SER A N 17
ATOM 24848 C CA . SER A 1 24 ? 10.749 1.197 2.301 1.00 0.00 24 SER A CA 17
ATOM 24849 C C . SER A 1 24 ? 10.650 1.496 3.794 1.00 0.00 24 SER A C 17
ATOM 24850 O O . SER A 1 24 ? 9.759 2.220 4.237 1.00 0.00 24 SER A O 17
ATOM 24858 N N . THR A 1 25 ? 11.574 0.932 4.567 1.00 0.00 25 THR A N 17
ATOM 24859 C CA . THR A 1 25 ? 11.591 1.136 6.010 1.00 0.00 25 THR A CA 17
ATOM 24860 C C . THR A 1 25 ? 11.191 2.562 6.368 1.00 0.00 25 THR A C 17
ATOM 24861 O O . THR A 1 25 ? 10.416 2.784 7.299 1.00 0.00 25 THR A O 17
ATOM 24872 N N . TYR A 1 26 ? 11.722 3.526 5.624 1.00 0.00 26 TYR A N 17
ATOM 24873 C CA . TYR A 1 26 ? 11.421 4.932 5.865 1.00 0.00 26 TYR A CA 17
ATOM 24874 C C . TYR A 1 26 ? 10.749 5.561 4.649 1.00 0.00 26 TYR A C 17
ATOM 24875 O O . TYR A 1 26 ? 11.404 5.867 3.652 1.00 0.00 26 TYR A O 17
ATOM 24893 N N . VAL A 1 27 ? 9.437 5.752 4.739 1.00 0.00 27 VAL A N 17
ATOM 24894 C CA . VAL A 1 27 ? 8.674 6.347 3.648 1.00 0.00 27 VAL A CA 17
ATOM 24895 C C . VAL A 1 27 ? 7.415 7.032 4.167 1.00 0.00 27 VAL A C 17
ATOM 24896 O O . VAL A 1 27 ? 6.778 6.553 5.105 1.00 0.00 27 VAL A O 17
ATOM 24909 N N . GLU A 1 28 ? 7.062 8.155 3.549 1.00 0.00 28 GLU A N 17
ATOM 24910 C CA . GLU A 1 28 ? 5.878 8.906 3.950 1.00 0.00 28 GLU A CA 17
ATOM 24911 C C . GLU A 1 28 ? 4.959 9.151 2.757 1.00 0.00 28 GLU A C 17
ATOM 24912 O O . GLU A 1 28 ? 5.265 9.959 1.880 1.00 0.00 28 GLU A O 17
ATOM 24924 N N . TRP A 1 29 ? 3.833 8.447 2.731 1.00 0.00 29 TRP A N 17
ATOM 24925 C CA . TRP A 1 29 ? 2.870 8.586 1.645 1.00 0.00 29 TRP A CA 17
ATOM 24926 C C . TRP A 1 29 ? 1.777 9.585 2.012 1.00 0.00 29 TRP A C 17
ATOM 24927 O O . TRP A 1 29 ? 1.078 9.413 3.009 1.00 0.00 29 TRP A O 17
ATOM 24948 N N . GLN A 1 30 ? 1.637 10.627 1.199 1.00 0.00 30 GLN A N 17
ATOM 24949 C CA . GLN A 1 30 ? 0.629 11.653 1.440 1.00 0.00 30 GLN A CA 17
ATOM 24950 C C . GLN A 1 30 ? -0.247 11.855 0.208 1.00 0.00 30 GLN A C 17
ATOM 24951 O O . GLN A 1 30 ? 0.202 11.671 -0.923 1.00 0.00 30 GLN A O 17
ATOM 24965 N N . TYR A 1 31 ? -1.500 12.233 0.436 1.00 0.00 31 TYR A N 17
ATOM 24966 C CA . TYR A 1 31 ? -2.441 12.457 -0.655 1.00 0.00 31 TYR A CA 17
ATOM 24967 C C . TYR A 1 31 ? -2.919 13.906 -0.673 1.00 0.00 31 TYR A C 17
ATOM 24968 O O . TYR A 1 31 ? -3.146 14.509 0.376 1.00 0.00 31 TYR A O 17
ATOM 24986 N N . ILE A 1 32 ? -3.071 14.457 -1.873 1.00 0.00 32 ILE A N 17
ATOM 24987 C CA . ILE A 1 32 ? -3.524 15.834 -2.029 1.00 0.00 32 ILE A CA 17
ATOM 24988 C C . ILE A 1 32 ? -5.026 15.893 -2.282 1.00 0.00 32 ILE A C 17
ATOM 24989 O O . ILE A 1 32 ? -5.501 15.510 -3.352 1.00 0.00 32 ILE A O 17
ATOM 25005 N N . ASP A 1 33 ? -5.769 16.376 -1.293 1.00 0.00 33 ASP A N 17
ATOM 25006 C CA . ASP A 1 33 ? -7.218 16.488 -1.408 1.00 0.00 33 ASP A CA 17
ATOM 25007 C C . ASP A 1 33 ? -7.602 17.677 -2.284 1.00 0.00 33 ASP A C 17
ATOM 25008 O O . ASP A 1 33 ? -6.767 18.524 -2.601 1.00 0.00 33 ASP A O 17
ATOM 25017 N N . LYS A 1 34 ? -8.872 17.733 -2.673 1.00 0.00 34 LYS A N 17
ATOM 25018 C CA . LYS A 1 34 ? -9.368 18.817 -3.512 1.00 0.00 34 LYS A CA 17
ATOM 25019 C C . LYS A 1 34 ? -8.585 20.102 -3.262 1.00 0.00 34 LYS A C 17
ATOM 25020 O O . LYS A 1 34 ? -7.770 20.513 -4.086 1.00 0.00 34 LYS A O 17
ATOM 25039 N N . ASN A 1 35 ? -8.836 20.729 -2.117 1.00 0.00 35 ASN A N 17
ATOM 25040 C CA . ASN A 1 35 ? -8.153 21.967 -1.759 1.00 0.00 35 ASN A CA 17
ATOM 25041 C C . ASN A 1 35 ? -7.375 21.801 -0.457 1.00 0.00 35 ASN A C 17
ATOM 25042 O O . ASN A 1 35 ? -7.003 22.784 0.185 1.00 0.00 35 ASN A O 17
ATOM 25053 N N . ILE A 1 36 ? -7.132 20.552 -0.074 1.00 0.00 36 ILE A N 17
ATOM 25054 C CA . ILE A 1 36 ? -6.397 20.258 1.149 1.00 0.00 36 ILE A CA 17
ATOM 25055 C C . ILE A 1 36 ? -5.309 19.219 0.900 1.00 0.00 36 ILE A C 17
ATOM 25056 O O . ILE A 1 36 ? -5.409 18.406 -0.019 1.00 0.00 36 ILE A O 17
ATOM 25072 N N . THR A 1 37 ? -4.268 19.250 1.728 1.00 0.00 37 THR A N 17
ATOM 25073 C CA . THR A 1 37 ? -3.161 18.312 1.598 1.00 0.00 37 THR A CA 17
ATOM 25074 C C . THR A 1 37 ? -2.950 17.528 2.889 1.00 0.00 37 THR A C 17
ATOM 25075 O O . THR A 1 37 ? -2.314 18.015 3.823 1.00 0.00 37 THR A O 17
ATOM 25086 N N . GLN A 1 38 ? -3.488 16.314 2.933 1.00 0.00 38 GLN A N 17
ATOM 25087 C CA . GLN A 1 38 ? -3.358 15.464 4.111 1.00 0.00 38 GLN A CA 17
ATOM 25088 C C . GLN A 1 38 ? -2.453 14.271 3.824 1.00 0.00 38 GLN A C 17
ATOM 25089 O O . GLN A 1 38 ? -1.972 14.099 2.703 1.00 0.00 38 GLN A O 17
ATOM 25103 N N . CYS A 1 39 ? -2.224 13.449 4.842 1.00 0.00 39 CYS A N 17
ATOM 25104 C CA . CYS A 1 39 ? -1.375 12.272 4.700 1.00 0.00 39 CYS A CA 17
ATOM 25105 C C . CYS A 1 39 ? -2.080 11.026 5.225 1.00 0.00 39 CYS A C 17
ATOM 25106 O O . CYS A 1 39 ? -2.955 11.112 6.087 1.00 0.00 39 CYS A O 17
ATOM 25114 N N . PHE A 1 40 ? -1.694 9.868 4.700 1.00 0.00 40 PHE A N 17
ATOM 25115 C CA . PHE A 1 40 ? -2.291 8.604 5.114 1.00 0.00 40 PHE A CA 17
ATOM 25116 C C . PHE A 1 40 ? -1.840 8.225 6.522 1.00 0.00 40 PHE A C 17
ATOM 25117 O O . PHE A 1 40 ? -0.971 8.874 7.103 1.00 0.00 40 PHE A O 17
ATOM 25134 N N . ASP A 1 41 ? -2.439 7.170 7.064 1.00 0.00 41 ASP A N 17
ATOM 25135 C CA . ASP A 1 41 ? -2.100 6.703 8.403 1.00 0.00 41 ASP A CA 17
ATOM 25136 C C . ASP A 1 41 ? -0.844 5.838 8.375 1.00 0.00 41 ASP A C 17
ATOM 25137 O O . ASP A 1 41 ? -0.249 5.622 7.319 1.00 0.00 41 ASP A O 17
ATOM 25146 N N . LYS A 1 42 ? -0.445 5.345 9.543 1.00 0.00 42 LYS A N 17
ATOM 25147 C CA . LYS A 1 42 ? 0.740 4.503 9.654 1.00 0.00 42 LYS A CA 17
ATOM 25148 C C . LYS A 1 42 ? 0.492 3.131 9.036 1.00 0.00 42 LYS A C 17
ATOM 25149 O O . LYS A 1 42 ? 1.390 2.536 8.441 1.00 0.00 42 LYS A O 17
ATOM 25168 N N . MET A 1 43 ? -0.732 2.634 9.180 1.00 0.00 43 MET A N 17
ATOM 25169 C CA . MET A 1 43 ? -1.098 1.333 8.634 1.00 0.00 43 MET A CA 17
ATOM 25170 C C . MET A 1 43 ? -1.217 1.396 7.114 1.00 0.00 43 MET A C 17
ATOM 25171 O O . MET A 1 43 ? -0.710 0.526 6.405 1.00 0.00 43 MET A O 17
ATOM 25185 N N . THR A 1 44 ? -1.890 2.430 6.619 1.00 0.00 44 THR A N 17
ATOM 25186 C CA . THR A 1 44 ? -2.076 2.605 5.184 1.00 0.00 44 THR A CA 17
ATOM 25187 C C . THR A 1 44 ? -0.791 3.082 4.517 1.00 0.00 44 THR A C 17
ATOM 25188 O O . THR A 1 44 ? -0.458 2.654 3.413 1.00 0.00 44 THR A O 17
ATOM 25199 N N . ASN A 1 45 ? -0.071 3.969 5.196 1.00 0.00 45 ASN A N 17
ATOM 25200 C CA . ASN A 1 45 ? 1.179 4.504 4.669 1.00 0.00 45 ASN A CA 17
ATOM 25201 C C . ASN A 1 45 ? 1.991 3.411 3.981 1.00 0.00 45 ASN A C 17
ATOM 25202 O O . ASN A 1 45 ? 2.594 3.638 2.932 1.00 0.00 45 ASN A O 17
ATOM 25213 N N . MET A 1 46 ? 2.002 2.224 4.579 1.00 0.00 46 MET A N 17
ATOM 25214 C CA . MET A 1 46 ? 2.738 1.095 4.023 1.00 0.00 46 MET A CA 17
ATOM 25215 C C . MET A 1 46 ? 1.936 0.412 2.920 1.00 0.00 46 MET A C 17
ATOM 25216 O O . MET A 1 46 ? 2.488 0.003 1.899 1.00 0.00 46 MET A O 17
ATOM 25230 N N . LYS A 1 47 ? 0.629 0.293 3.133 1.00 0.00 47 LYS A N 17
ATOM 25231 C CA . LYS A 1 47 ? -0.250 -0.339 2.157 1.00 0.00 47 LYS A CA 17
ATOM 25232 C C . LYS A 1 47 ? 0.009 0.207 0.756 1.00 0.00 47 LYS A C 17
ATOM 25233 O O . LYS A 1 47 ? -0.192 -0.489 -0.240 1.00 0.00 47 LYS A O 17
ATOM 25252 N N . LEU A 1 48 ? 0.458 1.455 0.687 1.00 0.00 48 LEU A N 17
ATOM 25253 C CA . LEU A 1 48 ? 0.747 2.095 -0.592 1.00 0.00 48 LEU A CA 17
ATOM 25254 C C . LEU A 1 48 ? 2.145 1.728 -1.080 1.00 0.00 48 LEU A C 17
ATOM 25255 O O . LEU A 1 48 ? 2.305 1.154 -2.157 1.00 0.00 48 LEU A O 17
ATOM 25271 N N . GLU A 1 49 ? 3.152 2.062 -0.280 1.00 0.00 49 GLU A N 17
ATOM 25272 C CA . GLU A 1 49 ? 4.536 1.766 -0.632 1.00 0.00 49 GLU A CA 17
ATOM 25273 C C . GLU A 1 49 ? 4.686 0.315 -1.079 1.00 0.00 49 GLU A C 17
ATOM 25274 O O . GLU A 1 49 ? 5.281 0.032 -2.118 1.00 0.00 49 GLU A O 17
ATOM 25286 N N . VAL A 1 50 ? 4.141 -0.602 -0.285 1.00 0.00 50 VAL A N 17
ATOM 25287 C CA . VAL A 1 50 ? 4.213 -2.024 -0.598 1.00 0.00 50 VAL A CA 17
ATOM 25288 C C . VAL A 1 50 ? 3.848 -2.285 -2.055 1.00 0.00 50 VAL A C 17
ATOM 25289 O O . VAL A 1 50 ? 4.520 -3.050 -2.746 1.00 0.00 50 VAL A O 17
ATOM 25302 N N . ALA A 1 51 ? 2.779 -1.644 -2.515 1.00 0.00 51 ALA A N 17
ATOM 25303 C CA . ALA A 1 51 ? 2.325 -1.805 -3.891 1.00 0.00 51 ALA A CA 17
ATOM 25304 C C . ALA A 1 51 ? 3.310 -1.176 -4.870 1.00 0.00 51 ALA A C 17
ATOM 25305 O O . ALA A 1 51 ? 3.505 -1.678 -5.977 1.00 0.00 51 ALA A O 17
ATOM 25312 N N . TRP A 1 52 ? 3.928 -0.076 -4.457 1.00 0.00 52 TRP A N 17
ATOM 25313 C CA . TRP A 1 52 ? 4.892 0.622 -5.299 1.00 0.00 52 TRP A CA 17
ATOM 25314 C C . TRP A 1 52 ? 6.177 -0.187 -5.441 1.00 0.00 52 TRP A C 17
ATOM 25315 O O . TRP A 1 52 ? 6.871 -0.098 -6.454 1.00 0.00 52 TRP A O 17
ATOM 25336 N N . LYS A 1 53 ? 6.489 -0.978 -4.419 1.00 0.00 53 LYS A N 17
ATOM 25337 C CA . LYS A 1 53 ? 7.689 -1.805 -4.430 1.00 0.00 53 LYS A CA 17
ATOM 25338 C C . LYS A 1 53 ? 7.418 -3.150 -5.096 1.00 0.00 53 LYS A C 17
ATOM 25339 O O . LYS A 1 53 ? 8.311 -3.750 -5.693 1.00 0.00 53 LYS A O 17
ATOM 25358 N N . ALA A 1 54 ? 6.178 -3.618 -4.991 1.00 0.00 54 ALA A N 17
ATOM 25359 C CA . ALA A 1 54 ? 5.788 -4.890 -5.586 1.00 0.00 54 ALA A CA 17
ATOM 25360 C C . ALA A 1 54 ? 5.464 -4.727 -7.067 1.00 0.00 54 ALA A C 17
ATOM 25361 O O . ALA A 1 54 ? 4.909 -5.629 -7.695 1.00 0.00 54 ALA A O 17
ATOM 25368 N N . LYS A 1 55 ? 5.814 -3.570 -7.620 1.00 0.00 55 LYS A N 17
ATOM 25369 C CA . LYS A 1 55 ? 5.561 -3.288 -9.028 1.00 0.00 55 LYS A CA 17
ATOM 25370 C C . LYS A 1 55 ? 4.080 -3.442 -9.357 1.00 0.00 55 LYS A C 17
ATOM 25371 O O . LYS A 1 55 ? 3.718 -3.934 -10.426 1.00 0.00 55 LYS A O 17
ATOM 25390 N N . LYS A 1 56 ? 3.226 -3.016 -8.432 1.00 0.00 56 LYS A N 17
ATOM 25391 C CA . LYS A 1 56 ? 1.783 -3.103 -8.623 1.00 0.00 56 LYS A CA 17
ATOM 25392 C C . LYS A 1 56 ? 1.297 -2.028 -9.589 1.00 0.00 56 LYS A C 17
ATOM 25393 O O . LYS A 1 56 ? 2.071 -1.178 -10.029 1.00 0.00 56 LYS A O 17
ATOM 25412 N N . LYS A 1 57 ? 0.009 -2.070 -9.914 1.00 0.00 57 LYS A N 17
ATOM 25413 C CA . LYS A 1 57 ? -0.582 -1.098 -10.826 1.00 0.00 57 LYS A CA 17
ATOM 25414 C C . LYS A 1 57 ? -1.445 -0.094 -10.066 1.00 0.00 57 LYS A C 17
ATOM 25415 O O . LYS A 1 57 ? -1.558 1.066 -10.462 1.00 0.00 57 LYS A O 17
ATOM 25434 N N . ASP A 1 58 ? -2.050 -0.548 -8.974 1.00 0.00 58 ASP A N 17
ATOM 25435 C CA . ASP A 1 58 ? -2.900 0.310 -8.158 1.00 0.00 58 ASP A CA 17
ATOM 25436 C C . ASP A 1 58 ? -3.297 -0.391 -6.863 1.00 0.00 58 ASP A C 17
ATOM 25437 O O . ASP A 1 58 ? -3.531 -1.600 -6.845 1.00 0.00 58 ASP A O 17
ATOM 25446 N N . THR A 1 59 ? -3.371 0.375 -5.779 1.00 0.00 59 THR A N 17
ATOM 25447 C CA . THR A 1 59 ? -3.737 -0.172 -4.479 1.00 0.00 59 THR A CA 17
ATOM 25448 C C . THR A 1 59 ? -4.970 0.526 -3.916 1.00 0.00 59 THR A C 17
ATOM 25449 O O . THR A 1 59 ? -5.041 1.754 -3.885 1.00 0.00 59 THR A O 17
ATOM 25460 N N . VAL A 1 60 ? -5.941 -0.266 -3.471 1.00 0.00 60 VAL A N 17
ATOM 25461 C CA . VAL A 1 60 ? -7.171 0.277 -2.907 1.00 0.00 60 VAL A CA 17
ATOM 25462 C C . VAL A 1 60 ? -7.003 0.596 -1.426 1.00 0.00 60 VAL A C 17
ATOM 25463 O O . VAL A 1 60 ? -6.396 -0.171 -0.679 1.00 0.00 60 VAL A O 17
ATOM 25476 N N . VAL A 1 61 ? -7.544 1.736 -1.007 1.00 0.00 61 VAL A N 17
ATOM 25477 C CA . VAL A 1 61 ? -7.455 2.157 0.386 1.00 0.00 61 VAL A CA 17
ATOM 25478 C C . VAL A 1 61 ? -8.719 2.892 0.819 1.00 0.00 61 VAL A C 17
ATOM 25479 O O . VAL A 1 61 ? -9.438 3.451 -0.009 1.00 0.00 61 VAL A O 17
ATOM 25492 N N . GLN A 1 62 ? -8.982 2.888 2.122 1.00 0.00 62 GLN A N 17
ATOM 25493 C CA . GLN A 1 62 ? -10.159 3.555 2.665 1.00 0.00 62 GLN A CA 17
ATOM 25494 C C . GLN A 1 62 ? -9.881 5.033 2.917 1.00 0.00 62 GLN A C 17
ATOM 25495 O O . GLN A 1 62 ? -9.112 5.385 3.812 1.00 0.00 62 GLN A O 17
ATOM 25509 N N . ILE A 1 63 ? -10.509 5.892 2.122 1.00 0.00 63 ILE A N 17
ATOM 25510 C CA . ILE A 1 63 ? -10.329 7.332 2.260 1.00 0.00 63 ILE A CA 17
ATOM 25511 C C . ILE A 1 63 ? -11.663 8.034 2.488 1.00 0.00 63 ILE A C 17
ATOM 25512 O O . ILE A 1 63 ? -12.590 7.903 1.689 1.00 0.00 63 ILE A O 17
ATOM 25528 N N . HIS A 1 64 ? -11.753 8.782 3.583 1.00 0.00 64 HIS A N 17
ATOM 25529 C CA . HIS A 1 64 ? -12.974 9.508 3.916 1.00 0.00 64 HIS A CA 17
ATOM 25530 C C . HIS A 1 64 ? -14.122 8.542 4.190 1.00 0.00 64 HIS A C 17
ATOM 25531 O O . HIS A 1 64 ? -15.290 8.881 4.001 1.00 0.00 64 HIS A O 17
ATOM 25546 N N . ASN A 1 65 ? -13.782 7.337 4.636 1.00 0.00 65 ASN A N 17
ATOM 25547 C CA . ASN A 1 65 ? -14.785 6.321 4.935 1.00 0.00 65 ASN A CA 17
ATOM 25548 C C . ASN A 1 65 ? -15.353 5.723 3.651 1.00 0.00 65 ASN A C 17
ATOM 25549 O O . ASN A 1 65 ? -16.497 5.271 3.619 1.00 0.00 65 ASN A O 17
ATOM 25560 N N . GLN A 1 66 ? -14.543 5.722 2.597 1.00 0.00 66 GLN A N 17
ATOM 25561 C CA . GLN A 1 66 ? -14.965 5.179 1.311 1.00 0.00 66 GLN A CA 17
ATOM 25562 C C . GLN A 1 66 ? -13.787 4.553 0.572 1.00 0.00 66 GLN A C 17
ATOM 25563 O O . GLN A 1 66 ? -12.704 5.135 0.505 1.00 0.00 66 GLN A O 17
ATOM 25577 N N . ASP A 1 67 ? -14.005 3.366 0.019 1.00 0.00 67 ASP A N 17
ATOM 25578 C CA . ASP A 1 67 ? -12.962 2.661 -0.716 1.00 0.00 67 ASP A CA 17
ATOM 25579 C C . ASP A 1 67 ? -12.521 3.463 -1.937 1.00 0.00 67 ASP A C 17
ATOM 25580 O O . ASP A 1 67 ? -13.348 3.898 -2.738 1.00 0.00 67 ASP A O 17
ATOM 25589 N N . PHE A 1 68 ? -11.213 3.655 -2.071 1.00 0.00 68 PHE A N 17
ATOM 25590 C CA . PHE A 1 68 ? -10.662 4.407 -3.193 1.00 0.00 68 PHE A CA 17
ATOM 25591 C C . PHE A 1 68 ? -9.545 3.623 -3.877 1.00 0.00 68 PHE A C 17
ATOM 25592 O O . PHE A 1 68 ? -8.888 2.787 -3.256 1.00 0.00 68 PHE A O 17
ATOM 25609 N N . THR A 1 69 ? -9.337 3.899 -5.160 1.00 0.00 69 THR A N 17
ATOM 25610 C CA . THR A 1 69 ? -8.302 3.220 -5.930 1.00 0.00 69 THR A CA 17
ATOM 25611 C C . THR A 1 69 ? -7.101 4.131 -6.159 1.00 0.00 69 THR A C 17
ATOM 25612 O O . THR A 1 69 ? -7.169 5.079 -6.940 1.00 0.00 69 THR A O 17
ATOM 25623 N N . VAL A 1 70 ? -6.001 3.835 -5.474 1.00 0.00 70 VAL A N 17
ATOM 25624 C CA . VAL A 1 70 ? -4.783 4.626 -5.604 1.00 0.00 70 VAL A CA 17
ATOM 25625 C C . VAL A 1 70 ? -3.874 4.061 -6.690 1.00 0.00 70 VAL A C 17
ATOM 25626 O O . VAL A 1 70 ? -3.283 2.994 -6.526 1.00 0.00 70 VAL A O 17
ATOM 25639 N N . ASP A 1 71 ? -3.768 4.784 -7.800 1.00 0.00 71 ASP A N 17
ATOM 25640 C CA . ASP A 1 71 ? -2.929 4.356 -8.913 1.00 0.00 71 ASP A CA 17
ATOM 25641 C C . ASP A 1 71 ? -1.493 4.835 -8.728 1.00 0.00 71 ASP A C 17
ATOM 25642 O O . ASP A 1 71 ? -1.237 6.036 -8.622 1.00 0.00 71 ASP A O 17
ATOM 25651 N N . LEU A 1 72 ? -0.560 3.891 -8.690 1.00 0.00 72 LEU A N 17
ATOM 25652 C CA . LEU A 1 72 ? 0.852 4.217 -8.516 1.00 0.00 72 LEU A CA 17
ATOM 25653 C C . LEU A 1 72 ? 1.441 4.788 -9.802 1.00 0.00 72 LEU A C 17
ATOM 25654 O O . LEU A 1 72 ? 2.197 5.759 -9.772 1.00 0.00 72 LEU A O 17
ATOM 25670 N N . SER A 1 73 ? 1.087 4.181 -10.930 1.00 0.00 73 SER A N 17
ATOM 25671 C CA . SER A 1 73 ? 1.582 4.628 -12.227 1.00 0.00 73 SER A CA 17
ATOM 25672 C C . SER A 1 73 ? 1.490 6.146 -12.349 1.00 0.00 73 SER A C 17
ATOM 25673 O O . SER A 1 73 ? 2.480 6.818 -12.641 1.00 0.00 73 SER A O 17
ATOM 25681 N N . THR A 1 74 ? 0.295 6.681 -12.122 1.00 0.00 74 THR A N 17
ATOM 25682 C CA . THR A 1 74 ? 0.072 8.118 -12.208 1.00 0.00 74 THR A CA 17
ATOM 25683 C C . THR A 1 74 ? 0.145 8.769 -10.831 1.00 0.00 74 THR A C 17
ATOM 25684 O O . THR A 1 74 ? 0.329 9.980 -10.716 1.00 0.00 74 THR A O 17
ATOM 25695 N N . ASN A 1 75 ? 0.002 7.956 -9.789 1.00 0.00 75 ASN A N 17
ATOM 25696 C CA . ASN A 1 75 ? 0.052 8.454 -8.419 1.00 0.00 75 ASN A CA 17
ATOM 25697 C C . ASN A 1 75 ? -1.160 9.327 -8.113 1.00 0.00 75 ASN A C 17
ATOM 25698 O O . ASN A 1 75 ? -1.030 10.416 -7.552 1.00 0.00 75 ASN A O 17
ATOM 25709 N N . THR A 1 76 ? -2.341 8.843 -8.484 1.00 0.00 76 THR A N 17
ATOM 25710 C CA . THR A 1 76 ? -3.577 9.579 -8.250 1.00 0.00 76 THR A CA 17
ATOM 25711 C C . THR A 1 76 ? -4.692 8.648 -7.787 1.00 0.00 76 THR A C 17
ATOM 25712 O O . THR A 1 76 ? -4.873 7.561 -8.334 1.00 0.00 76 THR A O 17
ATOM 25723 N N . ALA A 1 77 ? -5.437 9.082 -6.775 1.00 0.00 77 ALA A N 17
ATOM 25724 C CA . ALA A 1 77 ? -6.536 8.288 -6.240 1.00 0.00 77 ALA A CA 17
ATOM 25725 C C . ALA A 1 77 ? -7.855 8.654 -6.911 1.00 0.00 77 ALA A C 17
ATOM 25726 O O . ALA A 1 77 ? -8.073 9.806 -7.289 1.00 0.00 77 ALA A O 17
ATOM 25733 N N . THR A 1 78 ? -8.734 7.667 -7.057 1.00 0.00 78 THR A N 17
ATOM 25734 C CA . THR A 1 78 ? -10.031 7.886 -7.684 1.00 0.00 78 THR A CA 17
ATOM 25735 C C . THR A 1 78 ? -11.089 6.960 -7.096 1.00 0.00 78 THR A C 17
ATOM 25736 O O . THR A 1 78 ? -10.793 5.829 -6.710 1.00 0.00 78 THR A O 17
ATOM 25747 N N . ALA A 1 79 ? -12.325 7.446 -7.030 1.00 0.00 79 ALA A N 17
ATOM 25748 C CA . ALA A 1 79 ? -13.427 6.660 -6.491 1.00 0.00 79 ALA A CA 17
ATOM 25749 C C . ALA A 1 79 ? -14.685 6.825 -7.337 1.00 0.00 79 ALA A C 17
ATOM 25750 O O . ALA A 1 79 ? -14.887 7.843 -7.999 1.00 0.00 79 ALA A O 17
ATOM 25757 N N . PRO A 1 80 ? -15.551 5.801 -7.318 1.00 0.00 80 PRO A N 17
ATOM 25758 C CA . PRO A 1 80 ? -16.804 5.810 -8.079 1.00 0.00 80 PRO A CA 17
ATOM 25759 C C . PRO A 1 80 ? -17.815 6.804 -7.519 1.00 0.00 80 PRO A C 17
ATOM 25760 O O . PRO A 1 80 ? -18.940 6.901 -8.010 1.00 0.00 80 PRO A O 17
ATOM 25771 N N . GLN A 1 81 ? -17.408 7.540 -6.490 1.00 0.00 81 GLN A N 17
ATOM 25772 C CA . GLN A 1 81 ? -18.280 8.526 -5.864 1.00 0.00 81 GLN A CA 17
ATOM 25773 C C . GLN A 1 81 ? -18.175 9.873 -6.572 1.00 0.00 81 GLN A C 17
ATOM 25774 O O . GLN A 1 81 ? -19.161 10.597 -6.701 1.00 0.00 81 GLN A O 17
ATOM 25788 N N . GLY A 1 82 ? -16.971 10.203 -7.029 1.00 0.00 82 GLY A N 17
ATOM 25789 C CA . GLY A 1 82 ? -16.759 11.463 -7.718 1.00 0.00 82 GLY A CA 17
ATOM 25790 C C . GLY A 1 82 ? -15.667 12.297 -7.078 1.00 0.00 82 GLY A C 17
ATOM 25791 O O . GLY A 1 82 ? -15.740 13.526 -7.070 1.00 0.00 82 GLY A O 17
ATOM 25795 N N . GLN A 1 83 ? -14.653 11.629 -6.537 1.00 0.00 83 GLN A N 17
ATOM 25796 C CA . GLN A 1 83 ? -13.544 12.317 -5.889 1.00 0.00 83 GLN A CA 17
ATOM 25797 C C . GLN A 1 83 ? -12.207 11.722 -6.320 1.00 0.00 83 GLN A C 17
ATOM 25798 O O . GLN A 1 83 ? -12.079 10.508 -6.481 1.00 0.00 83 GLN A O 17
ATOM 25812 N N . THR A 1 84 ? -11.213 12.585 -6.507 1.00 0.00 84 THR A N 17
ATOM 25813 C CA . THR A 1 84 ? -9.887 12.145 -6.921 1.00 0.00 84 THR A CA 17
ATOM 25814 C C . THR A 1 84 ? -8.797 12.959 -6.233 1.00 0.00 84 THR A C 17
ATOM 25815 O O . THR A 1 84 ? -8.938 14.168 -6.043 1.00 0.00 84 THR A O 17
ATOM 25826 N N . PHE A 1 85 ? -7.711 12.291 -5.861 1.00 0.00 85 PHE A N 17
ATOM 25827 C CA . PHE A 1 85 ? -6.597 12.954 -5.193 1.00 0.00 85 PHE A CA 17
ATOM 25828 C C . PHE A 1 85 ? -5.268 12.562 -5.834 1.00 0.00 85 PHE A C 17
ATOM 25829 O O . PHE A 1 85 ? -5.221 11.716 -6.727 1.00 0.00 85 PHE A O 17
ATOM 25846 N N . THR A 1 86 ? -4.189 13.185 -5.371 1.00 0.00 86 THR A N 17
ATOM 25847 C CA . THR A 1 86 ? -2.859 12.904 -5.898 1.00 0.00 86 THR A CA 17
ATOM 25848 C C . THR A 1 86 ? -1.928 12.399 -4.802 1.00 0.00 86 THR A C 17
ATOM 25849 O O . THR A 1 86 ? -1.741 13.058 -3.780 1.00 0.00 86 THR A O 17
ATOM 25860 N N . VAL A 1 87 ? -1.345 11.225 -5.022 1.00 0.00 87 VAL A N 17
ATOM 25861 C CA . VAL A 1 87 ? -0.432 10.631 -4.054 1.00 0.00 87 VAL A CA 17
ATOM 25862 C C . VAL A 1 87 ? 1.020 10.923 -4.417 1.00 0.00 87 VAL A C 17
ATOM 25863 O O . VAL A 1 87 ? 1.412 10.817 -5.579 1.00 0.00 87 VAL A O 17
ATOM 25876 N N . GLN A 1 88 ? 1.813 11.290 -3.415 1.00 0.00 88 GLN A N 17
ATOM 25877 C CA . GLN A 1 88 ? 3.222 11.597 -3.630 1.00 0.00 88 GLN A CA 17
ATOM 25878 C C . GLN A 1 88 ? 4.107 10.773 -2.701 1.00 0.00 88 GLN A C 17
ATOM 25879 O O . GLN A 1 88 ? 3.818 10.637 -1.512 1.00 0.00 88 GLN A O 17
ATOM 25893 N N . ARG A 1 89 ? 5.185 10.224 -3.251 1.00 0.00 89 ARG A N 17
ATOM 25894 C CA . ARG A 1 89 ? 6.111 9.412 -2.471 1.00 0.00 89 ARG A CA 17
ATOM 25895 C C . ARG A 1 89 ? 7.291 10.249 -1.984 1.00 0.00 89 ARG A C 17
ATOM 25896 O O . ARG A 1 89 ? 7.938 10.945 -2.767 1.00 0.00 89 ARG A O 17
ATOM 25917 N N . LEU A 1 90 ? 7.565 10.176 -0.686 1.00 0.00 90 LEU A N 17
ATOM 25918 C CA . LEU A 1 90 ? 8.666 10.927 -0.093 1.00 0.00 90 LEU A CA 17
ATOM 25919 C C . LEU A 1 90 ? 9.520 10.030 0.797 1.00 0.00 90 LEU A C 17
ATOM 25920 O O . LEU A 1 90 ? 9.006 9.141 1.476 1.00 0.00 90 LEU A O 17
ATOM 25936 N N . VAL A 1 91 ? 10.828 10.270 0.790 1.00 0.00 91 VAL A N 17
ATOM 25937 C CA . VAL A 1 91 ? 11.753 9.486 1.599 1.00 0.00 91 VAL A CA 17
ATOM 25938 C C . VAL A 1 91 ? 12.180 10.253 2.845 1.00 0.00 91 VAL A C 17
ATOM 25939 O O . VAL A 1 91 ? 12.414 11.461 2.794 1.00 0.00 91 VAL A O 17
ATOM 25952 N N . LYS A 1 92 ? 12.279 9.544 3.964 1.00 0.00 92 LYS A N 17
ATOM 25953 C CA . LYS A 1 92 ? 12.679 10.157 5.226 1.00 0.00 92 LYS A CA 17
ATOM 25954 C C . LYS A 1 92 ? 14.157 9.905 5.508 1.00 0.00 92 LYS A C 17
ATOM 25955 O O . LYS A 1 92 ? 14.802 9.110 4.826 1.00 0.00 92 LYS A O 17
ATOM 25974 N N . ALA A 1 93 ? 14.686 10.588 6.518 1.00 0.00 93 ALA A N 17
ATOM 25975 C CA . ALA A 1 93 ? 16.087 10.435 6.892 1.00 0.00 93 ALA A CA 17
ATOM 25976 C C . ALA A 1 93 ? 16.387 11.156 8.202 1.00 0.00 93 ALA A C 17
ATOM 25977 O O . ALA A 1 93 ? 15.656 12.062 8.604 1.00 0.00 93 ALA A O 17
ATOM 25984 N N . SER A 1 94 ? 17.465 10.748 8.864 1.00 0.00 94 SER A N 17
ATOM 25985 C CA . SER A 1 94 ? 17.859 11.352 10.131 1.00 0.00 94 SER A CA 17
ATOM 25986 C C . SER A 1 94 ? 19.212 12.044 10.005 1.00 0.00 94 SER A C 17
ATOM 25987 O O . SER A 1 94 ? 20.237 11.396 9.800 1.00 0.00 94 SER A O 17
ATOM 25995 N N . GLY A 1 95 ? 19.208 13.368 10.131 1.00 0.00 95 GLY A N 17
ATOM 25996 C CA . GLY A 1 95 ? 20.440 14.128 10.029 1.00 0.00 95 GLY A CA 17
ATOM 25997 C C . GLY A 1 95 ? 21.444 13.750 11.100 1.00 0.00 95 GLY A C 17
ATOM 25998 O O . GLY A 1 95 ? 21.584 12.583 11.466 1.00 0.00 95 GLY A O 17
ATOM 26002 N N . PRO A 1 96 ? 22.166 14.754 11.620 1.00 0.00 96 PRO A N 17
ATOM 26003 C CA . PRO A 1 96 ? 23.176 14.545 12.661 1.00 0.00 96 PRO A CA 17
ATOM 26004 C C . PRO A 1 96 ? 22.557 14.166 14.002 1.00 0.00 96 PRO A C 17
ATOM 26005 O O . PRO A 1 96 ? 22.299 15.027 14.843 1.00 0.00 96 PRO A O 17
ATOM 26016 N N . SER A 1 97 ? 22.321 12.872 14.195 1.00 0.00 97 SER A N 17
ATOM 26017 C CA . SER A 1 97 ? 21.728 12.380 15.433 1.00 0.00 97 SER A CA 17
ATOM 26018 C C . SER A 1 97 ? 22.466 12.936 16.647 1.00 0.00 97 SER A C 17
ATOM 26019 O O . SER A 1 97 ? 23.558 12.480 16.986 1.00 0.00 97 SER A O 17
ATOM 26027 N N . SER A 1 98 ? 21.861 13.923 17.299 1.00 0.00 98 SER A N 17
ATOM 26028 C CA . SER A 1 98 ? 22.461 14.545 18.474 1.00 0.00 98 SER A CA 17
ATOM 26029 C C . SER A 1 98 ? 22.591 13.539 19.614 1.00 0.00 98 SER A C 17
ATOM 26030 O O . SER A 1 98 ? 21.595 13.122 20.205 1.00 0.00 98 SER A O 17
ATOM 26038 N N . GLY A 1 99 ? 23.826 13.154 19.917 1.00 0.00 99 GLY A N 17
ATOM 26039 C CA . GLY A 1 99 ? 24.065 12.201 20.985 1.00 0.00 99 GLY A CA 17
ATOM 26040 C C . GLY A 1 99 ? 24.536 10.856 20.467 1.00 0.00 99 GLY A C 17
ATOM 26041 O O . GLY A 1 99 ? 24.613 9.886 21.221 1.00 0.00 99 GLY A O 17
ATOM 26045 N N . GLY A 1 1 ? 19.554 -29.744 8.048 1.00 0.00 1 GLY A N 18
ATOM 26046 C CA . GLY A 1 1 ? 20.625 -30.016 8.989 1.00 0.00 1 GLY A CA 18
ATOM 26047 C C . GLY A 1 1 ? 21.835 -29.131 8.762 1.00 0.00 1 GLY A C 18
ATOM 26048 O O . GLY A 1 1 ? 21.802 -27.936 9.056 1.00 0.00 1 GLY A O 18
ATOM 26052 N N . SER A 1 2 ? 22.906 -29.718 8.239 1.00 0.00 2 SER A N 18
ATOM 26053 C CA . SER A 1 2 ? 24.134 -28.976 7.978 1.00 0.00 2 SER A CA 18
ATOM 26054 C C . SER A 1 2 ? 23.946 -28.007 6.815 1.00 0.00 2 SER A C 18
ATOM 26055 O O . SER A 1 2 ? 24.317 -26.836 6.903 1.00 0.00 2 SER A O 18
ATOM 26063 N N . SER A 1 3 ? 23.367 -28.503 5.727 1.00 0.00 3 SER A N 18
ATOM 26064 C CA . SER A 1 3 ? 23.133 -27.683 4.544 1.00 0.00 3 SER A CA 18
ATOM 26065 C C . SER A 1 3 ? 22.106 -28.337 3.624 1.00 0.00 3 SER A C 18
ATOM 26066 O O . SER A 1 3 ? 22.187 -29.530 3.333 1.00 0.00 3 SER A O 18
ATOM 26074 N N . GLY A 1 4 ? 21.139 -27.546 3.170 1.00 0.00 4 GLY A N 18
ATOM 26075 C CA . GLY A 1 4 ? 20.110 -28.064 2.288 1.00 0.00 4 GLY A CA 18
ATOM 26076 C C . GLY A 1 4 ? 18.834 -27.248 2.344 1.00 0.00 4 GLY A C 18
ATOM 26077 O O . GLY A 1 4 ? 18.506 -26.665 3.377 1.00 0.00 4 GLY A O 18
ATOM 26081 N N . SER A 1 5 ? 18.112 -27.205 1.229 1.00 0.00 5 SER A N 18
ATOM 26082 C CA . SER A 1 5 ? 16.867 -26.449 1.153 1.00 0.00 5 SER A CA 18
ATOM 26083 C C . SER A 1 5 ? 15.725 -27.216 1.812 1.00 0.00 5 SER A C 18
ATOM 26084 O O . SER A 1 5 ? 15.329 -28.285 1.346 1.00 0.00 5 SER A O 18
ATOM 26092 N N . SER A 1 6 ? 15.199 -26.663 2.901 1.00 0.00 6 SER A N 18
ATOM 26093 C CA . SER A 1 6 ? 14.105 -27.296 3.628 1.00 0.00 6 SER A CA 18
ATOM 26094 C C . SER A 1 6 ? 13.038 -27.809 2.665 1.00 0.00 6 SER A C 18
ATOM 26095 O O . SER A 1 6 ? 12.340 -27.028 2.020 1.00 0.00 6 SER A O 18
ATOM 26103 N N . GLY A 1 7 ? 12.919 -29.130 2.573 1.00 0.00 7 GLY A N 18
ATOM 26104 C CA . GLY A 1 7 ? 11.936 -29.726 1.687 1.00 0.00 7 GLY A CA 18
ATOM 26105 C C . GLY A 1 7 ? 12.216 -29.431 0.227 1.00 0.00 7 GLY A C 18
ATOM 26106 O O . GLY A 1 7 ? 13.080 -30.058 -0.386 1.00 0.00 7 GLY A O 18
ATOM 26110 N N . LYS A 1 8 ? 11.483 -28.474 -0.332 1.00 0.00 8 LYS A N 18
ATOM 26111 C CA . LYS A 1 8 ? 11.656 -28.096 -1.730 1.00 0.00 8 LYS A CA 18
ATOM 26112 C C . LYS A 1 8 ? 11.919 -26.599 -1.860 1.00 0.00 8 LYS A C 18
ATOM 26113 O O . LYS A 1 8 ? 11.889 -25.866 -0.872 1.00 0.00 8 LYS A O 18
ATOM 26132 N N . SER A 1 9 ? 12.175 -26.152 -3.085 1.00 0.00 9 SER A N 18
ATOM 26133 C CA . SER A 1 9 ? 12.445 -24.743 -3.344 1.00 0.00 9 SER A CA 18
ATOM 26134 C C . SER A 1 9 ? 11.243 -24.070 -4.000 1.00 0.00 9 SER A C 18
ATOM 26135 O O . SER A 1 9 ? 11.174 -23.955 -5.224 1.00 0.00 9 SER A O 18
ATOM 26143 N N . ILE A 1 10 ? 10.298 -23.629 -3.176 1.00 0.00 10 ILE A N 18
ATOM 26144 C CA . ILE A 1 10 ? 9.099 -22.967 -3.676 1.00 0.00 10 ILE A CA 18
ATOM 26145 C C . ILE A 1 10 ? 9.115 -21.478 -3.346 1.00 0.00 10 ILE A C 18
ATOM 26146 O O . ILE A 1 10 ? 8.088 -20.900 -2.990 1.00 0.00 10 ILE A O 18
ATOM 26162 N N . ARG A 1 11 ? 10.287 -20.863 -3.469 1.00 0.00 11 ARG A N 18
ATOM 26163 C CA . ARG A 1 11 ? 10.437 -19.441 -3.185 1.00 0.00 11 ARG A CA 18
ATOM 26164 C C . ARG A 1 11 ? 10.636 -18.648 -4.473 1.00 0.00 11 ARG A C 18
ATOM 26165 O O . ARG A 1 11 ? 10.733 -19.220 -5.560 1.00 0.00 11 ARG A O 18
ATOM 26186 N N . LEU A 1 12 ? 10.695 -17.327 -4.345 1.00 0.00 12 LEU A N 18
ATOM 26187 C CA . LEU A 1 12 ? 10.882 -16.454 -5.499 1.00 0.00 12 LEU A CA 18
ATOM 26188 C C . LEU A 1 12 ? 12.363 -16.179 -5.739 1.00 0.00 12 LEU A C 18
ATOM 26189 O O . LEU A 1 12 ? 13.149 -16.092 -4.797 1.00 0.00 12 LEU A O 18
ATOM 26205 N N . ALA A 1 13 ? 12.735 -16.041 -7.008 1.00 0.00 13 ALA A N 18
ATOM 26206 C CA . ALA A 1 13 ? 14.121 -15.772 -7.372 1.00 0.00 13 ALA A CA 18
ATOM 26207 C C . ALA A 1 13 ? 14.476 -14.308 -7.135 1.00 0.00 13 ALA A C 18
ATOM 26208 O O . ALA A 1 13 ? 15.070 -13.655 -7.993 1.00 0.00 13 ALA A O 18
ATOM 26215 N N . LYS A 1 14 ? 14.109 -13.797 -5.964 1.00 0.00 14 LYS A N 18
ATOM 26216 C CA . LYS A 1 14 ? 14.389 -12.411 -5.612 1.00 0.00 14 LYS A CA 18
ATOM 26217 C C . LYS A 1 14 ? 14.936 -12.310 -4.192 1.00 0.00 14 LYS A C 18
ATOM 26218 O O . LYS A 1 14 ? 14.176 -12.311 -3.224 1.00 0.00 14 LYS A O 18
ATOM 26237 N N . GLU A 1 15 ? 16.257 -12.221 -4.076 1.00 0.00 15 GLU A N 18
ATOM 26238 C CA . GLU A 1 15 ? 16.904 -12.118 -2.773 1.00 0.00 15 GLU A CA 18
ATOM 26239 C C . GLU A 1 15 ? 17.046 -10.659 -2.350 1.00 0.00 15 GLU A C 18
ATOM 26240 O O . GLU A 1 15 ? 16.901 -10.325 -1.174 1.00 0.00 15 GLU A O 18
ATOM 26252 N N . LYS A 1 16 ? 17.331 -9.794 -3.317 1.00 0.00 16 LYS A N 18
ATOM 26253 C CA . LYS A 1 16 ? 17.493 -8.370 -3.047 1.00 0.00 16 LYS A CA 18
ATOM 26254 C C . LYS A 1 16 ? 16.462 -7.888 -2.031 1.00 0.00 16 LYS A C 18
ATOM 26255 O O . LYS A 1 16 ? 16.731 -6.982 -1.243 1.00 0.00 16 LYS A O 18
ATOM 26274 N N . GLU A 1 17 ? 15.283 -8.502 -2.054 1.00 0.00 17 GLU A N 18
ATOM 26275 C CA . GLU A 1 17 ? 14.214 -8.135 -1.133 1.00 0.00 17 GLU A CA 18
ATOM 26276 C C . GLU A 1 17 ? 14.774 -7.798 0.246 1.00 0.00 17 GLU A C 18
ATOM 26277 O O . GLU A 1 17 ? 14.190 -7.010 0.989 1.00 0.00 17 GLU A O 18
ATOM 26289 N N . SER A 1 18 ? 15.910 -8.401 0.580 1.00 0.00 18 SER A N 18
ATOM 26290 C CA . SER A 1 18 ? 16.548 -8.169 1.870 1.00 0.00 18 SER A CA 18
ATOM 26291 C C . SER A 1 18 ? 16.686 -6.676 2.148 1.00 0.00 18 SER A C 18
ATOM 26292 O O . SER A 1 18 ? 16.329 -6.199 3.225 1.00 0.00 18 SER A O 18
ATOM 26300 N N . GLN A 1 19 ? 17.205 -5.943 1.168 1.00 0.00 19 GLN A N 18
ATOM 26301 C CA . GLN A 1 19 ? 17.390 -4.504 1.306 1.00 0.00 19 GLN A CA 18
ATOM 26302 C C . GLN A 1 19 ? 16.119 -3.752 0.925 1.00 0.00 19 GLN A C 18
ATOM 26303 O O . GLN A 1 19 ? 15.758 -2.762 1.560 1.00 0.00 19 GLN A O 18
ATOM 26317 N N . ALA A 1 20 ? 15.445 -4.229 -0.117 1.00 0.00 20 ALA A N 18
ATOM 26318 C CA . ALA A 1 20 ? 14.214 -3.603 -0.582 1.00 0.00 20 ALA A CA 18
ATOM 26319 C C . ALA A 1 20 ? 13.394 -3.069 0.588 1.00 0.00 20 ALA A C 18
ATOM 26320 O O . ALA A 1 20 ? 12.928 -1.930 0.563 1.00 0.00 20 ALA A O 18
ATOM 26327 N N . ASP A 1 21 ? 13.221 -3.899 1.611 1.00 0.00 21 ASP A N 18
ATOM 26328 C CA . ASP A 1 21 ? 12.457 -3.510 2.790 1.00 0.00 21 ASP A CA 18
ATOM 26329 C C . ASP A 1 21 ? 13.103 -2.317 3.487 1.00 0.00 21 ASP A C 18
ATOM 26330 O O . ASP A 1 21 ? 12.446 -1.310 3.753 1.00 0.00 21 ASP A O 18
ATOM 26339 N N . TYR A 1 22 ? 14.393 -2.437 3.781 1.00 0.00 22 TYR A N 18
ATOM 26340 C CA . TYR A 1 22 ? 15.127 -1.370 4.450 1.00 0.00 22 TYR A CA 18
ATOM 26341 C C . TYR A 1 22 ? 14.669 -0.001 3.956 1.00 0.00 22 TYR A C 18
ATOM 26342 O O . TYR A 1 22 ? 14.440 0.913 4.750 1.00 0.00 22 TYR A O 18
ATOM 26360 N N . ILE A 1 23 ? 14.537 0.133 2.641 1.00 0.00 23 ILE A N 18
ATOM 26361 C CA . ILE A 1 23 ? 14.105 1.389 2.041 1.00 0.00 23 ILE A CA 18
ATOM 26362 C C . ILE A 1 23 ? 12.694 1.755 2.489 1.00 0.00 23 ILE A C 18
ATOM 26363 O O . ILE A 1 23 ? 12.448 2.869 2.952 1.00 0.00 23 ILE A O 18
ATOM 26379 N N . SER A 1 24 ? 11.770 0.809 2.349 1.00 0.00 24 SER A N 18
ATOM 26380 C CA . SER A 1 24 ? 10.383 1.032 2.737 1.00 0.00 24 SER A CA 18
ATOM 26381 C C . SER A 1 24 ? 10.283 1.387 4.218 1.00 0.00 24 SER A C 18
ATOM 26382 O O . SER A 1 24 ? 9.505 2.257 4.610 1.00 0.00 24 SER A O 18
ATOM 26390 N N . THR A 1 25 ? 11.078 0.705 5.038 1.00 0.00 25 THR A N 18
ATOM 26391 C CA . THR A 1 25 ? 11.079 0.945 6.475 1.00 0.00 25 THR A CA 18
ATOM 26392 C C . THR A 1 25 ? 10.794 2.410 6.788 1.00 0.00 25 THR A C 18
ATOM 26393 O O . THR A 1 25 ? 10.045 2.722 7.714 1.00 0.00 25 THR A O 18
ATOM 26404 N N . TYR A 1 26 ? 11.396 3.304 6.011 1.00 0.00 26 TYR A N 18
ATOM 26405 C CA . TYR A 1 26 ? 11.208 4.736 6.207 1.00 0.00 26 TYR A CA 18
ATOM 26406 C C . TYR A 1 26 ? 10.589 5.379 4.970 1.00 0.00 26 TYR A C 18
ATOM 26407 O O . TYR A 1 26 ? 11.269 5.611 3.970 1.00 0.00 26 TYR A O 18
ATOM 26425 N N . VAL A 1 27 ? 9.293 5.665 5.044 1.00 0.00 27 VAL A N 18
ATOM 26426 C CA . VAL A 1 27 ? 8.581 6.282 3.932 1.00 0.00 27 VAL A CA 18
ATOM 26427 C C . VAL A 1 27 ? 7.369 7.067 4.423 1.00 0.00 27 VAL A C 18
ATOM 26428 O O . VAL A 1 27 ? 6.804 6.762 5.472 1.00 0.00 27 VAL A O 18
ATOM 26441 N N . GLU A 1 28 ? 6.976 8.079 3.656 1.00 0.00 28 GLU A N 18
ATOM 26442 C CA . GLU A 1 28 ? 5.832 8.908 4.014 1.00 0.00 28 GLU A CA 18
ATOM 26443 C C . GLU A 1 28 ? 4.928 9.140 2.806 1.00 0.00 28 GLU A C 18
ATOM 26444 O O . GLU A 1 28 ? 5.265 9.907 1.905 1.00 0.00 28 GLU A O 18
ATOM 26456 N N . TRP A 1 29 ? 3.781 8.471 2.796 1.00 0.00 29 TRP A N 18
ATOM 26457 C CA . TRP A 1 29 ? 2.830 8.602 1.699 1.00 0.00 29 TRP A CA 18
ATOM 26458 C C . TRP A 1 29 ? 1.729 9.597 2.049 1.00 0.00 29 TRP A C 18
ATOM 26459 O O . TRP A 1 29 ? 1.021 9.428 3.041 1.00 0.00 29 TRP A O 18
ATOM 26480 N N . GLN A 1 30 ? 1.591 10.634 1.230 1.00 0.00 30 GLN A N 18
ATOM 26481 C CA . GLN A 1 30 ? 0.576 11.656 1.455 1.00 0.00 30 GLN A CA 18
ATOM 26482 C C . GLN A 1 30 ? -0.312 11.822 0.227 1.00 0.00 30 GLN A C 18
ATOM 26483 O O . GLN A 1 30 ? 0.110 11.553 -0.898 1.00 0.00 30 GLN A O 18
ATOM 26497 N N . TYR A 1 31 ? -1.545 12.265 0.450 1.00 0.00 31 TYR A N 18
ATOM 26498 C CA . TYR A 1 31 ? -2.494 12.463 -0.639 1.00 0.00 31 TYR A CA 18
ATOM 26499 C C . TYR A 1 31 ? -2.977 13.910 -0.684 1.00 0.00 31 TYR A C 18
ATOM 26500 O O . TYR A 1 31 ? -3.231 14.523 0.353 1.00 0.00 31 TYR A O 18
ATOM 26518 N N . ILE A 1 32 ? -3.103 14.447 -1.892 1.00 0.00 32 ILE A N 18
ATOM 26519 C CA . ILE A 1 32 ? -3.557 15.820 -2.073 1.00 0.00 32 ILE A CA 18
ATOM 26520 C C . ILE A 1 32 ? -5.064 15.875 -2.302 1.00 0.00 32 ILE A C 18
ATOM 26521 O O . ILE A 1 32 ? -5.555 15.492 -3.363 1.00 0.00 32 ILE A O 18
ATOM 26537 N N . ASP A 1 33 ? -5.791 16.356 -1.300 1.00 0.00 33 ASP A N 18
ATOM 26538 C CA . ASP A 1 33 ? -7.243 16.464 -1.392 1.00 0.00 33 ASP A CA 18
ATOM 26539 C C . ASP A 1 33 ? -7.644 17.616 -2.307 1.00 0.00 33 ASP A C 18
ATOM 26540 O O . ASP A 1 33 ? -6.817 18.452 -2.672 1.00 0.00 33 ASP A O 18
ATOM 26549 N N . LYS A 1 34 ? -8.921 17.655 -2.675 1.00 0.00 34 LYS A N 18
ATOM 26550 C CA . LYS A 1 34 ? -9.434 18.704 -3.548 1.00 0.00 34 LYS A CA 18
ATOM 26551 C C . LYS A 1 34 ? -8.636 19.993 -3.377 1.00 0.00 34 LYS A C 18
ATOM 26552 O O . LYS A 1 34 ? -7.889 20.394 -4.268 1.00 0.00 34 LYS A O 18
ATOM 26571 N N . ASN A 1 35 ? -8.800 20.637 -2.226 1.00 0.00 35 ASN A N 18
ATOM 26572 C CA . ASN A 1 35 ? -8.094 21.880 -1.938 1.00 0.00 35 ASN A CA 18
ATOM 26573 C C . ASN A 1 35 ? -7.310 21.771 -0.634 1.00 0.00 35 ASN A C 18
ATOM 26574 O O . ASN A 1 35 ? -6.938 22.781 -0.035 1.00 0.00 35 ASN A O 18
ATOM 26585 N N . ILE A 1 36 ? -7.062 20.540 -0.200 1.00 0.00 36 ILE A N 18
ATOM 26586 C CA . ILE A 1 36 ? -6.322 20.299 1.032 1.00 0.00 36 ILE A CA 18
ATOM 26587 C C . ILE A 1 36 ? -5.234 19.251 0.824 1.00 0.00 36 ILE A C 18
ATOM 26588 O O . ILE A 1 36 ? -5.365 18.362 -0.018 1.00 0.00 36 ILE A O 18
ATOM 26604 N N . THR A 1 37 ? -4.159 19.359 1.599 1.00 0.00 37 THR A N 18
ATOM 26605 C CA . THR A 1 37 ? -3.049 18.421 1.500 1.00 0.00 37 THR A CA 18
ATOM 26606 C C . THR A 1 37 ? -2.817 17.702 2.825 1.00 0.00 37 THR A C 18
ATOM 26607 O O . THR A 1 37 ? -2.247 18.269 3.757 1.00 0.00 37 THR A O 18
ATOM 26618 N N . GLN A 1 38 ? -3.262 16.452 2.900 1.00 0.00 38 GLN A N 18
ATOM 26619 C CA . GLN A 1 38 ? -3.102 15.656 4.111 1.00 0.00 38 GLN A CA 18
ATOM 26620 C C . GLN A 1 38 ? -2.193 14.458 3.860 1.00 0.00 38 GLN A C 18
ATOM 26621 O O . GLN A 1 38 ? -1.714 14.253 2.744 1.00 0.00 38 GLN A O 18
ATOM 26635 N N . CYS A 1 39 ? -1.960 13.670 4.903 1.00 0.00 39 CYS A N 18
ATOM 26636 C CA . CYS A 1 39 ? -1.107 12.491 4.796 1.00 0.00 39 CYS A CA 18
ATOM 26637 C C . CYS A 1 39 ? -1.894 11.221 5.100 1.00 0.00 39 CYS A C 18
ATOM 26638 O O . CYS A 1 39 ? -2.964 11.271 5.707 1.00 0.00 39 CYS A O 18
ATOM 26646 N N . PHE A 1 40 ? -1.358 10.082 4.672 1.00 0.00 40 PHE A N 18
ATOM 26647 C CA . PHE A 1 40 ? -2.011 8.798 4.896 1.00 0.00 40 PHE A CA 18
ATOM 26648 C C . PHE A 1 40 ? -1.760 8.301 6.316 1.00 0.00 40 PHE A C 18
ATOM 26649 O O . PHE A 1 40 ? -0.802 8.713 6.970 1.00 0.00 40 PHE A O 18
ATOM 26666 N N . ASP A 1 41 ? -2.628 7.412 6.787 1.00 0.00 41 ASP A N 18
ATOM 26667 C CA . ASP A 1 41 ? -2.502 6.857 8.130 1.00 0.00 41 ASP A CA 18
ATOM 26668 C C . ASP A 1 41 ? -1.381 5.824 8.187 1.00 0.00 41 ASP A C 18
ATOM 26669 O O . ASP A 1 41 ? -1.222 5.014 7.274 1.00 0.00 41 ASP A O 18
ATOM 26678 N N . LYS A 1 42 ? -0.606 5.858 9.266 1.00 0.00 42 LYS A N 18
ATOM 26679 C CA . LYS A 1 42 ? 0.500 4.925 9.444 1.00 0.00 42 LYS A CA 18
ATOM 26680 C C . LYS A 1 42 ? 0.143 3.547 8.897 1.00 0.00 42 LYS A C 18
ATOM 26681 O O . LYS A 1 42 ? 1.015 2.798 8.458 1.00 0.00 42 LYS A O 18
ATOM 26700 N N . MET A 1 43 ? -1.145 3.219 8.925 1.00 0.00 43 MET A N 18
ATOM 26701 C CA . MET A 1 43 ? -1.617 1.932 8.429 1.00 0.00 43 MET A CA 18
ATOM 26702 C C . MET A 1 43 ? -1.592 1.895 6.904 1.00 0.00 43 MET A C 18
ATOM 26703 O O . MET A 1 43 ? -1.088 0.945 6.303 1.00 0.00 43 MET A O 18
ATOM 26717 N N . THR A 1 44 ? -2.140 2.935 6.282 1.00 0.00 44 THR A N 18
ATOM 26718 C CA . THR A 1 44 ? -2.182 3.020 4.828 1.00 0.00 44 THR A CA 18
ATOM 26719 C C . THR A 1 44 ? -0.800 3.309 4.254 1.00 0.00 44 THR A C 18
ATOM 26720 O O . THR A 1 44 ? -0.426 2.772 3.212 1.00 0.00 44 THR A O 18
ATOM 26731 N N . ASN A 1 45 ? -0.044 4.159 4.941 1.00 0.00 45 ASN A N 18
ATOM 26732 C CA . ASN A 1 45 ? 1.298 4.519 4.499 1.00 0.00 45 ASN A CA 18
ATOM 26733 C C . ASN A 1 45 ? 2.006 3.318 3.877 1.00 0.00 45 ASN A C 18
ATOM 26734 O O . ASN A 1 45 ? 2.717 3.452 2.882 1.00 0.00 45 ASN A O 18
ATOM 26745 N N . MET A 1 46 ? 1.804 2.147 4.471 1.00 0.00 46 MET A N 18
ATOM 26746 C CA . MET A 1 46 ? 2.422 0.923 3.975 1.00 0.00 46 MET A CA 18
ATOM 26747 C C . MET A 1 46 ? 1.575 0.296 2.871 1.00 0.00 46 MET A C 18
ATOM 26748 O O . MET A 1 46 ? 2.104 -0.218 1.885 1.00 0.00 46 MET A O 18
ATOM 26762 N N . LYS A 1 47 ? 0.259 0.341 3.043 1.00 0.00 47 LYS A N 18
ATOM 26763 C CA . LYS A 1 47 ? -0.662 -0.221 2.062 1.00 0.00 47 LYS A CA 18
ATOM 26764 C C . LYS A 1 47 ? -0.401 0.361 0.676 1.00 0.00 47 LYS A C 18
ATOM 26765 O O . LYS A 1 47 ? -0.784 -0.226 -0.337 1.00 0.00 47 LYS A O 18
ATOM 26784 N N . LEU A 1 48 ? 0.254 1.516 0.638 1.00 0.00 48 LEU A N 18
ATOM 26785 C CA . LEU A 1 48 ? 0.567 2.176 -0.625 1.00 0.00 48 LEU A CA 18
ATOM 26786 C C . LEU A 1 48 ? 1.978 1.826 -1.087 1.00 0.00 48 LEU A C 18
ATOM 26787 O O . LEU A 1 48 ? 2.184 1.426 -2.232 1.00 0.00 48 LEU A O 18
ATOM 26803 N N . GLU A 1 49 ? 2.945 1.976 -0.187 1.00 0.00 49 GLU A N 18
ATOM 26804 C CA . GLU A 1 49 ? 4.336 1.674 -0.503 1.00 0.00 49 GLU A CA 18
ATOM 26805 C C . GLU A 1 49 ? 4.495 0.212 -0.913 1.00 0.00 49 GLU A C 18
ATOM 26806 O O . GLU A 1 49 ? 5.317 -0.118 -1.767 1.00 0.00 49 GLU A O 18
ATOM 26818 N N . VAL A 1 50 ? 3.703 -0.659 -0.296 1.00 0.00 50 VAL A N 18
ATOM 26819 C CA . VAL A 1 50 ? 3.755 -2.085 -0.596 1.00 0.00 50 VAL A CA 18
ATOM 26820 C C . VAL A 1 50 ? 3.510 -2.344 -2.079 1.00 0.00 50 VAL A C 18
ATOM 26821 O O . VAL A 1 50 ? 4.183 -3.171 -2.694 1.00 0.00 50 VAL A O 18
ATOM 26834 N N . ALA A 1 51 ? 2.543 -1.631 -2.647 1.00 0.00 51 ALA A N 18
ATOM 26835 C CA . ALA A 1 51 ? 2.211 -1.781 -4.058 1.00 0.00 51 ALA A CA 18
ATOM 26836 C C . ALA A 1 51 ? 3.265 -1.124 -4.943 1.00 0.00 51 ALA A C 18
ATOM 26837 O O . ALA A 1 51 ? 3.509 -1.566 -6.065 1.00 0.00 51 ALA A O 18
ATOM 26844 N N . TRP A 1 52 ? 3.885 -0.067 -4.431 1.00 0.00 52 TRP A N 18
ATOM 26845 C CA . TRP A 1 52 ? 4.912 0.651 -5.176 1.00 0.00 52 TRP A CA 18
ATOM 26846 C C . TRP A 1 52 ? 6.186 -0.179 -5.285 1.00 0.00 52 TRP A C 18
ATOM 26847 O O . TRP A 1 52 ? 6.914 -0.091 -6.274 1.00 0.00 52 TRP A O 18
ATOM 26868 N N . LYS A 1 53 ? 6.451 -0.986 -4.264 1.00 0.00 53 LYS A N 18
ATOM 26869 C CA . LYS A 1 53 ? 7.637 -1.834 -4.245 1.00 0.00 53 LYS A CA 18
ATOM 26870 C C . LYS A 1 53 ? 7.377 -3.148 -4.974 1.00 0.00 53 LYS A C 18
ATOM 26871 O O . LYS A 1 53 ? 8.288 -3.735 -5.557 1.00 0.00 53 LYS A O 18
ATOM 26890 N N . ALA A 1 54 ? 6.129 -3.603 -4.939 1.00 0.00 54 ALA A N 18
ATOM 26891 C CA . ALA A 1 54 ? 5.750 -4.846 -5.600 1.00 0.00 54 ALA A CA 18
ATOM 26892 C C . ALA A 1 54 ? 5.473 -4.617 -7.082 1.00 0.00 54 ALA A C 18
ATOM 26893 O O . ALA A 1 54 ? 4.869 -5.458 -7.748 1.00 0.00 54 ALA A O 18
ATOM 26900 N N . LYS A 1 55 ? 5.916 -3.473 -7.592 1.00 0.00 55 LYS A N 18
ATOM 26901 C CA . LYS A 1 55 ? 5.717 -3.132 -8.996 1.00 0.00 55 LYS A CA 18
ATOM 26902 C C . LYS A 1 55 ? 4.250 -3.281 -9.388 1.00 0.00 55 LYS A C 18
ATOM 26903 O O . LYS A 1 55 ? 3.934 -3.715 -10.496 1.00 0.00 55 LYS A O 18
ATOM 26922 N N . LYS A 1 56 ? 3.358 -2.916 -8.474 1.00 0.00 56 LYS A N 18
ATOM 26923 C CA . LYS A 1 56 ? 1.924 -3.006 -8.725 1.00 0.00 56 LYS A CA 18
ATOM 26924 C C . LYS A 1 56 ? 1.457 -1.866 -9.624 1.00 0.00 56 LYS A C 18
ATOM 26925 O O . LYS A 1 56 ? 2.183 -0.896 -9.843 1.00 0.00 56 LYS A O 18
ATOM 26944 N N . LYS A 1 57 ? 0.240 -1.988 -10.142 1.00 0.00 57 LYS A N 18
ATOM 26945 C CA . LYS A 1 57 ? -0.327 -0.967 -11.015 1.00 0.00 57 LYS A CA 18
ATOM 26946 C C . LYS A 1 57 ? -1.195 0.006 -10.224 1.00 0.00 57 LYS A C 18
ATOM 26947 O O . LYS A 1 57 ? -1.264 1.193 -10.544 1.00 0.00 57 LYS A O 18
ATOM 26966 N N . ASP A 1 58 ? -1.854 -0.504 -9.189 1.00 0.00 58 ASP A N 18
ATOM 26967 C CA . ASP A 1 58 ? -2.716 0.320 -8.350 1.00 0.00 58 ASP A CA 18
ATOM 26968 C C . ASP A 1 58 ? -3.055 -0.399 -7.048 1.00 0.00 58 ASP A C 18
ATOM 26969 O O . ASP A 1 58 ? -3.141 -1.627 -7.008 1.00 0.00 58 ASP A O 18
ATOM 26978 N N . THR A 1 59 ? -3.247 0.374 -5.984 1.00 0.00 59 THR A N 18
ATOM 26979 C CA . THR A 1 59 ? -3.575 -0.188 -4.680 1.00 0.00 59 THR A CA 18
ATOM 26980 C C . THR A 1 59 ? -4.767 0.528 -4.056 1.00 0.00 59 THR A C 18
ATOM 26981 O O . THR A 1 59 ? -4.804 1.757 -3.995 1.00 0.00 59 THR A O 18
ATOM 26992 N N . VAL A 1 60 ? -5.742 -0.249 -3.592 1.00 0.00 60 VAL A N 18
ATOM 26993 C CA . VAL A 1 60 ? -6.936 0.312 -2.971 1.00 0.00 60 VAL A CA 18
ATOM 26994 C C . VAL A 1 60 ? -6.711 0.575 -1.486 1.00 0.00 60 VAL A C 18
ATOM 26995 O O . VAL A 1 60 ? -6.070 -0.217 -0.794 1.00 0.00 60 VAL A O 18
ATOM 27008 N N . VAL A 1 61 ? -7.242 1.693 -1.002 1.00 0.00 61 VAL A N 18
ATOM 27009 C CA . VAL A 1 61 ? -7.101 2.061 0.402 1.00 0.00 61 VAL A CA 18
ATOM 27010 C C . VAL A 1 61 ? -8.359 2.748 0.919 1.00 0.00 61 VAL A C 18
ATOM 27011 O O . VAL A 1 61 ? -9.119 3.334 0.149 1.00 0.00 61 VAL A O 18
ATOM 27024 N N . GLN A 1 62 ? -8.573 2.671 2.229 1.00 0.00 62 GLN A N 18
ATOM 27025 C CA . GLN A 1 62 ? -9.741 3.286 2.849 1.00 0.00 62 GLN A CA 18
ATOM 27026 C C . GLN A 1 62 ? -9.493 4.764 3.130 1.00 0.00 62 GLN A C 18
ATOM 27027 O O . GLN A 1 62 ? -8.746 5.115 4.045 1.00 0.00 62 GLN A O 18
ATOM 27041 N N . ILE A 1 63 ? -10.122 5.626 2.339 1.00 0.00 63 ILE A N 18
ATOM 27042 C CA . ILE A 1 63 ? -9.970 7.066 2.504 1.00 0.00 63 ILE A CA 18
ATOM 27043 C C . ILE A 1 63 ? -11.312 7.732 2.791 1.00 0.00 63 ILE A C 18
ATOM 27044 O O . ILE A 1 63 ? -12.246 7.638 1.994 1.00 0.00 63 ILE A O 18
ATOM 27060 N N . HIS A 1 64 ? -11.400 8.405 3.934 1.00 0.00 64 HIS A N 18
ATOM 27061 C CA . HIS A 1 64 ? -12.627 9.089 4.325 1.00 0.00 64 HIS A CA 18
ATOM 27062 C C . HIS A 1 64 ? -13.761 8.091 4.538 1.00 0.00 64 HIS A C 18
ATOM 27063 O O . HIS A 1 64 ? -14.915 8.371 4.218 1.00 0.00 64 HIS A O 18
ATOM 27078 N N . ASN A 1 65 ? -13.423 6.926 5.080 1.00 0.00 65 ASN A N 18
ATOM 27079 C CA . ASN A 1 65 ? -14.413 5.885 5.335 1.00 0.00 65 ASN A CA 18
ATOM 27080 C C . ASN A 1 65 ? -14.976 5.338 4.026 1.00 0.00 65 ASN A C 18
ATOM 27081 O O . ASN A 1 65 ? -16.098 4.834 3.985 1.00 0.00 65 ASN A O 18
ATOM 27092 N N . GLN A 1 66 ? -14.188 5.441 2.961 1.00 0.00 66 GLN A N 18
ATOM 27093 C CA . GLN A 1 66 ? -14.608 4.956 1.651 1.00 0.00 66 GLN A CA 18
ATOM 27094 C C . GLN A 1 66 ? -13.419 4.414 0.865 1.00 0.00 66 GLN A C 18
ATOM 27095 O O . GLN A 1 66 ? -12.396 5.085 0.726 1.00 0.00 66 GLN A O 18
ATOM 27109 N N . ASP A 1 67 ? -13.561 3.196 0.353 1.00 0.00 67 ASP A N 18
ATOM 27110 C CA . ASP A 1 67 ? -12.499 2.563 -0.420 1.00 0.00 67 ASP A CA 18
ATOM 27111 C C . ASP A 1 67 ? -12.187 3.370 -1.677 1.00 0.00 67 ASP A C 18
ATOM 27112 O O . ASP A 1 67 ? -13.091 3.767 -2.412 1.00 0.00 67 ASP A O 18
ATOM 27121 N N . PHE A 1 68 ? -10.902 3.610 -1.916 1.00 0.00 68 PHE A N 18
ATOM 27122 C CA . PHE A 1 68 ? -10.471 4.371 -3.083 1.00 0.00 68 PHE A CA 18
ATOM 27123 C C . PHE A 1 68 ? -9.385 3.622 -3.850 1.00 0.00 68 PHE A C 18
ATOM 27124 O O . PHE A 1 68 ? -8.630 2.837 -3.275 1.00 0.00 68 PHE A O 18
ATOM 27141 N N . THR A 1 69 ? -9.312 3.870 -5.154 1.00 0.00 69 THR A N 18
ATOM 27142 C CA . THR A 1 69 ? -8.320 3.220 -6.002 1.00 0.00 69 THR A CA 18
ATOM 27143 C C . THR A 1 69 ? -7.144 4.147 -6.282 1.00 0.00 69 THR A C 18
ATOM 27144 O O . THR A 1 69 ? -7.266 5.110 -7.039 1.00 0.00 69 THR A O 18
ATOM 27155 N N . VAL A 1 70 ? -6.002 3.850 -5.669 1.00 0.00 70 VAL A N 18
ATOM 27156 C CA . VAL A 1 70 ? -4.802 4.656 -5.854 1.00 0.00 70 VAL A CA 18
ATOM 27157 C C . VAL A 1 70 ? -3.915 4.077 -6.951 1.00 0.00 70 VAL A C 18
ATOM 27158 O O . VAL A 1 70 ? -3.377 2.978 -6.813 1.00 0.00 70 VAL A O 18
ATOM 27171 N N . ASP A 1 71 ? -3.766 4.823 -8.039 1.00 0.00 71 ASP A N 18
ATOM 27172 C CA . ASP A 1 71 ? -2.943 4.385 -9.160 1.00 0.00 71 ASP A CA 18
ATOM 27173 C C . ASP A 1 71 ? -1.512 4.894 -9.015 1.00 0.00 71 ASP A C 18
ATOM 27174 O O . ASP A 1 71 ? -1.279 6.098 -8.898 1.00 0.00 71 ASP A O 18
ATOM 27183 N N . LEU A 1 72 ? -0.557 3.970 -9.023 1.00 0.00 72 LEU A N 18
ATOM 27184 C CA . LEU A 1 72 ? 0.852 4.325 -8.891 1.00 0.00 72 LEU A CA 18
ATOM 27185 C C . LEU A 1 72 ? 1.384 4.930 -10.186 1.00 0.00 72 LEU A C 18
ATOM 27186 O O . LEU A 1 72 ? 2.108 5.926 -10.165 1.00 0.00 72 LEU A O 18
ATOM 27202 N N . SER A 1 73 ? 1.019 4.324 -11.311 1.00 0.00 73 SER A N 18
ATOM 27203 C CA . SER A 1 73 ? 1.461 4.802 -12.615 1.00 0.00 73 SER A CA 18
ATOM 27204 C C . SER A 1 73 ? 1.408 6.325 -12.682 1.00 0.00 73 SER A C 18
ATOM 27205 O O . SER A 1 73 ? 2.390 6.979 -13.037 1.00 0.00 73 SER A O 18
ATOM 27213 N N . THR A 1 74 ? 0.252 6.886 -12.339 1.00 0.00 74 THR A N 18
ATOM 27214 C CA . THR A 1 74 ? 0.068 8.332 -12.361 1.00 0.00 74 THR A CA 18
ATOM 27215 C C . THR A 1 74 ? 0.138 8.916 -10.954 1.00 0.00 74 THR A C 18
ATOM 27216 O O . THR A 1 74 ? 0.355 10.115 -10.780 1.00 0.00 74 THR A O 18
ATOM 27227 N N . ASN A 1 75 ? -0.045 8.061 -9.953 1.00 0.00 75 ASN A N 18
ATOM 27228 C CA . ASN A 1 75 ? -0.003 8.494 -8.561 1.00 0.00 75 ASN A CA 18
ATOM 27229 C C . ASN A 1 75 ? -1.214 9.357 -8.222 1.00 0.00 75 ASN A C 18
ATOM 27230 O O . ASN A 1 75 ? -1.077 10.461 -7.694 1.00 0.00 75 ASN A O 18
ATOM 27241 N N . THR A 1 76 ? -2.403 8.846 -8.530 1.00 0.00 76 THR A N 18
ATOM 27242 C CA . THR A 1 76 ? -3.638 9.569 -8.259 1.00 0.00 76 THR A CA 18
ATOM 27243 C C . THR A 1 76 ? -4.734 8.625 -7.777 1.00 0.00 76 THR A C 18
ATOM 27244 O O . THR A 1 76 ? -4.906 7.533 -8.317 1.00 0.00 76 THR A O 18
ATOM 27255 N N . ALA A 1 77 ? -5.472 9.053 -6.758 1.00 0.00 77 ALA A N 18
ATOM 27256 C CA . ALA A 1 77 ? -6.553 8.246 -6.206 1.00 0.00 77 ALA A CA 18
ATOM 27257 C C . ALA A 1 77 ? -7.887 8.597 -6.855 1.00 0.00 77 ALA A C 18
ATOM 27258 O O . ALA A 1 77 ? -8.107 9.734 -7.271 1.00 0.00 77 ALA A O 18
ATOM 27265 N N . THR A 1 78 ? -8.776 7.612 -6.939 1.00 0.00 78 THR A N 18
ATOM 27266 C CA . THR A 1 78 ? -10.088 7.816 -7.539 1.00 0.00 78 THR A CA 18
ATOM 27267 C C . THR A 1 78 ? -11.122 6.871 -6.938 1.00 0.00 78 THR A C 18
ATOM 27268 O O . THR A 1 78 ? -10.795 5.755 -6.535 1.00 0.00 78 THR A O 18
ATOM 27279 N N . ALA A 1 79 ? -12.370 7.324 -6.880 1.00 0.00 79 ALA A N 18
ATOM 27280 C CA . ALA A 1 79 ? -13.451 6.517 -6.330 1.00 0.00 79 ALA A CA 18
ATOM 27281 C C . ALA A 1 79 ? -14.720 6.656 -7.165 1.00 0.00 79 ALA A C 18
ATOM 27282 O O . ALA A 1 79 ? -14.945 7.666 -7.832 1.00 0.00 79 ALA A O 18
ATOM 27289 N N . PRO A 1 80 ? -15.569 5.618 -7.130 1.00 0.00 80 PRO A N 18
ATOM 27290 C CA . PRO A 1 80 ? -16.829 5.601 -7.879 1.00 0.00 80 PRO A CA 18
ATOM 27291 C C . PRO A 1 80 ? -17.851 6.582 -7.316 1.00 0.00 80 PRO A C 18
ATOM 27292 O O . PRO A 1 80 ? -18.986 6.649 -7.788 1.00 0.00 80 PRO A O 18
ATOM 27303 N N . GLN A 1 81 ? -17.441 7.342 -6.305 1.00 0.00 81 GLN A N 18
ATOM 27304 C CA . GLN A 1 81 ? -18.323 8.319 -5.678 1.00 0.00 81 GLN A CA 18
ATOM 27305 C C . GLN A 1 81 ? -18.220 9.672 -6.375 1.00 0.00 81 GLN A C 18
ATOM 27306 O O . GLN A 1 81 ? -19.212 10.384 -6.520 1.00 0.00 81 GLN A O 18
ATOM 27320 N N . GLY A 1 82 ? -17.011 10.019 -6.805 1.00 0.00 82 GLY A N 18
ATOM 27321 C CA . GLY A 1 82 ? -16.800 11.286 -7.482 1.00 0.00 82 GLY A CA 18
ATOM 27322 C C . GLY A 1 82 ? -15.715 12.119 -6.828 1.00 0.00 82 GLY A C 18
ATOM 27323 O O . GLY A 1 82 ? -15.807 13.346 -6.787 1.00 0.00 82 GLY A O 18
ATOM 27327 N N . GLN A 1 83 ? -14.687 11.451 -6.315 1.00 0.00 83 GLN A N 18
ATOM 27328 C CA . GLN A 1 83 ? -13.582 12.139 -5.658 1.00 0.00 83 GLN A CA 18
ATOM 27329 C C . GLN A 1 83 ? -12.240 11.603 -6.146 1.00 0.00 83 GLN A C 18
ATOM 27330 O O . GLN A 1 83 ? -12.070 10.397 -6.328 1.00 0.00 83 GLN A O 18
ATOM 27344 N N . THR A 1 84 ? -11.288 12.507 -6.356 1.00 0.00 84 THR A N 18
ATOM 27345 C CA . THR A 1 84 ? -9.962 12.125 -6.824 1.00 0.00 84 THR A CA 18
ATOM 27346 C C . THR A 1 84 ? -8.876 12.917 -6.105 1.00 0.00 84 THR A C 18
ATOM 27347 O O . THR A 1 84 ? -9.058 14.093 -5.789 1.00 0.00 84 THR A O 18
ATOM 27358 N N . PHE A 1 85 ? -7.746 12.266 -5.850 1.00 0.00 85 PHE A N 18
ATOM 27359 C CA . PHE A 1 85 ? -6.630 12.911 -5.168 1.00 0.00 85 PHE A CA 18
ATOM 27360 C C . PHE A 1 85 ? -5.301 12.520 -5.809 1.00 0.00 85 PHE A C 18
ATOM 27361 O O . PHE A 1 85 ? -5.256 11.687 -6.714 1.00 0.00 85 PHE A O 18
ATOM 27378 N N . THR A 1 86 ? -4.219 13.129 -5.333 1.00 0.00 86 THR A N 18
ATOM 27379 C CA . THR A 1 86 ? -2.890 12.847 -5.859 1.00 0.00 86 THR A CA 18
ATOM 27380 C C . THR A 1 86 ? -1.971 12.304 -4.771 1.00 0.00 86 THR A C 18
ATOM 27381 O O . THR A 1 86 ? -1.786 12.934 -3.729 1.00 0.00 86 THR A O 18
ATOM 27392 N N . VAL A 1 87 ? -1.397 11.131 -5.018 1.00 0.00 87 VAL A N 18
ATOM 27393 C CA . VAL A 1 87 ? -0.495 10.504 -4.060 1.00 0.00 87 VAL A CA 18
ATOM 27394 C C . VAL A 1 87 ? 0.962 10.783 -4.411 1.00 0.00 87 VAL A C 18
ATOM 27395 O O . VAL A 1 87 ? 1.368 10.650 -5.565 1.00 0.00 87 VAL A O 18
ATOM 27408 N N . GLN A 1 88 ? 1.743 11.172 -3.408 1.00 0.00 88 GLN A N 18
ATOM 27409 C CA . GLN A 1 88 ? 3.155 11.471 -3.612 1.00 0.00 88 GLN A CA 18
ATOM 27410 C C . GLN A 1 88 ? 4.025 10.681 -2.639 1.00 0.00 88 GLN A C 18
ATOM 27411 O O . GLN A 1 88 ? 3.671 10.512 -1.472 1.00 0.00 88 GLN A O 18
ATOM 27425 N N . ARG A 1 89 ? 5.163 10.199 -3.128 1.00 0.00 89 ARG A N 18
ATOM 27426 C CA . ARG A 1 89 ? 6.082 9.425 -2.302 1.00 0.00 89 ARG A CA 18
ATOM 27427 C C . ARG A 1 89 ? 7.202 10.309 -1.761 1.00 0.00 89 ARG A C 18
ATOM 27428 O O . ARG A 1 89 ? 7.809 11.083 -2.502 1.00 0.00 89 ARG A O 18
ATOM 27449 N N . LEU A 1 90 ? 7.470 10.188 -0.466 1.00 0.00 90 LEU A N 18
ATOM 27450 C CA . LEU A 1 90 ? 8.518 10.976 0.175 1.00 0.00 90 LEU A CA 18
ATOM 27451 C C . LEU A 1 90 ? 9.372 10.105 1.090 1.00 0.00 90 LEU A C 18
ATOM 27452 O O . LEU A 1 90 ? 8.868 9.191 1.743 1.00 0.00 90 LEU A O 18
ATOM 27468 N N . VAL A 1 91 ? 10.669 10.395 1.133 1.00 0.00 91 VAL A N 18
ATOM 27469 C CA . VAL A 1 91 ? 11.594 9.640 1.970 1.00 0.00 91 VAL A CA 18
ATOM 27470 C C . VAL A 1 91 ? 12.079 10.479 3.147 1.00 0.00 91 VAL A C 18
ATOM 27471 O O . VAL A 1 91 ? 12.631 11.564 2.965 1.00 0.00 91 VAL A O 18
ATOM 27484 N N . LYS A 1 92 ? 11.870 9.969 4.356 1.00 0.00 92 LYS A N 18
ATOM 27485 C CA . LYS A 1 92 ? 12.288 10.669 5.565 1.00 0.00 92 LYS A CA 18
ATOM 27486 C C . LYS A 1 92 ? 13.777 10.465 5.825 1.00 0.00 92 LYS A C 18
ATOM 27487 O O . LYS A 1 92 ? 14.169 9.575 6.579 1.00 0.00 92 LYS A O 18
ATOM 27506 N N . ALA A 1 93 ? 14.602 11.296 5.196 1.00 0.00 93 ALA A N 18
ATOM 27507 C CA . ALA A 1 93 ? 16.047 11.209 5.363 1.00 0.00 93 ALA A CA 18
ATOM 27508 C C . ALA A 1 93 ? 16.496 11.914 6.638 1.00 0.00 93 ALA A C 18
ATOM 27509 O O . ALA A 1 93 ? 17.526 12.588 6.656 1.00 0.00 93 ALA A O 18
ATOM 27516 N N . SER A 1 94 ? 15.717 11.754 7.703 1.00 0.00 94 SER A N 18
ATOM 27517 C CA . SER A 1 94 ? 16.033 12.379 8.982 1.00 0.00 94 SER A CA 18
ATOM 27518 C C . SER A 1 94 ? 16.457 11.332 10.008 1.00 0.00 94 SER A C 18
ATOM 27519 O O . SER A 1 94 ? 15.736 10.368 10.262 1.00 0.00 94 SER A O 18
ATOM 27527 N N . GLY A 1 95 ? 17.633 11.531 10.596 1.00 0.00 95 GLY A N 18
ATOM 27528 C CA . GLY A 1 95 ? 18.134 10.597 11.587 1.00 0.00 95 GLY A CA 18
ATOM 27529 C C . GLY A 1 95 ? 17.171 10.405 12.742 1.00 0.00 95 GLY A C 18
ATOM 27530 O O . GLY A 1 95 ? 16.519 11.345 13.197 1.00 0.00 95 GLY A O 18
ATOM 27534 N N . PRO A 1 96 ? 17.070 9.161 13.232 1.00 0.00 96 PRO A N 18
ATOM 27535 C CA . PRO A 1 96 ? 16.180 8.819 14.346 1.00 0.00 96 PRO A CA 18
ATOM 27536 C C . PRO A 1 96 ? 16.656 9.408 15.670 1.00 0.00 96 PRO A C 18
ATOM 27537 O O . PRO A 1 96 ? 16.037 9.196 16.713 1.00 0.00 96 PRO A O 18
ATOM 27548 N N . SER A 1 97 ? 17.759 10.149 15.620 1.00 0.00 97 SER A N 18
ATOM 27549 C CA . SER A 1 97 ? 18.319 10.765 16.817 1.00 0.00 97 SER A CA 18
ATOM 27550 C C . SER A 1 97 ? 18.722 9.705 17.837 1.00 0.00 97 SER A C 18
ATOM 27551 O O . SER A 1 97 ? 18.479 9.855 19.034 1.00 0.00 97 SER A O 18
ATOM 27559 N N . SER A 1 98 ? 19.340 8.632 17.353 1.00 0.00 98 SER A N 18
ATOM 27560 C CA . SER A 1 98 ? 19.774 7.544 18.221 1.00 0.00 98 SER A CA 18
ATOM 27561 C C . SER A 1 98 ? 21.083 7.896 18.922 1.00 0.00 98 SER A C 18
ATOM 27562 O O . SER A 1 98 ? 21.727 8.892 18.594 1.00 0.00 98 SER A O 18
ATOM 27570 N N . GLY A 1 99 ? 21.471 7.070 19.889 1.00 0.00 99 GLY A N 18
ATOM 27571 C CA . GLY A 1 99 ? 22.700 7.311 20.621 1.00 0.00 99 GLY A CA 18
ATOM 27572 C C . GLY A 1 99 ? 22.693 6.667 21.994 1.00 0.00 99 GLY A C 18
ATOM 27573 O O . GLY A 1 99 ? 21.857 6.995 22.836 1.00 0.00 99 GLY A O 18
ATOM 27577 N N . GLY A 1 1 ? 6.850 -2.614 -22.566 1.00 0.00 1 GLY A N 19
ATOM 27578 C CA . GLY A 1 1 ? 7.427 -2.263 -23.851 1.00 0.00 1 GLY A CA 19
ATOM 27579 C C . GLY A 1 1 ? 8.580 -3.167 -24.235 1.00 0.00 1 GLY A C 19
ATOM 27580 O O . GLY A 1 1 ? 9.657 -2.692 -24.595 1.00 0.00 1 GLY A O 19
ATOM 27584 N N . SER A 1 2 ? 8.356 -4.475 -24.157 1.00 0.00 2 SER A N 19
ATOM 27585 C CA . SER A 1 2 ? 9.388 -5.449 -24.494 1.00 0.00 2 SER A CA 19
ATOM 27586 C C . SER A 1 2 ? 9.470 -5.652 -26.004 1.00 0.00 2 SER A C 19
ATOM 27587 O O . SER A 1 2 ? 8.449 -5.735 -26.687 1.00 0.00 2 SER A O 19
ATOM 27595 N N . SER A 1 3 ? 10.693 -5.732 -26.519 1.00 0.00 3 SER A N 19
ATOM 27596 C CA . SER A 1 3 ? 10.911 -5.922 -27.948 1.00 0.00 3 SER A CA 19
ATOM 27597 C C . SER A 1 3 ? 10.847 -7.401 -28.315 1.00 0.00 3 SER A C 19
ATOM 27598 O O . SER A 1 3 ? 10.165 -7.788 -29.263 1.00 0.00 3 SER A O 19
ATOM 27606 N N . GLY A 1 4 ? 11.564 -8.224 -27.556 1.00 0.00 4 GLY A N 19
ATOM 27607 C CA . GLY A 1 4 ? 11.576 -9.652 -27.817 1.00 0.00 4 GLY A CA 19
ATOM 27608 C C . GLY A 1 4 ? 11.560 -10.474 -26.543 1.00 0.00 4 GLY A C 19
ATOM 27609 O O . GLY A 1 4 ? 10.606 -11.206 -26.281 1.00 0.00 4 GLY A O 19
ATOM 27613 N N . SER A 1 5 ? 12.620 -10.355 -25.750 1.00 0.00 5 SER A N 19
ATOM 27614 C CA . SER A 1 5 ? 12.727 -11.097 -24.500 1.00 0.00 5 SER A CA 19
ATOM 27615 C C . SER A 1 5 ? 13.483 -10.288 -23.450 1.00 0.00 5 SER A C 19
ATOM 27616 O O . SER A 1 5 ? 14.645 -9.929 -23.646 1.00 0.00 5 SER A O 19
ATOM 27624 N N . SER A 1 6 ? 12.816 -10.004 -22.336 1.00 0.00 6 SER A N 19
ATOM 27625 C CA . SER A 1 6 ? 13.423 -9.234 -21.257 1.00 0.00 6 SER A CA 19
ATOM 27626 C C . SER A 1 6 ? 14.687 -9.919 -20.745 1.00 0.00 6 SER A C 19
ATOM 27627 O O . SER A 1 6 ? 14.695 -11.124 -20.493 1.00 0.00 6 SER A O 19
ATOM 27635 N N . GLY A 1 7 ? 15.754 -9.141 -20.594 1.00 0.00 7 GLY A N 19
ATOM 27636 C CA . GLY A 1 7 ? 17.009 -9.689 -20.113 1.00 0.00 7 GLY A CA 19
ATOM 27637 C C . GLY A 1 7 ? 17.894 -8.638 -19.474 1.00 0.00 7 GLY A C 19
ATOM 27638 O O . GLY A 1 7 ? 18.693 -7.991 -20.152 1.00 0.00 7 GLY A O 19
ATOM 27642 N N . LYS A 1 8 ? 17.752 -8.464 -18.164 1.00 0.00 8 LYS A N 19
ATOM 27643 C CA . LYS A 1 8 ? 18.544 -7.483 -17.432 1.00 0.00 8 LYS A CA 19
ATOM 27644 C C . LYS A 1 8 ? 19.821 -8.113 -16.885 1.00 0.00 8 LYS A C 19
ATOM 27645 O O . LYS A 1 8 ? 19.868 -9.314 -16.622 1.00 0.00 8 LYS A O 19
ATOM 27664 N N . SER A 1 9 ? 20.854 -7.294 -16.716 1.00 0.00 9 SER A N 19
ATOM 27665 C CA . SER A 1 9 ? 22.133 -7.772 -16.203 1.00 0.00 9 SER A CA 19
ATOM 27666 C C . SER A 1 9 ? 22.227 -7.558 -14.696 1.00 0.00 9 SER A C 19
ATOM 27667 O O . SER A 1 9 ? 21.527 -6.717 -14.132 1.00 0.00 9 SER A O 19
ATOM 27675 N N . ILE A 1 10 ? 23.099 -8.325 -14.049 1.00 0.00 10 ILE A N 19
ATOM 27676 C CA . ILE A 1 10 ? 23.287 -8.219 -12.608 1.00 0.00 10 ILE A CA 19
ATOM 27677 C C . ILE A 1 10 ? 21.975 -8.446 -11.864 1.00 0.00 10 ILE A C 19
ATOM 27678 O O . ILE A 1 10 ? 21.576 -7.638 -11.026 1.00 0.00 10 ILE A O 19
ATOM 27694 N N . ARG A 1 11 ? 21.309 -9.553 -12.176 1.00 0.00 11 ARG A N 19
ATOM 27695 C CA . ARG A 1 11 ? 20.042 -9.888 -11.537 1.00 0.00 11 ARG A CA 19
ATOM 27696 C C . ARG A 1 11 ? 20.270 -10.443 -10.134 1.00 0.00 11 ARG A C 19
ATOM 27697 O O . ARG A 1 11 ? 20.317 -11.658 -9.935 1.00 0.00 11 ARG A O 19
ATOM 27718 N N . LEU A 1 12 ? 20.412 -9.546 -9.164 1.00 0.00 12 LEU A N 19
ATOM 27719 C CA . LEU A 1 12 ? 20.637 -9.946 -7.779 1.00 0.00 12 LEU A CA 19
ATOM 27720 C C . LEU A 1 12 ? 19.717 -11.098 -7.389 1.00 0.00 12 LEU A C 19
ATOM 27721 O O . LEU A 1 12 ? 18.601 -11.214 -7.895 1.00 0.00 12 LEU A O 19
ATOM 27737 N N . ALA A 1 13 ? 20.193 -11.948 -6.485 1.00 0.00 13 ALA A N 19
ATOM 27738 C CA . ALA A 1 13 ? 19.412 -13.089 -6.023 1.00 0.00 13 ALA A CA 19
ATOM 27739 C C . ALA A 1 13 ? 18.322 -12.651 -5.051 1.00 0.00 13 ALA A C 19
ATOM 27740 O O . ALA A 1 13 ? 18.128 -11.458 -4.815 1.00 0.00 13 ALA A O 19
ATOM 27747 N N . LYS A 1 14 ? 17.613 -13.623 -4.488 1.00 0.00 14 LYS A N 19
ATOM 27748 C CA . LYS A 1 14 ? 16.542 -13.340 -3.540 1.00 0.00 14 LYS A CA 19
ATOM 27749 C C . LYS A 1 14 ? 17.104 -13.093 -2.143 1.00 0.00 14 LYS A C 19
ATOM 27750 O O . LYS A 1 14 ? 16.370 -13.126 -1.156 1.00 0.00 14 LYS A O 19
ATOM 27769 N N . GLU A 1 15 ? 18.408 -12.845 -2.070 1.00 0.00 15 GLU A N 19
ATOM 27770 C CA . GLU A 1 15 ? 19.066 -12.593 -0.793 1.00 0.00 15 GLU A CA 19
ATOM 27771 C C . GLU A 1 15 ? 18.954 -11.121 -0.406 1.00 0.00 15 GLU A C 19
ATOM 27772 O O . GLU A 1 15 ? 18.551 -10.789 0.710 1.00 0.00 15 GLU A O 19
ATOM 27784 N N . LYS A 1 16 ? 19.315 -10.242 -1.334 1.00 0.00 16 LYS A N 19
ATOM 27785 C CA . LYS A 1 16 ? 19.257 -8.805 -1.093 1.00 0.00 16 LYS A CA 19
ATOM 27786 C C . LYS A 1 16 ? 17.816 -8.346 -0.889 1.00 0.00 16 LYS A C 19
ATOM 27787 O O . LYS A 1 16 ? 17.565 -7.185 -0.570 1.00 0.00 16 LYS A O 19
ATOM 27806 N N . GLU A 1 17 ? 16.875 -9.267 -1.074 1.00 0.00 17 GLU A N 19
ATOM 27807 C CA . GLU A 1 17 ? 15.460 -8.955 -0.909 1.00 0.00 17 GLU A CA 19
ATOM 27808 C C . GLU A 1 17 ? 15.246 -7.995 0.258 1.00 0.00 17 GLU A C 19
ATOM 27809 O O . GLU A 1 17 ? 14.381 -7.121 0.206 1.00 0.00 17 GLU A O 19
ATOM 27821 N N . SER A 1 18 ? 16.041 -8.166 1.309 1.00 0.00 18 SER A N 19
ATOM 27822 C CA . SER A 1 18 ? 15.937 -7.318 2.491 1.00 0.00 18 SER A CA 19
ATOM 27823 C C . SER A 1 18 ? 15.825 -5.848 2.098 1.00 0.00 18 SER A C 19
ATOM 27824 O O . SER A 1 18 ? 15.000 -5.112 2.638 1.00 0.00 18 SER A O 19
ATOM 27832 N N . GLN A 1 19 ? 16.662 -5.430 1.154 1.00 0.00 19 GLN A N 19
ATOM 27833 C CA . GLN A 1 19 ? 16.658 -4.048 0.689 1.00 0.00 19 GLN A CA 19
ATOM 27834 C C . GLN A 1 19 ? 15.242 -3.483 0.673 1.00 0.00 19 GLN A C 19
ATOM 27835 O O . GLN A 1 19 ? 15.021 -2.324 1.023 1.00 0.00 19 GLN A O 19
ATOM 27849 N N . ALA A 1 20 ? 14.285 -4.309 0.263 1.00 0.00 20 ALA A N 19
ATOM 27850 C CA . ALA A 1 20 ? 12.889 -3.893 0.203 1.00 0.00 20 ALA A CA 19
ATOM 27851 C C . ALA A 1 20 ? 12.411 -3.377 1.557 1.00 0.00 20 ALA A C 19
ATOM 27852 O O . ALA A 1 20 ? 11.941 -2.245 1.669 1.00 0.00 20 ALA A O 19
ATOM 27859 N N . ASP A 1 21 ? 12.535 -4.215 2.580 1.00 0.00 21 ASP A N 19
ATOM 27860 C CA . ASP A 1 21 ? 12.116 -3.843 3.927 1.00 0.00 21 ASP A CA 19
ATOM 27861 C C . ASP A 1 21 ? 13.059 -2.803 4.522 1.00 0.00 21 ASP A C 19
ATOM 27862 O O . ASP A 1 21 ? 12.621 -1.847 5.163 1.00 0.00 21 ASP A O 19
ATOM 27871 N N . TYR A 1 22 ? 14.356 -2.996 4.307 1.00 0.00 22 TYR A N 19
ATOM 27872 C CA . TYR A 1 22 ? 15.362 -2.076 4.825 1.00 0.00 22 TYR A CA 19
ATOM 27873 C C . TYR A 1 22 ? 15.043 -0.639 4.425 1.00 0.00 22 TYR A C 19
ATOM 27874 O O . TYR A 1 22 ? 15.321 0.301 5.172 1.00 0.00 22 TYR A O 19
ATOM 27892 N N . ILE A 1 23 ? 14.459 -0.476 3.243 1.00 0.00 23 ILE A N 19
ATOM 27893 C CA . ILE A 1 23 ? 14.100 0.846 2.744 1.00 0.00 23 ILE A CA 19
ATOM 27894 C C . ILE A 1 23 ? 12.652 1.186 3.079 1.00 0.00 23 ILE A C 19
ATOM 27895 O O . ILE A 1 23 ? 12.375 2.198 3.723 1.00 0.00 23 ILE A O 19
ATOM 27911 N N . SER A 1 24 ? 11.733 0.333 2.640 1.00 0.00 24 SER A N 19
ATOM 27912 C CA . SER A 1 24 ? 10.312 0.544 2.891 1.00 0.00 24 SER A CA 19
ATOM 27913 C C . SER A 1 24 ? 10.059 0.834 4.368 1.00 0.00 24 SER A C 19
ATOM 27914 O O . SER A 1 24 ? 9.272 1.716 4.714 1.00 0.00 24 SER A O 19
ATOM 27922 N N . THR A 1 25 ? 10.732 0.085 5.236 1.00 0.00 25 THR A N 19
ATOM 27923 C CA . THR A 1 25 ? 10.581 0.260 6.675 1.00 0.00 25 THR A CA 19
ATOM 27924 C C . THR A 1 25 ? 10.331 1.721 7.028 1.00 0.00 25 THR A C 19
ATOM 27925 O O . THR A 1 25 ? 9.604 2.026 7.974 1.00 0.00 25 THR A O 19
ATOM 27936 N N . TYR A 1 26 ? 10.938 2.622 6.262 1.00 0.00 26 TYR A N 19
ATOM 27937 C CA . TYR A 1 26 ? 10.782 4.052 6.496 1.00 0.00 26 TYR A CA 19
ATOM 27938 C C . TYR A 1 26 ? 10.295 4.761 5.236 1.00 0.00 26 TYR A C 19
ATOM 27939 O O . TYR A 1 26 ? 11.057 4.967 4.291 1.00 0.00 26 TYR A O 19
ATOM 27957 N N . VAL A 1 27 ? 9.019 5.132 5.229 1.00 0.00 27 VAL A N 19
ATOM 27958 C CA . VAL A 1 27 ? 8.428 5.819 4.087 1.00 0.00 27 VAL A CA 19
ATOM 27959 C C . VAL A 1 27 ? 7.238 6.671 4.513 1.00 0.00 27 VAL A C 19
ATOM 27960 O O . VAL A 1 27 ? 6.635 6.433 5.559 1.00 0.00 27 VAL A O 19
ATOM 27973 N N . GLU A 1 28 ? 6.905 7.664 3.695 1.00 0.00 28 GLU A N 19
ATOM 27974 C CA . GLU A 1 28 ? 5.787 8.553 3.988 1.00 0.00 28 GLU A CA 19
ATOM 27975 C C . GLU A 1 28 ? 4.924 8.769 2.748 1.00 0.00 28 GLU A C 19
ATOM 27976 O O . GLU A 1 28 ? 5.393 9.287 1.735 1.00 0.00 28 GLU A O 19
ATOM 27988 N N . TRP A 1 29 ? 3.661 8.367 2.837 1.00 0.00 29 TRP A N 19
ATOM 27989 C CA . TRP A 1 29 ? 2.732 8.515 1.722 1.00 0.00 29 TRP A CA 19
ATOM 27990 C C . TRP A 1 29 ? 1.608 9.482 2.076 1.00 0.00 29 TRP A C 19
ATOM 27991 O O . TRP A 1 29 ? 0.855 9.252 3.022 1.00 0.00 29 TRP A O 19
ATOM 28012 N N . GLN A 1 30 ? 1.501 10.564 1.311 1.00 0.00 30 GLN A N 19
ATOM 28013 C CA . GLN A 1 30 ? 0.468 11.566 1.546 1.00 0.00 30 GLN A CA 19
ATOM 28014 C C . GLN A 1 30 ? -0.379 11.777 0.295 1.00 0.00 30 GLN A C 19
ATOM 28015 O O . GLN A 1 30 ? 0.078 11.542 -0.823 1.00 0.00 30 GLN A O 19
ATOM 28029 N N . TYR A 1 31 ? -1.615 12.222 0.493 1.00 0.00 31 TYR A N 19
ATOM 28030 C CA . TYR A 1 31 ? -2.528 12.462 -0.619 1.00 0.00 31 TYR A CA 19
ATOM 28031 C C . TYR A 1 31 ? -2.959 13.925 -0.663 1.00 0.00 31 TYR A C 19
ATOM 28032 O O . TYR A 1 31 ? -3.204 14.543 0.373 1.00 0.00 31 TYR A O 19
ATOM 28050 N N . ILE A 1 32 ? -3.048 14.472 -1.871 1.00 0.00 32 ILE A N 19
ATOM 28051 C CA . ILE A 1 32 ? -3.451 15.861 -2.052 1.00 0.00 32 ILE A CA 19
ATOM 28052 C C . ILE A 1 32 ? -4.945 15.968 -2.336 1.00 0.00 32 ILE A C 19
ATOM 28053 O O . ILE A 1 32 ? -5.408 15.617 -3.421 1.00 0.00 32 ILE A O 19
ATOM 28069 N N . ASP A 1 33 ? -5.695 16.456 -1.354 1.00 0.00 33 ASP A N 19
ATOM 28070 C CA . ASP A 1 33 ? -7.137 16.613 -1.498 1.00 0.00 33 ASP A CA 19
ATOM 28071 C C . ASP A 1 33 ? -7.468 17.791 -2.409 1.00 0.00 33 ASP A C 19
ATOM 28072 O O . ASP A 1 33 ? -6.600 18.602 -2.733 1.00 0.00 33 ASP A O 19
ATOM 28081 N N . LYS A 1 34 ? -8.728 17.880 -2.820 1.00 0.00 34 LYS A N 19
ATOM 28082 C CA . LYS A 1 34 ? -9.175 18.958 -3.693 1.00 0.00 34 LYS A CA 19
ATOM 28083 C C . LYS A 1 34 ? -8.335 20.214 -3.480 1.00 0.00 34 LYS A C 19
ATOM 28084 O O . LYS A 1 34 ? -7.511 20.570 -4.321 1.00 0.00 34 LYS A O 19
ATOM 28103 N N . ASN A 1 35 ? -8.550 20.879 -2.350 1.00 0.00 35 ASN A N 19
ATOM 28104 C CA . ASN A 1 35 ? -7.811 22.095 -2.027 1.00 0.00 35 ASN A CA 19
ATOM 28105 C C . ASN A 1 35 ? -7.072 21.945 -0.701 1.00 0.00 35 ASN A C 19
ATOM 28106 O O . ASN A 1 35 ? -6.674 22.935 -0.086 1.00 0.00 35 ASN A O 19
ATOM 28117 N N . ILE A 1 36 ? -6.891 20.703 -0.267 1.00 0.00 36 ILE A N 19
ATOM 28118 C CA . ILE A 1 36 ? -6.197 20.424 0.984 1.00 0.00 36 ILE A CA 19
ATOM 28119 C C . ILE A 1 36 ? -5.146 19.335 0.800 1.00 0.00 36 ILE A C 19
ATOM 28120 O O . ILE A 1 36 ? -5.288 18.456 -0.051 1.00 0.00 36 ILE A O 19
ATOM 28136 N N . THR A 1 37 ? -4.089 19.398 1.604 1.00 0.00 37 THR A N 19
ATOM 28137 C CA . THR A 1 37 ? -3.013 18.418 1.530 1.00 0.00 37 THR A CA 19
ATOM 28138 C C . THR A 1 37 ? -2.838 17.693 2.859 1.00 0.00 37 THR A C 19
ATOM 28139 O O . THR A 1 37 ? -2.319 18.258 3.821 1.00 0.00 37 THR A O 19
ATOM 28150 N N . GLN A 1 38 ? -3.275 16.438 2.905 1.00 0.00 38 GLN A N 19
ATOM 28151 C CA . GLN A 1 38 ? -3.167 15.636 4.118 1.00 0.00 38 GLN A CA 19
ATOM 28152 C C . GLN A 1 38 ? -2.346 14.376 3.865 1.00 0.00 38 GLN A C 19
ATOM 28153 O O . GLN A 1 38 ? -2.010 14.061 2.723 1.00 0.00 38 GLN A O 19
ATOM 28167 N N . CYS A 1 39 ? -2.027 13.659 4.937 1.00 0.00 39 CYS A N 19
ATOM 28168 C CA . CYS A 1 39 ? -1.244 12.433 4.832 1.00 0.00 39 CYS A CA 19
ATOM 28169 C C . CYS A 1 39 ? -2.082 11.218 5.215 1.00 0.00 39 CYS A C 19
ATOM 28170 O O . CYS A 1 39 ? -3.107 11.344 5.886 1.00 0.00 39 CYS A O 19
ATOM 28178 N N . PHE A 1 40 ? -1.641 10.041 4.784 1.00 0.00 40 PHE A N 19
ATOM 28179 C CA . PHE A 1 40 ? -2.352 8.802 5.080 1.00 0.00 40 PHE A CA 19
ATOM 28180 C C . PHE A 1 40 ? -2.068 8.340 6.507 1.00 0.00 40 PHE A C 19
ATOM 28181 O O . PHE A 1 40 ? -1.239 8.922 7.206 1.00 0.00 40 PHE A O 19
ATOM 28198 N N . ASP A 1 41 ? -2.763 7.290 6.931 1.00 0.00 41 ASP A N 19
ATOM 28199 C CA . ASP A 1 41 ? -2.587 6.748 8.273 1.00 0.00 41 ASP A CA 19
ATOM 28200 C C . ASP A 1 41 ? -1.244 6.035 8.399 1.00 0.00 41 ASP A C 19
ATOM 28201 O O . ASP A 1 41 ? -0.601 5.718 7.399 1.00 0.00 41 ASP A O 19
ATOM 28210 N N . LYS A 1 42 ? -0.826 5.787 9.636 1.00 0.00 42 LYS A N 19
ATOM 28211 C CA . LYS A 1 42 ? 0.440 5.112 9.894 1.00 0.00 42 LYS A CA 19
ATOM 28212 C C . LYS A 1 42 ? 0.436 3.704 9.307 1.00 0.00 42 LYS A C 19
ATOM 28213 O O . LYS A 1 42 ? 1.488 3.150 8.989 1.00 0.00 42 LYS A O 19
ATOM 28232 N N . MET A 1 43 ? -0.755 3.131 9.164 1.00 0.00 43 MET A N 19
ATOM 28233 C CA . MET A 1 43 ? -0.896 1.789 8.611 1.00 0.00 43 MET A CA 19
ATOM 28234 C C . MET A 1 43 ? -1.044 1.838 7.094 1.00 0.00 43 MET A C 19
ATOM 28235 O O . MET A 1 43 ? -0.436 1.045 6.374 1.00 0.00 43 MET A O 19
ATOM 28249 N N . THR A 1 44 ? -1.857 2.774 6.613 1.00 0.00 44 THR A N 19
ATOM 28250 C CA . THR A 1 44 ? -2.086 2.925 5.182 1.00 0.00 44 THR A CA 19
ATOM 28251 C C . THR A 1 44 ? -0.821 3.388 4.469 1.00 0.00 44 THR A C 19
ATOM 28252 O O . THR A 1 44 ? -0.506 2.918 3.376 1.00 0.00 44 THR A O 19
ATOM 28263 N N . ASN A 1 45 ? -0.099 4.313 5.094 1.00 0.00 45 ASN A N 19
ATOM 28264 C CA . ASN A 1 45 ? 1.133 4.839 4.517 1.00 0.00 45 ASN A CA 19
ATOM 28265 C C . ASN A 1 45 ? 1.915 3.738 3.808 1.00 0.00 45 ASN A C 19
ATOM 28266 O O . ASN A 1 45 ? 2.361 3.912 2.674 1.00 0.00 45 ASN A O 19
ATOM 28277 N N . MET A 1 46 ? 2.077 2.605 4.484 1.00 0.00 46 MET A N 19
ATOM 28278 C CA . MET A 1 46 ? 2.804 1.475 3.917 1.00 0.00 46 MET A CA 19
ATOM 28279 C C . MET A 1 46 ? 1.963 0.759 2.866 1.00 0.00 46 MET A C 19
ATOM 28280 O O . MET A 1 46 ? 2.481 0.302 1.847 1.00 0.00 46 MET A O 19
ATOM 28294 N N . LYS A 1 47 ? 0.662 0.665 3.119 1.00 0.00 47 LYS A N 19
ATOM 28295 C CA . LYS A 1 47 ? -0.253 0.006 2.195 1.00 0.00 47 LYS A CA 19
ATOM 28296 C C . LYS A 1 47 ? -0.073 0.541 0.777 1.00 0.00 47 LYS A C 19
ATOM 28297 O O . LYS A 1 47 ? -0.483 -0.096 -0.194 1.00 0.00 47 LYS A O 19
ATOM 28316 N N . LEU A 1 48 ? 0.543 1.712 0.666 1.00 0.00 48 LEU A N 19
ATOM 28317 C CA . LEU A 1 48 ? 0.778 2.332 -0.633 1.00 0.00 48 LEU A CA 19
ATOM 28318 C C . LEU A 1 48 ? 2.181 2.015 -1.142 1.00 0.00 48 LEU A C 19
ATOM 28319 O O . LEU A 1 48 ? 2.379 1.772 -2.332 1.00 0.00 48 LEU A O 19
ATOM 28335 N N . GLU A 1 49 ? 3.149 2.017 -0.231 1.00 0.00 49 GLU A N 19
ATOM 28336 C CA . GLU A 1 49 ? 4.533 1.727 -0.589 1.00 0.00 49 GLU A CA 19
ATOM 28337 C C . GLU A 1 49 ? 4.688 0.277 -1.036 1.00 0.00 49 GLU A C 19
ATOM 28338 O O . GLU A 1 49 ? 5.413 -0.018 -1.986 1.00 0.00 49 GLU A O 19
ATOM 28350 N N . VAL A 1 50 ? 4.000 -0.626 -0.345 1.00 0.00 50 VAL A N 19
ATOM 28351 C CA . VAL A 1 50 ? 4.059 -2.046 -0.670 1.00 0.00 50 VAL A CA 19
ATOM 28352 C C . VAL A 1 50 ? 3.657 -2.295 -2.120 1.00 0.00 50 VAL A C 19
ATOM 28353 O O . VAL A 1 50 ? 4.193 -3.185 -2.779 1.00 0.00 50 VAL A O 19
ATOM 28366 N N . ALA A 1 51 ? 2.709 -1.503 -2.609 1.00 0.00 51 ALA A N 19
ATOM 28367 C CA . ALA A 1 51 ? 2.236 -1.635 -3.981 1.00 0.00 51 ALA A CA 19
ATOM 28368 C C . ALA A 1 51 ? 3.233 -1.034 -4.966 1.00 0.00 51 ALA A C 19
ATOM 28369 O O . ALA A 1 51 ? 3.347 -1.490 -6.104 1.00 0.00 51 ALA A O 19
ATOM 28376 N N . TRP A 1 52 ? 3.951 -0.009 -4.522 1.00 0.00 52 TRP A N 19
ATOM 28377 C CA . TRP A 1 52 ? 4.939 0.655 -5.365 1.00 0.00 52 TRP A CA 19
ATOM 28378 C C . TRP A 1 52 ? 6.188 -0.206 -5.522 1.00 0.00 52 TRP A C 19
ATOM 28379 O O . TRP A 1 52 ? 6.867 -0.152 -6.547 1.00 0.00 52 TRP A O 19
ATOM 28400 N N . LYS A 1 53 ? 6.485 -1.001 -4.500 1.00 0.00 53 LYS A N 19
ATOM 28401 C CA . LYS A 1 53 ? 7.652 -1.875 -4.524 1.00 0.00 53 LYS A CA 19
ATOM 28402 C C . LYS A 1 53 ? 7.309 -3.222 -5.152 1.00 0.00 53 LYS A C 19
ATOM 28403 O O . LYS A 1 53 ? 8.164 -3.873 -5.751 1.00 0.00 53 LYS A O 19
ATOM 28422 N N . ALA A 1 54 ? 6.054 -3.633 -5.011 1.00 0.00 54 ALA A N 19
ATOM 28423 C CA . ALA A 1 54 ? 5.598 -4.901 -5.568 1.00 0.00 54 ALA A CA 19
ATOM 28424 C C . ALA A 1 54 ? 5.276 -4.765 -7.052 1.00 0.00 54 ALA A C 19
ATOM 28425 O O . ALA A 1 54 ? 4.592 -5.610 -7.630 1.00 0.00 54 ALA A O 19
ATOM 28432 N N . LYS A 1 55 ? 5.772 -3.695 -7.664 1.00 0.00 55 LYS A N 19
ATOM 28433 C CA . LYS A 1 55 ? 5.538 -3.448 -9.082 1.00 0.00 55 LYS A CA 19
ATOM 28434 C C . LYS A 1 55 ? 4.051 -3.537 -9.412 1.00 0.00 55 LYS A C 19
ATOM 28435 O O . LYS A 1 55 ? 3.667 -4.057 -10.460 1.00 0.00 55 LYS A O 19
ATOM 28454 N N . LYS A 1 56 ? 3.218 -3.026 -8.512 1.00 0.00 56 LYS A N 19
ATOM 28455 C CA . LYS A 1 56 ? 1.774 -3.044 -8.708 1.00 0.00 56 LYS A CA 19
ATOM 28456 C C . LYS A 1 56 ? 1.326 -1.868 -9.569 1.00 0.00 56 LYS A C 19
ATOM 28457 O O . LYS A 1 56 ? 2.071 -0.907 -9.761 1.00 0.00 56 LYS A O 19
ATOM 28476 N N . LYS A 1 57 ? 0.104 -1.949 -10.084 1.00 0.00 57 LYS A N 19
ATOM 28477 C CA . LYS A 1 57 ? -0.445 -0.890 -10.922 1.00 0.00 57 LYS A CA 19
ATOM 28478 C C . LYS A 1 57 ? -1.275 0.086 -10.093 1.00 0.00 57 LYS A C 19
ATOM 28479 O O . LYS A 1 57 ? -1.297 1.286 -10.368 1.00 0.00 57 LYS A O 19
ATOM 28498 N N . ASP A 1 58 ? -1.953 -0.437 -9.078 1.00 0.00 58 ASP A N 19
ATOM 28499 C CA . ASP A 1 58 ? -2.782 0.389 -8.207 1.00 0.00 58 ASP A CA 19
ATOM 28500 C C . ASP A 1 58 ? -3.150 -0.365 -6.932 1.00 0.00 58 ASP A C 19
ATOM 28501 O O . ASP A 1 58 ? -3.229 -1.594 -6.925 1.00 0.00 58 ASP A O 19
ATOM 28510 N N . THR A 1 59 ? -3.372 0.380 -5.854 1.00 0.00 59 THR A N 19
ATOM 28511 C CA . THR A 1 59 ? -3.729 -0.217 -4.573 1.00 0.00 59 THR A CA 19
ATOM 28512 C C . THR A 1 59 ? -4.959 0.458 -3.975 1.00 0.00 59 THR A C 19
ATOM 28513 O O . THR A 1 59 ? -5.034 1.685 -3.907 1.00 0.00 59 THR A O 19
ATOM 28524 N N . VAL A 1 60 ? -5.920 -0.351 -3.542 1.00 0.00 60 VAL A N 19
ATOM 28525 C CA . VAL A 1 60 ? -7.146 0.168 -2.948 1.00 0.00 60 VAL A CA 19
ATOM 28526 C C . VAL A 1 60 ? -6.957 0.458 -1.464 1.00 0.00 60 VAL A C 19
ATOM 28527 O O . VAL A 1 60 ? -6.349 -0.329 -0.738 1.00 0.00 60 VAL A O 19
ATOM 28540 N N . VAL A 1 61 ? -7.484 1.594 -1.017 1.00 0.00 61 VAL A N 19
ATOM 28541 C CA . VAL A 1 61 ? -7.375 1.988 0.383 1.00 0.00 61 VAL A CA 19
ATOM 28542 C C . VAL A 1 61 ? -8.635 2.706 0.851 1.00 0.00 61 VAL A C 19
ATOM 28543 O O . VAL A 1 61 ? -9.307 3.377 0.068 1.00 0.00 61 VAL A O 19
ATOM 28556 N N . GLN A 1 62 ? -8.951 2.560 2.134 1.00 0.00 62 GLN A N 19
ATOM 28557 C CA . GLN A 1 62 ? -10.132 3.194 2.707 1.00 0.00 62 GLN A CA 19
ATOM 28558 C C . GLN A 1 62 ? -9.870 4.668 3.001 1.00 0.00 62 GLN A C 19
ATOM 28559 O O . GLN A 1 62 ? -9.189 5.005 3.970 1.00 0.00 62 GLN A O 19
ATOM 28573 N N . ILE A 1 63 ? -10.414 5.540 2.159 1.00 0.00 63 ILE A N 19
ATOM 28574 C CA . ILE A 1 63 ? -10.239 6.977 2.330 1.00 0.00 63 ILE A CA 19
ATOM 28575 C C . ILE A 1 63 ? -11.575 7.667 2.580 1.00 0.00 63 ILE A C 19
ATOM 28576 O O . ILE A 1 63 ? -12.494 7.579 1.765 1.00 0.00 63 ILE A O 19
ATOM 28592 N N . HIS A 1 64 ? -11.676 8.357 3.712 1.00 0.00 64 HIS A N 19
ATOM 28593 C CA . HIS A 1 64 ? -12.900 9.066 4.068 1.00 0.00 64 HIS A CA 19
ATOM 28594 C C . HIS A 1 64 ? -14.060 8.091 4.249 1.00 0.00 64 HIS A C 19
ATOM 28595 O O . HIS A 1 64 ? -15.190 8.376 3.855 1.00 0.00 64 HIS A O 19
ATOM 28610 N N . ASN A 1 65 ? -13.770 6.939 4.845 1.00 0.00 65 ASN A N 19
ATOM 28611 C CA . ASN A 1 65 ? -14.789 5.921 5.076 1.00 0.00 65 ASN A CA 19
ATOM 28612 C C . ASN A 1 65 ? -15.327 5.380 3.755 1.00 0.00 65 ASN A C 19
ATOM 28613 O O . ASN A 1 65 ? -16.463 4.914 3.681 1.00 0.00 65 ASN A O 19
ATOM 28624 N N . GLN A 1 66 ? -14.501 5.444 2.716 1.00 0.00 66 GLN A N 19
ATOM 28625 C CA . GLN A 1 66 ? -14.893 4.960 1.397 1.00 0.00 66 GLN A CA 19
ATOM 28626 C C . GLN A 1 66 ? -13.694 4.389 0.647 1.00 0.00 66 GLN A C 19
ATOM 28627 O O . GLN A 1 66 ? -12.638 5.017 0.576 1.00 0.00 66 GLN A O 19
ATOM 28641 N N . ASP A 1 67 ? -13.865 3.195 0.091 1.00 0.00 67 ASP A N 19
ATOM 28642 C CA . ASP A 1 67 ? -12.797 2.539 -0.654 1.00 0.00 67 ASP A CA 19
ATOM 28643 C C . ASP A 1 67 ? -12.392 3.369 -1.868 1.00 0.00 67 ASP A C 19
ATOM 28644 O O . ASP A 1 67 ? -13.241 3.814 -2.640 1.00 0.00 67 ASP A O 19
ATOM 28653 N N . PHE A 1 68 ? -11.089 3.576 -2.029 1.00 0.00 68 PHE A N 19
ATOM 28654 C CA . PHE A 1 68 ? -10.571 4.355 -3.148 1.00 0.00 68 PHE A CA 19
ATOM 28655 C C . PHE A 1 68 ? -9.465 3.595 -3.874 1.00 0.00 68 PHE A C 19
ATOM 28656 O O . PHE A 1 68 ? -8.767 2.772 -3.280 1.00 0.00 68 PHE A O 19
ATOM 28673 N N . THR A 1 69 ? -9.310 3.877 -5.164 1.00 0.00 69 THR A N 19
ATOM 28674 C CA . THR A 1 69 ? -8.291 3.220 -5.972 1.00 0.00 69 THR A CA 19
ATOM 28675 C C . THR A 1 69 ? -7.095 4.138 -6.202 1.00 0.00 69 THR A C 19
ATOM 28676 O O . THR A 1 69 ? -7.183 5.115 -6.946 1.00 0.00 69 THR A O 19
ATOM 28687 N N . VAL A 1 70 ? -5.977 3.817 -5.558 1.00 0.00 70 VAL A N 19
ATOM 28688 C CA . VAL A 1 70 ? -4.762 4.612 -5.694 1.00 0.00 70 VAL A CA 19
ATOM 28689 C C . VAL A 1 70 ? -3.869 4.067 -6.803 1.00 0.00 70 VAL A C 19
ATOM 28690 O O . VAL A 1 70 ? -3.294 2.986 -6.676 1.00 0.00 70 VAL A O 19
ATOM 28703 N N . ASP A 1 71 ? -3.758 4.822 -7.890 1.00 0.00 71 ASP A N 19
ATOM 28704 C CA . ASP A 1 71 ? -2.933 4.416 -9.022 1.00 0.00 71 ASP A CA 19
ATOM 28705 C C . ASP A 1 71 ? -1.502 4.918 -8.860 1.00 0.00 71 ASP A C 19
ATOM 28706 O O . ASP A 1 71 ? -1.256 6.125 -8.826 1.00 0.00 71 ASP A O 19
ATOM 28715 N N . LEU A 1 72 ? -0.561 3.986 -8.759 1.00 0.00 72 LEU A N 19
ATOM 28716 C CA . LEU A 1 72 ? 0.847 4.334 -8.599 1.00 0.00 72 LEU A CA 19
ATOM 28717 C C . LEU A 1 72 ? 1.422 4.889 -9.898 1.00 0.00 72 LEU A C 19
ATOM 28718 O O . LEU A 1 72 ? 2.150 5.882 -9.892 1.00 0.00 72 LEU A O 19
ATOM 28734 N N . SER A 1 73 ? 1.087 4.244 -11.011 1.00 0.00 73 SER A N 19
ATOM 28735 C CA . SER A 1 73 ? 1.571 4.672 -12.318 1.00 0.00 73 SER A CA 19
ATOM 28736 C C . SER A 1 73 ? 1.505 6.191 -12.450 1.00 0.00 73 SER A C 19
ATOM 28737 O O . SER A 1 73 ? 2.493 6.840 -12.794 1.00 0.00 73 SER A O 19
ATOM 28745 N N . THR A 1 74 ? 0.332 6.752 -12.175 1.00 0.00 74 THR A N 19
ATOM 28746 C CA . THR A 1 74 ? 0.134 8.193 -12.265 1.00 0.00 74 THR A CA 19
ATOM 28747 C C . THR A 1 74 ? 0.185 8.842 -10.886 1.00 0.00 74 THR A C 19
ATOM 28748 O O . THR A 1 74 ? 0.337 10.057 -10.766 1.00 0.00 74 THR A O 19
ATOM 28759 N N . ASN A 1 75 ? 0.057 8.023 -9.847 1.00 0.00 75 ASN A N 19
ATOM 28760 C CA . ASN A 1 75 ? 0.088 8.517 -8.475 1.00 0.00 75 ASN A CA 19
ATOM 28761 C C . ASN A 1 75 ? -1.133 9.385 -8.182 1.00 0.00 75 ASN A C 19
ATOM 28762 O O . ASN A 1 75 ? -1.006 10.517 -7.715 1.00 0.00 75 ASN A O 19
ATOM 28773 N N . THR A 1 76 ? -2.316 8.845 -8.459 1.00 0.00 76 THR A N 19
ATOM 28774 C CA . THR A 1 76 ? -3.559 9.569 -8.225 1.00 0.00 76 THR A CA 19
ATOM 28775 C C . THR A 1 76 ? -4.663 8.629 -7.755 1.00 0.00 76 THR A C 19
ATOM 28776 O O . THR A 1 76 ? -4.840 7.541 -8.303 1.00 0.00 76 THR A O 19
ATOM 28787 N N . ALA A 1 77 ? -5.402 9.055 -6.736 1.00 0.00 77 ALA A N 19
ATOM 28788 C CA . ALA A 1 77 ? -6.491 8.251 -6.194 1.00 0.00 77 ALA A CA 19
ATOM 28789 C C . ALA A 1 77 ? -7.818 8.608 -6.854 1.00 0.00 77 ALA A C 19
ATOM 28790 O O . ALA A 1 77 ? -8.027 9.745 -7.279 1.00 0.00 77 ALA A O 19
ATOM 28797 N N . THR A 1 78 ? -8.715 7.630 -6.938 1.00 0.00 78 THR A N 19
ATOM 28798 C CA . THR A 1 78 ? -10.021 7.840 -7.548 1.00 0.00 78 THR A CA 19
ATOM 28799 C C . THR A 1 78 ? -11.063 6.899 -6.954 1.00 0.00 78 THR A C 19
ATOM 28800 O O . THR A 1 78 ? -10.750 5.772 -6.574 1.00 0.00 78 THR A O 19
ATOM 28811 N N . ALA A 1 79 ? -12.304 7.370 -6.879 1.00 0.00 79 ALA A N 19
ATOM 28812 C CA . ALA A 1 79 ? -13.393 6.568 -6.334 1.00 0.00 79 ALA A CA 19
ATOM 28813 C C . ALA A 1 79 ? -14.657 6.715 -7.175 1.00 0.00 79 ALA A C 19
ATOM 28814 O O . ALA A 1 79 ? -14.873 7.728 -7.842 1.00 0.00 79 ALA A O 19
ATOM 28821 N N . PRO A 1 80 ? -15.512 5.682 -7.145 1.00 0.00 80 PRO A N 19
ATOM 28822 C CA . PRO A 1 80 ? -16.769 5.673 -7.900 1.00 0.00 80 PRO A CA 19
ATOM 28823 C C . PRO A 1 80 ? -17.788 6.660 -7.340 1.00 0.00 80 PRO A C 19
ATOM 28824 O O . PRO A 1 80 ? -18.912 6.749 -7.832 1.00 0.00 80 PRO A O 19
ATOM 28835 N N . GLN A 1 81 ? -17.386 7.398 -6.310 1.00 0.00 81 GLN A N 19
ATOM 28836 C CA . GLN A 1 81 ? -18.266 8.378 -5.684 1.00 0.00 81 GLN A CA 19
ATOM 28837 C C . GLN A 1 81 ? -18.192 9.718 -6.409 1.00 0.00 81 GLN A C 19
ATOM 28838 O O . GLN A 1 81 ? -19.198 10.409 -6.562 1.00 0.00 81 GLN A O 19
ATOM 28852 N N . GLY A 1 82 ? -16.992 10.079 -6.854 1.00 0.00 82 GLY A N 19
ATOM 28853 C CA . GLY A 1 82 ? -16.808 11.335 -7.557 1.00 0.00 82 GLY A CA 19
ATOM 28854 C C . GLY A 1 82 ? -15.727 12.195 -6.934 1.00 0.00 82 GLY A C 19
ATOM 28855 O O . GLY A 1 82 ? -15.844 13.420 -6.897 1.00 0.00 82 GLY A O 19
ATOM 28859 N N . GLN A 1 83 ? -14.672 11.553 -6.442 1.00 0.00 83 GLN A N 19
ATOM 28860 C CA . GLN A 1 83 ? -13.567 12.269 -5.816 1.00 0.00 83 GLN A CA 19
ATOM 28861 C C . GLN A 1 83 ? -12.226 11.684 -6.247 1.00 0.00 83 GLN A C 19
ATOM 28862 O O . GLN A 1 83 ? -12.075 10.468 -6.364 1.00 0.00 83 GLN A O 19
ATOM 28876 N N . THR A 1 84 ? -11.252 12.559 -6.482 1.00 0.00 84 THR A N 19
ATOM 28877 C CA . THR A 1 84 ? -9.924 12.130 -6.901 1.00 0.00 84 THR A CA 19
ATOM 28878 C C . THR A 1 84 ? -8.838 12.946 -6.210 1.00 0.00 84 THR A C 19
ATOM 28879 O O . THR A 1 84 ? -9.004 14.143 -5.973 1.00 0.00 84 THR A O 19
ATOM 28890 N N . PHE A 1 85 ? -7.727 12.292 -5.888 1.00 0.00 85 PHE A N 19
ATOM 28891 C CA . PHE A 1 85 ? -6.613 12.958 -5.223 1.00 0.00 85 PHE A CA 19
ATOM 28892 C C . PHE A 1 85 ? -5.283 12.549 -5.848 1.00 0.00 85 PHE A C 19
ATOM 28893 O O . PHE A 1 85 ? -5.235 11.688 -6.727 1.00 0.00 85 PHE A O 19
ATOM 28910 N N . THR A 1 86 ? -4.203 13.173 -5.389 1.00 0.00 86 THR A N 19
ATOM 28911 C CA . THR A 1 86 ? -2.872 12.876 -5.902 1.00 0.00 86 THR A CA 19
ATOM 28912 C C . THR A 1 86 ? -1.967 12.331 -4.803 1.00 0.00 86 THR A C 19
ATOM 28913 O O . THR A 1 86 ? -1.799 12.956 -3.756 1.00 0.00 86 THR A O 19
ATOM 28924 N N . VAL A 1 87 ? -1.384 11.162 -5.048 1.00 0.00 87 VAL A N 19
ATOM 28925 C CA . VAL A 1 87 ? -0.494 10.533 -4.079 1.00 0.00 87 VAL A CA 19
ATOM 28926 C C . VAL A 1 87 ? 0.966 10.826 -4.403 1.00 0.00 87 VAL A C 19
ATOM 28927 O O . VAL A 1 87 ? 1.369 10.810 -5.566 1.00 0.00 87 VAL A O 19
ATOM 28940 N N . GLN A 1 88 ? 1.754 11.094 -3.367 1.00 0.00 88 GLN A N 19
ATOM 28941 C CA . GLN A 1 88 ? 3.171 11.392 -3.542 1.00 0.00 88 GLN A CA 19
ATOM 28942 C C . GLN A 1 88 ? 4.024 10.556 -2.594 1.00 0.00 88 GLN A C 19
ATOM 28943 O O . GLN A 1 88 ? 3.703 10.417 -1.414 1.00 0.00 88 GLN A O 19
ATOM 28957 N N . ARG A 1 89 ? 5.111 10.000 -3.119 1.00 0.00 89 ARG A N 19
ATOM 28958 C CA . ARG A 1 89 ? 6.010 9.176 -2.319 1.00 0.00 89 ARG A CA 19
ATOM 28959 C C . ARG A 1 89 ? 7.211 9.987 -1.841 1.00 0.00 89 ARG A C 19
ATOM 28960 O O . ARG A 1 89 ? 7.901 10.623 -2.639 1.00 0.00 89 ARG A O 19
ATOM 28981 N N . LEU A 1 90 ? 7.454 9.960 -0.536 1.00 0.00 90 LEU A N 19
ATOM 28982 C CA . LEU A 1 90 ? 8.572 10.693 0.049 1.00 0.00 90 LEU A CA 19
ATOM 28983 C C . LEU A 1 90 ? 9.395 9.792 0.964 1.00 0.00 90 LEU A C 19
ATOM 28984 O O . LEU A 1 90 ? 8.848 8.965 1.694 1.00 0.00 90 LEU A O 19
ATOM 29000 N N . VAL A 1 91 ? 10.713 9.960 0.922 1.00 0.00 91 VAL A N 19
ATOM 29001 C CA . VAL A 1 91 ? 11.611 9.164 1.749 1.00 0.00 91 VAL A CA 19
ATOM 29002 C C . VAL A 1 91 ? 11.876 9.847 3.087 1.00 0.00 91 VAL A C 19
ATOM 29003 O O . VAL A 1 91 ? 12.039 11.065 3.153 1.00 0.00 91 VAL A O 19
ATOM 29016 N N . LYS A 1 92 ? 11.918 9.053 4.152 1.00 0.00 92 LYS A N 19
ATOM 29017 C CA . LYS A 1 92 ? 12.165 9.579 5.489 1.00 0.00 92 LYS A CA 19
ATOM 29018 C C . LYS A 1 92 ? 13.617 9.360 5.900 1.00 0.00 92 LYS A C 19
ATOM 29019 O O . LYS A 1 92 ? 14.183 8.292 5.668 1.00 0.00 92 LYS A O 19
ATOM 29038 N N . ALA A 1 93 ? 14.214 10.377 6.513 1.00 0.00 93 ALA A N 19
ATOM 29039 C CA . ALA A 1 93 ? 15.599 10.293 6.960 1.00 0.00 93 ALA A CA 19
ATOM 29040 C C . ALA A 1 93 ? 15.720 10.642 8.440 1.00 0.00 93 ALA A C 19
ATOM 29041 O O . ALA A 1 93 ? 16.203 9.840 9.239 1.00 0.00 93 ALA A O 19
ATOM 29048 N N . SER A 1 94 ? 15.280 11.844 8.798 1.00 0.00 94 SER A N 19
ATOM 29049 C CA . SER A 1 94 ? 15.344 12.300 10.181 1.00 0.00 94 SER A CA 19
ATOM 29050 C C . SER A 1 94 ? 14.949 11.182 11.141 1.00 0.00 94 SER A C 19
ATOM 29051 O O . SER A 1 94 ? 14.074 10.371 10.841 1.00 0.00 94 SER A O 19
ATOM 29059 N N . GLY A 1 95 ? 15.603 11.145 12.298 1.00 0.00 95 GLY A N 19
ATOM 29060 C CA . GLY A 1 95 ? 15.308 10.123 13.285 1.00 0.00 95 GLY A CA 19
ATOM 29061 C C . GLY A 1 95 ? 16.537 9.333 13.687 1.00 0.00 95 GLY A C 19
ATOM 29062 O O . GLY A 1 95 ? 17.641 9.570 13.197 1.00 0.00 95 GLY A O 19
ATOM 29066 N N . PRO A 1 96 ? 16.353 8.369 14.601 1.00 0.00 96 PRO A N 19
ATOM 29067 C CA . PRO A 1 96 ? 17.445 7.522 15.090 1.00 0.00 96 PRO A CA 19
ATOM 29068 C C . PRO A 1 96 ? 17.948 6.552 14.025 1.00 0.00 96 PRO A C 19
ATOM 29069 O O . PRO A 1 96 ? 18.830 5.734 14.285 1.00 0.00 96 PRO A O 19
ATOM 29080 N N . SER A 1 97 ? 17.381 6.651 12.827 1.00 0.00 97 SER A N 19
ATOM 29081 C CA . SER A 1 97 ? 17.769 5.779 11.724 1.00 0.00 97 SER A CA 19
ATOM 29082 C C . SER A 1 97 ? 19.188 6.092 11.259 1.00 0.00 97 SER A C 19
ATOM 29083 O O . SER A 1 97 ? 20.038 5.204 11.184 1.00 0.00 97 SER A O 19
ATOM 29091 N N . SER A 1 98 ? 19.437 7.360 10.948 1.00 0.00 98 SER A N 19
ATOM 2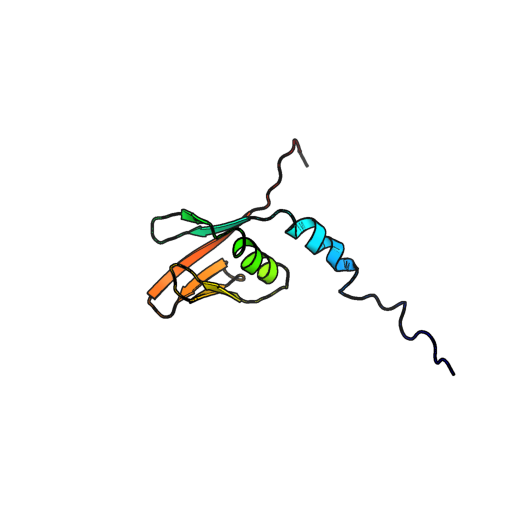9092 C CA . SER A 1 98 ? 20.751 7.790 10.486 1.00 0.00 98 SER A CA 19
ATOM 29093 C C . SER A 1 98 ? 21.834 7.400 11.488 1.00 0.00 98 SER A C 19
ATOM 29094 O O . SER A 1 98 ? 21.880 7.918 12.603 1.00 0.00 98 SER A O 19
ATOM 29102 N N . GLY A 1 99 ? 22.704 6.480 11.081 1.00 0.00 99 GLY A N 19
ATOM 29103 C CA . GLY A 1 99 ? 23.774 6.034 11.953 1.00 0.00 99 GLY A CA 19
ATOM 29104 C C . GLY A 1 99 ? 23.396 4.802 12.752 1.00 0.00 99 GLY A C 19
ATOM 29105 O O . GLY A 1 99 ? 22.438 4.106 12.416 1.00 0.00 99 GLY A O 19
ATOM 29109 N N . GLY A 1 1 ? 23.754 2.403 -0.951 1.00 0.00 1 GLY A N 20
ATOM 29110 C CA . GLY A 1 1 ? 25.052 2.954 -0.607 1.00 0.00 1 GLY A CA 20
ATOM 29111 C C . GLY A 1 1 ? 25.068 4.469 -0.648 1.00 0.00 1 GLY A C 20
ATOM 29112 O O . GLY A 1 1 ? 24.599 5.127 0.281 1.00 0.00 1 GLY A O 20
ATOM 29116 N N . SER A 1 2 ? 25.612 5.025 -1.726 1.00 0.00 2 SER A N 20
ATOM 29117 C CA . SER A 1 2 ? 25.692 6.473 -1.881 1.00 0.00 2 SER A CA 20
ATOM 29118 C C . SER A 1 2 ? 25.003 6.920 -3.167 1.00 0.00 2 SER A C 20
ATOM 29119 O O . SER A 1 2 ? 24.129 7.787 -3.146 1.00 0.00 2 SER A O 20
ATOM 29127 N N . SER A 1 3 ? 25.402 6.323 -4.285 1.00 0.00 3 SER A N 20
ATOM 29128 C CA . SER A 1 3 ? 24.826 6.662 -5.581 1.00 0.00 3 SER A CA 20
ATOM 29129 C C . SER A 1 3 ? 24.824 5.450 -6.508 1.00 0.00 3 SER A C 20
ATOM 29130 O O . SER A 1 3 ? 25.852 4.804 -6.706 1.00 0.00 3 SER A O 20
ATOM 29138 N N . GLY A 1 4 ? 23.660 5.148 -7.074 1.00 0.00 4 GLY A N 20
ATOM 29139 C CA . GLY A 1 4 ? 23.544 4.015 -7.973 1.00 0.00 4 GLY A CA 20
ATOM 29140 C C . GLY A 1 4 ? 22.855 2.829 -7.326 1.00 0.00 4 GLY A C 20
ATOM 29141 O O . GLY A 1 4 ? 23.399 1.726 -7.299 1.00 0.00 4 GLY A O 20
ATOM 29145 N N . SER A 1 5 ? 21.655 3.057 -6.803 1.00 0.00 5 SER A N 20
ATOM 29146 C CA . SER A 1 5 ? 20.893 2.000 -6.148 1.00 0.00 5 SER A CA 20
ATOM 29147 C C . SER A 1 5 ? 20.800 0.766 -7.039 1.00 0.00 5 SER A C 20
ATOM 29148 O O . SER A 1 5 ? 21.186 -0.333 -6.639 1.00 0.00 5 SER A O 20
ATOM 29156 N N . SER A 1 6 ? 20.286 0.954 -8.250 1.00 0.00 6 SER A N 20
ATOM 29157 C CA . SER A 1 6 ? 20.139 -0.144 -9.198 1.00 0.00 6 SER A CA 20
ATOM 29158 C C . SER A 1 6 ? 21.322 -0.194 -10.160 1.00 0.00 6 SER A C 20
ATOM 29159 O O . SER A 1 6 ? 21.433 0.628 -11.069 1.00 0.00 6 SER A O 20
ATOM 29167 N N . GLY A 1 7 ? 22.206 -1.166 -9.952 1.00 0.00 7 GLY A N 20
ATOM 29168 C CA . GLY A 1 7 ? 23.370 -1.306 -10.807 1.00 0.00 7 GLY A CA 20
ATOM 29169 C C . GLY A 1 7 ? 23.364 -2.607 -11.585 1.00 0.00 7 GLY A C 20
ATOM 29170 O O . GLY A 1 7 ? 23.665 -2.627 -12.779 1.00 0.00 7 GLY A O 20
ATOM 29174 N N . LYS A 1 8 ? 23.024 -3.698 -10.907 1.00 0.00 8 LYS A N 20
ATOM 29175 C CA . LYS A 1 8 ? 22.981 -5.011 -11.541 1.00 0.00 8 LYS A CA 20
ATOM 29176 C C . LYS A 1 8 ? 22.361 -6.045 -10.607 1.00 0.00 8 LYS A C 20
ATOM 29177 O O . LYS A 1 8 ? 22.697 -6.109 -9.425 1.00 0.00 8 LYS A O 20
ATOM 29196 N N . SER A 1 9 ? 21.455 -6.855 -11.146 1.00 0.00 9 SER A N 20
ATOM 29197 C CA . SER A 1 9 ? 20.787 -7.886 -10.360 1.00 0.00 9 SER A CA 20
ATOM 29198 C C . SER A 1 9 ? 20.231 -8.982 -11.264 1.00 0.00 9 SER A C 20
ATOM 29199 O O . SER A 1 9 ? 19.314 -8.747 -12.051 1.00 0.00 9 SER A O 20
ATOM 29207 N N . ILE A 1 10 ? 20.792 -10.181 -11.143 1.00 0.00 10 ILE A N 20
ATOM 29208 C CA . ILE A 1 10 ? 20.353 -11.314 -11.947 1.00 0.00 10 ILE A CA 20
ATOM 29209 C C . ILE A 1 10 ? 18.909 -11.687 -11.628 1.00 0.00 10 ILE A C 20
ATOM 29210 O O . ILE A 1 10 ? 18.040 -11.647 -12.499 1.00 0.00 10 ILE A O 20
ATOM 29226 N N . ARG A 1 11 ? 18.660 -12.049 -10.373 1.00 0.00 11 ARG A N 20
ATOM 29227 C CA . ARG A 1 11 ? 17.322 -12.428 -9.939 1.00 0.00 11 ARG A CA 20
ATOM 29228 C C . ARG A 1 11 ? 16.995 -11.811 -8.582 1.00 0.00 11 ARG A C 20
ATOM 29229 O O . ARG A 1 11 ? 17.890 -11.385 -7.850 1.00 0.00 11 ARG A O 20
ATOM 29250 N N . LEU A 1 12 ? 15.709 -11.767 -8.252 1.00 0.00 12 LEU A N 20
ATOM 29251 C CA . LEU A 1 12 ? 15.264 -11.201 -6.984 1.00 0.00 12 LEU A CA 20
ATOM 29252 C C . LEU A 1 12 ? 15.059 -12.296 -5.941 1.00 0.00 12 LEU A C 20
ATOM 29253 O O . LEU A 1 12 ? 14.107 -12.256 -5.163 1.00 0.00 12 LEU A O 20
ATOM 29269 N N . ALA A 1 13 ? 15.961 -13.272 -5.931 1.00 0.00 13 ALA A N 20
ATOM 29270 C CA . ALA A 1 13 ? 15.882 -14.375 -4.982 1.00 0.00 13 ALA A CA 20
ATOM 29271 C C . ALA A 1 13 ? 17.210 -14.573 -4.258 1.00 0.00 13 ALA A C 20
ATOM 29272 O O . ALA A 1 13 ? 18.001 -15.446 -4.616 1.00 0.00 13 ALA A O 20
ATOM 29279 N N . LYS A 1 14 ? 17.449 -13.756 -3.238 1.00 0.00 14 LYS A N 20
ATOM 29280 C CA . LYS A 1 14 ? 18.681 -13.840 -2.462 1.00 0.00 14 LYS A CA 20
ATOM 29281 C C . LYS A 1 14 ? 18.606 -12.952 -1.224 1.00 0.00 14 LYS A C 20
ATOM 29282 O O . LYS A 1 14 ? 17.724 -12.102 -1.112 1.00 0.00 14 LYS A O 20
ATOM 29301 N N . GLU A 1 15 ? 19.538 -13.156 -0.298 1.00 0.00 15 GLU A N 20
ATOM 29302 C CA . GLU A 1 15 ? 19.577 -12.372 0.931 1.00 0.00 15 GLU A CA 20
ATOM 29303 C C . GLU A 1 15 ? 19.386 -10.887 0.636 1.00 0.00 15 GLU A C 20
ATOM 29304 O O . GLU A 1 15 ? 18.755 -10.165 1.408 1.00 0.00 15 GLU A O 20
ATOM 29316 N N . LYS A 1 16 ? 19.936 -10.438 -0.487 1.00 0.00 16 LYS A N 20
ATOM 29317 C CA . LYS A 1 16 ? 19.827 -9.040 -0.887 1.00 0.00 16 LYS A CA 20
ATOM 29318 C C . LYS A 1 16 ? 18.431 -8.498 -0.597 1.00 0.00 16 LYS A C 20
ATOM 29319 O O . LYS A 1 16 ? 18.262 -7.312 -0.316 1.00 0.00 16 LYS A O 20
ATOM 29338 N N . GLU A 1 17 ? 17.435 -9.375 -0.665 1.00 0.00 17 GLU A N 20
ATOM 29339 C CA . GLU A 1 17 ? 16.054 -8.983 -0.409 1.00 0.00 17 GLU A CA 20
ATOM 29340 C C . GLU A 1 17 ? 15.981 -7.948 0.710 1.00 0.00 17 GLU A C 20
ATOM 29341 O O . GLU A 1 17 ? 15.196 -7.001 0.644 1.00 0.00 17 GLU A O 20
ATOM 29353 N N . SER A 1 18 ? 16.804 -8.136 1.736 1.00 0.00 18 SER A N 20
ATOM 29354 C CA . SER A 1 18 ? 16.830 -7.221 2.872 1.00 0.00 18 SER A CA 20
ATOM 29355 C C . SER A 1 18 ? 16.761 -5.771 2.403 1.00 0.00 18 SER A C 20
ATOM 29356 O O . SER A 1 18 ? 15.990 -4.973 2.934 1.00 0.00 18 SER A O 20
ATOM 29364 N N . GLN A 1 19 ? 17.574 -5.439 1.406 1.00 0.00 19 GLN A N 20
ATOM 29365 C CA . GLN A 1 19 ? 17.607 -4.085 0.865 1.00 0.00 19 GLN A CA 20
ATOM 29366 C C . GLN A 1 19 ? 16.201 -3.500 0.778 1.00 0.00 19 GLN A C 20
ATOM 29367 O O . GLN A 1 19 ? 15.947 -2.396 1.258 1.00 0.00 19 GLN A O 20
ATOM 29381 N N . ALA A 1 20 ? 15.292 -4.248 0.162 1.00 0.00 20 ALA A N 20
ATOM 29382 C CA . ALA A 1 20 ? 13.911 -3.804 0.013 1.00 0.00 20 ALA A CA 20
ATOM 29383 C C . ALA A 1 20 ? 13.386 -3.200 1.312 1.00 0.00 20 ALA A C 20
ATOM 29384 O O . ALA A 1 20 ? 12.870 -2.082 1.323 1.00 0.00 20 ALA A O 20
ATOM 29391 N N . ASP A 1 21 ? 13.519 -3.947 2.402 1.00 0.00 21 ASP A N 20
ATOM 29392 C CA . ASP A 1 21 ? 13.058 -3.485 3.706 1.00 0.00 21 ASP A CA 20
ATOM 29393 C C . ASP A 1 21 ? 13.952 -2.367 4.234 1.00 0.00 21 ASP A C 20
ATOM 29394 O O . ASP A 1 21 ? 13.473 -1.413 4.848 1.00 0.00 21 ASP A O 20
ATOM 29403 N N . TYR A 1 22 ? 15.252 -2.492 3.992 1.00 0.00 22 TYR A N 20
ATOM 29404 C CA . TYR A 1 22 ? 16.214 -1.495 4.446 1.00 0.00 22 TYR A CA 20
ATOM 29405 C C . TYR A 1 22 ? 15.783 -0.092 4.027 1.00 0.00 22 TYR A C 20
ATOM 29406 O O . TYR A 1 22 ? 16.038 0.884 4.733 1.00 0.00 22 TYR A O 20
ATOM 29424 N N . ILE A 1 23 ? 15.127 -0.001 2.875 1.00 0.00 23 ILE A N 20
ATOM 29425 C CA . ILE A 1 23 ? 14.658 1.280 2.363 1.00 0.00 23 ILE A CA 20
ATOM 29426 C C . ILE A 1 23 ? 13.209 1.535 2.762 1.00 0.00 23 ILE A C 20
ATOM 29427 O O . ILE A 1 23 ? 12.891 2.561 3.364 1.00 0.00 23 ILE A O 20
ATOM 29443 N N . SER A 1 24 ? 12.333 0.593 2.425 1.00 0.00 24 SER A N 20
ATOM 29444 C CA . SER A 1 24 ? 10.916 0.717 2.747 1.00 0.00 24 SER A CA 20
ATOM 29445 C C . SER A 1 24 ? 10.723 1.099 4.211 1.00 0.00 24 SER A C 20
ATOM 29446 O O . SER A 1 24 ? 9.890 1.944 4.540 1.00 0.00 24 SER A O 20
ATOM 29454 N N . THR A 1 25 ? 11.499 0.470 5.088 1.00 0.00 25 THR A N 20
ATOM 29455 C CA . THR A 1 25 ? 11.414 0.742 6.517 1.00 0.00 25 THR A CA 20
ATOM 29456 C C . THR A 1 25 ? 11.073 2.205 6.779 1.00 0.00 25 THR A C 20
ATOM 29457 O O . THR A 1 25 ? 10.380 2.528 7.745 1.00 0.00 25 THR A O 20
ATOM 29468 N N . TYR A 1 26 ? 11.562 3.086 5.913 1.00 0.00 26 TYR A N 20
ATOM 29469 C CA . TYR A 1 26 ? 11.309 4.515 6.052 1.00 0.00 26 TYR A CA 20
ATOM 29470 C C . TYR A 1 26 ? 10.698 5.087 4.777 1.00 0.00 26 TYR A C 20
ATOM 29471 O O . TYR A 1 26 ? 11.384 5.261 3.769 1.00 0.00 26 TYR A O 20
ATOM 29489 N N . VAL A 1 27 ? 9.402 5.379 4.828 1.00 0.00 27 VAL A N 20
ATOM 29490 C CA . VAL A 1 27 ? 8.697 5.933 3.679 1.00 0.00 27 VAL A CA 20
ATOM 29491 C C . VAL A 1 27 ? 7.484 6.746 4.118 1.00 0.00 27 VAL A C 20
ATOM 29492 O O . VAL A 1 27 ? 6.847 6.434 5.123 1.00 0.00 27 VAL A O 20
ATOM 29505 N N . GLU A 1 28 ? 7.171 7.789 3.356 1.00 0.00 28 GLU A N 20
ATOM 29506 C CA . GLU A 1 28 ? 6.034 8.648 3.668 1.00 0.00 28 GLU A CA 20
ATOM 29507 C C . GLU A 1 28 ? 5.110 8.785 2.461 1.00 0.00 28 GLU A C 20
ATOM 29508 O O . GLU A 1 28 ? 5.550 9.137 1.366 1.00 0.00 28 GLU A O 20
ATOM 29520 N N . TRP A 1 29 ? 3.829 8.506 2.670 1.00 0.00 29 TRP A N 20
ATOM 29521 C CA . TRP A 1 29 ? 2.842 8.598 1.600 1.00 0.00 29 TRP A CA 20
ATOM 29522 C C . TRP A 1 29 ? 1.742 9.590 1.958 1.00 0.00 29 TRP A C 20
ATOM 29523 O O . TRP A 1 29 ? 0.984 9.375 2.904 1.00 0.00 29 TRP A O 20
ATOM 29544 N N . GLN A 1 30 ? 1.659 10.676 1.196 1.00 0.00 30 GLN A N 20
ATOM 29545 C CA . GLN A 1 30 ? 0.651 11.702 1.435 1.00 0.00 30 GLN A CA 20
ATOM 29546 C C . GLN A 1 30 ? -0.225 11.901 0.202 1.00 0.00 30 GLN A C 20
ATOM 29547 O O . GLN A 1 30 ? 0.212 11.672 -0.926 1.00 0.00 30 GLN A O 20
ATOM 29561 N N . TYR A 1 31 ? -1.463 12.328 0.426 1.00 0.00 31 TYR A N 20
ATOM 29562 C CA . TYR A 1 31 ? -2.402 12.556 -0.667 1.00 0.00 31 TYR A CA 20
ATOM 29563 C C . TYR A 1 31 ? -2.878 14.005 -0.683 1.00 0.00 31 TYR A C 20
ATOM 29564 O O . TYR A 1 31 ? -3.090 14.612 0.368 1.00 0.00 31 TYR A O 20
ATOM 29582 N N . ILE A 1 32 ? -3.045 14.553 -1.882 1.00 0.00 32 ILE A N 20
ATOM 29583 C CA . ILE A 1 32 ? -3.498 15.930 -2.036 1.00 0.00 32 ILE A CA 20
ATOM 29584 C C . ILE A 1 32 ? -5.007 15.992 -2.242 1.00 0.00 32 ILE A C 20
ATOM 29585 O O . ILE A 1 32 ? -5.515 15.619 -3.300 1.00 0.00 32 ILE A O 20
ATOM 29601 N N . ASP A 1 33 ? -5.719 16.467 -1.226 1.00 0.00 33 ASP A N 20
ATOM 29602 C CA . ASP A 1 33 ? -7.171 16.582 -1.297 1.00 0.00 33 ASP A CA 20
ATOM 29603 C C . ASP A 1 33 ? -7.581 17.751 -2.186 1.00 0.00 33 ASP A C 20
ATOM 29604 O O . ASP A 1 33 ? -6.754 18.586 -2.553 1.00 0.00 33 ASP A O 20
ATOM 29613 N N . LYS A 1 34 ? -8.863 17.805 -2.530 1.00 0.00 34 LYS A N 20
ATOM 29614 C CA . LYS A 1 34 ? -9.385 18.872 -3.376 1.00 0.00 34 LYS A CA 20
ATOM 29615 C C . LYS A 1 34 ? -8.561 20.146 -3.215 1.00 0.00 34 LYS A C 20
ATOM 29616 O O . LYS A 1 34 ? -7.814 20.530 -4.114 1.00 0.00 34 LYS A O 20
ATOM 29635 N N . ASN A 1 35 ? -8.702 20.795 -2.065 1.00 0.00 35 ASN A N 20
ATOM 29636 C CA . ASN A 1 35 ? -7.970 22.025 -1.786 1.00 0.00 35 ASN A CA 20
ATOM 29637 C C . ASN A 1 35 ? -7.158 21.896 -0.501 1.00 0.00 35 ASN A C 20
ATOM 29638 O O . ASN A 1 35 ? -6.758 22.897 0.095 1.00 0.00 35 ASN A O 20
ATOM 29649 N N . ILE A 1 36 ? -6.918 20.659 -0.081 1.00 0.00 36 ILE A N 20
ATOM 29650 C CA . ILE A 1 36 ? -6.153 20.399 1.132 1.00 0.00 36 ILE A CA 20
ATOM 29651 C C . ILE A 1 36 ? -5.083 19.339 0.890 1.00 0.00 36 ILE A C 20
ATOM 29652 O O . ILE A 1 36 ? -5.215 18.498 0.000 1.00 0.00 36 ILE A O 20
ATOM 29668 N N . THR A 1 37 ? -4.022 19.384 1.690 1.00 0.00 37 THR A N 20
ATOM 29669 C CA . THR A 1 37 ? -2.930 18.428 1.565 1.00 0.00 37 THR A CA 20
ATOM 29670 C C . THR A 1 37 ? -2.707 17.673 2.871 1.00 0.00 37 THR A C 20
ATOM 29671 O O . THR A 1 37 ? -2.053 18.176 3.784 1.00 0.00 37 THR A O 20
ATOM 29682 N N . GLN A 1 38 ? -3.253 16.464 2.951 1.00 0.00 38 GLN A N 20
ATOM 29683 C CA . GLN A 1 38 ? -3.112 15.641 4.146 1.00 0.00 38 GLN A CA 20
ATOM 29684 C C . GLN A 1 38 ? -2.253 14.413 3.863 1.00 0.00 38 GLN A C 20
ATOM 29685 O O . GLN A 1 38 ? -1.819 14.194 2.731 1.00 0.00 38 GLN A O 20
ATOM 29699 N N . CYS A 1 39 ? -2.011 13.616 4.898 1.00 0.00 39 CYS A N 20
ATOM 29700 C CA . CYS A 1 39 ? -1.201 12.410 4.761 1.00 0.00 39 CYS A CA 20
ATOM 29701 C C . CYS A 1 39 ? -1.948 11.191 5.292 1.00 0.00 39 CYS A C 20
ATOM 29702 O O . CYS A 1 39 ? -2.867 11.317 6.102 1.00 0.00 39 CYS A O 20
ATOM 29710 N N . PHE A 1 40 ? -1.549 10.011 4.830 1.00 0.00 40 PHE A N 20
ATOM 29711 C CA . PHE A 1 40 ? -2.182 8.769 5.256 1.00 0.00 40 PHE A CA 20
ATOM 29712 C C . PHE A 1 40 ? -1.684 8.351 6.637 1.00 0.00 40 PHE A C 20
ATOM 29713 O O . PHE A 1 40 ? -0.710 8.901 7.151 1.00 0.00 40 PHE A O 20
ATOM 29730 N N . ASP A 1 41 ? -2.361 7.375 7.232 1.00 0.00 41 ASP A N 20
ATOM 29731 C CA . ASP A 1 41 ? -1.989 6.882 8.553 1.00 0.00 41 ASP A CA 20
ATOM 29732 C C . ASP A 1 41 ? -0.803 5.925 8.462 1.00 0.00 41 ASP A C 20
ATOM 29733 O O . ASP A 1 41 ? -0.281 5.668 7.377 1.00 0.00 41 ASP A O 20
ATOM 29742 N N . LYS A 1 42 ? -0.383 5.402 9.609 1.00 0.00 42 LYS A N 20
ATOM 29743 C CA . LYS A 1 42 ? 0.741 4.474 9.660 1.00 0.00 42 LYS A CA 20
ATOM 29744 C C . LYS A 1 42 ? 0.361 3.126 9.056 1.00 0.00 42 LYS A C 20
ATOM 29745 O O . LYS A 1 42 ? 1.203 2.429 8.491 1.00 0.00 42 LYS A O 20
ATOM 29764 N N . MET A 1 43 ? -0.912 2.765 9.179 1.00 0.00 43 MET A N 20
ATOM 29765 C CA . MET A 1 43 ? -1.403 1.501 8.643 1.00 0.00 43 MET A CA 20
ATOM 29766 C C . MET A 1 43 ? -1.544 1.572 7.126 1.00 0.00 43 MET A C 20
ATOM 29767 O O . MET A 1 43 ? -1.141 0.654 6.410 1.00 0.00 43 MET A O 20
ATOM 29781 N N . THR A 1 44 ? -2.118 2.669 6.640 1.00 0.00 44 THR A N 20
ATOM 29782 C CA . THR A 1 44 ? -2.313 2.859 5.208 1.00 0.00 44 THR A CA 20
ATOM 29783 C C . THR A 1 44 ? -1.007 3.244 4.522 1.00 0.00 44 THR A C 20
ATOM 29784 O O . THR A 1 44 ? -0.733 2.815 3.402 1.00 0.00 44 THR A O 20
ATOM 29795 N N . ASN A 1 45 ? -0.204 4.056 5.202 1.00 0.00 45 ASN A N 20
ATOM 29796 C CA . ASN A 1 45 ? 1.074 4.499 4.657 1.00 0.00 45 ASN A CA 20
ATOM 29797 C C . ASN A 1 45 ? 1.801 3.348 3.968 1.00 0.00 45 ASN A C 20
ATOM 29798 O O . ASN A 1 45 ? 2.315 3.499 2.860 1.00 0.00 45 ASN A O 20
ATOM 29809 N N . MET A 1 46 ? 1.837 2.197 4.632 1.00 0.00 46 MET A N 20
ATOM 29810 C CA . MET A 1 46 ? 2.499 1.019 4.083 1.00 0.00 46 MET A CA 20
ATOM 29811 C C . MET A 1 46 ? 1.681 0.418 2.944 1.00 0.00 46 MET A C 20
ATOM 29812 O O . MET A 1 46 ? 2.233 -0.037 1.942 1.00 0.00 46 MET A O 20
ATOM 29826 N N . LYS A 1 47 ? 0.362 0.418 3.105 1.00 0.00 47 LYS A N 20
ATOM 29827 C CA . LYS A 1 47 ? -0.533 -0.127 2.091 1.00 0.00 47 LYS A CA 20
ATOM 29828 C C . LYS A 1 47 ? -0.215 0.453 0.716 1.00 0.00 47 LYS A C 20
ATOM 29829 O O . LYS A 1 47 ? -0.423 -0.199 -0.308 1.00 0.00 47 LYS A O 20
ATOM 29848 N N . LEU A 1 48 ? 0.292 1.681 0.700 1.00 0.00 48 LEU A N 20
ATOM 29849 C CA . LEU A 1 48 ? 0.641 2.348 -0.549 1.00 0.00 48 LEU A CA 20
ATOM 29850 C C . LEU A 1 48 ? 2.044 1.957 -1.003 1.00 0.00 48 LEU A C 20
ATOM 29851 O O . LEU A 1 48 ? 2.225 1.415 -2.092 1.00 0.00 48 LEU A O 20
ATOM 29867 N N . GLU A 1 49 ? 3.032 2.233 -0.158 1.00 0.00 49 GLU A N 20
ATOM 29868 C CA . GLU A 1 49 ? 4.418 1.908 -0.472 1.00 0.00 49 GLU A CA 20
ATOM 29869 C C . GLU A 1 49 ? 4.542 0.467 -0.958 1.00 0.00 49 GLU A C 20
ATOM 29870 O O . GLU A 1 49 ? 5.178 0.196 -1.977 1.00 0.00 49 GLU A O 20
ATOM 29882 N N . VAL A 1 50 ? 3.931 -0.455 -0.221 1.00 0.00 50 VAL A N 20
ATOM 29883 C CA . VAL A 1 50 ? 3.971 -1.868 -0.575 1.00 0.00 50 VAL A CA 20
ATOM 29884 C C . VAL A 1 50 ? 3.609 -2.078 -2.042 1.00 0.00 50 VAL A C 20
ATOM 29885 O O . VAL A 1 50 ? 4.291 -2.807 -2.761 1.00 0.00 50 VAL A O 20
ATOM 29898 N N . ALA A 1 51 ? 2.533 -1.432 -2.478 1.00 0.00 51 ALA A N 20
ATOM 29899 C CA . ALA A 1 51 ? 2.082 -1.545 -3.859 1.00 0.00 51 ALA A CA 20
ATOM 29900 C C . ALA A 1 51 ? 3.101 -0.944 -4.821 1.00 0.00 51 ALA A C 20
ATOM 29901 O O . ALA A 1 51 ? 3.301 -1.451 -5.925 1.00 0.00 51 ALA A O 20
ATOM 29908 N N . TRP A 1 52 ? 3.743 0.138 -4.395 1.00 0.00 52 TRP A N 20
ATOM 29909 C CA . TRP A 1 52 ? 4.742 0.808 -5.219 1.00 0.00 52 TRP A CA 20
ATOM 29910 C C . TRP A 1 52 ? 6.022 -0.016 -5.301 1.00 0.00 52 TRP A C 20
ATOM 29911 O O . TRP A 1 52 ? 6.738 0.027 -6.302 1.00 0.00 52 TRP A O 20
ATOM 29932 N N . LYS A 1 53 ? 6.306 -0.767 -4.242 1.00 0.00 53 LYS A N 20
ATOM 29933 C CA . LYS A 1 53 ? 7.499 -1.604 -4.195 1.00 0.00 53 LYS A CA 20
ATOM 29934 C C . LYS A 1 53 ? 7.265 -2.929 -4.913 1.00 0.00 53 LYS A C 20
ATOM 29935 O O . LYS A 1 53 ? 8.173 -3.477 -5.537 1.00 0.00 53 LYS A O 20
ATOM 29954 N N . ALA A 1 54 ? 6.040 -3.437 -4.821 1.00 0.00 54 ALA A N 20
ATOM 29955 C CA . ALA A 1 54 ? 5.686 -4.696 -5.465 1.00 0.00 54 ALA A CA 20
ATOM 29956 C C . ALA A 1 54 ? 5.491 -4.509 -6.966 1.00 0.00 54 ALA A C 20
ATOM 29957 O O . ALA A 1 54 ? 5.048 -5.422 -7.664 1.00 0.00 54 ALA A O 20
ATOM 29964 N N . LYS A 1 55 ? 5.823 -3.320 -7.457 1.00 0.00 55 LYS A N 20
ATOM 29965 C CA . LYS A 1 55 ? 5.686 -3.012 -8.876 1.00 0.00 55 LYS A CA 20
ATOM 29966 C C . LYS A 1 55 ? 4.226 -3.090 -9.311 1.00 0.00 55 LYS A C 20
ATOM 29967 O O . LYS A 1 55 ? 3.921 -3.506 -10.429 1.00 0.00 55 LYS A O 20
ATOM 29986 N N . LYS A 1 56 ? 3.326 -2.686 -8.420 1.00 0.00 56 LYS A N 20
ATOM 29987 C CA . LYS A 1 56 ? 1.898 -2.706 -8.712 1.00 0.00 56 LYS A CA 20
ATOM 29988 C C . LYS A 1 56 ? 1.491 -1.483 -9.528 1.00 0.00 56 LYS A C 20
ATOM 29989 O O . LYS A 1 56 ? 2.248 -0.518 -9.639 1.00 0.00 56 LYS A O 20
ATOM 30008 N N . LYS A 1 57 ? 0.292 -1.530 -10.098 1.00 0.00 57 LYS A N 20
ATOM 30009 C CA . LYS A 1 57 ? -0.217 -0.426 -10.902 1.00 0.00 57 LYS A CA 20
ATOM 30010 C C . LYS A 1 57 ? -1.161 0.452 -10.086 1.00 0.00 57 LYS A C 20
ATOM 30011 O O . LYS A 1 57 ? -1.241 1.662 -10.302 1.00 0.00 57 LYS A O 20
ATOM 30030 N N . ASP A 1 58 ? -1.871 -0.164 -9.148 1.00 0.00 58 ASP A N 20
ATOM 30031 C CA . ASP A 1 58 ? -2.807 0.563 -8.297 1.00 0.00 58 ASP A CA 20
ATOM 30032 C C . ASP A 1 58 ? -3.157 -0.252 -7.056 1.00 0.00 58 ASP A C 20
ATOM 30033 O O . ASP A 1 58 ? -3.250 -1.479 -7.110 1.00 0.00 58 ASP A O 20
ATOM 30042 N N . THR A 1 59 ? -3.350 0.439 -5.936 1.00 0.00 59 THR A N 20
ATOM 30043 C CA . THR A 1 59 ? -3.688 -0.220 -4.681 1.00 0.00 59 THR A CA 20
ATOM 30044 C C . THR A 1 59 ? -4.924 0.407 -4.046 1.00 0.00 59 THR A C 20
ATOM 30045 O O . THR A 1 59 ? -5.024 1.629 -3.932 1.00 0.00 59 THR A O 20
ATOM 30056 N N . VAL A 1 60 ? -5.864 -0.437 -3.632 1.00 0.00 60 VAL A N 20
ATOM 30057 C CA . VAL A 1 60 ? -7.094 0.035 -3.007 1.00 0.00 60 VAL A CA 20
ATOM 30058 C C . VAL A 1 60 ? -6.873 0.352 -1.532 1.00 0.00 60 VAL A C 20
ATOM 30059 O O . VAL A 1 60 ? -6.197 -0.391 -0.821 1.00 0.00 60 VAL A O 20
ATOM 30072 N N . VAL A 1 61 ? -7.450 1.460 -1.078 1.00 0.00 61 VAL A N 20
ATOM 30073 C CA . VAL A 1 61 ? -7.318 1.875 0.314 1.00 0.00 61 VAL A CA 20
ATOM 30074 C C . VAL A 1 61 ? -8.588 2.562 0.805 1.00 0.00 61 VAL A C 20
ATOM 30075 O O . VAL A 1 61 ? -9.338 3.137 0.017 1.00 0.00 61 VAL A O 20
ATOM 30088 N N . GLN A 1 62 ? -8.821 2.497 2.112 1.00 0.00 62 GLN A N 20
ATOM 30089 C CA . GLN A 1 62 ? -10.001 3.113 2.708 1.00 0.00 62 GLN A CA 20
ATOM 30090 C C . GLN A 1 62 ? -9.755 4.589 3.001 1.00 0.00 62 GLN A C 20
ATOM 30091 O O . GLN A 1 62 ? -9.046 4.935 3.947 1.00 0.00 62 GLN A O 20
ATOM 30105 N N . ILE A 1 63 ? -10.344 5.456 2.184 1.00 0.00 63 ILE A N 20
ATOM 30106 C CA . ILE A 1 63 ? -10.189 6.895 2.356 1.00 0.00 63 ILE A CA 20
ATOM 30107 C C . ILE A 1 63 ? -11.535 7.566 2.609 1.00 0.00 63 ILE A C 20
ATOM 30108 O O . ILE A 1 63 ? -12.475 7.410 1.829 1.00 0.00 63 ILE A O 20
ATOM 30124 N N . HIS A 1 64 ? -11.620 8.315 3.704 1.00 0.00 64 HIS A N 20
ATOM 30125 C CA . HIS A 1 64 ? -12.851 9.013 4.059 1.00 0.00 64 HIS A CA 20
ATOM 30126 C C . HIS A 1 64 ? -13.984 8.023 4.309 1.00 0.00 64 HIS A C 20
ATOM 30127 O O . HIS A 1 64 ? -15.152 8.329 4.074 1.00 0.00 64 HIS A O 20
ATOM 30142 N N . ASN A 1 65 ? -13.630 6.834 4.788 1.00 0.00 65 ASN A N 20
ATOM 30143 C CA . ASN A 1 65 ? -14.618 5.799 5.069 1.00 0.00 65 ASN A CA 20
ATOM 30144 C C . ASN A 1 65 ? -15.195 5.232 3.776 1.00 0.00 65 ASN A C 20
ATOM 30145 O O . ASN A 1 65 ? -16.333 4.764 3.746 1.00 0.00 65 ASN A O 20
ATOM 30156 N N . GLN A 1 66 ? -14.403 5.278 2.710 1.00 0.00 66 GLN A N 20
ATOM 30157 C CA . GLN A 1 66 ? -14.836 4.770 1.414 1.00 0.00 66 GLN A CA 20
ATOM 30158 C C . GLN A 1 66 ? -13.660 4.183 0.639 1.00 0.00 66 GLN A C 20
ATOM 30159 O O . GLN A 1 66 ? -12.582 4.774 0.586 1.00 0.00 66 GLN A O 20
ATOM 30173 N N . ASP A 1 67 ? -13.877 3.017 0.040 1.00 0.00 67 ASP A N 20
ATOM 30174 C CA . ASP A 1 67 ? -12.835 2.350 -0.733 1.00 0.00 67 ASP A CA 20
ATOM 30175 C C . ASP A 1 67 ? -12.406 3.207 -1.920 1.00 0.00 67 ASP A C 20
ATOM 30176 O O . ASP A 1 67 ? -13.241 3.673 -2.696 1.00 0.00 67 ASP A O 20
ATOM 30185 N N . PHE A 1 68 ? -11.100 3.411 -2.055 1.00 0.00 68 PHE A N 20
ATOM 30186 C CA . PHE A 1 68 ? -10.561 4.214 -3.146 1.00 0.00 68 PHE A CA 20
ATOM 30187 C C . PHE A 1 68 ? -9.449 3.464 -3.875 1.00 0.00 68 PHE A C 20
ATOM 30188 O O . PHE A 1 68 ? -8.800 2.585 -3.306 1.00 0.00 68 PHE A O 20
ATOM 30205 N N . THR A 1 69 ? -9.235 3.817 -5.139 1.00 0.00 69 THR A N 20
ATOM 30206 C CA . THR A 1 69 ? -8.205 3.178 -5.947 1.00 0.00 69 THR A CA 20
ATOM 30207 C C . THR A 1 69 ? -7.019 4.111 -6.165 1.00 0.00 69 THR A C 20
ATOM 30208 O O . THR A 1 69 ? -7.105 5.073 -6.928 1.00 0.00 69 THR A O 20
ATOM 30219 N N . VAL A 1 70 ? -5.911 3.821 -5.489 1.00 0.00 70 VAL A N 20
ATOM 30220 C CA . VAL A 1 70 ? -4.707 4.634 -5.611 1.00 0.00 70 VAL A CA 20
ATOM 30221 C C . VAL A 1 70 ? -3.804 4.114 -6.724 1.00 0.00 70 VAL A C 20
ATOM 30222 O O . VAL A 1 70 ? -3.128 3.097 -6.565 1.00 0.00 70 VAL A O 20
ATOM 30235 N N . ASP A 1 71 ? -3.797 4.819 -7.850 1.00 0.00 71 ASP A N 20
ATOM 30236 C CA . ASP A 1 71 ? -2.975 4.431 -8.990 1.00 0.00 71 ASP A CA 20
ATOM 30237 C C . ASP A 1 71 ? -1.536 4.904 -8.809 1.00 0.00 71 ASP A C 20
ATOM 30238 O O . ASP A 1 71 ? -1.269 6.105 -8.749 1.00 0.00 71 ASP A O 20
ATOM 30247 N N . LEU A 1 72 ? -0.612 3.954 -8.723 1.00 0.00 72 LEU A N 20
ATOM 30248 C CA . LEU A 1 72 ? 0.800 4.273 -8.547 1.00 0.00 72 LEU A CA 20
ATOM 30249 C C . LEU A 1 72 ? 1.426 4.716 -9.866 1.00 0.00 72 LEU A C 20
ATOM 30250 O O . LEU A 1 72 ? 2.271 5.611 -9.894 1.00 0.00 72 LEU A O 20
ATOM 30266 N N . SER A 1 73 ? 1.003 4.086 -10.957 1.00 0.00 73 SER A N 20
ATOM 30267 C CA . SER A 1 73 ? 1.523 4.414 -12.279 1.00 0.00 73 SER A CA 20
ATOM 30268 C C . SER A 1 73 ? 1.593 5.925 -12.476 1.00 0.00 73 SER A C 20
ATOM 30269 O O . SER A 1 73 ? 2.527 6.442 -13.089 1.00 0.00 73 SER A O 20
ATOM 30277 N N . THR A 1 74 ? 0.595 6.630 -11.952 1.00 0.00 74 THR A N 20
ATOM 30278 C CA . THR A 1 74 ? 0.540 8.082 -12.070 1.00 0.00 74 THR A CA 20
ATOM 30279 C C . THR A 1 74 ? 0.521 8.745 -10.697 1.00 0.00 74 THR A C 20
ATOM 30280 O O . THR A 1 74 ? 0.786 9.939 -10.570 1.00 0.00 74 THR A O 20
ATOM 30291 N N . ASN A 1 75 ? 0.205 7.961 -9.671 1.00 0.00 75 ASN A N 20
ATOM 30292 C CA . ASN A 1 75 ? 0.152 8.473 -8.306 1.00 0.00 75 ASN A CA 20
ATOM 30293 C C . ASN A 1 75 ? -1.097 9.323 -8.093 1.00 0.00 75 ASN A C 20
ATOM 30294 O O . ASN A 1 75 ? -1.012 10.479 -7.676 1.00 0.00 75 ASN A O 20
ATOM 30305 N N . THR A 1 76 ? -2.258 8.743 -8.382 1.00 0.00 76 THR A N 20
ATOM 30306 C CA . THR A 1 76 ? -3.525 9.447 -8.223 1.00 0.00 76 THR A CA 20
ATOM 30307 C C . THR A 1 76 ? -4.613 8.510 -7.712 1.00 0.00 76 THR A C 20
ATOM 30308 O O . THR A 1 76 ? -4.718 7.366 -8.153 1.00 0.00 76 THR A O 20
ATOM 30319 N N . ALA A 1 77 ? -5.423 9.003 -6.781 1.00 0.00 77 ALA A N 20
ATOM 30320 C CA . ALA A 1 77 ? -6.506 8.210 -6.212 1.00 0.00 77 ALA A CA 20
ATOM 30321 C C . ALA A 1 77 ? -7.841 8.563 -6.858 1.00 0.00 77 ALA A C 20
ATOM 30322 O O . ALA A 1 77 ? -8.087 9.716 -7.212 1.00 0.00 77 ALA A O 20
ATOM 30329 N N . THR A 1 78 ? -8.703 7.562 -7.009 1.00 0.00 78 THR A N 20
ATOM 30330 C CA . THR A 1 78 ? -10.013 7.766 -7.614 1.00 0.00 78 THR A CA 20
ATOM 30331 C C . THR A 1 78 ? -11.053 6.834 -7.001 1.00 0.00 78 THR A C 20
ATOM 30332 O O . THR A 1 78 ? -10.746 5.699 -6.637 1.00 0.00 78 THR A O 20
ATOM 30343 N N . ALA A 1 79 ? -12.284 7.321 -6.889 1.00 0.00 79 ALA A N 20
ATOM 30344 C CA . ALA A 1 79 ? -13.370 6.531 -6.322 1.00 0.00 79 ALA A CA 20
ATOM 30345 C C . ALA A 1 79 ? -14.642 6.670 -7.152 1.00 0.00 79 ALA A C 20
ATOM 30346 O O . ALA A 1 79 ? -14.865 7.676 -7.826 1.00 0.00 79 ALA A O 20
ATOM 30353 N N . PRO A 1 80 ? -15.496 5.637 -7.105 1.00 0.00 80 PRO A N 20
ATOM 30354 C CA . PRO A 1 80 ? -16.760 5.621 -7.847 1.00 0.00 80 PRO A CA 20
ATOM 30355 C C . PRO A 1 80 ? -17.774 6.613 -7.287 1.00 0.00 80 PRO A C 20
ATOM 30356 O O . PRO A 1 80 ? -18.903 6.699 -7.769 1.00 0.00 80 PRO A O 20
ATOM 30367 N N . GLN A 1 81 ? -17.364 7.359 -6.266 1.00 0.00 81 GLN A N 20
ATOM 30368 C CA . GLN A 1 81 ? -18.238 8.344 -5.640 1.00 0.00 81 GLN A CA 20
ATOM 30369 C C . GLN A 1 81 ? -18.161 9.681 -6.370 1.00 0.00 81 GLN A C 20
ATOM 30370 O O . GLN A 1 81 ? -19.164 10.378 -6.517 1.00 0.00 81 GLN A O 20
ATOM 30384 N N . GLY A 1 82 ? -16.962 10.033 -6.824 1.00 0.00 82 GLY A N 20
ATOM 30385 C CA . GLY A 1 82 ? -16.776 11.287 -7.533 1.00 0.00 82 GLY A CA 20
ATOM 30386 C C . GLY A 1 82 ? -15.696 12.149 -6.911 1.00 0.00 82 GLY A C 20
ATOM 30387 O O . GLY A 1 82 ? -15.777 13.377 -6.946 1.00 0.00 82 GLY A O 20
ATOM 30391 N N . GLN A 1 83 ? -14.683 11.506 -6.339 1.00 0.00 83 GLN A N 20
ATOM 30392 C CA . GLN A 1 83 ? -13.584 12.224 -5.704 1.00 0.00 83 GLN A CA 20
ATOM 30393 C C . GLN A 1 83 ? -12.239 11.644 -6.129 1.00 0.00 83 GLN A C 20
ATOM 30394 O O . GLN A 1 83 ? -12.066 10.426 -6.191 1.00 0.00 83 GLN A O 20
ATOM 30408 N N . THR A 1 84 ? -11.286 12.525 -6.421 1.00 0.00 84 THR A N 20
ATOM 30409 C CA . THR A 1 84 ? -9.957 12.101 -6.841 1.00 0.00 84 THR A CA 20
ATOM 30410 C C . THR A 1 84 ? -8.874 12.925 -6.154 1.00 0.00 84 THR A C 20
ATOM 30411 O O . THR A 1 84 ? -9.049 14.119 -5.911 1.00 0.00 84 THR A O 20
ATOM 30422 N N . PHE A 1 85 ? -7.754 12.281 -5.843 1.00 0.00 85 PHE A N 20
ATOM 30423 C CA . PHE A 1 85 ? -6.642 12.955 -5.183 1.00 0.00 85 PHE A CA 20
ATOM 30424 C C . PHE A 1 85 ? -5.313 12.562 -5.820 1.00 0.00 85 PHE A C 20
ATOM 30425 O O . PHE A 1 85 ? -5.263 11.707 -6.705 1.00 0.00 85 PHE A O 20
ATOM 30442 N N . THR A 1 86 ? -4.235 13.194 -5.364 1.00 0.00 86 THR A N 20
ATOM 30443 C CA . THR A 1 86 ? -2.905 12.913 -5.890 1.00 0.00 86 THR A CA 20
ATOM 30444 C C . THR A 1 86 ? -1.971 12.422 -4.789 1.00 0.00 86 THR A C 20
ATOM 30445 O O . THR A 1 86 ? -1.779 13.097 -3.777 1.00 0.00 86 THR A O 20
ATOM 30456 N N . VAL A 1 87 ? -1.392 11.244 -4.993 1.00 0.00 87 VAL A N 20
ATOM 30457 C CA . VAL A 1 87 ? -0.476 10.663 -4.018 1.00 0.00 87 VAL A CA 20
ATOM 30458 C C . VAL A 1 87 ? 0.975 10.948 -4.390 1.00 0.00 87 VAL A C 20
ATOM 30459 O O . VAL A 1 87 ? 1.324 11.002 -5.568 1.00 0.00 87 VAL A O 20
ATOM 30472 N N . GLN A 1 88 ? 1.815 11.128 -3.376 1.00 0.00 88 GLN A N 20
ATOM 30473 C CA . GLN A 1 88 ? 3.229 11.408 -3.597 1.00 0.00 88 GLN A CA 20
ATOM 30474 C C . GLN A 1 88 ? 4.102 10.543 -2.693 1.00 0.00 88 GLN A C 20
ATOM 30475 O O . GLN A 1 88 ? 3.742 10.263 -1.549 1.00 0.00 88 GLN A O 20
ATOM 30489 N N . ARG A 1 89 ? 5.250 10.123 -3.214 1.00 0.00 89 ARG A N 20
ATOM 30490 C CA . ARG A 1 89 ? 6.174 9.289 -2.454 1.00 0.00 89 ARG A CA 20
ATOM 30491 C C . ARG A 1 89 ? 7.407 10.085 -2.037 1.00 0.00 89 ARG A C 20
ATOM 30492 O O . ARG A 1 89 ? 8.080 10.692 -2.871 1.00 0.00 89 ARG A O 20
ATOM 30513 N N . LEU A 1 90 ? 7.698 10.079 -0.740 1.00 0.00 90 LEU A N 20
ATOM 30514 C CA . LEU A 1 90 ? 8.850 10.800 -0.211 1.00 0.00 90 LEU A CA 20
ATOM 30515 C C . LEU A 1 90 ? 9.703 9.893 0.670 1.00 0.00 90 LEU A C 20
ATOM 30516 O O . LEU A 1 90 ? 9.219 9.331 1.653 1.00 0.00 90 LEU A O 20
ATOM 30532 N N . VAL A 1 91 ? 10.976 9.757 0.313 1.00 0.00 91 VAL A N 20
ATOM 30533 C CA . VAL A 1 91 ? 11.898 8.921 1.072 1.00 0.00 91 VAL A CA 20
ATOM 30534 C C . VAL A 1 91 ? 12.366 9.629 2.338 1.00 0.00 91 VAL A C 20
ATOM 30535 O O . VAL A 1 91 ? 12.415 10.858 2.393 1.00 0.00 91 VAL A O 20
ATOM 30548 N N . LYS A 1 92 ? 12.711 8.846 3.354 1.00 0.00 92 LYS A N 20
ATOM 30549 C CA . LYS A 1 92 ? 13.178 9.397 4.621 1.00 0.00 92 LYS A CA 20
ATOM 30550 C C . LYS A 1 92 ? 14.401 8.637 5.127 1.00 0.00 92 LYS A C 20
ATOM 30551 O O . LYS A 1 92 ? 14.294 7.493 5.566 1.00 0.00 92 LYS A O 20
ATOM 30570 N N . ALA A 1 93 ? 15.561 9.282 5.063 1.00 0.00 93 ALA A N 20
ATOM 30571 C CA . ALA A 1 93 ? 16.802 8.669 5.517 1.00 0.00 93 ALA A CA 20
ATOM 30572 C C . ALA A 1 93 ? 17.928 9.695 5.588 1.00 0.00 93 ALA A C 20
ATOM 30573 O O . ALA A 1 93 ? 18.175 10.426 4.629 1.00 0.00 93 ALA A O 20
ATOM 30580 N N . SER A 1 94 ? 18.608 9.743 6.729 1.00 0.00 94 SER A N 20
ATOM 30581 C CA . SER A 1 94 ? 19.705 10.683 6.926 1.00 0.00 94 SER A CA 20
ATOM 30582 C C . SER A 1 94 ? 20.691 10.157 7.965 1.00 0.00 94 SER A C 20
ATOM 30583 O O . SER A 1 94 ? 20.294 9.628 9.002 1.00 0.00 94 SER A O 20
ATOM 30591 N N . GLY A 1 95 ? 21.981 10.308 7.678 1.00 0.00 95 GLY A N 20
ATOM 30592 C CA . GLY A 1 95 ? 23.004 9.844 8.596 1.00 0.00 95 GLY A CA 20
ATOM 30593 C C . GLY A 1 95 ? 23.563 10.962 9.454 1.00 0.00 95 GLY A C 20
ATOM 30594 O O . GLY A 1 95 ? 23.243 12.136 9.268 1.00 0.00 95 GLY A O 20
ATOM 30598 N N . PRO A 1 96 ? 24.419 10.599 10.421 1.00 0.00 96 PRO A N 20
ATOM 30599 C CA . PRO A 1 96 ? 25.041 11.565 11.331 1.00 0.00 96 PRO A CA 20
ATOM 30600 C C . PRO A 1 96 ? 26.061 12.452 10.626 1.00 0.00 96 PRO A C 20
ATOM 30601 O O . PRO A 1 96 ? 27.058 11.965 10.092 1.00 0.00 96 PRO A O 20
ATOM 30612 N N . SER A 1 97 ? 25.806 13.757 10.628 1.00 0.00 97 SER A N 20
ATOM 30613 C CA . SER A 1 97 ? 26.701 14.711 9.985 1.00 0.00 97 SER A CA 20
ATOM 30614 C C . SER A 1 97 ? 26.523 16.106 10.577 1.00 0.00 97 SER A C 20
ATOM 30615 O O . SER A 1 97 ? 25.404 16.606 10.690 1.00 0.00 97 SER A O 20
ATOM 30623 N N . SER A 1 98 ? 27.636 16.729 10.953 1.00 0.00 98 SER A N 20
ATOM 30624 C CA . SER A 1 98 ? 27.604 18.065 11.537 1.00 0.00 98 SER A CA 20
ATOM 30625 C C . SER A 1 98 ? 28.643 18.969 10.881 1.00 0.00 98 SER A C 20
ATOM 30626 O O . SER A 1 98 ? 29.835 18.878 11.172 1.00 0.00 98 SER A O 20
ATOM 30634 N N . GLY A 1 99 ? 28.180 19.844 9.992 1.00 0.00 99 GLY A N 20
ATOM 30635 C CA . GLY A 1 99 ? 29.081 20.753 9.307 1.00 0.00 99 GLY A CA 20
ATOM 30636 C C . GLY A 1 99 ? 28.342 21.824 8.530 1.00 0.00 99 GLY A C 20
ATOM 30637 O O . GLY A 1 99 ? 28.465 21.910 7.308 1.00 0.00 99 GLY A O 20
#

Radius of gyration: 18.34 Å; Cα contacts (8 Å, |Δi|>4): 126; chains: 1; bounding box: 45×64×22 Å

Sequence (99 aa):
GSSGSSGKSIRLAKEKESQADYISTYVEWQYIDKNITQCFDKMTNMKLEVAWKAKKKDTVVQIHNQDFTVDLSTNTATAPQGQTFTVQRLVKASGPSSGGSSGSSGKSIRLAKEKESQADYISTYVEWQYIDKNITQCFDKMTNMKLEVAWKAKKKDTVVQIHNQDFTVDLSTNTATAPQGQTFTVQRLVKASGPSSGGSSGSSGKSIRLAKEKESQADYISTYVEWQYIDKNITQCFDKMTNMKLEVAWKAKKKDTVVQIHNQDFTVDLSTNTATAPQGQTFTVQRLVKASGPSSGGSSGSSGKSIRLAKEKESQADYISTYVEWQYIDKNITQCFDKMTNMKLEVAWKAKKKDTVVQIHNQDFTVDLSTNTATAPQGQTFTVQRLVKASGPSSGGSSGSSGKSIRLAKEKESQADYISTYVEWQYIDKNITQCFDKMTNMKLEVAWKAKKKDTVVQIHNQDFTVDLSTNTATAPQGQTFTVQRLVKASGPSSGGSSGSSGKSIRLAKEKESQADYISTYVEWQYIDKNITQCFDKMTNMKLEVAWKAKKKDTVVQIHNQDFTVDLSTNTATAPQGQTFTVQRLVKASGPSSGGSSGSSGKSIRLAKEKESQADYISTYVEWQYIDKNITQCFDKMTNMKLEVAWKAKKKDTVVQIHNQDFTVDLSTNTATAPQGQTFTVQRLVKASGPSSGGSSGSSGKSIRLAKEKESQADYISTYVEWQYIDKNITQCFDKMTNMKLEVAWKAKKKDTVVQIHNQDFTVDLSTNTATAPQGQTFTVQRLVKASGPSSGGSSGSSGKSIRLAKEKESQADYISTYVEWQYIDKNITQCFDKMTNMKLEVAWKAKKKDTVVQIHNQDFTVDLSTNTATAPQGQTFTVQRLVKASGPSSGGSSGSSGKSIRLAKEKESQADYISTYVEWQYIDKNITQCFDKMTNMKLEVAWKAKKKDTVVQIHNQDFTVDLSTNTATAPQGQTFTVQRLVKASGPSSGGSSGSSGKSIRLAKEKESQADYISTYVEWQYIDKNITQCFDKMTNMKLEVAWKAKKKDTVVQIHNQDFTVDLSTNTATAPQGQTFTVQRLVKASGPSSGGSSGSSGKSIRLAKEKESQADYISTYVEWQYIDKNITQCFDKMTNMKLEVAWKAKKKDTVVQIHNQDFTVDLSTNTATAPQGQTFTVQRLVKASGPSSGGSSGSSGKSIRLAKEKESQADYISTYVEWQYIDKNITQCFDKMTNMKLEVAWKAKKKDTVVQIHNQDFTVDLSTNTATAPQGQTFTVQRLVKASGPSSGGSSGSSGKSIRLAKEKESQADYISTYVEWQYIDKNITQCFDKMTNMKLEVAWKAKKKDTVVQIHNQDFTVDLSTNTATAPQGQTFTVQRLVKASGPSSGGSSGSSGKSIRLAKEKESQADYISTYVEWQYIDKNITQCFDKMTNMKLEVAWKAKKKDTVVQIHNQDFTVDLSTNTATAPQGQTFTVQRLVKASGPSSGGSSGSSGKSIRLAKEKESQADYISTYVEWQYIDKNITQCFDKMTNMKLEVAWKAKKKDTVVQIHNQDFTVDLSTNTATAPQGQTFTVQRLVKASGPSSGGSSGSSGKSIRLAKEKESQADYISTYVEWQYIDKNITQCFDKMTNMKLEVAWKAKKKDTVVQIHNQDFTVDLSTNTATAPQGQTFTVQRLVKASGPSSGGSSGSSGKSIRLAKEKESQADYISTYVEWQYIDKNITQCFDKMTNMKLEVAWKAKKKDTVVQIHNQDFTVDLSTNTATAPQGQTFTVQRLVKASGPSSGGSSGSSGKSIRLAKEKESQADYISTYVEWQYIDKNITQCFDKMTNMKLEVAWKAKKKDTVVQIHNQDFTVDLSTNTATAPQGQTFTVQRLVKASGPSSGGSSGSSGKSIRLAKEKESQADYISTYVEWQYIDKNITQCFDKMTNMKLEVAWKAKKKDTVVQIHNQDFTVDLSTNTATAPQGQTFTVQRLVKASGPSSG

Nearest PDB structures (foldseek):
  1x4r-assembly1_A  TM=8.263E-01  e=4.691E-17  Mus musculus
  1ujr-assembly1_A  TM=5.911E-01  e=8.860E-06  Mus musculus
  6miw-assembly1_A  TM=8.462E-01  e=2.551E-03  Homo sapiens
  3v3l-assembly1_A  TM=8.493E-01  e=3.448E-03  Homo sapiens
  4qpl-assembly2_C  TM=7.644E-01  e=2.402E-03  Mus musculus

Foldseek 3Di:
DPDCPDDDDDDCDDPCVVVLCVFLVFKFKWKAFPPRTGGDDPVVRSQVVVCVSVVHQWGWDQDPNFIWIQGPVQQKIGDPVGTIIGMDMDTDDDDDDDD

Secondary structure (DSSP, 8-state):
-----S-SSS--TTTTTHHHHHHHTS-EEEEE-SS-EEE--TTHHHHHHHHHHTT-SEEEEEETTEEEEEETTTTEEE-TTS-EEEEEEE---------